Protein 6LPI (pdb70)

Solvent-accessible surface area: 82517 Å² total; per-residue (Å²): 127,46,23,0,0,27,0,19,0,87,82,59,64,7,5,14,11,12,1,9,3,8,7,20,59,68,78,26,70,41,69,4,14,0,12,10,54,51,143,157,54,90,59,4,38,0,12,2,17,1,40,87,83,117,47,30,139,38,8,41,21,7,0,85,73,25,48,6,10,77,51,23,98,76,18,115,23,60,40,96,11,2,52,20,1,38,54,1,38,105,162,29,41,0,4,70,2,0,8,48,4,0,35,79,4,43,16,101,5,0,0,0,9,6,7,26,14,0,1,6,0,0,29,6,3,35,96,21,141,77,11,112,26,5,21,0,9,5,10,3,0,0,0,0,0,0,0,0,23,0,22,19,72,22,68,7,3,2,0,0,0,22,31,8,18,1,2,3,7,0,1,2,0,0,0,0,0,70,39,19,30,10,10,0,0,0,0,0,0,18,71,51,64,129,110,8,23,2,25,13,4,1,10,19,4,7,48,6,2,31,49,1,97,107,3,116,84,0,40,114,13,1,40,39,0,1,82,3,0,7,9,44,60,42,0,0,0,2,0,1,0,4,51,58,3,0,76,28,75,18,126,88,118,27,79,98,16,73,120,49,102,45,42,100,41,61,110,125,20,4,134,59,6,5,60,48,0,28,86,13,148,62,0,0,0,1,0,1,32,48,0,38,94,6,50,77,91,0,104,89,0,0,64,69,0,60,0,3,0,0,5,17,32,55,0,13,4,5,1,34,84,95,19,129,11,23,5,23,18,5,0,40,5,3,52,47,3,2,1,55,0,1,53,66,1,25,4,0,3,0,2,15,4,56,4,18,48,88,11,0,10,92,32,123,90,3,2,78,124,9,100,5,2,0,4,13,41,13,142,2,11,25,18,41,55,28,136,29,98,18,45,6,41,0,47,10,47,64,4,0,36,89,6,8,100,55,2,100,72,46,104,19,63,140,9,45,103,59,11,34,84,35,72,181,94,30,77,120,128,126,71,55,18,43,5,0,0,66,17,0,17,80,10,32,96,81,76,2,3,0,0,0,1,32,7,4,11,9,24,4,0,6,44,14,6,48,5,38,55,36,56,2,23,2,2,1,18,1,0,10,0,43,1,0,0,2,0,0,0,0,0,0,2,6,32,38,96,131,75,39,0,0,0,0,0,5,5,6,3,2,4,5,3,1,0,0,1,0,1,0,5,39,50,122,17,34,0,0,0,0,0,5,7,14,70,0,26,0,42,13,23,0,19,6,53,55,72,44,106,76,20,54,52,18,0,75,29,99,37,67,22,61,10,44,62,2,0,35,1,0,38,7,80,46,17,53,6,119,92,65,80,53,49,3,55,118,15,0,90,134,101,10,6,2,0,0,19,0,96,18,61,30,74,70,37,0,94,7,1,7,28,73,66,21,12,6,42,101,26,75,90,9,0,0,26,0,16,0,94,66,56,69,4,5,15,10,14,4,11,6,10,10,24,73,96,77,28,78,52,47,5,11,0,14,8,36,60,132,151,51,96,81,6,39,1,11,2,18,0,53,78,73,164,46,12,140,58,9,39,44,14,0,83,88,24,63,4,10,77,115,25,80,137,20,113,25,63,42,73,8,1,90,47,0,9,57,12,0,138,161,103,78,40,59,21,35,0,5,86,1,0,8,43,2,2,40,77,16,49,14,154,24,0,0,0,6,7,8,25,12,0,1,9,1,0,30,14,4,34,99,23,147,81,12,131,26,4,25,1,10,4,10,3,0,0,0,0,0,0,0,0,11,1,18,19,90,26,92,11,7,0,0,2,0,12,0,0,10,1,1,3,7,0,0,3,0,0,1,0,0,72,31,16,26,17,13,0,0,0,0,0,0,8,8,28,35,103,57,20,4,50,38,8,15,28,26,8,24,3,18,12,3,1,14,22,2,9,49,8,2,28,42,1,72,112,12,117,74,0,42,119,12,0,28,33,0,1,85,11,0,10,12,41,66,44,0,0,0,3,0,2,0,0,43,53,6,1,80,32,101,18,122,27,111,112,73,16,78,96,30,50,129,58,102,42,44,98,57,77,85,74,19,6,51,46,2,6,59,50,9,56,90,19,76,10,4,0,0,2,0,0,29,46,0,41,102,3,42,76,80,0,81,92,1,0,63,74,6,81,5,5,0,0,4,15,30,52,0,16,1,0,2,25,56,96,37,133,11,26,8,23,8,5,0,37,8,0,46,40,21,1,5,95,0,7,53,100,2,50,4,0,3,0,2,14,5,56,7,36,95,136,11,6,15,32,58,91,39,2,4,96,87,10,28,7,3,1,5,14,44,16,49,9,11,47,17,83,65,32,150,32,123,20,49,11,65,1,49,7,34,69,1,0,45,44,8,5,96,83,3,59,67,46,99,33,78,86,9,52,60,69,14,56,104,41,90,92,106,95,46,80,41,19,75,12,0,0,83,9,0,14,84,12,31,93,74,74,3,2,0,0,0,1,29,8,6,12,8,22,2,0,7,46,28,12,50,6,40,48,32,58,1,22,4,2,1,19,18,12,17,0,38,2,0,0,3,0,0,0,0,0,0,7,9,29,30,116,146,85,50,0,0,0,0,0,4,7,4,4,2,0,3,2,0,0,0,1,0,1,0,10,26,52,132,17,26,0,0,0,0,0,6,6,10,48,1,16,10,46,18,17,0,26,2,49,56,80,44,160,76,15,57,52,19,0,74,27,104,32,176,29,55,7,35,60,0,0,35,2,0,42,7,77,47,20,80,53,92,68,64,52,0,51,118,14,1,100,137,108,16,9,2,0,0,20,4,135,5,105,15,120,76,28,0,102,23,4,5,36,69,81,19,11,8,47,101,41,71,99,25,0,0,29,0,23,0,119,73,56,67,5,6,12,10,14,1,8,4,2,9,17,60,104,68,30,89,41,55,3,16,1,12,6,26,49,140,134,38,103,82,4,43,0,7,1,11,0,50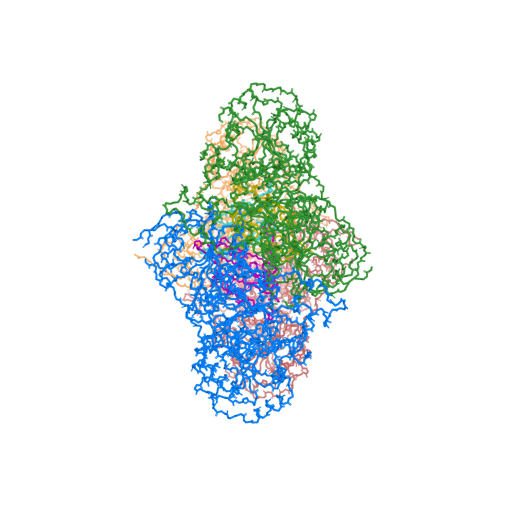,90,74,106,48,16,120,50,5,43,32,13,0,89,65,26,54,12,11,67,128,28,101,76,17,109,26,63,46,72,6,0,79,54,0,30,64,0,38,73,66,24,35,0,5,84,1,0,9,43,2,2,37,79,19,43,20,140,26,0,0,0,6,8,8,23,12,0,3,8,1,0,25,12,3,33,100,23,142,68,11,123,26,4,24,1,9,4,8,3,0,0,0,0,0,0,0,0,24,2,17,17,77,23,146,14,9,2,0,1,0,12,5,1,10,0,3,4,6,0,0,3,0,0,0,0,0,51,44,17,25,18,11,0,0,0,0,0,1,18,16,36,59,107,85,56,11,12,29,45,6,22,4,22,11,3,1,12,21,3,7,42,5,2,35,45,0,86,105,14,124,65,0,39,115,12,0,40,29,0,6,87,4,0,44,8,39,52,43,0,0,0,3,0,2,0,6,41,56,6,0,73,32,99,22,138,17,117,108,89,20,82,120,21,72,68,40,100,46,43,101,41,65,102,120,22,5,123,62,2,3,56,48,11,62,91,19,72,14,7,0,0,0,2,0,28,49,0,35,110,4,45,77,88,3,113,83,1,1,70,79,8,85,4,4,1,0,4,19,29,53,0,18,2,8,7,31,89,95,23,131,10,28,8,22,14,4,1,19,6,2,51,125,18,2,2,75,0,0,58,91,5,54,3,0,2,0,1,16,4,72,7,49,92,140,9,2,16,34,65,91,42,2,3,87,98,6,29,8,1,2,3,16,41,13,47,2,12,37,25,86,71,26,138,22,121,23,52,4,64,1,43,8,42,62,0,0,44,86,4,8,89,64,5,52,78,48,102,30,72,86,8,53,59,59,11,59,103,47,90,93,90,93,23,88,45,18,80,14,0,0,84,8,0,14,78,11,34,91,81,77,2,0,0,0,0,1,30,8,5,10,8,22,5,0,3,37,20,7,48,6,40,47,41,54,2,21,1,1,1,24,25,14,12,0,41,2,0,0,5,0,0,0,0,0,0,4,16,24,26,111,142,80,40,0,0,0,0,0,6,7,5,5,3,5,2,3,0,1,0,0,0,0,0,11,46,41,144,14,31,1,0,1,0,0,5,13,14,94,1,14,9,38,15,9,0,24,3,41,65,78,38,164,76,20,56,56,15,0,72,25,97,42,59,28,65,7,37,70,0,0,36,1,0,45,6,53,49,13,96,53,86,73,65,51,0,69,115,14,0,92,147,118,15,12,3,0,0,21,2,84,14,92,23,104,77,44,0,95,28,4,3,31,65,72,15,6,5,50,96,36,87,91,14,0,0,17,0,9,1,100,75,52,69,6,6,24,14,15,1,8,5,6,9,19,55,24,35,12,78,43,67,3,13,0,14,9,31,51,122,155,50,97,86,6,26,0,2,2,12,0,50,82,65,169,80,3,92,19,8,15,8,9,0,81,69,24,52,6,13,76,67,23,81,116,14,112,26,53,40,78,2,0,80,37,0,32,56,4,40,94,78,32,38,0,4,82,2,1,10,53,2,1,42,73,18,36,19,136,32,0,0,0,6,7,8,23,14,0,1,9,0,0,23,15,4,36,109,22,147,82,10,168,21,5,18,1,8,6,9,4,0,0,0,0,0,0,0,0,18,2,16,16,69,23,122,17,6,2,0,2,0,22,25,8,20,1,2,2,7,0,0,2,0,0,1,0,0,67,27,13,29,18,13,0,0,0,0,0,0,19,41,59,71,128,94,88,7,28,2,28,12,3,1,12,22,4,9,41,12,2,32,55,0,94,104,11,123,66,0,44,113,16,0,37,36,0,4,90,5,0,40,11,43,50,41,0,0,0,3,0,1,0,4,44,60,6,0,72,32,103,30,80,70,130,27,80,112,25,117,56,50,103,47,43,99,58,65,159,125,21,6,44,64,3,6,55,59,1,45,90,10,64,92,0,0,0,1,1,0,29,49,0,50,108,3,55,78,87,0,104,84,0,0,63,74,0,74,0,6,0,0,6,16,31,53,2,16,3,8,1,26,89,98,29,131,11,25,8,22,15,5,0,44,12,0,57,76,18,0,1,84,0,1,44,68,0,40,4,0,4,0,4,14,3,50,2,21,45,92,13,0,4,28,61,92,38,1,1,90,110,7,28,5,1,0,4,16,45,12,88,2,4,28,15,27,47,30,143,23,114,18,49,4,57,0,43,8,34,66,3,1,35,99,7,5,91,86,2,47,76,54,121,18,74,88,8,56,64,55,15,57,92,37,95,90,112,118,44,58,30,80,9,5,0,83,20,0,14,86,16,38,88,81,74,0,1,0,0,0,1,28,8,8,12,9,23,4,0,7,33,20,8,49,6,43,56,35,51,2,20,2,2,2,18,1,0,6,0,41,2,0,0,3,0,0,0,0,0,0,3,23,25,40,105,139,71,33,0,0,0,0,0,5,6,4,3,3,3,4,4,0,0,0,1,0,0,0,12,51,49,128,19,26,0,0,0,0,0,6,7,21,80,2,14,7,56,21,24,6,37,2,55,65,80,34,102,85,18,56,55,21,0,72,28,80,37,112,30,63,10,45,61,1,0,36,1,0,40,8,57,50,22,43,58,112,85,87,71,73,65,36,12,71,62,19,1,90,137,84,10,6,0,1,5,18,8,55,18,110,20,67,31,40,0,96,21,8,6,33,71,56,20,12,4,46,106,20,71

CATH classification: 3.40.50.970 (+2 more: 3.40.50.1220, 3.40.50.970)

Nearest PDB structures (foldseek):
  6lpi-assembly2_F  TM=1.005E+00  e=6.248E-15  Escherichia coli K-12
  5ypw-assembly3_E  TM=9.194E-01  e=2.219E-13  Escherichia coli O157:H7
  2lvw-assembly1_B  TM=7.658E-01  e=1.358E-11  Escherichia coli K-12
  6u9d-assembly1_P  TM=9.022E-01  e=3.296E-05  Saccharomyces cerevisiae
  6vz8-assembly1_S  TM=8.951E-01  e=4.739E-05  Arabidopsis thaliana

B-factor: mean 63.99, std 20.15, range [17.96, 170.2]

Organism: Escherichia coli (strain K12) (NCBI:txid83333)

Foldseek 3Di:
DKFKKKWKFFDDPPPVCVLVVLCVVVVFDWDAWDWDADPPDRIIIIITIGDPDVCVVVVVVSVVPDPGTPDMDTDPDDSCPRVVVVVVD/DKDFLLLVVLQLCVQQVAQEEEEADDDLCVLNVVNVVPDPRYDYFYAPFLCLRLLLQVLQQLQPLAEGEYEAEADRSLVRVLVSQLLQQQQQTQYEYEYGAAQLVHDPSQVSCVVRWLEEDECNALVCSQVVVLVQRQQQNEQRHGYYYYYYYSVSNRDMDDDDHHNRDYDDFDDWDPVLLLVVLVCLQPWLAEAEEEELQCLPPLPLVVLQCQQQVHQYEYALNCAQSAWCVPLSYLYHAFFLGWQLVLVLQLVGQEYEYEHDQCDCRRQPQLCSGNVNHAYEHEGLDPCSAPVRDHHPRYHNTRPNVSSVSRSVSHHRDPSVVNSVVSVVSVVVTDDDVQALLVVLVLLLVQFDLQAAEFEAAAQSSSSNSHRHRNNHRSRYHYRDRVRDQQSFPSSQSSNCVSPVPHAYEYEYEPVSCVVSVSCLLSQQVVQTRYEYEYAYQQWRQNQQVCQQVPNDVHDDPTGHPPPDDVCVSSVVSPAAEEEQCVSSVRVSVSNPDTGYYYYYGYDHSPDDSPFGDRHNHGSNRTD/DFKKKWKFFDDPPVVCVVVVVCVVVVFDWPDWDKDADVVDRIIIIITHHDPDVCVVVVVVVVVVDPRTDDIDIDPDDSCVGVVCVVVVD/DDDFKDFLLLLVLLLCVQQVAQEEEEADDDLCVLNVVNVVDDPRHDYFYFPFLCLSLLLQQLQQLLPVAEGEYEEEAARNLVRNLVSQLLQAQVLTQYEYEYGAAALVCQPVPDVRHDPSQVSCVVRWLEEEEDNALQCSQVVVLVSRAQCNEQRHHYYYYYYYSVRSGDMDGDDDRRHNRYYDAKDDWDLVLLLVVLVCLQPWLAEEEEEELLCQPPLPLVCLQCQQQVHQYEYALNCFQSAWPPPPSYLAHAFFLTDQLVLVSQQPGQEYNYEADQPPCRHFNQLCVPHPNHAYEYEGQDPCRAPVRPHHPGYHHTRVNVSSVSRRVSHHRDNSVVNVVVSVVSVVVDCLALLNVLVLLLVLFDQQAAEFEAAALSSSSNSHRHGNNHRSRYHYRDRVRDQQSFPSSQSSNQVNPVVHAYEGEYEPVSCVPSVSCLLSQQVVQGRYEYEYAYQQWRQRQQQLQVPPNDVGDDPTGHPDDDDVCVVSVVSPAAEAEDPSVVSSVRSPDGGYHYYDHHYHSPDDSPFGARHNGGSNHTD/DFKKKWKFFDDPPPVCVVVVLCVVVPFDWPAWDKAADPVDRIIIIITQGDPDPCVVVVLVSVVVDPGTPDIDGDPDDSCVRVVVVVVD/DKDQLLLLVLLQCVQQVEQEEEEADDDLCVLNVVNNVPDPRYHYFYFPFLCLRLLLQQLLQLQVVAEGEYEYEAARNLVRVLVSQLLQAQQQTQYEYEYGAAALVQVPPSHDPSVVSCVVRWLEEDEDNALVCSQVVVLVQRQQQREQRHHYYYYYYYSVSNGDMDDDPDRHHHRDHPDWDDWDLVLLLVVLVVLQPWLAEAEEEELLCLVPLPLVVLLCVQQVHQYEYALNCPQSAWCPDPSYPAHAFFLTDQLVQVSQLVGQEYEYEHDQCDCRHFFQLCQRNVNHAYEYEGQDPCSAPVRDHHPRYHRTRPNVSSVSNSVSHHHDPSVVNVVVSVVSVVVDCQELLVVLVLLLVLDDQQEAEFEAAAQSSSSNSHRHGRNHRSRYHARDRVRHQQSFPSSQSSNCVSPVPHAYEGEYEDVSCVVSVVCLLSQQVVQGRYEYEYAYAQFRQRQQVCQQPPNDVHDDPTGHPPPDDVCVVSVVSPAAEAEDPSVVSSVSNVDTGYYYYYHYYHSPDDRPFGDPRNHGSNDTD/DFKKKWKFFDDPPPVCVVVVVCVVVVFDWPDWDKDCPPVDRIIIIITQGDPDDCVVVVVVVVVPPPRTPDMDTDPDDSCVRVVVVVVD/DKDFLLLVVLVVCVQQVEAEEEEADDDQCVLNVVNVVPDPRHDYQYFPFLCLSLLLQQLQQLLVVAEGEYEAEPDRRLVRNLVSQLLQALVLTQYEYEYGAAQPVHDDPSQVSCVVRWLEEEEDNALVCSLVVVLVSRQQQNEQRHGYYYYYYYSVSNGDMDDDPRHHRHYDDKDDWDLVLLVVVLVCLQPWLQEAEEEELLCLPPLPLVVVQCQQQVHQYEYDLNCPQSAWDVPLSYLYAAAFQGDQLVLVSQLVGQEYNYEADQPDCRHQPQLCQGNPNHAYEYEGQDVCSAPVRPHHPRYHRTRPNVSSVSRRVSHHRDDSPVNSVVSVVSVVVQQALLVVLVLLLVLDDQLEAEEEAAAQSSSSNSHRHGRHHRSRYHYRDRVRDLQSFPSSQSSNQVNPVVHAYEYEYEPVSCVPSVSCLLSQQVVQTRYEYEYEYQQWRQRQQVCQQPPNDNGDDPTGHPPPDDVCVVSVVSPAAEEESPDVPSVVSSVSNPDGGYYYYYGYYHSPDDRPFGDPHNHGSNDTD

Secondary structure (DSSP, 8-state):
-EEEHHHHHHHHHHHTT--EEEE---GGGHHHHHHHHT-SS-EEEE-SSHHHHHHHHHHHHHHHSS-EEEEE-TTHHHHHHHHHHHHHHHHT--EEEEEEE-------HHHHHGGGSSEEEE--SGGGHHHHHHHHHHHHHSSS---EEEEEEHHHHS-EEE-------PPPPPP--HHHHHHHHHHHHH-SSEEEEE-GGGTT-HHHHHHHHHHTT--EEE-GGGTTSS-TT-TTEEEE-STTS-HHHHHHHTT-SEEEEES----HHHH-SGGGSSTT-EEEEEES-GGGTTTSS--SEEEES-HHHHHHHHGGGS-----HHHHHHHHHHHTS------SHHHHHHHHHTTS-TT-EEEE-SSHHHHHHHHHS---STT-EE---SS--TT-HHHHHHHHHHH-SSS-EEEEEEHHHHTTTTTHHHHHHHTT--EEEEEEE-SB--HHHHHHHHH-TT---S-B--S---HHHHHHHTT-EEEE----HHHHHHHHHSSS-EEEEEE--TT---SS-PPTT--TT---/----EEEHHHHHHHHHHHTT--EEEE---GGGHHHHHHHTT-SS-EEEE-SSHHHHHHHHHHHHHHHSS-EEEEE-TTHHHHHHHHHHHHHHHHT--EEEEEEE--GGGTTTT-TT---HHHHHGGGSSEEEE--SGGGHHHHHHHHHHHHHSSS---EEEEEEHHHHH-EEE-SS------PPPPPP--HHHHHHHHHHHHT-SSEEEEE-GGGTT-HHHHHHHHHHTT--EEE-TTTTTSS-TTSTTEEEE-STTS-HHHHHHHHH-SEEEEES----HHHHBSGGGSSTT-EEEEE-S-GGGTTSSS--SEEE-S-HHHHHHHHGGGS-----HHHHHHHHHHHT--TTSHHHHHHHHHTTS-TTSEEEE-SSHHHHHHHHHS---STT-EE---SS--TT-HHHHHHHHHHH-SSS-EEEEEEHHHHHHTTTHHHHHHHTT--EEEEEEE-SB-HHHHHHHHHH-TT---S-B--S---HHHHHHHTT-EEE---HHHHHHHHHS-S-EEEEEE--TT---SS---TTSBTT---/-EEEHHHHHHHHHHHTT--EEEEE--GGGHHHHHHHHH-SS-EEEE-SSHHHHHHHHHHHHHHH-S-EEEEE-TTHHHHHHHHHHHHHHHHT--EEEEEEE--S----TT---HHHHHGGGSSEEEE--SGGGHHHHHHHHHHHHHSSS---EEEEEEHHHHS-EEE-SS------PPPPPP--HHHHHHHHHHHHT-SSEEEEE-GGGTT-HHHHHHHHHHHT--EEE-GGGTTSS-TT-TTEEEE-STTS-HHHHHHHHH-SEEEEES----HHHHBSGGGSSTTSEEEEE-S-TTTTTSSS--SEEE-S-HHHHHHHHGGG------HHHHHHHHHHHT--TTSHHHHHHHHHTTS-TT-EEEE-SSHHHHHHHHHS---STT-EE---SS--TT-HHHHHHHHHHH-SSS-EEEEEEHHHHHHTTTHHHHHHHHT--EEEEEEE-SB-HHHHHHHHHH-TT---S-B------HHHHHHHTT-EEEE--HHHHHHHHHSSS-EEEEEE--TT---SS---TTSBTT---/-EEEHHHHHHHHHHHTT--EEEE---GGGHHHHHHHTT-SS-EEEE-SSHHHHHHHHHHHHHHH-S-EEEEE-STHHHHHHHHHHHHHHHHT--EEEEEEE------S-HHHHHGGGSSEEEE--SGGGHHHHHHHHHHHHHSSS---EEEEEEHHHHT-EEE-------PPPPPP--HHHHHHHHHHHHT-SSEEEEE-GGGTT-HHHHHHHHHHTT--EEE-GGGTTSS-TT-TTEEEE-STTS-HHHHHHHHH-SEEEEES----HHHH-SGGGSSTT-EEEEE-S-GGGTTSSS--SEEE-S-HHHHHHHHGGGS-----HHHHHHHHHHHT---SHHHHHHHHHTTS-TT-EEEE-SSHHHHHHHHHS---STT-EE---SS--TT-HHHHHHHHHHH-TTS-EEEEEEHHHHTTTTTHHHHHHHTT--EEEEEEE-SB-HHHHHHHHHHSTT---S-B--S---HHHHHHHTT-B---S---HHHHHHHHHHS-S-EEEEEE--TT---SS-PPTTS-TT---/-EEEEEEEEE-STTHHHHHHHHHHHTT-----EEEEEPSSSSEEEEEEEEE--TTHHHHHHHHHTSTTEEEEEEE-S-TTHHHHHGGG-/-EEEEEEEE-STTHHHHHHHHHHHTT---SEEEEEE-TTSSEEEEEEEE---SSHHHHHHHHHTSTTEEEEEEE-S-TTHHHHHHGGG-/-EEEEEEEE-STTHHHHHHHHHHHTT---SEEEEEE-TTSSEEEEEEEE--STTHHHHHHHHHHSTTEEEEEEE-S-TTHHHHHHTT-/-EEEEEEEE-STTHHHHHHHHHHHTT---SEEEEEE-SSSSEEEEEEEE--STTHHHHHHHHTTSTTEEEEEEE-S-TTHHHHHGGG-

Structure (mmCIF, N/CA/C/O backbone):
data_6LPI
#
_entry.id   6LPI
#
_cell.length_a   111.173
_cell.length_b   104.577
_cell.length_c   118.535
_cell.angle_alpha   90.000
_cell.angle_beta   105.680
_cell.angle_gamma   90.000
#
_symmetry.space_group_name_H-M   'P 1 21 1'
#
loop_
_entity.id
_entity.type
_entity.pdbx_description
1 polymer 'Acetolactate synthase isozyme 1 small subunit'
2 polymer 'Acetolactate synthase isozyme 1 large subunit'
3 non-polymer 'FLAVIN-ADENINE DINUCLEOTIDE'
4 non-polymer 'THIAMINE DIPHOSPHATE'
5 non-polymer 'MAGNESIUM ION'
6 water water
#
loop_
_atom_site.group_PDB
_atom_site.id
_atom_site.type_symbol
_atom_site.label_atom_id
_atom_site.label_alt_id
_atom_site.label_comp_id
_atom_site.label_asym_id
_atom_site.label_entity_id
_atom_site.label_seq_id
_atom_site.pdbx_PDB_ins_code
_atom_site.Cartn_x
_atom_site.Cartn_y
_atom_site.Cartn_z
_atom_site.occupancy
_atom_site.B_iso_or_equiv
_atom_site.auth_seq_id
_atom_site.auth_comp_id
_atom_site.auth_asym_id
_atom_site.auth_atom_id
_atom_site.pdbx_PDB_model_num
ATOM 1 N N . ASP A 1 8 ? 31.353 -19.805 9.850 1.00 75.32 7 ASP E N 1
ATOM 2 C CA . ASP A 1 8 ? 30.492 -19.946 11.024 1.00 65.62 7 ASP E CA 1
ATOM 3 C C . ASP A 1 8 ? 29.112 -19.299 10.835 1.00 67.82 7 ASP E C 1
ATOM 4 O O . ASP A 1 8 ? 28.180 -19.607 11.587 1.00 74.09 7 ASP E O 1
ATOM 6 N N . ASN A 1 9 ? 28.975 -18.417 9.839 1.00 61.22 8 ASN E N 1
ATOM 7 C CA . ASN A 1 9 ? 27.742 -17.674 9.602 1.00 57.46 8 ASN E CA 1
ATOM 8 C C . ASN A 1 9 ? 27.227 -17.895 8.182 1.00 55.92 8 ASN E C 1
ATOM 9 O O . ASN A 1 9 ? 28.003 -18.129 7.252 1.00 56.68 8 ASN E O 1
ATOM 14 N N . VAL A 1 10 ? 25.898 -17.809 8.027 1.00 50.11 9 VAL E N 1
ATOM 15 C CA . VAL A 1 10 ? 25.212 -17.941 6.747 1.00 44.34 9 VAL E CA 1
ATOM 16 C C . VAL A 1 10 ? 24.213 -16.808 6.578 1.00 45.65 9 VAL E C 1
ATOM 17 O O . VAL A 1 10 ? 23.766 -16.184 7.537 1.00 44.52 9 VAL E O 1
ATOM 21 N N . ILE A 1 11 ? 23.857 -16.563 5.334 1.00 41.78 10 ILE E N 1
ATOM 22 C CA . ILE A 1 11 ? 22.750 -15.697 4.987 1.00 39.03 10 ILE E CA 1
ATOM 23 C C . ILE A 1 11 ? 21.565 -16.578 4.623 1.00 43.90 10 ILE E C 1
ATOM 24 O O . ILE A 1 11 ? 21.705 -17.547 3.859 1.00 39.75 10 ILE E O 1
ATOM 29 N N . LEU A 1 12 ? 20.400 -16.275 5.189 1.00 37.27 11 LEU E N 1
ATOM 30 C CA . LEU A 1 12 ? 19.157 -16.793 4.644 1.00 30.11 11 LEU E CA 1
ATOM 31 C C . LEU A 1 12 ? 18.508 -15.730 3.777 1.00 41.44 11 LEU E C 1
ATOM 32 O O . LEU A 1 12 ? 18.488 -14.546 4.131 1.00 39.38 11 LEU E O 1
ATOM 37 N N . GLU A 1 13 ? 18.016 -16.164 2.624 1.00 53.81 12 GLU E N 1
ATOM 38 C CA . GLU A 1 13 ? 17.155 -15.370 1.764 1.00 55.97 12 GLU E CA 1
ATOM 39 C C . GLU A 1 13 ? 15.730 -15.872 1.979 1.00 49.18 12 GLU E C 1
ATOM 40 O O . GLU A 1 13 ? 15.444 -17.065 1.815 1.00 51.30 12 GLU E O 1
ATOM 46 N N . LEU A 1 14 ? 14.857 -14.975 2.397 1.00 43.89 13 LEU E N 1
ATOM 47 C CA . LEU A 1 14 ? 13.437 -15.239 2.558 1.00 46.58 13 LEU E CA 1
ATOM 48 C C . LEU A 1 14 ? 12.698 -14.497 1.457 1.00 45.97 13 LEU E C 1
ATOM 49 O O . LEU A 1 14 ? 12.901 -13.288 1.278 1.00 44.59 13 LEU E O 1
ATOM 54 N N . THR A 1 15 ? 11.843 -15.198 0.730 1.00 38.58 14 THR E N 1
ATOM 55 C CA . THR A 1 15 ? 10.894 -14.521 -0.139 1.00 44.44 14 THR E CA 1
ATOM 56 C C . THR A 1 15 ? 9.538 -14.487 0.548 1.00 47.54 14 THR E C 1
ATOM 57 O O . THR A 1 15 ? 8.964 -15.552 0.849 1.00 50.48 14 THR E O 1
ATOM 61 N N . VAL A 1 16 ? 9.035 -13.265 0.780 1.00 43.92 15 VAL E N 1
ATOM 62 C CA . VAL A 1 16 ? 7.834 -13.025 1.575 1.00 39.00 15 VAL E CA 1
ATOM 63 C C . VAL A 1 16 ? 6.874 -12.140 0.797 1.00 44.67 15 VAL E C 1
ATOM 64 O O . VAL A 1 16 ? 7.263 -11.409 -0.112 1.00 52.21 15 VAL E O 1
ATOM 68 N N . ARG A 1 17 ? 5.601 -12.218 1.167 1.00 52.64 16 ARG E N 1
ATOM 69 C CA . ARG A 1 17 ? 4.590 -11.346 0.586 1.00 50.39 16 ARG E CA 1
ATOM 70 C C . ARG A 1 17 ? 4.752 -9.952 1.172 1.00 52.10 16 ARG E C 1
ATOM 71 O O . ARG A 1 17 ? 5.020 -9.797 2.367 1.00 55.43 16 ARG E O 1
ATOM 79 N N . ASN A 1 18 ? 4.639 -8.930 0.323 1.00 49.00 17 ASN E N 1
ATOM 80 C CA . ASN A 1 18 ? 4.951 -7.573 0.766 1.00 46.16 17 ASN E CA 1
ATOM 81 C C . ASN A 1 18 ? 3.666 -6.924 1.249 1.00 56.56 17 ASN E C 1
ATOM 82 O O . ASN A 1 18 ? 2.836 -6.488 0.450 1.00 71.23 17 ASN E O 1
ATOM 87 N N . HIS A 1 19 ? 3.502 -6.865 2.563 1.00 45.84 18 HIS E N 1
ATOM 88 C CA . HIS A 1 19 ? 2.429 -6.108 3.185 1.00 40.75 18 HIS E CA 1
ATOM 89 C C . HIS A 1 19 ? 2.938 -5.616 4.533 1.00 51.28 18 HIS E C 1
ATOM 90 O O . HIS A 1 19 ? 3.906 -6.168 5.069 1.00 61.99 18 HIS E O 1
ATOM 97 N N . PRO A 1 20 ? 2.313 -4.582 5.108 1.00 46.67 19 PRO E N 1
ATOM 98 C CA . PRO A 1 20 ? 2.762 -4.101 6.423 1.00 51.48 19 PRO E CA 1
ATOM 99 C C . PRO A 1 20 ? 2.009 -4.756 7.577 1.00 77.69 19 PRO E C 1
ATOM 100 O O . PRO A 1 20 ? 0.802 -4.516 7.757 1.00 104.20 19 PRO E O 1
ATOM 104 N N . GLY A 1 21 ? 2.689 -5.570 8.381 1.00 60.02 20 GLY E N 1
ATOM 105 C CA . GLY A 1 21 ? 4.090 -5.822 8.248 1.00 45.79 20 GLY E CA 1
ATOM 106 C C . GLY A 1 21 ? 4.384 -7.296 8.433 1.00 44.18 20 GLY E C 1
ATOM 107 O O . GLY A 1 21 ? 4.233 -7.875 9.530 1.00 36.63 20 GLY E O 1
ATOM 108 N N . VAL A 1 22 ? 4.786 -7.912 7.320 1.00 43.21 21 VAL E N 1
ATOM 109 C CA . VAL A 1 22 ? 5.447 -9.204 7.382 1.00 40.39 21 VAL E CA 1
ATOM 110 C C . VAL A 1 22 ? 6.740 -9.085 8.189 1.00 39.61 21 VAL E C 1
ATOM 111 O O . VAL A 1 22 ? 7.171 -10.050 8.842 1.00 37.45 21 VAL E O 1
ATOM 115 N N . MET A 1 23 ? 7.384 -7.910 8.161 1.00 38.70 22 MET E N 1
ATOM 116 C CA . MET A 1 23 ? 8.639 -7.773 8.889 1.00 36.51 22 MET E CA 1
ATOM 117 C C . MET A 1 23 ? 8.406 -7.868 10.383 1.00 49.99 22 MET E C 1
ATOM 118 O O . MET A 1 23 ? 9.280 -8.349 11.114 1.00 57.53 22 MET E O 1
ATOM 123 N N . THR A 1 24 ? 7.239 -7.437 10.865 1.00 50.36 23 THR E N 1
ATOM 124 C CA . THR A 1 24 ? 6.994 -7.613 12.290 1.00 45.75 23 THR E CA 1
ATOM 125 C C . THR A 1 24 ? 6.821 -9.084 12.610 1.00 41.58 23 THR E C 1
ATOM 126 O O . THR A 1 24 ? 7.298 -9.563 13.643 1.00 34.80 23 THR E O 1
ATOM 130 N N . HIS A 1 25 ? 6.171 -9.821 11.711 1.00 42.64 24 HIS E N 1
ATOM 131 C CA . HIS A 1 25 ? 6.078 -11.268 11.850 1.00 31.11 24 HIS E CA 1
ATOM 132 C C . HIS A 1 25 ? 7.453 -11.901 11.977 1.00 32.34 24 HIS E C 1
ATOM 133 O O . HIS A 1 25 ? 7.714 -12.666 12.907 1.00 45.06 24 HIS E O 1
ATOM 140 N N . VAL A 1 26 ? 8.345 -11.603 11.036 1.00 35.69 25 VAL E N 1
ATOM 141 C CA . VAL A 1 26 ? 9.619 -12.314 10.963 1.00 41.44 25 VAL E CA 1
ATOM 142 C C . VAL A 1 26 ? 10.539 -11.889 12.100 1.00 44.98 25 VAL E C 1
ATOM 143 O O . VAL A 1 26 ? 11.094 -12.731 12.829 1.00 46.29 25 VAL E O 1
ATOM 147 N N . CYS A 1 27 ? 10.695 -10.575 12.276 1.00 35.71 26 CYS E N 1
ATOM 148 C CA . CYS A 1 27 ? 11.474 -10.049 13.394 1.00 31.41 26 CYS E CA 1
ATOM 149 C C . CYS A 1 27 ? 10.975 -10.585 14.726 1.00 34.85 26 CYS E C 1
ATOM 150 O O . CYS A 1 27 ? 11.781 -10.991 15.584 1.00 31.97 26 CYS E O 1
ATOM 153 N N . GLY A 1 28 ? 9.648 -10.596 14.912 1.00 37.72 27 GLY E N 1
ATOM 154 C CA . GLY A 1 28 ? 9.087 -11.069 16.160 1.00 40.86 27 GLY E CA 1
ATOM 155 C C . GLY A 1 28 ? 9.342 -12.547 16.373 1.00 40.51 27 GLY E C 1
ATOM 156 O O . GLY A 1 28 ? 9.611 -12.985 17.493 1.00 29.75 27 GLY E O 1
ATOM 157 N N . LEU A 1 29 ? 9.273 -13.334 15.296 1.00 37.67 28 LEU E N 1
ATOM 158 C CA . LEU A 1 29 ? 9.647 -14.741 15.392 1.00 34.28 28 LEU E CA 1
ATOM 159 C C . LEU A 1 29 ? 11.075 -14.898 15.875 1.00 35.42 28 LEU E C 1
ATOM 160 O O . LEU A 1 29 ? 11.350 -15.733 16.745 1.00 37.05 28 LEU E O 1
ATOM 165 N N . PHE A 1 30 ? 12.004 -14.103 15.330 1.00 44.43 29 PHE E N 1
ATOM 166 C CA . PHE A 1 30 ? 13.399 -14.278 15.723 1.00 39.44 29 PHE E CA 1
ATOM 167 C C . PHE A 1 30 ? 13.618 -13.895 17.178 1.00 42.36 29 PHE E C 1
ATOM 168 O O . PHE A 1 30 ? 14.307 -14.619 17.911 1.00 40.04 29 PHE E O 1
ATOM 176 N N . ALA A 1 31 ? 12.996 -12.798 17.634 1.00 44.37 30 ALA E N 1
ATOM 177 C CA . ALA A 1 31 ? 13.090 -12.440 19.051 1.00 30.88 30 ALA E CA 1
ATOM 178 C C . ALA A 1 31 ? 12.438 -13.495 19.939 1.00 42.59 30 ALA E C 1
ATOM 179 O O . ALA A 1 31 ? 13.038 -13.981 20.902 1.00 46.03 30 ALA E O 1
ATOM 181 N N . ARG A 1 32 ? 11.199 -13.855 19.624 1.00 39.75 31 ARG E N 1
ATOM 182 C CA . ARG A 1 32 ? 10.399 -14.727 20.476 1.00 37.44 31 ARG E CA 1
ATOM 183 C C . ARG A 1 32 ? 11.103 -16.042 20.749 1.00 38.38 31 ARG E C 1
ATOM 184 O O . ARG A 1 32 ? 11.041 -16.552 21.868 1.00 36.60 31 ARG E O 1
ATOM 192 N N . ARG A 1 33 ? 11.826 -16.576 19.769 1.00 46.12 32 ARG E N 1
ATOM 193 C CA . ARG A 1 33 ? 12.453 -17.886 19.888 1.00 43.55 32 ARG E CA 1
ATOM 194 C C . ARG A 1 33 ? 13.951 -17.810 20.171 1.00 41.94 32 ARG E C 1
ATOM 195 O O . ARG A 1 33 ? 14.619 -18.844 20.178 1.00 52.41 32 ARG E O 1
ATOM 203 N N . ALA A 1 34 ? 14.488 -16.617 20.411 1.00 52.78 33 ALA E N 1
ATOM 204 C CA . ALA A 1 34 ? 15.884 -16.439 20.819 1.00 55.31 33 ALA E CA 1
ATOM 205 C C . ALA A 1 34 ? 16.856 -16.939 19.754 1.00 58.83 33 ALA E C 1
ATOM 206 O O . ALA A 1 34 ? 17.877 -17.544 20.071 1.00 66.36 33 ALA E O 1
ATOM 208 N N . PHE A 1 35 ? 16.524 -16.696 18.484 1.00 43.44 34 PHE E N 1
ATOM 209 C CA . PHE A 1 35 ? 17.455 -16.908 17.383 1.00 48.56 34 PHE E CA 1
ATOM 210 C C . PHE A 1 35 ? 18.394 -15.714 17.271 1.00 52.18 34 PHE E C 1
ATOM 211 O O . PHE A 1 35 ? 17.953 -14.558 17.274 1.00 53.95 34 PHE E O 1
ATOM 219 N N . ASN A 1 36 ? 19.682 -15.985 17.128 1.00 53.30 35 ASN E N 1
ATOM 220 C CA . ASN A 1 36 ? 20.641 -14.910 16.941 1.00 44.28 35 ASN E CA 1
ATOM 221 C C . ASN A 1 36 ? 20.526 -14.364 15.522 1.00 42.24 35 ASN E C 1
ATOM 222 O O . ASN A 1 36 ? 20.481 -15.130 14.560 1.00 45.10 35 ASN E O 1
ATOM 227 N N . VAL A 1 37 ? 20.449 -13.045 15.388 1.00 46.74 36 VAL E N 1
ATOM 228 C CA . VAL A 1 37 ? 20.484 -12.383 14.087 1.00 39.72 36 VAL E CA 1
ATOM 229 C C . VAL A 1 37 ? 21.510 -11.265 14.174 1.00 43.56 36 VAL E C 1
ATOM 230 O O . VAL A 1 37 ? 21.489 -10.473 15.119 1.00 40.97 36 VAL E O 1
ATOM 234 N N . GLU A 1 38 ? 22.395 -11.171 13.188 1.00 51.90 37 GLU E N 1
ATOM 235 C CA . GLU A 1 38 ? 23.449 -10.173 13.297 1.00 52.59 37 GLU E CA 1
ATOM 236 C C . GLU A 1 38 ? 23.460 -9.219 12.110 1.00 47.82 37 GLU E C 1
ATOM 237 O O . GLU A 1 38 ? 24.464 -8.548 11.865 1.00 49.13 37 GLU E O 1
ATOM 243 N N . GLY A 1 39 ? 22.329 -9.093 11.415 1.00 51.31 38 GLY E N 1
ATOM 244 C CA . GLY A 1 39 ? 22.184 -8.171 10.297 1.00 47.37 38 GLY E CA 1
ATOM 245 C C . GLY A 1 39 ? 20.938 -8.466 9.480 1.00 41.17 38 GLY E C 1
ATOM 246 O O . GLY A 1 39 ? 20.725 -9.617 9.083 1.00 41.76 38 GLY E O 1
ATOM 247 N N . ILE A 1 40 ? 20.102 -7.463 9.212 1.00 34.65 39 ILE E N 1
ATOM 248 C CA . ILE A 1 40 ? 18.861 -7.685 8.476 1.00 33.76 39 ILE E CA 1
ATOM 249 C C . ILE A 1 40 ? 18.796 -6.718 7.307 1.00 35.52 39 ILE E C 1
ATOM 250 O O . ILE A 1 40 ? 19.174 -5.548 7.438 1.00 42.08 39 ILE E O 1
ATOM 255 N N . LEU A 1 41 ? 18.339 -7.210 6.155 1.00 38.64 40 LEU E N 1
ATOM 256 C CA . LEU A 1 41 ? 18.063 -6.335 5.015 1.00 38.13 40 LEU E CA 1
ATOM 257 C C . LEU A 1 41 ? 16.777 -6.761 4.323 1.00 42.06 40 LEU E C 1
ATOM 258 O O . LEU A 1 41 ? 16.650 -7.914 3.907 1.00 43.43 40 LEU E O 1
ATOM 263 N N . CYS A 1 42 ? 15.830 -5.838 4.187 1.00 37.90 41 CYS E N 1
ATOM 264 C CA . CYS A 1 42 ? 14.575 -6.115 3.501 1.00 31.92 41 CYS E CA 1
ATOM 265 C C . CYS A 1 42 ? 14.429 -5.180 2.316 1.00 37.64 41 CYS E C 1
ATOM 266 O O . CYS A 1 42 ? 14.528 -3.961 2.475 1.00 52.18 41 CYS E O 1
ATOM 269 N N . LEU A 1 43 ? 14.183 -5.746 1.134 1.00 39.77 42 LEU E N 1
ATOM 270 C CA . LEU A 1 43 ? 13.905 -4.911 -0.048 1.00 47.75 42 LEU E CA 1
ATOM 271 C C . LEU A 1 43 ? 12.737 -5.451 -0.854 1.00 46.65 42 LEU E C 1
ATOM 272 O O . LEU A 1 43 ? 12.644 -6.664 -1.084 1.00 45.89 42 LEU E O 1
ATOM 277 N N . PRO A 1 44 ? 11.838 -4.591 -1.296 1.00 51.93 43 PRO E N 1
ATOM 278 C CA . PRO A 1 44 ? 10.800 -5.059 -2.214 1.00 54.45 43 PRO E CA 1
ATOM 279 C C . PRO A 1 44 ? 11.451 -5.581 -3.480 1.00 50.36 43 PRO E C 1
ATOM 280 O O . PRO A 1 44 ? 12.480 -5.069 -3.921 1.00 55.89 43 PRO E O 1
ATOM 284 N N . ILE A 1 45 ? 10.878 -6.637 -4.029 1.00 49.16 44 ILE E N 1
ATOM 285 C CA . ILE A 1 45 ? 11.244 -7.122 -5.356 1.00 52.25 44 ILE E CA 1
ATOM 286 C C . ILE A 1 45 ? 10.449 -6.326 -6.379 1.00 59.04 44 ILE E C 1
ATOM 287 O O . ILE A 1 45 ? 9.221 -6.230 -6.275 1.00 56.57 44 ILE E O 1
ATOM 292 N N . GLN A 1 46 ? 11.139 -5.747 -7.363 1.00 67.77 45 GLN E N 1
ATOM 293 C CA . GLN A 1 46 ? 10.474 -4.846 -8.297 1.00 80.28 45 GLN E CA 1
ATOM 294 C C . GLN A 1 46 ? 9.541 -5.612 -9.241 1.00 74.66 45 GLN E C 1
ATOM 295 O O . GLN A 1 46 ? 9.721 -6.809 -9.510 1.00 64.25 45 GLN E O 1
ATOM 301 N N . ASP A 1 47 ? 8.544 -4.884 -9.754 1.00 73.90 46 ASP E N 1
ATOM 302 C CA . ASP A 1 47 ? 7.427 -5.444 -10.516 1.00 82.32 46 ASP E CA 1
ATOM 303 C C . ASP A 1 47 ? 6.993 -6.770 -9.910 1.00 76.98 46 ASP E C 1
ATOM 304 O O . ASP A 1 47 ? 7.069 -7.830 -10.530 1.00 79.02 46 ASP E O 1
ATOM 309 N N . SER A 1 48 ? 6.546 -6.692 -8.665 1.00 74.33 47 SER E N 1
ATOM 310 C CA . SER A 1 48 ? 6.277 -7.903 -7.911 1.00 73.59 47 SER E CA 1
ATOM 311 C C . SER A 1 48 ? 5.589 -7.533 -6.610 1.00 70.86 47 SER E C 1
ATOM 312 O O . SER A 1 48 ? 5.792 -6.441 -6.068 1.00 69.02 47 SER E O 1
ATOM 315 N N . ASP A 1 49 ? 4.773 -8.458 -6.119 1.00 72.23 48 ASP E N 1
ATOM 316 C CA . ASP A 1 49 ? 4.108 -8.305 -4.835 1.00 70.92 48 ASP E CA 1
ATOM 317 C C . ASP A 1 49 ? 4.900 -8.920 -3.693 1.00 65.12 48 ASP E C 1
ATOM 318 O O . ASP A 1 49 ? 4.311 -9.270 -2.666 1.00 73.46 48 ASP E O 1
ATOM 323 N N . LYS A 1 50 ? 6.211 -9.080 -3.845 1.00 67.72 49 LYS E N 1
ATOM 324 C CA . LYS A 1 50 ? 7.002 -9.767 -2.839 1.00 68.17 49 LYS E CA 1
ATOM 325 C C . LYS A 1 50 ? 8.220 -8.941 -2.468 1.00 67.55 49 LYS E C 1
ATOM 326 O O . LYS A 1 50 ? 8.626 -8.023 -3.184 1.00 75.65 49 LYS E O 1
ATOM 332 N N . SER A 1 51 ? 8.793 -9.289 -1.326 1.00 54.06 50 SER E N 1
ATOM 333 C CA . SER A 1 51 ? 10.030 -8.696 -0.860 1.00 56.10 50 SER E CA 1
ATOM 334 C C . SER A 1 51 ? 10.985 -9.796 -0.437 1.00 45.24 50 SER E C 1
ATOM 335 O O . SER A 1 51 ? 10.578 -10.913 -0.103 1.00 43.64 50 SER E O 1
ATOM 338 N N . HIS A 1 52 ? 12.262 -9.452 -0.448 1.00 44.36 51 HIS E N 1
ATOM 339 C CA . HIS A 1 52 ? 13.300 -10.299 0.107 1.00 41.35 51 HIS E CA 1
ATOM 340 C C . HIS A 1 52 ? 13.625 -9.826 1.507 1.00 40.52 51 HIS E C 1
ATOM 341 O O . HIS A 1 52 ? 13.669 -8.620 1.763 1.00 46.36 51 HIS E O 1
ATOM 348 N N . ILE A 1 53 ? 13.798 -10.775 2.418 1.00 35.77 52 ILE E N 1
ATOM 349 C CA . ILE A 1 53 ? 14.435 -10.511 3.694 1.00 33.24 52 ILE E CA 1
ATOM 350 C C . ILE A 1 53 ? 15.694 -11.359 3.723 1.00 36.75 52 ILE E C 1
ATOM 351 O O . ILE A 1 53 ? 15.621 -12.584 3.571 1.00 37.87 52 ILE E O 1
ATOM 356 N N . TRP A 1 54 ? 16.841 -10.719 3.893 1.00 43.71 53 TRP E N 1
ATOM 357 C CA . TRP A 1 54 ? 18.107 -11.407 4.109 1.00 40.72 53 TRP E CA 1
ATOM 358 C C . TRP A 1 54 ? 18.490 -11.316 5.580 1.00 37.13 53 TRP E C 1
ATOM 359 O O . TRP A 1 54 ? 18.481 -10.220 6.157 1.00 46.06 53 TRP E O 1
ATOM 370 N N . LEU A 1 55 ? 18.797 -12.462 6.189 1.00 36.76 54 LEU E N 1
ATOM 371 C CA . LEU A 1 55 ? 19.248 -12.524 7.576 1.00 40.23 54 LEU E CA 1
ATOM 372 C C . LEU A 1 55 ? 20.647 -13.108 7.640 1.00 39.92 54 LEU E C 1
ATOM 373 O O . LEU A 1 55 ? 20.974 -14.040 6.897 1.00 45.08 54 LEU E O 1
ATOM 378 N N . LEU A 1 56 ? 21.444 -12.599 8.574 1.00 35.88 55 LEU E N 1
ATOM 379 C CA . LEU A 1 56 ? 22.754 -13.160 8.888 1.00 40.86 55 LEU E CA 1
ATOM 380 C C . LEU A 1 56 ? 22.643 -14.007 10.162 1.00 39.35 55 LEU E C 1
ATOM 381 O O . LEU A 1 56 ? 22.519 -13.478 11.275 1.00 39.58 55 LEU E O 1
ATOM 386 N N . VAL A 1 57 ? 22.716 -15.323 9.997 1.00 41.03 56 VAL E N 1
ATOM 387 C CA . VAL A 1 57 ? 22.517 -16.280 11.073 1.00 42.49 56 VAL E CA 1
ATOM 388 C C . VAL A 1 57 ? 23.805 -17.071 11.299 1.00 45.35 56 VAL E C 1
ATOM 389 O O . VAL A 1 57 ? 24.737 -17.027 10.501 1.00 47.76 56 VAL E O 1
ATOM 393 N N . ASN A 1 58 ? 23.841 -17.806 12.402 1.00 47.22 57 ASN E N 1
ATOM 394 C CA . ASN A 1 58 ? 24.910 -18.764 12.636 1.00 52.32 57 ASN E CA 1
ATOM 395 C C . ASN A 1 58 ? 24.575 -20.093 11.967 1.00 52.27 57 ASN E C 1
ATOM 396 O O . ASN A 1 58 ? 23.418 -20.509 11.928 1.00 48.84 57 ASN E O 1
ATOM 401 N N . ASP A 1 59 ? 25.604 -20.763 11.436 1.00 58.98 58 ASP E N 1
ATOM 402 C CA . ASP A 1 59 ? 25.439 -22.107 10.873 1.00 67.29 58 ASP E CA 1
ATOM 403 C C . ASP A 1 59 ? 25.495 -23.142 12.003 1.00 71.37 58 ASP E C 1
ATOM 404 O O . ASP A 1 59 ? 26.404 -23.970 12.117 1.00 69.16 58 ASP E O 1
ATOM 409 N N . ASP A 1 60 ? 24.467 -23.097 12.836 1.00 69.25 59 ASP E N 1
ATOM 410 C CA . ASP A 1 60 ? 24.437 -23.870 14.057 1.00 70.04 59 ASP E CA 1
ATOM 411 C C . ASP A 1 60 ? 23.908 -25.271 13.786 1.00 74.34 59 ASP E C 1
ATOM 412 O O . ASP A 1 60 ? 23.507 -25.618 12.669 1.00 68.06 59 ASP E O 1
ATOM 417 N N . GLN A 1 61 ? 23.919 -26.082 14.849 1.00 81.46 60 GLN E N 1
ATOM 418 C CA . GLN A 1 61 ? 23.046 -27.242 14.928 1.00 73.88 60 GLN E CA 1
ATOM 419 C C . GLN A 1 61 ? 21.583 -26.821 14.965 1.00 66.50 60 GLN E C 1
ATOM 420 O O . GLN A 1 61 ? 20.702 -27.645 14.713 1.00 68.00 60 GLN E O 1
ATOM 422 N N . ARG A 1 62 ? 21.312 -25.552 15.255 1.00 59.00 61 ARG E N 1
ATOM 423 C CA . ARG A 1 62 ? 19.961 -25.039 15.405 1.00 55.59 61 ARG E CA 1
ATOM 424 C C . ARG A 1 62 ? 19.364 -24.550 14.096 1.00 50.22 61 ARG E C 1
ATOM 425 O O . ARG A 1 62 ? 18.243 -24.031 14.097 1.00 46.12 61 ARG E O 1
ATOM 427 N N . LEU A 1 63 ? 20.060 -24.699 12.977 1.00 49.18 62 LEU E N 1
ATOM 428 C CA . LEU A 1 63 ? 19.659 -23.886 11.839 1.00 44.34 62 LEU E CA 1
ATOM 429 C C . LEU A 1 63 ? 18.448 -24.466 11.132 1.00 44.33 62 LEU E C 1
ATOM 430 O O . LEU A 1 63 ? 17.545 -23.725 10.735 1.00 46.83 62 LEU E O 1
ATOM 435 N N . GLU A 1 64 ? 18.381 -25.783 10.977 1.00 53.76 63 GLU E N 1
ATOM 436 C CA . GLU A 1 64 ? 17.239 -26.317 10.247 1.00 61.85 63 GLU E CA 1
ATOM 437 C C . GLU A 1 64 ? 15.959 -26.205 11.067 1.00 61.85 63 GLU E C 1
ATOM 438 O O . GLU A 1 64 ? 14.875 -26.026 10.490 1.00 67.44 63 GLU E O 1
ATOM 444 N N . GLN A 1 65 ? 16.066 -26.251 12.404 1.00 50.33 64 GLN E N 1
ATOM 445 C CA . GLN A 1 65 ? 14.935 -25.877 13.246 1.00 41.38 64 GLN E CA 1
ATOM 446 C C . GLN A 1 65 ? 14.521 -24.427 13.003 1.00 47.73 64 GLN E C 1
ATOM 447 O O . GLN A 1 65 ? 13.323 -24.119 12.900 1.00 53.30 64 GLN E O 1
ATOM 453 N N . MET A 1 66 ? 15.496 -23.521 12.911 1.00 42.82 65 MET E N 1
ATOM 454 C CA . MET A 1 66 ? 15.190 -22.146 12.539 1.00 39.51 65 MET E CA 1
ATOM 455 C C . MET A 1 66 ? 14.382 -22.101 11.238 1.00 44.07 65 MET E C 1
ATOM 456 O O . MET A 1 66 ? 13.359 -21.402 11.152 1.00 38.08 65 MET E O 1
ATOM 461 N N . ILE A 1 67 ? 14.801 -22.871 10.220 1.00 48.11 66 ILE E N 1
ATOM 462 C CA . ILE A 1 67 ? 14.104 -22.817 8.930 1.00 44.74 66 ILE E CA 1
ATOM 463 C C . ILE A 1 67 ? 12.687 -23.361 9.059 1.00 48.24 66 ILE E C 1
ATOM 464 O O . ILE A 1 67 ? 11.745 -22.789 8.499 1.00 45.80 66 ILE E O 1
ATOM 469 N N . SER A 1 68 ? 12.521 -24.506 9.740 1.00 32.73 67 SER E N 1
ATOM 470 C CA . SER A 1 68 ? 11.182 -25.040 9.967 1.00 32.97 67 SER E CA 1
ATOM 471 C C . SER A 1 68 ? 10.261 -23.984 10.607 1.00 46.59 67 SER E C 1
ATOM 472 O O . SER A 1 68 ? 9.127 -23.739 10.138 1.00 41.61 67 SER E O 1
ATOM 475 N N . GLN A 1 69 ? 10.744 -23.334 11.675 1.00 37.58 68 GLN E N 1
ATOM 476 C CA . GLN A 1 69 ? 9.967 -22.270 12.299 1.00 34.83 68 GLN E CA 1
ATOM 477 C C . GLN A 1 69 ? 9.580 -21.213 11.278 1.00 41.54 68 GLN E C 1
ATOM 478 O O . GLN A 1 69 ? 8.396 -20.885 11.139 1.00 44.27 68 GLN E O 1
ATOM 484 N N . ILE A 1 70 ? 10.564 -20.691 10.529 1.00 46.51 69 ILE E N 1
ATOM 485 C CA . ILE A 1 70 ? 10.280 -19.609 9.583 1.00 44.18 69 ILE E CA 1
ATOM 486 C C . ILE A 1 70 ? 9.269 -20.053 8.536 1.00 46.28 69 ILE E C 1
ATOM 487 O O . ILE A 1 70 ? 8.382 -19.281 8.141 1.00 49.24 69 ILE E O 1
ATOM 492 N N . ASP A 1 71 ? 9.372 -21.306 8.081 1.00 41.22 70 ASP E N 1
ATOM 493 C CA . ASP A 1 71 ? 8.436 -21.780 7.070 1.00 43.76 70 ASP E CA 1
ATOM 494 C C . ASP A 1 71 ? 7.019 -21.960 7.611 1.00 44.13 70 ASP E C 1
ATOM 495 O O . ASP A 1 71 ? 6.072 -22.047 6.814 1.00 49.93 70 ASP E O 1
ATOM 500 N N . LYS A 1 72 ? 6.846 -21.989 8.935 1.00 40.01 71 LYS E N 1
ATOM 501 C CA . LYS A 1 72 ? 5.497 -21.924 9.495 1.00 37.04 71 LYS E CA 1
ATOM 502 C C . LYS A 1 72 ? 4.769 -20.598 9.203 1.00 43.55 71 LYS E C 1
ATOM 503 O O . LYS A 1 72 ? 3.532 -20.565 9.247 1.00 50.65 71 LYS E O 1
ATOM 509 N N . LEU A 1 73 ? 5.478 -19.506 8.912 1.00 34.25 72 LEU E N 1
ATOM 510 C CA . LEU A 1 73 ? 4.791 -18.235 8.676 1.00 37.20 72 LEU E CA 1
ATOM 511 C C . LEU A 1 73 ? 4.063 -18.245 7.330 1.00 41.09 72 LEU E C 1
ATOM 512 O O . LEU A 1 73 ? 4.642 -18.607 6.304 1.00 38.19 72 LEU E O 1
ATOM 517 N N . GLU A 1 74 ? 2.786 -17.842 7.323 1.00 48.78 73 GLU E N 1
ATOM 518 C CA . GLU A 1 74 ? 2.026 -17.907 6.075 1.00 52.13 73 GLU E CA 1
ATOM 519 C C . GLU A 1 74 ? 2.659 -17.036 5.003 1.00 55.70 73 GLU E C 1
ATOM 520 O O . GLU A 1 74 ? 2.796 -17.463 3.850 1.00 65.11 73 GLU E O 1
ATOM 526 N N . ASP A 1 75 ? 3.086 -15.825 5.372 1.00 46.65 74 ASP E N 1
ATOM 527 C CA . ASP A 1 75 ? 3.568 -14.873 4.384 1.00 48.36 74 ASP E CA 1
ATOM 528 C C . ASP A 1 75 ? 4.905 -15.251 3.778 1.00 44.95 74 ASP E C 1
ATOM 529 O O . ASP A 1 75 ? 5.284 -14.656 2.769 1.00 46.67 74 ASP E O 1
ATOM 534 N N . VAL A 1 76 ? 5.622 -16.212 4.351 1.00 40.90 75 VAL E N 1
ATOM 535 C CA . VAL A 1 76 ? 6.908 -16.643 3.808 1.00 38.37 75 VAL E CA 1
ATOM 536 C C . VAL A 1 76 ? 6.622 -17.590 2.648 1.00 43.15 75 VAL E C 1
ATOM 537 O O . VAL A 1 76 ? 6.038 -18.661 2.829 1.00 47.43 75 VAL E O 1
ATOM 541 N N . VAL A 1 77 ? 6.997 -17.173 1.445 1.00 45.48 76 VAL E N 1
ATOM 542 C CA . VAL A 1 77 ? 6.777 -17.990 0.266 1.00 48.17 76 VAL E CA 1
ATOM 543 C C . VAL A 1 77 ? 7.937 -18.951 0.047 1.00 51.77 76 VAL E C 1
ATOM 544 O O . VAL A 1 77 ? 7.744 -20.024 -0.542 1.00 45.99 76 VAL E O 1
ATOM 548 N N . LYS A 1 78 ? 9.137 -18.590 0.522 1.00 51.88 77 LYS E N 1
ATOM 549 C CA . LYS A 1 78 ? 10.295 -19.467 0.372 1.00 44.04 77 LYS E CA 1
ATOM 550 C C . LYS A 1 78 ? 11.373 -19.021 1.346 1.00 49.84 77 LYS E C 1
ATOM 551 O O . LYS A 1 78 ? 11.407 -17.862 1.764 1.00 60.19 77 LYS E O 1
ATOM 557 N N . VAL A 1 79 ? 12.258 -19.956 1.707 1.00 49.58 78 VAL E N 1
ATOM 558 C CA . VAL A 1 79 ? 13.444 -19.647 2.508 1.00 52.65 78 VAL E CA 1
ATOM 559 C C . VAL A 1 79 ? 14.599 -20.513 2.016 1.00 54.63 78 VAL E C 1
ATOM 560 O O . VAL A 1 79 ? 14.484 -21.739 1.982 1.00 60.59 78 VAL E O 1
ATOM 564 N N . GLN A 1 80 ? 15.703 -19.876 1.629 1.00 54.70 79 GLN E N 1
ATOM 565 C CA . GLN A 1 80 ? 16.873 -20.532 1.069 1.00 61.04 79 GLN E CA 1
ATOM 566 C C . GLN A 1 80 ? 18.132 -20.142 1.840 1.00 60.31 79 GLN E C 1
ATOM 567 O O . GLN A 1 80 ? 18.232 -19.044 2.402 1.00 52.06 79 GLN E O 1
ATOM 573 N N . ARG A 1 81 ? 19.110 -21.043 1.837 1.00 61.27 80 ARG E N 1
ATOM 574 C CA . ARG A 1 81 ? 20.474 -20.664 2.175 1.00 56.37 80 ARG E CA 1
ATOM 575 C C . ARG A 1 81 ? 21.067 -19.953 0.959 1.00 59.01 80 ARG E C 1
ATOM 576 O O . ARG A 1 81 ? 21.048 -20.497 -0.149 1.00 59.05 80 ARG E O 1
ATOM 578 N N . ASN A 1 82 ? 21.553 -18.727 1.160 1.00 52.13 81 ASN E N 1
ATOM 579 C CA . ASN A 1 82 ? 21.963 -17.843 0.078 1.00 48.13 81 ASN E CA 1
ATOM 580 C C . ASN A 1 82 ? 23.479 -17.922 -0.070 1.00 60.27 81 ASN E C 1
ATOM 581 O O . ASN A 1 82 ? 24.212 -17.735 0.908 1.00 62.53 81 ASN E O 1
ATOM 586 N N . GLN A 1 83 ? 23.954 -18.169 -1.294 1.00 69.01 82 GLN E N 1
ATOM 587 C CA . GLN A 1 83 ? 25.360 -18.543 -1.472 1.00 68.48 82 GLN E CA 1
ATOM 588 C C . GLN A 1 83 ? 26.344 -17.385 -1.283 1.00 61.43 82 GLN E C 1
ATOM 589 O O . GLN A 1 83 ? 27.556 -17.638 -1.365 1.00 58.18 82 GLN E O 1
ATOM 591 N N . SER A 1 84 ? 25.889 -16.157 -1.009 1.00 56.43 83 SER E N 1
ATOM 592 C CA . SER A 1 84 ? 26.815 -15.028 -0.902 1.00 54.11 83 SER E CA 1
ATOM 593 C C . SER A 1 84 ? 27.638 -15.082 0.377 1.00 52.15 83 SER E C 1
ATOM 594 O O . SER A 1 84 ? 27.212 -15.613 1.405 1.00 61.19 83 SER E O 1
ATOM 597 N N . ASP A 1 85 ? 28.815 -14.488 0.316 1.00 53.91 84 ASP E N 1
ATOM 598 C CA . ASP A 1 85 ? 29.688 -14.490 1.474 1.00 57.98 84 ASP E CA 1
ATOM 599 C C . ASP A 1 85 ? 28.998 -13.781 2.638 1.00 60.48 84 ASP E C 1
ATOM 600 O O . ASP A 1 85 ? 28.353 -12.745 2.445 1.00 59.68 84 ASP E O 1
ATOM 605 N N . PRO A 1 86 ? 29.094 -14.323 3.853 1.00 58.56 85 PRO E N 1
ATOM 606 C CA . PRO A 1 86 ? 28.445 -13.678 5.007 1.00 51.73 85 PRO E CA 1
ATOM 607 C C . PRO A 1 86 ? 29.071 -12.360 5.417 1.00 49.54 85 PRO E C 1
ATOM 608 O O . PRO A 1 86 ? 28.420 -11.578 6.119 1.00 50.85 85 PRO E O 1
ATOM 612 N N . THR A 1 87 ? 30.304 -12.080 5.017 1.00 42.47 86 THR E N 1
ATOM 613 C CA . THR A 1 87 ? 30.886 -10.784 5.331 1.00 43.19 86 THR E CA 1
ATOM 614 C C . THR A 1 87 ? 30.414 -9.692 4.383 1.00 55.80 86 THR E C 1
ATOM 615 O O . THR A 1 87 ? 30.969 -8.591 4.403 1.00 66.44 86 THR E O 1
ATOM 619 N N . MET A 1 88 ? 29.418 -9.984 3.544 1.00 57.92 87 MET E N 1
ATOM 620 C CA . MET A 1 88 ? 28.791 -8.949 2.735 1.00 57.25 87 MET E CA 1
ATOM 621 C C . MET A 1 88 ? 28.132 -7.900 3.618 1.00 56.72 87 MET E C 1
ATOM 622 O O . MET A 1 88 ? 28.397 -6.697 3.481 1.00 65.39 87 MET E O 1
ATOM 627 N N . PHE A 1 89 ? 27.279 -8.352 4.543 1.00 45.64 88 PHE E N 1
ATOM 628 C CA . PHE A 1 89 ? 26.470 -7.459 5.365 1.00 44.88 88 PHE E CA 1
ATOM 629 C C . PHE A 1 89 ? 27.312 -6.360 5.972 1.00 53.58 88 PHE E C 1
ATOM 630 O O . PHE A 1 89 ? 27.087 -5.172 5.721 1.00 68.82 88 PHE E O 1
ATOM 638 N N . ASN A 1 90 ? 28.306 -6.746 6.767 1.00 50.54 89 ASN E N 1
ATOM 639 C CA . ASN A 1 90 ? 29.130 -5.751 7.428 1.00 46.22 89 ASN E CA 1
ATOM 640 C C . ASN A 1 90 ? 29.687 -4.767 6.407 1.00 53.03 89 ASN E C 1
ATOM 641 O O . ASN A 1 90 ? 29.537 -3.550 6.563 1.00 65.29 89 ASN E O 1
ATOM 643 N N . LYS A 1 91 ? 30.259 -5.277 5.309 1.00 51.57 90 LYS E N 1
ATOM 644 C CA . LYS A 1 91 ? 30.888 -4.395 4.322 1.00 50.12 90 LYS E CA 1
ATOM 645 C C . LYS A 1 91 ? 29.894 -3.360 3.787 1.00 53.09 90 LYS E C 1
ATOM 646 O O . LYS A 1 91 ? 30.254 -2.199 3.545 1.00 52.08 90 LYS E O 1
ATOM 648 N N . ILE A 1 92 ? 28.621 -3.750 3.672 1.00 50.14 91 ILE E N 1
ATOM 649 C CA . ILE A 1 92 ? 27.563 -2.878 3.157 1.00 49.65 91 ILE E CA 1
ATOM 650 C C . ILE A 1 92 ? 27.444 -1.586 3.954 1.00 48.95 91 ILE E C 1
ATOM 651 O O . ILE A 1 92 ? 27.132 -0.526 3.388 1.00 42.84 91 ILE E O 1
ATOM 656 N N . ALA A 1 93 ? 27.701 -1.640 5.271 1.00 53.99 92 ALA E N 1
ATOM 657 C CA . ALA A 1 93 ? 27.560 -0.446 6.105 1.00 49.01 92 ALA E CA 1
ATOM 658 C C . ALA A 1 93 ? 28.357 0.704 5.541 1.00 59.95 92 ALA E C 1
ATOM 659 O O . ALA A 1 93 ? 28.013 1.869 5.760 1.00 68.07 92 ALA E O 1
ATOM 661 N N . VAL A 1 94 ? 29.411 0.398 4.786 1.00 65.91 93 VAL E N 1
ATOM 662 C CA . VAL A 1 94 ? 30.303 1.447 4.331 1.00 64.20 93 VAL E CA 1
ATOM 663 C C . VAL A 1 94 ? 29.578 2.450 3.442 1.00 54.96 93 VAL E C 1
ATOM 664 O O . VAL A 1 94 ? 30.022 3.597 3.320 1.00 49.72 93 VAL E O 1
ATOM 668 N N . PHE A 1 95 ? 28.449 2.072 2.847 1.00 54.26 94 PHE E N 1
ATOM 669 C CA . PHE A 1 95 ? 27.784 2.967 1.907 1.00 65.91 94 PHE E CA 1
ATOM 670 C C . PHE A 1 95 ? 26.832 3.947 2.576 1.00 70.16 94 PHE E C 1
ATOM 671 O O . PHE A 1 95 ? 26.071 4.622 1.875 1.00 63.85 94 PHE E O 1
ATOM 679 N N . PHE A 1 96 ? 26.868 4.056 3.903 1.00 73.19 95 PHE E N 1
ATOM 680 C CA . PHE A 1 96 ? 25.945 4.929 4.621 1.00 69.70 95 PHE E CA 1
ATOM 681 C C . PHE A 1 96 ? 26.679 5.891 5.552 1.00 69.52 95 PHE E C 1
ATOM 682 O O . PHE A 1 96 ? 26.125 6.326 6.562 1.00 68.51 95 PHE E O 1
ATOM 690 N N . LYS B 2 11 ? -24.780 -11.538 -7.387 1.00 79.26 11 LYS A N 1
ATOM 691 C CA . LYS B 2 11 ? -24.817 -11.444 -5.922 1.00 81.81 11 LYS A CA 1
ATOM 692 C C . LYS B 2 11 ? -23.858 -10.367 -5.375 1.00 84.75 11 LYS A C 1
ATOM 693 O O . LYS B 2 11 ? -22.632 -10.526 -5.371 1.00 86.70 11 LYS A O 1
ATOM 695 N N . ARG B 2 12 ? -24.457 -9.234 -5.019 1.00 76.41 12 ARG A N 1
ATOM 696 C CA . ARG B 2 12 ? -23.797 -8.046 -4.485 1.00 68.93 12 ARG A CA 1
ATOM 697 C C . ARG B 2 12 ? -23.987 -7.971 -2.968 1.00 70.20 12 ARG A C 1
ATOM 698 O O . ARG B 2 12 ? -25.089 -8.212 -2.467 1.00 66.28 12 ARG A O 1
ATOM 706 N N . PHE B 2 13 ? -22.922 -7.649 -2.227 1.00 71.75 13 PHE A N 1
ATOM 707 C CA . PHE B 2 13 ? -23.023 -7.632 -0.762 1.00 69.88 13 PHE A CA 1
ATOM 708 C C . PHE B 2 13 ? -22.369 -6.385 -0.166 1.00 68.76 13 PHE A C 1
ATOM 709 O O . PHE B 2 13 ? -21.489 -5.766 -0.773 1.00 77.63 13 PHE A O 1
ATOM 717 N N . THR B 2 14 ? -22.817 -6.001 1.030 1.00 58.27 14 THR A N 1
ATOM 718 C CA . THR B 2 14 ? -21.935 -5.229 1.893 1.00 64.04 14 THR A CA 1
ATOM 719 C C . THR B 2 14 ? -20.946 -6.177 2.578 1.00 69.89 14 THR A C 1
ATOM 720 O O . THR B 2 14 ? -21.231 -7.357 2.789 1.00 67.45 14 THR A O 1
ATOM 724 N N . GLY B 2 15 ? -19.780 -5.645 2.944 1.00 68.86 15 GLY A N 1
ATOM 725 C CA . GLY B 2 15 ? -18.783 -6.467 3.622 1.00 55.58 15 GLY A CA 1
ATOM 726 C C . GLY B 2 15 ? -19.342 -7.283 4.771 1.00 50.38 15 GLY A C 1
ATOM 727 O O . GLY B 2 15 ? -19.061 -8.484 4.887 1.00 49.87 15 GLY A O 1
ATOM 728 N N . ALA B 2 16 ? -20.173 -6.662 5.613 1.00 50.29 16 ALA A N 1
ATOM 729 C CA . ALA B 2 16 ? -20.780 -7.390 6.728 1.00 50.37 16 ALA A CA 1
ATOM 730 C C . ALA B 2 16 ? -21.670 -8.529 6.224 1.00 56.29 16 ALA A C 1
ATOM 731 O O . ALA B 2 16 ? -21.565 -9.677 6.690 1.00 61.83 16 ALA A O 1
ATOM 733 N N . GLU B 2 17 ? -22.553 -8.229 5.266 1.00 52.24 17 GLU A N 1
ATOM 734 C CA . GLU B 2 17 ? -23.395 -9.273 4.692 1.00 55.86 17 GLU A CA 1
ATOM 735 C C . GLU B 2 17 ? -22.565 -10.368 4.040 1.00 58.33 17 GLU A C 1
ATOM 736 O O . GLU B 2 17 ? -22.947 -11.544 4.093 1.00 69.47 17 GLU A O 1
ATOM 742 N N . PHE B 2 18 ? -21.428 -10.026 3.433 1.00 52.92 18 PHE A N 1
ATOM 743 C CA . PHE B 2 18 ? -20.600 -11.085 2.868 1.00 52.63 18 PHE A CA 1
ATOM 744 C C . PHE B 2 18 ? -19.999 -11.954 3.954 1.00 60.11 18 PHE A C 1
ATOM 745 O O . PHE B 2 18 ? -19.865 -13.169 3.775 1.00 68.43 18 PHE A O 1
ATOM 753 N N . ILE B 2 19 ? -19.571 -11.348 5.058 1.00 54.17 19 ILE A N 1
ATOM 754 C CA . ILE B 2 19 ? -19.007 -12.146 6.139 1.00 56.95 19 ILE A CA 1
ATOM 755 C C . ILE B 2 19 ? -20.029 -13.165 6.611 1.00 56.68 19 ILE A C 1
ATOM 756 O O . ILE B 2 19 ? -19.738 -14.363 6.726 1.00 57.08 19 ILE A O 1
ATOM 761 N N . VAL B 2 20 ? -21.256 -12.703 6.860 1.00 58.30 20 VAL A N 1
ATOM 762 C CA . VAL B 2 20 ? -22.304 -13.608 7.325 1.00 58.70 20 VAL A CA 1
ATOM 763 C C . VAL B 2 20 ? -22.597 -14.684 6.290 1.00 55.97 20 VAL A C 1
ATOM 764 O O . VAL B 2 20 ? -22.744 -15.864 6.629 1.00 51.78 20 VAL A O 1
ATOM 768 N N . HIS B 2 21 ? -22.666 -14.301 5.015 1.00 53.67 21 HIS A N 1
ATOM 769 C CA . HIS B 2 21 ? -22.974 -15.270 3.971 1.00 55.04 21 HIS A CA 1
ATOM 770 C C . HIS B 2 21 ? -21.901 -16.345 3.889 1.00 66.83 21 HIS A C 1
ATOM 771 O O . HIS B 2 21 ? -22.204 -17.544 3.812 1.00 67.45 21 HIS A O 1
ATOM 778 N N . PHE B 2 22 ? -20.637 -15.928 3.951 1.00 64.60 22 PHE A N 1
ATOM 779 C CA . PHE B 2 22 ? -19.523 -16.863 3.932 1.00 52.50 22 PHE A CA 1
ATOM 780 C C . PHE B 2 22 ? -19.603 -17.809 5.120 1.00 54.32 22 PHE A C 1
ATOM 781 O O . PHE B 2 22 ? -19.436 -19.030 4.973 1.00 60.78 22 PHE A O 1
ATOM 789 N N . LEU B 2 23 ? -19.876 -17.262 6.312 1.00 52.24 23 LEU A N 1
ATOM 790 C CA . LEU B 2 23 ? -20.003 -18.109 7.497 1.00 49.95 23 LEU A CA 1
ATOM 791 C C . LEU B 2 23 ? -21.126 -19.123 7.317 1.00 53.76 23 LEU A C 1
ATOM 792 O O . LEU B 2 23 ? -20.990 -20.287 7.715 1.00 52.56 23 LEU A O 1
ATOM 797 N N . GLU B 2 24 ? -22.251 -18.702 6.725 1.00 52.16 24 GLU A N 1
ATOM 798 C CA . GLU B 2 24 ? -23.309 -19.663 6.441 1.00 60.02 24 GLU A CA 1
ATOM 799 C C . GLU B 2 24 ? -22.793 -20.770 5.542 1.00 63.43 24 GLU A C 1
ATOM 800 O O . GLU B 2 24 ? -22.915 -21.959 5.868 1.00 61.15 24 GLU A O 1
ATOM 806 N N . GLN B 2 25 ? -22.104 -20.394 4.462 1.00 61.19 25 GLN A N 1
ATOM 807 C CA . GLN B 2 25 ? -21.642 -21.398 3.516 1.00 62.43 25 GLN A CA 1
ATOM 808 C C . GLN B 2 25 ? -20.532 -22.283 4.070 1.00 59.80 25 GLN A C 1
ATOM 809 O O . GLN B 2 25 ? -20.240 -23.321 3.469 1.00 60.50 25 GLN A O 1
ATOM 815 N N . GLN B 2 26 ? -19.932 -21.940 5.205 1.00 57.34 26 GLN A N 1
ATOM 816 C CA . GLN B 2 26 ? -19.053 -22.892 5.870 1.00 53.88 26 GLN A CA 1
ATOM 817 C C . GLN B 2 26 ? -19.803 -23.769 6.865 1.00 66.07 26 GLN A C 1
ATOM 818 O O . GLN B 2 26 ? -19.169 -24.530 7.602 1.00 75.41 26 GLN A O 1
ATOM 824 N N . GLY B 2 27 ? -21.136 -23.700 6.891 1.00 64.39 27 GLY A N 1
ATOM 825 C CA . GLY B 2 27 ? -21.911 -24.548 7.773 1.00 57.05 27 GLY A CA 1
ATOM 826 C C . GLY B 2 27 ? -22.002 -24.095 9.216 1.00 56.16 27 GLY A C 1
ATOM 827 O O . GLY B 2 27 ? -22.538 -24.838 10.039 1.00 65.39 27 GLY A O 1
ATOM 828 N N . ILE B 2 28 ? -21.493 -22.912 9.565 1.00 50.70 28 ILE A N 1
ATOM 829 C CA . ILE B 2 28 ? -21.599 -22.446 10.942 1.00 54.33 28 ILE A CA 1
ATOM 830 C C . ILE B 2 28 ? -23.066 -22.299 11.332 1.00 64.24 28 ILE A C 1
ATOM 831 O O . ILE B 2 28 ? -23.861 -21.666 10.625 1.00 73.64 28 ILE A O 1
ATOM 836 N N . LYS B 2 29 ? -23.443 -22.924 12.449 1.00 64.58 29 LYS A N 1
ATOM 837 C CA . LYS B 2 29 ? -24.791 -22.807 13.001 1.00 63.73 29 LYS A CA 1
ATOM 838 C C . LYS B 2 29 ? -24.832 -21.944 14.251 1.00 61.00 29 LYS A C 1
ATOM 839 O O . LYS B 2 29 ? -25.893 -21.418 14.585 1.00 65.86 29 LYS A O 1
ATOM 845 N N . ILE B 2 30 ? -23.695 -21.756 14.917 1.00 61.83 30 ILE A N 1
ATOM 846 C CA . ILE B 2 30 ? -23.588 -20.990 16.153 1.00 55.86 30 ILE A CA 1
ATOM 847 C C . ILE B 2 30 ? -22.377 -20.082 16.074 1.00 49.41 30 ILE A C 1
ATOM 848 O O . ILE B 2 30 ? -21.325 -20.467 15.560 1.00 57.63 30 ILE A O 1
ATOM 853 N N . VAL B 2 31 ? -22.523 -18.877 16.603 1.00 50.04 31 VAL A N 1
ATOM 854 C CA . VAL B 2 31 ? -21.439 -17.907 16.676 1.00 58.46 31 VAL A CA 1
ATOM 855 C C . VAL B 2 31 ? -21.547 -17.194 18.014 1.00 61.85 31 VAL A C 1
ATOM 856 O O . VAL B 2 31 ? -22.642 -16.808 18.427 1.00 58.75 31 VAL A O 1
ATOM 860 N N . THR B 2 32 ? -20.424 -16.957 18.675 1.00 40.31 32 THR A N 1
ATOM 861 C CA . THR B 2 32 ? -20.543 -16.379 20.002 1.00 53.13 32 THR A CA 1
ATOM 862 C C . THR B 2 32 ? -19.645 -15.163 20.114 1.00 51.71 32 THR A C 1
ATOM 863 O O . THR B 2 32 ? -18.488 -15.197 19.695 1.00 47.45 32 THR A O 1
ATOM 867 N N . GLY B 2 33 ? -20.184 -14.094 20.679 1.00 53.92 33 GLY A N 1
ATOM 868 C CA . GLY B 2 33 ? -19.404 -12.886 20.826 1.00 48.95 33 GLY A CA 1
ATOM 869 C C . GLY B 2 33 ? -20.114 -11.852 21.666 1.00 46.41 33 GLY A C 1
ATOM 870 O O . GLY B 2 33 ? -21.033 -12.164 22.424 1.00 55.10 33 GLY A O 1
ATOM 871 N N . ILE B 2 34 ? -19.643 -10.619 21.548 1.00 38.20 34 ILE A N 1
ATOM 872 C CA . ILE B 2 34 ? -20.247 -9.466 22.204 1.00 38.90 34 ILE A CA 1
ATOM 873 C C . ILE B 2 34 ? -20.183 -8.245 21.294 1.00 50.04 34 ILE A C 1
ATOM 874 O O . ILE B 2 34 ? -19.100 -7.877 20.805 1.00 42.11 34 ILE A O 1
ATOM 879 N N . PRO B 2 35 ? -21.294 -7.554 21.076 1.00 44.55 35 PRO A N 1
ATOM 880 C CA . PRO B 2 35 ? -21.277 -6.436 20.141 1.00 45.68 35 PRO A CA 1
ATOM 881 C C . PRO B 2 35 ? -20.638 -5.194 20.740 1.00 50.77 35 PRO A C 1
ATOM 882 O O . PRO B 2 35 ? -20.616 -4.987 21.954 1.00 52.47 35 PRO A O 1
ATOM 886 N N . GLY B 2 36 ? -20.099 -4.371 19.846 1.00 59.08 36 GLY A N 1
ATOM 887 C CA . GLY B 2 36 ? -19.567 -3.056 20.156 1.00 61.30 36 GLY A CA 1
ATOM 888 C C . GLY B 2 36 ? -19.551 -2.242 18.882 1.00 55.31 36 GLY A C 1
ATOM 889 O O . GLY B 2 36 ? -19.745 -2.773 17.785 1.00 50.81 36 GLY A O 1
ATOM 890 N N . GLY B 2 37 ? -19.277 -0.945 19.038 1.00 54.01 37 GLY A N 1
ATOM 891 C CA . GLY B 2 37 ? -19.413 -0.009 17.938 1.00 58.02 37 GLY A CA 1
ATOM 892 C C . GLY B 2 37 ? -18.817 -0.498 16.636 1.00 64.34 37 GLY A C 1
ATOM 893 O O . GLY B 2 37 ? -19.540 -0.682 15.647 1.00 68.17 37 GLY A O 1
ATOM 894 N N . SER B 2 38 ? -17.519 -0.816 16.662 1.00 69.63 38 SER A N 1
ATOM 895 C CA . SER B 2 38 ? -16.759 -1.114 15.450 1.00 61.81 38 SER A CA 1
ATOM 896 C C . SER B 2 38 ? -17.155 -2.430 14.798 1.00 59.14 38 SER A C 1
ATOM 897 O O . SER B 2 38 ? -16.723 -2.679 13.667 1.00 61.79 38 SER A O 1
ATOM 900 N N . ILE B 2 39 ? -17.941 -3.277 15.467 1.00 40.98 39 ILE A N 1
ATOM 901 C CA . ILE B 2 39 ? -18.425 -4.513 14.862 1.00 41.05 39 ILE A CA 1
ATOM 902 C C . ILE B 2 39 ? -19.935 -4.498 14.654 1.00 57.95 39 ILE A C 1
ATOM 903 O O . ILE B 2 39 ? -20.506 -5.524 14.238 1.00 58.18 39 ILE A O 1
ATOM 908 N N . LEU B 2 40 ? -20.610 -3.382 14.952 1.00 59.09 40 LEU A N 1
ATOM 909 C CA . LEU B 2 40 ? -22.068 -3.364 14.829 1.00 55.54 40 LEU A CA 1
ATOM 910 C C . LEU B 2 40 ? -22.596 -3.631 13.421 1.00 59.06 40 LEU A C 1
ATOM 911 O O . LEU B 2 40 ? -23.705 -4.188 13.319 1.00 55.36 40 LEU A O 1
ATOM 916 N N . PRO B 2 41 ? -21.920 -3.242 12.329 1.00 55.31 41 PRO A N 1
ATOM 917 C CA . PRO B 2 41 ? -22.425 -3.639 10.998 1.00 54.72 41 PRO A CA 1
ATOM 918 C C . PRO B 2 41 ? -22.575 -5.147 10.815 1.00 57.32 41 PRO A C 1
ATOM 919 O O . PRO B 2 41 ? -23.629 -5.602 10.349 1.00 53.22 41 PRO A O 1
ATOM 923 N N . VAL B 2 42 ? -21.558 -5.941 11.170 1.00 55.00 42 VAL A N 1
ATOM 924 C CA . VAL B 2 42 ? -21.688 -7.389 11.020 1.00 55.44 42 VAL A CA 1
ATOM 925 C C . VAL B 2 42 ? -22.879 -7.882 11.828 1.00 63.87 42 VAL A C 1
ATOM 926 O O . VAL B 2 42 ? -23.706 -8.669 11.340 1.00 63.41 42 VAL A O 1
ATOM 930 N N . TYR B 2 43 ? -23.016 -7.382 13.057 1.00 62.17 43 TYR A N 1
ATOM 931 C CA . TYR B 2 43 ? -24.160 -7.753 13.869 1.00 54.37 43 TYR A CA 1
ATOM 932 C C . TYR B 2 43 ? -25.468 -7.422 13.154 1.00 59.13 43 TYR A C 1
ATOM 933 O O . TYR B 2 43 ? -26.408 -8.231 13.157 1.00 61.48 43 TYR A O 1
ATOM 942 N N . ASP B 2 44 ? -25.527 -6.273 12.476 1.00 59.12 44 ASP A N 1
ATOM 943 C CA . ASP B 2 44 ? -26.707 -5.947 11.681 1.00 57.23 44 ASP A CA 1
ATOM 944 C C . ASP B 2 44 ? -26.993 -7.057 10.685 1.00 65.61 44 ASP A C 1
ATOM 945 O O . ASP B 2 44 ? -28.067 -7.674 10.709 1.00 71.48 44 ASP A O 1
ATOM 950 N N . ALA B 2 45 ? -25.989 -7.393 9.866 1.00 62.03 45 ALA A N 1
ATOM 951 C CA . ALA B 2 45 ? -26.144 -8.487 8.917 1.00 59.97 45 ALA A CA 1
ATOM 952 C C . ALA B 2 45 ? -26.481 -9.776 9.645 1.00 58.99 45 ALA A C 1
ATOM 953 O O . ALA B 2 45 ? -27.341 -10.551 9.202 1.00 61.65 45 ALA A O 1
ATOM 955 N N . LEU B 2 46 ? -25.860 -9.992 10.803 1.00 56.97 46 LEU A N 1
ATOM 956 C CA . LEU B 2 46 ? -26.072 -11.254 11.480 1.00 58.34 46 LEU A CA 1
ATOM 957 C C . LEU B 2 46 ? -27.489 -11.360 12.020 1.00 58.45 46 LEU A C 1
ATOM 958 O O . LEU B 2 46 ? -28.030 -12.473 12.105 1.00 56.67 46 LEU A O 1
ATOM 963 N N . SER B 2 47 ? -28.141 -10.225 12.294 1.00 54.21 47 SER A N 1
ATOM 964 C CA . SER B 2 47 ? -29.517 -10.321 12.752 1.00 58.95 47 SER A CA 1
ATOM 965 C C . SER B 2 47 ? -30.400 -10.998 11.720 1.00 63.74 47 SER A C 1
ATOM 966 O O . SER B 2 47 ? -31.387 -11.639 12.094 1.00 58.77 47 SER A O 1
ATOM 969 N N . GLN B 2 48 ? -30.021 -10.923 10.440 1.00 71.17 48 GLN A N 1
ATOM 970 C CA . GLN B 2 48 ? -30.833 -11.375 9.316 1.00 65.98 48 GLN A CA 1
ATOM 971 C C . GLN B 2 48 ? -30.627 -12.839 8.953 1.00 66.79 48 GLN A C 1
ATOM 972 O O . GLN B 2 48 ? -31.364 -13.351 8.108 1.00 62.91 48 GLN A O 1
ATOM 978 N N . SER B 2 49 ? -29.618 -13.504 9.513 1.00 63.66 49 SER A N 1
ATOM 979 C CA . SER B 2 49 ? -29.338 -14.888 9.157 1.00 61.55 49 SER A CA 1
ATOM 980 C C . SER B 2 49 ? -30.438 -15.780 9.705 1.00 60.59 49 SER A C 1
ATOM 981 O O . SER B 2 49 ? -30.840 -15.651 10.863 1.00 67.13 49 SER A O 1
ATOM 984 N N . THR B 2 50 ? -30.974 -16.638 8.856 1.00 69.97 50 THR A N 1
ATOM 985 C CA . THR B 2 50 ? -31.883 -17.681 9.310 1.00 71.72 50 THR A CA 1
ATOM 986 C C . THR B 2 50 ? -31.166 -18.957 9.733 1.00 70.68 50 THR A C 1
ATOM 987 O O . THR B 2 50 ? -31.830 -19.924 10.126 1.00 78.60 50 THR A O 1
ATOM 991 N N . GLN B 2 51 ? -29.842 -18.997 9.617 1.00 61.34 51 GLN A N 1
ATOM 992 C CA . GLN B 2 51 ? -29.055 -20.198 9.858 1.00 66.65 51 GLN A CA 1
ATOM 993 C C . GLN B 2 51 ? -28.135 -20.089 11.070 1.00 63.78 51 GLN A C 1
ATOM 994 O O . GLN B 2 51 ? -27.876 -21.098 11.730 1.00 65.53 51 GLN A O 1
ATOM 1000 N N . ILE B 2 52 ? -27.631 -18.895 11.382 1.00 59.57 52 ILE A N 1
ATOM 1001 C CA . ILE B 2 52 ? -26.625 -18.712 12.421 1.00 59.61 52 ILE A CA 1
ATOM 1002 C C . ILE B 2 52 ? -27.282 -18.041 13.621 1.00 59.69 52 ILE A C 1
ATOM 1003 O O . ILE B 2 52 ? -27.768 -16.905 13.524 1.00 65.06 52 ILE A O 1
ATOM 1008 N N . ARG B 2 53 ? -27.312 -18.753 14.746 1.00 52.67 53 ARG A N 1
ATOM 1009 C CA . ARG B 2 53 ? -27.655 -18.174 16.041 1.00 62.18 53 ARG A CA 1
ATOM 1010 C C . ARG B 2 53 ? -26.399 -17.591 16.699 1.00 64.65 53 ARG A C 1
ATOM 1011 O O . ARG B 2 53 ? -25.274 -18.072 16.502 1.00 60.68 53 ARG A O 1
ATOM 1019 N N . HIS B 2 54 ? -26.602 -16.520 17.459 1.00 62.07 54 HIS A N 1
ATOM 1020 C CA . HIS B 2 54 ? -25.528 -15.801 18.133 1.00 53.08 54 HIS A CA 1
ATOM 1021 C C . HIS B 2 54 ? -25.718 -15.939 19.636 1.00 58.65 54 HIS A C 1
ATOM 1022 O O . HIS B 2 54 ? -26.759 -15.551 20.162 1.00 70.38 54 HIS A O 1
ATOM 1029 N N . ILE B 2 55 ? -24.714 -16.459 20.333 1.00 60.95 55 ILE A N 1
ATOM 1030 C CA . ILE B 2 55 ? -24.704 -16.519 21.794 1.00 58.46 55 ILE A CA 1
ATOM 1031 C C . ILE B 2 55 ? -23.886 -15.367 22.380 1.00 59.90 55 ILE A C 1
ATOM 1032 O O . ILE B 2 55 ? -22.705 -15.169 22.039 1.00 49.33 55 ILE A O 1
ATOM 1037 N N . LEU B 2 56 ? -24.541 -14.601 23.255 1.00 63.14 56 LEU A N 1
ATOM 1038 C CA . LEU B 2 56 ? -23.974 -13.427 23.909 1.00 53.70 56 LEU A CA 1
ATOM 1039 C C . LEU B 2 56 ? -23.236 -13.863 25.171 1.00 57.98 56 LEU A C 1
ATOM 1040 O O . LEU B 2 56 ? -23.855 -14.256 26.169 1.00 52.72 56 LEU A O 1
ATOM 1045 N N . ALA B 2 57 ? -21.913 -13.861 25.099 1.00 66.14 57 ALA A N 1
ATOM 1046 C CA . ALA B 2 57 ? -21.103 -14.095 26.273 1.00 54.66 57 ALA A CA 1
ATOM 1047 C C . ALA B 2 57 ? -21.200 -12.897 27.214 1.00 53.38 57 ALA A C 1
ATOM 1048 O O . ALA B 2 57 ? -21.791 -11.852 26.908 1.00 40.35 57 ALA A O 1
ATOM 1050 N N . ARG B 2 58 ? -20.620 -13.060 28.389 1.00 44.59 58 ARG A N 1
ATOM 1051 C CA . ARG B 2 58 ? -20.528 -11.963 29.331 1.00 46.90 58 ARG A CA 1
ATOM 1052 C C . ARG B 2 58 ? -19.127 -11.391 29.417 1.00 45.81 58 ARG A C 1
ATOM 1053 O O . ARG B 2 58 ? -18.920 -10.386 30.095 1.00 52.84 58 ARG A O 1
ATOM 1061 N N . HIS B 2 59 ? -18.169 -11.983 28.725 1.00 47.26 59 HIS A N 1
ATOM 1062 C CA . HIS B 2 59 ? -16.811 -11.472 28.740 1.00 51.07 59 HIS A CA 1
ATOM 1063 C C . HIS B 2 59 ? -16.160 -12.094 27.522 1.00 55.11 59 HIS A C 1
ATOM 1064 O O . HIS B 2 59 ? -16.399 -13.273 27.232 1.00 58.35 59 HIS A O 1
ATOM 1071 N N . GLU B 2 60 ? -15.376 -11.300 26.784 1.00 45.07 60 GLU A N 1
ATOM 1072 C CA . GLU B 2 60 ? -14.934 -11.804 25.493 1.00 46.61 60 GLU A CA 1
ATOM 1073 C C . GLU B 2 60 ? -14.015 -13.005 25.674 1.00 45.16 60 GLU A C 1
ATOM 1074 O O . GLU B 2 60 ? -14.011 -13.907 24.828 1.00 43.67 60 GLU A O 1
ATOM 1080 N N . GLN B 2 61 ? -13.311 -13.091 26.812 1.00 37.72 61 GLN A N 1
ATOM 1081 C CA . GLN B 2 61 ? -12.581 -14.319 27.107 1.00 39.81 61 GLN A CA 1
ATOM 1082 C C . GLN B 2 61 ? -13.538 -15.506 27.137 1.00 49.36 61 GLN A C 1
ATOM 1083 O O . GLN B 2 61 ? -13.250 -16.576 26.575 1.00 48.34 61 GLN A O 1
ATOM 1089 N N . GLY B 2 62 ? -14.713 -15.304 27.747 1.00 50.73 62 GLY A N 1
ATOM 1090 C CA . GLY B 2 62 ? -15.745 -16.323 27.726 1.00 48.20 62 GLY A CA 1
ATOM 1091 C C . GLY B 2 62 ? -16.215 -16.671 26.326 1.00 53.18 62 GLY A C 1
ATOM 1092 O O . GLY B 2 62 ? -16.362 -17.850 25.999 1.00 55.75 62 GLY A O 1
ATOM 1093 N N . ALA B 2 63 ? -16.464 -15.657 25.483 1.00 48.67 63 ALA A N 1
ATOM 1094 C CA . ALA B 2 63 ? -16.847 -15.922 24.091 1.00 44.99 63 ALA A CA 1
ATOM 1095 C C . ALA B 2 63 ? -15.827 -16.814 23.407 1.00 44.45 63 ALA A C 1
ATOM 1096 O O . ALA B 2 63 ? -16.183 -17.791 22.731 1.00 43.18 63 ALA A O 1
ATOM 1098 N N . GLY B 2 64 ? -14.543 -16.497 23.595 1.00 37.08 64 GLY A N 1
ATOM 1099 C CA . GLY B 2 64 ? -13.501 -17.283 22.969 1.00 32.67 64 GLY A CA 1
ATOM 1100 C C . GLY B 2 64 ? -13.436 -18.702 23.498 1.00 42.80 64 GLY A C 1
ATOM 1101 O O . GLY B 2 64 ? -13.297 -19.651 22.725 1.00 43.10 64 GLY A O 1
ATOM 1102 N N . PHE B 2 65 ? -13.565 -18.877 24.815 1.00 42.74 65 PHE A N 1
ATOM 1103 C CA . PHE B 2 65 ? -13.484 -20.239 25.334 1.00 45.90 65 PHE A CA 1
ATOM 1104 C C . PHE B 2 65 ? -14.731 -21.055 24.979 1.00 44.81 65 PHE A C 1
ATOM 1105 O O . PHE B 2 65 ? -14.638 -22.279 24.835 1.00 37.17 65 PHE A O 1
ATOM 1113 N N . ILE B 2 66 ? -15.892 -20.410 24.823 1.00 39.56 66 ILE A N 1
ATOM 1114 C CA . ILE B 2 66 ? -17.079 -21.117 24.336 1.00 45.69 66 ILE A CA 1
ATOM 1115 C C . ILE B 2 66 ? -16.870 -21.569 22.897 1.00 46.26 66 ILE A C 1
ATOM 1116 O O . ILE B 2 66 ? -17.190 -22.712 22.519 1.00 49.86 66 ILE A O 1
ATOM 1121 N N . ALA B 2 67 ? -16.368 -20.661 22.058 1.00 48.48 67 ALA A N 1
ATOM 1122 C CA . ALA B 2 67 ? -15.933 -21.076 20.731 1.00 53.96 67 ALA A CA 1
ATOM 1123 C C . ALA B 2 67 ? -14.959 -22.248 20.842 1.00 48.47 67 ALA A C 1
ATOM 1124 O O . ALA B 2 67 ? -15.007 -23.194 20.050 1.00 43.26 67 ALA A O 1
ATOM 1126 N N . GLN B 2 68 ? -14.079 -22.207 21.837 1.00 46.47 68 GLN A N 1
ATOM 1127 C CA . GLN B 2 68 ? -13.132 -23.294 22.023 1.00 47.02 68 GLN A CA 1
ATOM 1128 C C . GLN B 2 68 ? -13.826 -24.607 22.362 1.00 46.29 68 GLN A C 1
ATOM 1129 O O . GLN B 2 68 ? -13.414 -25.658 21.876 1.00 36.16 68 GLN A O 1
ATOM 1135 N N . GLY B 2 69 ? -14.843 -24.584 23.230 1.00 43.87 69 GLY A N 1
ATOM 1136 C CA . GLY B 2 69 ? -15.555 -25.815 23.541 1.00 38.17 69 GLY A CA 1
ATOM 1137 C C . GLY B 2 69 ? -16.242 -26.411 22.326 1.00 44.89 69 GLY A C 1
ATOM 1138 O O . GLY B 2 69 ? -16.190 -27.630 22.092 1.00 40.55 69 GLY A O 1
ATOM 1139 N N . MET B 2 70 ? -16.877 -25.559 21.518 1.00 49.09 70 MET A N 1
ATOM 1140 C CA . MET B 2 70 ? -17.427 -26.056 20.263 1.00 52.87 70 MET A CA 1
ATOM 1141 C C . MET B 2 70 ? -16.327 -26.721 19.451 1.00 54.05 70 MET A C 1
ATOM 1142 O O . MET B 2 70 ? -16.414 -27.916 19.135 1.00 41.78 70 MET A O 1
ATOM 1147 N N . ALA B 2 71 ? -15.237 -25.970 19.190 1.00 55.90 71 ALA A N 1
ATOM 1148 C CA . ALA B 2 71 ? -14.150 -26.443 18.336 1.00 38.45 71 ALA A CA 1
ATOM 1149 C C . ALA B 2 71 ? -13.486 -27.703 18.882 1.00 47.11 71 ALA A C 1
ATOM 1150 O O . ALA B 2 71 ? -13.155 -28.618 18.117 1.00 51.33 71 ALA A O 1
ATOM 1152 N N . ARG B 2 72 ? -13.278 -27.781 20.193 1.00 37.97 72 ARG A N 1
ATOM 1153 C CA . ARG B 2 72 ? -12.666 -28.976 20.741 1.00 39.38 72 ARG A CA 1
ATOM 1154 C C . ARG B 2 72 ? -13.587 -30.178 20.678 1.00 40.23 72 ARG A C 1
ATOM 1155 O O . ARG B 2 72 ? -13.099 -31.307 20.716 1.00 47.70 72 ARG A O 1
ATOM 1163 N N . THR B 2 73 ? -14.897 -29.989 20.542 1.00 51.61 73 THR A N 1
ATOM 1164 C CA . THR B 2 73 ? -15.709 -31.188 20.308 1.00 51.38 73 THR A CA 1
ATOM 1165 C C . THR B 2 73 ? -16.048 -31.523 18.837 1.00 47.74 73 THR A C 1
ATOM 1166 O O . THR B 2 73 ? -16.218 -32.711 18.552 1.00 46.62 73 THR A O 1
ATOM 1170 N N . ASP B 2 74 ? -16.103 -30.555 17.874 1.00 51.05 74 ASP A N 1
ATOM 1171 C CA . ASP B 2 74 ? -16.600 -30.822 16.502 1.00 61.50 74 ASP A CA 1
ATOM 1172 C C . ASP B 2 74 ? -15.493 -31.424 15.638 1.00 60.89 74 ASP A C 1
ATOM 1173 O O . ASP B 2 74 ? -15.740 -32.327 14.827 1.00 74.46 74 ASP A O 1
ATOM 1178 N N . GLY B 2 75 ? -14.250 -30.949 15.841 1.00 49.02 75 GLY A N 1
ATOM 1179 C CA . GLY B 2 75 ? -13.139 -31.088 14.911 1.00 49.22 75 GLY A CA 1
ATOM 1180 C C . GLY B 2 75 ? -13.055 -30.048 13.820 1.00 59.08 75 GLY A C 1
ATOM 1181 O O . GLY B 2 75 ? -12.203 -30.187 12.939 1.00 78.01 75 GLY A O 1
ATOM 1182 N N . LYS B 2 76 ? -13.916 -29.024 13.835 1.00 58.25 76 LYS A N 1
ATOM 1183 C CA . LYS B 2 76 ? -14.012 -27.919 12.856 1.00 64.92 76 LYS A CA 1
ATOM 1184 C C . LYS B 2 76 ? -13.817 -26.533 13.513 1.00 54.73 76 LYS A C 1
ATOM 1185 O O . LYS B 2 76 ? -14.003 -26.396 14.724 1.00 57.86 76 LYS A O 1
ATOM 1191 N N . PRO B 2 77 ? -13.353 -25.512 12.785 1.00 52.13 77 PRO A N 1
ATOM 1192 C CA . PRO B 2 77 ? -13.248 -24.176 13.412 1.00 53.70 77 PRO A CA 1
ATOM 1193 C C . PRO B 2 77 ? -14.570 -23.603 13.928 1.00 57.44 77 PRO A C 1
ATOM 1194 O O . PRO B 2 77 ? -15.626 -23.726 13.300 1.00 56.83 77 PRO A O 1
ATOM 1198 N N . ALA B 2 78 ? -14.495 -22.982 15.106 1.00 52.72 78 ALA A N 1
ATOM 1199 C CA . ALA B 2 78 ? -15.579 -22.229 15.725 1.00 38.45 78 ALA A CA 1
ATOM 1200 C C . ALA B 2 78 ? -15.198 -20.753 15.735 1.00 45.06 78 ALA A C 1
ATOM 1201 O O . ALA B 2 78 ? -14.020 -20.418 15.686 1.00 50.95 78 ALA A O 1
ATOM 1203 N N . VAL B 2 79 ? -16.192 -19.870 15.764 1.00 47.05 79 VAL A N 1
ATOM 1204 C CA . VAL B 2 79 ? -16.010 -18.442 15.521 1.00 37.39 79 VAL A CA 1
ATOM 1205 C C . VAL B 2 79 ? -16.436 -17.630 16.736 1.00 38.04 79 VAL A C 1
ATOM 1206 O O . VAL B 2 79 ? -17.532 -17.832 17.269 1.00 47.70 79 VAL A O 1
ATOM 1210 N N . CYS B 2 80 ? -15.597 -16.666 17.133 1.00 36.64 80 CYS A N 1
ATOM 1211 C CA . CYS B 2 80 ? -15.963 -15.699 18.167 1.00 39.87 80 CYS A CA 1
ATOM 1212 C C . CYS B 2 80 ? -15.769 -14.278 17.661 1.00 42.81 80 CYS A C 1
ATOM 1213 O O . CYS B 2 80 ? -14.988 -14.035 16.744 1.00 55.33 80 CYS A O 1
ATOM 1216 N N . MET B 2 81 ? -16.489 -13.327 18.259 1.00 43.27 81 MET A N 1
ATOM 1217 C CA . MET B 2 81 ? -16.537 -11.974 17.708 1.00 50.90 81 MET A CA 1
ATOM 1218 C C . MET B 2 81 ? -16.442 -10.928 18.806 1.00 49.91 81 MET A C 1
ATOM 1219 O O . MET B 2 81 ? -17.027 -11.095 19.877 1.00 54.51 81 MET A O 1
ATOM 1224 N N . ALA B 2 82 ? -15.761 -9.822 18.514 1.00 45.39 82 ALA A N 1
ATOM 1225 C CA . ALA B 2 82 ? -15.669 -8.736 19.482 1.00 41.60 82 ALA A CA 1
ATOM 1226 C C . ALA B 2 82 ? -15.411 -7.418 18.752 1.00 46.94 82 ALA A C 1
ATOM 1227 O O . ALA B 2 82 ? -15.075 -7.395 17.563 1.00 56.23 82 ALA A O 1
ATOM 1229 N N . CYS B 2 83 ? -15.595 -6.313 19.480 1.00 40.24 83 CYS A N 1
ATOM 1230 C CA . CYS B 2 83 ? -15.295 -4.983 18.959 1.00 48.98 83 CYS A CA 1
ATOM 1231 C C . CYS B 2 83 ? -13.810 -4.640 19.126 1.00 47.45 83 CYS A C 1
ATOM 1232 O O . CYS B 2 83 ? -13.006 -5.444 19.603 1.00 54.90 83 CYS A O 1
ATOM 1235 N N . SER B 2 84 ? -13.431 -3.431 18.713 1.00 43.21 84 SER A N 1
ATOM 1236 C CA . SER B 2 84 ? -12.059 -2.978 18.896 1.00 36.69 84 SER A CA 1
ATOM 1237 C C . SER B 2 84 ? -11.753 -2.785 20.373 1.00 46.78 84 SER A C 1
ATOM 1238 O O . SER B 2 84 ? -12.593 -2.971 21.255 1.00 67.04 84 SER A O 1
ATOM 1241 N N . GLY B 2 85 ? -10.524 -2.400 20.634 1.00 36.52 85 GLY A N 1
ATOM 1242 C CA . GLY B 2 85 ? -10.106 -1.981 21.947 1.00 39.84 85 GLY A CA 1
ATOM 1243 C C . GLY B 2 85 ? -10.217 -3.095 22.949 1.00 46.92 85 GLY A C 1
ATOM 1244 O O . GLY B 2 85 ? -9.669 -4.182 22.750 1.00 40.07 85 GLY A O 1
ATOM 1245 N N . PRO B 2 86 ? -10.989 -2.859 24.019 1.00 52.86 86 PRO A N 1
ATOM 1246 C CA . PRO B 2 86 ? -11.071 -3.845 25.110 1.00 46.13 86 PRO A CA 1
ATOM 1247 C C . PRO B 2 86 ? -11.718 -5.167 24.709 1.00 50.18 86 PRO A C 1
ATOM 1248 O O . PRO B 2 86 ? -11.401 -6.197 25.328 1.00 33.66 86 PRO A O 1
ATOM 1252 N N . GLY B 2 87 ? -12.643 -5.174 23.735 1.00 34.67 87 GLY A N 1
ATOM 1253 C CA . GLY B 2 87 ? -13.099 -6.450 23.184 1.00 39.40 87 GLY A CA 1
ATOM 1254 C C . GLY B 2 87 ? -11.951 -7.276 22.620 1.00 43.61 87 GLY A C 1
ATOM 1255 O O . GLY B 2 87 ? -11.726 -8.437 23.012 1.00 46.79 87 GLY A O 1
ATOM 1256 N N . ALA B 2 88 ? -11.161 -6.663 21.738 1.00 42.49 88 ALA A N 1
ATOM 1257 C CA . ALA B 2 88 ? -10.034 -7.380 21.166 1.00 39.89 88 ALA A CA 1
ATOM 1258 C C . ALA B 2 88 ? -9.070 -7.823 22.260 1.00 36.61 88 ALA A C 1
ATOM 1259 O O . ALA B 2 88 ? -8.699 -8.999 22.326 1.00 40.93 88 ALA A O 1
ATOM 1261 N N . THR B 2 89 ? -8.666 -6.903 23.143 1.00 35.85 89 THR A N 1
ATOM 1262 C CA . THR B 2 89 ? -7.706 -7.274 24.180 1.00 37.01 89 THR A CA 1
ATOM 1263 C C . THR B 2 89 ? -8.253 -8.374 25.076 1.00 40.30 89 THR A C 1
ATOM 1264 O O . THR B 2 89 ? -7.504 -9.244 25.528 1.00 46.43 89 THR A O 1
ATOM 1268 N N . ASN B 2 90 ? -9.558 -8.355 25.350 1.00 39.02 90 ASN A N 1
ATOM 1269 C CA . ASN B 2 90 ? -10.150 -9.402 26.176 1.00 34.79 90 ASN A CA 1
ATOM 1270 C C . ASN B 2 90 ? -10.126 -10.767 25.507 1.00 33.86 90 ASN A C 1
ATOM 1271 O O . ASN B 2 90 ? -10.169 -11.784 26.205 1.00 42.34 90 ASN A O 1
ATOM 1276 N N . LEU B 2 91 ? -10.032 -10.819 24.178 1.00 33.66 91 LEU A N 1
ATOM 1277 C CA . LEU B 2 91 ? -9.936 -12.114 23.505 1.00 33.39 91 LEU A CA 1
ATOM 1278 C C . LEU B 2 91 ? -8.587 -12.804 23.699 1.00 40.76 91 LEU A C 1
ATOM 1279 O O . LEU B 2 91 ? -8.495 -14.029 23.509 1.00 44.43 91 LEU A O 1
ATOM 1284 N N . VAL B 2 92 ? -7.553 -12.049 24.081 1.00 44.24 92 VAL A N 1
ATOM 1285 C CA . VAL B 2 92 ? -6.164 -12.522 24.012 1.00 43.38 92 VAL A CA 1
ATOM 1286 C C . VAL B 2 92 ? -5.969 -13.882 24.689 1.00 48.88 92 VAL A C 1
ATOM 1287 O O . VAL B 2 92 ? -5.416 -14.810 24.093 1.00 48.45 92 VAL A O 1
ATOM 1291 N N . THR B 2 93 ? -6.362 -14.010 25.961 1.00 49.48 93 THR A N 1
ATOM 1292 C CA . THR B 2 93 ? -6.089 -15.261 26.668 1.00 43.47 93 THR A CA 1
ATOM 1293 C C . THR B 2 93 ? -6.735 -16.447 25.955 1.00 43.88 93 THR A C 1
ATOM 1294 O O . THR B 2 93 ? -6.100 -17.490 25.772 1.00 37.35 93 THR A O 1
ATOM 1298 N N . ALA B 2 94 ? -7.988 -16.289 25.515 1.00 43.50 94 ALA A N 1
ATOM 1299 C CA . ALA B 2 94 ? -8.688 -17.369 24.822 1.00 35.72 94 ALA A CA 1
ATOM 1300 C C . ALA B 2 94 ? -7.974 -17.761 23.542 1.00 42.82 94 ALA A C 1
ATOM 1301 O O . ALA B 2 94 ? -7.857 -18.956 23.226 1.00 37.97 94 ALA A O 1
ATOM 1303 N N . ILE B 2 95 ? -7.508 -16.759 22.778 1.00 42.27 95 ILE A N 1
ATOM 1304 C CA . ILE B 2 95 ? -6.783 -17.038 21.538 1.00 39.37 95 ILE A CA 1
ATOM 1305 C C . ILE B 2 95 ? -5.425 -17.703 21.818 1.00 41.36 95 ILE A C 1
ATOM 1306 O O . ILE B 2 95 ? -5.122 -18.733 21.228 1.00 37.86 95 ILE A O 1
ATOM 1311 N N . ALA B 2 96 ? -4.633 -17.191 22.757 1.00 43.06 96 ALA A N 1
ATOM 1312 C CA . ALA B 2 96 ? -3.345 -17.809 23.079 1.00 36.20 96 ALA A CA 1
ATOM 1313 C C . ALA B 2 96 ? -3.516 -19.246 23.581 1.00 40.03 96 ALA A C 1
ATOM 1314 O O . ALA B 2 96 ? -2.754 -20.155 23.203 1.00 33.03 96 ALA A O 1
ATOM 1316 N N . ASP B 2 97 ? -4.513 -19.468 24.433 1.00 39.02 97 ASP A N 1
ATOM 1317 C CA . ASP B 2 97 ? -4.833 -20.825 24.829 1.00 32.39 97 ASP A CA 1
ATOM 1318 C C . ASP B 2 97 ? -5.146 -21.664 23.604 1.00 36.28 97 ASP A C 1
ATOM 1319 O O . ASP B 2 97 ? -4.715 -22.816 23.511 1.00 33.95 97 ASP A O 1
ATOM 1324 N N . ALA B 2 98 ? -5.904 -21.114 22.650 1.00 41.95 98 ALA A N 1
ATOM 1325 C CA . ALA B 2 98 ? -6.173 -21.873 21.428 1.00 37.52 98 ALA A CA 1
ATOM 1326 C C . ALA B 2 98 ? -4.883 -22.216 20.695 1.00 40.32 98 ALA A C 1
ATOM 1327 O O . ALA B 2 98 ? -4.740 -23.324 20.163 1.00 46.15 98 ALA A O 1
ATOM 1329 N N . ARG B 2 99 ? -3.930 -21.279 20.668 1.00 35.79 99 ARG A N 1
ATOM 1330 C CA . ARG B 2 99 ? -2.667 -21.497 19.966 1.00 38.48 99 ARG A CA 1
ATOM 1331 C C . ARG B 2 99 ? -1.851 -22.635 20.582 1.00 35.57 99 ARG A C 1
ATOM 1332 O O . ARG B 2 99 ? -1.454 -23.573 19.878 1.00 30.43 99 ARG A O 1
ATOM 1340 N N . LEU B 2 100 ? -1.616 -22.602 21.897 1.00 27.71 100 LEU A N 1
ATOM 1341 C CA . LEU B 2 100 ? -0.687 -23.607 22.394 1.00 37.81 100 LEU A CA 1
ATOM 1342 C C . LEU B 2 100 ? -1.281 -25.016 22.444 1.00 40.97 100 LEU A C 1
ATOM 1343 O O . LEU B 2 100 ? -0.511 -25.991 22.426 1.00 50.32 100 LEU A O 1
ATOM 1348 N N . ASP B 2 101 ? -2.607 -25.162 22.433 1.00 32.92 101 ASP A N 1
ATOM 1349 C CA . ASP B 2 101 ? -3.222 -26.490 22.430 1.00 32.05 101 ASP A CA 1
ATOM 1350 C C . ASP B 2 101 ? -3.653 -26.932 21.035 1.00 38.48 101 ASP A C 1
ATOM 1351 O O . ASP B 2 101 ? -4.107 -28.074 20.875 1.00 33.14 101 ASP A O 1
ATOM 1356 N N . SER B 2 102 ? -3.434 -26.082 20.020 1.00 37.68 102 SER A N 1
ATOM 1357 C CA . SER B 2 102 ? -3.653 -26.378 18.606 1.00 39.66 102 SER A CA 1
ATOM 1358 C C . SER B 2 102 ? -5.109 -26.632 18.244 1.00 47.03 102 SER A C 1
ATOM 1359 O O . SER B 2 102 ? -5.453 -27.712 17.758 1.00 57.22 102 SER A O 1
ATOM 1362 N N . ILE B 2 103 ? -5.957 -25.631 18.461 1.00 50.30 103 ILE A N 1
ATOM 1363 C CA . ILE B 2 103 ? -7.402 -25.694 18.232 1.00 53.31 103 ILE A CA 1
ATOM 1364 C C . ILE B 2 103 ? -7.824 -24.758 17.106 1.00 53.46 103 ILE A C 1
ATOM 1365 O O . ILE B 2 103 ? -7.327 -23.622 17.027 1.00 52.34 103 ILE A O 1
ATOM 1370 N N . PRO B 2 104 ? -8.716 -25.202 16.196 1.00 54.12 104 PRO A N 1
ATOM 1371 C CA . PRO B 2 104 ? -9.151 -24.331 15.091 1.00 53.99 104 PRO A CA 1
ATOM 1372 C C . PRO B 2 104 ? -10.187 -23.311 15.539 1.00 52.16 104 PRO A C 1
ATOM 1373 O O . PRO B 2 104 ? -11.362 -23.621 15.735 1.00 67.51 104 PRO A O 1
ATOM 1377 N N . LEU B 2 105 ? -9.755 -22.081 15.704 1.00 47.79 105 LEU A N 1
ATOM 1378 C CA . LEU B 2 105 ? -10.635 -20.979 16.020 1.00 47.44 105 LEU A CA 1
ATOM 1379 C C . LEU B 2 105 ? -10.500 -19.915 14.937 1.00 52.36 105 LEU A C 1
ATOM 1380 O O . LEU B 2 105 ? -9.397 -19.639 14.460 1.00 62.35 105 LEU A O 1
ATOM 1385 N N . ILE B 2 106 ? -11.616 -19.327 14.533 1.00 52.57 106 ILE A N 1
ATOM 1386 C CA . ILE B 2 106 ? -11.617 -18.074 13.788 1.00 49.90 106 ILE A CA 1
ATOM 1387 C C . ILE B 2 106 ? -12.168 -17.014 14.717 1.00 40.75 106 ILE A C 1
ATOM 1388 O O . ILE B 2 106 ? -13.266 -17.160 15.270 1.00 38.71 106 ILE A O 1
ATOM 1393 N N . CYS B 2 107 ? -11.401 -15.952 14.881 1.00 42.03 107 CYS A N 1
ATOM 1394 C CA . CYS B 2 107 ? -11.717 -14.860 15.784 1.00 47.50 107 CYS A CA 1
ATOM 1395 C C . CYS B 2 107 ? -11.863 -13.594 14.950 1.00 50.24 107 CYS A C 1
ATOM 1396 O O . CYS B 2 107 ? -10.909 -13.169 14.292 1.00 58.70 107 CYS A O 1
ATOM 1399 N N . ILE B 2 108 ? -13.041 -12.984 14.983 1.00 41.41 108 ILE A N 1
ATOM 1400 C CA . ILE B 2 108 ? -13.348 -11.828 14.151 1.00 40.05 108 ILE A CA 1
ATOM 1401 C C . ILE B 2 108 ? -13.565 -10.617 15.042 1.00 40.96 108 ILE A C 1
ATOM 1402 O O . ILE B 2 108 ? -14.373 -10.646 15.980 1.00 48.02 108 ILE A O 1
ATOM 1407 N N . THR B 2 109 ? -12.847 -9.551 14.740 1.00 48.73 109 THR A N 1
ATOM 1408 C CA . THR B 2 109 ? -12.875 -8.343 15.539 1.00 51.15 109 THR A CA 1
ATOM 1409 C C . THR B 2 109 ? -13.132 -7.151 14.626 1.00 50.29 109 THR A C 1
ATOM 1410 O O . THR B 2 109 ? -12.595 -7.077 13.514 1.00 48.22 109 THR A O 1
ATOM 1414 N N . GLY B 2 110 ? -13.998 -6.240 15.073 1.00 43.09 110 GLY A N 1
ATOM 1415 C CA . GLY B 2 110 ? -14.155 -4.991 14.365 1.00 43.15 110 GLY A CA 1
ATOM 1416 C C . GLY B 2 110 ? -12.990 -4.076 14.645 1.00 52.84 110 GLY A C 1
ATOM 1417 O O . GLY B 2 110 ? -12.315 -4.193 15.669 1.00 59.89 110 GLY A O 1
ATOM 1418 N N . GLN B 2 111 ? -12.728 -3.152 13.727 1.00 55.52 111 GLN A N 1
ATOM 1419 C CA . GLN B 2 111 ? -11.668 -2.188 13.985 1.00 51.17 111 GLN A CA 1
ATOM 1420 C C . GLN B 2 111 ? -12.105 -0.840 13.440 1.00 51.13 111 GLN A C 1
ATOM 1421 O O . GLN B 2 111 ? -13.033 -0.743 12.629 1.00 41.66 111 GLN A O 1
ATOM 1427 N N . VAL B 2 112 ? -11.468 0.207 13.962 1.00 58.07 112 VAL A N 1
ATOM 1428 C CA . VAL B 2 112 ? -11.736 1.602 13.616 1.00 55.16 112 VAL A CA 1
ATOM 1429 C C . VAL B 2 112 ? -11.644 1.752 12.101 1.00 55.76 112 VAL A C 1
ATOM 1430 O O . VAL B 2 112 ? -10.897 1.002 11.458 1.00 63.90 112 VAL A O 1
ATOM 1434 N N . PRO B 2 113 ? -12.362 2.690 11.490 1.00 54.57 113 PRO A N 1
ATOM 1435 C CA . PRO B 2 113 ? -12.259 2.864 10.035 1.00 64.40 113 PRO A CA 1
ATOM 1436 C C . PRO B 2 113 ? -10.830 3.090 9.561 1.00 68.91 113 PRO A C 1
ATOM 1437 O O . PRO B 2 113 ? -10.034 3.766 10.220 1.00 73.06 113 PRO A O 1
ATOM 1441 N N . ALA B 2 114 ? -10.528 2.514 8.388 1.00 69.34 114 ALA A N 1
ATOM 1442 C CA . ALA B 2 114 ? -9.186 2.574 7.810 1.00 73.23 114 ALA A CA 1
ATOM 1443 C C . ALA B 2 114 ? -8.653 4.002 7.758 1.00 79.68 114 ALA A C 1
ATOM 1444 O O . ALA B 2 114 ? -7.445 4.224 7.905 1.00 82.95 114 ALA A O 1
ATOM 1446 N N . SER B 2 115 ? -9.549 4.961 7.550 1.00 77.86 115 SER A N 1
ATOM 1447 C CA . SER B 2 115 ? -9.165 6.366 7.479 1.00 78.81 115 SER A CA 1
ATOM 1448 C C . SER B 2 115 ? -8.416 6.797 8.736 1.00 73.52 115 SER A C 1
ATOM 1449 O O . SER B 2 115 ? -8.517 6.155 9.781 1.00 67.34 115 SER A O 1
ATOM 1451 N N . GLU B 2 124 ? -6.604 4.230 18.884 1.00 74.01 124 GLU A N 1
ATOM 1452 C CA . GLU B 2 124 ? -6.823 2.829 18.534 1.00 77.67 124 GLU A CA 1
ATOM 1453 C C . GLU B 2 124 ? -5.858 1.888 19.288 1.00 77.79 124 GLU A C 1
ATOM 1454 O O . GLU B 2 124 ? -4.900 2.333 19.922 1.00 85.64 124 GLU A O 1
ATOM 1456 N N . VAL B 2 125 ? -6.137 0.588 19.224 1.00 58.90 125 VAL A N 1
ATOM 1457 C CA . VAL B 2 125 ? -5.267 -0.448 19.764 1.00 45.50 125 VAL A CA 1
ATOM 1458 C C . VAL B 2 125 ? -4.811 -1.345 18.613 1.00 46.04 125 VAL A C 1
ATOM 1459 O O . VAL B 2 125 ? -5.636 -1.820 17.822 1.00 46.40 125 VAL A O 1
ATOM 1463 N N . ASP B 2 126 ? -3.506 -1.626 18.562 1.00 41.01 126 ASP A N 1
ATOM 1464 C CA . ASP B 2 126 ? -2.909 -2.405 17.481 1.00 36.11 126 ASP A CA 1
ATOM 1465 C C . ASP B 2 126 ? -3.268 -3.877 17.662 1.00 45.55 126 ASP A C 1
ATOM 1466 O O . ASP B 2 126 ? -2.462 -4.700 18.105 1.00 43.08 126 ASP A O 1
ATOM 1471 N N . THR B 2 127 ? -4.510 -4.212 17.286 1.00 42.81 127 THR A N 1
ATOM 1472 C CA . THR B 2 127 ? -4.953 -5.596 17.375 1.00 36.53 127 THR A CA 1
ATOM 1473 C C . THR B 2 127 ? -4.047 -6.526 16.571 1.00 41.36 127 THR A C 1
ATOM 1474 O O . THR B 2 127 ? -3.659 -7.596 17.055 1.00 44.41 127 THR A O 1
ATOM 1478 N N . TYR B 2 128 ? -3.700 -6.135 15.341 1.00 41.74 128 TYR A N 1
ATOM 1479 C CA . TYR B 2 128 ? -2.809 -6.948 14.520 1.00 43.00 128 TYR A CA 1
ATOM 1480 C C . TYR B 2 128 ? -1.521 -7.254 15.268 1.00 43.00 128 TYR A C 1
ATOM 1481 O O . TYR B 2 128 ? -1.079 -8.413 15.357 1.00 44.44 128 TYR A O 1
ATOM 1490 N N . GLY B 2 129 ? -0.875 -6.196 15.766 1.00 33.18 129 GLY A N 1
ATOM 1491 C CA . GLY B 2 129 ? 0.371 -6.370 16.482 1.00 33.67 129 GLY A CA 1
ATOM 1492 C C . GLY B 2 129 ? 0.251 -7.336 17.633 1.00 40.50 129 GLY A C 1
ATOM 1493 O O . GLY B 2 129 ? 1.064 -8.247 17.778 1.00 48.26 129 GLY A O 1
ATOM 1494 N N . ILE B 2 130 ? -0.764 -7.142 18.474 1.00 40.52 130 ILE A N 1
ATOM 1495 C CA . ILE B 2 130 ? -0.972 -8.013 19.625 1.00 37.99 130 ILE A CA 1
ATOM 1496 C C . ILE B 2 130 ? -1.196 -9.452 19.206 1.00 30.37 130 ILE A C 1
ATOM 1497 O O . ILE B 2 130 ? -0.768 -10.377 19.903 1.00 31.63 130 ILE A O 1
ATOM 1502 N N . SER B 2 131 ? -1.852 -9.675 18.075 1.00 34.90 131 SER A N 1
ATOM 1503 C CA . SER B 2 131 ? -2.147 -11.051 17.687 1.00 36.83 131 SER A CA 1
ATOM 1504 C C . SER B 2 131 ? -0.967 -11.751 17.012 1.00 38.94 131 SER A C 1
ATOM 1505 O O . SER B 2 131 ? -0.942 -12.987 17.004 1.00 36.64 131 SER A O 1
ATOM 1508 N N . ILE B 2 132 ? -0.011 -11.008 16.442 1.00 35.88 132 ILE A N 1
ATOM 1509 C CA . ILE B 2 132 ? 1.161 -11.624 15.797 1.00 42.56 132 ILE A CA 1
ATOM 1510 C C . ILE B 2 132 ? 1.686 -12.831 16.587 1.00 45.34 132 ILE A C 1
ATOM 1511 O O . ILE B 2 132 ? 1.749 -13.935 16.030 1.00 47.82 132 ILE A O 1
ATOM 1516 N N . PRO B 2 133 ? 2.063 -12.714 17.864 1.00 40.50 133 PRO A N 1
ATOM 1517 C CA . PRO B 2 133 ? 2.701 -13.853 18.539 1.00 36.51 133 PRO A CA 1
ATOM 1518 C C . PRO B 2 133 ? 1.762 -14.902 19.119 1.00 41.22 133 PRO A C 1
ATOM 1519 O O . PRO B 2 133 ? 2.259 -15.879 19.689 1.00 34.39 133 PRO A O 1
ATOM 1523 N N . ILE B 2 134 ? 0.445 -14.806 18.951 1.00 38.67 134 ILE A N 1
ATOM 1524 C CA . ILE B 2 134 ? -0.456 -15.773 19.585 1.00 38.35 134 ILE A CA 1
ATOM 1525 C C . ILE B 2 134 ? -1.406 -16.395 18.575 1.00 36.78 134 ILE A C 1
ATOM 1526 O O . ILE B 2 134 ? -2.426 -16.983 18.953 1.00 39.92 134 ILE A O 1
ATOM 1531 N N . THR B 2 135 ? -1.126 -16.243 17.292 1.00 38.19 135 THR A N 1
ATOM 1532 C CA . THR B 2 135 ? -2.033 -16.787 16.301 1.00 37.96 135 THR A CA 1
ATOM 1533 C C . THR B 2 135 ? -1.268 -17.698 15.358 1.00 34.50 135 THR A C 1
ATOM 1534 O O . THR B 2 135 ? -0.065 -17.557 15.190 1.00 35.01 135 THR A O 1
ATOM 1538 N N . LYS B 2 136 ? -1.972 -18.647 14.741 1.00 38.84 136 LYS A N 1
ATOM 1539 C CA . LYS B 2 136 ? -1.367 -19.346 13.614 1.00 40.43 136 LYS A CA 1
ATOM 1540 C C . LYS B 2 136 ? -1.244 -18.434 12.395 1.00 43.42 136 LYS A C 1
ATOM 1541 O O . LYS B 2 136 ? -0.333 -18.617 11.583 1.00 57.90 136 LYS A O 1
ATOM 1547 N N . HIS B 2 137 ? -2.155 -17.478 12.230 1.00 37.36 137 HIS A N 1
ATOM 1548 C CA . HIS B 2 137 ? -1.970 -16.366 11.294 1.00 36.27 137 HIS A CA 1
ATOM 1549 C C . HIS B 2 137 ? -3.029 -15.305 11.599 1.00 33.59 137 HIS A C 1
ATOM 1550 O O . HIS B 2 137 ? -4.007 -15.584 12.297 1.00 35.70 137 HIS A O 1
ATOM 1557 N N . ASN B 2 138 ? -2.841 -14.090 11.082 1.00 31.00 138 ASN A N 1
ATOM 1558 C CA . ASN B 2 138 ? -3.803 -13.036 11.391 1.00 30.68 138 ASN A CA 1
ATOM 1559 C C . ASN B 2 138 ? -3.916 -12.077 10.215 1.00 31.74 138 ASN A C 1
ATOM 1560 O O . ASN B 2 138 ? -3.118 -12.125 9.281 1.00 50.07 138 ASN A O 1
ATOM 1565 N N . TYR B 2 139 ? -4.943 -11.219 10.240 1.00 35.36 139 TYR A N 1
ATOM 1566 C CA . TYR B 2 139 ? -5.195 -10.331 9.104 1.00 41.18 139 TYR A CA 1
ATOM 1567 C C . TYR B 2 139 ? -5.686 -8.971 9.570 1.00 47.69 139 TYR A C 1
ATOM 1568 O O . TYR B 2 139 ? -6.406 -8.860 10.566 1.00 50.94 139 TYR A O 1
ATOM 1577 N N . LEU B 2 140 ? -5.312 -7.937 8.809 1.00 41.83 140 LEU A N 1
ATOM 1578 C CA . LEU B 2 140 ? -5.968 -6.639 8.869 1.00 41.50 140 LEU A CA 1
ATOM 1579 C C . LEU B 2 140 ? -6.480 -6.326 7.470 1.00 42.95 140 LEU A C 1
ATOM 1580 O O . LEU B 2 140 ? -5.696 -5.938 6.595 1.00 42.50 140 LEU A O 1
ATOM 1585 N N . VAL B 2 141 ? -7.800 -6.425 7.290 1.00 44.09 141 VAL A N 1
ATOM 1586 C CA . VAL B 2 141 ? -8.446 -6.225 5.994 1.00 48.58 141 VAL A CA 1
ATOM 1587 C C . VAL B 2 141 ? -8.476 -4.729 5.721 1.00 57.53 141 VAL A C 1
ATOM 1588 O O . VAL B 2 141 ? -9.223 -3.989 6.364 1.00 53.87 141 VAL A O 1
ATOM 1592 N N . ARG B 2 142 ? -7.720 -4.281 4.722 1.00 69.83 142 ARG A N 1
ATOM 1593 C CA . ARG B 2 142 ? -7.607 -2.839 4.555 1.00 74.60 142 ARG A CA 1
ATOM 1594 C C . ARG B 2 142 ? -8.599 -2.331 3.497 1.00 71.43 142 ARG A C 1
ATOM 1595 O O . ARG B 2 142 ? -8.986 -1.161 3.560 1.00 69.01 142 ARG A O 1
ATOM 1603 N N . HIS B 2 143 ? -8.972 -3.156 2.500 1.00 67.82 143 HIS A N 1
ATOM 1604 C CA . HIS B 2 143 ? -10.071 -2.865 1.576 1.00 75.20 143 HIS A CA 1
ATOM 1605 C C . HIS B 2 143 ? -10.919 -4.120 1.380 1.00 70.37 143 HIS A C 1
ATOM 1606 O O . HIS B 2 143 ? -10.454 -5.253 1.545 1.00 60.21 143 HIS A O 1
ATOM 1613 N N . ILE B 2 144 ? -12.183 -3.886 1.012 1.00 67.93 144 ILE A N 1
ATOM 1614 C CA . ILE B 2 144 ? -13.188 -4.943 1.003 1.00 64.25 144 ILE A CA 1
ATOM 1615 C C . ILE B 2 144 ? -12.887 -5.985 -0.071 1.00 64.95 144 ILE A C 1
ATOM 1616 O O . ILE B 2 144 ? -13.259 -7.151 0.074 1.00 66.51 144 ILE A O 1
ATOM 1621 N N . GLU B 2 145 ? -12.211 -5.599 -1.157 1.00 67.22 145 GLU A N 1
ATOM 1622 C CA . GLU B 2 145 ? -11.884 -6.550 -2.218 1.00 70.48 145 GLU A CA 1
ATOM 1623 C C . GLU B 2 145 ? -11.050 -7.727 -1.711 1.00 68.63 145 GLU A C 1
ATOM 1624 O O . GLU B 2 145 ? -11.025 -8.781 -2.362 1.00 65.80 145 GLU A O 1
ATOM 1630 N N . GLU B 2 146 ? -10.354 -7.576 -0.577 1.00 68.63 146 GLU A N 1
ATOM 1631 C CA . GLU B 2 146 ? -9.602 -8.698 -0.016 1.00 63.91 146 GLU A CA 1
ATOM 1632 C C . GLU B 2 146 ? -10.452 -9.643 0.821 1.00 57.22 146 GLU A C 1
ATOM 1633 O O . GLU B 2 146 ? -9.971 -10.719 1.174 1.00 58.40 146 GLU A O 1
ATOM 1639 N N . LEU B 2 147 ? -11.691 -9.285 1.130 1.00 51.68 147 LEU A N 1
ATOM 1640 C CA . LEU B 2 147 ? -12.450 -10.044 2.116 1.00 50.59 147 LEU A CA 1
ATOM 1641 C C . LEU B 2 147 ? -12.734 -11.494 1.705 1.00 58.68 147 LEU A C 1
ATOM 1642 O O . LEU B 2 147 ? -12.734 -12.366 2.590 1.00 57.16 147 LEU A O 1
ATOM 1647 N N . PRO B 2 148 ? -13.048 -11.823 0.432 1.00 62.34 148 PRO A N 1
ATOM 1648 C CA . PRO B 2 148 ? -13.193 -13.242 0.064 1.00 59.55 148 PRO A CA 1
ATOM 1649 C C . PRO B 2 148 ? -11.930 -14.042 0.351 1.00 56.74 148 PRO A C 1
ATOM 1650 O O . PRO B 2 148 ? -11.970 -14.950 1.189 1.00 63.33 148 PRO A O 1
ATOM 1654 N N . GLN B 2 149 ? -10.802 -13.688 -0.276 1.00 55.46 149 GLN A N 1
ATOM 1655 C CA . GLN B 2 149 ? -9.594 -14.489 -0.083 1.00 58.35 149 GLN A CA 1
ATOM 1656 C C . GLN B 2 149 ? -9.268 -14.620 1.391 1.00 50.50 149 GLN A C 1
ATOM 1657 O O . GLN B 2 149 ? -9.086 -15.732 1.898 1.00 51.97 149 GLN A O 1
ATOM 1663 N N . VAL B 2 150 ? -9.261 -13.493 2.106 1.00 47.38 150 VAL A N 1
ATOM 1664 C CA . VAL B 2 150 ? -8.981 -13.498 3.539 1.00 50.34 150 VAL A CA 1
ATOM 1665 C C . VAL B 2 150 ? -9.782 -14.582 4.231 1.00 48.51 150 VAL A C 1
ATOM 1666 O O . VAL B 2 150 ? -9.222 -15.520 4.811 1.00 56.79 150 VAL A O 1
ATOM 1670 N N . MET B 2 151 ? -11.096 -14.544 4.082 1.00 47.33 151 MET A N 1
ATOM 1671 C CA . MET B 2 151 ? -11.849 -15.487 4.887 1.00 48.18 151 MET A CA 1
ATOM 1672 C C . MET B 2 151 ? -11.610 -16.897 4.415 1.00 47.81 151 MET A C 1
ATOM 1673 O O . MET B 2 151 ? -11.332 -17.781 5.237 1.00 55.77 151 MET A O 1
ATOM 1678 N N . SER B 2 152 ? -11.565 -17.102 3.098 1.00 54.47 152 SER A N 1
ATOM 1679 C CA . SER B 2 152 ? -11.313 -18.453 2.614 1.00 53.16 152 SER A CA 1
ATOM 1680 C C . SER B 2 152 ? -9.956 -18.953 3.095 1.00 47.84 152 SER A C 1
ATOM 1681 O O . SER B 2 152 ? -9.794 -20.140 3.401 1.00 47.34 152 SER A O 1
ATOM 1684 N N . ASP B 2 153 ? -8.950 -18.079 3.127 1.00 52.37 153 ASP A N 1
ATOM 1685 C CA . ASP B 2 153 ? -7.672 -18.581 3.598 1.00 47.23 153 ASP A CA 1
ATOM 1686 C C . ASP B 2 153 ? -7.660 -18.746 5.106 1.00 49.81 153 ASP A C 1
ATOM 1687 O O . ASP B 2 153 ? -7.110 -19.741 5.597 1.00 55.30 153 ASP A O 1
ATOM 1692 N N . ALA B 2 154 ? -8.340 -17.860 5.847 1.00 48.69 154 ALA A N 1
ATOM 1693 C CA . ALA B 2 154 ? -8.373 -18.020 7.298 1.00 50.47 154 ALA A CA 1
ATOM 1694 C C . ALA B 2 154 ? -8.913 -19.400 7.670 1.00 57.65 154 ALA A C 1
ATOM 1695 O O . ALA B 2 154 ? -8.249 -20.177 8.376 1.00 58.27 154 ALA A O 1
ATOM 1697 N N . PHE B 2 155 ? -10.070 -19.762 7.107 1.00 51.72 155 PHE A N 1
ATOM 1698 C CA . PHE B 2 155 ? -10.667 -21.053 7.417 1.00 49.75 155 PHE A CA 1
ATOM 1699 C C . PHE B 2 155 ? -9.810 -22.207 6.921 1.00 52.57 155 PHE A C 1
ATOM 1700 O O . PHE B 2 155 ? -9.824 -23.285 7.525 1.00 60.42 155 PHE A O 1
ATOM 1708 N N . ARG B 2 156 ? -9.062 -22.022 5.834 1.00 50.14 156 ARG A N 1
ATOM 1709 C CA . ARG B 2 156 ? -8.126 -23.073 5.455 1.00 52.37 156 ARG A CA 1
ATOM 1710 C C . ARG B 2 156 ? -7.024 -23.166 6.506 1.00 54.61 156 ARG A C 1
ATOM 1711 O O . ARG B 2 156 ? -6.787 -24.234 7.091 1.00 58.68 156 ARG A O 1
ATOM 1719 N N . ILE B 2 157 ? -6.428 -22.021 6.847 1.00 49.80 157 ILE A N 1
ATOM 1720 C CA . ILE B 2 157 ? -5.273 -22.014 7.737 1.00 45.16 157 ILE A CA 1
ATOM 1721 C C . ILE B 2 157 ? -5.643 -22.556 9.109 1.00 45.48 157 ILE A C 1
ATOM 1722 O O . ILE B 2 157 ? -4.905 -23.345 9.701 1.00 44.70 157 ILE A O 1
ATOM 1727 N N . ALA B 2 158 ? -6.811 -22.182 9.617 1.00 41.66 158 ALA A N 1
ATOM 1728 C CA . ALA B 2 158 ? -7.189 -22.622 10.946 1.00 41.55 158 ALA A CA 1
ATOM 1729 C C . ALA B 2 158 ? -7.304 -24.139 11.043 1.00 49.43 158 ALA A C 1
ATOM 1730 O O . ALA B 2 158 ? -7.112 -24.708 12.131 1.00 51.65 158 ALA A O 1
ATOM 1732 N N . GLN B 2 159 ? -7.636 -24.813 9.939 1.00 47.16 159 GLN A N 1
ATOM 1733 C CA . GLN B 2 159 ? -7.982 -26.222 10.025 1.00 47.90 159 GLN A CA 1
ATOM 1734 C C . GLN B 2 159 ? -6.972 -27.152 9.380 1.00 48.98 159 GLN A C 1
ATOM 1735 O O . GLN B 2 159 ? -7.142 -28.372 9.480 1.00 44.59 159 GLN A O 1
ATOM 1741 N N . SER B 2 160 ? -5.964 -26.627 8.681 1.00 52.00 160 SER A N 1
ATOM 1742 C CA . SER B 2 160 ? -5.049 -27.517 7.983 1.00 43.55 160 SER A CA 1
ATOM 1743 C C . SER B 2 160 ? -3.853 -27.808 8.864 1.00 42.60 160 SER A C 1
ATOM 1744 O O . SER B 2 160 ? -3.621 -27.145 9.871 1.00 47.57 160 SER A O 1
ATOM 1747 N N . GLY B 2 161 ? -3.098 -28.824 8.465 1.00 44.25 161 GLY A N 1
ATOM 1748 C CA . GLY B 2 161 ? -1.882 -29.230 9.130 1.00 43.87 161 GLY A CA 1
ATOM 1749 C C . GLY B 2 161 ? -2.063 -29.314 10.618 1.00 43.09 161 GLY A C 1
ATOM 1750 O O . GLY B 2 161 ? -2.941 -30.028 11.101 1.00 54.96 161 GLY A O 1
ATOM 1751 N N . ARG B 2 162 ? -1.248 -28.574 11.360 1.00 40.87 162 ARG A N 1
ATOM 1752 C CA . ARG B 2 162 ? -1.476 -28.430 12.782 1.00 39.79 162 ARG A CA 1
ATOM 1753 C C . ARG B 2 162 ? -2.430 -27.261 12.967 1.00 39.04 162 ARG A C 1
ATOM 1754 O O . ARG B 2 162 ? -2.052 -26.121 12.676 1.00 40.58 162 ARG A O 1
ATOM 1762 N N . PRO B 2 163 ? -3.660 -27.487 13.415 1.00 41.72 163 PRO A N 1
ATOM 1763 C CA . PRO B 2 163 ? -4.661 -26.410 13.454 1.00 46.03 163 PRO A CA 1
ATOM 1764 C C . PRO B 2 163 ? -4.314 -25.325 14.471 1.00 42.50 163 PRO A C 1
ATOM 1765 O O . PRO B 2 163 ? -3.463 -25.485 15.349 1.00 39.34 163 PRO A O 1
ATOM 1769 N N . GLY B 2 164 ? -4.998 -24.191 14.339 1.00 40.06 164 GLY A N 1
ATOM 1770 C CA . GLY B 2 164 ? -4.810 -23.105 15.263 1.00 37.33 164 GLY A CA 1
ATOM 1771 C C . GLY B 2 164 ? -5.738 -21.934 15.012 1.00 43.59 164 GLY A C 1
ATOM 1772 O O . GLY B 2 164 ? -6.521 -21.911 14.052 1.00 37.81 164 GLY A O 1
ATOM 1773 N N . PRO B 2 165 ? -5.659 -20.925 15.875 1.00 31.59 165 PRO A N 1
ATOM 1774 C CA . PRO B 2 165 ? -6.520 -19.753 15.714 1.00 40.90 165 PRO A CA 1
ATOM 1775 C C . PRO B 2 165 ? -5.993 -18.800 14.659 1.00 40.07 165 PRO A C 1
ATOM 1776 O O . PRO B 2 165 ? -4.786 -18.595 14.510 1.00 38.04 165 PRO A O 1
ATOM 1780 N N . VAL B 2 166 ? -6.921 -18.230 13.910 1.00 42.43 166 VAL A N 1
ATOM 1781 C CA . VAL B 2 166 ? -6.633 -17.145 12.995 1.00 30.54 166 VAL A CA 1
ATOM 1782 C C . VAL B 2 166 ? -7.502 -15.969 13.401 1.00 38.43 166 VAL A C 1
ATOM 1783 O O . VAL B 2 166 ? -8.700 -16.124 13.684 1.00 40.30 166 VAL A O 1
ATOM 1787 N N . TRP B 2 167 ? -6.895 -14.792 13.409 1.00 33.38 167 TRP A N 1
ATOM 1788 C CA . TRP B 2 167 ? -7.543 -13.578 13.862 1.00 39.18 167 TRP A CA 1
ATOM 1789 C C . TRP B 2 167 ? -7.753 -12.686 12.646 1.00 46.24 167 TRP A C 1
ATOM 1790 O O . TRP B 2 167 ? -6.792 -12.361 11.934 1.00 43.41 167 TRP A O 1
ATOM 1801 N N . ILE B 2 168 ? -9.001 -12.301 12.398 1.00 42.09 168 ILE A N 1
ATOM 1802 C CA . ILE B 2 168 ? -9.326 -11.417 11.293 1.00 43.62 168 ILE A CA 1
ATOM 1803 C C . ILE B 2 168 ? -9.863 -10.125 11.895 1.00 41.71 168 ILE A C 1
ATOM 1804 O O . ILE B 2 168 ? -10.948 -10.113 12.499 1.00 31.39 168 ILE A O 1
ATOM 1809 N N . ASP B 2 169 ? -9.121 -9.029 11.689 1.00 31.53 169 ASP A N 1
ATOM 1810 C CA . ASP B 2 169 ? -9.517 -7.690 12.109 1.00 44.71 169 ASP A CA 1
ATOM 1811 C C . ASP B 2 169 ? -10.095 -6.939 10.901 1.00 49.14 169 ASP A C 1
ATOM 1812 O O . ASP B 2 169 ? -9.416 -6.764 9.885 1.00 55.61 169 ASP A O 1
ATOM 1817 N N . ILE B 2 170 ? -11.339 -6.481 11.011 1.00 46.08 170 ILE A N 1
ATOM 1818 C CA . ILE B 2 170 ? -12.027 -5.906 9.856 1.00 47.82 170 ILE A CA 1
ATOM 1819 C C . ILE B 2 170 ? -12.502 -4.495 10.183 1.00 51.67 170 ILE A C 1
ATOM 1820 O O . ILE B 2 170 ? -13.397 -4.308 11.030 1.00 48.23 170 ILE A O 1
ATOM 1825 N N . PRO B 2 171 ? -11.906 -3.479 9.561 1.00 45.57 171 PRO A N 1
ATOM 1826 C CA . PRO B 2 171 ? -12.340 -2.107 9.808 1.00 45.87 171 PRO A CA 1
ATOM 1827 C C . PRO B 2 171 ? -13.806 -1.899 9.458 1.00 58.14 171 PRO A C 1
ATOM 1828 O O . PRO B 2 171 ? -14.329 -2.443 8.480 1.00 62.69 171 PRO A O 1
ATOM 1832 N N . LYS B 2 172 ? -14.469 -1.117 10.308 1.00 57.98 172 LYS A N 1
ATOM 1833 C CA . LYS B 2 172 ? -15.889 -0.831 10.155 1.00 49.81 172 LYS A CA 1
ATOM 1834 C C . LYS B 2 172 ? -16.213 -0.297 8.761 1.00 53.01 172 LYS A C 1
ATOM 1835 O O . LYS B 2 172 ? -17.285 -0.582 8.218 1.00 57.04 172 LYS A O 1
ATOM 1841 N N . ASP B 2 173 ? -15.318 0.507 8.170 1.00 50.32 173 ASP A N 1
ATOM 1842 C CA . ASP B 2 173 ? -15.629 1.050 6.848 1.00 54.42 173 ASP A CA 1
ATOM 1843 C C . ASP B 2 173 ? -15.496 0.001 5.755 1.00 61.48 173 ASP A C 1
ATOM 1844 O O . ASP B 2 173 ? -16.041 0.190 4.664 1.00 71.10 173 ASP A O 1
ATOM 1849 N N . VAL B 2 174 ? -14.800 -1.103 6.021 1.00 60.14 174 VAL A N 1
ATOM 1850 C CA . VAL B 2 174 ? -14.842 -2.228 5.099 1.00 58.87 174 VAL A CA 1
ATOM 1851 C C . VAL B 2 174 ? -16.141 -3.008 5.240 1.00 54.57 174 VAL A C 1
ATOM 1852 O O . VAL B 2 174 ? -16.713 -3.458 4.243 1.00 53.97 174 VAL A O 1
ATOM 1856 N N . GLN B 2 175 ? -16.633 -3.161 6.469 1.00 54.61 175 GLN A N 1
ATOM 1857 C CA . GLN B 2 175 ? -17.897 -3.858 6.692 1.00 54.13 175 GLN A CA 1
ATOM 1858 C C . GLN B 2 175 ? -19.087 -3.158 6.040 1.00 53.08 175 GLN A C 1
ATOM 1859 O O . GLN B 2 175 ? -20.030 -3.833 5.610 1.00 52.45 175 GLN A O 1
ATOM 1865 N N . THR B 2 176 ? -19.075 -1.820 5.949 1.00 45.51 176 THR A N 1
ATOM 1866 C CA . THR B 2 176 ? -20.243 -1.108 5.437 1.00 57.01 176 THR A CA 1
ATOM 1867 C C . THR B 2 176 ? -20.094 -0.695 3.985 1.00 62.21 176 THR A C 1
ATOM 1868 O O . THR B 2 176 ? -21.049 -0.167 3.405 1.00 62.95 176 THR A O 1
ATOM 1872 N N . ALA B 2 177 ? -18.939 -0.958 3.384 1.00 67.25 177 ALA A N 1
ATOM 1873 C CA . ALA B 2 177 ? -18.754 -0.874 1.948 1.00 68.33 177 ALA A CA 1
ATOM 1874 C C . ALA B 2 177 ? -19.639 -1.899 1.232 1.00 71.33 177 ALA A C 1
ATOM 1875 O O . ALA B 2 177 ? -20.209 -2.805 1.840 1.00 74.03 177 ALA A O 1
ATOM 1877 N N . VAL B 2 178 ? -19.766 -1.731 -0.079 1.00 68.15 178 VAL A N 1
ATOM 1878 C CA . VAL B 2 178 ? -20.477 -2.679 -0.925 1.00 67.22 178 VAL A CA 1
ATOM 1879 C C . VAL B 2 178 ? -19.548 -3.102 -2.070 1.00 71.58 178 VAL A C 1
ATOM 1880 O O . VAL B 2 178 ? -18.677 -2.341 -2.507 1.00 58.73 178 VAL A O 1
ATOM 1884 N N . PHE B 2 179 ? -19.680 -4.348 -2.516 1.00 72.43 179 PHE A N 1
ATOM 1885 C CA . PHE B 2 179 ? -18.863 -4.826 -3.625 1.00 70.90 179 PHE A CA 1
ATOM 1886 C C . PHE B 2 179 ? -19.599 -5.982 -4.271 1.00 74.95 179 PHE A C 1
ATOM 1887 O O . PHE B 2 179 ? -20.660 -6.392 -3.810 1.00 71.91 179 PHE A O 1
ATOM 1895 N N . GLU B 2 180 ? -19.075 -6.439 -5.406 1.00 83.26 180 GLU A N 1
ATOM 1896 C CA . GLU B 2 180 ? -19.734 -7.497 -6.183 1.00 87.85 180 GLU A CA 1
ATOM 1897 C C . GLU B 2 180 ? -18.835 -8.740 -6.309 1.00 82.90 180 GLU A C 1
ATOM 1898 O O . GLU B 2 180 ? -17.613 -8.625 -6.360 1.00 70.02 180 GLU A O 1
ATOM 1904 N N . ILE B 2 181 ? -19.430 -9.937 -6.377 1.00 76.97 181 ILE A N 1
ATOM 1905 C CA . ILE B 2 181 ? -18.590 -11.158 -6.464 1.00 74.53 181 ILE A CA 1
ATOM 1906 C C . ILE B 2 181 ? -18.512 -11.776 -7.847 1.00 75.37 181 ILE A C 1
ATOM 1907 O O . ILE B 2 181 ? -19.120 -12.820 -8.085 1.00 65.36 181 ILE A O 1
ATOM 1912 N N . GLN B 2 184 ? -19.292 -16.688 -5.852 1.00 79.91 184 GLN A N 1
ATOM 1913 C CA . GLN B 2 184 ? -20.012 -17.613 -4.974 1.00 80.41 184 GLN A CA 1
ATOM 1914 C C . GLN B 2 184 ? -19.064 -18.367 -4.011 1.00 83.73 184 GLN A C 1
ATOM 1915 O O . GLN B 2 184 ? -18.328 -19.265 -4.438 1.00 81.66 184 GLN A O 1
ATOM 1917 N N . PRO B 2 185 ? -19.096 -18.010 -2.720 1.00 79.28 185 PRO A N 1
ATOM 1918 C CA . PRO B 2 185 ? -18.165 -18.618 -1.751 1.00 72.97 185 PRO A CA 1
ATOM 1919 C C . PRO B 2 185 ? -18.516 -20.066 -1.427 1.00 76.74 185 PRO A C 1
ATOM 1920 O O . PRO B 2 185 ? -19.640 -20.378 -1.025 1.00 74.34 185 PRO A O 1
ATOM 1924 N N . ALA B 2 186 ? -17.529 -20.948 -1.585 1.00 86.66 186 ALA A N 1
ATOM 1925 C CA . ALA B 2 186 ? -17.662 -22.366 -1.287 1.00 93.06 186 ALA A CA 1
ATOM 1926 C C . ALA B 2 186 ? -17.265 -22.647 0.158 1.00 88.85 186 ALA A C 1
ATOM 1927 O O . ALA B 2 186 ? -16.970 -21.743 0.939 1.00 89.74 186 ALA A O 1
ATOM 1929 N N . MET B 2 187 ? -17.259 -23.924 0.521 1.00 90.01 187 MET A N 1
ATOM 1930 C CA . MET B 2 187 ? -16.783 -24.357 1.829 1.00 88.22 187 MET A CA 1
ATOM 1931 C C . MET B 2 187 ? -15.285 -24.576 1.708 1.00 82.74 187 MET A C 1
ATOM 1932 O O . MET B 2 187 ? -14.848 -25.521 1.046 1.00 85.49 187 MET A O 1
ATOM 1937 N N . ALA B 2 188 ? -14.498 -23.685 2.309 1.00 73.42 188 ALA A N 1
ATOM 1938 C CA . ALA B 2 188 ? -13.069 -23.932 2.399 1.00 63.78 188 ALA A CA 1
ATOM 1939 C C . ALA B 2 188 ? -12.835 -25.232 3.148 1.00 67.60 188 ALA A C 1
ATOM 1940 O O . ALA B 2 188 ? -13.440 -25.472 4.197 1.00 75.79 188 ALA A O 1
ATOM 1942 N N . GLU B 2 189 ? -11.977 -26.084 2.597 1.00 68.44 189 GLU A N 1
ATOM 1943 C CA . GLU B 2 189 ? -11.614 -27.322 3.265 1.00 67.51 189 GLU A CA 1
ATOM 1944 C C . GLU B 2 189 ? -10.100 -27.398 3.461 1.00 63.97 189 GLU A C 1
ATOM 1945 O O . GLU B 2 189 ? -9.339 -26.560 2.974 1.00 58.99 189 GLU A O 1
ATOM 1947 N N . LYS B 2 190 ? -9.686 -28.433 4.192 1.00 70.42 190 LYS A N 1
ATOM 1948 C CA . LYS B 2 190 ? -8.321 -28.564 4.700 1.00 70.38 190 LYS A CA 1
ATOM 1949 C C . LYS B 2 190 ? -7.314 -28.758 3.574 1.00 71.33 190 LYS A C 1
ATOM 1950 O O . LYS B 2 190 ? -7.588 -29.423 2.573 1.00 72.54 190 LYS A O 1
ATOM 1956 N N . ALA B 2 191 ? -6.119 -28.210 3.764 1.00 73.38 191 ALA A N 1
ATOM 1957 C CA . ALA B 2 191 ? -5.062 -28.497 2.809 1.00 69.92 191 ALA A CA 1
ATOM 1958 C C . ALA B 2 191 ? -4.664 -29.969 2.900 1.00 72.76 191 ALA A C 1
ATOM 1959 O O . ALA B 2 191 ? -4.843 -30.626 3.932 1.00 75.07 191 ALA A O 1
ATOM 1961 N N . ALA B 2 192 ? -4.119 -30.481 1.794 1.00 69.24 192 ALA A N 1
ATOM 1962 C CA . ALA B 2 192 ? -3.712 -31.878 1.728 1.00 63.23 192 ALA A CA 1
ATOM 1963 C C . ALA B 2 192 ? -2.550 -32.132 2.673 1.00 62.93 192 ALA A C 1
ATOM 1964 O O . ALA B 2 192 ? -1.671 -31.285 2.843 1.00 59.42 192 ALA A O 1
ATOM 1966 N N . ALA B 2 193 ? -2.562 -33.298 3.304 1.00 66.98 193 ALA A N 1
ATOM 1967 C CA . ALA B 2 193 ? -1.502 -33.668 4.226 1.00 67.50 193 ALA A CA 1
ATOM 1968 C C . ALA B 2 193 ? -0.190 -33.931 3.481 1.00 67.86 193 ALA A C 1
ATOM 1969 O O . ALA B 2 193 ? -0.193 -34.267 2.292 1.00 73.48 193 ALA A O 1
ATOM 1971 N N . PRO B 2 194 ? 0.942 -33.772 4.166 1.00 60.63 194 PRO A N 1
ATOM 1972 C CA . PRO B 2 194 ? 2.252 -34.005 3.539 1.00 64.35 194 PRO A CA 1
ATOM 1973 C C . PRO B 2 194 ? 2.443 -35.428 3.023 1.00 66.71 194 PRO A C 1
ATOM 1974 O O . PRO B 2 194 ? 1.860 -36.395 3.523 1.00 62.75 194 PRO A O 1
ATOM 1978 N N . ALA B 2 195 ? 3.333 -35.553 2.036 1.00 73.64 195 ALA A N 1
ATOM 1979 C CA . ALA B 2 195 ? 3.767 -36.856 1.556 1.00 73.20 195 ALA A CA 1
ATOM 1980 C C . ALA B 2 195 ? 4.914 -37.375 2.412 1.00 77.39 195 ALA A C 1
ATOM 1981 O O . ALA B 2 195 ? 5.608 -36.617 3.096 1.00 84.47 195 ALA A O 1
ATOM 1983 N N . PHE B 2 196 ? 5.131 -38.685 2.344 1.00 71.91 196 PHE A N 1
ATOM 1984 C CA . PHE B 2 196 ? 6.156 -39.306 3.164 1.00 63.79 196 PHE A CA 1
ATOM 1985 C C . PHE B 2 196 ? 6.639 -40.585 2.507 1.00 66.39 196 PHE A C 1
ATOM 1986 O O . PHE B 2 196 ? 5.841 -41.353 1.968 1.00 70.47 196 PHE A O 1
ATOM 1994 N N . SER B 2 197 ? 7.938 -40.837 2.617 1.00 69.97 197 SER A N 1
ATOM 1995 C CA . SER B 2 197 ? 8.551 -41.948 1.909 1.00 73.18 197 SER A CA 1
ATOM 1996 C C . SER B 2 197 ? 8.119 -43.295 2.477 1.00 76.58 197 SER A C 1
ATOM 1997 O O . SER B 2 197 ? 7.978 -43.469 3.694 1.00 72.27 197 SER A O 1
ATOM 2000 N N . GLU B 2 198 ? 7.945 -44.260 1.570 1.00 80.40 198 GLU A N 1
ATOM 2001 C CA . GLU B 2 198 ? 7.653 -45.633 1.959 1.00 83.09 198 GLU A CA 1
ATOM 2002 C C . GLU B 2 198 ? 8.846 -46.275 2.670 1.00 77.38 198 GLU A C 1
ATOM 2003 O O . GLU B 2 198 ? 8.659 -47.174 3.498 1.00 79.10 198 GLU A O 1
ATOM 2009 N N . GLU B 2 199 ? 10.072 -45.807 2.398 1.00 71.38 199 GLU A N 1
ATOM 2010 C CA . GLU B 2 199 ? 11.230 -46.334 3.117 1.00 70.71 199 GLU A CA 1
ATOM 2011 C C . GLU B 2 199 ? 11.135 -46.015 4.605 1.00 72.36 199 GLU A C 1
ATOM 2012 O O . GLU B 2 199 ? 11.519 -46.826 5.454 1.00 72.31 199 GLU A O 1
ATOM 2018 N N . SER B 2 200 ? 10.652 -44.819 4.933 1.00 73.01 200 SER A N 1
ATOM 2019 C CA . SER B 2 200 ? 10.425 -44.425 6.321 1.00 65.83 200 SER A CA 1
ATOM 2020 C C . SER B 2 200 ? 9.469 -45.374 7.040 1.00 68.62 200 SER A C 1
ATOM 2021 O O . SER B 2 200 ? 9.755 -45.832 8.153 1.00 69.41 200 SER A O 1
ATOM 2024 N N . ILE B 2 201 ? 8.290 -45.615 6.451 1.00 67.79 201 ILE A N 1
ATOM 2025 C CA . ILE B 2 201 ? 7.329 -46.554 7.032 1.00 63.03 201 ILE A CA 1
ATOM 2026 C C . ILE B 2 201 ? 7.926 -47.952 7.158 1.00 59.52 201 ILE A C 1
ATOM 2027 O O . ILE B 2 201 ? 7.711 -48.639 8.163 1.00 57.98 201 ILE A O 1
ATOM 2032 N N . ARG B 2 202 ? 8.688 -48.396 6.155 1.00 61.45 202 ARG A N 1
ATOM 2033 C CA . ARG B 2 202 ? 9.363 -49.689 6.271 1.00 67.75 202 ARG A CA 1
ATOM 2034 C C . ARG B 2 202 ? 10.325 -49.701 7.461 1.00 69.43 202 ARG A C 1
ATOM 2035 O O . ARG B 2 202 ? 10.343 -50.656 8.252 1.00 68.43 202 ARG A O 1
ATOM 2043 N N . ASP B 2 203 ? 11.126 -48.639 7.610 1.00 62.93 203 ASP A N 1
ATOM 2044 C CA . ASP B 2 203 ? 12.145 -48.621 8.645 1.00 59.03 203 ASP A CA 1
ATOM 2045 C C . ASP B 2 203 ? 11.523 -48.584 10.028 1.00 62.91 203 ASP A C 1
ATOM 2046 O O . ASP B 2 203 ? 12.018 -49.246 10.954 1.00 70.22 203 ASP A O 1
ATOM 2051 N N . ALA B 2 204 ? 10.421 -47.852 10.179 1.00 59.28 204 ALA A N 1
ATOM 2052 C CA . ALA B 2 204 ? 9.696 -47.875 11.444 1.00 57.95 204 ALA A CA 1
ATOM 2053 C C . ALA B 2 204 ? 9.096 -49.252 11.712 1.00 61.31 204 ALA A C 1
ATOM 2054 O O . ALA B 2 204 ? 9.192 -49.767 12.830 1.00 57.31 204 ALA A O 1
ATOM 2056 N N . ALA B 2 205 ? 8.446 -49.855 10.708 1.00 63.34 205 ALA A N 1
ATOM 2057 C CA . ALA B 2 205 ? 7.910 -51.203 10.893 1.00 56.94 205 ALA A CA 1
ATOM 2058 C C . ALA B 2 205 ? 8.998 -52.174 11.333 1.00 53.84 205 ALA A C 1
ATOM 2059 O O . ALA B 2 205 ? 8.771 -53.017 12.213 1.00 53.39 205 ALA A O 1
ATOM 2061 N N . ALA B 2 206 ? 10.191 -52.061 10.749 1.00 51.40 206 ALA A N 1
ATOM 2062 C CA . ALA B 2 206 ? 11.293 -52.926 11.160 1.00 58.77 206 ALA A CA 1
ATOM 2063 C C . ALA B 2 206 ? 11.692 -52.656 12.614 1.00 56.78 206 ALA A C 1
ATOM 2064 O O . ALA B 2 206 ? 11.891 -53.589 13.409 1.00 57.64 206 ALA A O 1
ATOM 2066 N N . MET B 2 207 ? 11.799 -51.387 12.987 1.00 44.23 207 MET A N 1
ATOM 2067 C CA . MET B 2 207 ? 12.218 -51.084 14.344 1.00 52.79 207 MET A CA 1
ATOM 2068 C C . MET B 2 207 ? 11.184 -51.566 15.366 1.00 62.54 207 MET A C 1
ATOM 2069 O O . MET B 2 207 ? 11.546 -52.107 16.419 1.00 65.14 207 MET A O 1
ATOM 2074 N N . ILE B 2 208 ? 9.890 -51.437 15.047 1.00 65.70 208 ILE A N 1
ATOM 2075 C CA . ILE B 2 208 ? 8.841 -51.886 15.958 1.00 57.73 208 ILE A CA 1
ATOM 2076 C C . ILE B 2 208 ? 8.835 -53.404 16.040 1.00 57.94 208 ILE A C 1
ATOM 2077 O O . ILE B 2 208 ? 8.683 -53.992 17.119 1.00 62.47 208 ILE A O 1
ATOM 2082 N N . ASN B 2 209 ? 9.038 -54.062 14.910 1.00 51.65 209 ASN A N 1
ATOM 2083 C CA . ASN B 2 209 ? 8.995 -55.509 14.931 1.00 57.58 209 ASN A CA 1
ATOM 2084 C C . ASN B 2 209 ? 10.195 -56.092 15.665 1.00 64.96 209 ASN A C 1
ATOM 2085 O O . ASN B 2 209 ? 10.076 -57.140 16.307 1.00 75.95 209 ASN A O 1
ATOM 2090 N N . ALA B 2 210 ? 11.318 -55.385 15.677 1.00 67.81 210 ALA A N 1
ATOM 2091 C CA . ALA B 2 210 ? 12.535 -55.898 16.285 1.00 60.93 210 ALA A CA 1
ATOM 2092 C C . ALA B 2 210 ? 12.768 -55.401 17.701 1.00 58.04 210 ALA A C 1
ATOM 2093 O O . ALA B 2 210 ? 13.777 -55.767 18.305 1.00 65.82 210 ALA A O 1
ATOM 2095 N N . ALA B 2 211 ? 11.856 -54.615 18.260 1.00 54.00 211 ALA A N 1
ATOM 2096 C CA . ALA B 2 211 ? 12.090 -53.983 19.550 1.00 52.14 211 ALA A CA 1
ATOM 2097 C C . ALA B 2 211 ? 11.724 -54.926 20.693 1.00 56.49 211 ALA A C 1
ATOM 2098 O O . ALA B 2 211 ? 10.707 -55.624 20.630 1.00 53.38 211 ALA A O 1
ATOM 2100 N N . LYS B 2 212 ? 12.587 -54.985 21.724 1.00 61.50 212 LYS A N 1
ATOM 2101 C CA . LYS B 2 212 ? 12.277 -55.838 22.874 1.00 59.20 212 LYS A CA 1
ATOM 2102 C C . LYS B 2 212 ? 11.203 -55.213 23.763 1.00 58.80 212 LYS A C 1
ATOM 2103 O O . LYS B 2 212 ? 10.313 -55.922 24.248 1.00 71.47 212 LYS A O 1
ATOM 2109 N N . ARG B 2 213 ? 11.221 -53.892 23.948 1.00 52.30 213 ARG A N 1
ATOM 2110 C CA . ARG B 2 213 ? 10.374 -53.223 24.947 1.00 57.06 213 ARG A CA 1
ATOM 2111 C C . ARG B 2 213 ? 9.836 -51.899 24.410 1.00 57.48 213 ARG A C 1
ATOM 2112 O O . ARG B 2 213 ? 10.199 -50.816 24.889 1.00 59.97 213 ARG A O 1
ATOM 2120 N N . PRO B 2 214 ? 8.939 -51.945 23.437 1.00 51.48 214 PRO A N 1
ATOM 2121 C CA . PRO B 2 214 ? 8.405 -50.696 22.896 1.00 56.16 214 PRO A CA 1
ATOM 2122 C C . PRO B 2 214 ? 7.250 -50.159 23.725 1.00 57.11 214 PRO A C 1
ATOM 2123 O O . PRO B 2 214 ? 6.511 -50.893 24.386 1.00 59.43 214 PRO A O 1
ATOM 2127 N N . VAL B 2 215 ? 7.110 -48.837 23.680 1.00 42.67 215 VAL A N 1
ATOM 2128 C CA . VAL B 2 215 ? 5.951 -48.164 24.238 1.00 44.95 215 VAL A CA 1
ATOM 2129 C C . VAL B 2 215 ? 5.440 -47.205 23.186 1.00 49.74 215 VAL A C 1
ATOM 2130 O O . VAL B 2 215 ? 6.212 -46.666 22.380 1.00 42.11 215 VAL A O 1
ATOM 2134 N N . LEU B 2 216 ? 4.123 -47.064 23.147 1.00 55.48 216 LEU A N 1
ATOM 2135 C CA . LEU B 2 216 ? 3.448 -46.165 22.228 1.00 51.05 216 LEU A CA 1
ATOM 2136 C C . LEU B 2 216 ? 3.053 -44.926 23.023 1.00 43.88 216 LEU A C 1
ATOM 2137 O O . LEU B 2 216 ? 2.421 -45.031 24.074 1.00 46.25 216 LEU A O 1
ATOM 2142 N N . TYR B 2 217 ? 3.529 -43.789 22.592 1.00 33.11 217 TYR A N 1
ATOM 2143 C CA . TYR B 2 217 ? 3.406 -42.530 23.310 1.00 32.26 217 TYR A CA 1
ATOM 2144 C C . TYR B 2 217 ? 2.476 -41.627 22.493 1.00 39.98 217 TYR A C 1
ATOM 2145 O O . TYR B 2 217 ? 2.860 -41.095 21.451 1.00 41.58 217 TYR A O 1
ATOM 2154 N N . LEU B 2 218 ? 1.245 -41.473 22.965 1.00 46.68 218 LEU A N 1
ATOM 2155 C CA . LEU B 2 218 ? 0.205 -40.726 22.267 1.00 46.59 218 LEU A CA 1
ATOM 2156 C C . LEU B 2 218 ? 0.048 -39.312 22.793 1.00 42.94 218 LEU A C 1
ATOM 2157 O O . LEU B 2 218 ? 0.119 -39.074 24.003 1.00 46.82 218 LEU A O 1
ATOM 2162 N N . GLY B 2 219 ? -0.176 -38.384 21.855 1.00 39.97 219 GLY A N 1
ATOM 2163 C CA . GLY B 2 219 ? -0.433 -36.995 22.167 1.00 38.03 219 GLY A CA 1
ATOM 2164 C C . GLY B 2 219 ? -1.730 -36.513 21.540 1.00 37.45 219 GLY A C 1
ATOM 2165 O O . GLY B 2 219 ? -2.463 -37.274 20.904 1.00 38.45 219 GLY A O 1
ATOM 2166 N N . GLY B 2 220 ? -2.000 -35.225 21.745 1.00 35.99 220 GLY A N 1
ATOM 2167 C CA . GLY B 2 220 ? -3.242 -34.637 21.279 1.00 36.99 220 GLY A CA 1
ATOM 2168 C C . GLY B 2 220 ? -3.428 -34.640 19.775 1.00 35.98 220 GLY A C 1
ATOM 2169 O O . GLY B 2 220 ? -4.501 -34.258 19.300 1.00 46.54 220 GLY A O 1
ATOM 2170 N N . GLY B 2 221 ? -2.415 -35.010 19.018 1.00 36.28 221 GLY A N 1
ATOM 2171 C CA . GLY B 2 221 ? -2.529 -35.014 17.574 1.00 42.03 221 GLY A CA 1
ATOM 2172 C C . GLY B 2 221 ? -3.119 -36.243 16.945 1.00 50.04 221 GLY A C 1
ATOM 2173 O O . GLY B 2 221 ? -3.397 -36.229 15.742 1.00 54.90 221 GLY A O 1
ATOM 2174 N N . VAL B 2 222 ? -3.287 -37.319 17.711 1.00 49.87 222 VAL A N 1
ATOM 2175 C CA . VAL B 2 222 ? -3.857 -38.564 17.205 1.00 50.04 222 VAL A CA 1
ATOM 2176 C C . VAL B 2 222 ? -5.378 -38.559 17.333 1.00 47.73 222 VAL A C 1
ATOM 2177 O O . VAL B 2 222 ? -6.025 -39.589 17.113 1.00 42.47 222 VAL A O 1
ATOM 2181 N N . ILE B 2 223 ? -5.948 -37.411 17.721 1.00 40.82 223 ILE A N 1
ATOM 2182 C CA . ILE B 2 223 ? -7.316 -37.351 18.229 1.00 42.76 223 ILE A CA 1
ATOM 2183 C C . ILE B 2 223 ? -8.353 -37.798 17.204 1.00 45.35 223 ILE A C 1
ATOM 2184 O O . ILE B 2 223 ? -9.401 -38.321 17.583 1.00 50.39 223 ILE A O 1
ATOM 2189 N N . ASN B 2 224 ? -8.073 -37.660 15.907 1.00 54.76 224 ASN A N 1
ATOM 2190 C CA . ASN B 2 224 ? -8.986 -38.093 14.855 1.00 53.37 224 ASN A CA 1
ATOM 2191 C C . ASN B 2 224 ? -8.573 -39.412 14.216 1.00 54.36 224 ASN A C 1
ATOM 2192 O O . ASN B 2 224 ? -8.932 -39.669 13.064 1.00 60.75 224 ASN A O 1
ATOM 2197 N N . ALA B 2 225 ? -7.867 -40.259 14.943 1.00 53.14 225 ALA A N 1
ATOM 2198 C CA . ALA B 2 225 ? -7.498 -41.558 14.416 1.00 54.15 225 ALA A CA 1
ATOM 2199 C C . ALA B 2 225 ? -7.620 -42.613 15.508 1.00 62.10 225 ALA A C 1
ATOM 2200 O O . ALA B 2 225 ? -6.674 -43.380 15.725 1.00 71.23 225 ALA A O 1
ATOM 2202 N N . PRO B 2 226 ? -8.765 -42.716 16.192 1.00 58.25 226 PRO A N 1
ATOM 2203 C CA . PRO B 2 226 ? -8.855 -43.682 17.298 1.00 54.28 226 PRO A CA 1
ATOM 2204 C C . PRO B 2 226 ? -8.848 -45.111 16.811 1.00 54.96 226 PRO A C 1
ATOM 2205 O O . PRO B 2 226 ? -8.277 -45.994 17.470 1.00 51.97 226 PRO A O 1
ATOM 2209 N N . ALA B 2 227 ? -9.521 -45.357 15.682 1.00 55.24 227 ALA A N 1
ATOM 2210 C CA . ALA B 2 227 ? -9.583 -46.691 15.098 1.00 60.13 227 ALA A CA 1
ATOM 2211 C C . ALA B 2 227 ? -8.187 -47.235 14.826 1.00 62.16 227 ALA A C 1
ATOM 2212 O O . ALA B 2 227 ? -7.818 -48.308 15.311 1.00 66.09 227 ALA A O 1
ATOM 2214 N N . ARG B 2 228 ? -7.384 -46.507 14.056 1.00 60.73 228 ARG A N 1
ATOM 2215 C CA . ARG B 2 228 ? -6.114 -47.101 13.659 1.00 58.71 228 ARG A CA 1
ATOM 2216 C C . ARG B 2 228 ? -5.104 -47.076 14.797 1.00 58.02 228 ARG A C 1
ATOM 2217 O O . ARG B 2 228 ? -4.244 -47.958 14.869 1.00 59.17 228 ARG A O 1
ATOM 2225 N N . VAL B 2 229 ? -5.215 -46.119 15.718 1.00 56.51 229 VAL A N 1
ATOM 2226 C CA . VAL B 2 229 ? -4.315 -46.123 16.865 1.00 55.36 229 VAL A CA 1
ATOM 2227 C C . VAL B 2 229 ? -4.614 -47.316 17.758 1.00 57.50 229 VAL A C 1
ATOM 2228 O O . VAL B 2 229 ? -3.700 -48.023 18.192 1.00 57.90 229 VAL A O 1
ATOM 2232 N N . ARG B 2 230 ? -5.901 -47.589 17.998 1.00 63.91 230 ARG A N 1
ATOM 2233 C CA . ARG B 2 230 ? -6.290 -48.788 18.733 1.00 67.38 230 ARG A CA 1
ATOM 2234 C C . ARG B 2 230 ? -5.832 -50.048 18.009 1.00 63.20 230 ARG A C 1
ATOM 2235 O O . ARG B 2 230 ? -5.232 -50.943 18.617 1.00 57.50 230 ARG A O 1
ATOM 2243 N N . GLU B 2 231 ? -6.058 -50.105 16.696 1.00 64.64 231 GLU A N 1
ATOM 2244 C CA . GLU B 2 231 ? -5.670 -51.274 15.918 1.00 62.17 231 GLU A CA 1
ATOM 2245 C C . GLU B 2 231 ? -4.186 -51.539 16.063 1.00 60.48 231 GLU A C 1
ATOM 2246 O O . GLU B 2 231 ? -3.773 -52.669 16.329 1.00 60.01 231 GLU A O 1
ATOM 2252 N N . LEU B 2 232 ? -3.371 -50.487 15.963 1.00 66.90 232 LEU A N 1
ATOM 2253 C CA . LEU B 2 232 ? -1.928 -50.649 16.111 1.00 62.70 232 LEU A CA 1
ATOM 2254 C C . LEU B 2 232 ? -1.562 -51.093 17.512 1.00 65.28 232 LEU A C 1
ATOM 2255 O O . LEU B 2 232 ? -0.813 -52.065 17.690 1.00 72.61 232 LEU A O 1
ATOM 2260 N N . ALA B 2 233 ? -2.101 -50.409 18.520 1.00 59.16 233 ALA A N 1
ATOM 2261 C CA . ALA B 2 233 ? -1.746 -50.733 19.895 1.00 63.36 233 ALA A CA 1
ATOM 2262 C C . ALA B 2 233 ? -2.037 -52.192 20.202 1.00 64.89 233 ALA A C 1
ATOM 2263 O O . ALA B 2 233 ? -1.225 -52.877 20.837 1.00 69.77 233 ALA A O 1
ATOM 2265 N N . GLU B 2 234 ? -3.173 -52.697 19.722 1.00 59.62 234 GLU A N 1
ATOM 2266 C CA . GLU B 2 234 ? -3.555 -54.056 20.056 1.00 56.10 234 GLU A CA 1
ATOM 2267 C C . GLU B 2 234 ? -2.845 -55.088 19.205 1.00 66.84 234 GLU A C 1
ATOM 2268 O O . GLU B 2 234 ? -2.464 -56.147 19.720 1.00 74.14 234 GLU A O 1
ATOM 2274 N N . LYS B 2 235 ? -2.613 -54.786 17.927 1.00 68.57 235 LYS A N 1
ATOM 2275 C CA . LYS B 2 235 ? -1.927 -55.733 17.050 1.00 67.02 235 LYS A CA 1
ATOM 2276 C C . LYS B 2 235 ? -0.529 -56.028 17.565 1.00 70.82 235 LYS A C 1
ATOM 2277 O O . LYS B 2 235 ? -0.202 -57.175 17.883 1.00 76.01 235 LYS A O 1
ATOM 2283 N N . ALA B 2 236 ? 0.310 -54.995 17.660 1.00 67.74 236 ALA A N 1
ATOM 2284 C CA . ALA B 2 236 ? 1.673 -55.148 18.145 1.00 62.77 236 ALA A CA 1
ATOM 2285 C C . ALA B 2 236 ? 1.735 -55.318 19.653 1.00 62.98 236 ALA A C 1
ATOM 2286 O O . ALA B 2 236 ? 2.825 -55.559 20.190 1.00 60.49 236 ALA A O 1
ATOM 2288 N N . GLN B 2 237 ? 0.595 -55.211 20.330 1.00 63.53 237 GLN A N 1
ATOM 2289 C CA . GLN B 2 237 ? 0.493 -55.328 21.782 1.00 66.32 237 GLN A CA 1
ATOM 2290 C C . GLN B 2 237 ? 1.468 -54.387 22.498 1.00 64.90 237 GLN A C 1
ATOM 2291 O O . GLN B 2 237 ? 2.281 -54.783 23.340 1.00 69.33 237 GLN A O 1
ATOM 2297 N N . LEU B 2 238 ? 1.314 -53.138 22.203 1.00 58.23 238 LEU A N 1
ATOM 2298 C CA . LEU B 2 238 ? 2.188 -52.092 22.710 1.00 51.11 238 LEU A CA 1
ATOM 2299 C C . LEU B 2 238 ? 1.628 -51.542 24.009 1.00 56.10 238 LEU A C 1
ATOM 2300 O O . LEU B 2 238 ? 0.445 -51.188 24.064 1.00 64.82 238 LEU A O 1
ATOM 2305 N N . PRO B 2 239 ? 2.409 -51.497 25.080 1.00 52.27 239 PRO A N 1
ATOM 2306 C CA . PRO B 2 239 ? 2.040 -50.625 26.198 1.00 52.94 239 PRO A CA 1
ATOM 2307 C C . PRO B 2 239 ? 1.892 -49.201 25.682 1.00 47.87 239 PRO A C 1
ATOM 2308 O O . PRO B 2 239 ? 2.764 -48.692 24.980 1.00 51.58 239 PRO A O 1
ATOM 2312 N N . THR B 2 240 ? 0.755 -48.574 25.970 1.00 43.57 240 THR A N 1
ATOM 2313 C CA . THR B 2 240 ? 0.476 -47.240 25.443 1.00 45.70 240 THR A CA 1
ATOM 2314 C C . THR B 2 240 ? 0.273 -46.232 26.564 1.00 39.13 240 THR A C 1
ATOM 2315 O O . THR B 2 240 ? -0.523 -46.454 27.477 1.00 48.41 240 THR A O 1
ATOM 2319 N N . THR B 2 241 ? 1.032 -45.150 26.510 1.00 41.01 241 THR A N 1
ATOM 2320 C CA . THR B 2 241 ? 0.899 -44.041 27.435 1.00 43.67 241 THR A CA 1
ATOM 2321 C C . THR B 2 241 ? 0.315 -42.847 26.691 1.00 50.09 241 THR A C 1
ATOM 2322 O O . THR B 2 241 ? 0.547 -42.670 25.491 1.00 49.16 241 THR A O 1
ATOM 2326 N N . MET B 2 242 ? -0.403 -41.993 27.412 1.00 48.96 242 MET A N 1
ATOM 2327 C CA . MET B 2 242 ? -0.990 -40.822 26.783 1.00 46.29 242 MET A CA 1
ATOM 2328 C C . MET B 2 242 ? -0.590 -39.564 27.537 1.00 43.55 242 MET A C 1
ATOM 2329 O O . MET B 2 242 ? -0.332 -39.597 28.741 1.00 43.91 242 MET A O 1
ATOM 2334 N N . THR B 2 243 ? -0.499 -38.460 26.810 1.00 42.57 243 THR A N 1
ATOM 2335 C CA . THR B 2 243 ? -0.348 -37.166 27.456 1.00 46.05 243 THR A CA 1
ATOM 2336 C C . THR B 2 243 ? -1.682 -36.723 28.033 1.00 47.81 243 THR A C 1
ATOM 2337 O O . THR B 2 243 ? -2.715 -37.347 27.798 1.00 49.61 243 THR A O 1
ATOM 2341 N N . LEU B 2 244 ? -1.668 -35.604 28.763 1.00 46.77 244 LEU A N 1
ATOM 2342 C CA . LEU B 2 244 ? -2.925 -35.021 29.232 1.00 47.90 244 LEU A CA 1
ATOM 2343 C C . LEU B 2 244 ? -3.909 -34.758 28.094 1.00 51.28 244 LEU A C 1
ATOM 2344 O O . LEU B 2 244 ? -5.124 -34.810 28.302 1.00 52.95 244 LEU A O 1
ATOM 2349 N N . MET B 2 245 ? -3.408 -34.446 26.899 1.00 44.12 245 MET A N 1
ATOM 2350 C CA . MET B 2 245 ? -4.238 -34.122 25.745 1.00 36.19 245 MET A CA 1
ATOM 2351 C C . MET B 2 245 ? -4.751 -35.344 25.016 1.00 48.44 245 MET A C 1
ATOM 2352 O O . MET B 2 245 ? -5.501 -35.183 24.054 1.00 55.92 245 MET A O 1
ATOM 2357 N N . ALA B 2 246 ? -4.330 -36.546 25.400 1.00 36.86 246 ALA A N 1
ATOM 2358 C CA . ALA B 2 246 ? -4.697 -37.767 24.690 1.00 47.33 246 ALA A CA 1
ATOM 2359 C C . ALA B 2 246 ? -5.555 -38.727 25.515 1.00 60.36 246 ALA A C 1
ATOM 2360 O O . ALA B 2 246 ? -5.863 -39.836 25.042 1.00 63.30 246 ALA A O 1
ATOM 2362 N N . LEU B 2 247 ? -5.937 -38.344 26.734 1.00 55.23 247 LEU A N 1
ATOM 2363 C CA . LEU B 2 247 ? -6.800 -39.190 27.538 1.00 51.24 247 LEU A CA 1
ATOM 2364 C C . LEU B 2 247 ? -8.056 -39.564 26.758 1.00 52.64 247 LEU A C 1
ATOM 2365 O O . LEU B 2 247 ? -8.655 -38.727 26.070 1.00 50.17 247 LEU A O 1
ATOM 2370 N N . GLY B 2 248 ? -8.457 -40.834 26.877 1.00 52.54 248 GLY A N 1
ATOM 2371 C CA . GLY B 2 248 ? -9.566 -41.361 26.117 1.00 53.65 248 GLY A CA 1
ATOM 2372 C C . GLY B 2 248 ? -9.198 -42.003 24.796 1.00 57.08 248 GLY A C 1
ATOM 2373 O O . GLY B 2 248 ? -10.022 -42.747 24.242 1.00 64.88 248 GLY A O 1
ATOM 2374 N N . MET B 2 249 ? -7.978 -41.774 24.288 1.00 52.94 249 MET A N 1
ATOM 2375 C CA . MET B 2 249 ? -7.558 -42.427 23.052 1.00 45.06 249 MET A CA 1
ATOM 2376 C C . MET B 2 249 ? -7.507 -43.948 23.210 1.00 58.84 249 MET A C 1
ATOM 2377 O O . MET B 2 249 ? -7.595 -44.675 22.214 1.00 58.22 249 MET A O 1
ATOM 2382 N N . LEU B 2 250 ? -7.400 -44.439 24.444 1.00 62.13 250 LEU A N 1
ATOM 2383 C CA . LEU B 2 250 ? -7.729 -45.809 24.796 1.00 62.16 250 LEU A CA 1
ATOM 2384 C C . LEU B 2 250 ? -8.562 -45.777 26.067 1.00 70.75 250 LEU A C 1
ATOM 2385 O O . LEU B 2 250 ? -8.313 -44.939 26.945 1.00 77.76 250 LEU A O 1
ATOM 2390 N N . PRO B 2 251 ? -9.561 -46.652 26.191 1.00 65.68 251 PRO A N 1
ATOM 2391 C CA . PRO B 2 251 ? -10.442 -46.581 27.360 1.00 63.41 251 PRO A CA 1
ATOM 2392 C C . PRO B 2 251 ? -9.610 -46.832 28.603 1.00 63.77 251 PRO A C 1
ATOM 2393 O O . PRO B 2 251 ? -8.646 -47.600 28.571 1.00 53.11 251 PRO A O 1
ATOM 2397 N N . LYS B 2 252 ? -9.985 -46.168 29.699 1.00 60.22 252 LYS A N 1
ATOM 2398 C CA . LYS B 2 252 ? -9.106 -46.125 30.862 1.00 55.46 252 LYS A CA 1
ATOM 2399 C C . LYS B 2 252 ? -8.632 -47.508 31.289 1.00 59.51 252 LYS A C 1
ATOM 2400 O O . LYS B 2 252 ? -7.453 -47.691 31.603 1.00 67.20 252 LYS A O 1
ATOM 2406 N N . ALA B 2 253 ? -9.529 -48.491 31.299 1.00 61.12 253 ALA A N 1
ATOM 2407 C CA . ALA B 2 253 ? -9.221 -49.842 31.762 1.00 67.94 253 ALA A CA 1
ATOM 2408 C C . ALA B 2 253 ? -8.530 -50.701 30.712 1.00 72.47 253 ALA A C 1
ATOM 2409 O O . ALA B 2 253 ? -8.280 -51.882 30.977 1.00 77.30 253 ALA A O 1
ATOM 2411 N N . HIS B 2 254 ? -8.245 -50.167 29.530 1.00 67.22 254 HIS A N 1
ATOM 2412 C CA . HIS B 2 254 ? -7.696 -51.003 28.474 1.00 65.99 254 HIS A CA 1
ATOM 2413 C C . HIS B 2 254 ? -6.408 -51.661 28.964 1.00 72.22 254 HIS A C 1
ATOM 2414 O O . HIS B 2 254 ? -5.562 -50.990 29.576 1.00 68.08 254 HIS A O 1
ATOM 2421 N N . PRO B 2 255 ? -6.240 -52.971 28.752 1.00 72.52 255 PRO A N 1
ATOM 2422 C CA . PRO B 2 255 ? -5.107 -53.681 29.354 1.00 63.39 255 PRO A CA 1
ATOM 2423 C C . PRO B 2 255 ? -3.757 -53.230 28.850 1.00 60.65 255 PRO A C 1
ATOM 2424 O O . PRO B 2 255 ? -2.738 -53.658 29.407 1.00 67.52 255 PRO A O 1
ATOM 2428 N N . LEU B 2 256 ? -3.705 -52.419 27.807 1.00 52.51 256 LEU A N 1
ATOM 2429 C CA . LEU B 2 256 ? -2.455 -51.850 27.346 1.00 49.84 256 LEU A CA 1
ATOM 2430 C C . LEU B 2 256 ? -2.258 -50.423 27.835 1.00 47.64 256 LEU A C 1
ATOM 2431 O O . LEU B 2 256 ? -1.299 -49.767 27.432 1.00 53.34 256 LEU A O 1
ATOM 2436 N N . SER B 2 257 ? -3.182 -49.903 28.630 1.00 60.38 257 SER A N 1
ATOM 2437 C CA . SER B 2 257 ? -3.151 -48.499 29.024 1.00 61.50 257 SER A CA 1
ATOM 2438 C C . SER B 2 257 ? -2.183 -48.311 30.173 1.00 58.87 257 SER A C 1
ATOM 2439 O O . SER B 2 257 ? -2.467 -48.704 31.307 1.00 62.64 257 SER A O 1
ATOM 2442 N N . LEU B 2 258 ? -1.073 -47.654 29.896 1.00 61.70 258 LEU A N 1
ATOM 2443 C CA . LEU B 2 258 ? -0.225 -47.146 30.956 1.00 58.56 258 LEU A CA 1
ATOM 2444 C C . LEU B 2 258 ? -0.814 -45.898 31.568 1.00 58.17 258 LEU A C 1
ATOM 2445 O O . LEU B 2 258 ? -0.215 -45.325 32.477 1.00 54.88 258 LEU A O 1
ATOM 2450 N N . GLY B 2 259 ? -1.968 -45.460 31.075 1.00 62.42 259 GLY A N 1
ATOM 2451 C CA . GLY B 2 259 ? -2.489 -44.198 31.520 1.00 59.08 259 GLY A CA 1
ATOM 2452 C C . GLY B 2 259 ? -1.536 -43.086 31.138 1.00 57.76 259 GLY A C 1
ATOM 2453 O O . GLY B 2 259 ? -0.688 -43.223 30.251 1.00 67.77 259 GLY A O 1
ATOM 2454 N N . MET B 2 260 ? -1.611 -42.001 31.888 1.00 48.77 260 MET A N 1
ATOM 2455 C CA . MET B 2 260 ? -0.891 -40.790 31.550 1.00 43.88 260 MET A CA 1
ATOM 2456 C C . MET B 2 260 ? 0.482 -40.779 32.201 1.00 46.05 260 MET A C 1
ATOM 2457 O O . MET B 2 260 ? 0.643 -41.198 33.344 1.00 54.87 260 MET A O 1
ATOM 2462 N N . LEU B 2 261 ? 1.470 -40.323 31.444 1.00 54.46 261 LEU A N 1
ATOM 2463 C CA . LEU B 2 261 ? 2.846 -40.169 31.888 1.00 56.85 261 LEU A CA 1
ATOM 2464 C C . LEU B 2 261 ? 3.134 -38.739 32.351 1.00 51.20 261 LEU A C 1
ATOM 2465 O O . LEU B 2 261 ? 2.367 -37.807 32.106 1.00 49.06 261 LEU A O 1
ATOM 2470 N N . GLY B 2 262 ? 4.250 -38.573 33.054 1.00 51.37 262 GLY A N 1
ATOM 2471 C CA . GLY B 2 262 ? 4.736 -37.226 33.277 1.00 49.40 262 GLY A CA 1
ATOM 2472 C C . GLY B 2 262 ? 4.633 -36.653 34.675 1.00 36.23 262 GLY A C 1
ATOM 2473 O O . GLY B 2 262 ? 4.667 -37.377 35.660 1.00 37.63 262 GLY A O 1
ATOM 2474 N N . MET B 2 263 ? 4.458 -35.331 34.743 1.00 42.96 263 MET A N 1
ATOM 2475 C CA . MET B 2 263 ? 4.675 -34.582 35.979 1.00 43.98 263 MET A CA 1
ATOM 2476 C C . MET B 2 263 ? 3.822 -35.122 37.100 1.00 44.74 263 MET A C 1
ATOM 2477 O O . MET B 2 263 ? 4.282 -35.259 38.237 1.00 54.81 263 MET A O 1
ATOM 2482 N N . HIS B 2 264 ? 2.554 -35.373 36.808 1.00 50.46 264 HIS A N 1
ATOM 2483 C CA . HIS B 2 264 ? 1.615 -35.980 37.735 1.00 48.73 264 HIS A CA 1
ATOM 2484 C C . HIS B 2 264 ? 1.085 -37.303 37.196 1.00 48.58 264 HIS A C 1
ATOM 2485 O O . HIS B 2 264 ? -0.007 -37.739 37.579 1.00 54.53 264 HIS A O 1
ATOM 2492 N N . GLY B 2 265 ? 1.825 -37.953 36.306 1.00 44.43 265 GLY A N 1
ATOM 2493 C CA . GLY B 2 265 ? 1.352 -39.207 35.778 1.00 42.77 265 GLY A CA 1
ATOM 2494 C C . GLY B 2 265 ? 1.446 -40.305 36.831 1.00 49.98 265 GLY A C 1
ATOM 2495 O O . GLY B 2 265 ? 1.716 -40.078 38.012 1.00 54.24 265 GLY A O 1
ATOM 2496 N N . VAL B 2 266 ? 1.231 -41.521 36.382 1.00 51.11 266 VAL A N 1
ATOM 2497 C CA . VAL B 2 266 ? 1.227 -42.655 37.291 1.00 54.02 266 VAL A CA 1
ATOM 2498 C C . VAL B 2 266 ? 2.645 -43.201 37.418 1.00 46.85 266 VAL A C 1
ATOM 2499 O O . VAL B 2 266 ? 3.318 -43.490 36.422 1.00 45.52 266 VAL A O 1
ATOM 2503 N N . ARG B 2 267 ? 3.068 -43.390 38.663 1.00 45.71 267 ARG A N 1
ATOM 2504 C CA . ARG B 2 267 ? 4.459 -43.684 38.976 1.00 51.73 267 ARG A CA 1
ATOM 2505 C C . ARG B 2 267 ? 4.951 -44.907 38.215 1.00 58.65 267 ARG A C 1
ATOM 2506 O O . ARG B 2 267 ? 6.002 -44.856 37.558 1.00 58.88 267 ARG A O 1
ATOM 2514 N N . SER B 2 268 ? 4.178 -46.001 38.252 1.00 66.05 268 SER A N 1
ATOM 2515 C CA . SER B 2 268 ? 4.605 -47.228 37.590 1.00 59.94 268 SER A CA 1
ATOM 2516 C C . SER B 2 268 ? 4.993 -46.967 36.147 1.00 61.92 268 SER A C 1
ATOM 2517 O O . SER B 2 268 ? 6.053 -47.402 35.705 1.00 66.31 268 SER A O 1
ATOM 2520 N N . THR B 2 269 ? 4.214 -46.174 35.435 1.00 58.86 269 THR A N 1
ATOM 2521 C CA . THR B 2 269 ? 4.498 -46.001 34.020 1.00 55.60 269 THR A CA 1
ATOM 2522 C C . THR B 2 269 ? 5.612 -44.994 33.789 1.00 54.61 269 THR A C 1
ATOM 2523 O O . THR B 2 269 ? 6.329 -45.071 32.776 1.00 59.88 269 THR A O 1
ATOM 2527 N N . ASN B 2 270 ? 5.772 -44.037 34.692 1.00 51.02 270 ASN A N 1
ATOM 2528 C CA . ASN B 2 270 ? 6.962 -43.209 34.613 1.00 47.07 270 ASN A CA 1
ATOM 2529 C C . ASN B 2 270 ? 8.222 -44.059 34.746 1.00 44.64 270 ASN A C 1
ATOM 2530 O O . ASN B 2 270 ? 9.186 -43.847 34.011 1.00 58.74 270 ASN A O 1
ATOM 2535 N N . TYR B 2 271 ? 8.217 -45.069 35.624 1.00 41.66 271 TYR A N 1
ATOM 2536 C CA . TYR B 2 271 ? 9.370 -45.968 35.687 1.00 50.55 271 TYR A CA 1
ATOM 2537 C C . TYR B 2 271 ? 9.422 -46.885 34.471 1.00 59.06 271 TYR A C 1
ATOM 2538 O O . TYR B 2 271 ? 10.508 -47.208 33.973 1.00 63.64 271 TYR A O 1
ATOM 2547 N N . ILE B 2 272 ? 8.258 -47.321 33.985 1.00 56.01 272 ILE A N 1
ATOM 2548 C CA . ILE B 2 272 ? 8.219 -48.264 32.875 1.00 51.97 272 ILE A CA 1
ATOM 2549 C C . ILE B 2 272 ? 8.838 -47.657 31.629 1.00 54.32 272 ILE A C 1
ATOM 2550 O O . ILE B 2 272 ? 9.535 -48.346 30.879 1.00 53.77 272 ILE A O 1
ATOM 2555 N N . LEU B 2 273 ? 8.598 -46.360 31.385 1.00 55.71 273 LEU A N 1
ATOM 2556 C CA . LEU B 2 273 ? 9.131 -45.736 30.175 1.00 50.02 273 LEU A CA 1
ATOM 2557 C C . LEU B 2 273 ? 10.654 -45.771 30.140 1.00 56.20 273 LEU A C 1
ATOM 2558 O O . LEU B 2 273 ? 11.251 -45.928 29.066 1.00 52.82 273 LEU A O 1
ATOM 2563 N N . GLN B 2 274 ? 11.293 -45.680 31.307 1.00 58.82 274 GLN A N 1
ATOM 2564 C CA . GLN B 2 274 ? 12.746 -45.725 31.404 1.00 47.73 274 GLN A CA 1
ATOM 2565 C C . GLN B 2 274 ? 13.315 -47.089 31.042 1.00 47.33 274 GLN A C 1
ATOM 2566 O O . GLN B 2 274 ? 14.523 -47.200 30.810 1.00 50.07 274 GLN A O 1
ATOM 2572 N N . GLU B 2 275 ? 12.479 -48.120 31.019 1.00 53.38 275 GLU A N 1
ATOM 2573 C CA . GLU B 2 275 ? 12.842 -49.449 30.550 1.00 52.88 275 GLU A CA 1
ATOM 2574 C C . GLU B 2 275 ? 12.668 -49.612 29.042 1.00 45.73 275 GLU A C 1
ATOM 2575 O O . GLU B 2 275 ? 13.136 -50.609 28.484 1.00 50.16 275 GLU A O 1
ATOM 2581 N N . ALA B 2 276 ? 12.006 -48.677 28.370 1.00 37.79 276 ALA A N 1
ATOM 2582 C CA . ALA B 2 276 ? 11.764 -48.835 26.941 1.00 52.85 276 ALA A CA 1
ATOM 2583 C C . ALA B 2 276 ? 13.053 -48.772 26.118 1.00 61.13 276 ALA A C 1
ATOM 2584 O O . ALA B 2 276 ? 13.956 -47.978 26.406 1.00 60.44 276 ALA A O 1
ATOM 2586 N N . ASP B 2 277 ? 13.143 -49.637 25.095 1.00 60.29 277 ASP A N 1
ATOM 2587 C CA . ASP B 2 277 ? 14.211 -49.560 24.101 1.00 51.86 277 ASP A CA 1
ATOM 2588 C C . ASP B 2 277 ? 13.777 -48.913 22.790 1.00 47.93 277 ASP A C 1
ATOM 2589 O O . ASP B 2 277 ? 14.632 -48.635 21.948 1.00 56.96 277 ASP A O 1
ATOM 2594 N N . LEU B 2 278 ? 12.486 -48.659 22.601 1.00 46.60 278 LEU A N 1
ATOM 2595 C CA . LEU B 2 278 ? 11.998 -47.893 21.461 1.00 49.99 278 LEU A CA 1
ATOM 2596 C C . LEU B 2 278 ? 10.663 -47.266 21.821 1.00 47.96 278 LEU A C 1
ATOM 2597 O O . LEU B 2 278 ? 9.788 -47.955 22.351 1.00 52.69 278 LEU A O 1
ATOM 2602 N N . LEU B 2 279 ? 10.503 -45.974 21.580 1.00 44.25 279 LEU A N 1
ATOM 2603 C CA . LEU B 2 279 ? 9.204 -45.352 21.787 1.00 48.60 279 LEU A CA 1
ATOM 2604 C C . LEU B 2 279 ? 8.694 -44.799 20.466 1.00 47.38 279 LEU A C 1
ATOM 2605 O O . LEU B 2 279 ? 9.456 -44.212 19.686 1.00 50.71 279 LEU A O 1
ATOM 2610 N N . ILE B 2 280 ? 7.426 -45.090 20.196 1.00 44.68 280 ILE A N 1
ATOM 2611 C CA . ILE B 2 280 ? 6.696 -44.662 19.010 1.00 44.34 280 ILE A CA 1
ATOM 2612 C C . ILE B 2 280 ? 5.856 -43.456 19.388 1.00 40.13 280 ILE A C 1
ATOM 2613 O O . ILE B 2 280 ? 4.880 -43.574 20.131 1.00 41.66 280 ILE A O 1
ATOM 2618 N N . VAL B 2 281 ? 6.257 -42.283 18.940 1.00 42.75 281 VAL A N 1
ATOM 2619 C CA . VAL B 2 281 ? 5.636 -41.043 19.374 1.00 47.24 281 VAL A CA 1
ATOM 2620 C C . VAL B 2 281 ? 4.725 -40.562 18.250 1.00 52.55 281 VAL A C 1
ATOM 2621 O O . VAL B 2 281 ? 5.196 -40.170 17.174 1.00 55.16 281 VAL A O 1
ATOM 2625 N N . LEU B 2 282 ? 3.419 -40.586 18.496 1.00 43.09 282 LEU A N 1
ATOM 2626 C CA . LEU B 2 282 ? 2.442 -40.104 17.537 1.00 36.10 282 LEU A CA 1
ATOM 2627 C C . LEU B 2 282 ? 1.706 -38.937 18.156 1.00 41.66 282 LEU A C 1
ATOM 2628 O O . LEU B 2 282 ? 1.112 -39.082 19.226 1.00 51.67 282 LEU A O 1
ATOM 2633 N N . GLY B 2 283 ? 1.755 -37.787 17.494 1.00 44.59 283 GLY A N 1
ATOM 2634 C CA . GLY B 2 283 ? 0.978 -36.643 17.924 1.00 46.38 283 GLY A CA 1
ATOM 2635 C C . GLY B 2 283 ? 1.404 -36.010 19.229 1.00 48.00 283 GLY A C 1
ATOM 2636 O O . GLY B 2 283 ? 0.649 -35.203 19.767 1.00 45.77 283 GLY A O 1
ATOM 2637 N N . ALA B 2 284 ? 2.585 -36.331 19.754 1.00 43.31 284 ALA A N 1
ATOM 2638 C CA . ALA B 2 284 ? 3.103 -35.666 20.941 1.00 39.67 284 ALA A CA 1
ATOM 2639 C C . ALA B 2 284 ? 4.281 -34.777 20.577 1.00 38.95 284 ALA A C 1
ATOM 2640 O O . ALA B 2 284 ? 4.941 -34.976 19.552 1.00 45.46 284 ALA A O 1
ATOM 2642 N N . ARG B 2 285 ? 4.596 -33.845 21.485 1.00 30.41 285 ARG A N 1
ATOM 2643 C CA . ARG B 2 285 ? 5.569 -32.789 21.219 1.00 29.27 285 ARG A CA 1
ATOM 2644 C C . ARG B 2 285 ? 6.622 -32.690 22.329 1.00 32.01 285 ARG A C 1
ATOM 2645 O O . ARG B 2 285 ? 7.202 -31.613 22.538 1.00 36.41 285 ARG A O 1
ATOM 2653 N N . PHE B 2 286 ? 6.821 -33.774 23.086 1.00 30.98 286 PHE A N 1
ATOM 2654 C CA . PHE B 2 286 ? 7.834 -33.859 24.149 1.00 33.26 286 PHE A CA 1
ATOM 2655 C C . PHE B 2 286 ? 7.803 -32.654 25.089 1.00 31.78 286 PHE A C 1
ATOM 2656 O O . PHE B 2 286 ? 8.841 -32.098 25.446 1.00 37.78 286 PHE A O 1
ATOM 2664 N N . ASP B 2 287 ? 6.610 -32.210 25.468 1.00 36.46 287 ASP A N 1
ATOM 2665 C CA . ASP B 2 287 ? 6.535 -31.130 26.440 1.00 37.09 287 ASP A CA 1
ATOM 2666 C C . ASP B 2 287 ? 7.187 -31.604 27.735 1.00 39.12 287 ASP A C 1
ATOM 2667 O O . ASP B 2 287 ? 7.110 -32.782 28.095 1.00 45.70 287 ASP A O 1
ATOM 2672 N N . ASP B 2 288 ? 7.861 -30.681 28.426 1.00 41.67 288 ASP A N 1
ATOM 2673 C CA . ASP B 2 288 ? 8.603 -31.055 29.625 1.00 47.36 288 ASP A CA 1
ATOM 2674 C C . ASP B 2 288 ? 7.687 -31.686 30.654 1.00 51.45 288 ASP A C 1
ATOM 2675 O O . ASP B 2 288 ? 8.109 -32.583 31.389 1.00 57.90 288 ASP A O 1
ATOM 2680 N N . ARG B 2 289 ? 6.432 -31.230 30.723 1.00 50.90 289 ARG A N 1
ATOM 2681 C CA . ARG B 2 289 ? 5.502 -31.751 31.708 1.00 37.02 289 ARG A CA 1
ATOM 2682 C C . ARG B 2 289 ? 5.113 -33.198 31.446 1.00 34.28 289 ARG A C 1
ATOM 2683 O O . ARG B 2 289 ? 4.676 -33.888 32.373 1.00 40.89 289 ARG A O 1
ATOM 2691 N N . ALA B 2 290 ? 5.369 -33.715 30.257 1.00 33.02 290 ALA A N 1
ATOM 2692 C CA . ALA B 2 290 ? 5.202 -35.140 30.015 1.00 34.07 290 ALA A CA 1
ATOM 2693 C C . ALA B 2 290 ? 6.519 -35.883 30.056 1.00 33.85 290 ALA A C 1
ATOM 2694 O O . ALA B 2 290 ? 6.533 -37.067 30.402 1.00 38.96 290 ALA A O 1
ATOM 2696 N N . ILE B 2 291 ? 7.613 -35.205 29.714 1.00 32.74 291 ILE A N 1
ATOM 2697 C CA . ILE B 2 291 ? 8.920 -35.814 29.501 1.00 36.77 291 ILE A CA 1
ATOM 2698 C C . ILE B 2 291 ? 9.871 -35.600 30.669 1.00 34.47 291 ILE A C 1
ATOM 2699 O O . ILE B 2 291 ? 10.660 -36.495 31.010 1.00 36.99 291 ILE A O 1
ATOM 2704 N N . GLY B 2 292 ? 9.734 -34.467 31.356 1.00 36.80 292 GLY A N 1
ATOM 2705 C CA . GLY B 2 292 ? 10.684 -34.116 32.394 1.00 32.96 292 GLY A CA 1
ATOM 2706 C C . GLY B 2 292 ? 11.974 -33.642 31.745 1.00 40.55 292 GLY A C 1
ATOM 2707 O O . GLY B 2 292 ? 11.983 -33.190 30.602 1.00 46.37 292 GLY A O 1
ATOM 2708 N N . LYS B 2 293 ? 13.089 -33.776 32.474 1.00 48.79 293 LYS A N 1
ATOM 2709 C CA . LYS B 2 293 ? 14.418 -33.452 31.947 1.00 49.84 293 LYS A CA 1
ATOM 2710 C C . LYS B 2 293 ? 14.696 -34.253 30.684 1.00 57.01 293 LYS A C 1
ATOM 2711 O O . LYS B 2 293 ? 14.776 -35.488 30.720 1.00 60.46 293 LYS A O 1
ATOM 2717 N N . THR B 2 294 ? 14.805 -33.541 29.561 1.00 54.34 294 THR A N 1
ATOM 2718 C CA . THR B 2 294 ? 14.870 -34.171 28.248 1.00 51.10 294 THR A CA 1
ATOM 2719 C C . THR B 2 294 ? 15.926 -35.267 28.174 1.00 57.24 294 THR A C 1
ATOM 2720 O O . THR B 2 294 ? 15.641 -36.404 27.782 1.00 58.68 294 THR A O 1
ATOM 2724 N N . GLU B 2 295 ? 17.150 -34.951 28.575 1.00 58.70 295 GLU A N 1
ATOM 2725 C CA . GLU B 2 295 ? 18.247 -35.886 28.393 1.00 59.54 295 GLU A CA 1
ATOM 2726 C C . GLU B 2 295 ? 18.109 -37.132 29.261 1.00 50.51 295 GLU A C 1
ATOM 2727 O O . GLU B 2 295 ? 18.725 -38.158 28.953 1.00 45.13 295 GLU A O 1
ATOM 2733 N N . GLN B 2 296 ? 17.297 -37.093 30.314 1.00 48.59 296 GLN A N 1
ATOM 2734 C CA . GLN B 2 296 ? 17.135 -38.257 31.176 1.00 44.05 296 GLN A CA 1
ATOM 2735 C C . GLN B 2 296 ? 15.849 -39.008 30.873 1.00 43.59 296 GLN A C 1
ATOM 2736 O O . GLN B 2 296 ? 15.459 -39.886 31.642 1.00 51.43 296 GLN A O 1
ATOM 2742 N N . PHE B 2 297 ? 15.218 -38.739 29.744 1.00 40.88 297 PHE A N 1
ATOM 2743 C CA . PHE B 2 297 ? 13.920 -39.322 29.447 1.00 44.02 297 PHE A CA 1
ATOM 2744 C C . PHE B 2 297 ? 14.129 -40.412 28.413 1.00 48.52 297 PHE A C 1
ATOM 2745 O O . PHE B 2 297 ? 14.389 -40.126 27.241 1.00 50.86 297 PHE A O 1
ATOM 2753 N N . CYS B 2 298 ? 13.978 -41.646 28.843 1.00 50.24 298 CYS A N 1
ATOM 2754 C CA . CYS B 2 298 ? 14.189 -42.801 27.987 1.00 52.06 298 CYS A CA 1
ATOM 2755 C C . CYS B 2 298 ? 15.520 -42.717 27.261 1.00 47.89 298 CYS A C 1
ATOM 2756 O O . CYS B 2 298 ? 15.537 -42.697 26.025 1.00 44.80 298 CYS A O 1
ATOM 2759 N N . PRO B 2 299 ? 16.650 -42.797 27.971 1.00 41.44 299 PRO A N 1
ATOM 2760 C CA . PRO B 2 299 ? 17.932 -42.655 27.265 1.00 35.19 299 PRO A CA 1
ATOM 2761 C C . PRO B 2 299 ? 18.198 -43.822 26.338 1.00 46.47 299 PRO A C 1
ATOM 2762 O O . PRO B 2 299 ? 18.640 -43.615 25.202 1.00 58.57 299 PRO A O 1
ATOM 2766 N N . ASN B 2 300 ? 17.893 -45.044 26.766 1.00 49.70 300 ASN A N 1
ATOM 2767 C CA . ASN B 2 300 ? 18.208 -46.223 25.975 1.00 51.64 300 ASN A CA 1
ATOM 2768 C C . ASN B 2 300 ? 17.162 -46.531 24.921 1.00 51.11 300 ASN A C 1
ATOM 2769 O O . ASN B 2 300 ? 17.117 -47.657 24.413 1.00 58.79 300 ASN A O 1
ATOM 2774 N N . ALA B 2 301 ? 16.380 -45.549 24.503 1.00 35.89 301 ALA A N 1
ATOM 2775 C CA . ALA B 2 301 ? 15.283 -45.792 23.585 1.00 38.55 301 ALA A CA 1
ATOM 2776 C C . ALA B 2 301 ? 15.574 -45.101 22.268 1.00 42.38 301 ALA A C 1
ATOM 2777 O O . ALA B 2 301 ? 15.936 -43.914 22.240 1.00 50.53 301 ALA A O 1
ATOM 2779 N N . LYS B 2 302 ? 15.489 -45.870 21.195 1.00 37.60 302 LYS A N 1
ATOM 2780 C CA . LYS B 2 302 ? 15.422 -45.280 19.878 1.00 48.55 302 LYS A CA 1
ATOM 2781 C C . LYS B 2 302 ? 14.025 -44.708 19.714 1.00 51.06 302 LYS A C 1
ATOM 2782 O O . LYS B 2 302 ? 13.076 -45.154 20.363 1.00 57.54 302 LYS A O 1
ATOM 2788 N N . ILE B 2 303 ? 13.899 -43.684 18.886 1.00 46.60 303 ILE A N 1
ATOM 2789 C CA . ILE B 2 303 ? 12.649 -42.952 18.810 1.00 52.42 303 ILE A CA 1
ATOM 2790 C C . ILE B 2 303 ? 12.154 -42.912 17.377 1.00 46.32 303 ILE A C 1
ATOM 2791 O O . ILE B 2 303 ? 12.914 -42.608 16.444 1.00 30.49 303 ILE A O 1
ATOM 2796 N N . ILE B 2 304 ? 10.866 -43.193 17.218 1.00 47.01 304 ILE A N 1
ATOM 2797 C CA . ILE B 2 304 ? 10.138 -42.867 16.006 1.00 49.78 304 ILE A CA 1
ATOM 2798 C C . ILE B 2 304 ? 9.160 -41.756 16.366 1.00 51.78 304 ILE A C 1
ATOM 2799 O O . ILE B 2 304 ? 8.503 -41.796 17.416 1.00 53.90 304 ILE A O 1
ATOM 2804 N N . HIS B 2 305 ? 9.073 -40.759 15.499 1.00 46.35 305 HIS A N 1
ATOM 2805 C CA . HIS B 2 305 ? 8.296 -39.572 15.791 1.00 48.67 305 HIS A CA 1
ATOM 2806 C C . HIS B 2 305 ? 7.539 -39.201 14.522 1.00 46.02 305 HIS A C 1
ATOM 2807 O O . HIS B 2 305 ? 8.165 -38.869 13.507 1.00 55.77 305 HIS A O 1
ATOM 2814 N N . VAL B 2 306 ? 6.207 -39.204 14.593 1.00 38.20 306 VAL A N 1
ATOM 2815 C CA . VAL B 2 306 ? 5.331 -38.837 13.475 1.00 43.18 306 VAL A CA 1
ATOM 2816 C C . VAL B 2 306 ? 4.529 -37.620 13.888 1.00 42.49 306 VAL A C 1
ATOM 2817 O O . VAL B 2 306 ? 3.709 -37.697 14.812 1.00 51.07 306 VAL A O 1
ATOM 2821 N N . ASP B 2 307 ? 4.702 -36.525 13.151 1.00 34.74 307 ASP A N 1
ATOM 2822 C CA . ASP B 2 307 ? 4.074 -35.273 13.522 1.00 45.74 307 ASP A CA 1
ATOM 2823 C C . ASP B 2 307 ? 3.794 -34.471 12.252 1.00 47.01 307 ASP A C 1
ATOM 2824 O O . ASP B 2 307 ? 4.599 -34.477 11.312 1.00 41.50 307 ASP A O 1
ATOM 2829 N N . ILE B 2 308 ? 2.656 -33.772 12.232 1.00 49.39 308 ILE A N 1
ATOM 2830 C CA . ILE B 2 308 ? 2.248 -33.073 11.017 1.00 50.80 308 ILE A CA 1
ATOM 2831 C C . ILE B 2 308 ? 3.041 -31.791 10.838 1.00 47.17 308 ILE A C 1
ATOM 2832 O O . ILE B 2 308 ? 3.073 -31.244 9.723 1.00 45.77 308 ILE A O 1
ATOM 2837 N N . ASP B 2 309 ? 3.694 -31.321 11.906 1.00 34.55 309 ASP A N 1
ATOM 2838 C CA . ASP B 2 309 ? 4.489 -30.099 11.902 1.00 38.49 309 ASP A CA 1
ATOM 2839 C C . ASP B 2 309 ? 5.987 -30.440 11.825 1.00 44.57 309 ASP A C 1
ATOM 2840 O O . ASP B 2 309 ? 6.549 -31.044 12.751 1.00 37.12 309 ASP A O 1
ATOM 2845 N N . ARG B 2 310 ? 6.630 -30.035 10.718 1.00 45.45 310 ARG A N 1
ATOM 2846 C CA . ARG B 2 310 ? 8.064 -30.267 10.540 1.00 40.39 310 ARG A CA 1
ATOM 2847 C C . ARG B 2 310 ? 8.852 -29.714 11.719 1.00 40.90 310 ARG A C 1
ATOM 2848 O O . ARG B 2 310 ? 9.810 -30.341 12.201 1.00 38.96 310 ARG A O 1
ATOM 2856 N N . ALA B 2 311 ? 8.432 -28.553 12.219 1.00 35.19 311 ALA A N 1
ATOM 2857 C CA . ALA B 2 311 ? 9.156 -27.853 13.270 1.00 36.03 311 ALA A CA 1
ATOM 2858 C C . ALA B 2 311 ? 9.162 -28.608 14.589 1.00 40.26 311 ALA A C 1
ATOM 2859 O O . ALA B 2 311 ? 10.005 -28.308 15.449 1.00 46.32 311 ALA A O 1
ATOM 2861 N N . GLU B 2 312 ? 8.284 -29.605 14.757 1.00 36.65 312 GLU A N 1
ATOM 2862 C CA . GLU B 2 312 ? 8.345 -30.396 15.981 1.00 35.72 312 GLU A CA 1
ATOM 2863 C C . GLU B 2 312 ? 9.364 -31.517 15.890 1.00 38.59 312 GLU A C 1
ATOM 2864 O O . GLU B 2 312 ? 9.845 -31.968 16.927 1.00 51.03 312 GLU A O 1
ATOM 2870 N N . LEU B 2 313 ? 9.738 -31.943 14.681 1.00 30.54 313 LEU A N 1
ATOM 2871 C CA . LEU B 2 313 ? 10.658 -33.055 14.524 1.00 29.83 313 LEU A CA 1
ATOM 2872 C C . LEU B 2 313 ? 12.081 -32.606 14.838 1.00 38.93 313 LEU A C 1
ATOM 2873 O O . LEU B 2 313 ? 12.677 -31.812 14.100 1.00 34.09 313 LEU A O 1
ATOM 2878 N N . GLY B 2 314 ? 12.648 -33.183 15.895 1.00 43.42 314 GLY A N 1
ATOM 2879 C CA . GLY B 2 314 ? 13.949 -32.789 16.389 1.00 31.45 314 GLY A CA 1
ATOM 2880 C C . GLY B 2 314 ? 13.961 -31.512 17.190 1.00 25.95 314 GLY A C 1
ATOM 2881 O O . GLY B 2 314 ? 15.031 -31.042 17.574 1.00 38.42 314 GLY A O 1
ATOM 2882 N N . LYS B 2 315 ? 12.806 -30.958 17.521 1.00 32.52 315 LYS A N 1
ATOM 2883 C CA . LYS B 2 315 ? 12.828 -29.756 18.340 1.00 31.39 315 LYS A CA 1
ATOM 2884 C C . LYS B 2 315 ? 13.386 -30.041 19.729 1.00 34.93 315 LYS A C 1
ATOM 2885 O O . LYS B 2 315 ? 14.153 -29.232 20.257 1.00 27.50 315 LYS A O 1
ATOM 2891 N N . ILE B 2 316 ? 13.054 -31.199 20.333 1.00 41.95 316 ILE A N 1
ATOM 2892 C CA . ILE B 2 316 ? 13.430 -31.479 21.713 1.00 38.77 316 ILE A CA 1
ATOM 2893 C C . ILE B 2 316 ? 14.229 -32.776 21.857 1.00 44.39 316 ILE A C 1
ATOM 2894 O O . ILE B 2 316 ? 15.245 -32.810 22.561 1.00 48.61 316 ILE A O 1
ATOM 2899 N N . LYS B 2 317 ? 13.747 -33.862 21.258 1.00 42.18 317 LYS A N 1
ATOM 2900 C CA . LYS B 2 317 ? 14.476 -35.126 21.162 1.00 36.76 317 LYS A CA 1
ATOM 2901 C C . LYS B 2 317 ? 14.720 -35.462 19.695 1.00 40.45 317 LYS A C 1
ATOM 2902 O O . LYS B 2 317 ? 13.849 -35.257 18.848 1.00 48.96 317 LYS A O 1
ATOM 2908 N N . GLN B 2 318 ? 15.895 -35.976 19.376 1.00 44.08 318 GLN A N 1
ATOM 2909 C CA . GLN B 2 318 ? 16.178 -36.267 17.982 1.00 47.39 318 GLN A CA 1
ATOM 2910 C C . GLN B 2 318 ? 15.673 -37.667 17.664 1.00 41.71 318 GLN A C 1
ATOM 2911 O O . GLN B 2 318 ? 15.997 -38.608 18.396 1.00 47.44 318 GLN A O 1
ATOM 2917 N N . PRO B 2 319 ? 14.822 -37.841 16.667 1.00 36.68 319 PRO A N 1
ATOM 2918 C CA . PRO B 2 319 ? 14.278 -39.167 16.394 1.00 41.06 319 PRO A CA 1
ATOM 2919 C C . PRO B 2 319 ? 15.201 -39.938 15.461 1.00 48.66 319 PRO A C 1
ATOM 2920 O O . PRO B 2 319 ? 16.034 -39.375 14.743 1.00 46.87 319 PRO A O 1
ATOM 2924 N N . HIS B 2 320 ? 15.049 -41.256 15.496 1.00 42.98 320 HIS A N 1
ATOM 2925 C CA . HIS B 2 320 ? 15.782 -42.084 14.563 1.00 33.98 320 HIS A CA 1
ATOM 2926 C C . HIS B 2 320 ? 15.013 -42.282 13.272 1.00 36.10 320 HIS A C 1
ATOM 2927 O O . HIS B 2 320 ? 15.615 -42.472 12.212 1.00 48.03 320 HIS A O 1
ATOM 2934 N N . VAL B 2 321 ? 13.693 -42.206 13.335 1.00 36.59 321 VAL A N 1
ATOM 2935 C CA . VAL B 2 321 ? 12.852 -42.137 12.153 1.00 42.37 321 VAL A CA 1
ATOM 2936 C C . VAL B 2 321 ? 11.860 -41.014 12.405 1.00 45.54 321 VAL A C 1
ATOM 2937 O O . VAL B 2 321 ? 11.152 -41.023 13.417 1.00 43.06 321 VAL A O 1
ATOM 2941 N N . ALA B 2 322 ? 11.829 -40.042 11.499 1.00 48.06 322 ALA A N 1
ATOM 2942 C CA . ALA B 2 322 ? 10.971 -38.873 11.602 1.00 46.57 322 ALA A CA 1
ATOM 2943 C C . ALA B 2 322 ? 10.108 -38.813 10.353 1.00 55.13 322 ALA A C 1
ATOM 2944 O O . ALA B 2 322 ? 10.628 -38.788 9.232 1.00 59.37 322 ALA A O 1
ATOM 2946 N N . ILE B 2 323 ? 8.799 -38.787 10.548 1.00 56.55 323 ILE A N 1
ATOM 2947 C CA . ILE B 2 323 ? 7.835 -38.654 9.469 1.00 52.05 323 ILE A CA 1
ATOM 2948 C C . ILE B 2 323 ? 7.061 -37.381 9.722 1.00 55.62 323 ILE A C 1
ATOM 2949 O O . ILE B 2 323 ? 6.516 -37.197 10.817 1.00 58.98 323 ILE A O 1
ATOM 2954 N N . GLN B 2 324 ? 6.977 -36.526 8.715 1.00 50.93 324 GLN A N 1
ATOM 2955 C CA . GLN B 2 324 ? 6.118 -35.353 8.807 1.00 46.69 324 GLN A CA 1
ATOM 2956 C C . GLN B 2 324 ? 4.874 -35.740 8.038 1.00 43.76 324 GLN A C 1
ATOM 2957 O O . GLN B 2 324 ? 4.857 -35.707 6.805 1.00 56.04 324 GLN A O 1
ATOM 2963 N N . ALA B 2 325 ? 3.823 -36.088 8.760 1.00 43.49 325 ALA A N 1
ATOM 2964 C CA . ALA B 2 325 ? 2.621 -36.553 8.095 1.00 46.53 325 ALA A CA 1
ATOM 2965 C C . ALA B 2 325 ? 1.465 -36.538 9.076 1.00 48.03 325 ALA A C 1
ATOM 2966 O O . ALA B 2 325 ? 1.634 -36.278 10.271 1.00 47.31 325 ALA A O 1
ATOM 2968 N N . ASP B 2 326 ? 0.277 -36.781 8.536 1.00 50.93 326 ASP A N 1
ATOM 2969 C CA . ASP B 2 326 ? -0.886 -37.067 9.356 1.00 48.66 326 ASP A CA 1
ATOM 2970 C C . ASP B 2 326 ? -0.818 -38.494 9.902 1.00 48.49 326 ASP A C 1
ATOM 2971 O O . ASP B 2 326 ? -0.495 -39.430 9.169 1.00 55.55 326 ASP A O 1
ATOM 2976 N N . VAL B 2 327 ? -1.140 -38.668 11.191 1.00 46.78 327 VAL A N 1
ATOM 2977 C CA . VAL B 2 327 ? -0.995 -39.990 11.814 1.00 48.02 327 VAL A CA 1
ATOM 2978 C C . VAL B 2 327 ? -1.857 -41.038 11.115 1.00 50.78 327 VAL A C 1
ATOM 2979 O O . VAL B 2 327 ? -1.439 -42.190 10.949 1.00 49.39 327 VAL A O 1
ATOM 2983 N N . ASP B 2 328 ? -3.078 -40.675 10.723 1.00 51.44 328 ASP A N 1
ATOM 2984 C CA . ASP B 2 328 ? -3.954 -41.645 10.076 1.00 54.47 328 ASP A CA 1
ATOM 2985 C C . ASP B 2 328 ? -3.280 -42.228 8.849 1.00 60.62 328 ASP A C 1
ATOM 2986 O O . ASP B 2 328 ? -3.141 -43.446 8.725 1.00 69.28 328 ASP A O 1
ATOM 2991 N N . ASP B 2 329 ? -2.830 -41.365 7.938 1.00 58.69 329 ASP A N 1
ATOM 2992 C CA . ASP B 2 329 ? -2.252 -41.848 6.686 1.00 62.85 329 ASP A CA 1
ATOM 2993 C C . ASP B 2 329 ? -1.032 -42.735 6.930 1.00 60.78 329 ASP A C 1
ATOM 2994 O O . ASP B 2 329 ? -0.852 -43.774 6.267 1.00 59.82 329 ASP A O 1
ATOM 2999 N N . VAL B 2 330 ? -0.235 -42.395 7.939 1.00 57.01 330 VAL A N 1
ATOM 3000 C CA . VAL B 2 330 ? 0.934 -43.203 8.249 1.00 55.97 330 VAL A CA 1
ATOM 3001 C C . VAL B 2 330 ? 0.495 -44.565 8.773 1.00 59.18 330 VAL A C 1
ATOM 3002 O O . VAL B 2 330 ? 0.848 -45.605 8.211 1.00 60.53 330 VAL A O 1
ATOM 3006 N N . LEU B 2 331 ? -0.353 -44.571 9.805 1.00 53.31 331 LEU A N 1
ATOM 3007 C CA . LEU B 2 331 ? -0.817 -45.815 10.415 1.00 55.89 331 LEU A CA 1
ATOM 3008 C C . LEU B 2 331 ? -1.536 -46.705 9.406 1.00 58.24 331 LEU A C 1
ATOM 3009 O O . LEU B 2 331 ? -1.476 -47.937 9.499 1.00 52.95 331 LEU A O 1
ATOM 3014 N N . ALA B 2 332 ? -2.243 -46.100 8.456 1.00 51.99 332 ALA A N 1
ATOM 3015 C CA . ALA B 2 332 ? -2.780 -46.863 7.341 1.00 60.25 332 ALA A CA 1
ATOM 3016 C C . ALA B 2 332 ? -1.658 -47.536 6.569 1.00 60.77 332 ALA A C 1
ATOM 3017 O O . ALA B 2 332 ? -1.720 -48.731 6.273 1.00 62.78 332 ALA A O 1
ATOM 3019 N N . GLN B 2 333 ? -0.583 -46.813 6.294 1.00 72.48 333 GLN A N 1
ATOM 3020 C CA . GLN B 2 333 ? 0.443 -47.487 5.515 1.00 82.86 333 GLN A CA 1
ATOM 3021 C C . GLN B 2 333 ? 1.359 -48.358 6.377 1.00 84.86 333 GLN A C 1
ATOM 3022 O O . GLN B 2 333 ? 2.189 -49.090 5.829 1.00 88.24 333 GLN A O 1
ATOM 3028 N N . LEU B 2 334 ? 1.209 -48.335 7.701 1.00 79.92 334 LEU A N 1
ATOM 3029 C CA . LEU B 2 334 ? 2.133 -49.015 8.602 1.00 72.64 334 LEU A CA 1
ATOM 3030 C C . LEU B 2 334 ? 1.572 -50.254 9.271 1.00 77.11 334 LEU A C 1
ATOM 3031 O O . LEU B 2 334 ? 2.296 -51.243 9.412 1.00 78.39 334 LEU A O 1
ATOM 3036 N N . ILE B 2 335 ? 0.300 -50.244 9.676 1.00 76.21 335 ILE A N 1
ATOM 3037 C CA . ILE B 2 335 ? -0.242 -51.385 10.417 1.00 70.33 335 ILE A CA 1
ATOM 3038 C C . ILE B 2 335 ? -0.089 -52.698 9.665 1.00 68.34 335 ILE A C 1
ATOM 3039 O O . ILE B 2 335 ? 0.327 -53.687 10.284 1.00 68.37 335 ILE A O 1
ATOM 3044 N N . PRO B 2 336 ? -0.357 -52.793 8.354 1.00 71.26 336 PRO A N 1
ATOM 3045 C CA . PRO B 2 336 ? -0.181 -54.089 7.670 1.00 71.47 336 PRO A CA 1
ATOM 3046 C C . PRO B 2 336 ? 1.262 -54.573 7.613 1.00 70.02 336 PRO A C 1
ATOM 3047 O O . PRO B 2 336 ? 1.494 -55.725 7.238 1.00 74.11 336 PRO A O 1
ATOM 3051 N N . LEU B 2 337 ? 2.235 -53.727 7.912 1.00 69.44 337 LEU A N 1
ATOM 3052 C CA . LEU B 2 337 ? 3.631 -54.127 7.925 1.00 69.53 337 LEU A CA 1
ATOM 3053 C C . LEU B 2 337 ? 4.148 -54.434 9.322 1.00 73.72 337 LEU A C 1
ATOM 3054 O O . LEU B 2 337 ? 5.298 -54.868 9.458 1.00 84.23 337 LEU A O 1
ATOM 3059 N N . VAL B 2 338 ? 3.339 -54.207 10.353 1.00 67.74 338 VAL A N 1
ATOM 3060 C CA . VAL B 2 338 ? 3.737 -54.441 11.738 1.00 57.50 338 VAL A CA 1
ATOM 3061 C C . VAL B 2 338 ? 3.315 -55.853 12.117 1.00 60.07 338 VAL A C 1
ATOM 3062 O O . VAL B 2 338 ? 2.136 -56.193 12.020 1.00 65.85 338 VAL A O 1
ATOM 3066 N N . GLU B 2 339 ? 4.264 -56.683 12.539 1.00 67.39 339 GLU A N 1
ATOM 3067 C CA . GLU B 2 339 ? 3.891 -58.025 12.970 1.00 67.40 339 GLU A CA 1
ATOM 3068 C C . GLU B 2 339 ? 3.101 -57.984 14.279 1.00 69.80 339 GLU A C 1
ATOM 3069 O O . GLU B 2 339 ? 3.143 -57.014 15.040 1.00 71.84 339 GLU A O 1
ATOM 3075 N N . ALA B 2 340 ? 2.332 -59.050 14.505 1.00 79.00 340 ALA A N 1
ATOM 3076 C CA . ALA B 2 340 ? 1.492 -59.222 15.693 1.00 78.03 340 ALA A CA 1
ATOM 3077 C C . ALA B 2 340 ? 2.170 -60.170 16.683 1.00 75.90 340 ALA A C 1
ATOM 3078 O O . ALA B 2 340 ? 2.069 -61.391 16.546 1.00 77.98 340 ALA A O 1
ATOM 3080 N N . GLN B 2 341 ? 2.893 -59.609 17.669 1.00 73.41 341 GLN A N 1
ATOM 3081 C CA . GLN B 2 341 ? 3.706 -60.236 18.714 1.00 74.55 341 GLN A CA 1
ATOM 3082 C C . GLN B 2 341 ? 3.015 -60.203 20.076 1.00 73.25 341 GLN A C 1
ATOM 3083 O O . GLN B 2 341 ? 2.466 -59.167 20.475 1.00 74.41 341 GLN A O 1
ATOM 3089 N N . PRO B 2 342 ? 3.053 -61.296 20.817 1.00 73.54 342 PRO A N 1
ATOM 3090 C CA . PRO B 2 342 ? 2.439 -61.306 22.148 1.00 73.35 342 PRO A CA 1
ATOM 3091 C C . PRO B 2 342 ? 3.171 -60.403 23.154 1.00 71.74 342 PRO A C 1
ATOM 3092 O O . PRO B 2 342 ? 2.583 -59.983 24.151 1.00 72.18 342 PRO A O 1
ATOM 3096 N N . ARG B 2 343 ? 4.450 -60.141 22.895 1.00 72.96 343 ARG A N 1
ATOM 3097 C CA . ARG B 2 343 ? 5.335 -59.398 23.798 1.00 68.33 343 ARG A CA 1
ATOM 3098 C C . ARG B 2 343 ? 5.147 -59.843 25.246 1.00 69.71 343 ARG A C 1
ATOM 3099 O O . ARG B 2 343 ? 4.984 -59.011 26.148 1.00 63.50 343 ARG A O 1
ATOM 3107 N N . ALA B 2 344 ? 5.154 -61.160 25.469 1.00 73.45 344 ALA A N 1
ATOM 3108 C CA . ALA B 2 344 ? 4.751 -61.691 26.768 1.00 78.03 344 ALA A CA 1
ATOM 3109 C C . ALA B 2 344 ? 5.671 -61.227 27.894 1.00 74.02 344 ALA A C 1
ATOM 3110 O O . ALA B 2 344 ? 5.202 -60.687 28.905 1.00 68.43 344 ALA A O 1
ATOM 3112 N N . GLU B 2 345 ? 6.991 -61.379 27.710 1.00 69.37 345 GLU A N 1
ATOM 3113 C CA . GLU B 2 345 ? 7.935 -61.044 28.776 1.00 69.93 345 GLU A CA 1
ATOM 3114 C C . GLU B 2 345 ? 7.920 -59.554 29.089 1.00 67.93 345 GLU A C 1
ATOM 3115 O O . GLU B 2 345 ? 8.046 -59.149 30.256 1.00 72.78 345 GLU A O 1
ATOM 3121 N N . TRP B 2 346 ? 7.786 -58.719 28.060 1.00 59.35 346 TRP A N 1
ATOM 3122 C CA . TRP B 2 346 ? 7.733 -57.288 28.308 1.00 56.99 346 TRP A CA 1
ATOM 3123 C C . TRP B 2 346 ? 6.489 -56.954 29.114 1.00 68.36 346 TRP A C 1
ATOM 3124 O O . TRP B 2 346 ? 6.559 -56.188 30.078 1.00 67.65 346 TRP A O 1
ATOM 3135 N N . HIS B 2 347 ? 5.378 -57.644 28.841 1.00 68.51 347 HIS A N 1
ATOM 3136 C CA . HIS B 2 347 ? 4.189 -57.405 29.645 1.00 59.43 347 HIS A CA 1
ATOM 3137 C C . HIS B 2 347 ? 4.385 -57.869 31.075 1.00 60.97 347 HIS A C 1
ATOM 3138 O O . HIS B 2 347 ? 3.941 -57.183 32.000 1.00 68.16 347 HIS A O 1
ATOM 3145 N N . GLN B 2 348 ? 5.045 -59.018 31.296 1.00 62.80 348 GLN A N 1
ATOM 3146 C CA . GLN B 2 348 ? 5.315 -59.400 32.685 1.00 67.94 348 GLN A CA 1
ATOM 3147 C C . GLN B 2 348 ? 6.125 -58.328 33.385 1.00 71.45 348 GLN A C 1
ATOM 3148 O O . GLN B 2 348 ? 5.955 -58.105 34.591 1.00 73.86 348 GLN A O 1
ATOM 3154 N N . LEU B 2 349 ? 7.017 -57.665 32.648 1.00 70.81 349 LEU A N 1
ATOM 3155 C CA . LEU B 2 349 ? 7.804 -56.606 33.261 1.00 67.90 349 LEU A CA 1
ATOM 3156 C C . LEU B 2 349 ? 6.945 -55.396 33.568 1.00 73.20 349 LEU A C 1
ATOM 3157 O O . LEU B 2 349 ? 7.073 -54.789 34.643 1.00 81.06 349 LEU A O 1
ATOM 3162 N N . VAL B 2 350 ? 6.030 -55.062 32.659 1.00 70.85 350 VAL A N 1
ATOM 3163 C CA . VAL B 2 350 ? 5.126 -53.945 32.917 1.00 70.64 350 VAL A CA 1
ATOM 3164 C C . VAL B 2 350 ? 4.326 -54.216 34.183 1.00 72.84 350 VAL A C 1
ATOM 3165 O O . VAL B 2 350 ? 4.319 -53.414 35.126 1.00 76.42 350 VAL A O 1
ATOM 3169 N N . ALA B 2 351 ? 3.750 -55.415 34.271 1.00 70.70 351 ALA A N 1
ATOM 3170 C CA . ALA B 2 351 ? 2.955 -55.776 35.435 1.00 70.73 351 ALA A CA 1
ATOM 3171 C C . ALA B 2 351 ? 3.789 -55.799 36.709 1.00 67.12 351 ALA A C 1
ATOM 3172 O O . ALA B 2 351 ? 3.352 -55.291 37.746 1.00 65.44 351 ALA A O 1
ATOM 3174 N N . ASP B 2 352 ? 4.988 -56.389 36.662 1.00 70.46 352 ASP A N 1
ATOM 3175 C CA . ASP B 2 352 ? 5.827 -56.434 37.860 1.00 74.18 352 ASP A CA 1
ATOM 3176 C C . ASP B 2 352 ? 6.134 -55.037 38.383 1.00 73.89 352 ASP A C 1
ATOM 3177 O O . ASP B 2 352 ? 6.105 -54.801 39.599 1.00 74.03 352 ASP A O 1
ATOM 3182 N N . LEU B 2 353 ? 6.434 -54.095 37.486 1.00 76.85 353 LEU A N 1
ATOM 3183 C CA . LEU B 2 353 ? 6.637 -52.725 37.949 1.00 72.16 353 LEU A CA 1
ATOM 3184 C C . LEU B 2 353 ? 5.345 -52.123 38.492 1.00 71.69 353 LEU A C 1
ATOM 3185 O O . LEU B 2 353 ? 5.382 -51.361 39.464 1.00 75.78 353 LEU A O 1
ATOM 3190 N N . GLN B 2 354 ? 4.197 -52.469 37.902 1.00 68.34 354 GLN A N 1
ATOM 3191 C CA . GLN B 2 354 ? 2.923 -51.943 38.386 1.00 71.82 354 GLN A CA 1
ATOM 3192 C C . GLN B 2 354 ? 2.549 -52.494 39.760 1.00 78.42 354 GLN A C 1
ATOM 3193 O O . GLN B 2 354 ? 1.858 -51.815 40.527 1.00 85.71 354 GLN A O 1
ATOM 3199 N N . ARG B 2 355 ? 3.029 -53.681 40.116 1.00 79.07 355 ARG A N 1
ATOM 3200 C CA . ARG B 2 355 ? 2.802 -54.220 41.451 1.00 75.84 355 ARG A CA 1
ATOM 3201 C C . ARG B 2 355 ? 3.685 -53.535 42.494 1.00 84.94 355 ARG A C 1
ATOM 3202 O O . ARG B 2 355 ? 3.983 -54.099 43.549 1.00 95.72 355 ARG A O 1
ATOM 3210 N N . GLU B 2 356 ? 4.156 -52.333 42.172 1.00 85.20 356 GLU A N 1
ATOM 3211 C CA . GLU B 2 356 ? 4.853 -51.435 43.099 1.00 86.71 356 GLU A CA 1
ATOM 3212 C C . GLU B 2 356 ? 4.424 -50.017 42.663 1.00 89.64 356 GLU A C 1
ATOM 3213 O O . GLU B 2 356 ? 5.177 -49.222 42.089 1.00 79.53 356 GLU A O 1
ATOM 3219 N N . PHE B 2 357 ? 3.142 -49.686 42.914 1.00 94.26 357 PHE A N 1
ATOM 3220 C CA . PHE B 2 357 ? 2.679 -48.377 42.471 1.00 101.01 357 PHE A CA 1
ATOM 3221 C C . PHE B 2 357 ? 1.402 -47.915 43.164 1.00 113.01 357 PHE A C 1
ATOM 3222 O O . PHE B 2 357 ? 0.474 -48.719 43.333 1.00 106.92 357 PHE A O 1
ATOM 3224 N N . PRO B 2 358 ? 1.304 -46.629 43.522 1.00 137.00 358 PRO A N 1
ATOM 3225 C CA . PRO B 2 358 ? 0.157 -46.139 44.299 1.00 137.07 358 PRO A CA 1
ATOM 3226 C C . PRO B 2 358 ? -1.141 -46.282 43.523 1.00 127.76 358 PRO A C 1
ATOM 3227 O O . PRO B 2 358 ? -1.168 -46.579 42.327 1.00 125.43 358 PRO A O 1
ATOM 3231 N N . CYS B 2 359 ? -2.234 -46.070 44.244 1.00 124.61 359 CYS A N 1
ATOM 3232 C CA . CYS B 2 359 ? -3.569 -46.416 43.777 1.00 124.44 359 CYS A CA 1
ATOM 3233 C C . CYS B 2 359 ? -4.576 -45.604 44.592 1.00 117.68 359 CYS A C 1
ATOM 3234 O O . CYS B 2 359 ? -4.198 -44.939 45.570 1.00 115.31 359 CYS A O 1
ATOM 3237 N N . PRO B 2 360 ? -5.879 -45.615 44.206 1.00 108.75 360 PRO A N 1
ATOM 3238 C CA . PRO B 2 360 ? -6.784 -44.586 44.727 1.00 102.05 360 PRO A CA 1
ATOM 3239 C C . PRO B 2 360 ? -7.778 -45.041 45.805 1.00 89.13 360 PRO A C 1
ATOM 3240 O O . PRO B 2 360 ? -8.937 -44.589 45.800 1.00 69.19 360 PRO A O 1
ATOM 3244 N N . PRO B 2 367 ? -17.188 -41.446 47.528 1.00 91.95 367 PRO A N 1
ATOM 3245 C CA . PRO B 2 367 ? -17.567 -40.684 48.727 1.00 94.53 367 PRO A CA 1
ATOM 3246 C C . PRO B 2 367 ? -17.636 -39.169 48.474 1.00 102.67 367 PRO A C 1
ATOM 3247 O O . PRO B 2 367 ? -18.311 -38.699 47.545 1.00 98.97 367 PRO A O 1
ATOM 3251 N N . LEU B 2 368 ? -16.948 -38.412 49.339 1.00 107.08 368 LEU A N 1
ATOM 3252 C CA . LEU B 2 368 ? -16.660 -36.995 49.124 1.00 94.81 368 LEU A CA 1
ATOM 3253 C C . LEU B 2 368 ? -15.178 -36.699 49.361 1.00 82.25 368 LEU A C 1
ATOM 3254 O O . LEU B 2 368 ? -14.819 -35.581 49.734 1.00 80.55 368 LEU A O 1
ATOM 3259 N N . SER B 2 369 ? -14.329 -37.717 49.217 1.00 74.62 369 SER A N 1
ATOM 3260 C CA . SER B 2 369 ? -12.910 -37.577 48.925 1.00 72.73 369 SER A CA 1
ATOM 3261 C C . SER B 2 369 ? -12.738 -36.865 47.587 1.00 84.48 369 SER A C 1
ATOM 3262 O O . SER B 2 369 ? -13.726 -36.651 46.876 1.00 74.19 369 SER A O 1
ATOM 3265 N N . HIS B 2 370 ? -11.523 -36.423 47.241 1.00 84.61 370 HIS A N 1
ATOM 3266 C CA . HIS B 2 370 ? -11.375 -35.856 45.905 1.00 78.93 370 HIS A CA 1
ATOM 3267 C C . HIS B 2 370 ? -11.469 -36.968 44.859 1.00 84.66 370 HIS A C 1
ATOM 3268 O O . HIS B 2 370 ? -12.279 -36.893 43.917 1.00 92.57 370 HIS A O 1
ATOM 3275 N N . TYR B 2 371 ? -10.691 -38.036 45.040 1.00 84.99 371 TYR A N 1
ATOM 3276 C CA . TYR B 2 371 ? -10.819 -39.189 44.156 1.00 80.81 371 TYR A CA 1
ATOM 3277 C C . TYR B 2 371 ? -12.216 -39.801 44.282 1.00 74.88 371 TYR A C 1
ATOM 3278 O O . TYR B 2 371 ? -12.854 -40.146 43.280 1.00 71.00 371 TYR A O 1
ATOM 3287 N N . GLY B 2 372 ? -12.714 -39.932 45.509 1.00 74.49 372 GLY A N 1
ATOM 3288 C CA . GLY B 2 372 ? -14.049 -40.478 45.698 1.00 84.70 372 GLY A CA 1
ATOM 3289 C C . GLY B 2 372 ? -15.129 -39.657 45.018 1.00 85.75 372 GLY A C 1
ATOM 3290 O O . GLY B 2 372 ? -16.113 -40.208 44.518 1.00 88.74 372 GLY A O 1
ATOM 3291 N N . LEU B 2 373 ? -14.966 -38.330 44.998 1.00 77.27 373 LEU A N 1
ATOM 3292 C CA . LEU B 2 373 ? -15.929 -37.479 44.309 1.00 73.79 373 LEU A CA 1
ATOM 3293 C C . LEU B 2 373 ? -15.893 -37.736 42.812 1.00 70.09 373 LEU A C 1
ATOM 3294 O O . LEU B 2 373 ? -16.936 -37.834 42.154 1.00 64.48 373 LEU A O 1
ATOM 3299 N N . ILE B 2 374 ? -14.689 -37.786 42.242 1.00 66.07 374 ILE A N 1
ATOM 3300 C CA . ILE B 2 374 ? -14.579 -38.085 40.816 1.00 67.49 374 ILE A CA 1
ATOM 3301 C C . ILE B 2 374 ? -15.262 -39.417 40.499 1.00 74.96 374 ILE A C 1
ATOM 3302 O O . ILE B 2 374 ? -16.056 -39.522 39.549 1.00 66.42 374 ILE A O 1
ATOM 3307 N N . ASN B 2 375 ? -15.000 -40.443 41.328 1.00 80.00 375 ASN A N 1
ATOM 3308 C CA . ASN B 2 375 ? -15.579 -41.767 41.106 1.00 71.68 375 ASN A CA 1
ATOM 3309 C C . ASN B 2 375 ? -17.089 -41.730 41.201 1.00 71.43 375 ASN A C 1
ATOM 3310 O O . ASN B 2 375 ? -17.793 -42.315 40.366 1.00 76.99 375 ASN A O 1
ATOM 3315 N N . ALA B 2 376 ? -17.601 -40.992 42.184 1.00 73.92 376 ALA A N 1
ATOM 3316 C CA . ALA B 2 376 ? -19.041 -40.911 42.402 1.00 69.85 376 ALA A CA 1
ATOM 3317 C C . ALA B 2 376 ? -19.722 -40.227 41.227 1.00 81.09 376 ALA A C 1
ATOM 3318 O O . ALA B 2 376 ? -20.768 -40.682 40.753 1.00 83.34 376 ALA A O 1
ATOM 3320 N N . VAL B 2 377 ? -19.132 -39.137 40.736 1.00 77.62 377 VAL A N 1
ATOM 3321 C CA . VAL B 2 377 ? -19.706 -38.440 39.592 1.00 71.95 377 VAL A CA 1
ATOM 3322 C C . VAL B 2 377 ? -19.684 -39.322 38.356 1.00 71.72 377 VAL A C 1
ATOM 3323 O O . VAL B 2 377 ? -20.633 -39.316 37.564 1.00 69.89 377 VAL A O 1
ATOM 3327 N N . ALA B 2 378 ? -18.608 -40.089 38.161 1.00 74.60 378 ALA A N 1
ATOM 3328 C CA . ALA B 2 378 ? -18.573 -40.992 37.013 1.00 73.13 378 ALA A CA 1
ATOM 3329 C C . ALA B 2 378 ? -19.673 -42.050 37.093 1.00 76.62 378 ALA A C 1
ATOM 3330 O O . ALA B 2 378 ? -20.309 -42.374 36.081 1.00 76.44 378 ALA A O 1
ATOM 3332 N N . ALA B 2 379 ? -19.940 -42.577 38.289 1.00 75.89 379 ALA A N 1
ATOM 3333 C CA . ALA B 2 379 ? -21.031 -43.538 38.438 1.00 77.26 379 ALA A CA 1
ATOM 3334 C C . ALA B 2 379 ? -22.406 -42.941 38.121 1.00 81.57 379 ALA A C 1
ATOM 3335 O O . ALA B 2 379 ? -23.407 -43.669 38.175 1.00 84.53 379 ALA A O 1
ATOM 3337 N N . CYS B 2 380 ? -22.496 -41.633 37.862 1.00 78.97 380 CYS A N 1
ATOM 3338 C CA . CYS B 2 380 ? -23.762 -40.989 37.521 1.00 78.08 380 CYS A CA 1
ATOM 3339 C C . CYS B 2 380 ? -24.060 -40.864 36.025 1.00 75.04 380 CYS A C 1
ATOM 3340 O O . CYS B 2 380 ? -25.186 -40.494 35.681 1.00 77.26 380 CYS A O 1
ATOM 3343 N N . VAL B 2 381 ? -23.122 -41.153 35.118 1.00 70.28 381 VAL A N 1
ATOM 3344 C CA . VAL B 2 381 ? -23.273 -40.786 33.706 1.00 68.58 381 VAL A CA 1
ATOM 3345 C C . VAL B 2 381 ? -22.768 -41.901 32.800 1.00 67.33 381 VAL A C 1
ATOM 3346 O O . VAL B 2 381 ? -22.230 -42.911 33.251 1.00 67.71 381 VAL A O 1
ATOM 3350 N N . ASP B 2 382 ? -22.979 -41.709 31.497 1.00 73.78 382 ASP A N 1
ATOM 3351 C CA . ASP B 2 382 ? -22.612 -42.694 30.497 1.00 81.37 382 ASP A CA 1
ATOM 3352 C C . ASP B 2 382 ? -21.221 -42.396 29.957 1.00 73.12 382 ASP A C 1
ATOM 3353 O O . ASP B 2 382 ? -20.561 -41.420 30.325 1.00 66.60 382 ASP A O 1
ATOM 3358 N N . ASP B 2 383 ? -20.794 -43.240 29.026 1.00 66.21 383 ASP A N 1
ATOM 3359 C CA . ASP B 2 383 ? -19.675 -42.873 28.191 1.00 62.51 383 ASP A CA 1
ATOM 3360 C C . ASP B 2 383 ? -20.042 -41.699 27.294 1.00 64.11 383 ASP A C 1
ATOM 3361 O O . ASP B 2 383 ? -19.153 -41.119 26.660 1.00 67.40 383 ASP A O 1
ATOM 3366 N N . ASN B 2 384 ? -21.328 -41.332 27.232 1.00 57.53 384 ASN A N 1
ATOM 3367 C CA . ASN B 2 384 ? -21.786 -40.249 26.368 1.00 60.08 384 ASN A CA 1
ATOM 3368 C C . ASN B 2 384 ? -21.517 -38.878 26.950 1.00 53.36 384 ASN A C 1
ATOM 3369 O O . ASN B 2 384 ? -21.800 -37.879 26.285 1.00 61.44 384 ASN A O 1
ATOM 3374 N N . ALA B 2 385 ? -20.980 -38.804 28.159 1.00 52.96 385 ALA A N 1
ATOM 3375 C CA . ALA B 2 385 ? -20.723 -37.518 28.780 1.00 53.34 385 ALA A CA 1
ATOM 3376 C C . ALA B 2 385 ? -19.509 -36.828 28.166 1.00 58.85 385 ALA A C 1
ATOM 3377 O O . ALA B 2 385 ? -18.592 -37.467 27.634 1.00 61.71 385 ALA A O 1
ATOM 3379 N N . ILE B 2 386 ? -19.515 -35.502 28.245 1.00 47.62 386 ILE A N 1
ATOM 3380 C CA . ILE B 2 386 ? -18.366 -34.684 27.901 1.00 45.41 386 ILE A CA 1
ATOM 3381 C C . ILE B 2 386 ? -17.837 -34.130 29.213 1.00 52.59 386 ILE A C 1
ATOM 3382 O O . ILE B 2 386 ? -18.625 -33.691 30.059 1.00 58.71 386 ILE A O 1
ATOM 3387 N N . ILE B 2 387 ? -16.515 -34.203 29.410 1.00 53.54 387 ILE A N 1
ATOM 3388 C CA . ILE B 2 387 ? -15.853 -33.792 30.649 1.00 43.00 387 ILE A CA 1
ATOM 3389 C C . ILE B 2 387 ? -14.898 -32.650 30.352 1.00 53.91 387 ILE A C 1
ATOM 3390 O O . ILE B 2 387 ? -14.041 -32.741 29.467 1.00 52.47 387 ILE A O 1
ATOM 3395 N N . THR B 2 388 ? -15.051 -31.590 31.117 1.00 58.23 388 THR A N 1
ATOM 3396 C CA . THR B 2 388 ? -14.306 -30.352 31.047 1.00 52.94 388 THR A CA 1
ATOM 3397 C C . THR B 2 388 ? -13.664 -30.101 32.407 1.00 52.28 388 THR A C 1
ATOM 3398 O O . THR B 2 388 ? -14.150 -30.595 33.428 1.00 57.87 388 THR A O 1
ATOM 3402 N N . THR B 2 389 ? -12.537 -29.383 32.439 1.00 46.81 389 THR A N 1
ATOM 3403 C CA . THR B 2 389 ? -11.911 -29.044 33.724 1.00 38.20 389 THR A CA 1
ATOM 3404 C C . THR B 2 389 ? -11.348 -27.638 33.662 1.00 45.61 389 THR A C 1
ATOM 3405 O O . THR B 2 389 ? -11.064 -27.105 32.588 1.00 61.72 389 THR A O 1
ATOM 3409 N N . ASP B 2 390 ? -11.200 -27.039 34.827 1.00 39.93 390 ASP A N 1
ATOM 3410 C CA . ASP B 2 390 ? -10.342 -25.872 34.966 1.00 44.06 390 ASP A CA 1
ATOM 3411 C C . ASP B 2 390 ? -8.907 -26.355 35.254 1.00 44.04 390 ASP A C 1
ATOM 3412 O O . ASP B 2 390 ? -8.528 -27.477 34.895 1.00 38.33 390 ASP A O 1
ATOM 3417 N N . VAL B 2 391 ? -8.074 -25.508 35.858 1.00 37.43 391 VAL A N 1
ATOM 3418 C CA . VAL B 2 391 ? -6.650 -25.779 36.023 1.00 35.33 391 VAL A CA 1
ATOM 3419 C C . VAL B 2 391 ? -6.267 -25.762 37.504 1.00 40.82 391 VAL A C 1
ATOM 3420 O O . VAL B 2 391 ? -6.614 -24.826 38.226 1.00 49.60 391 VAL A O 1
ATOM 3424 N N . GLY B 2 392 ? -5.535 -26.770 37.946 1.00 40.94 392 GLY A N 1
ATOM 3425 C CA . GLY B 2 392 ? -5.068 -26.856 39.336 1.00 40.26 392 GLY A CA 1
ATOM 3426 C C . GLY B 2 392 ? -5.052 -28.305 39.824 1.00 46.20 392 GLY A C 1
ATOM 3427 O O . GLY B 2 392 ? -4.949 -29.243 39.028 1.00 44.17 392 GLY A O 1
ATOM 3428 N N . GLN B 2 393 ? -5.176 -28.474 41.144 1.00 47.09 393 GLN A N 1
ATOM 3429 C CA . GLN B 2 393 ? -5.140 -29.826 41.690 1.00 42.33 393 GLN A CA 1
ATOM 3430 C C . GLN B 2 393 ? -6.352 -30.642 41.261 1.00 56.83 393 GLN A C 1
ATOM 3431 O O . GLN B 2 393 ? -6.219 -31.822 40.915 1.00 57.18 393 GLN A O 1
ATOM 3437 N N . HIS B 2 394 ? -7.542 -30.018 41.249 1.00 53.65 394 HIS A N 1
ATOM 3438 C CA . HIS B 2 394 ? -8.762 -30.725 40.860 1.00 48.70 394 HIS A CA 1
ATOM 3439 C C . HIS B 2 394 ? -8.652 -31.294 39.449 1.00 56.65 394 HIS A C 1
ATOM 3440 O O . HIS B 2 394 ? -9.160 -32.389 39.174 1.00 60.03 394 HIS A O 1
ATOM 3447 N N . GLN B 2 395 ? -7.989 -30.559 38.545 1.00 51.20 395 GLN A N 1
ATOM 3448 C CA . GLN B 2 395 ? -7.772 -31.015 37.173 1.00 49.05 395 GLN A CA 1
ATOM 3449 C C . GLN B 2 395 ? -6.864 -32.248 37.140 1.00 50.91 395 GLN A C 1
ATOM 3450 O O . GLN B 2 395 ? -7.155 -33.221 36.438 1.00 55.74 395 GLN A O 1
ATOM 3456 N N . MET B 2 396 ? -5.709 -32.207 37.837 1.00 48.92 396 MET A N 1
ATOM 3457 C CA . MET B 2 396 ? -4.841 -33.382 37.811 1.00 51.31 396 MET A CA 1
ATOM 3458 C C . MET B 2 396 ? -5.525 -34.578 38.462 1.00 61.16 396 MET A C 1
ATOM 3459 O O . MET B 2 396 ? -5.394 -35.710 37.983 1.00 64.60 396 MET A O 1
ATOM 3464 N N . TRP B 2 397 ? -6.257 -34.348 39.558 1.00 66.96 397 TRP A N 1
ATOM 3465 C CA . TRP B 2 397 ? -7.015 -35.425 40.197 1.00 67.54 397 TRP A CA 1
ATOM 3466 C C . TRP B 2 397 ? -8.008 -36.043 39.215 1.00 63.30 397 TRP A C 1
ATOM 3467 O O . TRP B 2 397 ? -8.127 -37.276 39.123 1.00 64.21 397 TRP A O 1
ATOM 3478 N N . THR B 2 398 ? -8.737 -35.194 38.474 1.00 51.25 398 THR A N 1
ATOM 3479 C CA . THR B 2 398 ? -9.705 -35.698 37.501 1.00 50.31 398 THR A CA 1
ATOM 3480 C C . THR B 2 398 ? -9.028 -36.476 36.383 1.00 49.76 398 THR A C 1
ATOM 3481 O O . THR B 2 398 ? -9.479 -37.563 36.007 1.00 62.99 398 THR A O 1
ATOM 3485 N N . ALA B 2 399 ? -7.938 -35.933 35.843 1.00 43.92 399 ALA A N 1
ATOM 3486 C CA . ALA B 2 399 ? -7.177 -36.640 34.820 1.00 43.24 399 ALA A CA 1
ATOM 3487 C C . ALA B 2 399 ? -6.727 -38.004 35.325 1.00 50.06 399 ALA A C 1
ATOM 3488 O O . ALA B 2 399 ? -6.752 -38.995 34.584 1.00 53.22 399 ALA A O 1
ATOM 3490 N N . GLN B 2 400 ? -6.350 -38.076 36.604 1.00 53.60 400 GLN A N 1
ATOM 3491 C CA . GLN B 2 400 ? -5.856 -39.320 37.168 1.00 52.85 400 GLN A CA 1
ATOM 3492 C C . GLN B 2 400 ? -6.964 -40.358 37.318 1.00 57.24 400 GLN A C 1
ATOM 3493 O O . GLN B 2 400 ? -6.748 -41.535 37.023 1.00 58.27 400 GLN A O 1
ATOM 3499 N N . ALA B 2 401 ? -8.157 -39.959 37.797 1.00 66.57 401 ALA A N 1
ATOM 3500 C CA . ALA B 2 401 ? -9.137 -40.961 38.231 1.00 63.59 401 ALA A CA 1
ATOM 3501 C C . ALA B 2 401 ? -10.360 -41.101 37.337 1.00 62.04 401 ALA A C 1
ATOM 3502 O O . ALA B 2 401 ? -10.972 -42.170 37.359 1.00 62.87 401 ALA A O 1
ATOM 3504 N N . TYR B 2 402 ? -10.748 -40.071 36.567 1.00 53.98 402 TYR A N 1
ATOM 3505 C CA . TYR B 2 402 ? -11.974 -40.187 35.774 1.00 55.43 402 TYR A CA 1
ATOM 3506 C C . TYR B 2 402 ? -11.768 -41.203 34.653 1.00 64.70 402 TYR A C 1
ATOM 3507 O O . TYR B 2 402 ? -10.751 -41.148 33.949 1.00 70.86 402 TYR A O 1
ATOM 3516 N N . PRO B 2 403 ? -12.731 -42.099 34.408 1.00 68.41 403 PRO A N 1
ATOM 3517 C CA . PRO B 2 403 ? -12.563 -43.088 33.322 1.00 66.56 403 PRO A CA 1
ATOM 3518 C C . PRO B 2 403 ? -12.881 -42.501 31.954 1.00 67.56 403 PRO A C 1
ATOM 3519 O O . PRO B 2 403 ? -13.905 -42.785 31.331 1.00 71.59 403 PRO A O 1
ATOM 3523 N N . LEU B 2 404 ? -11.962 -41.687 31.450 1.00 57.77 404 LEU A N 1
ATOM 3524 C CA . LEU B 2 404 ? -12.150 -41.108 30.130 1.00 52.15 404 LEU A CA 1
ATOM 3525 C C . LEU B 2 404 ? -11.903 -42.185 29.093 1.00 53.74 404 LEU A C 1
ATOM 3526 O O . LEU B 2 404 ? -10.797 -42.729 29.012 1.00 64.63 404 LEU A O 1
ATOM 3531 N N . ASN B 2 405 ? -12.930 -42.499 28.300 1.00 52.80 405 ASN A N 1
ATOM 3532 C CA . ASN B 2 405 ? -12.855 -43.617 27.374 1.00 56.42 405 ASN A CA 1
ATOM 3533 C C . ASN B 2 405 ? -13.202 -43.298 25.932 1.00 57.12 405 ASN A C 1
ATOM 3534 O O . ASN B 2 405 ? -13.237 -44.222 25.118 1.00 64.53 405 ASN A O 1
ATOM 3539 N N . ARG B 2 406 ? -13.402 -42.035 25.580 1.00 56.13 406 ARG A N 1
ATOM 3540 C CA . ARG B 2 406 ? -13.757 -41.678 24.224 1.00 63.32 406 ARG A CA 1
ATOM 3541 C C . ARG B 2 406 ? -12.842 -40.564 23.737 1.00 67.65 406 ARG A C 1
ATOM 3542 O O . ARG B 2 406 ? -12.405 -39.717 24.530 1.00 69.81 406 ARG A O 1
ATOM 3550 N N . PRO B 2 407 ? -12.518 -40.545 22.447 1.00 64.66 407 PRO A N 1
ATOM 3551 C CA . PRO B 2 407 ? -11.910 -39.341 21.877 1.00 60.42 407 PRO A CA 1
ATOM 3552 C C . PRO B 2 407 ? -12.892 -38.179 21.930 1.00 63.84 407 PRO A C 1
ATOM 3553 O O . PRO B 2 407 ? -14.111 -38.362 21.927 1.00 66.80 407 PRO A O 1
ATOM 3557 N N . ARG B 2 408 ? -12.335 -36.975 21.999 1.00 64.69 408 ARG A N 1
ATOM 3558 C CA . ARG B 2 408 ? -13.099 -35.732 22.080 1.00 41.46 408 ARG A CA 1
ATOM 3559 C C . ARG B 2 408 ? -14.182 -35.798 23.153 1.00 51.04 408 ARG A C 1
ATOM 3560 O O . ARG B 2 408 ? -15.251 -35.208 23.030 1.00 60.67 408 ARG A O 1
ATOM 3568 N N . GLN B 2 409 ? -13.869 -36.471 24.254 1.00 54.99 409 GLN A N 1
ATOM 3569 C CA . GLN B 2 409 ? -14.706 -36.454 25.447 1.00 54.56 409 GLN A CA 1
ATOM 3570 C C . GLN B 2 409 ? -14.110 -35.598 26.544 1.00 46.18 409 GLN A C 1
ATOM 3571 O O . GLN B 2 409 ? -14.849 -35.026 27.346 1.00 42.01 409 GLN A O 1
ATOM 3577 N N . TRP B 2 410 ? -12.794 -35.454 26.514 1.00 44.25 410 TRP A N 1
ATOM 3578 C CA . TRP B 2 410 ? -11.978 -34.812 27.533 1.00 44.94 410 TRP A CA 1
ATOM 3579 C C . TRP B 2 410 ? -11.510 -33.462 26.998 1.00 48.81 410 TRP A C 1
ATOM 3580 O O . TRP B 2 410 ? -10.816 -33.402 25.976 1.00 57.47 410 TRP A O 1
ATOM 3591 N N . LEU B 2 411 ? -11.961 -32.386 27.644 1.00 50.61 411 LEU A N 1
ATOM 3592 C CA . LEU B 2 411 ? -11.656 -31.005 27.282 1.00 36.39 411 LEU A CA 1
ATOM 3593 C C . LEU B 2 411 ? -10.900 -30.363 28.436 1.00 35.66 411 LEU A C 1
ATOM 3594 O O . LEU B 2 411 ? -11.498 -30.016 29.461 1.00 52.58 411 LEU A O 1
ATOM 3599 N N . THR B 2 412 ? -9.614 -30.129 28.255 1.00 46.76 412 THR A N 1
ATOM 3600 C CA . THR B 2 412 ? -8.827 -29.435 29.261 1.00 50.41 412 THR A CA 1
ATOM 3601 C C . THR B 2 412 ? -7.853 -28.489 28.574 1.00 51.34 412 THR A C 1
ATOM 3602 O O . THR B 2 412 ? -7.514 -28.659 27.404 1.00 58.84 412 THR A O 1
ATOM 3606 N N . SER B 2 413 ? -7.458 -27.449 29.295 1.00 50.53 413 SER A N 1
ATOM 3607 C CA . SER B 2 413 ? -6.471 -26.493 28.813 1.00 43.56 413 SER A CA 1
ATOM 3608 C C . SER B 2 413 ? -5.095 -26.956 29.297 1.00 47.80 413 SER A C 1
ATOM 3609 O O . SER B 2 413 ? -4.804 -26.890 30.492 1.00 44.75 413 SER A O 1
ATOM 3612 N N . GLY B 2 414 ? -4.266 -27.463 28.374 1.00 55.04 414 GLY A N 1
ATOM 3613 C CA . GLY B 2 414 ? -2.963 -28.039 28.703 1.00 57.85 414 GLY A CA 1
ATOM 3614 C C . GLY B 2 414 ? -1.705 -27.225 28.424 1.00 48.33 414 GLY A C 1
ATOM 3615 O O . GLY B 2 414 ? -0.774 -27.186 29.241 1.00 33.80 414 GLY A O 1
ATOM 3616 N N . GLY B 2 415 ? -1.624 -26.678 27.215 1.00 44.88 415 GLY A N 1
ATOM 3617 C CA . GLY B 2 415 ? -0.502 -25.884 26.785 1.00 30.50 415 GLY A CA 1
ATOM 3618 C C . GLY B 2 415 ? -0.376 -24.614 27.583 1.00 30.15 415 GLY A C 1
ATOM 3619 O O . GLY B 2 415 ? 0.626 -24.369 28.249 1.00 57.27 415 GLY A O 1
ATOM 3620 N N . LEU B 2 416 ? -1.401 -23.785 27.522 1.00 45.03 416 LEU A N 1
ATOM 3621 C CA . LEU B 2 416 ? -1.364 -22.545 28.275 1.00 39.62 416 LEU A CA 1
ATOM 3622 C C . LEU B 2 416 ? -1.752 -22.763 29.720 1.00 44.13 416 LEU A C 1
ATOM 3623 O O . LEU B 2 416 ? -1.269 -22.045 30.599 1.00 51.71 416 LEU A O 1
ATOM 3628 N N . GLY B 2 417 ? -2.609 -23.752 29.978 1.00 47.60 417 GLY A N 1
ATOM 3629 C CA . GLY B 2 417 ? -3.029 -24.078 31.323 1.00 41.35 417 GLY A CA 1
ATOM 3630 C C . GLY B 2 417 ? -3.770 -22.907 31.917 1.00 40.04 417 GLY A C 1
ATOM 3631 O O . GLY B 2 417 ? -3.369 -22.391 32.958 1.00 49.47 417 GLY A O 1
ATOM 3632 N N . THR B 2 418 ? -4.855 -22.488 31.282 1.00 42.74 418 THR A N 1
ATOM 3633 C CA . THR B 2 418 ? -5.565 -21.266 31.648 1.00 45.80 418 THR A CA 1
ATOM 3634 C C . THR B 2 418 ? -6.575 -21.571 32.750 1.00 55.57 418 THR A C 1
ATOM 3635 O O . THR B 2 418 ? -7.490 -22.379 32.547 1.00 55.02 418 THR A O 1
ATOM 3639 N N . MET B 2 419 ? -6.437 -20.920 33.902 1.00 52.69 419 MET A N 1
ATOM 3640 C CA . MET B 2 419 ? -7.562 -20.923 34.823 1.00 35.99 419 MET A CA 1
ATOM 3641 C C . MET B 2 419 ? -8.727 -20.217 34.167 1.00 36.28 419 MET A C 1
ATOM 3642 O O . MET B 2 419 ? -8.546 -19.243 33.421 1.00 40.69 419 MET A O 1
ATOM 3647 N N . GLY B 2 420 ? -9.922 -20.767 34.381 1.00 34.34 420 GLY A N 1
ATOM 3648 C CA . GLY B 2 420 ? -11.121 -20.200 33.808 1.00 34.81 420 GLY A CA 1
ATOM 3649 C C . GLY B 2 420 ? -11.562 -20.845 32.518 1.00 34.49 420 GLY A C 1
ATOM 3650 O O . GLY B 2 420 ? -12.612 -20.473 31.987 1.00 47.23 420 GLY A O 1
ATOM 3651 N N . PHE B 2 421 ? -10.793 -21.802 32.002 1.00 34.66 421 PHE A N 1
ATOM 3652 C CA . PHE B 2 421 ? -11.147 -22.474 30.754 1.00 42.83 421 PHE A CA 1
ATOM 3653 C C . PHE B 2 421 ? -12.431 -23.308 30.894 1.00 53.75 421 PHE A C 1
ATOM 3654 O O . PHE B 2 421 ? -13.305 -23.293 30.006 1.00 47.45 421 PHE A O 1
ATOM 3662 N N . GLY B 2 422 ? -12.571 -24.013 32.014 1.00 60.59 422 GLY A N 1
ATOM 3663 C CA . GLY B 2 422 ? -13.598 -25.016 32.221 1.00 53.39 422 GLY A CA 1
ATOM 3664 C C . GLY B 2 422 ? -15.041 -24.614 31.987 1.00 54.86 422 GLY A C 1
ATOM 3665 O O . GLY B 2 422 ? -15.736 -25.242 31.188 1.00 51.98 422 GLY A O 1
ATOM 3666 N N . LEU B 2 423 ? -15.540 -23.589 32.664 1.00 52.72 423 LEU A N 1
ATOM 3667 C CA . LEU B 2 423 ? -16.974 -23.343 32.535 1.00 48.69 423 LEU A CA 1
ATOM 3668 C C . LEU B 2 423 ? -17.341 -22.882 31.124 1.00 53.07 423 LEU A C 1
ATOM 3669 O O . LEU B 2 423 ? -18.280 -23.456 30.534 1.00 51.75 423 LEU A O 1
ATOM 3674 N N . PRO B 2 424 ? -16.659 -21.899 30.511 1.00 45.54 424 PRO A N 1
ATOM 3675 C CA . PRO B 2 424 ? -17.041 -21.537 29.134 1.00 48.24 424 PRO A CA 1
ATOM 3676 C C . PRO B 2 424 ? -16.789 -22.643 28.128 1.00 55.86 424 PRO A C 1
ATOM 3677 O O . PRO B 2 424 ? -17.580 -22.797 27.183 1.00 59.64 424 PRO A O 1
ATOM 3681 N N . ALA B 2 425 ? -15.717 -23.425 28.300 1.00 47.74 425 ALA A N 1
ATOM 3682 C CA . ALA B 2 425 ? -15.526 -24.586 27.433 1.00 38.73 425 ALA A CA 1
ATOM 3683 C C . ALA B 2 425 ? -16.701 -25.552 27.539 1.00 48.47 425 ALA A C 1
ATOM 3684 O O . ALA B 2 425 ? -17.198 -26.055 26.524 1.00 57.77 425 ALA A O 1
ATOM 3686 N N . ALA B 2 426 ? -17.174 -25.810 28.757 1.00 48.65 426 ALA A N 1
ATOM 3687 C CA . ALA B 2 426 ? -18.326 -26.685 28.919 1.00 48.34 426 ALA A CA 1
ATOM 3688 C C . ALA B 2 426 ? -19.561 -26.089 28.260 1.00 48.52 426 ALA A C 1
ATOM 3689 O O . ALA B 2 426 ? -20.363 -26.808 27.650 1.00 47.82 426 ALA A O 1
ATOM 3691 N N . ILE B 2 427 ? -19.720 -24.770 28.350 1.00 50.01 427 ILE A N 1
ATOM 3692 C CA . ILE B 2 427 ? -20.854 -24.124 27.699 1.00 52.79 427 ILE A CA 1
ATOM 3693 C C . ILE B 2 427 ? -20.807 -24.382 26.193 1.00 56.14 427 ILE A C 1
ATOM 3694 O O . ILE B 2 427 ? -21.814 -24.762 25.570 1.00 57.31 427 ILE A O 1
ATOM 3699 N N . GLY B 2 428 ? -19.619 -24.216 25.594 1.00 47.08 428 GLY A N 1
ATOM 3700 C CA . GLY B 2 428 ? -19.474 -24.494 24.173 1.00 42.36 428 GLY A CA 1
ATOM 3701 C C . GLY B 2 428 ? -19.793 -25.939 23.833 1.00 47.10 428 GLY A C 1
ATOM 3702 O O . GLY B 2 428 ? -20.550 -26.220 22.894 1.00 43.68 428 GLY A O 1
ATOM 3703 N N . ALA B 2 429 ? -19.226 -26.876 24.599 1.00 41.37 429 ALA A N 1
ATOM 3704 C CA . ALA B 2 429 ? -19.505 -28.293 24.374 1.00 44.94 429 ALA A CA 1
ATOM 3705 C C . ALA B 2 429 ? -20.999 -28.595 24.439 1.00 46.16 429 ALA A C 1
ATOM 3706 O O . ALA B 2 429 ? -21.505 -29.438 23.683 1.00 48.26 429 ALA A O 1
ATOM 3708 N N . ALA B 2 430 ? -21.705 -27.979 25.391 1.00 44.75 430 ALA A N 1
ATOM 3709 C CA . ALA B 2 430 ? -23.147 -28.171 25.481 1.00 46.78 430 ALA A CA 1
ATOM 3710 C C . ALA B 2 430 ? -23.818 -27.708 24.204 1.00 62.64 430 ALA A C 1
ATOM 3711 O O . ALA B 2 430 ? -24.601 -28.447 23.596 1.00 68.60 430 ALA A O 1
ATOM 3713 N N . LEU B 2 431 ? -23.517 -26.473 23.782 1.00 59.97 431 LEU A N 1
ATOM 3714 C CA . LEU B 2 431 ? -24.099 -25.934 22.553 1.00 50.98 431 LEU A CA 1
ATOM 3715 C C . LEU B 2 431 ? -23.803 -26.808 21.339 1.00 55.24 431 LEU A C 1
ATOM 3716 O O . LEU B 2 431 ? -24.617 -26.863 20.405 1.00 64.74 431 LEU A O 1
ATOM 3721 N N . ALA B 2 432 ? -22.634 -27.448 21.296 1.00 46.59 432 ALA A N 1
ATOM 3722 C CA . ALA B 2 432 ? -22.297 -28.252 20.130 1.00 46.93 432 ALA A CA 1
ATOM 3723 C C . ALA B 2 432 ? -22.863 -29.653 20.196 1.00 58.91 432 ALA A C 1
ATOM 3724 O O . ALA B 2 432 ? -22.963 -30.309 19.157 1.00 68.03 432 ALA A O 1
ATOM 3726 N N . ASN B 2 433 ? -23.236 -30.114 21.383 1.00 61.44 433 ASN A N 1
ATOM 3727 C CA . ASN B 2 433 ? -23.895 -31.410 21.568 1.00 66.87 433 ASN A CA 1
ATOM 3728 C C . ASN B 2 433 ? -25.015 -31.255 22.579 1.00 63.40 433 ASN A C 1
ATOM 3729 O O . ASN B 2 433 ? -24.848 -31.554 23.767 1.00 60.03 433 ASN A O 1
ATOM 3734 N N . PRO B 2 434 ? -26.191 -30.799 22.136 1.00 64.01 434 PRO A N 1
ATOM 3735 C CA . PRO B 2 434 ? -27.290 -30.568 23.089 1.00 66.94 434 PRO A CA 1
ATOM 3736 C C . PRO B 2 434 ? -27.784 -31.843 23.729 1.00 75.03 434 PRO A C 1
ATOM 3737 O O . PRO B 2 434 ? -28.384 -31.785 24.805 1.00 77.02 434 PRO A O 1
ATOM 3741 N N . ASP B 2 435 ? -27.530 -32.993 23.112 1.00 87.24 435 ASP A N 1
ATOM 3742 C CA . ASP B 2 435 ? -27.992 -34.254 23.675 1.00 97.38 435 ASP A CA 1
ATOM 3743 C C . ASP B 2 435 ? -27.258 -34.602 24.965 1.00 91.98 435 ASP A C 1
ATOM 3744 O O . ASP B 2 435 ? -27.887 -34.991 25.955 1.00 99.67 435 ASP A O 1
ATOM 3749 N N . ARG B 2 436 ? -25.939 -34.425 24.977 1.00 85.80 436 ARG A N 1
ATOM 3750 C CA . ARG B 2 436 ? -25.024 -34.994 25.961 1.00 77.04 436 ARG A CA 1
ATOM 3751 C C . ARG B 2 436 ? -24.917 -34.164 27.226 1.00 73.16 436 ARG A C 1
ATOM 3752 O O . ARG B 2 436 ? -25.325 -33.008 27.307 1.00 79.43 436 ARG A O 1
ATOM 3760 N N . LYS B 2 437 ? -24.332 -34.776 28.223 1.00 61.18 437 LYS A N 1
ATOM 3761 C CA . LYS B 2 437 ? -24.092 -34.089 29.466 1.00 63.99 437 LYS A CA 1
ATOM 3762 C C . LYS B 2 437 ? -22.634 -33.644 29.534 1.00 67.69 437 LYS A C 1
ATOM 3763 O O . LYS B 2 437 ? -21.711 -34.425 29.237 1.00 63.75 437 LYS A O 1
ATOM 3769 N N . VAL B 2 438 ? -22.436 -32.412 29.984 1.00 65.08 438 VAL A N 1
ATOM 3770 C CA . VAL B 2 438 ? -21.131 -31.813 30.131 1.00 60.86 438 VAL A CA 1
ATOM 3771 C C . VAL B 2 438 ? -20.970 -31.600 31.632 1.00 56.79 438 VAL A C 1
ATOM 3772 O O . VAL B 2 438 ? -21.788 -30.915 32.264 1.00 50.17 438 VAL A O 1
ATOM 3776 N N . LEU B 2 439 ? -20.016 -32.314 32.210 1.00 59.11 439 LEU A N 1
ATOM 3777 C CA . LEU B 2 439 ? -19.602 -32.153 33.592 1.00 61.24 439 LEU A CA 1
ATOM 3778 C C . LEU B 2 439 ? -18.327 -31.330 33.585 1.00 63.95 439 LEU A C 1
ATOM 3779 O O . LEU B 2 439 ? -17.440 -31.572 32.763 1.00 71.64 439 LEU A O 1
ATOM 3784 N N . CYS B 2 440 ? -18.243 -30.349 34.467 1.00 57.06 440 CYS A N 1
ATOM 3785 C CA . CYS B 2 440 ? -17.102 -29.444 34.493 1.00 57.37 440 CYS A CA 1
ATOM 3786 C C . CYS B 2 440 ? -16.458 -29.489 35.873 1.00 56.79 440 CYS A C 1
ATOM 3787 O O . CYS B 2 440 ? -16.954 -28.860 36.808 1.00 64.13 440 CYS A O 1
ATOM 3790 N N . PHE B 2 441 ? -15.361 -30.234 36.011 1.00 52.93 441 PHE A N 1
ATOM 3791 C CA . PHE B 2 441 ? -14.628 -30.285 37.275 1.00 52.25 441 PHE A CA 1
ATOM 3792 C C . PHE B 2 441 ? -13.832 -29.003 37.450 1.00 51.65 441 PHE A C 1
ATOM 3793 O O . PHE B 2 441 ? -12.925 -28.724 36.662 1.00 50.16 441 PHE A O 1
ATOM 3801 N N . SER B 2 442 ? -14.131 -28.254 38.509 1.00 58.94 442 SER A N 1
ATOM 3802 C CA . SER B 2 442 ? -13.549 -26.940 38.711 1.00 42.49 442 SER A CA 1
ATOM 3803 C C . SER B 2 442 ? -13.056 -26.790 40.143 1.00 47.68 442 SER A C 1
ATOM 3804 O O . SER B 2 442 ? -13.323 -27.618 41.020 1.00 60.46 442 SER A O 1
ATOM 3807 N N . GLY B 2 443 ? -12.326 -25.697 40.362 1.00 42.73 443 GLY A N 1
ATOM 3808 C CA . GLY B 2 443 ? -11.866 -25.333 41.682 1.00 46.12 443 GLY A CA 1
ATOM 3809 C C . GLY B 2 443 ? -12.290 -23.913 42.018 1.00 49.04 443 GLY A C 1
ATOM 3810 O O . GLY B 2 443 ? -12.632 -23.120 41.141 1.00 47.63 443 GLY A O 1
ATOM 3811 N N . ASP B 2 444 ? -12.207 -23.597 43.314 1.00 58.98 444 ASP A N 1
ATOM 3812 C CA . ASP B 2 444 ? -12.691 -22.312 43.813 1.00 58.92 444 ASP A CA 1
ATOM 3813 C C . ASP B 2 444 ? -11.999 -21.140 43.129 1.00 66.24 444 ASP A C 1
ATOM 3814 O O . ASP B 2 444 ? -12.626 -20.100 42.885 1.00 80.58 444 ASP A O 1
ATOM 3819 N N . GLY B 2 445 ? -10.698 -21.262 42.857 1.00 47.63 445 GLY A N 1
ATOM 3820 C CA . GLY B 2 445 ? -9.996 -20.155 42.241 1.00 42.53 445 GLY A CA 1
ATOM 3821 C C . GLY B 2 445 ? -10.307 -20.012 40.761 1.00 48.70 445 GLY A C 1
ATOM 3822 O O . GLY B 2 445 ? -10.672 -18.927 40.295 1.00 53.40 445 GLY A O 1
ATOM 3823 N N . SER B 2 446 ? -10.210 -21.108 40.004 1.00 39.33 446 SER A N 1
ATOM 3824 C CA . SER B 2 446 ? -10.459 -21.003 38.565 1.00 48.26 446 SER A CA 1
ATOM 3825 C C . SER B 2 446 ? -11.891 -20.587 38.243 1.00 49.66 446 SER A C 1
ATOM 3826 O O . SER B 2 446 ? -12.105 -19.791 37.325 1.00 51.22 446 SER A O 1
ATOM 3829 N N . LEU B 2 447 ? -12.885 -21.124 38.958 1.00 49.51 447 LEU A N 1
ATOM 3830 C CA . LEU B 2 447 ? -14.268 -20.825 38.602 1.00 51.29 447 LEU A CA 1
ATOM 3831 C C . LEU B 2 447 ? -14.581 -19.328 38.653 1.00 60.50 447 LEU A C 1
ATOM 3832 O O . LEU B 2 447 ? -15.416 -18.839 37.875 1.00 64.87 447 LEU A O 1
ATOM 3837 N N . MET B 2 448 ? -13.913 -18.579 39.528 1.00 57.54 448 MET A N 1
ATOM 3838 C CA . MET B 2 448 ? -14.190 -17.151 39.577 1.00 61.82 448 MET A CA 1
ATOM 3839 C C . MET B 2 448 ? -13.663 -16.379 38.382 1.00 63.43 448 MET A C 1
ATOM 3840 O O . MET B 2 448 ? -14.082 -15.236 38.175 1.00 78.25 448 MET A O 1
ATOM 3845 N N . MET B 2 449 ? -12.751 -16.953 37.608 1.00 55.99 449 MET A N 1
ATOM 3846 C CA . MET B 2 449 ? -12.157 -16.194 36.517 1.00 53.85 449 MET A CA 1
ATOM 3847 C C . MET B 2 449 ? -13.168 -15.931 35.415 1.00 52.75 449 MET A C 1
ATOM 3848 O O . MET B 2 449 ? -13.206 -14.833 34.850 1.00 62.37 449 MET A O 1
ATOM 3853 N N . ASN B 2 450 ? -14.014 -16.907 35.117 1.00 54.61 450 ASN A N 1
ATOM 3854 C CA . ASN B 2 450 ? -15.100 -16.733 34.164 1.00 57.97 450 ASN A CA 1
ATOM 3855 C C . ASN B 2 450 ? -16.449 -17.053 34.803 1.00 55.49 450 ASN A C 1
ATOM 3856 O O . ASN B 2 450 ? -17.302 -17.704 34.202 1.00 48.05 450 ASN A O 1
ATOM 3861 N N . ILE B 2 451 ? -16.620 -16.617 36.059 1.00 57.33 451 ILE A N 1
ATOM 3862 C CA . ILE B 2 451 ? -17.847 -16.846 36.823 1.00 51.06 451 ILE A CA 1
ATOM 3863 C C . ILE B 2 451 ? -19.045 -16.235 36.109 1.00 48.15 451 ILE A C 1
ATOM 3864 O O . ILE B 2 451 ? -20.171 -16.745 36.204 1.00 50.70 451 ILE A O 1
ATOM 3869 N N . GLN B 2 452 ? -18.826 -15.142 35.379 1.00 43.91 452 GLN A N 1
ATOM 3870 C CA . GLN B 2 452 ? -19.934 -14.452 34.737 1.00 51.04 452 GLN A CA 1
ATOM 3871 C C . GLN B 2 452 ? -20.600 -15.340 33.698 1.00 53.85 452 GLN A C 1
ATOM 3872 O O . GLN B 2 452 ? -21.793 -15.182 33.409 1.00 63.07 452 GLN A O 1
ATOM 3878 N N . GLU B 2 453 ? -19.864 -16.300 33.147 1.00 48.30 453 GLU A N 1
ATOM 3879 C CA . GLU B 2 453 ? -20.488 -17.136 32.140 1.00 43.59 453 GLU A CA 1
ATOM 3880 C C . GLU B 2 453 ? -21.525 -18.061 32.740 1.00 69.26 453 GLU A C 1
ATOM 3881 O O . GLU B 2 453 ? -22.279 -18.685 31.981 1.00 70.80 453 GLU A O 1
ATOM 3887 N N . MET B 2 454 ? -21.607 -18.136 34.076 1.00 63.41 454 MET A N 1
ATOM 3888 C CA . MET B 2 454 ? -22.746 -18.805 34.694 1.00 62.10 454 MET A CA 1
ATOM 3889 C C . MET B 2 454 ? -24.051 -18.292 34.119 1.00 65.16 454 MET A C 1
ATOM 3890 O O . MET B 2 454 ? -24.938 -19.085 33.779 1.00 68.24 454 MET A O 1
ATOM 3895 N N . ALA B 2 455 ? -24.162 -16.970 33.949 1.00 63.78 455 ALA A N 1
ATOM 3896 C CA . ALA B 2 455 ? -25.359 -16.403 33.331 1.00 61.08 455 ALA A CA 1
ATOM 3897 C C . ALA B 2 455 ? -25.590 -17.014 31.958 1.00 66.18 455 ALA A C 1
ATOM 3898 O O . ALA B 2 455 ? -26.694 -17.496 31.649 1.00 69.20 455 ALA A O 1
ATOM 3900 N N . THR B 2 456 ? -24.527 -17.049 31.143 1.00 60.77 456 THR A N 1
ATOM 3901 C CA . THR B 2 456 ? -24.591 -17.661 29.822 1.00 56.73 456 THR A CA 1
ATOM 3902 C C . THR B 2 456 ? -25.117 -19.085 29.890 1.00 55.27 456 THR A C 1
ATOM 3903 O O . THR B 2 456 ? -25.914 -19.502 29.040 1.00 54.15 456 THR A O 1
ATOM 3907 N N . ALA B 2 457 ? -24.732 -19.830 30.928 1.00 56.26 457 ALA A N 1
ATOM 3908 C CA . ALA B 2 457 ? -25.194 -21.212 31.030 1.00 57.70 457 ALA A CA 1
ATOM 3909 C C . ALA B 2 457 ? -26.689 -21.277 31.296 1.00 59.74 457 ALA A C 1
ATOM 3910 O O . ALA B 2 457 ? -27.406 -22.076 30.679 1.00 61.67 457 ALA A O 1
ATOM 3912 N N . SER B 2 458 ? -27.186 -20.438 32.197 1.00 62.39 458 SER A N 1
ATOM 3913 C CA . SER B 2 458 ? -28.576 -20.617 32.583 1.00 70.14 458 SER A CA 1
ATOM 3914 C C . SER B 2 458 ? -29.517 -20.093 31.513 1.00 71.68 458 SER A C 1
ATOM 3915 O O . SER B 2 458 ? -30.549 -20.718 31.231 1.00 72.18 458 SER A O 1
ATOM 3918 N N . GLU B 2 459 ? -29.154 -18.971 30.885 1.00 67.96 459 GLU A N 1
ATOM 3919 C CA . GLU B 2 459 ? -30.026 -18.342 29.898 1.00 58.78 459 GLU A CA 1
ATOM 3920 C C . GLU B 2 459 ? -30.213 -19.207 28.658 1.00 64.44 459 GLU A C 1
ATOM 3921 O O . GLU B 2 459 ? -31.279 -19.164 28.038 1.00 73.54 459 GLU A O 1
ATOM 3927 N N . ASN B 2 460 ? -29.211 -19.998 28.283 1.00 60.57 460 ASN A N 1
ATOM 3928 C CA . ASN B 2 460 ? -29.376 -20.965 27.208 1.00 60.96 460 ASN A CA 1
ATOM 3929 C C . ASN B 2 460 ? -29.810 -22.321 27.707 1.00 63.62 460 ASN A C 1
ATOM 3930 O O . ASN B 2 460 ? -29.915 -23.252 26.901 1.00 56.43 460 ASN A O 1
ATOM 3935 N N . GLN B 2 461 ? -30.070 -22.439 29.008 1.00 67.51 461 GLN A N 1
ATOM 3936 C CA . GLN B 2 461 ? -30.554 -23.663 29.632 1.00 69.04 461 GLN A CA 1
ATOM 3937 C C . GLN B 2 461 ? -29.745 -24.863 29.152 1.00 64.32 461 GLN A C 1
ATOM 3938 O O . GLN B 2 461 ? -30.274 -25.849 28.636 1.00 61.02 461 GLN A O 1
ATOM 3944 N N . LEU B 2 462 ? -28.434 -24.763 29.355 1.00 61.62 462 LEU A N 1
ATOM 3945 C CA . LEU B 2 462 ? -27.522 -25.799 28.898 1.00 64.25 462 LEU A CA 1
ATOM 3946 C C . LEU B 2 462 ? -27.291 -26.829 29.988 1.00 58.92 462 LEU A C 1
ATOM 3947 O O . LEU B 2 462 ? -27.406 -26.547 31.183 1.00 57.35 462 LEU A O 1
ATOM 3952 N N . ASP B 2 463 ? -26.950 -28.030 29.550 1.00 55.39 463 ASP A N 1
ATOM 3953 C CA . ASP B 2 463 ? -26.919 -29.208 30.406 1.00 63.00 463 ASP A CA 1
ATOM 3954 C C . ASP B 2 463 ? -25.537 -29.382 31.023 1.00 57.71 463 ASP A C 1
ATOM 3955 O O . ASP B 2 463 ? -24.932 -30.454 30.922 1.00 56.80 463 ASP A O 1
ATOM 3960 N N . VAL B 2 464 ? -25.032 -28.353 31.709 1.00 56.53 464 VAL A N 1
ATOM 3961 C CA . VAL B 2 464 ? -23.663 -28.378 32.233 1.00 61.23 464 VAL A CA 1
ATOM 3962 C C . VAL B 2 464 ? -23.710 -28.393 33.757 1.00 55.59 464 VAL A C 1
ATOM 3963 O O . VAL B 2 464 ? -24.325 -27.526 34.387 1.00 51.94 464 VAL A O 1
ATOM 3967 N N . LYS B 2 465 ? -23.000 -29.342 34.342 1.00 50.94 465 LYS A N 1
ATOM 3968 C CA . LYS B 2 465 ? -22.979 -29.555 35.780 1.00 57.54 465 LYS A CA 1
ATOM 3969 C C . LYS B 2 465 ? -21.584 -29.234 36.291 1.00 56.33 465 LYS A C 1
ATOM 3970 O O . LYS B 2 465 ? -20.631 -29.966 36.001 1.00 55.60 465 LYS A O 1
ATOM 3976 N N . ILE B 2 466 ? -21.456 -28.132 37.031 1.00 56.46 466 ILE A N 1
ATOM 3977 C CA . ILE B 2 466 ? -20.163 -27.770 37.606 1.00 58.98 466 ILE A CA 1
ATOM 3978 C C . ILE B 2 466 ? -19.940 -28.584 38.875 1.00 64.29 466 ILE A C 1
ATOM 3979 O O . ILE B 2 466 ? -20.748 -28.535 39.808 1.00 75.24 466 ILE A O 1
ATOM 3984 N N . ILE B 2 467 ? -18.859 -29.354 38.899 1.00 54.98 467 ILE A N 1
ATOM 3985 C CA . ILE B 2 467 ? -18.437 -30.089 40.084 1.00 55.84 467 ILE A CA 1
ATOM 3986 C C . ILE B 2 467 ? -17.291 -29.309 40.717 1.00 58.59 467 ILE A C 1
ATOM 3987 O O . ILE B 2 467 ? -16.136 -29.408 40.294 1.00 65.45 467 ILE A O 1
ATOM 3992 N N . LEU B 2 468 ? -17.622 -28.525 41.735 1.00 51.60 468 LEU A N 1
ATOM 3993 C CA . LEU B 2 468 ? -16.682 -27.602 42.347 1.00 50.79 468 LEU A CA 1
ATOM 3994 C C . LEU B 2 468 ? -16.020 -28.278 43.546 1.00 64.01 468 LEU A C 1
ATOM 3995 O O . LEU B 2 468 ? -16.685 -28.596 44.536 1.00 68.69 468 LEU A O 1
ATOM 4000 N N . MET B 2 469 ? -14.715 -28.531 43.446 1.00 64.23 469 MET A N 1
ATOM 4001 C CA . MET B 2 469 ? -13.915 -28.945 44.599 1.00 59.64 469 MET A CA 1
ATOM 4002 C C . MET B 2 469 ? -13.336 -27.668 45.185 1.00 58.10 469 MET A C 1
ATOM 4003 O O . MET B 2 469 ? -12.438 -27.059 44.599 1.00 67.56 469 MET A O 1
ATOM 4008 N N . ASN B 2 470 ? -13.842 -27.263 46.330 1.00 54.05 470 ASN A N 1
ATOM 4009 C CA . ASN B 2 470 ? -13.510 -25.972 46.913 1.00 57.28 470 ASN A CA 1
ATOM 4010 C C . ASN B 2 470 ? -12.584 -26.283 48.081 1.00 59.58 470 ASN A C 1
ATOM 4011 O O . ASN B 2 470 ? -13.031 -26.735 49.135 1.00 58.31 470 ASN A O 1
ATOM 4016 N N . ASN B 2 471 ? -11.284 -26.080 47.865 1.00 60.28 471 ASN A N 1
ATOM 4017 C CA . ASN B 2 471 ? -10.237 -26.246 48.871 1.00 65.37 471 ASN A CA 1
ATOM 4018 C C . ASN B 2 471 ? -9.949 -24.977 49.662 1.00 64.12 471 ASN A C 1
ATOM 4019 O O . ASN B 2 471 ? -9.045 -24.992 50.508 1.00 71.02 471 ASN A O 1
ATOM 4024 N N . GLU B 2 472 ? -10.704 -23.904 49.422 1.00 55.22 472 GLU A N 1
ATOM 4025 C CA . GLU B 2 472 ? -10.413 -22.556 49.920 1.00 65.29 472 GLU A CA 1
ATOM 4026 C C . GLU B 2 472 ? -8.915 -22.262 49.849 1.00 70.09 472 GLU A C 1
ATOM 4027 O O . GLU B 2 472 ? -8.253 -21.957 50.839 1.00 78.85 472 GLU A O 1
ATOM 4033 N N . ALA B 2 473 ? -8.403 -22.370 48.622 1.00 61.91 473 ALA A N 1
ATOM 4034 C CA . ALA B 2 473 ? -6.988 -22.260 48.287 1.00 66.61 473 ALA A CA 1
ATOM 4035 C C . ALA B 2 473 ? -6.829 -22.221 46.766 1.00 67.05 473 ALA A C 1
ATOM 4036 O O . ALA B 2 473 ? -7.656 -22.762 46.018 1.00 46.35 473 ALA A O 1
ATOM 4038 N N . LEU B 2 474 ? -5.725 -21.609 46.318 1.00 62.59 474 LEU A N 1
ATOM 4039 C CA . LEU B 2 474 ? -5.314 -21.810 44.936 1.00 58.74 474 LEU A CA 1
ATOM 4040 C C . LEU B 2 474 ? -4.961 -23.280 44.801 1.00 62.72 474 LEU A C 1
ATOM 4041 O O . LEU B 2 474 ? -5.709 -24.025 44.170 1.00 70.08 474 LEU A O 1
ATOM 4046 N N . GLY B 2 475 ? -3.903 -23.751 45.427 1.00 48.78 475 GLY A N 1
ATOM 4047 C CA . GLY B 2 475 ? -3.899 -25.188 45.626 1.00 51.10 475 GLY A CA 1
ATOM 4048 C C . GLY B 2 475 ? -2.788 -25.900 44.905 1.00 52.90 475 GLY A C 1
ATOM 4049 O O . GLY B 2 475 ? -2.057 -26.688 45.508 1.00 49.82 475 GLY A O 1
ATOM 4050 N N . LEU B 2 476 ? -2.697 -25.698 43.594 1.00 55.35 476 LEU A N 1
ATOM 4051 C CA . LEU B 2 476 ? -1.522 -26.185 42.892 1.00 53.90 476 LEU A CA 1
ATOM 4052 C C . LEU B 2 476 ? -0.322 -25.343 43.311 1.00 55.80 476 LEU A C 1
ATOM 4053 O O . LEU B 2 476 ? 0.773 -25.869 43.554 1.00 61.38 476 LEU A O 1
ATOM 4058 N N . VAL B 2 477 ? -0.545 -24.031 43.464 1.00 55.34 477 VAL A N 1
ATOM 4059 C CA . VAL B 2 477 ? 0.444 -23.151 44.081 1.00 57.77 477 VAL A CA 1
ATOM 4060 C C . VAL B 2 477 ? 0.698 -23.585 45.519 1.00 57.97 477 VAL A C 1
ATOM 4061 O O . VAL B 2 477 ? 1.844 -23.726 45.942 1.00 62.71 477 VAL A O 1
ATOM 4065 N N . HIS B 2 478 ? -0.373 -23.836 46.282 1.00 57.78 478 HIS A N 1
ATOM 4066 C CA . HIS B 2 478 ? -0.241 -24.269 47.680 1.00 58.35 478 HIS A CA 1
ATOM 4067 C C . HIS B 2 478 ? 0.700 -25.461 47.799 1.00 61.72 478 HIS A C 1
ATOM 4068 O O . HIS B 2 478 ? 1.532 -25.537 48.716 1.00 64.03 478 HIS A O 1
ATOM 4075 N N . GLN B 2 479 ? 0.612 -26.383 46.844 1.00 61.48 479 GLN A N 1
ATOM 4076 C CA . GLN B 2 479 ? 1.442 -27.567 46.894 1.00 56.38 479 GLN A CA 1
ATOM 4077 C C . GLN B 2 479 ? 2.865 -27.244 46.464 1.00 56.83 479 GLN A C 1
ATOM 4078 O O . GLN B 2 479 ? 3.819 -27.722 47.086 1.00 63.85 479 GLN A O 1
ATOM 4084 N N . GLN B 2 480 ? 3.034 -26.375 45.461 1.00 48.00 480 GLN A N 1
ATOM 4085 C CA . GLN B 2 480 ? 4.390 -26.017 45.041 1.00 48.89 480 GLN A CA 1
ATOM 4086 C C . GLN B 2 480 ? 5.137 -25.212 46.110 1.00 50.73 480 GLN A C 1
ATOM 4087 O O . GLN B 2 480 ? 6.323 -25.450 46.359 1.00 46.48 480 GLN A O 1
ATOM 4093 N N . GLN B 2 481 ? 4.471 -24.276 46.771 1.00 52.79 481 GLN A N 1
ATOM 4094 C CA . GLN B 2 481 ? 5.163 -23.512 47.796 1.00 58.16 481 GLN A CA 1
ATOM 4095 C C . GLN B 2 481 ? 5.445 -24.392 49.010 1.00 63.24 481 GLN A C 1
ATOM 4096 O O . GLN B 2 481 ? 6.563 -24.401 49.542 1.00 69.78 481 GLN A O 1
ATOM 4102 N N . SER B 2 482 ? 4.451 -25.169 49.453 1.00 57.93 482 SER A N 1
ATOM 4103 C CA . SER B 2 482 ? 4.678 -25.976 50.649 1.00 55.55 482 SER A CA 1
ATOM 4104 C C . SER B 2 482 ? 5.768 -27.031 50.411 1.00 56.94 482 SER A C 1
ATOM 4105 O O . SER B 2 482 ? 6.604 -27.282 51.285 1.00 59.11 482 SER A O 1
ATOM 4108 N N . LEU B 2 483 ? 5.851 -27.584 49.202 1.00 56.70 483 LEU A N 1
ATOM 4109 C CA . LEU B 2 483 ? 6.852 -28.623 48.978 1.00 62.46 483 LEU A CA 1
ATOM 4110 C C . LEU B 2 483 ? 8.220 -28.073 48.579 1.00 66.86 483 LEU A C 1
ATOM 4111 O O . LEU B 2 483 ? 9.242 -28.695 48.900 1.00 70.64 483 LEU A O 1
ATOM 4116 N N . PHE B 2 484 ? 8.283 -26.914 47.914 1.00 61.28 484 PHE A N 1
ATOM 4117 C CA . PHE B 2 484 ? 9.527 -26.502 47.269 1.00 54.90 484 PHE A CA 1
ATOM 4118 C C . PHE B 2 484 ? 10.093 -25.143 47.661 1.00 49.13 484 PHE A C 1
ATOM 4119 O O . PHE B 2 484 ? 11.242 -24.870 47.313 1.00 55.51 484 PHE A O 1
ATOM 4127 N N . TYR B 2 485 ? 9.335 -24.265 48.307 1.00 57.34 485 TYR A N 1
ATOM 4128 C CA . TYR B 2 485 ? 9.835 -22.937 48.639 1.00 53.44 485 TYR A CA 1
ATOM 4129 C C . TYR B 2 485 ? 9.950 -22.780 50.147 1.00 59.39 485 TYR A C 1
ATOM 4130 O O . TYR B 2 485 ? 9.124 -23.310 50.896 1.00 70.31 485 TYR A O 1
ATOM 4139 N N . GLU B 2 486 ? 11.016 -22.108 50.600 1.00 60.66 486 GLU A N 1
ATOM 4140 C CA . GLU B 2 486 ? 11.387 -22.259 52.009 1.00 65.49 486 GLU A CA 1
ATOM 4141 C C . GLU B 2 486 ? 10.379 -21.590 52.938 1.00 57.79 486 GLU A C 1
ATOM 4142 O O . GLU B 2 486 ? 10.149 -22.076 54.045 1.00 60.22 486 GLU A O 1
ATOM 4144 N N . GLN B 2 487 ? 9.724 -20.524 52.496 1.00 65.80 487 GLN A N 1
ATOM 4145 C CA . GLN B 2 487 ? 8.789 -19.803 53.350 1.00 59.98 487 GLN A CA 1
ATOM 4146 C C . GLN B 2 487 ? 7.362 -20.242 53.143 1.00 56.72 487 GLN A C 1
ATOM 4147 O O . GLN B 2 487 ? 6.453 -19.580 53.627 1.00 57.39 487 GLN A O 1
ATOM 4153 N N . GLY B 2 488 ? 7.152 -21.311 52.388 1.00 55.35 488 GLY A N 1
ATOM 4154 C CA . GLY B 2 488 ? 5.903 -22.035 52.348 1.00 58.96 488 GLY A CA 1
ATOM 4155 C C . GLY B 2 488 ? 4.770 -21.266 51.698 1.00 62.36 488 GLY A C 1
ATOM 4156 O O . GLY B 2 488 ? 4.963 -20.448 50.794 1.00 69.68 488 GLY A O 1
ATOM 4157 N N . VAL B 2 489 ? 3.559 -21.531 52.189 1.00 62.31 489 VAL A N 1
ATOM 4158 C CA . VAL B 2 489 ? 2.359 -21.008 51.551 1.00 64.17 489 VAL A CA 1
ATOM 4159 C C . VAL B 2 489 ? 2.263 -19.510 51.783 1.00 55.53 489 VAL A C 1
ATOM 4160 O O . VAL B 2 489 ? 2.438 -19.034 52.907 1.00 57.20 489 VAL A O 1
ATOM 4164 N N . PHE B 2 490 ? 2.050 -18.763 50.702 1.00 50.85 490 PHE A N 1
ATOM 4165 C CA . PHE B 2 490 ? 1.852 -17.324 50.745 1.00 50.87 490 PHE A CA 1
ATOM 4166 C C . PHE B 2 490 ? 0.957 -16.909 49.576 1.00 56.91 490 PHE A C 1
ATOM 4167 O O . PHE B 2 490 ? 1.083 -17.436 48.462 1.00 48.06 490 PHE A O 1
ATOM 4175 N N . ALA B 2 491 ? 0.017 -15.999 49.854 1.00 53.90 491 ALA A N 1
ATOM 4176 C CA . ALA B 2 491 ? -0.866 -15.431 48.834 1.00 56.18 491 ALA A CA 1
ATOM 4177 C C . ALA B 2 491 ? -1.640 -16.499 48.054 1.00 59.41 491 ALA A C 1
ATOM 4178 O O . ALA B 2 491 ? -2.034 -16.278 46.900 1.00 56.70 491 ALA A O 1
ATOM 4180 N N . ALA B 2 492 ? -1.893 -17.654 48.681 1.00 60.22 492 ALA A N 1
ATOM 4181 C CA . ALA B 2 492 ? -2.545 -18.773 48.010 1.00 57.00 492 ALA A CA 1
ATOM 4182 C C . ALA B 2 492 ? -3.740 -19.335 48.776 1.00 64.45 492 ALA A C 1
ATOM 4183 O O . ALA B 2 492 ? -4.235 -20.412 48.421 1.00 64.54 492 ALA A O 1
ATOM 4185 N N . THR B 2 493 ? -4.223 -18.643 49.802 1.00 66.15 493 THR A N 1
ATOM 4186 C CA . THR B 2 493 ? -5.346 -19.112 50.598 1.00 64.79 493 THR A CA 1
ATOM 4187 C C . THR B 2 493 ? -6.438 -18.049 50.608 1.00 58.13 493 THR A C 1
ATOM 4188 O O . THR B 2 493 ? -6.175 -16.873 50.337 1.00 54.19 493 THR A O 1
ATOM 4192 N N . TYR B 2 494 ? -7.680 -18.495 50.829 1.00 55.88 494 TYR A N 1
ATOM 4193 C CA . TYR B 2 494 ? -8.879 -17.676 50.952 1.00 55.34 494 TYR A CA 1
ATOM 4194 C C . TYR B 2 494 ? -9.518 -17.890 52.324 1.00 58.73 494 TYR A C 1
ATOM 4195 O O . TYR B 2 494 ? -9.422 -18.985 52.890 1.00 60.05 494 TYR A O 1
ATOM 4204 N N . PRO B 2 495 ? -10.207 -16.881 52.868 1.00 61.57 495 PRO A N 1
ATOM 4205 C CA . PRO B 2 495 ? -10.803 -17.034 54.213 1.00 69.98 495 PRO A CA 1
ATOM 4206 C C . PRO B 2 495 ? -12.018 -17.948 54.285 1.00 76.34 495 PRO A C 1
ATOM 4207 O O . PRO B 2 495 ? -12.284 -18.521 55.351 1.00 79.87 495 PRO A O 1
ATOM 4211 N N . GLY B 2 496 ? -12.764 -18.104 53.196 1.00 80.04 496 GLY A N 1
ATOM 4212 C CA . GLY B 2 496 ? -13.969 -18.905 53.226 1.00 84.06 496 GLY A CA 1
ATOM 4213 C C . GLY B 2 496 ? -15.193 -18.107 53.618 1.00 87.60 496 GLY A C 1
ATOM 4214 O O . GLY B 2 496 ? -16.107 -18.645 54.257 1.00 84.37 496 GLY A O 1
ATOM 4215 N N . LYS B 2 497 ? -15.251 -16.835 53.234 1.00 88.30 497 LYS A N 1
ATOM 4216 C CA . LYS B 2 497 ? -16.448 -16.032 53.400 1.00 87.55 497 LYS A CA 1
ATOM 4217 C C . LYS B 2 497 ? -17.082 -15.748 52.046 1.00 89.80 497 LYS A C 1
ATOM 4218 O O . LYS B 2 497 ? -17.692 -14.697 51.837 1.00 98.74 497 LYS A O 1
ATOM 4220 N N . ILE B 2 498 ? -16.984 -16.718 51.140 1.00 76.37 498 ILE A N 1
ATOM 4221 C CA . ILE B 2 498 ? -17.674 -16.708 49.859 1.00 61.84 498 ILE A CA 1
ATOM 4222 C C . ILE B 2 498 ? -18.635 -17.887 49.853 1.00 69.73 498 ILE A C 1
ATOM 4223 O O . ILE B 2 498 ? -18.222 -19.021 50.114 1.00 72.21 498 ILE A O 1
ATOM 4228 N N . ASN B 2 499 ? -19.907 -17.631 49.579 1.00 68.23 499 ASN A N 1
ATOM 4229 C CA . ASN B 2 499 ? -20.894 -18.695 49.480 1.00 69.90 499 ASN A CA 1
ATOM 4230 C C . ASN B 2 499 ? -21.150 -18.974 48.002 1.00 72.13 499 ASN A C 1
ATOM 4231 O O . ASN B 2 499 ? -21.795 -18.178 47.314 1.00 78.43 499 ASN A O 1
ATOM 4236 N N . PHE B 2 500 ? -20.664 -20.121 47.522 1.00 63.70 500 PHE A N 1
ATOM 4237 C CA . PHE B 2 500 ? -20.809 -20.454 46.107 1.00 63.50 500 PHE A CA 1
ATOM 4238 C C . PHE B 2 500 ? -22.223 -20.907 45.740 1.00 61.23 500 PHE A C 1
ATOM 4239 O O . PHE B 2 500 ? -22.659 -20.681 44.604 1.00 56.29 500 PHE A O 1
ATOM 4247 N N . MET B 2 501 ? -22.947 -21.549 46.662 1.00 57.96 501 MET A N 1
ATOM 4248 C CA . MET B 2 501 ? -24.329 -21.930 46.380 1.00 63.84 501 MET A CA 1
ATOM 4249 C C . MET B 2 501 ? -25.198 -20.695 46.170 1.00 66.57 501 MET A C 1
ATOM 4250 O O . MET B 2 501 ? -25.993 -20.629 45.223 1.00 66.89 501 MET A O 1
ATOM 4255 N N . GLN B 2 502 ? -25.062 -19.704 47.055 1.00 63.37 502 GLN A N 1
ATOM 4256 C CA . GLN B 2 502 ? -25.787 -18.456 46.883 1.00 59.97 502 GLN A CA 1
ATOM 4257 C C . GLN B 2 502 ? -25.524 -17.863 45.511 1.00 62.77 502 GLN A C 1
ATOM 4258 O O . GLN B 2 502 ? -26.455 -17.431 44.821 1.00 62.39 502 GLN A O 1
ATOM 4264 N N . ILE B 2 503 ? -24.262 -17.864 45.088 1.00 64.84 503 ILE A N 1
ATOM 4265 C CA . ILE B 2 503 ? -23.898 -17.219 43.834 1.00 63.52 503 ILE A CA 1
ATOM 4266 C C . ILE B 2 503 ? -24.485 -17.979 42.648 1.00 62.28 503 ILE A C 1
ATOM 4267 O O . ILE B 2 503 ? -25.206 -17.405 41.823 1.00 63.90 503 ILE A O 1
ATOM 4272 N N . ALA B 2 504 ? -24.211 -19.284 42.562 1.00 56.04 504 ALA A N 1
ATOM 4273 C CA . ALA B 2 504 ? -24.759 -20.092 41.473 1.00 55.79 504 ALA A CA 1
ATOM 4274 C C . ALA B 2 504 ? -26.278 -20.017 41.423 1.00 64.24 504 ALA A C 1
ATOM 4275 O O . ALA B 2 504 ? -26.867 -20.075 40.337 1.00 63.09 504 ALA A O 1
ATOM 4277 N N . ALA B 2 505 ? -26.934 -19.953 42.591 1.00 64.91 505 ALA A N 1
ATOM 4278 C CA . ALA B 2 505 ? -28.387 -19.771 42.631 1.00 64.03 505 ALA A CA 1
ATOM 4279 C C . ALA B 2 505 ? -28.804 -18.412 42.081 1.00 62.98 505 ALA A C 1
ATOM 4280 O O . ALA B 2 505 ? -29.790 -18.316 41.346 1.00 72.31 505 ALA A O 1
ATOM 4282 N N . GLY B 2 506 ? -28.084 -17.346 42.442 1.00 58.91 506 GLY A N 1
ATOM 4283 C CA . GLY B 2 506 ? -28.359 -16.030 41.892 1.00 58.96 506 GLY A CA 1
ATOM 4284 C C . GLY B 2 506 ? -28.058 -15.902 40.413 1.00 62.33 506 GLY A C 1
ATOM 4285 O O . GLY B 2 506 ? -28.592 -15.000 39.757 1.00 58.34 506 GLY A O 1
ATOM 4286 N N . PHE B 2 507 ? -27.209 -16.771 39.871 1.00 57.04 507 PHE A N 1
ATOM 4287 C CA . PHE B 2 507 ? -27.064 -16.825 38.426 1.00 56.37 507 PHE A CA 1
ATOM 4288 C C . PHE B 2 507 ? -28.151 -17.676 37.776 1.00 56.86 507 PHE A C 1
ATOM 4289 O O . PHE B 2 507 ? -28.209 -17.761 36.550 1.00 56.51 507 PHE A O 1
ATOM 4297 N N . GLY B 2 508 ? -29.012 -18.315 38.556 1.00 57.82 508 GLY A N 1
ATOM 4298 C CA . GLY B 2 508 ? -30.076 -19.107 37.988 1.00 60.93 508 GLY A CA 1
ATOM 4299 C C . GLY B 2 508 ? -29.814 -20.590 37.859 1.00 63.47 508 GLY A C 1
ATOM 4300 O O . GLY B 2 508 ? -30.578 -21.270 37.160 1.00 63.85 508 GLY A O 1
ATOM 4301 N N . LEU B 2 509 ? -28.763 -21.113 38.491 1.00 63.24 509 LEU A N 1
ATOM 4302 C CA . LEU B 2 509 ? -28.454 -22.537 38.469 1.00 59.67 509 LEU A CA 1
ATOM 4303 C C . LEU B 2 509 ? -28.976 -23.199 39.733 1.00 62.27 509 LEU A C 1
ATOM 4304 O O . LEU B 2 509 ? -28.997 -22.587 40.805 1.00 69.32 509 LEU A O 1
ATOM 4309 N N . GLU B 2 510 ? -29.377 -24.463 39.613 1.00 60.10 510 GLU A N 1
ATOM 4310 C CA . GLU B 2 510 ? -29.586 -25.248 40.821 1.00 71.94 510 GLU A CA 1
ATOM 4311 C C . GLU B 2 510 ? -28.248 -25.542 41.484 1.00 67.86 510 GLU A C 1
ATOM 4312 O O . GLU B 2 510 ? -27.196 -25.565 40.840 1.00 63.22 510 GLU A O 1
ATOM 4318 N N . THR B 2 511 ? -28.288 -25.688 42.800 1.00 67.74 511 THR A N 1
ATOM 4319 C CA . THR B 2 511 ? -27.091 -25.830 43.606 1.00 62.11 511 THR A CA 1
ATOM 4320 C C . THR B 2 511 ? -27.211 -27.083 44.458 1.00 68.51 511 THR A C 1
ATOM 4321 O O . THR B 2 511 ? -28.299 -27.613 44.675 1.00 75.56 511 THR A O 1
ATOM 4325 N N . CYS B 2 512 ? -26.073 -27.546 44.955 1.00 71.36 512 CYS A N 1
ATOM 4326 C CA . CYS B 2 512 ? -26.020 -28.693 45.844 1.00 67.66 512 CYS A CA 1
ATOM 4327 C C . CYS B 2 512 ? -24.781 -28.559 46.716 1.00 77.13 512 CYS A C 1
ATOM 4328 O O . CYS B 2 512 ? -23.731 -28.097 46.260 1.00 88.78 512 CYS A O 1
ATOM 4331 N N . ASP B 2 513 ? -24.899 -29.011 47.957 1.00 73.52 513 ASP A N 1
ATOM 4332 C CA . ASP B 2 513 ? -23.810 -28.951 48.928 1.00 68.61 513 ASP A CA 1
ATOM 4333 C C . ASP B 2 513 ? -23.868 -30.277 49.650 1.00 72.01 513 ASP A C 1
ATOM 4334 O O . ASP B 2 513 ? -24.762 -30.502 50.466 1.00 85.24 513 ASP A O 1
ATOM 4339 N N . LEU B 2 514 ? -22.944 -31.163 49.334 1.00 68.48 514 LEU A N 1
ATOM 4340 C CA . LEU B 2 514 ? -22.963 -32.455 49.989 1.00 73.36 514 LEU A CA 1
ATOM 4341 C C . LEU B 2 514 ? -22.747 -32.261 51.491 1.00 76.40 514 LEU A C 1
ATOM 4342 O O . LEU B 2 514 ? -21.633 -32.037 51.960 1.00 67.63 514 LEU A O 1
ATOM 4347 N N . ASN B 2 515 ? -23.857 -32.282 52.228 1.00 88.23 515 ASN A N 1
ATOM 4348 C CA . ASN B 2 515 ? -23.972 -31.855 53.619 1.00 87.00 515 ASN A CA 1
ATOM 4349 C C . ASN B 2 515 ? -25.458 -31.866 53.975 1.00 82.60 515 ASN A C 1
ATOM 4350 O O . ASN B 2 515 ? -26.308 -31.863 53.085 1.00 71.12 515 ASN A O 1
ATOM 4352 N N . ASP B 2 519 ? -27.596 -38.015 48.980 1.00 86.27 519 ASP A N 1
ATOM 4353 C CA . ASP B 2 519 ? -27.825 -38.457 50.349 1.00 88.01 519 ASP A CA 1
ATOM 4354 C C . ASP B 2 519 ? -26.631 -38.291 51.277 1.00 85.58 519 ASP A C 1
ATOM 4355 O O . ASP B 2 519 ? -26.806 -38.493 52.490 1.00 83.49 519 ASP A O 1
ATOM 4357 N N . PRO B 2 520 ? -25.435 -37.880 50.764 1.00 75.28 520 PRO A N 1
ATOM 4358 C CA . PRO B 2 520 ? -24.814 -37.175 49.617 1.00 83.19 520 PRO A CA 1
ATOM 4359 C C . PRO B 2 520 ? -24.878 -37.743 48.176 1.00 91.56 520 PRO A C 1
ATOM 4360 O O . PRO B 2 520 ? -25.010 -36.918 47.243 1.00 97.49 520 PRO A O 1
ATOM 4364 N N . GLN B 2 521 ? -24.810 -39.062 47.946 1.00 85.06 521 GLN A N 1
ATOM 4365 C CA . GLN B 2 521 ? -24.895 -39.509 46.556 1.00 85.32 521 GLN A CA 1
ATOM 4366 C C . GLN B 2 521 ? -26.255 -39.193 45.961 1.00 85.17 521 GLN A C 1
ATOM 4367 O O . GLN B 2 521 ? -26.331 -38.555 44.911 1.00 85.17 521 GLN A O 1
ATOM 4373 N N . ALA B 2 522 ? -27.340 -39.527 46.671 1.00 80.82 522 ALA A N 1
ATOM 4374 C CA . ALA B 2 522 ? -28.683 -39.313 46.133 1.00 78.97 522 ALA A CA 1
ATOM 4375 C C . ALA B 2 522 ? -28.829 -37.897 45.605 1.00 78.60 522 ALA A C 1
ATOM 4376 O O . ALA B 2 522 ? -29.338 -37.682 44.495 1.00 79.15 522 ALA A O 1
ATOM 4378 N N . SER B 2 523 ? -28.365 -36.918 46.387 1.00 76.52 523 SER A N 1
ATOM 4379 C CA . SER B 2 523 ? -28.395 -35.543 45.918 1.00 83.46 523 SER A CA 1
ATOM 4380 C C . SER B 2 523 ? -27.541 -35.386 44.668 1.00 81.05 523 SER A C 1
ATOM 4381 O O . SER B 2 523 ? -27.950 -34.717 43.712 1.00 78.60 523 SER A O 1
ATOM 4384 N N . LEU B 2 524 ? -26.375 -36.044 44.637 1.00 77.17 524 LEU A N 1
ATOM 4385 C CA . LEU B 2 524 ? -25.514 -35.983 43.453 1.00 75.38 524 LEU A CA 1
ATOM 4386 C C . LEU B 2 524 ? -26.193 -36.539 42.200 1.00 74.82 524 LEU A C 1
ATOM 4387 O O . LEU B 2 524 ? -26.215 -35.888 41.146 1.00 66.57 524 LEU A O 1
ATOM 4392 N N . GLN B 2 525 ? -26.685 -37.780 42.274 1.00 79.47 525 GLN A N 1
ATOM 4393 C CA . GLN B 2 525 ? -27.268 -38.405 41.098 1.00 79.54 525 GLN A CA 1
ATOM 4394 C C . GLN B 2 525 ? -28.494 -37.630 40.660 1.00 75.88 525 GLN A C 1
ATOM 4395 O O . GLN B 2 525 ? -28.735 -37.478 39.455 1.00 70.87 525 GLN A O 1
ATOM 4401 N N . GLU B 2 526 ? -29.225 -37.035 41.608 1.00 76.12 526 GLU A N 1
ATOM 4402 C CA . GLU B 2 526 ? -30.422 -36.333 41.173 1.00 75.35 526 GLU A CA 1
ATOM 4403 C C . GLU B 2 526 ? -30.073 -34.990 40.564 1.00 71.33 526 GLU A C 1
ATOM 4404 O O . GLU B 2 526 ? -30.645 -34.614 39.537 1.00 71.38 526 GLU A O 1
ATOM 4410 N N . ILE B 2 527 ? -29.013 -34.354 41.058 1.00 74.06 527 ILE A N 1
ATOM 4411 C CA . ILE B 2 527 ? -28.666 -33.038 40.542 1.00 70.54 527 ILE A CA 1
ATOM 4412 C C . ILE B 2 527 ? -28.057 -33.187 39.166 1.00 67.36 527 ILE A C 1
ATOM 4413 O O . ILE B 2 527 ? -28.208 -32.304 38.315 1.00 63.12 527 ILE A O 1
ATOM 4418 N N . ILE B 2 528 ? -27.386 -34.315 38.923 1.00 65.98 528 ILE A N 1
ATOM 4419 C CA . ILE B 2 528 ? -26.889 -34.622 37.588 1.00 60.24 528 ILE A CA 1
ATOM 4420 C C . ILE B 2 528 ? -28.015 -35.064 36.648 1.00 71.87 528 ILE A C 1
ATOM 4421 O O . ILE B 2 528 ? -28.006 -34.718 35.472 1.00 80.01 528 ILE A O 1
ATOM 4426 N N . ASN B 2 529 ? -28.937 -35.867 37.119 1.00 76.60 529 ASN A N 1
ATOM 4427 C CA . ASN B 2 529 ? -29.984 -36.364 36.246 1.00 72.41 529 ASN A CA 1
ATOM 4428 C C . ASN B 2 529 ? -30.953 -35.384 35.665 1.00 72.48 529 ASN A C 1
ATOM 4429 O O . ASN B 2 529 ? -31.452 -35.549 34.573 1.00 64.91 529 ASN A O 1
ATOM 4434 N N . ARG B 2 530 ? -31.247 -34.362 36.421 1.00 75.38 530 ARG A N 1
ATOM 4435 C CA . ARG B 2 530 ? -32.228 -33.430 35.947 1.00 77.20 530 ARG A CA 1
ATOM 4436 C C . ARG B 2 530 ? -31.609 -32.283 35.164 1.00 77.11 530 ARG A C 1
ATOM 4437 O O . ARG B 2 530 ? -30.520 -31.813 35.496 1.00 84.96 530 ARG A O 1
ATOM 4445 N N . PRO B 2 531 ? -32.288 -31.826 34.089 1.00 70.00 531 PRO A N 1
ATOM 4446 C CA . PRO B 2 531 ? -31.626 -30.928 33.117 1.00 72.54 531 PRO A CA 1
ATOM 4447 C C . PRO B 2 531 ? -31.298 -29.520 33.580 1.00 77.14 531 PRO A C 1
ATOM 4448 O O . PRO B 2 531 ? -31.658 -29.136 34.694 1.00 81.69 531 PRO A O 1
ATOM 4452 N N . GLY B 2 532 ? -30.681 -28.717 32.709 1.00 68.85 532 GLY A N 1
ATOM 4453 C CA . GLY B 2 532 ? -30.318 -27.369 33.067 1.00 64.99 532 GLY A CA 1
ATOM 4454 C C . GLY B 2 532 ? -28.965 -27.342 33.751 1.00 65.76 532 GLY A C 1
ATOM 4455 O O . GLY B 2 532 ? -28.390 -28.380 34.103 1.00 57.25 532 GLY A O 1
ATOM 4456 N N . PRO B 2 533 ? -28.405 -26.147 33.886 1.00 59.52 533 PRO A N 1
ATOM 4457 C CA . PRO B 2 533 ? -27.075 -26.013 34.487 1.00 65.98 533 PRO A CA 1
ATOM 4458 C C . PRO B 2 533 ? -27.152 -26.092 36.005 1.00 56.00 533 PRO A C 1
ATOM 4459 O O . PRO B 2 533 ? -28.092 -25.595 36.622 1.00 56.98 533 PRO A O 1
ATOM 4463 N N . ALA B 2 534 ? -26.151 -26.728 36.605 1.00 55.49 534 ALA A N 1
ATOM 4464 C CA . ALA B 2 534 ? -26.110 -26.949 38.041 1.00 62.52 534 ALA A CA 1
ATOM 4465 C C . ALA B 2 534 ? -24.710 -26.701 38.587 1.00 61.34 534 ALA A C 1
ATOM 4466 O O . ALA B 2 534 ? -23.705 -26.919 37.901 1.00 60.99 534 ALA A O 1
ATOM 4468 N N . LEU B 2 535 ? -24.658 -26.264 39.844 1.00 55.58 535 LEU A N 1
ATOM 4469 C CA . LEU B 2 535 ? -23.417 -26.183 40.597 1.00 55.41 535 LEU A CA 1
ATOM 4470 C C . LEU B 2 535 ? -23.460 -27.152 41.766 1.00 59.38 535 LEU A C 1
ATOM 4471 O O . LEU B 2 535 ? -24.369 -27.082 42.595 1.00 57.18 535 LEU A O 1
ATOM 4476 N N . ILE B 2 536 ? -22.446 -28.005 41.872 1.00 63.37 536 ILE A N 1
ATOM 4477 C CA . ILE B 2 536 ? -22.330 -28.960 42.967 1.00 62.50 536 ILE A CA 1
ATOM 4478 C C . ILE B 2 536 ? -21.044 -28.644 43.718 1.00 71.77 536 ILE A C 1
ATOM 4479 O O . ILE B 2 536 ? -19.955 -28.678 43.133 1.00 77.87 536 ILE A O 1
ATOM 4484 N N . HIS B 2 537 ? -21.165 -28.359 45.010 1.00 68.36 537 HIS A N 1
ATOM 4485 C CA . HIS B 2 537 ? -20.068 -27.831 45.808 1.00 65.47 537 HIS A CA 1
ATOM 4486 C C . HIS B 2 537 ? -19.616 -28.853 46.842 1.00 65.88 537 HIS A C 1
ATOM 4487 O O . HIS B 2 537 ? -20.452 -29.480 47.501 1.00 75.10 537 HIS A O 1
ATOM 4494 N N . VAL B 2 538 ? -18.289 -29.006 46.990 1.00 56.99 538 VAL A N 1
ATOM 4495 C CA . VAL B 2 538 ? -17.690 -29.960 47.927 1.00 67.76 538 VAL A CA 1
ATOM 4496 C C . VAL B 2 538 ? -16.496 -29.334 48.632 1.00 67.69 538 VAL A C 1
ATOM 4497 O O . VAL B 2 538 ? -15.537 -28.927 47.973 1.00 75.03 538 VAL A O 1
ATOM 4501 N N . ARG B 2 539 ? -16.509 -29.330 49.963 1.00 61.98 539 ARG A N 1
ATOM 4502 C CA . ARG B 2 539 ? -15.336 -28.886 50.703 1.00 64.04 539 ARG A CA 1
ATOM 4503 C C . ARG B 2 539 ? -14.255 -29.961 50.670 1.00 67.32 539 ARG A C 1
ATOM 4504 O O . ARG B 2 539 ? -14.544 -31.157 50.738 1.00 72.92 539 ARG A O 1
ATOM 4512 N N . ILE B 2 540 ? -13.005 -29.529 50.529 1.00 65.49 540 ILE A N 1
ATOM 4513 C CA . ILE B 2 540 ? -11.844 -30.420 50.493 1.00 67.91 540 ILE A CA 1
ATOM 4514 C C . ILE B 2 540 ? -10.731 -29.760 51.294 1.00 72.68 540 ILE A C 1
ATOM 4515 O O . ILE B 2 540 ? -10.534 -28.544 51.202 1.00 75.43 540 ILE A O 1
ATOM 4520 N N . ASP B 2 541 ? -10.002 -30.558 52.085 1.00 80.95 541 ASP A N 1
ATOM 4521 C CA . ASP B 2 541 ? -8.941 -30.004 52.925 1.00 85.66 541 ASP A CA 1
ATOM 4522 C C . ASP B 2 541 ? -7.861 -29.388 52.045 1.00 86.62 541 ASP A C 1
ATOM 4523 O O . ASP B 2 541 ? -7.463 -29.973 51.035 1.00 95.86 541 ASP A O 1
ATOM 4525 N N . ALA B 2 542 ? -7.411 -28.182 52.400 1.00 76.74 542 ALA A N 1
ATOM 4526 C CA . ALA B 2 542 ? -6.443 -27.513 51.531 1.00 76.14 542 ALA A CA 1
ATOM 4527 C C . ALA B 2 542 ? -5.075 -28.196 51.546 1.00 81.17 542 ALA A C 1
ATOM 4528 O O . ALA B 2 542 ? -4.283 -27.988 50.621 1.00 83.92 542 ALA A O 1
ATOM 4530 N N . GLU B 2 543 ? -4.797 -29.030 52.554 1.00 79.50 543 GLU A N 1
ATOM 4531 C CA . GLU B 2 543 ? -3.530 -29.738 52.683 1.00 69.45 543 GLU A CA 1
ATOM 4532 C C . GLU B 2 543 ? -3.427 -30.948 51.766 1.00 72.75 543 GLU A C 1
ATOM 4533 O O . GLU B 2 543 ? -2.341 -31.540 51.671 1.00 72.16 543 GLU A O 1
ATOM 4535 N N . GLU B 2 544 ? -4.507 -31.312 51.073 1.00 69.49 544 GLU A N 1
ATOM 4536 C CA . GLU B 2 544 ? -4.476 -32.493 50.226 1.00 68.86 544 GLU A CA 1
ATOM 4537 C C . GLU B 2 544 ? -3.619 -32.236 48.995 1.00 68.83 544 GLU A C 1
ATOM 4538 O O . GLU B 2 544 ? -3.418 -31.095 48.574 1.00 64.72 544 GLU A O 1
ATOM 4544 N N . LYS B 2 545 ? -3.076 -33.314 48.438 1.00 70.79 545 LYS A N 1
ATOM 4545 C CA . LYS B 2 545 ? -2.014 -33.207 47.450 1.00 60.16 545 LYS A CA 1
ATOM 4546 C C . LYS B 2 545 ? -2.369 -33.989 46.197 1.00 60.00 545 LYS A C 1
ATOM 4547 O O . LYS B 2 545 ? -3.230 -34.865 46.209 1.00 56.67 545 LYS A O 1
ATOM 4553 N N . VAL B 2 546 ? -1.702 -33.635 45.104 1.00 68.32 546 VAL A N 1
ATOM 4554 C CA . VAL B 2 546 ? -1.720 -34.413 43.868 1.00 62.45 546 VAL A CA 1
ATOM 4555 C C . VAL B 2 546 ? -0.411 -35.177 43.820 1.00 65.61 546 VAL A C 1
ATOM 4556 O O . VAL B 2 546 ? 0.659 -34.581 43.682 1.00 65.04 546 VAL A O 1
ATOM 4560 N N . TYR B 2 547 ? -0.493 -36.489 43.991 1.00 72.22 547 TYR A N 1
ATOM 4561 C CA . TYR B 2 547 ? 0.678 -37.345 43.954 1.00 66.90 547 TYR A CA 1
ATOM 4562 C C . TYR B 2 547 ? 0.502 -38.433 42.897 1.00 68.41 547 TYR A C 1
ATOM 4563 O O . TYR B 2 547 ? -0.617 -38.882 42.634 1.00 73.56 547 TYR A O 1
ATOM 4572 N N . PRO B 2 548 ? 1.590 -38.864 42.260 1.00 62.64 548 PRO A N 1
ATOM 4573 C CA . PRO B 2 548 ? 2.921 -38.291 42.490 1.00 62.91 548 PRO A CA 1
ATOM 4574 C C . PRO B 2 548 ? 3.146 -36.978 41.741 1.00 64.75 548 PRO A C 1
ATOM 4575 O O . PRO B 2 548 ? 2.396 -36.637 40.827 1.00 56.81 548 PRO A O 1
ATOM 4579 N N . MET B 2 549 ? 4.151 -36.226 42.188 1.00 74.74 549 MET A N 1
ATOM 4580 C CA . MET B 2 549 ? 4.580 -34.994 41.543 1.00 71.16 549 MET A CA 1
ATOM 4581 C C . MET B 2 549 ? 6.050 -35.092 41.134 1.00 69.70 549 MET A C 1
ATOM 4582 O O . MET B 2 549 ? 6.883 -35.616 41.883 1.00 66.70 549 MET A O 1
ATOM 4587 N N . VAL B 2 550 ? 6.368 -34.605 39.940 1.00 70.24 550 VAL A N 1
ATOM 4588 C CA . VAL B 2 550 ? 7.756 -34.437 39.502 1.00 67.41 550 VAL A CA 1
ATOM 4589 C C . VAL B 2 550 ? 8.151 -32.995 39.744 1.00 68.21 550 VAL A C 1
ATOM 4590 O O . VAL B 2 550 ? 7.556 -32.080 39.139 1.00 63.67 550 VAL A O 1
ATOM 4594 N N . PRO B 2 551 ? 9.121 -32.720 40.615 1.00 68.06 551 PRO A N 1
ATOM 4595 C CA . PRO B 2 551 ? 9.520 -31.346 40.903 1.00 70.55 551 PRO A CA 1
ATOM 4596 C C . PRO B 2 551 ? 9.996 -30.665 39.636 1.00 77.77 551 PRO A C 1
ATOM 4597 O O . PRO B 2 551 ? 10.642 -31.303 38.790 1.00 75.95 551 PRO A O 1
ATOM 4601 N N . PRO B 2 552 ? 9.678 -29.385 39.459 1.00 81.17 552 PRO A N 1
ATOM 4602 C CA . PRO B 2 552 ? 10.050 -28.702 38.213 1.00 71.93 552 PRO A CA 1
ATOM 4603 C C . PRO B 2 552 ? 11.557 -28.782 37.998 1.00 73.17 552 PRO A C 1
ATOM 4604 O O . PRO B 2 552 ? 12.346 -28.602 38.932 1.00 64.60 552 PRO A O 1
ATOM 4608 N N . GLY B 2 553 ? 11.947 -29.167 36.781 1.00 67.53 553 GLY A N 1
ATOM 4609 C CA . GLY B 2 553 ? 13.342 -29.306 36.447 1.00 69.04 553 GLY A CA 1
ATOM 4610 C C . GLY B 2 553 ? 13.947 -30.655 36.749 1.00 76.21 553 GLY A C 1
ATOM 4611 O O . GLY B 2 553 ? 15.159 -30.831 36.560 1.00 90.77 553 GLY A O 1
ATOM 4612 N N . ALA B 2 554 ? 13.156 -31.610 37.207 1.00 71.55 554 ALA A N 1
ATOM 4613 C CA . ALA B 2 554 ? 13.658 -32.923 37.578 1.00 71.31 554 ALA A CA 1
ATOM 4614 C C . ALA B 2 554 ? 13.381 -33.949 36.487 1.00 74.46 554 ALA A C 1
ATOM 4615 O O . ALA B 2 554 ? 12.607 -33.716 35.556 1.00 72.64 554 ALA A O 1
ATOM 4617 N N . ALA B 2 555 ? 14.068 -35.082 36.605 1.00 78.40 555 ALA A N 1
ATOM 4618 C CA . ALA B 2 555 ? 13.796 -36.262 35.802 1.00 72.63 555 ALA A CA 1
ATOM 4619 C C . ALA B 2 555 ? 12.437 -36.852 36.173 1.00 69.45 555 ALA A C 1
ATOM 4620 O O . ALA B 2 555 ? 11.904 -36.608 37.257 1.00 69.55 555 ALA A O 1
ATOM 4622 N N . ASN B 2 556 ? 11.853 -37.620 35.246 1.00 65.42 556 ASN A N 1
ATOM 4623 C CA . ASN B 2 556 ? 10.579 -38.253 35.568 1.00 59.65 556 ASN A CA 1
ATOM 4624 C C . ASN B 2 556 ? 10.723 -39.361 36.607 1.00 63.38 556 ASN A C 1
ATOM 4625 O O . ASN B 2 556 ? 9.706 -39.820 37.139 1.00 61.70 556 ASN A O 1
ATOM 4630 N N . THR B 2 557 ? 11.954 -39.807 36.901 1.00 68.53 557 THR A N 1
ATOM 4631 C CA . THR B 2 557 ? 12.233 -40.814 37.919 1.00 67.11 557 THR A CA 1
ATOM 4632 C C . THR B 2 557 ? 12.409 -40.226 39.305 1.00 75.34 557 THR A C 1
ATOM 4633 O O . THR B 2 557 ? 12.747 -40.960 40.238 1.00 83.87 557 THR A O 1
ATOM 4637 N N . GLU B 2 558 ? 12.176 -38.934 39.473 1.00 80.51 558 GLU A N 1
ATOM 4638 C CA . GLU B 2 558 ? 12.396 -38.248 40.737 1.00 80.35 558 GLU A CA 1
ATOM 4639 C C . GLU B 2 558 ? 11.047 -37.690 41.172 1.00 79.17 558 GLU A C 1
ATOM 4640 O O . GLU B 2 558 ? 10.812 -36.489 41.081 1.00 85.49 558 GLU A O 1
ATOM 4646 N N . MET B 2 559 ? 10.186 -38.555 41.695 1.00 75.35 559 MET A N 1
ATOM 4647 C CA . MET B 2 559 ? 8.813 -38.188 41.997 1.00 69.34 559 MET A CA 1
ATOM 4648 C C . MET B 2 559 ? 8.539 -38.158 43.494 1.00 72.85 559 MET A C 1
ATOM 4649 O O . MET B 2 559 ? 9.149 -38.894 44.273 1.00 73.10 559 MET A O 1
ATOM 4654 N N . VAL B 2 560 ? 7.605 -37.300 43.880 1.00 72.07 560 VAL A N 1
ATOM 4655 C CA . VAL B 2 560 ? 7.194 -37.170 45.263 1.00 72.50 560 VAL A CA 1
ATOM 4656 C C . VAL B 2 560 ? 5.818 -37.814 45.441 1.00 75.76 560 VAL A C 1
ATOM 4657 O O . VAL B 2 560 ? 5.502 -38.370 46.491 1.00 80.38 560 VAL A O 1
ATOM 4661 N N . ASN C 1 9 ? 38.777 16.550 -6.015 1.00 81.43 8 ASN F N 1
ATOM 4662 C CA . ASN C 1 9 ? 38.784 15.199 -6.579 1.00 79.85 8 ASN F CA 1
ATOM 4663 C C . ASN C 1 9 ? 37.528 14.904 -7.424 1.00 79.71 8 ASN F C 1
ATOM 4664 O O . ASN C 1 9 ? 36.423 15.338 -7.086 1.00 76.79 8 ASN F O 1
ATOM 4669 N N . VAL C 1 10 ? 37.729 14.184 -8.538 1.00 76.41 9 VAL F N 1
ATOM 4670 C CA . VAL C 1 10 ? 36.704 13.889 -9.537 1.00 61.24 9 VAL F CA 1
ATOM 4671 C C . VAL C 1 10 ? 36.948 12.503 -10.105 1.00 60.52 9 VAL F C 1
ATOM 4672 O O . VAL C 1 10 ? 38.093 12.047 -10.220 1.00 66.69 9 VAL F O 1
ATOM 4676 N N . ILE C 1 11 ? 35.850 11.848 -10.478 1.00 62.25 10 ILE F N 1
ATOM 4677 C CA . ILE C 1 11 ? 35.866 10.654 -11.315 1.00 52.54 10 ILE F CA 1
ATOM 4678 C C . ILE C 1 11 ? 35.805 11.129 -12.749 1.00 46.90 10 ILE F C 1
ATOM 4679 O O . ILE C 1 11 ? 34.899 11.886 -13.103 1.00 50.80 10 ILE F O 1
ATOM 4684 N N . LEU C 1 12 ? 36.776 10.723 -13.563 1.00 45.76 11 LEU F N 1
ATOM 4685 C CA . LEU C 1 12 ? 36.661 10.799 -15.014 1.00 47.57 11 LEU F CA 1
ATOM 4686 C C . LEU C 1 12 ? 36.191 9.443 -15.517 1.00 46.90 11 LEU F C 1
ATOM 4687 O O . LEU C 1 12 ? 36.749 8.402 -15.134 1.00 45.87 11 LEU F O 1
ATOM 4692 N N . GLU C 1 13 ? 35.166 9.451 -16.355 1.00 49.41 12 GLU F N 1
ATOM 4693 C CA . GLU C 1 13 ? 34.713 8.241 -17.029 1.00 51.89 12 GLU F CA 1
ATOM 4694 C C . GLU C 1 13 ? 35.175 8.319 -18.478 1.00 58.87 12 GLU F C 1
ATOM 4695 O O . GLU C 1 13 ? 34.727 9.186 -19.247 1.00 67.08 12 GLU F O 1
ATOM 4701 N N . LEU C 1 14 ? 36.110 7.443 -18.817 1.00 53.54 13 LEU F N 1
ATOM 4702 C CA . LEU C 1 14 ? 36.499 7.195 -20.188 1.00 54.84 13 LEU F CA 1
ATOM 4703 C C . LEU C 1 14 ? 35.689 6.015 -20.700 1.00 56.59 13 LEU F C 1
ATOM 4704 O O . LEU C 1 14 ? 35.512 5.010 -19.992 1.00 54.78 13 LEU F O 1
ATOM 4709 N N . THR C 1 15 ? 35.166 6.169 -21.911 1.00 51.94 14 THR F N 1
ATOM 4710 C CA . THR C 1 15 ? 34.689 5.076 -22.744 1.00 47.53 14 THR F CA 1
ATOM 4711 C C . THR C 1 15 ? 35.748 4.800 -23.801 1.00 38.62 14 THR F C 1
ATOM 4712 O O . THR C 1 15 ? 36.155 5.726 -24.515 1.00 55.26 14 THR F O 1
ATOM 4716 N N . VAL C 1 16 ? 36.178 3.533 -23.911 1.00 37.54 15 VAL F N 1
ATOM 4717 C CA . VAL C 1 16 ? 37.336 3.137 -24.713 1.00 44.70 15 VAL F CA 1
ATOM 4718 C C . VAL C 1 16 ? 37.011 1.856 -25.482 1.00 52.90 15 VAL F C 1
ATOM 4719 O O . VAL C 1 16 ? 36.171 1.057 -25.070 1.00 54.92 15 VAL F O 1
ATOM 4723 N N . ARG C 1 17 ? 37.700 1.653 -26.610 1.00 55.53 16 ARG F N 1
ATOM 4724 C CA . ARG C 1 17 ? 37.616 0.373 -27.307 1.00 50.39 16 ARG F CA 1
ATOM 4725 C C . ARG C 1 17 ? 38.216 -0.726 -26.437 1.00 55.73 16 ARG F C 1
ATOM 4726 O O . ARG C 1 17 ? 39.223 -0.518 -25.760 1.00 62.12 16 ARG F O 1
ATOM 4734 N N . ASN C 1 18 ? 37.590 -1.901 -26.444 1.00 60.59 17 ASN F N 1
ATOM 4735 C CA . ASN C 1 18 ? 37.918 -2.981 -25.507 1.00 57.79 17 ASN F CA 1
ATOM 4736 C C . ASN C 1 18 ? 38.863 -3.985 -26.175 1.00 52.48 17 ASN F C 1
ATOM 4737 O O . ASN C 1 18 ? 38.443 -5.000 -26.723 1.00 64.05 17 ASN F O 1
ATOM 4742 N N . HIS C 1 19 ? 40.145 -3.713 -26.108 1.00 41.13 18 HIS F N 1
ATOM 4743 C CA . HIS C 1 19 ? 41.148 -4.712 -26.460 1.00 47.63 18 HIS F CA 1
ATOM 4744 C C . HIS C 1 19 ? 42.245 -4.650 -25.401 1.00 50.88 18 HIS F C 1
ATOM 4745 O O . HIS C 1 19 ? 42.256 -3.723 -24.587 1.00 55.49 18 HIS F O 1
ATOM 4752 N N . PRO C 1 20 ? 43.174 -5.595 -25.355 1.00 47.85 19 PRO F N 1
ATOM 4753 C CA . PRO C 1 20 ? 44.402 -5.337 -24.589 1.00 41.49 19 PRO F CA 1
ATOM 4754 C C . PRO C 1 20 ? 45.445 -4.757 -25.525 1.00 72.12 19 PRO F C 1
ATOM 4755 O O . PRO C 1 20 ? 45.592 -5.230 -26.659 1.00 98.43 19 PRO F O 1
ATOM 4759 N N . GLY C 1 21 ? 46.142 -3.713 -25.116 1.00 62.77 20 GLY F N 1
ATOM 4760 C CA . GLY C 1 21 ? 45.872 -3.031 -23.893 1.00 56.58 20 GLY F CA 1
ATOM 4761 C C . GLY C 1 21 ? 45.704 -1.579 -24.263 1.00 48.77 20 GLY F C 1
ATOM 4762 O O . GLY C 1 21 ? 46.675 -0.836 -24.453 1.00 45.38 20 GLY F O 1
ATOM 4763 N N . VAL C 1 22 ? 44.451 -1.165 -24.415 1.00 44.77 21 VAL F N 1
ATOM 4764 C CA . VAL C 1 22 ? 44.173 0.242 -24.205 1.00 47.95 21 VAL F CA 1
ATOM 4765 C C . VAL C 1 22 ? 44.646 0.612 -22.810 1.00 47.14 21 VAL F C 1
ATOM 4766 O O . VAL C 1 22 ? 45.166 1.714 -22.587 1.00 49.35 21 VAL F O 1
ATOM 4770 N N . MET C 1 23 ? 44.524 -0.327 -21.863 1.00 42.13 22 MET F N 1
ATOM 4771 C CA . MET C 1 23 ? 44.999 -0.082 -20.507 1.00 48.32 22 MET F CA 1
ATOM 4772 C C . MET C 1 23 ? 46.478 0.285 -20.489 1.00 47.62 22 MET F C 1
ATOM 4773 O O . MET C 1 23 ? 46.905 1.152 -19.712 1.00 43.22 22 MET F O 1
ATOM 4778 N N . THR C 1 24 ? 47.275 -0.348 -21.349 1.00 52.16 23 THR F N 1
ATOM 4779 C CA . THR C 1 24 ? 48.684 0.012 -21.414 1.00 50.61 23 THR F CA 1
ATOM 4780 C C . THR C 1 24 ? 48.849 1.432 -21.935 1.00 49.93 23 THR F C 1
ATOM 4781 O O . THR C 1 24 ? 49.671 2.199 -21.424 1.00 53.11 23 THR F O 1
ATOM 4785 N N . HIS C 1 25 ? 48.090 1.797 -22.973 1.00 43.75 24 HIS F N 1
ATOM 4786 C CA . HIS C 1 25 ? 48.143 3.173 -23.454 1.00 43.63 24 HIS F CA 1
ATOM 4787 C C . HIS C 1 25 ? 47.873 4.148 -22.330 1.00 51.11 24 HIS F C 1
ATOM 4788 O O . HIS C 1 25 ? 48.590 5.144 -22.170 1.00 53.10 24 HIS F O 1
ATOM 4795 N N . VAL C 1 26 ? 46.857 3.862 -21.520 1.00 55.42 25 VAL F N 1
ATOM 4796 C CA . VAL C 1 26 ? 46.377 4.861 -20.575 1.00 50.29 25 VAL F CA 1
ATOM 4797 C C . VAL C 1 26 ? 47.330 4.985 -19.394 1.00 44.48 25 VAL F C 1
ATOM 4798 O O . VAL C 1 26 ? 47.728 6.095 -19.012 1.00 47.18 25 VAL F O 1
ATOM 4802 N N . CYS C 1 27 ? 47.750 3.857 -18.822 1.00 39.80 26 CYS F N 1
ATOM 4803 C CA . CYS C 1 27 ? 48.733 3.955 -17.748 1.00 47.64 26 CYS F CA 1
ATOM 4804 C C . CYS C 1 27 ? 50.059 4.512 -18.265 1.00 48.00 26 CYS F C 1
ATOM 4805 O O . CYS C 1 27 ? 50.683 5.360 -17.617 1.00 54.91 26 CYS F O 1
ATOM 4808 N N . GLY C 1 28 ? 50.486 4.081 -19.447 1.00 42.46 27 GLY F N 1
ATOM 4809 C CA . GLY C 1 28 ? 51.665 4.680 -20.042 1.00 46.74 27 GLY F CA 1
ATOM 4810 C C . GLY C 1 28 ? 51.576 6.193 -20.131 1.00 46.65 27 GLY F C 1
ATOM 4811 O O . GLY C 1 28 ? 52.527 6.906 -19.794 1.00 50.67 27 GLY F O 1
ATOM 4812 N N . LEU C 1 29 ? 50.424 6.710 -20.575 1.00 37.25 28 LEU F N 1
ATOM 4813 C CA . LEU C 1 29 ? 50.303 8.155 -20.738 1.00 37.67 28 LEU F CA 1
ATOM 4814 C C . LEU C 1 29 ? 50.340 8.864 -19.393 1.00 41.41 28 LEU F C 1
ATOM 4815 O O . LEU C 1 29 ? 50.973 9.921 -19.262 1.00 49.09 28 LEU F O 1
ATOM 4820 N N . PHE C 1 30 ? 49.677 8.301 -18.372 1.00 47.92 29 PHE F N 1
ATOM 4821 C CA . PHE C 1 30 ? 49.681 8.976 -17.074 1.00 48.41 29 PHE F CA 1
ATOM 4822 C C . PHE C 1 30 ? 51.062 8.931 -16.425 1.00 57.61 29 PHE F C 1
ATOM 4823 O O . PHE C 1 30 ? 51.488 9.904 -15.794 1.00 65.87 29 PHE F O 1
ATOM 4831 N N . ALA C 1 31 ? 51.794 7.830 -16.591 1.00 49.64 30 ALA F N 1
ATOM 4832 C CA . ALA C 1 31 ? 53.143 7.786 -16.040 1.00 44.00 30 ALA F CA 1
ATOM 4833 C C . ALA C 1 31 ? 54.056 8.751 -16.785 1.00 52.56 30 ALA F C 1
ATOM 4834 O O . ALA C 1 31 ? 54.883 9.441 -16.178 1.00 51.25 30 ALA F O 1
ATOM 4836 N N . ARG C 1 32 ? 53.880 8.831 -18.101 1.00 56.21 31 ARG F N 1
ATOM 4837 C CA . ARG C 1 32 ? 54.724 9.658 -18.955 1.00 52.02 31 ARG F CA 1
ATOM 4838 C C . ARG C 1 32 ? 54.569 11.137 -18.618 1.00 54.37 31 ARG F C 1
ATOM 4839 O O . ARG C 1 32 ? 55.539 11.810 -18.255 1.00 64.60 31 ARG F O 1
ATOM 4847 N N . ARG C 1 33 ? 53.353 11.668 -18.753 1.00 74.10 32 ARG F N 1
ATOM 4848 C CA . ARG C 1 33 ? 53.120 13.092 -18.537 1.00 72.77 32 ARG F CA 1
ATOM 4849 C C . ARG C 1 33 ? 52.974 13.432 -17.053 1.00 77.87 32 ARG F C 1
ATOM 4850 O O . ARG C 1 33 ? 52.653 14.577 -16.706 1.00 83.31 32 ARG F O 1
ATOM 4858 N N . ALA C 1 34 ? 53.202 12.453 -16.177 1.00 77.42 33 ALA F N 1
ATOM 4859 C CA . ALA C 1 34 ? 53.256 12.681 -14.733 1.00 75.13 33 ALA F CA 1
ATOM 4860 C C . ALA C 1 34 ? 51.911 13.135 -14.165 1.00 73.37 33 ALA F C 1
ATOM 4861 O O . ALA C 1 34 ? 51.846 14.039 -13.335 1.00 76.26 33 ALA F O 1
ATOM 4863 N N . PHE C 1 35 ? 50.822 12.524 -14.615 1.00 69.89 34 PHE F N 1
ATOM 4864 C CA . PHE C 1 35 ? 49.515 12.890 -14.093 1.00 70.85 34 PHE F CA 1
ATOM 4865 C C . PHE C 1 35 ? 49.294 12.160 -12.783 1.00 73.66 34 PHE F C 1
ATOM 4866 O O . PHE C 1 35 ? 49.668 10.993 -12.637 1.00 75.76 34 PHE F O 1
ATOM 4874 N N . ASN C 1 36 ? 48.683 12.853 -11.830 1.00 71.21 35 ASN F N 1
ATOM 4875 C CA . ASN C 1 36 ? 48.308 12.228 -10.575 1.00 62.83 35 ASN F CA 1
ATOM 4876 C C . ASN C 1 36 ? 46.963 11.534 -10.746 1.00 63.10 35 ASN F C 1
ATOM 4877 O O . ASN C 1 36 ? 45.981 12.142 -11.191 1.00 59.00 35 ASN F O 1
ATOM 4882 N N . VAL C 1 37 ? 46.934 10.249 -10.416 1.00 59.42 36 VAL F N 1
ATOM 4883 C CA . VAL C 1 37 ? 45.723 9.444 -10.455 1.00 54.32 36 VAL F CA 1
ATOM 4884 C C . VAL C 1 37 ? 45.679 8.612 -9.179 1.00 51.48 36 VAL F C 1
ATOM 4885 O O . VAL C 1 37 ? 46.605 7.843 -8.901 1.00 55.56 36 VAL F O 1
ATOM 4889 N N . GLU C 1 38 ? 44.621 8.777 -8.394 1.00 48.49 37 GLU F N 1
ATOM 4890 C CA . GLU C 1 38 ? 44.542 8.176 -7.074 1.00 48.19 37 GLU F CA 1
ATOM 4891 C C . GLU C 1 38 ? 43.659 6.927 -7.073 1.00 45.64 37 GLU F C 1
ATOM 4892 O O . GLU C 1 38 ? 43.267 6.445 -6.004 1.00 49.76 37 GLU F O 1
ATOM 4898 N N . GLY C 1 39 ? 43.368 6.378 -8.250 1.00 40.69 38 GLY F N 1
ATOM 4899 C CA . GLY C 1 39 ? 42.615 5.142 -8.352 1.00 41.23 38 GLY F CA 1
ATOM 4900 C C . GLY C 1 39 ? 42.122 4.863 -9.762 1.00 47.27 38 GLY F C 1
ATOM 4901 O O . GLY C 1 39 ? 41.704 5.781 -10.474 1.00 45.00 38 GLY F O 1
ATOM 4902 N N . ILE C 1 40 ? 42.163 3.606 -10.201 1.00 52.30 39 ILE F N 1
ATOM 4903 C CA . ILE C 1 40 ? 41.592 3.263 -11.495 1.00 57.73 39 ILE F CA 1
ATOM 4904 C C . ILE C 1 40 ? 40.740 2.016 -11.362 1.00 53.09 39 ILE F C 1
ATOM 4905 O O . ILE C 1 40 ? 41.032 1.109 -10.575 1.00 49.46 39 ILE F O 1
ATOM 4910 N N . LEU C 1 41 ? 39.666 1.994 -12.144 1.00 47.95 40 LEU F N 1
ATOM 4911 C CA . LEU C 1 41 ? 38.794 0.841 -12.255 1.00 41.12 40 LEU F CA 1
ATOM 4912 C C . LEU C 1 41 ? 38.415 0.698 -13.711 1.00 43.17 40 LEU F C 1
ATOM 4913 O O . LEU C 1 41 ? 37.907 1.651 -14.302 1.00 38.49 40 LEU F O 1
ATOM 4918 N N . CYS C 1 42 ? 38.644 -0.487 -14.277 1.00 49.08 41 CYS F N 1
ATOM 4919 C CA . CYS C 1 42 ? 38.352 -0.767 -15.680 1.00 45.77 41 CYS F CA 1
ATOM 4920 C C . CYS C 1 42 ? 37.493 -2.018 -15.772 1.00 46.03 41 CYS F C 1
ATOM 4921 O O . CYS C 1 42 ? 37.928 -3.090 -15.340 1.00 41.42 41 CYS F O 1
ATOM 4924 N N . LEU C 1 43 ? 36.284 -1.881 -16.332 1.00 48.85 42 LEU F N 1
ATOM 4925 C CA . LEU C 1 43 ? 35.407 -3.012 -16.634 1.00 47.03 42 LEU F CA 1
ATOM 4926 C C . LEU C 1 43 ? 34.906 -2.939 -18.071 1.00 49.73 42 LEU F C 1
ATOM 4927 O O . LEU C 1 43 ? 34.776 -1.851 -18.626 1.00 46.31 42 LEU F O 1
ATOM 4932 N N . PRO C 1 44 ? 34.564 -4.074 -18.679 1.00 54.01 43 PRO F N 1
ATOM 4933 C CA . PRO C 1 44 ? 33.999 -4.032 -20.030 1.00 49.05 43 PRO F CA 1
ATOM 4934 C C . PRO C 1 44 ? 32.487 -3.885 -20.003 1.00 53.39 43 PRO F C 1
ATOM 4935 O O . PRO C 1 44 ? 31.809 -4.457 -19.153 1.00 65.15 43 PRO F O 1
ATOM 4939 N N . ILE C 1 45 ? 31.955 -3.097 -20.942 1.00 56.40 44 ILE F N 1
ATOM 4940 C CA . ILE C 1 45 ? 30.510 -3.057 -21.174 1.00 59.80 44 ILE F CA 1
ATOM 4941 C C . ILE C 1 45 ? 30.076 -4.409 -21.728 1.00 77.00 44 ILE F C 1
ATOM 4942 O O . ILE C 1 45 ? 30.510 -4.812 -22.815 1.00 77.89 44 ILE F O 1
ATOM 4947 N N . GLN C 1 46 ? 29.168 -5.086 -21.013 1.00 93.79 45 GLN F N 1
ATOM 4948 C CA . GLN C 1 46 ? 28.966 -6.523 -21.216 1.00 108.01 45 GLN F CA 1
ATOM 4949 C C . GLN C 1 46 ? 28.461 -6.856 -22.620 1.00 106.37 45 GLN F C 1
ATOM 4950 O O . GLN C 1 46 ? 28.909 -7.839 -23.224 1.00 116.20 45 GLN F O 1
ATOM 4956 N N . ASP C 1 47 ? 27.530 -6.078 -23.156 1.00 86.21 46 ASP F N 1
ATOM 4957 C CA . ASP C 1 47 ? 27.026 -6.381 -24.499 1.00 86.28 46 ASP F CA 1
ATOM 4958 C C . ASP C 1 47 ? 27.682 -5.499 -25.553 1.00 82.96 46 ASP F C 1
ATOM 4959 O O . ASP C 1 47 ? 27.010 -4.914 -26.398 1.00 78.53 46 ASP F O 1
ATOM 4964 N N . SER C 1 48 ? 29.009 -5.403 -25.536 1.00 85.40 47 SER F N 1
ATOM 4965 C CA . SER C 1 48 ? 29.662 -4.388 -26.350 1.00 80.58 47 SER F CA 1
ATOM 4966 C C . SER C 1 48 ? 31.138 -4.703 -26.522 1.00 78.07 47 SER F C 1
ATOM 4967 O O . SER C 1 48 ? 31.723 -5.502 -25.784 1.00 80.04 47 SER F O 1
ATOM 4970 N N . ASP C 1 49 ? 31.730 -4.029 -27.507 1.00 75.00 48 ASP F N 1
ATOM 4971 C CA . ASP C 1 49 ? 33.160 -4.051 -27.761 1.00 74.25 48 ASP F CA 1
ATOM 4972 C C . ASP C 1 49 ? 33.887 -2.883 -27.095 1.00 70.81 48 ASP F C 1
ATOM 4973 O O . ASP C 1 49 ? 35.013 -2.556 -27.499 1.00 68.72 48 ASP F O 1
ATOM 4978 N N . LYS C 1 50 ? 33.266 -2.241 -26.104 1.00 75.93 49 LYS F N 1
ATOM 4979 C CA . LYS C 1 50 ? 33.866 -1.128 -25.383 1.00 65.07 49 LYS F CA 1
ATOM 4980 C C . LYS C 1 50 ? 34.053 -1.490 -23.913 1.00 60.81 49 LYS F C 1
ATOM 4981 O O . LYS C 1 50 ? 33.516 -2.487 -23.409 1.00 51.32 49 LYS F O 1
ATOM 4987 N N . SER C 1 51 ? 34.825 -0.635 -23.237 1.00 52.99 50 SER F N 1
ATOM 4988 C CA . SER C 1 51 ? 35.140 -0.749 -21.826 1.00 46.80 50 SER F CA 1
ATOM 4989 C C . SER C 1 51 ? 35.101 0.632 -21.199 1.00 49.42 50 SER F C 1
ATOM 4990 O O . SER C 1 51 ? 35.344 1.638 -21.867 1.00 51.65 50 SER F O 1
ATOM 4993 N N . HIS C 1 52 ? 34.778 0.667 -19.910 1.00 50.14 51 HIS F N 1
ATOM 4994 C CA . HIS C 1 52 ? 34.885 1.866 -19.097 1.00 40.92 51 HIS F CA 1
ATOM 4995 C C . HIS C 1 52 ? 36.191 1.834 -18.324 1.00 41.80 51 HIS F C 1
ATOM 4996 O O . HIS C 1 52 ? 36.512 0.829 -17.659 1.00 41.63 51 HIS F O 1
ATOM 5003 N N . ILE C 1 53 ? 36.941 2.929 -18.409 1.00 36.17 52 ILE F N 1
ATOM 5004 C CA . ILE C 1 53 ? 38.014 3.176 -17.461 1.00 44.01 52 ILE F CA 1
ATOM 5005 C C . ILE C 1 53 ? 37.627 4.403 -16.655 1.00 45.23 52 ILE F C 1
ATOM 5006 O O . ILE C 1 53 ? 37.485 5.497 -17.212 1.00 52.57 52 ILE F O 1
ATOM 5011 N N . TRP C 1 54 ? 37.443 4.211 -15.353 1.00 41.73 53 TRP F N 1
ATOM 5012 C CA . TRP C 1 54 ? 37.165 5.277 -14.403 1.00 50.40 53 TRP F CA 1
ATOM 5013 C C . TRP C 1 54 ? 38.443 5.641 -13.659 1.00 49.33 53 TRP F C 1
ATOM 5014 O O . TRP C 1 54 ? 39.085 4.767 -13.058 1.00 42.59 53 TRP F O 1
ATOM 5025 N N . LEU C 1 55 ? 38.798 6.925 -13.683 1.00 53.26 54 LEU F N 1
ATOM 5026 C CA . LEU C 1 55 ? 39.992 7.412 -13.009 1.00 51.65 54 LEU F CA 1
ATOM 5027 C C . LEU C 1 55 ? 39.623 8.400 -11.913 1.00 59.20 54 LEU F C 1
ATOM 5028 O O . LEU C 1 55 ? 38.765 9.264 -12.114 1.00 69.10 54 LEU F O 1
ATOM 5033 N N . LEU C 1 56 ? 40.288 8.281 -10.761 1.00 54.05 55 LEU F N 1
ATOM 5034 C CA . LEU C 1 56 ? 40.194 9.260 -9.684 1.00 53.47 55 LEU F CA 1
ATOM 5035 C C . LEU C 1 56 ? 41.340 10.264 -9.812 1.00 53.88 55 LEU F C 1
ATOM 5036 O O . LEU C 1 56 ? 42.511 9.886 -9.720 1.00 55.62 55 LEU F O 1
ATOM 5041 N N . VAL C 1 57 ? 41.007 11.541 -10.015 1.00 47.23 56 VAL F N 1
ATOM 5042 C CA . VAL C 1 57 ? 42.009 12.563 -10.288 1.00 52.37 56 VAL F CA 1
ATOM 5043 C C . VAL C 1 57 ? 41.633 13.858 -9.573 1.00 59.09 56 VAL F C 1
ATOM 5044 O O . VAL C 1 57 ? 40.499 14.049 -9.131 1.00 53.73 56 VAL F O 1
ATOM 5048 N N . ASN C 1 58 ? 42.608 14.759 -9.472 1.00 64.37 57 ASN F N 1
ATOM 5049 C CA . ASN C 1 58 ? 42.375 16.049 -8.846 1.00 63.12 57 ASN F CA 1
ATOM 5050 C C . ASN C 1 58 ? 41.712 17.009 -9.831 1.00 65.54 57 ASN F C 1
ATOM 5051 O O . ASN C 1 58 ? 41.965 16.971 -11.037 1.00 70.18 57 ASN F O 1
ATOM 5056 N N . ASP C 1 59 ? 40.822 17.852 -9.310 1.00 64.81 58 ASP F N 1
ATOM 5057 C CA . ASP C 1 59 ? 40.117 18.835 -10.138 1.00 77.29 58 ASP F CA 1
ATOM 5058 C C . ASP C 1 59 ? 40.975 20.087 -10.323 1.00 83.84 58 ASP F C 1
ATOM 5059 O O . ASP C 1 59 ? 40.565 21.213 -10.052 1.00 80.78 58 ASP F O 1
ATOM 5064 N N . ASP C 1 60 ? 42.186 19.859 -10.816 1.00 84.25 59 ASP F N 1
ATOM 5065 C CA . ASP C 1 60 ? 43.215 20.875 -10.859 1.00 89.75 59 ASP F CA 1
ATOM 5066 C C . ASP C 1 60 ? 42.950 21.866 -11.981 1.00 101.29 59 ASP F C 1
ATOM 5067 O O . ASP C 1 60 ? 41.965 21.775 -12.717 1.00 101.33 59 ASP F O 1
ATOM 5072 N N . GLN C 1 61 ? 43.850 22.842 -12.096 1.00 118.77 60 GLN F N 1
ATOM 5073 C CA . GLN C 1 61 ? 44.014 23.556 -13.351 1.00 131.22 60 GLN F CA 1
ATOM 5074 C C . GLN C 1 61 ? 44.618 22.655 -14.417 1.00 123.74 60 GLN F C 1
ATOM 5075 O O . GLN C 1 61 ? 44.471 22.936 -15.610 1.00 128.34 60 GLN F O 1
ATOM 5081 N N . ARG C 1 62 ? 45.283 21.573 -14.006 1.00 107.46 61 ARG F N 1
ATOM 5082 C CA . ARG C 1 62 ? 45.885 20.604 -14.912 1.00 94.82 61 ARG F CA 1
ATOM 5083 C C . ARG C 1 62 ? 44.876 19.635 -15.524 1.00 87.05 61 ARG F C 1
ATOM 5084 O O . ARG C 1 62 ? 45.231 18.924 -16.474 1.00 79.88 61 ARG F O 1
ATOM 5086 N N . LEU C 1 63 ? 43.633 19.593 -15.021 1.00 70.18 62 LEU F N 1
ATOM 5087 C CA . LEU C 1 63 ? 42.694 18.569 -15.472 1.00 69.15 62 LEU F CA 1
ATOM 5088 C C . LEU C 1 63 ? 42.357 18.726 -16.947 1.00 76.96 62 LEU F C 1
ATOM 5089 O O . LEU C 1 63 ? 42.261 17.731 -17.669 1.00 80.06 62 LEU F O 1
ATOM 5094 N N . GLU C 1 64 ? 42.177 19.959 -17.424 1.00 89.58 63 GLU F N 1
ATOM 5095 C CA . GLU C 1 64 ? 41.756 20.122 -18.813 1.00 99.00 63 GLU F CA 1
ATOM 5096 C C . GLU C 1 64 ? 42.872 19.731 -19.781 1.00 104.40 63 GLU F C 1
ATOM 5097 O O . GLU C 1 64 ? 42.610 19.100 -20.816 1.00 111.09 63 GLU F O 1
ATOM 5103 N N . GLN C 1 65 ? 44.125 20.047 -19.451 1.00 97.07 64 GLN F N 1
ATOM 5104 C CA . GLN C 1 65 ? 45.223 19.553 -20.274 1.00 96.83 64 GLN F CA 1
ATOM 5105 C C . GLN C 1 65 ? 45.295 18.033 -20.217 1.00 92.34 64 GLN F C 1
ATOM 5106 O O . GLN C 1 65 ? 45.576 17.366 -21.227 1.00 98.85 64 GLN F O 1
ATOM 5112 N N . MET C 1 66 ? 45.029 17.468 -19.039 1.00 85.20 65 MET F N 1
ATOM 5113 C CA . MET C 1 66 ? 44.991 16.018 -18.897 1.00 76.21 65 MET F CA 1
ATOM 5114 C C . MET C 1 66 ? 43.962 15.404 -19.843 1.00 73.82 65 MET F C 1
ATOM 5115 O O . MET C 1 66 ? 44.242 14.419 -20.539 1.00 77.66 65 MET F O 1
ATOM 5120 N N . ILE C 1 67 ? 42.767 15.990 -19.901 1.00 70.27 66 ILE F N 1
ATOM 5121 C CA . ILE C 1 67 ? 41.734 15.459 -20.780 1.00 70.03 66 ILE F CA 1
ATOM 5122 C C . ILE C 1 67 ? 42.134 15.642 -22.237 1.00 76.19 66 ILE F C 1
ATOM 5123 O O . ILE C 1 67 ? 41.794 14.812 -23.089 1.00 78.69 66 ILE F O 1
ATOM 5128 N N . SER C 1 68 ? 42.861 16.717 -22.552 1.00 80.58 67 SER F N 1
ATOM 5129 C CA . SER C 1 68 ? 43.421 16.857 -23.895 1.00 83.06 67 SER F CA 1
ATOM 5130 C C . SER C 1 68 ? 44.232 15.624 -24.273 1.00 84.97 67 SER F C 1
ATOM 5131 O O . SER C 1 68 ? 43.870 14.876 -25.195 1.00 93.58 67 SER F O 1
ATOM 5134 N N . GLN C 1 69 ? 45.334 15.395 -23.549 1.00 76.70 68 GLN F N 1
ATOM 5135 C CA . GLN C 1 69 ? 46.151 14.214 -23.811 1.00 70.66 68 GLN F CA 1
ATOM 5136 C C . GLN C 1 69 ? 45.299 12.957 -23.914 1.00 69.64 68 GLN F C 1
ATOM 5137 O O . GLN C 1 69 ? 45.506 12.141 -24.816 1.00 71.92 68 GLN F O 1
ATOM 5143 N N . ILE C 1 70 ? 44.317 12.794 -23.018 1.00 65.99 69 ILE F N 1
ATOM 5144 C CA . ILE C 1 70 ? 43.481 11.587 -23.046 1.00 66.09 69 ILE F CA 1
ATOM 5145 C C . ILE C 1 70 ? 42.777 11.449 -24.393 1.00 67.71 69 ILE F C 1
ATOM 5146 O O . ILE C 1 70 ? 42.864 10.408 -25.053 1.00 67.37 69 ILE F O 1
ATOM 5151 N N . ASP C 1 71 ? 42.059 12.494 -24.819 1.00 73.81 70 ASP F N 1
ATOM 5152 C CA . ASP C 1 71 ? 41.307 12.416 -26.071 1.00 78.96 70 ASP F CA 1
ATOM 5153 C C . ASP C 1 71 ? 42.225 12.227 -27.270 1.00 75.79 70 ASP F C 1
ATOM 5154 O O . ASP C 1 71 ? 41.780 11.754 -28.326 1.00 76.34 70 ASP F O 1
ATOM 5159 N N . LYS C 1 72 ? 43.498 12.581 -27.115 1.00 70.00 71 LYS F N 1
ATOM 5160 C CA . LYS C 1 72 ? 44.529 12.289 -28.098 1.00 68.89 71 LYS F CA 1
ATOM 5161 C C . LYS C 1 72 ? 44.764 10.791 -28.294 1.00 60.07 71 LYS F C 1
ATOM 5162 O O . LYS C 1 72 ? 45.386 10.407 -29.285 1.00 66.91 71 LYS F O 1
ATOM 5168 N N . LEU C 1 73 ? 44.300 9.936 -27.392 1.00 55.94 72 LEU F N 1
ATOM 5169 C CA . LEU C 1 73 ? 44.424 8.498 -27.593 1.00 53.98 72 LEU F CA 1
ATOM 5170 C C . LEU C 1 73 ? 43.363 8.005 -28.571 1.00 60.74 72 LEU F C 1
ATOM 5171 O O . LEU C 1 73 ? 42.177 8.328 -28.435 1.00 62.79 72 LEU F O 1
ATOM 5176 N N . GLU C 1 74 ? 43.790 7.200 -29.546 1.00 60.44 73 GLU F N 1
ATOM 5177 C CA . GLU C 1 74 ? 42.885 6.811 -30.621 1.00 57.63 73 GLU F CA 1
ATOM 5178 C C . GLU C 1 74 ? 41.844 5.800 -30.163 1.00 52.95 73 GLU F C 1
ATOM 5179 O O . GLU C 1 74 ? 40.759 5.734 -30.750 1.00 60.40 73 GLU F O 1
ATOM 5185 N N . ASP C 1 75 ? 42.149 5.003 -29.142 1.00 48.18 74 ASP F N 1
ATOM 5186 C CA . ASP C 1 75 ? 41.197 4.036 -28.610 1.00 56.94 74 ASP F CA 1
ATOM 5187 C C . ASP C 1 75 ? 40.202 4.662 -27.646 1.00 59.76 74 ASP F C 1
ATOM 5188 O O . ASP C 1 75 ? 39.336 3.952 -27.129 1.00 63.84 74 ASP F O 1
ATOM 5193 N N . VAL C 1 76 ? 40.310 5.957 -27.371 1.00 56.36 75 VAL F N 1
ATOM 5194 C CA . VAL C 1 76 ? 39.440 6.620 -26.409 1.00 52.40 75 VAL F CA 1
ATOM 5195 C C . VAL C 1 76 ? 38.328 7.312 -27.173 1.00 55.22 75 VAL F C 1
ATOM 5196 O O . VAL C 1 76 ? 38.580 8.208 -27.989 1.00 68.09 75 VAL F O 1
ATOM 5200 N N . VAL C 1 77 ? 37.101 6.893 -26.893 1.00 55.33 76 VAL F N 1
ATOM 5201 C CA . VAL C 1 77 ? 35.915 7.382 -27.571 1.00 51.00 76 VAL F CA 1
ATOM 5202 C C . VAL C 1 77 ? 35.285 8.549 -26.818 1.00 65.21 76 VAL F C 1
ATOM 5203 O O . VAL C 1 77 ? 34.929 9.572 -27.412 1.00 76.49 76 VAL F O 1
ATOM 5207 N N . LYS C 1 78 ? 35.111 8.409 -25.504 1.00 58.01 77 LYS F N 1
ATOM 5208 C CA . LYS C 1 78 ? 34.458 9.429 -24.694 1.00 48.65 77 LYS F CA 1
ATOM 5209 C C . LYS C 1 78 ? 35.318 9.690 -23.472 1.00 51.56 77 LYS F C 1
ATOM 5210 O O . LYS C 1 78 ? 35.843 8.752 -22.871 1.00 61.85 77 LYS F O 1
ATOM 5216 N N . VAL C 1 79 ? 35.473 10.954 -23.098 1.00 44.96 78 VAL F N 1
ATOM 5217 C CA . VAL C 1 79 ? 36.065 11.268 -21.805 1.00 54.96 78 VAL F CA 1
ATOM 5218 C C . VAL C 1 79 ? 35.210 12.354 -21.179 1.00 60.44 78 VAL F C 1
ATOM 5219 O O . VAL C 1 79 ? 35.189 13.488 -21.668 1.00 62.33 78 VAL F O 1
ATOM 5223 N N . GLN C 1 80 ? 34.483 12.010 -20.118 1.00 65.41 79 GLN F N 1
ATOM 5224 C CA . GLN C 1 80 ? 33.625 12.987 -19.469 1.00 72.99 79 GLN F CA 1
ATOM 5225 C C . GLN C 1 80 ? 33.816 12.923 -17.961 1.00 70.71 79 GLN F C 1
ATOM 5226 O O . GLN C 1 80 ? 34.341 11.952 -17.408 1.00 59.88 79 GLN F O 1
ATOM 5232 N N . ARG C 1 81 ? 33.407 14.001 -17.307 1.00 73.50 80 ARG F N 1
ATOM 5233 C CA . ARG C 1 81 ? 33.386 14.028 -15.858 1.00 71.92 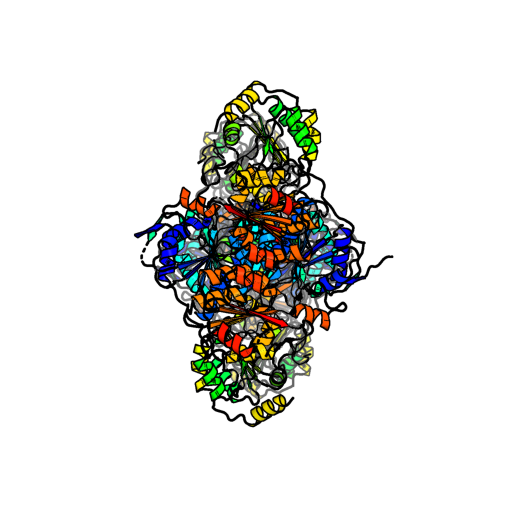80 ARG F CA 1
ATOM 5234 C C . ARG C 1 81 ? 32.172 13.247 -15.364 1.00 67.48 80 ARG F C 1
ATOM 5235 O O . ARG C 1 81 ? 31.062 13.388 -15.888 1.00 66.58 80 ARG F O 1
ATOM 5243 N N . ASN C 1 82 ? 32.403 12.397 -14.383 1.00 64.44 81 ASN F N 1
ATOM 5244 C CA . ASN C 1 82 ? 31.399 11.496 -13.854 1.00 65.11 81 ASN F CA 1
ATOM 5245 C C . ASN C 1 82 ? 30.862 12.093 -12.561 1.00 75.34 81 ASN F C 1
ATOM 5246 O O . ASN C 1 82 ? 31.636 12.509 -11.690 1.00 81.43 81 ASN F O 1
ATOM 5251 N N . GLN C 1 83 ? 29.538 12.118 -12.436 1.00 74.36 82 GLN F N 1
ATOM 5252 C CA . GLN C 1 83 ? 28.889 12.803 -11.330 1.00 66.19 82 GLN F CA 1
ATOM 5253 C C . GLN C 1 83 ? 28.964 12.034 -10.006 1.00 65.80 82 GLN F C 1
ATOM 5254 O O . GLN C 1 83 ? 28.627 12.613 -8.965 1.00 69.26 82 GLN F O 1
ATOM 5256 N N . SER C 1 84 ? 29.423 10.779 -10.009 1.00 62.52 83 SER F N 1
ATOM 5257 C CA . SER C 1 84 ? 29.457 9.969 -8.790 1.00 64.26 83 SER F CA 1
ATOM 5258 C C . SER C 1 84 ? 30.407 10.544 -7.734 1.00 65.12 83 SER F C 1
ATOM 5259 O O . SER C 1 84 ? 31.486 11.059 -8.043 1.00 73.99 83 SER F O 1
ATOM 5262 N N . ASP C 1 85 ? 29.991 10.429 -6.479 1.00 65.64 84 ASP F N 1
ATOM 5263 C CA . ASP C 1 85 ? 30.750 10.814 -5.300 1.00 66.26 84 ASP F CA 1
ATOM 5264 C C . ASP C 1 85 ? 32.152 10.213 -5.348 1.00 56.93 84 ASP F C 1
ATOM 5265 O O . ASP C 1 85 ? 32.284 8.981 -5.385 1.00 62.27 84 ASP F O 1
ATOM 5270 N N . PRO C 1 86 ? 33.213 11.032 -5.335 1.00 67.34 85 PRO F N 1
ATOM 5271 C CA . PRO C 1 86 ? 34.571 10.491 -5.536 1.00 67.95 85 PRO F CA 1
ATOM 5272 C C . PRO C 1 86 ? 35.059 9.571 -4.426 1.00 68.35 85 PRO F C 1
ATOM 5273 O O . PRO C 1 86 ? 36.093 8.924 -4.603 1.00 75.85 85 PRO F O 1
ATOM 5277 N N . THR C 1 87 ? 34.364 9.466 -3.301 1.00 64.77 86 THR F N 1
ATOM 5278 C CA . THR C 1 87 ? 34.783 8.489 -2.308 1.00 61.73 86 THR F CA 1
ATOM 5279 C C . THR C 1 87 ? 34.280 7.083 -2.622 1.00 72.45 86 THR F C 1
ATOM 5280 O O . THR C 1 87 ? 34.563 6.150 -1.859 1.00 77.84 86 THR F O 1
ATOM 5284 N N . MET C 1 88 ? 33.544 6.904 -3.721 1.00 69.51 87 MET F N 1
ATOM 5285 C CA . MET C 1 88 ? 33.082 5.570 -4.092 1.00 70.79 87 MET F CA 1
ATOM 5286 C C . MET C 1 88 ? 34.234 4.577 -4.213 1.00 75.88 87 MET F C 1
ATOM 5287 O O . MET C 1 88 ? 34.041 3.384 -3.963 1.00 76.92 87 MET F O 1
ATOM 5292 N N . PHE C 1 89 ? 35.433 5.041 -4.582 1.00 74.88 88 PHE F N 1
ATOM 5293 C CA . PHE C 1 89 ? 36.578 4.154 -4.784 1.00 72.80 88 PHE F CA 1
ATOM 5294 C C . PHE C 1 89 ? 36.978 3.451 -3.487 1.00 78.23 88 PHE F C 1
ATOM 5295 O O . PHE C 1 89 ? 36.859 2.217 -3.347 1.00 80.68 88 PHE F O 1
ATOM 5303 N N . ASN C 1 90 ? 37.470 4.252 -2.537 1.00 74.94 89 ASN F N 1
ATOM 5304 C CA . ASN C 1 90 ? 37.763 3.741 -1.209 1.00 65.48 89 ASN F CA 1
ATOM 5305 C C . ASN C 1 90 ? 36.631 2.866 -0.715 1.00 62.68 89 ASN F C 1
ATOM 5306 O O . ASN C 1 90 ? 36.863 1.753 -0.233 1.00 66.85 89 ASN F O 1
ATOM 5311 N N . LYS C 1 91 ? 35.389 3.336 -0.883 1.00 62.67 90 LYS F N 1
ATOM 5312 C CA . LYS C 1 91 ? 34.239 2.593 -0.369 1.00 68.09 90 LYS F CA 1
ATOM 5313 C C . LYS C 1 91 ? 34.147 1.195 -0.976 1.00 69.82 90 LYS F C 1
ATOM 5314 O O . LYS C 1 91 ? 33.888 0.225 -0.258 1.00 73.50 90 LYS F O 1
ATOM 5320 N N . ILE C 1 92 ? 34.357 1.061 -2.289 1.00 67.81 91 ILE F N 1
ATOM 5321 C CA . ILE C 1 92 ? 34.194 -0.259 -2.895 1.00 60.28 91 ILE F CA 1
ATOM 5322 C C . ILE C 1 92 ? 35.375 -1.168 -2.618 1.00 59.75 91 ILE F C 1
ATOM 5323 O O . ILE C 1 92 ? 35.257 -2.387 -2.810 1.00 58.52 91 ILE F O 1
ATOM 5328 N N . ALA C 1 93 ? 36.509 -0.614 -2.175 1.00 59.65 92 ALA F N 1
ATOM 5329 C CA . ALA C 1 93 ? 37.664 -1.453 -1.852 1.00 52.17 92 ALA F CA 1
ATOM 5330 C C . ALA C 1 93 ? 37.364 -2.493 -0.760 1.00 51.82 92 ALA F C 1
ATOM 5331 O O . ALA C 1 93 ? 37.912 -3.605 -0.801 1.00 43.71 92 ALA F O 1
ATOM 5333 N N . VAL C 1 94 ? 36.528 -2.156 0.239 1.00 47.77 93 VAL F N 1
ATOM 5334 C CA . VAL C 1 94 ? 36.293 -3.092 1.355 1.00 52.47 93 VAL F CA 1
ATOM 5335 C C . VAL C 1 94 ? 35.838 -4.449 0.841 1.00 52.33 93 VAL F C 1
ATOM 5336 O O . VAL C 1 94 ? 36.097 -5.480 1.475 1.00 45.63 93 VAL F O 1
ATOM 5340 N N . PHE C 1 95 ? 35.183 -4.482 -0.325 1.00 50.70 94 PHE F N 1
ATOM 5341 C CA . PHE C 1 95 ? 34.676 -5.738 -0.876 1.00 58.55 94 PHE F CA 1
ATOM 5342 C C . PHE C 1 95 ? 35.765 -6.697 -1.335 1.00 61.27 94 PHE F C 1
ATOM 5343 O O . PHE C 1 95 ? 35.447 -7.847 -1.663 1.00 59.07 94 PHE F O 1
ATOM 5351 N N . PHE C 1 96 ? 37.024 -6.258 -1.378 1.00 62.63 95 PHE F N 1
ATOM 5352 C CA . PHE C 1 96 ? 38.128 -7.074 -1.866 1.00 53.70 95 PHE F CA 1
ATOM 5353 C C . PHE C 1 96 ? 39.150 -7.357 -0.764 1.00 54.21 95 PHE F C 1
ATOM 5354 O O . PHE C 1 96 ? 40.303 -7.653 -1.056 1.00 58.73 95 PHE F O 1
ATOM 5362 N N . GLN C 1 97 ? 38.752 -7.275 0.497 1.00 67.20 96 GLN F N 1
ATOM 5363 C CA . GLN C 1 97 ? 39.686 -7.381 1.608 1.00 73.22 96 GLN F CA 1
ATOM 5364 C C . GLN C 1 97 ? 38.933 -7.524 2.929 1.00 80.54 96 GLN F C 1
ATOM 5365 O O . GLN C 1 97 ? 38.677 -8.637 3.396 1.00 82.84 96 GLN F O 1
ATOM 5371 N N . SER D 2 8 ? 30.417 -8.352 -59.381 1.00 90.32 8 SER B N 1
ATOM 5372 C CA . SER D 2 8 ? 31.342 -8.862 -58.375 1.00 87.41 8 SER B CA 1
ATOM 5373 C C . SER D 2 8 ? 32.799 -8.927 -58.888 1.00 88.07 8 SER B C 1
ATOM 5374 O O . SER D 2 8 ? 33.067 -9.390 -59.999 1.00 95.40 8 SER B O 1
ATOM 5376 N N . THR D 2 9 ? 33.719 -8.439 -58.062 1.00 79.79 9 THR B N 1
ATOM 5377 C CA . THR D 2 9 ? 35.160 -8.453 -58.282 1.00 77.03 9 THR B CA 1
ATOM 5378 C C . THR D 2 9 ? 35.830 -9.386 -57.270 1.00 83.16 9 THR B C 1
ATOM 5379 O O . THR D 2 9 ? 35.170 -9.993 -56.423 1.00 88.03 9 THR B O 1
ATOM 5383 N N . ARG D 2 10 ? 37.163 -9.484 -57.349 1.00 72.80 10 ARG B N 1
ATOM 5384 C CA . ARG D 2 10 ? 37.913 -10.426 -56.520 1.00 70.66 10 ARG B CA 1
ATOM 5385 C C . ARG D 2 10 ? 37.728 -10.133 -55.040 1.00 68.41 10 ARG B C 1
ATOM 5386 O O . ARG D 2 10 ? 38.189 -9.101 -54.546 1.00 66.75 10 ARG B O 1
ATOM 5388 N N . LYS D 2 11 ? 37.073 -11.039 -54.316 1.00 68.45 11 LYS B N 1
ATOM 5389 C CA . LYS D 2 11 ? 36.700 -10.769 -52.938 1.00 66.83 11 LYS B CA 1
ATOM 5390 C C . LYS D 2 11 ? 37.430 -11.625 -51.916 1.00 73.22 11 LYS B C 1
ATOM 5391 O O . LYS D 2 11 ? 37.481 -11.232 -50.748 1.00 73.23 11 LYS B O 1
ATOM 5393 N N . ARG D 2 12 ? 38.010 -12.760 -52.308 1.00 67.51 12 ARG B N 1
ATOM 5394 C CA . ARG D 2 12 ? 38.699 -13.623 -51.357 1.00 63.39 12 ARG B CA 1
ATOM 5395 C C . ARG D 2 12 ? 40.200 -13.359 -51.433 1.00 68.54 12 ARG B C 1
ATOM 5396 O O . ARG D 2 12 ? 40.799 -13.450 -52.505 1.00 78.88 12 ARG B O 1
ATOM 5398 N N . PHE D 2 13 ? 40.808 -13.078 -50.287 1.00 59.28 13 PHE B N 1
ATOM 5399 C CA . PHE D 2 13 ? 42.224 -12.752 -50.173 1.00 57.43 13 PHE B CA 1
ATOM 5400 C C . PHE D 2 13 ? 42.832 -13.473 -48.979 1.00 56.74 13 PHE B C 1
ATOM 5401 O O . PHE D 2 13 ? 42.148 -13.750 -47.994 1.00 62.52 13 PHE B O 1
ATOM 5409 N N . THR D 2 14 ? 44.131 -13.731 -49.044 1.00 54.78 14 THR B N 1
ATOM 5410 C CA . THR D 2 14 ? 44.864 -13.902 -47.799 1.00 59.15 14 THR B CA 1
ATOM 5411 C C . THR D 2 14 ? 45.207 -12.541 -47.201 1.00 61.41 14 THR B C 1
ATOM 5412 O O . THR D 2 14 ? 45.284 -11.530 -47.905 1.00 68.36 14 THR B O 1
ATOM 5416 N N . GLY D 2 15 ? 45.403 -12.524 -45.878 1.00 63.25 15 GLY B N 1
ATOM 5417 C CA . GLY D 2 15 ? 45.834 -11.298 -45.212 1.00 58.93 15 GLY B CA 1
ATOM 5418 C C . GLY D 2 15 ? 47.010 -10.636 -45.893 1.00 56.63 15 GLY B C 1
ATOM 5419 O O . GLY D 2 15 ? 47.009 -9.422 -46.113 1.00 60.88 15 GLY B O 1
ATOM 5420 N N . ALA D 2 16 ? 47.999 -11.432 -46.297 1.00 47.11 16 ALA B N 1
ATOM 5421 C CA . ALA D 2 16 ? 49.128 -10.879 -47.034 1.00 54.04 16 ALA B CA 1
ATOM 5422 C C . ALA D 2 16 ? 48.672 -10.214 -48.332 1.00 64.51 16 ALA B C 1
ATOM 5423 O O . ALA D 2 16 ? 49.018 -9.054 -48.610 1.00 73.50 16 ALA B O 1
ATOM 5425 N N . GLU D 2 17 ? 47.885 -10.924 -49.141 1.00 58.55 17 GLU B N 1
ATOM 5426 C CA . GLU D 2 17 ? 47.419 -10.309 -50.376 1.00 55.65 17 GLU B CA 1
ATOM 5427 C C . GLU D 2 17 ? 46.558 -9.080 -50.110 1.00 53.69 17 GLU B C 1
ATOM 5428 O O . GLU D 2 17 ? 46.688 -8.068 -50.809 1.00 51.89 17 GLU B O 1
ATOM 5434 N N . PHE D 2 18 ? 45.731 -9.104 -49.066 1.00 55.60 18 PHE B N 1
ATOM 5435 C CA . PHE D 2 18 ? 44.930 -7.910 -48.828 1.00 61.62 18 PHE B CA 1
ATOM 5436 C C . PHE D 2 18 ? 45.807 -6.723 -48.455 1.00 52.89 18 PHE B C 1
ATOM 5437 O O . PHE D 2 18 ? 45.552 -5.598 -48.899 1.00 51.07 18 PHE B O 1
ATOM 5445 N N . ILE D 2 19 ? 46.841 -6.956 -47.647 1.00 47.59 19 ILE B N 1
ATOM 5446 C CA . ILE D 2 19 ? 47.750 -5.879 -47.260 1.00 47.15 19 ILE B CA 1
ATOM 5447 C C . ILE D 2 19 ? 48.382 -5.246 -48.495 1.00 46.63 19 ILE B C 1
ATOM 5448 O O . ILE D 2 19 ? 48.360 -4.020 -48.672 1.00 47.10 19 ILE B O 1
ATOM 5453 N N . VAL D 2 20 ? 48.926 -6.079 -49.390 1.00 47.97 20 VAL B N 1
ATOM 5454 C CA . VAL D 2 20 ? 49.557 -5.536 -50.590 1.00 48.52 20 VAL B CA 1
ATOM 5455 C C . VAL D 2 20 ? 48.536 -4.789 -51.452 1.00 58.06 20 VAL B C 1
ATOM 5456 O O . VAL D 2 20 ? 48.818 -3.699 -51.980 1.00 56.63 20 VAL B O 1
ATOM 5460 N N . HIS D 2 21 ? 47.324 -5.341 -51.583 1.00 58.62 21 HIS B N 1
ATOM 5461 C CA . HIS D 2 21 ? 46.289 -4.685 -52.379 1.00 53.61 21 HIS B CA 1
ATOM 5462 C C . HIS D 2 21 ? 45.919 -3.322 -51.805 1.00 64.20 21 HIS B C 1
ATOM 5463 O O . HIS D 2 21 ? 45.722 -2.349 -52.547 1.00 54.20 21 HIS B O 1
ATOM 5470 N N . PHE D 2 22 ? 45.804 -3.239 -50.477 1.00 61.68 22 PHE B N 1
ATOM 5471 C CA . PHE D 2 22 ? 45.490 -1.974 -49.827 1.00 58.87 22 PHE B CA 1
ATOM 5472 C C . PHE D 2 22 ? 46.586 -0.951 -50.062 1.00 49.72 22 PHE B C 1
ATOM 5473 O O . PHE D 2 22 ? 46.303 0.227 -50.330 1.00 55.95 22 PHE B O 1
ATOM 5481 N N . LEU D 2 23 ? 47.848 -1.378 -49.928 1.00 59.77 23 LEU B N 1
ATOM 5482 C CA . LEU D 2 23 ? 48.972 -0.474 -50.164 1.00 58.39 23 LEU B CA 1
ATOM 5483 C C . LEU D 2 23 ? 48.926 0.079 -51.575 1.00 62.64 23 LEU B C 1
ATOM 5484 O O . LEU D 2 23 ? 49.167 1.278 -51.801 1.00 50.09 23 LEU B O 1
ATOM 5489 N N . GLU D 2 24 ? 48.614 -0.797 -52.539 1.00 63.95 24 GLU B N 1
ATOM 5490 C CA . GLU D 2 24 ? 48.448 -0.359 -53.921 1.00 63.67 24 GLU B CA 1
ATOM 5491 C C . GLU D 2 24 ? 47.341 0.683 -54.020 1.00 55.18 24 GLU B C 1
ATOM 5492 O O . GLU D 2 24 ? 47.520 1.719 -54.667 1.00 60.14 24 GLU B O 1
ATOM 5498 N N . GLN D 2 25 ? 46.225 0.472 -53.314 1.00 55.05 25 GLN B N 1
ATOM 5499 C CA . GLN D 2 25 ? 45.153 1.460 -53.346 1.00 59.00 25 GLN B CA 1
ATOM 5500 C C . GLN D 2 25 ? 45.503 2.773 -52.640 1.00 60.57 25 GLN B C 1
ATOM 5501 O O . GLN D 2 25 ? 44.777 3.753 -52.829 1.00 65.22 25 GLN B O 1
ATOM 5507 N N . GLN D 2 26 ? 46.576 2.845 -51.839 1.00 55.03 26 GLN B N 1
ATOM 5508 C CA . GLN D 2 26 ? 46.965 4.146 -51.290 1.00 51.88 26 GLN B CA 1
ATOM 5509 C C . GLN D 2 26 ? 47.987 4.875 -52.144 1.00 58.47 26 GLN B C 1
ATOM 5510 O O . GLN D 2 26 ? 48.491 5.918 -51.719 1.00 61.31 26 GLN B O 1
ATOM 5516 N N . GLY D 2 27 ? 48.264 4.384 -53.353 1.00 64.65 27 GLY B N 1
ATOM 5517 C CA . GLY D 2 27 ? 49.200 5.040 -54.239 1.00 57.74 27 GLY B CA 1
ATOM 5518 C C . GLY D 2 27 ? 50.647 4.708 -53.972 1.00 64.07 27 GLY B C 1
ATOM 5519 O O . GLY D 2 27 ? 51.533 5.338 -54.565 1.00 68.06 27 GLY B O 1
ATOM 5520 N N . ILE D 2 28 ? 50.914 3.747 -53.085 1.00 67.93 28 ILE B N 1
ATOM 5521 C CA . ILE D 2 28 ? 52.262 3.310 -52.740 1.00 61.82 28 ILE B CA 1
ATOM 5522 C C . ILE D 2 28 ? 52.962 2.740 -53.971 1.00 62.93 28 ILE B C 1
ATOM 5523 O O . ILE D 2 28 ? 52.563 1.702 -54.510 1.00 60.54 28 ILE B O 1
ATOM 5528 N N . LYS D 2 29 ? 54.024 3.397 -54.413 1.00 62.33 29 LYS B N 1
ATOM 5529 C CA . LYS D 2 29 ? 54.883 2.834 -55.441 1.00 62.39 29 LYS B CA 1
ATOM 5530 C C . LYS D 2 29 ? 56.154 2.189 -54.879 1.00 63.36 29 LYS B C 1
ATOM 5531 O O . LYS D 2 29 ? 56.806 1.418 -55.593 1.00 52.06 29 LYS B O 1
ATOM 5537 N N . ILE D 2 30 ? 56.527 2.470 -53.629 1.00 70.49 30 ILE B N 1
ATOM 5538 C CA . ILE D 2 30 ? 57.753 1.909 -53.055 1.00 67.27 30 ILE B CA 1
ATOM 5539 C C . ILE D 2 30 ? 57.562 1.571 -51.584 1.00 57.64 30 ILE B C 1
ATOM 5540 O O . ILE D 2 30 ? 56.894 2.296 -50.846 1.00 67.03 30 ILE B O 1
ATOM 5545 N N . VAL D 2 31 ? 58.182 0.463 -51.162 1.00 51.32 31 VAL B N 1
ATOM 5546 C CA . VAL D 2 31 ? 58.278 0.054 -49.761 1.00 48.38 31 VAL B CA 1
ATOM 5547 C C . VAL D 2 31 ? 59.684 -0.483 -49.538 1.00 48.45 31 VAL B C 1
ATOM 5548 O O . VAL D 2 31 ? 60.318 -1.008 -50.459 1.00 50.95 31 VAL B O 1
ATOM 5552 N N . THR D 2 32 ? 60.216 -0.265 -48.340 1.00 45.28 32 THR B N 1
ATOM 5553 C CA . THR D 2 32 ? 61.590 -0.659 -48.042 1.00 45.97 32 THR B CA 1
ATOM 5554 C C . THR D 2 32 ? 61.669 -1.377 -46.695 1.00 47.19 32 THR B C 1
ATOM 5555 O O . THR D 2 32 ? 61.128 -0.895 -45.696 1.00 44.23 32 THR B O 1
ATOM 5559 N N . GLY D 2 33 ? 62.378 -2.492 -46.655 1.00 49.31 33 GLY B N 1
ATOM 5560 C CA . GLY D 2 33 ? 62.504 -3.233 -45.420 1.00 46.27 33 GLY B CA 1
ATOM 5561 C C . GLY D 2 33 ? 63.499 -4.363 -45.562 1.00 48.98 33 GLY B C 1
ATOM 5562 O O . GLY D 2 33 ? 64.308 -4.379 -46.488 1.00 49.86 33 GLY B O 1
ATOM 5563 N N . ILE D 2 34 ? 63.409 -5.332 -44.653 1.00 44.58 34 ILE B N 1
ATOM 5564 C CA . ILE D 2 34 ? 64.267 -6.523 -44.672 1.00 42.34 34 ILE B CA 1
ATOM 5565 C C . ILE D 2 34 ? 63.427 -7.755 -44.329 1.00 42.19 34 ILE B C 1
ATOM 5566 O O . ILE D 2 34 ? 62.683 -7.733 -43.340 1.00 52.87 34 ILE B O 1
ATOM 5571 N N . PRO D 2 35 ? 63.478 -8.825 -45.123 1.00 40.93 35 PRO B N 1
ATOM 5572 C CA . PRO D 2 35 ? 62.611 -9.968 -44.859 1.00 45.04 35 PRO B CA 1
ATOM 5573 C C . PRO D 2 35 ? 63.179 -10.841 -43.756 1.00 57.00 35 PRO B C 1
ATOM 5574 O O . PRO D 2 35 ? 64.381 -10.845 -43.487 1.00 67.05 35 PRO B O 1
ATOM 5578 N N . GLY D 2 36 ? 62.269 -11.551 -43.089 1.00 56.69 36 GLY B N 1
ATOM 5579 C CA . GLY D 2 36 ? 62.535 -12.546 -42.063 1.00 53.49 36 GLY B CA 1
ATOM 5580 C C . GLY D 2 36 ? 61.320 -13.445 -41.957 1.00 49.15 36 GLY B C 1
ATOM 5581 O O . GLY D 2 36 ? 60.288 -13.193 -42.581 1.00 48.11 36 GLY B O 1
ATOM 5582 N N . GLY D 2 37 ? 61.452 -14.515 -41.175 1.00 45.19 37 GLY B N 1
ATOM 5583 C CA . GLY D 2 37 ? 60.395 -15.511 -41.126 1.00 47.94 37 GLY B CA 1
ATOM 5584 C C . GLY D 2 37 ? 58.983 -14.968 -40.963 1.00 54.00 37 GLY B C 1
ATOM 5585 O O . GLY D 2 37 ? 58.122 -15.177 -41.825 1.00 65.19 37 GLY B O 1
ATOM 5586 N N . SER D 2 38 ? 58.751 -14.193 -39.906 1.00 49.96 38 SER B N 1
ATOM 5587 C CA . SER D 2 38 ? 57.395 -13.811 -39.542 1.00 48.03 38 SER B CA 1
ATOM 5588 C C . SER D 2 38 ? 56.741 -12.881 -40.556 1.00 59.14 38 SER B C 1
ATOM 5589 O O . SER D 2 38 ? 55.522 -12.690 -40.497 1.00 61.44 38 SER B O 1
ATOM 5592 N N . ILE D 2 39 ? 57.503 -12.310 -41.484 1.00 38.70 39 ILE B N 1
ATOM 5593 C CA . ILE D 2 39 ? 56.957 -11.428 -42.499 1.00 38.92 39 ILE B CA 1
ATOM 5594 C C . ILE D 2 39 ? 57.039 -12.028 -43.883 1.00 51.72 39 ILE B C 1
ATOM 5595 O O . ILE D 2 39 ? 56.660 -11.370 -44.867 1.00 50.48 39 ILE B O 1
ATOM 5600 N N . LEU D 2 40 ? 57.516 -13.262 -44.001 1.00 49.26 40 LEU B N 1
ATOM 5601 C CA . LEU D 2 40 ? 57.670 -13.834 -45.330 1.00 48.65 40 LEU B CA 1
ATOM 5602 C C . LEU D 2 40 ? 56.365 -13.943 -46.112 1.00 55.93 40 LEU B C 1
ATOM 5603 O O . LEU D 2 40 ? 56.401 -13.714 -47.336 1.00 62.87 40 LEU B O 1
ATOM 5608 N N . PRO D 2 41 ? 55.201 -14.222 -45.503 1.00 53.15 41 PRO B N 1
ATOM 5609 C CA . PRO D 2 41 ? 53.961 -14.232 -46.304 1.00 53.08 41 PRO B CA 1
ATOM 5610 C C . PRO D 2 41 ? 53.730 -12.961 -47.104 1.00 48.29 41 PRO B C 1
ATOM 5611 O O . PRO D 2 41 ? 53.507 -13.019 -48.319 1.00 46.97 41 PRO B O 1
ATOM 5615 N N . VAL D 2 42 ? 53.845 -11.806 -46.455 1.00 51.67 42 VAL B N 1
ATOM 5616 C CA . VAL D 2 42 ? 53.648 -10.535 -47.143 1.00 51.65 42 VAL B CA 1
ATOM 5617 C C . VAL D 2 42 ? 54.648 -10.392 -48.284 1.00 47.18 42 VAL B C 1
ATOM 5618 O O . VAL D 2 42 ? 54.283 -10.014 -49.406 1.00 46.90 42 VAL B O 1
ATOM 5622 N N . TYR D 2 43 ? 55.915 -10.727 -48.032 1.00 44.13 43 TYR B N 1
ATOM 5623 C CA . TYR D 2 43 ? 56.914 -10.653 -49.093 1.00 53.32 43 TYR B CA 1
ATOM 5624 C C . TYR D 2 43 ? 56.525 -11.524 -50.281 1.00 52.92 43 TYR B C 1
ATOM 5625 O O . TYR D 2 43 ? 56.616 -11.080 -51.434 1.00 54.38 43 TYR B O 1
ATOM 5634 N N . ASP D 2 44 ? 56.004 -12.728 -50.014 1.00 53.12 44 ASP B N 1
ATOM 5635 C CA . ASP D 2 44 ? 55.513 -13.572 -51.097 1.00 52.65 44 ASP B CA 1
ATOM 5636 C C . ASP D 2 44 ? 54.514 -12.780 -51.930 1.00 65.32 44 ASP B C 1
ATOM 5637 O O . ASP D 2 44 ? 54.713 -12.567 -53.131 1.00 85.47 44 ASP B O 1
ATOM 5642 N N . ALA D 2 45 ? 53.479 -12.248 -51.272 1.00 61.65 45 ALA B N 1
ATOM 5643 C CA . ALA D 2 45 ? 52.487 -11.433 -51.968 1.00 59.93 45 ALA B CA 1
ATOM 5644 C C . ALA D 2 45 ? 53.110 -10.194 -52.580 1.00 55.03 45 ALA B C 1
ATOM 5645 O O . ALA D 2 45 ? 52.799 -9.834 -53.724 1.00 62.87 45 ALA B O 1
ATOM 5647 N N . LEU D 2 46 ? 54.019 -9.544 -51.849 1.00 57.73 46 LEU B N 1
ATOM 5648 C CA . LEU D 2 46 ? 54.609 -8.318 -52.376 1.00 60.45 46 LEU B CA 1
ATOM 5649 C C . LEU D 2 46 ? 55.452 -8.617 -53.599 1.00 59.98 46 LEU B C 1
ATOM 5650 O O . LEU D 2 46 ? 55.631 -7.744 -54.446 1.00 68.13 46 LEU B O 1
ATOM 5655 N N . SER D 2 47 ? 55.877 -9.878 -53.721 1.00 54.25 47 SER B N 1
ATOM 5656 C CA . SER D 2 47 ? 56.496 -10.459 -54.901 1.00 53.92 47 SER B CA 1
ATOM 5657 C C . SER D 2 47 ? 55.754 -10.131 -56.187 1.00 61.36 47 SER B C 1
ATOM 5658 O O . SER D 2 47 ? 56.389 -10.098 -57.250 1.00 62.45 47 SER B O 1
ATOM 5661 N N . GLN D 2 48 ? 54.426 -9.981 -56.168 1.00 61.85 48 GLN B N 1
ATOM 5662 C CA . GLN D 2 48 ? 53.691 -9.949 -57.427 1.00 62.82 48 GLN B CA 1
ATOM 5663 C C . GLN D 2 48 ? 52.920 -8.668 -57.653 1.00 65.19 48 GLN B C 1
ATOM 5664 O O . GLN D 2 48 ? 51.988 -8.650 -58.462 1.00 62.96 48 GLN B O 1
ATOM 5670 N N . SER D 2 49 ? 53.282 -7.602 -56.959 1.00 69.35 49 SER B N 1
ATOM 5671 C CA . SER D 2 49 ? 52.696 -6.312 -57.253 1.00 70.92 49 SER B CA 1
ATOM 5672 C C . SER D 2 49 ? 53.146 -5.885 -58.635 1.00 75.71 49 SER B C 1
ATOM 5673 O O . SER D 2 49 ? 54.341 -5.907 -58.937 1.00 79.31 49 SER B O 1
ATOM 5676 N N . THR D 2 50 ? 52.198 -5.506 -59.485 1.00 79.79 50 THR B N 1
ATOM 5677 C CA . THR D 2 50 ? 52.602 -4.838 -60.716 1.00 72.91 50 THR B CA 1
ATOM 5678 C C . THR D 2 50 ? 52.856 -3.375 -60.458 1.00 67.88 50 THR B C 1
ATOM 5679 O O . THR D 2 50 ? 53.057 -2.615 -61.407 1.00 76.73 50 THR B O 1
ATOM 5683 N N . GLN D 2 51 ? 52.733 -2.965 -59.205 1.00 60.45 51 GLN B N 1
ATOM 5684 C CA . GLN D 2 51 ? 52.752 -1.581 -58.777 1.00 59.57 51 GLN B CA 1
ATOM 5685 C C . GLN D 2 51 ? 53.879 -1.198 -57.822 1.00 64.07 51 GLN B C 1
ATOM 5686 O O . GLN D 2 51 ? 54.442 -0.112 -57.974 1.00 64.20 51 GLN B O 1
ATOM 5692 N N . ILE D 2 52 ? 54.269 -2.065 -56.878 1.00 59.87 52 ILE B N 1
ATOM 5693 C CA . ILE D 2 52 ? 55.157 -1.700 -55.772 1.00 55.88 52 ILE B CA 1
ATOM 5694 C C . ILE D 2 52 ? 56.536 -2.330 -55.955 1.00 53.69 52 ILE B C 1
ATOM 5695 O O . ILE D 2 52 ? 56.675 -3.563 -55.948 1.00 52.54 52 ILE B O 1
ATOM 5700 N N . ARG D 2 53 ? 57.559 -1.478 -56.054 1.00 52.16 53 ARG B N 1
ATOM 5701 C CA . ARG D 2 53 ? 58.938 -1.915 -55.895 1.00 59.88 53 ARG B CA 1
ATOM 5702 C C . ARG D 2 53 ? 59.308 -1.942 -54.417 1.00 66.01 53 ARG B C 1
ATOM 5703 O O . ARG D 2 53 ? 58.822 -1.142 -53.611 1.00 70.69 53 ARG B O 1
ATOM 5711 N N . HIS D 2 54 ? 60.181 -2.877 -54.063 1.00 61.39 54 HIS B N 1
ATOM 5712 C CA . HIS D 2 54 ? 60.684 -3.012 -52.706 1.00 50.24 54 HIS B CA 1
ATOM 5713 C C . HIS D 2 54 ? 62.199 -2.877 -52.716 1.00 55.09 54 HIS B C 1
ATOM 5714 O O . HIS D 2 54 ? 62.882 -3.678 -53.357 1.00 64.81 54 HIS B O 1
ATOM 5721 N N . ILE D 2 55 ? 62.731 -1.922 -51.951 1.00 58.12 55 ILE B N 1
ATOM 5722 C CA . ILE D 2 55 ? 64.176 -1.790 -51.764 1.00 58.55 55 ILE B CA 1
ATOM 5723 C C . ILE D 2 55 ? 64.585 -2.533 -50.502 1.00 52.44 55 ILE B C 1
ATOM 5724 O O . ILE D 2 55 ? 63.990 -2.343 -49.433 1.00 54.92 55 ILE B O 1
ATOM 5729 N N . LEU D 2 56 ? 65.567 -3.418 -50.650 1.00 52.16 56 LEU B N 1
ATOM 5730 C CA . LEU D 2 56 ? 66.134 -4.226 -49.571 1.00 43.58 56 LEU B CA 1
ATOM 5731 C C . LEU D 2 56 ? 67.237 -3.425 -48.872 1.00 49.55 56 LEU B C 1
ATOM 5732 O O . LEU D 2 56 ? 68.340 -3.274 -49.399 1.00 62.18 56 LEU B O 1
ATOM 5737 N N . ALA D 2 57 ? 66.933 -2.873 -47.695 1.00 45.19 57 ALA B N 1
ATOM 5738 C CA . ALA D 2 57 ? 67.926 -2.172 -46.888 1.00 37.84 57 ALA B CA 1
ATOM 5739 C C . ALA D 2 57 ? 68.923 -3.156 -46.255 1.00 39.93 57 ALA B C 1
ATOM 5740 O O . ALA D 2 57 ? 68.758 -4.378 -46.314 1.00 46.33 57 ALA B O 1
ATOM 5742 N N . ARG D 2 58 ? 69.969 -2.608 -45.622 1.00 43.73 58 ARG B N 1
ATOM 5743 C CA . ARG D 2 58 ? 70.989 -3.423 -44.959 1.00 45.05 58 ARG B CA 1
ATOM 5744 C C . ARG D 2 58 ? 70.865 -3.442 -43.436 1.00 42.35 58 ARG B C 1
ATOM 5745 O O . ARG D 2 58 ? 71.598 -4.188 -42.779 1.00 45.29 58 ARG B O 1
ATOM 5753 N N . HIS D 2 59 ? 69.939 -2.675 -42.872 1.00 36.55 59 HIS B N 1
ATOM 5754 C CA . HIS D 2 59 ? 69.665 -2.641 -41.445 1.00 37.50 59 HIS B CA 1
ATOM 5755 C C . HIS D 2 59 ? 68.302 -1.966 -41.301 1.00 39.92 59 HIS B C 1
ATOM 5756 O O . HIS D 2 59 ? 68.045 -0.945 -41.945 1.00 44.24 59 HIS B O 1
ATOM 5763 N N . GLU D 2 60 ? 67.436 -2.499 -40.444 1.00 47.68 60 GLU B N 1
ATOM 5764 C CA . GLU D 2 60 ? 66.049 -2.039 -40.500 1.00 44.01 60 GLU B CA 1
ATOM 5765 C C . GLU D 2 60 ? 65.917 -0.571 -40.117 1.00 36.39 60 GLU B C 1
ATOM 5766 O O . GLU D 2 60 ? 65.030 0.116 -40.630 1.00 36.70 60 GLU B O 1
ATOM 5772 N N . GLN D 2 61 ? 66.810 -0.048 -39.276 1.00 39.03 61 GLN B N 1
ATOM 5773 C CA . GLN D 2 61 ? 66.807 1.394 -39.039 1.00 39.52 61 GLN B CA 1
ATOM 5774 C C . GLN D 2 61 ? 66.988 2.168 -40.328 1.00 45.33 61 GLN B C 1
ATOM 5775 O O . GLN D 2 61 ? 66.376 3.232 -40.519 1.00 47.77 61 GLN B O 1
ATOM 5781 N N . GLY D 2 62 ? 67.862 1.673 -41.197 1.00 39.84 62 GLY B N 1
ATOM 5782 C CA . GLY D 2 62 ? 68.002 2.274 -42.504 1.00 37.25 62 GLY B CA 1
ATOM 5783 C C . GLY D 2 62 ? 66.730 2.189 -43.326 1.00 37.35 62 GLY B C 1
ATOM 5784 O O . GLY D 2 62 ? 66.343 3.153 -43.981 1.00 36.67 62 GLY B O 1
ATOM 5785 N N . ALA D 2 63 ? 66.081 1.023 -43.340 1.00 32.52 63 ALA B N 1
ATOM 5786 C CA . ALA D 2 63 ? 64.801 0.935 -44.037 1.00 35.36 63 ALA B CA 1
ATOM 5787 C C . ALA D 2 63 ? 63.840 2.006 -43.535 1.00 36.62 63 ALA B C 1
ATOM 5788 O O . ALA D 2 63 ? 63.174 2.693 -44.330 1.00 33.48 63 ALA B O 1
ATOM 5790 N N . GLY D 2 64 ? 63.786 2.195 -42.218 1.00 31.28 64 GLY B N 1
ATOM 5791 C CA . GLY D 2 64 ? 62.906 3.209 -41.682 1.00 30.78 64 GLY B CA 1
ATOM 5792 C C . GLY D 2 64 ? 63.294 4.607 -42.118 1.00 41.72 64 GLY B C 1
ATOM 5793 O O . GLY D 2 64 ? 62.434 5.414 -42.471 1.00 52.82 64 GLY B O 1
ATOM 5794 N N . PHE D 2 65 ? 64.592 4.917 -42.113 1.00 35.19 65 PHE B N 1
ATOM 5795 C CA . PHE D 2 65 ? 64.988 6.266 -42.512 1.00 40.84 65 PHE B CA 1
ATOM 5796 C C . PHE D 2 65 ? 64.875 6.475 -44.019 1.00 43.84 65 PHE B C 1
ATOM 5797 O O . PHE D 2 65 ? 64.693 7.608 -44.481 1.00 40.38 65 PHE B O 1
ATOM 5805 N N . ILE D 2 66 ? 65.011 5.412 -44.802 1.00 49.52 66 ILE B N 1
ATOM 5806 C CA . ILE D 2 66 ? 64.771 5.510 -46.237 1.00 47.92 66 ILE B CA 1
ATOM 5807 C C . ILE D 2 66 ? 63.312 5.866 -46.495 1.00 51.32 66 ILE B C 1
ATOM 5808 O O . ILE D 2 66 ? 62.997 6.809 -47.244 1.00 51.30 66 ILE B O 1
ATOM 5813 N N . ALA D 2 67 ? 62.396 5.144 -45.839 1.00 46.62 67 ALA B N 1
ATOM 5814 C CA . ALA D 2 67 ? 60.998 5.548 -45.900 1.00 51.20 67 ALA B CA 1
ATOM 5815 C C . ALA D 2 67 ? 60.841 6.997 -45.455 1.00 52.05 67 ALA B C 1
ATOM 5816 O O . ALA D 2 67 ? 60.172 7.792 -46.126 1.00 41.31 67 ALA B O 1
ATOM 5818 N N . GLN D 2 68 ? 61.523 7.380 -44.376 1.00 34.14 68 GLN B N 1
ATOM 5819 C CA . GLN D 2 68 ? 61.422 8.754 -43.904 1.00 46.24 68 GLN B CA 1
ATOM 5820 C C . GLN D 2 68 ? 61.866 9.742 -44.991 1.00 50.31 68 GLN B C 1
ATOM 5821 O O . GLN D 2 68 ? 61.219 10.769 -45.196 1.00 51.32 68 GLN B O 1
ATOM 5827 N N . GLY D 2 69 ? 62.952 9.451 -45.716 1.00 43.14 69 GLY B N 1
ATOM 5828 C CA . GLY D 2 69 ? 63.354 10.346 -46.784 1.00 37.53 69 GLY B CA 1
ATOM 5829 C C . GLY D 2 69 ? 62.279 10.477 -47.847 1.00 53.43 69 GLY B C 1
ATOM 5830 O O . GLY D 2 69 ? 61.977 11.585 -48.315 1.00 54.93 69 GLY B O 1
ATOM 5831 N N . MET D 2 70 ? 61.659 9.351 -48.223 1.00 58.08 70 MET B N 1
ATOM 5832 C CA . MET D 2 70 ? 60.511 9.416 -49.131 1.00 53.55 70 MET B CA 1
ATOM 5833 C C . MET D 2 70 ? 59.403 10.304 -48.561 1.00 53.35 70 MET B C 1
ATOM 5834 O O . MET D 2 70 ? 58.992 11.276 -49.192 1.00 42.80 70 MET B O 1
ATOM 5839 N N . ALA D 2 71 ? 58.931 9.996 -47.344 1.00 49.68 71 ALA B N 1
ATOM 5840 C CA . ALA D 2 71 ? 57.794 10.707 -46.760 1.00 48.75 71 ALA B CA 1
ATOM 5841 C C . ALA D 2 71 ? 58.072 12.197 -46.595 1.00 49.39 71 ALA B C 1
ATOM 5842 O O . ALA D 2 71 ? 57.186 13.036 -46.820 1.00 53.28 71 ALA B O 1
ATOM 5844 N N . ARG D 2 72 ? 59.291 12.541 -46.182 1.00 45.80 72 ARG B N 1
ATOM 5845 C CA . ARG D 2 72 ? 59.702 13.931 -46.017 1.00 50.05 72 ARG B CA 1
ATOM 5846 C C . ARG D 2 72 ? 59.861 14.675 -47.339 1.00 57.78 72 ARG B C 1
ATOM 5847 O O . ARG D 2 72 ? 59.812 15.908 -47.322 1.00 66.09 72 ARG B O 1
ATOM 5855 N N . THR D 2 73 ? 60.078 13.990 -48.480 1.00 56.64 73 THR B N 1
ATOM 5856 C CA . THR D 2 73 ? 60.043 14.772 -49.718 1.00 60.12 73 THR B CA 1
ATOM 5857 C C . THR D 2 73 ? 58.682 14.723 -50.410 1.00 69.33 73 THR B C 1
ATOM 5858 O O . THR D 2 73 ? 58.313 15.690 -51.092 1.00 70.40 73 THR B O 1
ATOM 5862 N N . ASP D 2 74 ? 57.910 13.643 -50.211 1.00 72.94 74 ASP B N 1
ATOM 5863 C CA . ASP D 2 74 ? 56.588 13.478 -50.822 1.00 76.45 74 ASP B CA 1
ATOM 5864 C C . ASP D 2 74 ? 55.494 14.229 -50.080 1.00 73.95 74 ASP B C 1
ATOM 5865 O O . ASP D 2 74 ? 54.574 14.764 -50.712 1.00 76.72 74 ASP B O 1
ATOM 5870 N N . GLY D 2 75 ? 55.559 14.262 -48.750 1.00 64.13 75 GLY B N 1
ATOM 5871 C CA . GLY D 2 75 ? 54.404 14.674 -47.990 1.00 61.60 75 GLY B CA 1
ATOM 5872 C C . GLY D 2 75 ? 53.374 13.576 -47.829 1.00 70.25 75 GLY B C 1
ATOM 5873 O O . GLY D 2 75 ? 52.304 13.823 -47.261 1.00 78.80 75 GLY B O 1
ATOM 5874 N N . LYS D 2 76 ? 53.690 12.341 -48.272 1.00 64.69 76 LYS B N 1
ATOM 5875 C CA . LYS D 2 76 ? 52.826 11.170 -48.251 1.00 62.85 76 LYS B CA 1
ATOM 5876 C C . LYS D 2 76 ? 53.335 10.126 -47.262 1.00 57.60 76 LYS B C 1
ATOM 5877 O O . LYS D 2 76 ? 54.534 10.062 -46.986 1.00 59.38 76 LYS B O 1
ATOM 5883 N N . PRO D 2 77 ? 52.456 9.300 -46.692 1.00 57.66 77 PRO B N 1
ATOM 5884 C CA . PRO D 2 77 ? 52.943 8.230 -45.814 1.00 52.06 77 PRO B CA 1
ATOM 5885 C C . PRO D 2 77 ? 53.853 7.275 -46.574 1.00 55.68 77 PRO B C 1
ATOM 5886 O O . PRO D 2 77 ? 53.524 6.815 -47.669 1.00 62.68 77 PRO B O 1
ATOM 5890 N N . ALA D 2 78 ? 54.981 6.946 -45.959 1.00 44.89 78 ALA B N 1
ATOM 5891 C CA . ALA D 2 78 ? 55.922 5.976 -46.486 1.00 44.59 78 ALA B CA 1
ATOM 5892 C C . ALA D 2 78 ? 55.841 4.706 -45.649 1.00 42.22 78 ALA B C 1
ATOM 5893 O O . ALA D 2 78 ? 55.531 4.762 -44.466 1.00 36.33 78 ALA B O 1
ATOM 5895 N N . VAL D 2 79 ? 56.127 3.557 -46.260 1.00 46.07 79 VAL B N 1
ATOM 5896 C CA . VAL D 2 79 ? 55.912 2.255 -45.634 1.00 45.05 79 VAL B CA 1
ATOM 5897 C C . VAL D 2 79 ? 57.255 1.557 -45.486 1.00 45.58 79 VAL B C 1
ATOM 5898 O O . VAL D 2 79 ? 57.975 1.388 -46.474 1.00 54.64 79 VAL B O 1
ATOM 5902 N N . CYS D 2 80 ? 57.551 1.062 -44.291 1.00 41.05 80 CYS B N 1
ATOM 5903 C CA . CYS D 2 80 ? 58.708 0.191 -44.118 1.00 43.07 80 CYS B CA 1
ATOM 5904 C C . CYS D 2 80 ? 58.259 -1.083 -43.428 1.00 49.47 80 CYS B C 1
ATOM 5905 O O . CYS D 2 80 ? 57.271 -1.092 -42.698 1.00 59.31 80 CYS B O 1
ATOM 5908 N N . MET D 2 81 ? 59.023 -2.154 -43.622 1.00 43.23 81 MET B N 1
ATOM 5909 C CA . MET D 2 81 ? 58.616 -3.466 -43.140 1.00 41.26 81 MET B CA 1
ATOM 5910 C C . MET D 2 81 ? 59.781 -4.198 -42.499 1.00 44.75 81 MET B C 1
ATOM 5911 O O . MET D 2 81 ? 60.918 -4.118 -42.972 1.00 49.93 81 MET B O 1
ATOM 5916 N N . ALA D 2 82 ? 59.471 -4.983 -41.470 1.00 34.38 82 ALA B N 1
ATOM 5917 C CA . ALA D 2 82 ? 60.494 -5.813 -40.857 1.00 36.50 82 ALA B CA 1
ATOM 5918 C C . ALA D 2 82 ? 59.832 -7.057 -40.275 1.00 41.23 82 ALA B C 1
ATOM 5919 O O . ALA D 2 82 ? 58.604 -7.131 -40.140 1.00 45.29 82 ALA B O 1
ATOM 5921 N N . CYS D 2 83 ? 60.652 -8.048 -39.934 1.00 38.29 83 CYS B N 1
ATOM 5922 C CA . CYS D 2 83 ? 60.108 -9.225 -39.273 1.00 45.19 83 CYS B CA 1
ATOM 5923 C C . CYS D 2 83 ? 59.948 -8.982 -37.768 1.00 35.66 83 CYS B C 1
ATOM 5924 O O . CYS D 2 83 ? 60.141 -7.884 -37.262 1.00 34.66 83 CYS B O 1
ATOM 5927 N N . SER D 2 84 ? 59.539 -10.018 -37.044 1.00 51.67 84 SER B N 1
ATOM 5928 C CA . SER D 2 84 ? 59.451 -9.954 -35.594 1.00 54.54 84 SER B CA 1
ATOM 5929 C C . SER D 2 84 ? 60.849 -9.804 -34.992 1.00 55.90 84 SER B C 1
ATOM 5930 O O . SER D 2 84 ? 61.866 -9.835 -35.691 1.00 60.93 84 SER B O 1
ATOM 5933 N N . GLY D 2 85 ? 60.897 -9.648 -33.667 1.00 52.40 85 GLY B N 1
ATOM 5934 C CA . GLY D 2 85 ? 62.141 -9.684 -32.930 1.00 50.35 85 GLY B CA 1
ATOM 5935 C C . GLY D 2 85 ? 63.106 -8.570 -33.299 1.00 52.19 85 GLY B C 1
ATOM 5936 O O . GLY D 2 85 ? 62.805 -7.376 -33.156 1.00 45.85 85 GLY B O 1
ATOM 5937 N N . PRO D 2 86 ? 64.297 -8.946 -33.786 1.00 48.56 86 PRO B N 1
ATOM 5938 C CA . PRO D 2 86 ? 65.317 -7.934 -34.081 1.00 39.84 86 PRO B CA 1
ATOM 5939 C C . PRO D 2 86 ? 64.926 -6.962 -35.188 1.00 45.22 86 PRO B C 1
ATOM 5940 O O . PRO D 2 86 ? 65.401 -5.817 -35.168 1.00 42.93 86 PRO B O 1
ATOM 5944 N N . GLY D 2 87 ? 64.097 -7.367 -36.160 1.00 32.61 87 GLY B N 1
ATOM 5945 C CA . GLY D 2 87 ? 63.573 -6.385 -37.112 1.00 33.32 87 GLY B CA 1
ATOM 5946 C C . GLY D 2 87 ? 62.838 -5.219 -36.454 1.00 44.78 87 GLY B C 1
ATOM 5947 O O . GLY D 2 87 ? 63.145 -4.046 -36.707 1.00 48.74 87 GLY B O 1
ATOM 5948 N N . ALA D 2 88 ? 61.866 -5.523 -35.580 1.00 48.95 88 ALA B N 1
ATOM 5949 C CA . ALA D 2 88 ? 61.097 -4.469 -34.910 1.00 39.12 88 ALA B CA 1
ATOM 5950 C C . ALA D 2 88 ? 61.987 -3.586 -34.042 1.00 35.20 88 ALA B C 1
ATOM 5951 O O . ALA D 2 88 ? 61.968 -2.337 -34.147 1.00 41.17 88 ALA B O 1
ATOM 5953 N N . THR D 2 89 ? 62.776 -4.220 -33.167 1.00 36.27 89 THR B N 1
ATOM 5954 C CA . THR D 2 89 ? 63.644 -3.446 -32.289 1.00 38.49 89 THR B CA 1
ATOM 5955 C C . THR D 2 89 ? 64.607 -2.598 -33.121 1.00 43.16 89 THR B C 1
ATOM 5956 O O . THR D 2 89 ? 64.863 -1.432 -32.793 1.00 26.36 89 THR B O 1
ATOM 5960 N N . ASN D 2 90 ? 65.081 -3.135 -34.250 1.00 27.68 90 ASN B N 1
ATOM 5961 C CA . ASN D 2 90 ? 65.928 -2.324 -35.091 1.00 27.63 90 ASN B CA 1
ATOM 5962 C C . ASN D 2 90 ? 65.174 -1.149 -35.703 1.00 35.65 90 ASN B C 1
ATOM 5963 O O . ASN D 2 90 ? 65.816 -0.155 -36.073 1.00 43.24 90 ASN B O 1
ATOM 5968 N N . LEU D 2 91 ? 63.838 -1.229 -35.826 1.00 30.02 91 LEU B N 1
ATOM 5969 C CA . LEU D 2 91 ? 63.081 -0.073 -36.330 1.00 38.37 91 LEU B CA 1
ATOM 5970 C C . LEU D 2 91 ? 62.909 1.042 -35.307 1.00 37.90 91 LEU B C 1
ATOM 5971 O O . LEU D 2 91 ? 62.602 2.190 -35.701 1.00 31.69 91 LEU B O 1
ATOM 5976 N N . VAL D 2 92 ? 63.074 0.719 -34.015 1.00 33.69 92 VAL B N 1
ATOM 5977 C CA . VAL D 2 92 ? 62.685 1.648 -32.943 1.00 26.75 92 VAL B CA 1
ATOM 5978 C C . VAL D 2 92 ? 63.190 3.076 -33.180 1.00 37.09 92 VAL B C 1
ATOM 5979 O O . VAL D 2 92 ? 62.408 4.034 -33.171 1.00 44.12 92 VAL B O 1
ATOM 5983 N N . THR D 2 93 ? 64.502 3.252 -33.375 1.00 39.18 93 THR B N 1
ATOM 5984 C CA . THR D 2 93 ? 65.056 4.611 -33.448 1.00 37.78 93 THR B CA 1
ATOM 5985 C C . THR D 2 93 ? 64.451 5.417 -34.592 1.00 38.29 93 THR B C 1
ATOM 5986 O O . THR D 2 93 ? 64.094 6.593 -34.415 1.00 30.32 93 THR B O 1
ATOM 5990 N N . ALA D 2 94 ? 64.330 4.801 -35.772 1.00 32.10 94 ALA B N 1
ATOM 5991 C CA . ALA D 2 94 ? 63.757 5.486 -36.922 1.00 26.75 94 ALA B CA 1
ATOM 5992 C C . ALA D 2 94 ? 62.324 5.911 -36.642 1.00 36.57 94 ALA B C 1
ATOM 5993 O O . ALA D 2 94 ? 61.888 7.006 -37.048 1.00 31.33 94 ALA B O 1
ATOM 5995 N N . ILE D 2 95 ? 61.562 5.041 -35.968 1.00 36.49 95 ILE B N 1
ATOM 5996 C CA . ILE D 2 95 ? 60.177 5.385 -35.690 1.00 34.97 95 ILE B CA 1
ATOM 5997 C C . ILE D 2 95 ? 60.093 6.543 -34.702 1.00 38.11 95 ILE B C 1
ATOM 5998 O O . ILE D 2 95 ? 59.354 7.511 -34.920 1.00 36.96 95 ILE B O 1
ATOM 6003 N N . ALA D 2 96 ? 60.856 6.477 -33.608 1.00 46.53 96 ALA B N 1
ATOM 6004 C CA . ALA D 2 96 ? 60.840 7.568 -32.632 1.00 40.43 96 ALA B CA 1
ATOM 6005 C C . ALA D 2 96 ? 61.261 8.889 -33.278 1.00 42.52 96 ALA B C 1
ATOM 6006 O O . ALA D 2 96 ? 60.713 9.954 -32.962 1.00 38.80 96 ALA B O 1
ATOM 6008 N N . ASP D 2 97 ? 62.246 8.842 -34.175 1.00 46.65 97 ASP B N 1
ATOM 6009 C CA . ASP D 2 97 ? 62.601 10.037 -34.932 1.00 48.14 97 ASP B CA 1
ATOM 6010 C C . ASP D 2 97 ? 61.408 10.571 -35.709 1.00 44.34 97 ASP B C 1
ATOM 6011 O O . ASP D 2 97 ? 61.111 11.776 -35.673 1.00 41.45 97 ASP B O 1
ATOM 6016 N N . ALA D 2 98 ? 60.685 9.679 -36.393 1.00 47.48 98 ALA B N 1
ATOM 6017 C CA . ALA D 2 98 ? 59.498 10.122 -37.119 1.00 42.02 98 ALA B CA 1
ATOM 6018 C C . ALA D 2 98 ? 58.493 10.773 -36.180 1.00 40.77 98 ALA B C 1
ATOM 6019 O O . ALA D 2 98 ? 57.937 11.836 -36.491 1.00 45.65 98 ALA B O 1
ATOM 6021 N N . ARG D 2 99 ? 58.294 10.190 -34.996 1.00 32.59 99 ARG B N 1
ATOM 6022 C CA . ARG D 2 99 ? 57.332 10.768 -34.066 1.00 38.83 99 ARG B CA 1
ATOM 6023 C C . ARG D 2 99 ? 57.740 12.175 -33.671 1.00 37.80 99 ARG B C 1
ATOM 6024 O O . ARG D 2 99 ? 56.958 13.118 -33.817 1.00 43.08 99 ARG B O 1
ATOM 6032 N N . LEU D 2 100 ? 58.984 12.360 -33.231 1.00 38.40 100 LEU B N 1
ATOM 6033 C CA . LEU D 2 100 ? 59.333 13.695 -32.751 1.00 42.02 100 LEU B CA 1
ATOM 6034 C C . LEU D 2 100 ? 59.497 14.722 -33.873 1.00 44.78 100 LEU B C 1
ATOM 6035 O O . LEU D 2 100 ? 59.518 15.924 -33.582 1.00 51.54 100 LEU B O 1
ATOM 6040 N N . ASP D 2 101 ? 59.655 14.315 -35.132 1.00 46.99 101 ASP B N 1
ATOM 6041 C CA . ASP D 2 101 ? 59.604 15.337 -36.175 1.00 46.69 101 ASP B CA 1
ATOM 6042 C C . ASP D 2 101 ? 58.267 15.399 -36.906 1.00 50.80 101 ASP B C 1
ATOM 6043 O O . ASP D 2 101 ? 58.149 16.162 -37.869 1.00 45.97 101 ASP B O 1
ATOM 6048 N N . SER D 2 102 ? 57.275 14.607 -36.487 1.00 47.40 102 SER B N 1
ATOM 6049 C CA . SER D 2 102 ? 55.915 14.630 -37.042 1.00 45.70 102 SER B CA 1
ATOM 6050 C C . SER D 2 102 ? 55.906 14.213 -38.516 1.00 41.20 102 SER B C 1
ATOM 6051 O O . SER D 2 102 ? 55.359 14.897 -39.375 1.00 53.45 102 SER B O 1
ATOM 6054 N N . ILE D 2 103 ? 56.439 13.033 -38.785 1.00 42.57 103 ILE B N 1
ATOM 6055 C CA . ILE D 2 103 ? 56.615 12.532 -40.149 1.00 43.41 103 ILE B CA 1
ATOM 6056 C C . ILE D 2 103 ? 55.645 11.379 -40.345 1.00 42.32 103 ILE B C 1
ATOM 6057 O O . ILE D 2 103 ? 55.602 10.473 -39.502 1.00 38.10 103 ILE B O 1
ATOM 6062 N N . PRO D 2 104 ? 54.866 11.364 -41.432 1.00 40.22 104 PRO B N 1
ATOM 6063 C CA . PRO D 2 104 ? 53.872 10.300 -41.629 1.00 42.19 104 PRO B CA 1
ATOM 6064 C C . PRO D 2 104 ? 54.477 9.006 -42.124 1.00 43.75 104 PRO B C 1
ATOM 6065 O O . PRO D 2 104 ? 54.735 8.837 -43.310 1.00 60.69 104 PRO B O 1
ATOM 6069 N N . LEU D 2 105 ? 54.633 8.060 -41.225 1.00 48.01 105 LEU B N 1
ATOM 6070 C CA . LEU D 2 105 ? 55.176 6.753 -41.541 1.00 54.08 105 LEU B CA 1
ATOM 6071 C C . LEU D 2 105 ? 54.165 5.664 -41.224 1.00 57.34 105 LEU B C 1
ATOM 6072 O O . LEU D 2 105 ? 53.487 5.702 -40.197 1.00 63.30 105 LEU B O 1
ATOM 6077 N N . ILE D 2 106 ? 54.094 4.680 -42.097 1.00 46.49 106 ILE B N 1
ATOM 6078 C CA . ILE D 2 106 ? 53.415 3.430 -41.837 1.00 42.22 106 ILE B CA 1
ATOM 6079 C C . ILE D 2 106 ? 54.496 2.380 -41.690 1.00 46.10 106 ILE B C 1
ATOM 6080 O O . ILE D 2 106 ? 55.384 2.251 -42.551 1.00 48.76 106 ILE B O 1
ATOM 6085 N N . CYS D 2 107 ? 54.463 1.672 -40.580 1.00 41.14 107 CYS B N 1
ATOM 6086 C CA . CYS D 2 107 ? 55.483 0.682 -40.308 1.00 51.70 107 CYS B CA 1
ATOM 6087 C C . CYS D 2 107 ? 54.789 -0.657 -40.096 1.00 46.39 107 CYS B C 1
ATOM 6088 O O . CYS D 2 107 ? 53.916 -0.773 -39.229 1.00 53.44 107 CYS B O 1
ATOM 6091 N N . ILE D 2 108 ? 55.143 -1.646 -40.913 1.00 33.52 108 ILE B N 1
ATOM 6092 C CA . ILE D 2 108 ? 54.541 -2.973 -40.890 1.00 34.19 108 ILE B CA 1
ATOM 6093 C C . ILE D 2 108 ? 55.590 -4.011 -40.509 1.00 44.20 108 ILE B C 1
ATOM 6094 O O . ILE D 2 108 ? 56.659 -4.091 -41.129 1.00 55.61 108 ILE B O 1
ATOM 6099 N N . THR D 2 109 ? 55.272 -4.813 -39.494 1.00 48.17 109 THR B N 1
ATOM 6100 C CA . THR D 2 109 ? 56.156 -5.855 -38.986 1.00 52.14 109 THR B CA 1
ATOM 6101 C C . THR D 2 109 ? 55.409 -7.178 -38.854 1.00 52.24 109 THR B C 1
ATOM 6102 O O . THR D 2 109 ? 54.222 -7.205 -38.498 1.00 40.04 109 THR B O 1
ATOM 6106 N N . GLY D 2 110 ? 56.104 -8.274 -39.178 1.00 55.10 110 GLY B N 1
ATOM 6107 C CA . GLY D 2 110 ? 55.587 -9.595 -38.872 1.00 54.00 110 GLY B CA 1
ATOM 6108 C C . GLY D 2 110 ? 55.704 -9.924 -37.391 1.00 57.70 110 GLY B C 1
ATOM 6109 O O . GLY D 2 110 ? 56.524 -9.385 -36.656 1.00 71.77 110 GLY B O 1
ATOM 6110 N N . GLN D 2 111 ? 54.876 -10.851 -36.934 1.00 50.65 111 GLN B N 1
ATOM 6111 C CA . GLN D 2 111 ? 54.916 -11.276 -35.545 1.00 45.27 111 GLN B CA 1
ATOM 6112 C C . GLN D 2 111 ? 54.679 -12.780 -35.496 1.00 51.14 111 GLN B C 1
ATOM 6113 O O . GLN D 2 111 ? 54.213 -13.364 -36.471 1.00 60.45 111 GLN B O 1
ATOM 6119 N N . VAL D 2 112 ? 55.096 -13.428 -34.402 1.00 37.19 112 VAL B N 1
ATOM 6120 C CA . VAL D 2 112 ? 54.893 -14.875 -34.244 1.00 55.67 112 VAL B CA 1
ATOM 6121 C C . VAL D 2 112 ? 53.408 -15.204 -34.399 1.00 47.45 112 VAL B C 1
ATOM 6122 O O . VAL D 2 112 ? 52.552 -14.342 -34.148 1.00 39.17 112 VAL B O 1
ATOM 6126 N N . PRO D 2 113 ? 53.051 -16.424 -34.797 1.00 46.03 113 PRO B N 1
ATOM 6127 C CA . PRO D 2 113 ? 51.630 -16.763 -34.943 1.00 48.64 113 PRO B CA 1
ATOM 6128 C C . PRO D 2 113 ? 50.845 -16.470 -33.675 1.00 51.59 113 PRO B C 1
ATOM 6129 O O . PRO D 2 113 ? 51.357 -16.616 -32.564 1.00 50.33 113 PRO B O 1
ATOM 6133 N N . ALA D 2 114 ? 49.597 -16.021 -33.861 1.00 51.97 114 ALA B N 1
ATOM 6134 C CA . ALA D 2 114 ? 48.756 -15.663 -32.725 1.00 53.62 114 ALA B CA 1
ATOM 6135 C C . ALA D 2 114 ? 48.702 -16.794 -31.706 1.00 70.60 114 ALA B C 1
ATOM 6136 O O . ALA D 2 114 ? 48.764 -16.555 -30.495 1.00 76.03 114 ALA B O 1
ATOM 6138 N N . SER D 2 115 ? 48.654 -18.040 -32.191 1.00 79.75 115 SER B N 1
ATOM 6139 C CA . SER D 2 115 ? 48.701 -19.241 -31.359 1.00 80.86 115 SER B CA 1
ATOM 6140 C C . SER D 2 115 ? 49.919 -19.308 -30.439 1.00 81.03 115 SER B C 1
ATOM 6141 O O . SER D 2 115 ? 49.902 -20.071 -29.473 1.00 85.02 115 SER B O 1
ATOM 6144 N N . MET D 2 116 ? 50.987 -18.563 -30.725 1.00 83.16 116 MET B N 1
ATOM 6145 C CA . MET D 2 116 ? 52.228 -18.642 -29.959 1.00 83.04 116 MET B CA 1
ATOM 6146 C C . MET D 2 116 ? 52.550 -17.359 -29.204 1.00 85.50 116 MET B C 1
ATOM 6147 O O . MET D 2 116 ? 53.581 -17.302 -28.524 1.00 84.43 116 MET B O 1
ATOM 6152 N N . ILE D 2 117 ? 51.714 -16.326 -29.321 1.00 85.95 117 ILE B N 1
ATOM 6153 C CA . ILE D 2 117 ? 51.958 -15.049 -28.657 1.00 81.25 117 ILE B CA 1
ATOM 6154 C C . ILE D 2 117 ? 51.953 -15.233 -27.144 1.00 90.30 117 ILE B C 1
ATOM 6155 O O . ILE D 2 117 ? 50.905 -15.514 -26.547 1.00 90.73 117 ILE B O 1
ATOM 6160 N N . GLY D 2 118 ? 53.123 -15.079 -26.520 1.00 94.12 118 GLY B N 1
ATOM 6161 C CA . GLY D 2 118 ? 53.247 -15.143 -25.079 1.00 94.30 118 GLY B CA 1
ATOM 6162 C C . GLY D 2 118 ? 53.850 -16.407 -24.506 1.00 97.03 118 GLY B C 1
ATOM 6163 O O . GLY D 2 118 ? 53.803 -16.588 -23.282 1.00 101.63 118 GLY B O 1
ATOM 6164 N N . THR D 2 119 ? 54.401 -17.293 -25.337 1.00 93.84 119 THR B N 1
ATOM 6165 C CA . THR D 2 119 ? 55.116 -18.463 -24.845 1.00 90.65 119 THR B CA 1
ATOM 6166 C C . THR D 2 119 ? 56.628 -18.287 -24.934 1.00 89.66 119 THR B C 1
ATOM 6167 O O . THR D 2 119 ? 57.363 -19.285 -24.936 1.00 92.91 119 THR B O 1
ATOM 6171 N N . ASP D 2 120 ? 57.100 -17.035 -24.986 1.00 83.26 120 ASP B N 1
ATOM 6172 C CA . ASP D 2 120 ? 58.521 -16.719 -25.163 1.00 82.90 120 ASP B CA 1
ATOM 6173 C C . ASP D 2 120 ? 59.063 -17.306 -26.463 1.00 85.30 120 ASP B C 1
ATOM 6174 O O . ASP D 2 120 ? 60.186 -17.813 -26.510 1.00 84.45 120 ASP B O 1
ATOM 6179 N N . ALA D 2 121 ? 58.255 -17.253 -27.522 1.00 84.04 121 ALA B N 1
ATOM 6180 C CA . ALA D 2 121 ? 58.645 -17.876 -28.779 1.00 84.09 121 ALA B CA 1
ATOM 6181 C C . ALA D 2 121 ? 59.978 -17.319 -29.268 1.00 86.18 121 ALA B C 1
ATOM 6182 O O . ALA D 2 121 ? 60.382 -16.203 -28.922 1.00 89.26 121 ALA B O 1
ATOM 6184 N N . PHE D 2 122 ? 60.687 -18.129 -30.043 1.00 82.47 122 PHE B N 1
ATOM 6185 C CA . PHE D 2 122 ? 61.880 -17.629 -30.700 1.00 83.30 122 PHE B CA 1
ATOM 6186 C C . PHE D 2 122 ? 61.525 -16.388 -31.511 1.00 82.98 122 PHE B C 1
ATOM 6187 O O . PHE D 2 122 ? 60.554 -16.386 -32.273 1.00 85.08 122 PHE B O 1
ATOM 6189 N N . GLN D 2 123 ? 62.283 -15.315 -31.294 1.00 77.15 123 GLN B N 1
ATOM 6190 C CA . GLN D 2 123 ? 62.070 -14.036 -31.964 1.00 73.14 123 GLN B CA 1
ATOM 6191 C C . GLN D 2 123 ? 60.732 -13.402 -31.569 1.00 76.14 123 GLN B C 1
ATOM 6192 O O . GLN D 2 123 ? 60.028 -12.829 -32.405 1.00 75.32 123 GLN B O 1
ATOM 6198 N N . GLU D 2 124 ? 60.386 -13.489 -30.268 1.00 80.53 124 GLU B N 1
ATOM 6199 C CA . GLU D 2 124 ? 59.146 -12.910 -29.736 1.00 77.41 124 GLU B CA 1
ATOM 6200 C C . GLU D 2 124 ? 59.462 -11.719 -28.836 1.00 71.96 124 GLU B C 1
ATOM 6201 O O . GLU D 2 124 ? 59.965 -11.878 -27.717 1.00 65.33 124 GLU B O 1
ATOM 6207 N N . VAL D 2 125 ? 59.156 -10.534 -29.343 1.00 65.47 125 VAL B N 1
ATOM 6208 C CA . VAL D 2 125 ? 59.301 -9.264 -28.650 1.00 46.26 125 VAL B CA 1
ATOM 6209 C C . VAL D 2 125 ? 57.938 -8.571 -28.564 1.00 44.92 125 VAL B C 1
ATOM 6210 O O . VAL D 2 125 ? 57.107 -8.687 -29.476 1.00 43.88 125 VAL B O 1
ATOM 6214 N N . ASP D 2 126 ? 57.681 -7.909 -27.436 1.00 41.10 126 ASP B N 1
ATOM 6215 C CA . ASP D 2 126 ? 56.439 -7.167 -27.237 1.00 37.77 126 ASP B CA 1
ATOM 6216 C C . ASP D 2 126 ? 56.513 -5.892 -28.078 1.00 43.35 126 ASP B C 1
ATOM 6217 O O . ASP D 2 126 ? 56.715 -4.782 -27.578 1.00 47.92 126 ASP B O 1
ATOM 6222 N N . THR D 2 127 ? 56.317 -6.060 -29.386 1.00 46.70 127 THR B N 1
ATOM 6223 C CA . THR D 2 127 ? 56.365 -4.937 -30.323 1.00 44.41 127 THR B CA 1
ATOM 6224 C C . THR D 2 127 ? 55.343 -3.854 -29.993 1.00 51.94 127 THR B C 1
ATOM 6225 O O . THR D 2 127 ? 55.649 -2.655 -30.036 1.00 55.10 127 THR B O 1
ATOM 6229 N N . TYR D 2 128 ? 54.110 -4.258 -29.692 1.00 54.57 128 TYR B N 1
ATOM 6230 C CA . TYR D 2 128 ? 53.080 -3.297 -29.309 1.00 48.41 128 TYR B CA 1
ATOM 6231 C C . TYR D 2 128 ? 53.566 -2.415 -28.149 1.00 37.98 128 TYR B C 1
ATOM 6232 O O . TYR D 2 128 ? 53.572 -1.175 -28.240 1.00 31.52 128 TYR B O 1
ATOM 6241 N N . GLY D 2 129 ? 54.007 -3.053 -27.059 1.00 30.01 129 GLY B N 1
ATOM 6242 C CA . GLY D 2 129 ? 54.486 -2.306 -25.906 1.00 29.56 129 GLY B CA 1
ATOM 6243 C C . GLY D 2 129 ? 55.619 -1.360 -26.247 1.00 35.99 129 GLY B C 1
ATOM 6244 O O . GLY D 2 129 ? 55.576 -0.172 -25.924 1.00 39.21 129 GLY B O 1
ATOM 6245 N N . ILE D 2 130 ? 56.640 -1.866 -26.937 1.00 34.02 130 ILE B N 1
ATOM 6246 C CA . ILE D 2 130 ? 57.746 -0.997 -27.328 1.00 40.51 130 ILE B CA 1
ATOM 6247 C C . ILE D 2 130 ? 57.250 0.189 -28.139 1.00 39.85 130 ILE B C 1
ATOM 6248 O O . ILE D 2 130 ? 57.745 1.311 -27.979 1.00 45.14 130 ILE B O 1
ATOM 6253 N N . SER D 2 131 ? 56.223 -0.006 -28.954 1.00 33.97 131 SER B N 1
ATOM 6254 C CA . SER D 2 131 ? 55.818 1.057 -29.862 1.00 43.81 131 SER B CA 1
ATOM 6255 C C . SER D 2 131 ? 54.924 2.124 -29.220 1.00 46.73 131 SER B C 1
ATOM 6256 O O . SER D 2 131 ? 54.869 3.252 -29.739 1.00 41.77 131 SER B O 1
ATOM 6259 N N . ILE D 2 132 ? 54.217 1.799 -28.135 1.00 42.23 132 ILE B N 1
ATOM 6260 C CA . ILE D 2 132 ? 53.308 2.742 -27.462 1.00 40.33 132 ILE B CA 1
ATOM 6261 C C . ILE D 2 132 ? 53.857 4.162 -27.287 1.00 44.83 132 ILE B C 1
ATOM 6262 O O . ILE D 2 132 ? 53.174 5.137 -27.658 1.00 52.13 132 ILE B O 1
ATOM 6267 N N . PRO D 2 133 ? 55.034 4.361 -26.668 1.00 42.89 133 PRO B N 1
ATOM 6268 C CA . PRO D 2 133 ? 55.539 5.723 -26.444 1.00 37.17 133 PRO B CA 1
ATOM 6269 C C . PRO D 2 133 ? 56.316 6.340 -27.605 1.00 46.35 133 PRO B C 1
ATOM 6270 O O . PRO D 2 133 ? 56.969 7.370 -27.405 1.00 49.00 133 PRO B O 1
ATOM 6274 N N . ILE D 2 134 ? 56.327 5.706 -28.782 1.00 41.28 134 ILE B N 1
ATOM 6275 C CA . ILE D 2 134 ? 57.036 6.253 -29.941 1.00 37.80 134 ILE B CA 1
ATOM 6276 C C . ILE D 2 134 ? 56.176 6.275 -31.203 1.00 46.51 134 ILE B C 1
ATOM 6277 O O . ILE D 2 134 ? 56.686 6.506 -32.312 1.00 41.37 134 ILE B O 1
ATOM 6282 N N . THR D 2 135 ? 54.868 6.043 -31.062 1.00 48.14 135 THR B N 1
ATOM 6283 C CA . THR D 2 135 ? 54.003 6.074 -32.231 1.00 36.21 135 THR B CA 1
ATOM 6284 C C . THR D 2 135 ? 52.849 7.032 -32.004 1.00 34.16 135 THR B C 1
ATOM 6285 O O . THR D 2 135 ? 52.420 7.259 -30.869 1.00 40.70 135 THR B O 1
ATOM 6289 N N . LYS D 2 136 ? 52.317 7.548 -33.116 1.00 34.88 136 LYS B N 1
ATOM 6290 C CA . LYS D 2 136 ? 51.041 8.247 -33.039 1.00 37.20 136 LYS B CA 1
ATOM 6291 C C . LYS D 2 136 ? 49.892 7.311 -32.698 1.00 34.97 136 LYS B C 1
ATOM 6292 O O . LYS D 2 136 ? 48.966 7.728 -32.007 1.00 42.31 136 LYS B O 1
ATOM 6298 N N . HIS D 2 137 ? 49.946 6.056 -33.143 1.00 32.08 137 HIS B N 1
ATOM 6299 C CA . HIS D 2 137 ? 49.081 4.971 -32.669 1.00 32.62 137 HIS B CA 1
ATOM 6300 C C . HIS D 2 137 ? 49.708 3.663 -33.150 1.00 39.00 137 HIS B C 1
ATOM 6301 O O . HIS D 2 137 ? 50.601 3.668 -34.008 1.00 40.18 137 HIS B O 1
ATOM 6308 N N . ASN D 2 138 ? 49.274 2.537 -32.571 1.00 34.62 138 ASN B N 1
ATOM 6309 C CA . ASN D 2 138 ? 49.849 1.253 -32.978 1.00 40.52 138 ASN B CA 1
ATOM 6310 C C . ASN D 2 138 ? 48.767 0.170 -32.914 1.00 38.01 138 ASN B C 1
ATOM 6311 O O . ASN D 2 138 ? 47.721 0.342 -32.283 1.00 48.66 138 ASN B O 1
ATOM 6316 N N . TYR D 2 139 ? 49.042 -0.965 -33.558 1.00 37.76 139 TYR B N 1
ATOM 6317 C CA . TYR D 2 139 ? 48.055 -2.019 -33.735 1.00 34.67 139 TYR B CA 1
ATOM 6318 C C . TYR D 2 139 ? 48.674 -3.388 -33.586 1.00 40.17 139 TYR B C 1
ATOM 6319 O O . TYR D 2 139 ? 49.781 -3.632 -34.074 1.00 41.49 139 TYR B O 1
ATOM 6328 N N . LEU D 2 140 ? 47.922 -4.303 -32.982 1.00 37.23 140 LEU B N 1
ATOM 6329 C CA . LEU D 2 140 ? 48.177 -5.724 -33.175 1.00 38.65 140 LEU B CA 1
ATOM 6330 C C . LEU D 2 140 ? 46.882 -6.395 -33.617 1.00 42.38 140 LEU B C 1
ATOM 6331 O O . LEU D 2 140 ? 45.975 -6.611 -32.809 1.00 63.27 140 LEU B O 1
ATOM 6336 N N . VAL D 2 141 ? 46.820 -6.725 -34.906 1.00 42.37 141 VAL B N 1
ATOM 6337 C CA . VAL D 2 141 ? 45.641 -7.303 -35.563 1.00 51.85 141 VAL B CA 1
ATOM 6338 C C . VAL D 2 141 ? 45.563 -8.766 -35.145 1.00 55.02 141 VAL B C 1
ATOM 6339 O O . VAL D 2 141 ? 46.488 -9.526 -35.415 1.00 63.05 141 VAL B O 1
ATOM 6343 N N . ARG D 2 142 ? 44.521 -9.173 -34.427 1.00 52.88 142 ARG B N 1
ATOM 6344 C CA . ARG D 2 142 ? 44.589 -10.564 -33.985 1.00 53.28 142 ARG B CA 1
ATOM 6345 C C . ARG D 2 142 ? 43.652 -11.426 -34.801 1.00 48.74 142 ARG B C 1
ATOM 6346 O O . ARG D 2 142 ? 43.538 -12.628 -34.543 1.00 57.91 142 ARG B O 1
ATOM 6354 N N . HIS D 2 143 ? 42.876 -10.788 -35.655 1.00 44.53 143 HIS B N 1
ATOM 6355 C CA . HIS D 2 143 ? 41.854 -11.418 -36.451 1.00 52.30 143 HIS B CA 1
ATOM 6356 C C . HIS D 2 143 ? 41.976 -10.882 -37.877 1.00 53.81 143 HIS B C 1
ATOM 6357 O O . HIS D 2 143 ? 42.106 -9.673 -38.092 1.00 45.54 143 HIS B O 1
ATOM 6364 N N . ILE D 2 144 ? 41.996 -11.789 -38.856 1.00 61.32 144 ILE B N 1
ATOM 6365 C CA . ILE D 2 144 ? 42.075 -11.324 -40.243 1.00 60.82 144 ILE B CA 1
ATOM 6366 C C . ILE D 2 144 ? 40.962 -10.334 -40.586 1.00 59.76 144 ILE B C 1
ATOM 6367 O O . ILE D 2 144 ? 41.196 -9.361 -41.317 1.00 54.72 144 ILE B O 1
ATOM 6372 N N . GLU D 2 145 ? 39.771 -10.517 -40.017 1.00 65.61 145 GLU B N 1
ATOM 6373 C CA . GLU D 2 145 ? 38.626 -9.674 -40.339 1.00 67.59 145 GLU B CA 1
ATOM 6374 C C . GLU D 2 145 ? 38.821 -8.187 -40.005 1.00 61.83 145 GLU B C 1
ATOM 6375 O O . GLU D 2 145 ? 38.159 -7.346 -40.616 1.00 61.51 145 GLU B O 1
ATOM 6381 N N . GLU D 2 146 ? 39.745 -7.832 -39.117 1.00 59.15 146 GLU B N 1
ATOM 6382 C CA . GLU D 2 146 ? 40.040 -6.425 -38.848 1.00 63.48 146 GLU B CA 1
ATOM 6383 C C . GLU D 2 146 ? 41.012 -5.768 -39.832 1.00 57.86 146 GLU B C 1
ATOM 6384 O O . GLU D 2 146 ? 41.236 -4.550 -39.736 1.00 51.20 146 GLU B O 1
ATOM 6390 N N . LEU D 2 147 ? 41.619 -6.518 -40.745 1.00 51.58 147 LEU B N 1
ATOM 6391 C CA . LEU D 2 147 ? 42.696 -5.934 -41.539 1.00 53.91 147 LEU B CA 1
ATOM 6392 C C . LEU D 2 147 ? 42.269 -4.712 -42.345 1.00 55.75 147 LEU B C 1
ATOM 6393 O O . LEU D 2 147 ? 43.007 -3.715 -42.319 1.00 56.10 147 LEU B O 1
ATOM 6398 N N . PRO D 2 148 ? 41.097 -4.680 -43.026 1.00 59.43 148 PRO B N 1
ATOM 6399 C CA . PRO D 2 148 ? 40.706 -3.445 -43.721 1.00 56.26 148 PRO B CA 1
ATOM 6400 C C . PRO D 2 148 ? 40.648 -2.235 -42.802 1.00 60.04 148 PRO B C 1
ATOM 6401 O O . PRO D 2 148 ? 41.421 -1.291 -43.022 1.00 69.48 148 PRO B O 1
ATOM 6405 N N . GLN D 2 149 ? 39.807 -2.263 -41.755 1.00 50.61 149 GLN B N 1
ATOM 6406 C CA . GLN D 2 149 ? 39.628 -1.071 -40.924 1.00 50.50 149 GLN B CA 1
ATOM 6407 C C . GLN D 2 149 ? 40.956 -0.586 -40.362 1.00 60.09 149 GLN B C 1
ATOM 6408 O O . GLN D 2 149 ? 41.319 0.589 -40.528 1.00 58.67 149 GLN B O 1
ATOM 6414 N N . VAL D 2 150 ? 41.724 -1.496 -39.749 1.00 54.46 150 VAL B N 1
ATOM 6415 C CA . VAL D 2 150 ? 43.041 -1.139 -39.226 1.00 50.47 150 VAL B CA 1
ATOM 6416 C C . VAL D 2 150 ? 43.800 -0.332 -40.276 1.00 54.48 150 VAL B C 1
ATOM 6417 O O . VAL D 2 150 ? 44.162 0.840 -40.068 1.00 57.39 150 VAL B O 1
ATOM 6421 N N . MET D 2 151 ? 43.950 -0.903 -41.467 1.00 48.80 151 MET B N 1
ATOM 6422 C CA . MET D 2 151 ? 44.800 -0.217 -42.423 1.00 48.84 151 MET B CA 1
ATOM 6423 C C . MET D 2 151 ? 44.180 1.092 -42.850 1.00 49.31 151 MET B C 1
ATOM 6424 O O . MET D 2 151 ? 44.849 2.135 -42.814 1.00 45.64 151 MET B O 1
ATOM 6429 N N . SER D 2 152 ? 42.885 1.086 -43.122 1.00 52.68 152 SER B N 1
ATOM 6430 C CA . SER D 2 152 ? 42.270 2.342 -43.504 1.00 55.08 152 SER B CA 1
ATOM 6431 C C . SER D 2 152 ? 42.502 3.399 -42.436 1.00 53.82 152 SER B C 1
ATOM 6432 O O . SER D 2 152 ? 42.827 4.550 -42.756 1.00 57.79 152 SER B O 1
ATOM 6435 N N . ASP D 2 153 ? 42.383 3.018 -41.162 1.00 53.01 153 ASP B N 1
ATOM 6436 C CA . ASP D 2 153 ? 42.546 4.014 -40.118 1.00 51.08 153 ASP B CA 1
ATOM 6437 C C . ASP D 2 153 ? 44.004 4.365 -39.915 1.00 48.15 153 ASP B C 1
ATOM 6438 O O . ASP D 2 153 ? 44.325 5.549 -39.743 1.00 43.00 153 ASP B O 1
ATOM 6443 N N . ALA D 2 154 ? 44.894 3.382 -40.057 1.00 49.06 154 ALA B N 1
ATOM 6444 C CA . ALA D 2 154 ? 46.315 3.676 -39.948 1.00 48.23 154 ALA B CA 1
ATOM 6445 C C . ALA D 2 154 ? 46.704 4.768 -40.932 1.00 46.90 154 ALA B C 1
ATOM 6446 O O . ALA D 2 154 ? 47.181 5.842 -40.534 1.00 48.14 154 ALA B O 1
ATOM 6448 N N . PHE D 2 155 ? 46.373 4.570 -42.207 1.00 41.93 155 PHE B N 1
ATOM 6449 C CA . PHE D 2 155 ? 46.712 5.582 -43.195 1.00 45.48 155 PHE B CA 1
ATOM 6450 C C . PHE D 2 155 ? 45.954 6.879 -42.950 1.00 43.84 155 PHE B C 1
ATOM 6451 O O . PHE D 2 155 ? 46.457 7.957 -43.271 1.00 46.99 155 PHE B O 1
ATOM 6459 N N . ARG D 2 156 ? 44.760 6.820 -42.372 1.00 42.05 156 ARG B N 1
ATOM 6460 C CA . ARG D 2 156 ? 44.136 8.082 -42.006 1.00 49.18 156 ARG B CA 1
ATOM 6461 C C . ARG D 2 156 ? 44.932 8.775 -40.901 1.00 47.76 156 ARG B C 1
ATOM 6462 O O . ARG D 2 156 ? 45.403 9.910 -41.088 1.00 43.31 156 ARG B O 1
ATOM 6470 N N . ILE D 2 157 ? 45.214 8.056 -39.801 1.00 48.47 157 ILE B N 1
ATOM 6471 C CA . ILE D 2 157 ? 45.771 8.708 -38.613 1.00 44.21 157 ILE B CA 1
ATOM 6472 C C . ILE D 2 157 ? 47.166 9.250 -38.887 1.00 41.52 157 ILE B C 1
ATOM 6473 O O . ILE D 2 157 ? 47.542 10.339 -38.426 1.00 40.07 157 ILE B O 1
ATOM 6478 N N . ALA D 2 158 ? 47.965 8.491 -39.640 1.00 38.19 158 ALA B N 1
ATOM 6479 C CA . ALA D 2 158 ? 49.333 8.905 -39.935 1.00 36.22 158 ALA B CA 1
ATOM 6480 C C . ALA D 2 158 ? 49.361 10.211 -40.706 1.00 50.04 158 ALA B C 1
ATOM 6481 O O . ALA D 2 158 ? 50.365 10.930 -40.687 1.00 56.25 158 ALA B O 1
ATOM 6483 N N . GLN D 2 159 ? 48.279 10.509 -41.423 1.00 53.90 159 GLN B N 1
ATOM 6484 C CA . GLN D 2 159 ? 48.261 11.591 -42.381 1.00 55.72 159 GLN B CA 1
ATOM 6485 C C . GLN D 2 159 ? 47.430 12.769 -41.915 1.00 56.98 159 GLN B C 1
ATOM 6486 O O . GLN D 2 159 ? 47.620 13.873 -42.424 1.00 62.58 159 GLN B O 1
ATOM 6492 N N . SER D 2 160 ? 46.580 12.584 -40.912 1.00 59.23 160 SER B N 1
ATOM 6493 C CA . SER D 2 160 ? 45.648 13.625 -40.499 1.00 65.04 160 SER B CA 1
ATOM 6494 C C . SER D 2 160 ? 46.220 14.444 -39.345 1.00 58.08 160 SER B C 1
ATOM 6495 O O . SER D 2 160 ? 47.202 14.060 -38.705 1.00 53.76 160 SER B O 1
ATOM 6498 N N . GLY D 2 161 ? 45.580 15.589 -39.099 1.00 51.52 161 GLY B N 1
ATOM 6499 C CA . GLY D 2 161 ? 45.964 16.489 -38.037 1.00 45.52 161 GLY B CA 1
ATOM 6500 C C . GLY D 2 161 ? 47.446 16.756 -38.025 1.00 57.71 161 GLY B C 1
ATOM 6501 O O . GLY D 2 161 ? 48.012 17.205 -39.026 1.00 74.60 161 GLY B O 1
ATOM 6502 N N . ARG D 2 162 ? 48.088 16.469 -36.892 1.00 50.13 162 ARG B N 1
ATOM 6503 C CA . ARG D 2 162 ? 49.539 16.498 -36.819 1.00 48.18 162 ARG B CA 1
ATOM 6504 C C . ARG D 2 162 ? 50.059 15.130 -37.249 1.00 42.04 162 ARG B C 1
ATOM 6505 O O . ARG D 2 162 ? 49.827 14.140 -36.535 1.00 39.49 162 ARG B O 1
ATOM 6513 N N . PRO D 2 163 ? 50.747 15.021 -38.384 1.00 42.14 163 PRO B N 1
ATOM 6514 C CA . PRO D 2 163 ? 51.122 13.700 -38.904 1.00 39.40 163 PRO B CA 1
ATOM 6515 C C . PRO D 2 163 ? 52.111 12.992 -37.982 1.00 41.35 163 PRO B C 1
ATOM 6516 O O . PRO D 2 163 ? 52.818 13.616 -37.184 1.00 35.96 163 PRO B O 1
ATOM 6520 N N . GLY D 2 164 ? 52.209 11.670 -38.159 1.00 44.75 164 GLY B N 1
ATOM 6521 C CA . GLY D 2 164 ? 53.098 10.861 -37.354 1.00 53.74 164 GLY B CA 1
ATOM 6522 C C . GLY D 2 164 ? 53.172 9.410 -37.802 1.00 54.63 164 GLY B C 1
ATOM 6523 O O . GLY D 2 164 ? 52.499 9.001 -38.755 1.00 48.28 164 GLY B O 1
ATOM 6524 N N . PRO D 2 165 ? 54.031 8.615 -37.151 1.00 47.35 165 PRO B N 1
ATOM 6525 C CA . PRO D 2 165 ? 54.180 7.203 -37.532 1.00 39.69 165 PRO B CA 1
ATOM 6526 C C . PRO D 2 165 ? 53.121 6.325 -36.871 1.00 33.11 165 PRO B C 1
ATOM 6527 O O . PRO D 2 165 ? 52.701 6.580 -35.741 1.00 43.14 165 PRO B O 1
ATOM 6531 N N . VAL D 2 166 ? 52.654 5.312 -37.606 1.00 31.83 166 VAL B N 1
ATOM 6532 C CA . VAL D 2 166 ? 51.744 4.287 -37.099 1.00 32.58 166 VAL B CA 1
ATOM 6533 C C . VAL D 2 166 ? 52.396 2.926 -37.291 1.00 36.59 166 VAL B C 1
ATOM 6534 O O . VAL D 2 166 ? 52.980 2.648 -38.343 1.00 47.52 166 VAL B O 1
ATOM 6538 N N . TRP D 2 167 ? 52.308 2.075 -36.280 1.00 39.72 167 TRP B N 1
ATOM 6539 C CA . TRP D 2 167 ? 52.960 0.772 -36.321 1.00 40.05 167 TRP B CA 1
ATOM 6540 C C . TRP D 2 167 ? 51.884 -0.309 -36.329 1.00 47.11 167 TRP B C 1
ATOM 6541 O O . TRP D 2 167 ? 51.047 -0.357 -35.420 1.00 46.69 167 TRP B O 1
ATOM 6552 N N . ILE D 2 168 ? 51.907 -1.171 -37.344 1.00 39.02 168 ILE B N 1
ATOM 6553 C CA . ILE D 2 168 ? 50.964 -2.275 -37.464 1.00 37.36 168 ILE B CA 1
ATOM 6554 C C . ILE D 2 168 ? 51.746 -3.573 -37.341 1.00 35.18 168 ILE B C 1
ATOM 6555 O O . ILE D 2 168 ? 52.559 -3.897 -38.218 1.00 42.69 168 ILE B O 1
ATOM 6560 N N . ASP D 2 169 ? 51.447 -4.341 -36.290 1.00 42.41 169 ASP B N 1
ATOM 6561 C CA . ASP D 2 169 ? 52.048 -5.647 -36.012 1.00 54.14 169 ASP B CA 1
ATOM 6562 C C . ASP D 2 169 ? 51.068 -6.734 -36.442 1.00 36.91 169 ASP B C 1
ATOM 6563 O O . ASP D 2 169 ? 49.929 -6.761 -35.965 1.00 50.15 169 ASP B O 1
ATOM 6568 N N . ILE D 2 170 ? 51.504 -7.639 -37.310 1.00 38.73 170 ILE B N 1
ATOM 6569 C CA . ILE D 2 170 ? 50.581 -8.630 -37.872 1.00 42.31 170 ILE B CA 1
ATOM 6570 C C . ILE D 2 170 ? 51.075 -10.055 -37.654 1.00 44.40 170 ILE B C 1
ATOM 6571 O O . ILE D 2 170 ? 52.102 -10.449 -38.218 1.00 50.73 170 ILE B O 1
ATOM 6576 N N . PRO D 2 171 ? 50.396 -10.849 -36.838 1.00 44.87 171 PRO B N 1
ATOM 6577 C CA . PRO D 2 171 ? 50.815 -12.239 -36.645 1.00 42.35 171 PRO B CA 1
ATOM 6578 C C . PRO D 2 171 ? 50.826 -13.004 -37.956 1.00 44.54 171 PRO B C 1
ATOM 6579 O O . PRO D 2 171 ? 49.949 -12.829 -38.808 1.00 51.25 171 PRO B O 1
ATOM 6583 N N . LYS D 2 172 ? 51.849 -13.852 -38.113 1.00 46.26 172 LYS B N 1
ATOM 6584 C CA . LYS D 2 172 ? 52.019 -14.614 -39.351 1.00 49.75 172 LYS B CA 1
ATOM 6585 C C . LYS D 2 172 ? 50.762 -15.385 -39.731 1.00 52.75 172 LYS B C 1
ATOM 6586 O O . LYS D 2 172 ? 50.423 -15.465 -40.917 1.00 56.95 172 LYS B O 1
ATOM 6592 N N . ASP D 2 173 ? 50.048 -15.957 -38.745 1.00 56.06 173 ASP B N 1
ATOM 6593 C CA . ASP D 2 173 ? 48.851 -16.740 -39.072 1.00 66.05 173 ASP B CA 1
ATOM 6594 C C . ASP D 2 173 ? 47.670 -15.865 -39.494 1.00 65.18 173 ASP B C 1
ATOM 6595 O O . ASP D 2 173 ? 46.720 -16.379 -40.098 1.00 58.75 173 ASP B O 1
ATOM 6600 N N . VAL D 2 174 ? 47.712 -14.562 -39.202 1.00 59.79 174 VAL B N 1
ATOM 6601 C CA . VAL D 2 174 ? 46.725 -13.648 -39.764 1.00 54.29 174 VAL B CA 1
ATOM 6602 C C . VAL D 2 174 ? 47.020 -13.381 -41.226 1.00 54.63 174 VAL B C 1
ATOM 6603 O O . VAL D 2 174 ? 46.110 -13.380 -42.057 1.00 58.23 174 VAL B O 1
ATOM 6607 N N . GLN D 2 175 ? 48.300 -13.215 -41.574 1.00 54.73 175 GLN B N 1
ATOM 6608 C CA . GLN D 2 175 ? 48.688 -12.997 -42.968 1.00 56.91 175 GLN B CA 1
ATOM 6609 C C . GLN D 2 175 ? 48.308 -14.184 -43.820 1.00 61.39 175 GLN B C 1
ATOM 6610 O O . GLN D 2 175 ? 48.048 -14.038 -45.016 1.00 69.50 175 GLN B O 1
ATOM 6616 N N . THR D 2 176 ? 48.267 -15.357 -43.210 1.00 58.55 176 THR B N 1
ATOM 6617 C CA . THR D 2 176 ? 48.052 -16.620 -43.885 1.00 55.52 176 THR B CA 1
ATOM 6618 C C . THR D 2 176 ? 46.605 -17.086 -43.812 1.00 58.49 176 THR B C 1
ATOM 6619 O O . THR D 2 176 ? 46.190 -17.888 -44.651 1.00 62.30 176 THR B O 1
ATOM 6623 N N . ALA D 2 177 ? 45.789 -16.484 -42.951 1.00 61.83 177 ALA B N 1
ATOM 6624 C CA . ALA D 2 177 ? 44.359 -16.718 -43.007 1.00 65.10 177 ALA B CA 1
ATOM 6625 C C . ALA D 2 177 ? 43.818 -16.275 -44.361 1.00 68.41 177 ALA B C 1
ATOM 6626 O O . ALA D 2 177 ? 44.446 -15.492 -45.074 1.00 71.21 177 ALA B O 1
ATOM 6628 N N . VAL D 2 178 ? 42.620 -16.761 -44.692 1.00 64.36 178 VAL B N 1
ATOM 6629 C CA . VAL D 2 178 ? 41.913 -16.403 -45.915 1.00 66.85 178 VAL B CA 1
ATOM 6630 C C . VAL D 2 178 ? 40.560 -15.841 -45.521 1.00 61.04 178 VAL B C 1
ATOM 6631 O O . VAL D 2 178 ? 39.914 -16.362 -44.609 1.00 71.24 178 VAL B O 1
ATOM 6635 N N . PHE D 2 179 ? 40.111 -14.814 -46.238 1.00 60.98 179 PHE B N 1
ATOM 6636 C CA . PHE D 2 179 ? 38.820 -14.213 -45.947 1.00 64.09 179 PHE B CA 1
ATOM 6637 C C . PHE D 2 179 ? 38.301 -13.505 -47.184 1.00 65.41 179 PHE B C 1
ATOM 6638 O O . PHE D 2 179 ? 39.029 -13.292 -48.151 1.00 63.79 179 PHE B O 1
ATOM 6646 N N . GLU D 2 180 ? 37.011 -13.183 -47.147 1.00 67.89 180 GLU B N 1
ATOM 6647 C CA . GLU D 2 180 ? 36.313 -12.432 -48.177 1.00 67.30 180 GLU B CA 1
ATOM 6648 C C . GLU D 2 180 ? 35.974 -11.073 -47.588 1.00 71.35 180 GLU B C 1
ATOM 6649 O O . GLU D 2 180 ? 35.701 -10.956 -46.389 1.00 73.99 180 GLU B O 1
ATOM 6655 N N . ILE D 2 181 ? 36.038 -10.034 -48.410 1.00 68.43 181 ILE B N 1
ATOM 6656 C CA . ILE D 2 181 ? 35.791 -8.685 -47.934 1.00 67.81 181 ILE B CA 1
ATOM 6657 C C . ILE D 2 181 ? 34.439 -8.203 -48.439 1.00 75.25 181 ILE B C 1
ATOM 6658 O O . ILE D 2 181 ? 33.855 -8.761 -49.368 1.00 72.17 181 ILE B O 1
ATOM 6663 N N . GLU D 2 182 ? 33.939 -7.148 -47.794 1.00 84.95 182 GLU B N 1
ATOM 6664 C CA . GLU D 2 182 ? 32.652 -6.538 -48.107 1.00 91.62 182 GLU B CA 1
ATOM 6665 C C . GLU D 2 182 ? 32.755 -5.501 -49.228 1.00 84.29 182 GLU B C 1
ATOM 6666 O O . GLU D 2 182 ? 31.939 -5.507 -50.159 1.00 75.42 182 GLU B O 1
ATOM 6668 N N . THR D 2 183 ? 33.754 -4.613 -49.152 1.00 82.10 183 THR B N 1
ATOM 6669 C CA . THR D 2 183 ? 33.901 -3.482 -50.062 1.00 78.58 183 THR B CA 1
ATOM 6670 C C . THR D 2 183 ? 35.376 -3.258 -50.380 1.00 77.85 183 THR B C 1
ATOM 6671 O O . THR D 2 183 ? 36.230 -3.375 -49.498 1.00 83.61 183 THR B O 1
ATOM 6675 N N . GLN D 2 184 ? 35.673 -2.949 -51.641 1.00 73.36 184 GLN B N 1
ATOM 6676 C CA . GLN D 2 184 ? 37.059 -2.732 -52.041 1.00 72.60 184 GLN B CA 1
ATOM 6677 C C . GLN D 2 184 ? 37.675 -1.559 -51.279 1.00 70.38 184 GLN B C 1
ATOM 6678 O O . GLN D 2 184 ? 37.022 -0.523 -51.092 1.00 64.39 184 GLN B O 1
ATOM 6684 N N . PRO D 2 185 ? 38.940 -1.670 -50.866 1.00 72.49 185 PRO B N 1
ATOM 6685 C CA . PRO D 2 185 ? 39.556 -0.598 -50.076 1.00 75.16 185 PRO B CA 1
ATOM 6686 C C . PRO D 2 185 ? 39.799 0.647 -50.916 1.00 79.16 185 PRO B C 1
ATOM 6687 O O . PRO D 2 185 ? 40.449 0.590 -51.964 1.00 83.91 185 PRO B O 1
ATOM 6691 N N . ALA D 2 186 ? 39.280 1.781 -50.437 1.00 74.89 186 ALA B N 1
ATOM 6692 C CA . ALA D 2 186 ? 39.469 3.056 -51.105 1.00 70.73 186 ALA B CA 1
ATOM 6693 C C . ALA D 2 186 ? 40.740 3.705 -50.575 1.00 73.32 186 ALA B C 1
ATOM 6694 O O . ALA D 2 186 ? 41.430 3.149 -49.715 1.00 78.48 186 ALA B O 1
ATOM 6696 N N . MET D 2 187 ? 41.069 4.893 -51.080 1.00 71.87 187 MET B N 1
ATOM 6697 C CA . MET D 2 187 ? 42.227 5.605 -50.550 1.00 79.64 187 MET B CA 1
ATOM 6698 C C . MET D 2 187 ? 41.714 6.536 -49.463 1.00 91.49 187 MET B C 1
ATOM 6699 O O . MET D 2 187 ? 41.432 7.708 -49.713 1.00 102.75 187 MET B O 1
ATOM 6704 N N . ALA D 2 188 ? 41.589 6.024 -48.239 1.00 93.42 188 ALA B N 1
ATOM 6705 C CA . ALA D 2 188 ? 41.233 6.892 -47.121 1.00 97.84 188 ALA B CA 1
ATOM 6706 C C . ALA D 2 188 ? 42.350 7.896 -46.894 1.00 91.14 188 ALA B C 1
ATOM 6707 O O . ALA D 2 188 ? 43.508 7.511 -46.726 1.00 91.60 188 ALA B O 1
ATOM 6709 N N . GLU D 2 189 ? 42.012 9.180 -46.880 1.00 89.24 189 GLU B N 1
ATOM 6710 C CA . GLU D 2 189 ? 43.002 10.224 -46.632 1.00 92.63 189 GLU B CA 1
ATOM 6711 C C . GLU D 2 189 ? 42.494 11.182 -45.553 1.00 80.24 189 GLU B C 1
ATOM 6712 O O . GLU D 2 189 ? 41.502 10.915 -44.865 1.00 77.05 189 GLU B O 1
ATOM 6718 N N . LYS D 2 190 ? 43.152 12.341 -45.452 1.00 75.27 190 LYS B N 1
ATOM 6719 C CA . LYS D 2 190 ? 43.096 13.193 -44.266 1.00 71.05 190 LYS B CA 1
ATOM 6720 C C . LYS D 2 190 ? 41.686 13.600 -43.852 1.00 68.75 190 LYS B C 1
ATOM 6721 O O . LYS D 2 190 ? 40.795 13.796 -44.681 1.00 70.13 190 LYS B O 1
ATOM 6727 N N . ALA D 2 191 ? 41.499 13.688 -42.535 1.00 64.91 191 ALA B N 1
ATOM 6728 C CA . ALA D 2 191 ? 40.310 14.253 -41.929 1.00 64.41 191 ALA B CA 1
ATOM 6729 C C . ALA D 2 191 ? 40.267 15.757 -42.159 1.00 68.01 191 ALA B C 1
ATOM 6730 O O . ALA D 2 191 ? 41.289 16.400 -42.401 1.00 73.42 191 ALA B O 1
ATOM 6732 N N . ALA D 2 192 ? 39.069 16.325 -42.071 1.00 71.45 192 ALA B N 1
ATOM 6733 C CA . ALA D 2 192 ? 38.942 17.757 -42.287 1.00 73.90 192 ALA B CA 1
ATOM 6734 C C . ALA D 2 192 ? 39.693 18.499 -41.190 1.00 79.15 192 ALA B C 1
ATOM 6735 O O . ALA D 2 192 ? 39.754 18.050 -40.041 1.00 77.21 192 ALA B O 1
ATOM 6737 N N . ALA D 2 193 ? 40.316 19.610 -41.572 1.00 82.54 193 ALA B N 1
ATOM 6738 C CA . ALA D 2 193 ? 41.063 20.429 -40.642 1.00 79.40 193 ALA B CA 1
ATOM 6739 C C . ALA D 2 193 ? 40.114 21.080 -39.641 1.00 82.47 193 ALA B C 1
ATOM 6740 O O . ALA D 2 193 ? 38.928 21.261 -39.928 1.00 89.99 193 ALA B O 1
ATOM 6742 N N . PRO D 2 194 ? 40.611 21.431 -38.455 1.00 75.96 194 PRO B N 1
ATOM 6743 C CA . PRO D 2 194 ? 39.750 22.067 -37.454 1.00 77.61 194 PRO B CA 1
ATOM 6744 C C . PRO D 2 194 ? 39.136 23.357 -37.980 1.00 86.59 194 PRO B C 1
ATOM 6745 O O . PRO D 2 194 ? 39.635 23.985 -38.914 1.00 93.33 194 PRO B O 1
ATOM 6749 N N . ALA D 2 195 ? 38.016 23.737 -37.379 1.00 87.26 195 ALA B N 1
ATOM 6750 C CA . ALA D 2 195 ? 37.386 25.014 -37.654 1.00 89.72 195 ALA B CA 1
ATOM 6751 C C . ALA D 2 195 ? 37.981 26.101 -36.772 1.00 85.09 195 ALA B C 1
ATOM 6752 O O . ALA D 2 195 ? 38.691 25.838 -35.797 1.00 83.73 195 ALA B O 1
ATOM 6754 N N . PHE D 2 196 ? 37.694 27.347 -37.124 1.00 82.68 196 PHE B N 1
ATOM 6755 C CA . PHE D 2 196 ? 38.196 28.414 -36.282 1.00 81.03 196 PHE B CA 1
ATOM 6756 C C . PHE D 2 196 ? 37.252 29.601 -36.346 1.00 88.10 196 PHE B C 1
ATOM 6757 O O . PHE D 2 196 ? 36.698 29.920 -37.401 1.00 90.35 196 PHE B O 1
ATOM 6765 N N . SER D 2 197 ? 37.063 30.229 -35.190 1.00 94.28 197 SER B N 1
ATOM 6766 C CA . SER D 2 197 ? 36.124 31.329 -35.074 1.00 103.69 197 SER B CA 1
ATOM 6767 C C . SER D 2 197 ? 36.673 32.536 -35.817 1.00 103.77 197 SER B C 1
ATOM 6768 O O . SER D 2 197 ? 37.883 32.785 -35.834 1.00 91.04 197 SER B O 1
ATOM 6771 N N . GLU D 2 198 ? 35.771 33.292 -36.436 1.00 116.25 198 GLU B N 1
ATOM 6772 C CA . GLU D 2 198 ? 36.200 34.465 -37.181 1.00 116.44 198 GLU B CA 1
ATOM 6773 C C . GLU D 2 198 ? 36.796 35.544 -36.282 1.00 114.71 198 GLU B C 1
ATOM 6774 O O . GLU D 2 198 ? 37.645 36.315 -36.742 1.00 110.06 198 GLU B O 1
ATOM 6776 N N . GLU D 2 199 ? 36.414 35.556 -35.020 1.00 115.08 199 GLU B N 1
ATOM 6777 C CA . GLU D 2 199 ? 36.912 36.572 -34.115 1.00 109.60 199 GLU B CA 1
ATOM 6778 C C . GLU D 2 199 ? 38.418 36.553 -33.987 1.00 104.31 199 GLU B C 1
ATOM 6779 O O . GLU D 2 199 ? 39.054 37.590 -33.983 1.00 94.47 199 GLU B O 1
ATOM 6781 N N . SER D 2 200 ? 38.993 35.368 -33.895 1.00 103.77 200 SER B N 1
ATOM 6782 C CA . SER D 2 200 ? 40.421 35.247 -33.733 1.00 102.39 200 SER B CA 1
ATOM 6783 C C . SER D 2 200 ? 41.163 35.829 -34.893 1.00 111.32 200 SER B C 1
ATOM 6784 O O . SER D 2 200 ? 42.123 36.550 -34.700 1.00 117.98 200 SER B O 1
ATOM 6787 N N . ILE D 2 201 ? 40.710 35.547 -36.103 1.00 110.03 201 ILE B N 1
ATOM 6788 C CA . ILE D 2 201 ? 41.419 36.063 -37.253 1.00 108.95 201 ILE B CA 1
ATOM 6789 C C . ILE D 2 201 ? 41.415 37.573 -37.207 1.00 117.77 201 ILE B C 1
ATOM 6790 O O . ILE D 2 201 ? 42.444 38.208 -37.411 1.00 120.09 201 ILE B O 1
ATOM 6795 N N . ARG D 2 202 ? 40.271 38.160 -36.906 1.00 119.19 202 ARG B N 1
ATOM 6796 C CA . ARG D 2 202 ? 40.199 39.608 -36.863 1.00 118.50 202 ARG B CA 1
ATOM 6797 C C . ARG D 2 202 ? 41.069 40.195 -35.778 1.00 112.22 202 ARG B C 1
ATOM 6798 O O . ARG D 2 202 ? 41.765 41.181 -35.982 1.00 112.08 202 ARG B O 1
ATOM 6800 N N . ASP D 2 203 ? 41.040 39.572 -34.621 1.00 109.20 203 ASP B N 1
ATOM 6801 C CA . ASP D 2 203 ? 41.810 40.071 -33.516 1.00 117.51 203 ASP B CA 1
ATOM 6802 C C . ASP D 2 203 ? 43.273 40.020 -33.870 1.00 113.47 203 ASP B C 1
ATOM 6803 O O . ASP D 2 203 ? 44.035 40.916 -33.550 1.00 119.82 203 ASP B O 1
ATOM 6805 N N . ALA D 2 204 ? 43.672 38.948 -34.524 1.00 103.44 204 ALA B N 1
ATOM 6806 C CA . ALA D 2 204 ? 45.045 38.801 -34.897 1.00 94.04 204 ALA B CA 1
ATOM 6807 C C . ALA D 2 204 ? 45.457 39.848 -35.888 1.00 90.22 204 ALA B C 1
ATOM 6808 O O . ALA D 2 204 ? 46.491 40.459 -35.752 1.00 86.64 204 ALA B O 1
ATOM 6810 N N . ALA D 2 205 ? 44.616 40.086 -36.872 1.00 90.23 205 ALA B N 1
ATOM 6811 C CA . ALA D 2 205 ? 44.935 41.056 -37.895 1.00 99.69 205 ALA B CA 1
ATOM 6812 C C . ALA D 2 205 ? 45.114 42.397 -37.234 1.00 111.00 205 ALA B C 1
ATOM 6813 O O . ALA D 2 205 ? 45.915 43.226 -37.657 1.00 114.32 205 ALA B O 1
ATOM 6815 N N . ALA D 2 206 ? 44.323 42.627 -36.209 1.00 119.40 206 ALA B N 1
ATOM 6816 C CA . ALA D 2 206 ? 44.441 43.863 -35.485 1.00 125.29 206 ALA B CA 1
ATOM 6817 C C . ALA D 2 206 ? 45.793 43.986 -34.795 1.00 125.44 206 ALA B C 1
ATOM 6818 O O . ALA D 2 206 ? 46.418 45.038 -34.836 1.00 125.15 206 ALA B O 1
ATOM 6820 N N . MET D 2 207 ? 46.255 42.911 -34.167 1.00 119.51 207 MET B N 1
ATOM 6821 C CA . MET D 2 207 ? 47.512 42.991 -33.435 1.00 109.09 207 MET B CA 1
ATOM 6822 C C . MET D 2 207 ? 48.695 43.098 -34.374 1.00 107.91 207 MET B C 1
ATOM 6823 O O . MET D 2 207 ? 49.682 43.772 -34.054 1.00 107.46 207 MET B O 1
ATOM 6828 N N . ILE D 2 208 ? 48.614 42.449 -35.536 1.00 102.89 208 ILE B N 1
ATOM 6829 C CA . ILE D 2 208 ? 49.689 42.543 -36.514 1.00 98.20 208 ILE B CA 1
ATOM 6830 C C . ILE D 2 208 ? 49.727 43.944 -37.116 1.00 101.79 208 ILE B C 1
ATOM 6831 O O . ILE D 2 208 ? 50.799 44.531 -37.312 1.00 104.69 208 ILE B O 1
ATOM 6836 N N . ASN D 2 209 ? 48.558 44.514 -37.388 1.00 106.97 209 ASN B N 1
ATOM 6837 C CA . ASN D 2 209 ? 48.500 45.827 -38.013 1.00 115.27 209 ASN B CA 1
ATOM 6838 C C . ASN D 2 209 ? 48.821 46.956 -37.043 1.00 114.98 209 ASN B C 1
ATOM 6839 O O . ASN D 2 209 ? 49.194 48.049 -37.485 1.00 115.82 209 ASN B O 1
ATOM 6844 N N . ALA D 2 210 ? 48.657 46.722 -35.743 1.00 111.47 210 ALA B N 1
ATOM 6845 C CA . ALA D 2 210 ? 48.978 47.703 -34.719 1.00 115.47 210 ALA B CA 1
ATOM 6846 C C . ALA D 2 210 ? 50.346 47.467 -34.084 1.00 118.26 210 ALA B C 1
ATOM 6847 O O . ALA D 2 210 ? 50.727 48.211 -33.176 1.00 123.21 210 ALA B O 1
ATOM 6849 N N . ALA D 2 211 ? 51.094 46.457 -34.531 1.00 115.57 211 ALA B N 1
ATOM 6850 C CA . ALA D 2 211 ? 52.359 46.096 -33.900 1.00 116.50 211 ALA B CA 1
ATOM 6851 C C . ALA D 2 211 ? 53.489 46.910 -34.512 1.00 119.33 211 ALA B C 1
ATOM 6852 O O . ALA D 2 211 ? 53.635 46.958 -35.738 1.00 119.71 211 ALA B O 1
ATOM 6854 N N . LYS D 2 212 ? 54.308 47.517 -33.648 1.00 119.08 212 LYS B N 1
ATOM 6855 C CA . LYS D 2 212 ? 55.444 48.303 -34.110 1.00 116.27 212 LYS B CA 1
ATOM 6856 C C . LYS D 2 212 ? 56.615 47.429 -34.532 1.00 116.79 212 LYS B C 1
ATOM 6857 O O . LYS D 2 212 ? 57.357 47.798 -35.450 1.00 121.69 212 LYS B O 1
ATOM 6859 N N . ARG D 2 213 ? 56.800 46.277 -33.893 1.00 110.82 213 ARG B N 1
ATOM 6860 C CA . ARG D 2 213 ? 58.002 45.465 -34.082 1.00 109.74 213 ARG B CA 1
ATOM 6861 C C . ARG D 2 213 ? 57.630 43.990 -34.142 1.00 106.84 213 ARG B C 1
ATOM 6862 O O . ARG D 2 213 ? 57.990 43.204 -33.261 1.00 103.20 213 ARG B O 1
ATOM 6864 N N . PRO D 2 214 ? 56.921 43.570 -35.187 1.00 99.18 214 PRO B N 1
ATOM 6865 C CA . PRO D 2 214 ? 56.565 42.156 -35.303 1.00 91.87 214 PRO B CA 1
ATOM 6866 C C . PRO D 2 214 ? 57.656 41.344 -35.982 1.00 90.18 214 PRO B C 1
ATOM 6867 O O . PRO D 2 214 ? 58.446 41.843 -36.783 1.00 94.14 214 PRO B O 1
ATOM 6871 N N . VAL D 2 215 ? 57.693 40.065 -35.635 1.00 85.61 215 VAL B N 1
ATOM 6872 C CA . VAL D 2 215 ? 58.502 39.089 -36.347 1.00 79.07 215 VAL B CA 1
ATOM 6873 C C . VAL D 2 215 ? 57.640 37.846 -36.579 1.00 80.62 215 VAL B C 1
ATOM 6874 O O . VAL D 2 215 ? 56.862 37.431 -35.709 1.00 76.58 215 VAL B O 1
ATOM 6878 N N . LEU D 2 216 ? 57.767 37.249 -37.759 1.00 79.52 216 LEU B N 1
ATOM 6879 C CA . LEU D 2 216 ? 56.982 36.071 -38.095 1.00 73.65 216 LEU B CA 1
ATOM 6880 C C . LEU D 2 216 ? 57.874 34.858 -37.898 1.00 69.53 216 LEU B C 1
ATOM 6881 O O . LEU D 2 216 ? 58.908 34.722 -38.552 1.00 72.08 216 LEU B O 1
ATOM 6886 N N . TYR D 2 217 ? 57.468 33.982 -37.012 1.00 66.86 217 TYR B N 1
ATOM 6887 C CA . TYR D 2 217 ? 58.281 32.873 -36.544 1.00 65.88 217 TYR B CA 1
ATOM 6888 C C . TYR D 2 217 ? 57.665 31.624 -37.173 1.00 65.40 217 TYR B C 1
ATOM 6889 O O . TYR D 2 217 ? 56.552 31.211 -36.827 1.00 64.28 217 TYR B O 1
ATOM 6898 N N . LEU D 2 218 ? 58.352 31.089 -38.175 1.00 63.52 218 LEU B N 1
ATOM 6899 C CA . LEU D 2 218 ? 57.877 29.936 -38.923 1.00 61.31 218 LEU B CA 1
ATOM 6900 C C . LEU D 2 218 ? 58.529 28.667 -38.413 1.00 61.04 218 LEU B C 1
ATOM 6901 O O . LEU D 2 218 ? 59.708 28.662 -38.046 1.00 52.91 218 LEU B O 1
ATOM 6906 N N . GLY D 2 219 ? 57.727 27.603 -38.360 1.00 67.17 219 GLY B N 1
ATOM 6907 C CA . GLY D 2 219 ? 58.194 26.283 -37.996 1.00 59.26 219 GLY B CA 1
ATOM 6908 C C . GLY D 2 219 ? 57.840 25.265 -39.070 1.00 51.41 219 GLY B C 1
ATOM 6909 O O . GLY D 2 219 ? 57.286 25.598 -40.115 1.00 47.95 219 GLY B O 1
ATOM 6910 N N . GLY D 2 220 ? 58.205 24.020 -38.792 1.00 46.71 220 GLY B N 1
ATOM 6911 C CA . GLY D 2 220 ? 58.009 22.946 -39.743 1.00 47.74 220 GLY B CA 1
ATOM 6912 C C . GLY D 2 220 ? 56.561 22.650 -40.062 1.00 55.83 220 GLY B C 1
ATOM 6913 O O . GLY D 2 220 ? 56.297 21.852 -40.970 1.00 56.73 220 GLY B O 1
ATOM 6914 N N . GLY D 2 221 ? 55.623 23.256 -39.332 1.00 59.12 221 GLY B N 1
ATOM 6915 C CA . GLY D 2 221 ? 54.211 23.078 -39.592 1.00 55.19 221 GLY B CA 1
ATOM 6916 C C . GLY D 2 221 ? 53.663 23.938 -40.706 1.00 57.07 221 GLY B C 1
ATOM 6917 O O . GLY D 2 221 ? 52.523 23.727 -41.132 1.00 62.71 221 GLY B O 1
ATOM 6918 N N . VAL D 2 222 ? 54.437 24.907 -41.191 1.00 52.07 222 VAL B N 1
ATOM 6919 C CA . VAL D 2 222 ? 53.991 25.744 -42.300 1.00 61.76 222 VAL B CA 1
ATOM 6920 C C . VAL D 2 222 ? 54.365 25.071 -43.618 1.00 63.61 222 VAL B C 1
ATOM 6921 O O . VAL D 2 222 ? 54.219 25.665 -44.690 1.00 67.35 222 VAL B O 1
ATOM 6925 N N . ILE D 2 223 ? 54.825 23.817 -43.545 1.00 63.00 223 ILE B N 1
ATOM 6926 C CA . ILE D 2 223 ? 55.566 23.186 -44.640 1.00 61.78 223 ILE B CA 1
ATOM 6927 C C . ILE D 2 223 ? 54.741 23.063 -45.935 1.00 64.40 223 ILE B C 1
ATOM 6928 O O . ILE D 2 223 ? 55.321 23.057 -47.030 1.00 67.65 223 ILE B O 1
ATOM 6933 N N . ASN D 2 224 ? 53.397 22.964 -45.857 1.00 58.77 224 ASN B N 1
ATOM 6934 C CA . ASN D 2 224 ? 52.585 22.827 -47.072 1.00 56.46 224 ASN B CA 1
ATOM 6935 C C . ASN D 2 224 ? 51.830 24.095 -47.437 1.00 61.21 224 ASN B C 1
ATOM 6936 O O . ASN D 2 224 ? 50.816 24.029 -48.138 1.00 73.34 224 ASN B O 1
ATOM 6941 N N . ALA D 2 225 ? 52.308 25.250 -47.005 1.00 61.01 225 ALA B N 1
ATOM 6942 C CA . ALA D 2 225 ? 51.683 26.528 -47.345 1.00 63.97 225 ALA B CA 1
ATOM 6943 C C . ALA D 2 225 ? 52.775 27.545 -47.659 1.00 69.06 225 ALA B C 1
ATOM 6944 O O . ALA D 2 225 ? 52.853 28.615 -47.044 1.00 63.49 225 ALA B O 1
ATOM 6946 N N . PRO D 2 226 ? 53.665 27.223 -48.608 1.00 71.92 226 PRO B N 1
ATOM 6947 C CA . PRO D 2 226 ? 54.748 28.168 -48.913 1.00 73.57 226 PRO B CA 1
ATOM 6948 C C . PRO D 2 226 ? 54.230 29.444 -49.536 1.00 79.10 226 PRO B C 1
ATOM 6949 O O . PRO D 2 226 ? 54.733 30.531 -49.229 1.00 84.62 226 PRO B O 1
ATOM 6953 N N . ALA D 2 227 ? 53.226 29.337 -50.404 1.00 81.21 227 ALA B N 1
ATOM 6954 C CA . ALA D 2 227 ? 52.671 30.513 -51.056 1.00 82.18 227 ALA B CA 1
ATOM 6955 C C . ALA D 2 227 ? 52.196 31.542 -50.038 1.00 89.44 227 ALA B C 1
ATOM 6956 O O . ALA D 2 227 ? 52.605 32.708 -50.083 1.00 99.03 227 ALA B O 1
ATOM 6958 N N . ARG D 2 228 ? 51.333 31.130 -49.102 1.00 84.60 228 ARG B N 1
ATOM 6959 C CA . ARG D 2 228 ? 50.684 32.116 -48.242 1.00 86.43 228 ARG B CA 1
ATOM 6960 C C . ARG D 2 228 ? 51.594 32.677 -47.157 1.00 84.41 228 ARG B C 1
ATOM 6961 O O . ARG D 2 228 ? 51.359 33.804 -46.705 1.00 88.08 228 ARG B O 1
ATOM 6969 N N . VAL D 2 229 ? 52.620 31.950 -46.709 1.00 78.43 229 VAL B N 1
ATOM 6970 C CA . VAL D 2 229 ? 53.528 32.584 -45.754 1.00 82.46 229 VAL B CA 1
ATOM 6971 C C . VAL D 2 229 ? 54.331 33.681 -46.443 1.00 81.36 229 VAL B C 1
ATOM 6972 O O . VAL D 2 229 ? 54.578 34.745 -45.866 1.00 80.21 229 VAL B O 1
ATOM 6976 N N . ARG D 2 230 ? 54.748 33.446 -47.684 1.00 85.64 230 ARG B N 1
ATOM 6977 C CA . ARG D 2 230 ? 55.393 34.503 -48.455 1.00 97.66 230 ARG B CA 1
ATOM 6978 C C . ARG D 2 230 ? 54.437 35.664 -48.711 1.00 99.70 230 ARG B C 1
ATOM 6979 O O . ARG D 2 230 ? 54.816 36.832 -48.585 1.00 98.90 230 ARG B O 1
ATOM 6987 N N . GLU D 2 231 ? 53.192 35.355 -49.091 1.00 99.20 231 GLU B N 1
ATOM 6988 C CA . GLU D 2 231 ? 52.198 36.395 -49.352 1.00 99.02 231 GLU B CA 1
ATOM 6989 C C . GLU D 2 231 ? 51.977 37.269 -48.121 1.00 91.68 231 GLU B C 1
ATOM 6990 O O . GLU D 2 231 ? 51.950 38.505 -48.218 1.00 91.80 231 GLU B O 1
ATOM 6996 N N . LEU D 2 232 ? 51.850 36.643 -46.949 1.00 86.68 232 LEU B N 1
ATOM 6997 C CA . LEU D 2 232 ? 51.645 37.393 -45.715 1.00 91.74 232 LEU B CA 1
ATOM 6998 C C . LEU D 2 232 ? 52.891 38.193 -45.349 1.00 89.12 232 LEU B C 1
ATOM 6999 O O . LEU D 2 232 ? 52.809 39.397 -45.073 1.00 87.69 232 LEU B O 1
ATOM 7004 N N . ALA D 2 233 ? 54.056 37.529 -45.338 1.00 85.25 233 ALA B N 1
ATOM 7005 C CA . ALA D 2 233 ? 55.303 38.178 -44.934 1.00 77.69 233 ALA B CA 1
ATOM 7006 C C . ALA D 2 233 ? 55.653 39.364 -45.828 1.00 87.26 233 ALA B C 1
ATOM 7007 O O . ALA D 2 233 ? 56.140 40.393 -45.345 1.00 86.87 233 ALA B O 1
ATOM 7009 N N . GLU D 2 234 ? 55.476 39.217 -47.139 1.00 89.61 234 GLU B N 1
ATOM 7010 C CA . GLU D 2 234 ? 55.847 40.289 -48.053 1.00 98.22 234 GLU B CA 1
ATOM 7011 C C . GLU D 2 234 ? 54.789 41.385 -48.110 1.00 99.83 234 GLU B C 1
ATOM 7012 O O . GLU D 2 234 ? 55.131 42.561 -48.301 1.00 96.64 234 GLU B O 1
ATOM 7018 N N . LYS D 2 235 ? 53.513 41.020 -47.964 1.00 97.08 235 LYS B N 1
ATOM 7019 C CA . LYS D 2 235 ? 52.467 42.032 -47.879 1.00 98.15 235 LYS B CA 1
ATOM 7020 C C . LYS D 2 235 ? 52.707 42.942 -46.680 1.00 102.44 235 LYS B C 1
ATOM 7021 O O . LYS D 2 235 ? 52.838 44.164 -46.824 1.00 109.51 235 LYS B O 1
ATOM 7027 N N . ALA D 2 236 ? 52.780 42.356 -45.485 1.00 100.76 236 ALA B N 1
ATOM 7028 C CA . ALA D 2 236 ? 53.053 43.140 -44.288 1.00 105.34 236 ALA B CA 1
ATOM 7029 C C . ALA D 2 236 ? 54.511 43.566 -44.175 1.00 108.28 236 ALA B C 1
ATOM 7030 O O . ALA D 2 236 ? 54.842 44.335 -43.262 1.00 109.80 236 ALA B O 1
ATOM 7032 N N . GLN D 2 237 ? 55.371 43.105 -45.082 1.00 106.72 237 GLN B N 1
ATOM 7033 C CA . GLN D 2 237 ? 56.807 43.345 -45.010 1.00 105.63 237 GLN B CA 1
ATOM 7034 C C . GLN D 2 237 ? 57.310 43.009 -43.607 1.00 105.75 237 GLN B C 1
ATOM 7035 O O . GLN D 2 237 ? 57.847 43.854 -42.887 1.00 108.96 237 GLN B O 1
ATOM 7041 N N . LEU D 2 238 ? 57.069 41.721 -43.205 1.00 103.88 238 LEU B N 1
ATOM 7042 C CA . LEU D 2 238 ? 57.435 41.184 -41.894 1.00 96.94 238 LEU B CA 1
ATOM 7043 C C . LEU D 2 238 ? 58.792 40.512 -41.947 1.00 96.08 238 LEU B C 1
ATOM 7044 O O . LEU D 2 238 ? 58.982 39.570 -42.728 1.00 92.06 238 LEU B O 1
ATOM 7049 N N . PRO D 2 239 ? 59.722 40.923 -41.095 1.00 93.72 239 PRO B N 1
ATOM 7050 C CA . PRO D 2 239 ? 60.910 40.100 -40.856 1.00 89.41 239 PRO B CA 1
ATOM 7051 C C . PRO D 2 239 ? 60.481 38.732 -40.349 1.00 93.71 239 PRO B C 1
ATOM 7052 O O . PRO D 2 239 ? 59.711 38.615 -39.392 1.00 94.80 239 PRO B O 1
ATOM 7056 N N . THR D 2 240 ? 60.955 37.690 -41.021 1.00 98.00 240 THR B N 1
ATOM 7057 C CA . THR D 2 240 ? 60.561 36.321 -40.711 1.00 95.09 240 THR B CA 1
ATOM 7058 C C . THR D 2 240 ? 61.763 35.474 -40.310 1.00 84.90 240 THR B C 1
ATOM 7059 O O . THR D 2 240 ? 62.797 35.494 -40.987 1.00 86.29 240 THR B O 1
ATOM 7063 N N . THR D 2 241 ? 61.636 34.762 -39.191 1.00 72.29 241 THR B N 1
ATOM 7064 C CA . THR D 2 241 ? 62.656 33.814 -38.781 1.00 66.20 241 THR B CA 1
ATOM 7065 C C . THR D 2 241 ? 62.170 32.388 -39.014 1.00 68.24 241 THR B C 1
ATOM 7066 O O . THR D 2 241 ? 60.967 32.126 -39.095 1.00 77.01 241 THR B O 1
ATOM 7070 N N . MET D 2 242 ? 63.123 31.462 -39.135 1.00 61.25 242 MET B N 1
ATOM 7071 C CA . MET D 2 242 ? 62.826 30.044 -39.318 1.00 56.99 242 MET B CA 1
ATOM 7072 C C . MET D 2 242 ? 63.557 29.210 -38.276 1.00 58.20 242 MET B C 1
ATOM 7073 O O . MET D 2 242 ? 64.662 29.551 -37.854 1.00 63.25 242 MET B O 1
ATOM 7078 N N . THR D 2 243 ? 62.918 28.117 -37.859 1.00 55.14 243 THR B N 1
ATOM 7079 C CA . THR D 2 243 ? 63.558 27.076 -37.069 1.00 54.12 243 THR B CA 1
ATOM 7080 C C . THR D 2 243 ? 64.413 26.193 -37.972 1.00 63.00 243 THR B C 1
ATOM 7081 O O . THR D 2 243 ? 64.414 26.317 -39.204 1.00 62.95 243 THR B O 1
ATOM 7085 N N . LEU D 2 244 ? 65.136 25.265 -37.341 1.00 59.77 244 LEU B N 1
ATOM 7086 C CA . LEU D 2 244 ? 65.859 24.265 -38.113 1.00 50.40 244 LEU B CA 1
ATOM 7087 C C . LEU D 2 244 ? 64.946 23.495 -39.061 1.00 52.78 244 LEU B C 1
ATOM 7088 O O . LEU D 2 244 ? 65.392 23.089 -40.137 1.00 58.56 244 LEU B O 1
ATOM 7093 N N . MET D 2 245 ? 63.676 23.283 -38.695 1.00 53.28 245 MET B N 1
ATOM 7094 C CA . MET D 2 245 ? 62.750 22.496 -39.513 1.00 46.98 245 MET B CA 1
ATOM 7095 C C . MET D 2 245 ? 62.101 23.273 -40.638 1.00 47.56 245 MET B C 1
ATOM 7096 O O . MET D 2 245 ? 61.447 22.664 -41.492 1.00 54.61 245 MET B O 1
ATOM 7101 N N . ALA D 2 246 ? 62.276 24.585 -40.675 1.00 47.32 246 ALA B N 1
ATOM 7102 C CA . ALA D 2 246 ? 61.586 25.403 -41.657 1.00 52.80 246 ALA B CA 1
ATOM 7103 C C . ALA D 2 246 ? 62.517 26.064 -42.673 1.00 59.41 246 ALA B C 1
ATOM 7104 O O . ALA D 2 246 ? 62.032 26.814 -43.525 1.00 60.76 246 ALA B O 1
ATOM 7106 N N . LEU D 2 247 ? 63.831 25.800 -42.619 1.00 60.74 247 LEU B N 1
ATOM 7107 C CA . LEU D 2 247 ? 64.760 26.369 -43.590 1.00 46.42 247 LEU B CA 1
ATOM 7108 C C . LEU D 2 247 ? 64.290 26.068 -44.998 1.00 64.55 247 LEU B C 1
ATOM 7109 O O . LEU D 2 247 ? 63.706 25.018 -45.269 1.00 68.29 247 LEU B O 1
ATOM 7114 N N . GLY D 2 248 ? 64.452 27.035 -45.881 1.00 68.66 248 GLY B N 1
ATOM 7115 C CA . GLY D 2 248 ? 63.923 26.854 -47.201 1.00 66.01 248 GLY B CA 1
ATOM 7116 C C . GLY D 2 248 ? 62.505 27.336 -47.348 1.00 65.80 248 GLY B C 1
ATOM 7117 O O . GLY D 2 248 ? 62.038 27.471 -48.485 1.00 69.14 248 GLY B O 1
ATOM 7118 N N . MET D 2 249 ? 61.804 27.611 -46.235 1.00 65.11 249 MET B N 1
ATOM 7119 C CA . MET D 2 249 ? 60.452 28.154 -46.341 1.00 69.55 249 MET B CA 1
ATOM 7120 C C . MET D 2 249 ? 60.449 29.499 -47.013 1.00 75.34 249 MET B C 1
ATOM 7121 O O . MET D 2 249 ? 59.561 29.771 -47.830 1.00 83.35 249 MET B O 1
ATOM 7126 N N . LEU D 2 250 ? 61.492 30.290 -46.813 1.00 77.89 250 LEU B N 1
ATOM 7127 C CA . LEU D 2 250 ? 61.536 31.461 -47.640 1.00 80.79 250 LEU B CA 1
ATOM 7128 C C . LEU D 2 250 ? 63.035 31.570 -47.929 1.00 69.01 250 LEU B C 1
ATOM 7129 O O . LEU D 2 250 ? 63.846 31.265 -47.040 1.00 63.41 250 LEU B O 1
ATOM 7134 N N . PRO D 2 251 ? 63.446 31.978 -49.132 1.00 72.50 251 PRO B N 1
ATOM 7135 C CA . PRO D 2 251 ? 64.857 31.801 -49.533 1.00 72.54 251 PRO B CA 1
ATOM 7136 C C . PRO D 2 251 ? 65.880 32.564 -48.698 1.00 71.62 251 PRO B C 1
ATOM 7137 O O . PRO D 2 251 ? 65.619 33.656 -48.185 1.00 75.97 251 PRO B O 1
ATOM 7141 N N . LYS D 2 252 ? 67.064 31.944 -48.545 1.00 70.53 252 LYS B N 1
ATOM 7142 C CA . LYS D 2 252 ? 68.132 32.538 -47.733 1.00 74.57 252 LYS B CA 1
ATOM 7143 C C . LYS D 2 252 ? 68.437 33.949 -48.197 1.00 81.82 252 LYS B C 1
ATOM 7144 O O . LYS D 2 252 ? 68.656 34.845 -47.376 1.00 83.62 252 LYS B O 1
ATOM 7146 N N . ALA D 2 253 ? 68.478 34.162 -49.516 1.00 84.68 253 ALA B N 1
ATOM 7147 C CA . ALA D 2 253 ? 68.842 35.473 -50.031 1.00 90.94 253 ALA B CA 1
ATOM 7148 C C . ALA D 2 253 ? 67.687 36.454 -50.018 1.00 93.88 253 ALA B C 1
ATOM 7149 O O . ALA D 2 253 ? 67.901 37.630 -50.317 1.00 106.05 253 ALA B O 1
ATOM 7151 N N . HIS D 2 254 ? 66.488 36.010 -49.699 1.00 90.97 254 HIS B N 1
ATOM 7152 C CA . HIS D 2 254 ? 65.334 36.898 -49.755 1.00 96.95 254 HIS B CA 1
ATOM 7153 C C . HIS D 2 254 ? 65.461 37.985 -48.693 1.00 89.21 254 HIS B C 1
ATOM 7154 O O . HIS D 2 254 ? 65.734 37.673 -47.525 1.00 82.30 254 HIS B O 1
ATOM 7161 N N . PRO D 2 255 ? 65.214 39.253 -49.040 1.00 90.84 255 PRO B N 1
ATOM 7162 C CA . PRO D 2 255 ? 65.511 40.357 -48.106 1.00 93.23 255 PRO B CA 1
ATOM 7163 C C . PRO D 2 255 ? 64.710 40.328 -46.806 1.00 93.63 255 PRO B C 1
ATOM 7164 O O . PRO D 2 255 ? 64.976 41.165 -45.930 1.00 89.39 255 PRO B O 1
ATOM 7168 N N . LEU D 2 256 ? 63.734 39.430 -46.654 1.00 90.85 256 LEU B N 1
ATOM 7169 C CA . LEU D 2 256 ? 63.026 39.304 -45.389 1.00 84.51 256 LEU B CA 1
ATOM 7170 C C . LEU D 2 256 ? 63.564 38.179 -44.514 1.00 78.75 256 LEU B C 1
ATOM 7171 O O . LEU D 2 256 ? 63.101 38.028 -43.376 1.00 77.87 256 LEU B O 1
ATOM 7176 N N . SER D 2 257 ? 64.564 37.426 -44.983 1.00 74.34 257 SER B N 1
ATOM 7177 C CA . SER D 2 257 ? 65.029 36.226 -44.283 1.00 72.74 257 SER B CA 1
ATOM 7178 C C . SER D 2 257 ? 65.964 36.614 -43.140 1.00 76.99 257 SER B C 1
ATOM 7179 O O . SER D 2 257 ? 67.030 37.199 -43.366 1.00 80.58 257 SER B O 1
ATOM 7182 N N . LEU D 2 258 ? 65.530 36.354 -41.906 1.00 76.38 258 LEU B N 1
ATOM 7183 C CA . LEU D 2 258 ? 66.386 36.381 -40.721 1.00 73.30 258 LEU B CA 1
ATOM 7184 C C . LEU D 2 258 ? 67.200 35.103 -40.538 1.00 71.63 258 LEU B C 1
ATOM 7185 O O . LEU D 2 258 ? 67.969 35.004 -39.574 1.00 74.07 258 LEU B O 1
ATOM 7190 N N . GLY D 2 259 ? 67.071 34.136 -41.440 1.00 58.96 259 GLY B N 1
ATOM 7191 C CA . GLY D 2 259 ? 67.736 32.884 -41.179 1.00 64.14 259 GLY B CA 1
ATOM 7192 C C . GLY D 2 259 ? 67.184 32.166 -39.957 1.00 61.59 259 GLY B C 1
ATOM 7193 O O . GLY D 2 259 ? 66.032 32.332 -39.539 1.00 59.13 259 GLY B O 1
ATOM 7194 N N . MET D 2 260 ? 68.030 31.354 -39.357 1.00 66.10 260 MET B N 1
ATOM 7195 C CA . MET D 2 260 ? 67.569 30.488 -38.295 1.00 64.67 260 MET B CA 1
ATOM 7196 C C . MET D 2 260 ? 67.734 31.181 -36.950 1.00 67.11 260 MET B C 1
ATOM 7197 O O . MET D 2 260 ? 68.726 31.881 -36.709 1.00 62.61 260 MET B O 1
ATOM 7202 N N . LEU D 2 261 ? 66.731 31.019 -36.095 1.00 69.71 261 LEU B N 1
ATOM 7203 C CA . LEU D 2 261 ? 66.785 31.504 -34.726 1.00 69.35 261 LEU B CA 1
ATOM 7204 C C . LEU D 2 261 ? 67.254 30.382 -33.798 1.00 69.36 261 LEU B C 1
ATOM 7205 O O . LEU D 2 261 ? 67.202 29.200 -34.143 1.00 61.45 261 LEU B O 1
ATOM 7210 N N . GLY D 2 262 ? 67.701 30.767 -32.604 1.00 74.53 262 GLY B N 1
ATOM 7211 C CA . GLY D 2 262 ? 67.920 29.809 -31.536 1.00 68.38 262 GLY B CA 1
ATOM 7212 C C . GLY D 2 262 ? 69.345 29.497 -31.132 1.00 63.04 262 GLY B C 1
ATOM 7213 O O . GLY D 2 262 ? 70.235 30.342 -31.246 1.00 68.99 262 GLY B O 1
ATOM 7214 N N . MET D 2 263 ? 69.557 28.271 -30.648 1.00 61.98 263 MET B N 1
ATOM 7215 C CA . MET D 2 263 ? 70.797 27.926 -29.952 1.00 70.82 263 MET B CA 1
ATOM 7216 C C . MET D 2 263 ? 72.020 28.108 -30.853 1.00 68.72 263 MET B C 1
ATOM 7217 O O . MET D 2 263 ? 73.030 28.692 -30.442 1.00 65.79 263 MET B O 1
ATOM 7222 N N . HIS D 2 264 ? 71.938 27.620 -32.089 1.00 62.18 264 HIS B N 1
ATOM 7223 C CA . HIS D 2 264 ? 72.995 27.782 -33.077 1.00 59.62 264 HIS B CA 1
ATOM 7224 C C . HIS D 2 264 ? 72.523 28.626 -34.247 1.00 67.06 264 HIS B C 1
ATOM 7225 O O . HIS D 2 264 ? 73.049 28.499 -35.355 1.00 72.34 264 HIS B O 1
ATOM 7232 N N . GLY D 2 265 ? 71.511 29.453 -34.028 1.00 71.99 265 GLY B N 1
ATOM 7233 C CA . GLY D 2 265 ? 70.985 30.315 -35.055 1.00 73.54 265 GLY B CA 1
ATOM 7234 C C . GLY D 2 265 ? 71.932 31.465 -35.309 1.00 73.50 265 GLY B C 1
ATOM 7235 O O . GLY D 2 265 ? 73.100 31.454 -34.923 1.00 78.46 265 GLY B O 1
ATOM 7236 N N . VAL D 2 266 ? 71.420 32.467 -36.002 1.00 75.25 266 VAL B N 1
ATOM 7237 C CA . VAL D 2 266 ? 72.205 33.646 -36.337 1.00 82.54 266 VAL B CA 1
ATOM 7238 C C . VAL D 2 266 ? 72.070 34.682 -35.214 1.00 90.54 266 VAL B C 1
ATOM 7239 O O . VAL D 2 266 ? 70.970 34.929 -34.700 1.00 94.11 266 VAL B O 1
ATOM 7243 N N . ARG D 2 267 ? 73.216 35.229 -34.778 1.00 89.56 267 ARG B N 1
ATOM 7244 C CA . ARG D 2 267 ? 73.255 36.099 -33.601 1.00 85.48 267 ARG B CA 1
ATOM 7245 C C . ARG D 2 267 ? 72.364 37.327 -33.767 1.00 89.81 267 ARG B C 1
ATOM 7246 O O . ARG D 2 267 ? 71.595 37.682 -32.854 1.00 88.34 267 ARG B O 1
ATOM 7248 N N . SER D 2 268 ? 72.473 38.002 -34.920 1.00 88.51 268 SER B N 1
ATOM 7249 C CA . SER D 2 268 ? 71.752 39.255 -35.127 1.00 83.50 268 SER B CA 1
ATOM 7250 C C . SER D 2 268 ? 70.270 39.095 -34.827 1.00 86.93 268 SER B C 1
ATOM 7251 O O . SER D 2 268 ? 69.671 39.944 -34.159 1.00 88.17 268 SER B O 1
ATOM 7254 N N . THR D 2 269 ? 69.663 37.995 -35.282 1.00 90.16 269 THR B N 1
ATOM 7255 C CA . THR D 2 269 ? 68.226 37.825 -35.083 1.00 88.78 269 THR B CA 1
ATOM 7256 C C . THR D 2 269 ? 67.906 37.294 -33.689 1.00 80.86 269 THR B C 1
ATOM 7257 O O . THR D 2 269 ? 66.812 37.556 -33.170 1.00 76.28 269 THR B O 1
ATOM 7261 N N . ASN D 2 270 ? 68.837 36.562 -33.064 1.00 77.41 270 ASN B N 1
ATOM 7262 C CA . ASN D 2 270 ? 68.659 36.244 -31.652 1.00 79.93 270 ASN B CA 1
ATOM 7263 C C . ASN D 2 270 ? 68.481 37.514 -30.833 1.00 89.52 270 ASN B C 1
ATOM 7264 O O . ASN D 2 270 ? 67.677 37.542 -29.892 1.00 95.96 270 ASN B O 1
ATOM 7269 N N . TYR D 2 271 ? 69.225 38.575 -31.162 1.00 90.19 271 TYR B N 1
ATOM 7270 C CA . TYR D 2 271 ? 68.946 39.851 -30.503 1.00 89.53 271 TYR B CA 1
ATOM 7271 C C . TYR D 2 271 ? 67.707 40.546 -31.057 1.00 93.65 271 TYR B C 1
ATOM 7272 O O . TYR D 2 271 ? 66.981 41.193 -30.292 1.00 93.49 271 TYR B O 1
ATOM 7281 N N . ILE D 2 272 ? 67.440 40.418 -32.364 1.00 95.42 272 ILE B N 1
ATOM 7282 C CA . ILE D 2 272 ? 66.317 41.135 -32.973 1.00 90.82 272 ILE B CA 1
ATOM 7283 C C . ILE D 2 272 ? 64.999 40.725 -32.337 1.00 81.44 272 ILE B C 1
ATOM 7284 O O . ILE D 2 272 ? 64.146 41.576 -32.057 1.00 83.22 272 ILE B O 1
ATOM 7289 N N . LEU D 2 273 ? 64.826 39.431 -32.051 1.00 77.41 273 LEU B N 1
ATOM 7290 C CA . LEU D 2 273 ? 63.557 38.976 -31.490 1.00 80.69 273 LEU B CA 1
ATOM 7291 C C . LEU D 2 273 ? 63.248 39.633 -30.152 1.00 87.21 273 LEU B C 1
ATOM 7292 O O . LEU D 2 273 ? 62.081 39.901 -29.849 1.00 90.16 273 LEU B O 1
ATOM 7297 N N . GLN D 2 274 ? 64.267 39.944 -29.354 1.00 93.06 274 GLN B N 1
ATOM 7298 C CA . GLN D 2 274 ? 63.983 40.519 -28.046 1.00 103.11 274 GLN B CA 1
ATOM 7299 C C . GLN D 2 274 ? 63.424 41.931 -28.129 1.00 107.57 274 GLN B C 1
ATOM 7300 O O . GLN D 2 274 ? 62.825 42.398 -27.158 1.00 108.94 274 GLN B O 1
ATOM 7306 N N . GLU D 2 275 ? 63.600 42.620 -29.250 1.00 107.00 275 GLU B N 1
ATOM 7307 C CA . GLU D 2 275 ? 62.952 43.907 -29.463 1.00 104.35 275 GLU B CA 1
ATOM 7308 C C . GLU D 2 275 ? 61.569 43.775 -30.079 1.00 108.34 275 GLU B C 1
ATOM 7309 O O . GLU D 2 275 ? 60.837 44.769 -30.137 1.00 111.04 275 GLU B O 1
ATOM 7315 N N . ALA D 2 276 ? 61.200 42.588 -30.555 1.00 108.19 276 ALA B N 1
ATOM 7316 C CA . ALA D 2 276 ? 59.875 42.418 -31.125 1.00 108.03 276 ALA B CA 1
ATOM 7317 C C . ALA D 2 276 ? 58.837 42.600 -30.029 1.00 106.14 276 ALA B C 1
ATOM 7318 O O . ALA D 2 276 ? 59.004 42.112 -28.908 1.00 106.20 276 ALA B O 1
ATOM 7320 N N . ASP D 2 277 ? 57.760 43.310 -30.359 1.00 105.90 277 ASP B N 1
ATOM 7321 C CA . ASP D 2 277 ? 56.635 43.474 -29.451 1.00 106.34 277 ASP B CA 1
ATOM 7322 C C . ASP D 2 277 ? 55.487 42.517 -29.744 1.00 108.44 277 ASP B C 1
ATOM 7323 O O . ASP D 2 277 ? 54.527 42.470 -28.969 1.00 114.87 277 ASP B O 1
ATOM 7328 N N . LEU D 2 278 ? 55.563 41.754 -30.830 1.00 102.75 278 LEU B N 1
ATOM 7329 C CA . LEU D 2 278 ? 54.583 40.716 -31.111 1.00 100.37 278 LEU B CA 1
ATOM 7330 C C . LEU D 2 278 ? 55.239 39.597 -31.908 1.00 100.79 278 LEU B C 1
ATOM 7331 O O . LEU D 2 278 ? 56.005 39.854 -32.842 1.00 102.66 278 LEU B O 1
ATOM 7336 N N . LEU D 2 279 ? 54.936 38.357 -31.521 1.00 98.53 279 LEU B N 1
ATOM 7337 C CA . LEU D 2 279 ? 55.441 37.155 -32.177 1.00 88.90 279 LEU B CA 1
ATOM 7338 C C . LEU D 2 279 ? 54.308 36.505 -32.956 1.00 78.79 279 LEU B C 1
ATOM 7339 O O . LEU D 2 279 ? 53.314 36.069 -32.361 1.00 78.55 279 LEU B O 1
ATOM 7344 N N . ILE D 2 280 ? 54.499 36.359 -34.263 1.00 72.66 280 ILE B N 1
ATOM 7345 C CA . ILE D 2 280 ? 53.528 35.708 -35.130 1.00 72.74 280 ILE B CA 1
ATOM 7346 C C . ILE D 2 280 ? 54.081 34.315 -35.374 1.00 72.83 280 ILE B C 1
ATOM 7347 O O . ILE D 2 280 ? 54.990 34.126 -36.187 1.00 74.58 280 ILE B O 1
ATOM 7352 N N . VAL D 2 281 ? 53.547 33.342 -34.645 1.00 68.93 281 VAL B N 1
ATOM 7353 C CA . VAL D 2 281 ? 54.114 32.001 -34.591 1.00 65.26 281 VAL B CA 1
ATOM 7354 C C . VAL D 2 281 ? 53.213 31.064 -35.381 1.00 65.83 281 VAL B C 1
ATOM 7355 O O . VAL D 2 281 ? 52.094 30.758 -34.952 1.00 73.15 281 VAL B O 1
ATOM 7359 N N . LEU D 2 282 ? 53.710 30.575 -36.515 1.00 59.11 282 LEU B N 1
ATOM 7360 C CA . LEU D 2 282 ? 52.968 29.642 -37.354 1.00 59.73 282 LEU B CA 1
ATOM 7361 C C . LEU D 2 282 ? 53.718 28.324 -37.440 1.00 59.34 282 LEU B C 1
ATOM 7362 O O . LEU D 2 282 ? 54.867 28.289 -37.902 1.00 59.47 282 LEU B O 1
ATOM 7367 N N . GLY D 2 283 ? 53.062 27.250 -37.000 1.00 58.72 283 GLY B N 1
ATOM 7368 C CA . GLY D 2 283 ? 53.572 25.902 -37.162 1.00 60.93 283 GLY B CA 1
ATOM 7369 C C . GLY D 2 283 ? 54.820 25.554 -36.386 1.00 64.19 283 GLY B C 1
ATOM 7370 O O . GLY D 2 283 ? 55.485 24.568 -36.717 1.00 62.24 283 GLY B O 1
ATOM 7371 N N . ALA D 2 284 ? 55.193 26.351 -35.397 1.00 65.36 284 ALA B N 1
ATOM 7372 C CA . ALA D 2 284 ? 56.318 26.025 -34.537 1.00 62.28 284 ALA B CA 1
ATOM 7373 C C . ALA D 2 284 ? 55.807 25.681 -33.146 1.00 60.60 284 ALA B C 1
ATOM 7374 O O . ALA D 2 284 ? 54.673 26.011 -32.783 1.00 65.77 284 ALA B O 1
ATOM 7376 N N . ARG D 2 285 ? 56.679 25.050 -32.350 1.00 57.07 285 ARG B N 1
ATOM 7377 C CA . ARG D 2 285 ? 56.285 24.529 -31.048 1.00 57.89 285 ARG B CA 1
ATOM 7378 C C . ARG D 2 285 ? 57.224 24.959 -29.921 1.00 68.07 285 ARG B C 1
ATOM 7379 O O . ARG D 2 285 ? 57.268 24.293 -28.882 1.00 78.10 285 ARG B O 1
ATOM 7387 N N . PHE D 2 286 ? 57.967 26.054 -30.091 1.00 66.13 286 PHE B N 1
ATOM 7388 C CA . PHE D 2 286 ? 58.798 26.614 -29.018 1.00 67.18 286 PHE B CA 1
ATOM 7389 C C . PHE D 2 286 ? 59.736 25.585 -28.377 1.00 61.36 286 PHE B C 1
ATOM 7390 O O . PHE D 2 286 ? 59.917 25.564 -27.156 1.00 62.14 286 PHE B O 1
ATOM 7398 N N . ASP D 2 287 ? 60.364 24.740 -29.191 1.00 56.67 287 ASP B N 1
ATOM 7399 C CA . ASP D 2 287 ? 61.330 23.801 -28.634 1.00 63.85 287 ASP B CA 1
ATOM 7400 C C . ASP D 2 287 ? 62.443 24.554 -27.914 1.00 78.29 287 ASP B C 1
ATOM 7401 O O . ASP D 2 287 ? 62.744 25.712 -28.227 1.00 82.29 287 ASP B O 1
ATOM 7406 N N . ASP D 2 288 ? 63.022 23.899 -26.900 1.00 81.38 288 ASP B N 1
ATOM 7407 C CA . ASP D 2 288 ? 64.053 24.546 -26.091 1.00 78.40 288 ASP B CA 1
ATOM 7408 C C . ASP D 2 288 ? 65.213 25.046 -26.949 1.00 72.61 288 ASP B C 1
ATOM 7409 O O . ASP D 2 288 ? 65.747 26.133 -26.707 1.00 70.60 288 ASP B O 1
ATOM 7414 N N . ARG D 2 289 ? 65.599 24.281 -27.972 1.00 71.57 289 ARG B N 1
ATOM 7415 C CA . ARG D 2 289 ? 66.701 24.661 -28.851 1.00 67.96 289 ARG B CA 1
ATOM 7416 C C . ARG D 2 289 ? 66.367 25.811 -29.795 1.00 70.66 289 ARG B C 1
ATOM 7417 O O . ARG D 2 289 ? 67.254 26.231 -30.545 1.00 69.38 289 ARG B O 1
ATOM 7425 N N . ALA D 2 290 ? 65.112 26.267 -29.859 1.00 68.78 290 ALA B N 1
ATOM 7426 C CA . ALA D 2 290 ? 64.798 27.453 -30.648 1.00 57.09 290 ALA B CA 1
ATOM 7427 C C . ALA D 2 290 ? 64.577 28.700 -29.805 1.00 74.41 290 ALA B C 1
ATOM 7428 O O . ALA D 2 290 ? 65.087 29.765 -30.152 1.00 84.13 290 ALA B O 1
ATOM 7430 N N . ILE D 2 291 ? 63.868 28.604 -28.681 1.00 81.62 291 ILE B N 1
ATOM 7431 C CA . ILE D 2 291 ? 63.585 29.778 -27.862 1.00 76.82 291 ILE B CA 1
ATOM 7432 C C . ILE D 2 291 ? 64.450 29.821 -26.605 1.00 75.63 291 ILE B C 1
ATOM 7433 O O . ILE D 2 291 ? 64.579 30.900 -26.005 1.00 80.92 291 ILE B O 1
ATOM 7438 N N . GLY D 2 292 ? 65.038 28.696 -26.181 1.00 67.76 292 GLY B N 1
ATOM 7439 C CA . GLY D 2 292 ? 65.888 28.720 -25.007 1.00 61.23 292 GLY B CA 1
ATOM 7440 C C . GLY D 2 292 ? 65.106 28.823 -23.710 1.00 61.43 292 GLY B C 1
ATOM 7441 O O . GLY D 2 292 ? 63.981 28.328 -23.591 1.00 72.61 292 GLY B O 1
ATOM 7442 N N . LYS D 2 293 ? 65.724 29.478 -22.721 1.00 63.38 293 LYS B N 1
ATOM 7443 C CA . LYS D 2 293 ? 65.054 29.682 -21.440 1.00 76.87 293 LYS B CA 1
ATOM 7444 C C . LYS D 2 293 ? 63.706 30.320 -21.729 1.00 90.33 293 LYS B C 1
ATOM 7445 O O . LYS D 2 293 ? 63.632 31.497 -22.103 1.00 95.40 293 LYS B O 1
ATOM 7447 N N . THR D 2 294 ? 62.646 29.518 -21.591 1.00 87.70 294 THR B N 1
ATOM 7448 C CA . THR D 2 294 ? 61.315 29.945 -21.996 1.00 86.14 294 THR B CA 1
ATOM 7449 C C . THR D 2 294 ? 60.952 31.281 -21.351 1.00 88.98 294 THR B C 1
ATOM 7450 O O . THR D 2 294 ? 60.470 32.202 -22.023 1.00 86.47 294 THR B O 1
ATOM 7454 N N . GLU D 2 295 ? 61.201 31.407 -20.044 1.00 92.74 295 GLU B N 1
ATOM 7455 C CA . GLU D 2 295 ? 60.788 32.589 -19.291 1.00 91.72 295 GLU B CA 1
ATOM 7456 C C . GLU D 2 295 ? 61.552 33.857 -19.674 1.00 92.70 295 GLU B C 1
ATOM 7457 O O . GLU D 2 295 ? 61.061 34.962 -19.406 1.00 91.01 295 GLU B O 1
ATOM 7459 N N . GLN D 2 296 ? 62.723 33.737 -20.307 1.00 94.93 296 GLN B N 1
ATOM 7460 C CA . GLN D 2 296 ? 63.570 34.889 -20.601 1.00 95.94 296 GLN B CA 1
ATOM 7461 C C . GLN D 2 296 ? 63.532 35.325 -22.066 1.00 96.33 296 GLN B C 1
ATOM 7462 O O . GLN D 2 296 ? 64.430 36.052 -22.504 1.00 104.58 296 GLN B O 1
ATOM 7464 N N . PHE D 2 297 ? 62.525 34.899 -22.828 1.00 92.16 297 PHE B N 1
ATOM 7465 C CA . PHE D 2 297 ? 62.458 35.205 -24.252 1.00 95.14 297 PHE B CA 1
ATOM 7466 C C . PHE D 2 297 ? 61.149 34.697 -24.835 1.00 97.86 297 PHE B C 1
ATOM 7467 O O . PHE D 2 297 ? 60.980 33.481 -24.969 1.00 95.97 297 PHE B O 1
ATOM 7469 N N . CYS D 2 298 ? 60.227 35.588 -25.208 1.00 97.47 298 CYS B N 1
ATOM 7470 C CA . CYS D 2 298 ? 60.415 37.037 -25.233 1.00 100.80 298 CYS B CA 1
ATOM 7471 C C . CYS D 2 298 ? 59.461 37.687 -24.232 1.00 107.31 298 CYS B C 1
ATOM 7472 O O . CYS D 2 298 ? 58.242 37.623 -24.403 1.00 109.59 298 CYS B O 1
ATOM 7475 N N . PRO D 2 299 ? 60.006 38.367 -23.222 1.00 109.18 299 PRO B N 1
ATOM 7476 C CA . PRO D 2 299 ? 59.128 38.883 -22.157 1.00 109.95 299 PRO B CA 1
ATOM 7477 C C . PRO D 2 299 ? 58.242 40.042 -22.577 1.00 104.72 299 PRO B C 1
ATOM 7478 O O . PRO D 2 299 ? 57.059 40.054 -22.219 1.00 102.20 299 PRO B O 1
ATOM 7482 N N . ASN D 2 300 ? 58.775 41.020 -23.312 1.00 103.13 300 ASN B N 1
ATOM 7483 C CA . ASN D 2 300 ? 58.043 42.230 -23.671 1.00 102.65 300 ASN B CA 1
ATOM 7484 C C . ASN D 2 300 ? 57.250 42.115 -24.991 1.00 108.06 300 ASN B C 1
ATOM 7485 O O . ASN D 2 300 ? 56.899 43.147 -25.579 1.00 116.47 300 ASN B O 1
ATOM 7487 N N . ALA D 2 301 ? 56.944 40.902 -25.456 1.00 97.76 301 ALA B N 1
ATOM 7488 C CA . ALA D 2 301 ? 56.304 40.695 -26.752 1.00 89.82 301 ALA B CA 1
ATOM 7489 C C . ALA D 2 301 ? 54.989 39.938 -26.617 1.00 85.80 301 ALA B C 1
ATOM 7490 O O . ALA D 2 301 ? 54.942 38.878 -25.983 1.00 83.19 301 ALA B O 1
ATOM 7492 N N . LYS D 2 302 ? 53.936 40.459 -27.246 1.00 85.25 302 LYS B N 1
ATOM 7493 C CA . LYS D 2 302 ? 52.697 39.706 -27.394 1.00 85.72 302 LYS B CA 1
ATOM 7494 C C . LYS D 2 302 ? 52.880 38.563 -28.398 1.00 86.66 302 LYS B C 1
ATOM 7495 O O . LYS D 2 302 ? 53.735 38.619 -29.281 1.00 83.89 302 LYS B O 1
ATOM 7497 N N . ILE D 2 303 ? 52.091 37.496 -28.233 1.00 89.37 303 ILE B N 1
ATOM 7498 C CA . ILE D 2 303 ? 52.239 36.268 -29.020 1.00 84.93 303 ILE B CA 1
ATOM 7499 C C . ILE D 2 303 ? 50.918 35.882 -29.680 1.00 85.04 303 ILE B C 1
ATOM 7500 O O . ILE D 2 303 ? 49.866 35.874 -29.030 1.00 86.94 303 ILE B O 1
ATOM 7505 N N . ILE D 2 304 ? 50.985 35.544 -30.967 1.00 78.45 304 ILE B N 1
ATOM 7506 C CA . ILE D 2 304 ? 49.940 34.817 -31.675 1.00 78.17 304 ILE B CA 1
ATOM 7507 C C . ILE D 2 304 ? 50.495 33.460 -32.079 1.00 83.09 304 ILE B C 1
ATOM 7508 O O . ILE D 2 304 ? 51.618 33.371 -32.595 1.00 84.48 304 IL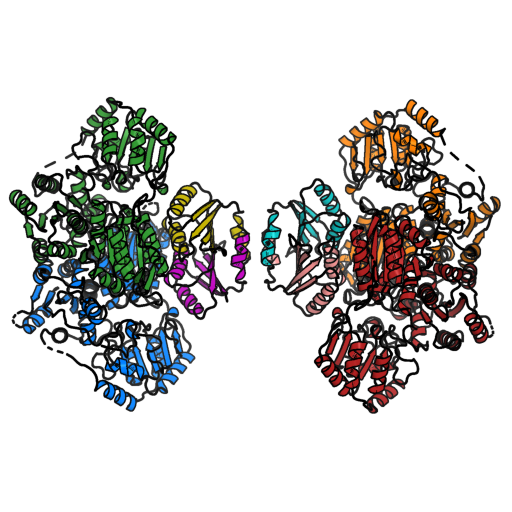E B O 1
ATOM 7513 N N . HIS D 2 305 ? 49.689 32.408 -31.905 1.00 80.85 305 HIS B N 1
ATOM 7514 C CA . HIS D 2 305 ? 50.153 31.045 -32.152 1.00 77.00 305 HIS B CA 1
ATOM 7515 C C . HIS D 2 305 ? 49.078 30.299 -32.938 1.00 75.35 305 HIS B C 1
ATOM 7516 O O . HIS D 2 305 ? 47.931 30.181 -32.491 1.00 75.07 305 HIS B O 1
ATOM 7523 N N . VAL D 2 306 ? 49.454 29.782 -34.109 1.00 75.28 306 VAL B N 1
ATOM 7524 C CA . VAL D 2 306 ? 48.573 28.989 -34.965 1.00 73.16 306 VAL B CA 1
ATOM 7525 C C . VAL D 2 306 ? 49.199 27.608 -35.095 1.00 65.69 306 VAL B C 1
ATOM 7526 O O . VAL D 2 306 ? 50.305 27.471 -35.637 1.00 60.27 306 VAL B O 1
ATOM 7530 N N . ASP D 2 307 ? 48.487 26.584 -34.623 1.00 70.71 307 ASP B N 1
ATOM 7531 C CA . ASP D 2 307 ? 49.043 25.238 -34.613 1.00 67.80 307 ASP B CA 1
ATOM 7532 C C . ASP D 2 307 ? 47.919 24.211 -34.690 1.00 69.02 307 ASP B C 1
ATOM 7533 O O . ASP D 2 307 ? 46.842 24.425 -34.133 1.00 73.86 307 ASP B O 1
ATOM 7538 N N . ILE D 2 308 ? 48.160 23.100 -35.392 1.00 67.79 308 ILE B N 1
ATOM 7539 C CA . ILE D 2 308 ? 47.080 22.134 -35.609 1.00 65.38 308 ILE B CA 1
ATOM 7540 C C . ILE D 2 308 ? 46.867 21.174 -34.432 1.00 67.80 308 ILE B C 1
ATOM 7541 O O . ILE D 2 308 ? 45.827 20.511 -34.371 1.00 76.15 308 ILE B O 1
ATOM 7546 N N . ASP D 2 309 ? 47.800 21.069 -33.491 1.00 64.41 309 ASP B N 1
ATOM 7547 C CA . ASP D 2 309 ? 47.649 20.166 -32.355 1.00 64.79 309 ASP B CA 1
ATOM 7548 C C . ASP D 2 309 ? 47.190 20.996 -31.162 1.00 72.98 309 ASP B C 1
ATOM 7549 O O . ASP D 2 309 ? 47.899 21.916 -30.732 1.00 77.71 309 ASP B O 1
ATOM 7554 N N . ARG D 2 310 ? 45.992 20.685 -30.651 1.00 72.95 310 ARG B N 1
ATOM 7555 C CA . ARG D 2 310 ? 45.451 21.429 -29.516 1.00 75.40 310 ARG B CA 1
ATOM 7556 C C . ARG D 2 310 ? 46.396 21.374 -28.319 1.00 74.77 310 ARG B C 1
ATOM 7557 O O . ARG D 2 310 ? 46.613 22.389 -27.645 1.00 74.03 310 ARG B O 1
ATOM 7559 N N . ALA D 2 311 ? 47.000 20.210 -28.064 1.00 72.78 311 ALA B N 1
ATOM 7560 C CA . ALA D 2 311 ? 47.907 20.061 -26.930 1.00 75.14 311 ALA B CA 1
ATOM 7561 C C . ALA D 2 311 ? 49.127 20.975 -27.000 1.00 78.87 311 ALA B C 1
ATOM 7562 O O . ALA D 2 311 ? 49.815 21.134 -25.984 1.00 83.99 311 ALA B O 1
ATOM 7564 N N . GLU D 2 312 ? 49.421 21.569 -28.156 1.00 75.43 312 GLU B N 1
ATOM 7565 C CA . GLU D 2 312 ? 50.573 22.455 -28.276 1.00 71.95 312 GLU B CA 1
ATOM 7566 C C . GLU D 2 312 ? 50.277 23.915 -27.958 1.00 74.83 312 GLU B C 1
ATOM 7567 O O . GLU D 2 312 ? 51.217 24.684 -27.706 1.00 71.15 312 GLU B O 1
ATOM 7573 N N . LEU D 2 313 ? 49.016 24.327 -27.969 1.00 77.93 313 LEU B N 1
ATOM 7574 C CA . LEU D 2 313 ? 48.687 25.727 -27.725 1.00 78.82 313 LEU B CA 1
ATOM 7575 C C . LEU D 2 313 ? 48.831 26.062 -26.240 1.00 87.87 313 LEU B C 1
ATOM 7576 O O . LEU D 2 313 ? 48.099 25.527 -25.394 1.00 80.17 313 LEU B O 1
ATOM 7581 N N . GLY D 2 314 ? 49.761 26.971 -25.931 1.00 94.93 314 GLY B N 1
ATOM 7582 C CA . GLY D 2 314 ? 50.059 27.307 -24.554 1.00 96.61 314 GLY B CA 1
ATOM 7583 C C . GLY D 2 314 ? 50.885 26.273 -23.824 1.00 94.17 314 GLY B C 1
ATOM 7584 O O . GLY D 2 314 ? 51.035 26.373 -22.599 1.00 93.56 314 GLY B O 1
ATOM 7585 N N . LYS D 2 315 ? 51.454 25.302 -24.544 1.00 87.83 315 LYS B N 1
ATOM 7586 C CA . LYS D 2 315 ? 52.221 24.241 -23.905 1.00 77.08 315 LYS B CA 1
ATOM 7587 C C . LYS D 2 315 ? 53.460 24.795 -23.207 1.00 73.09 315 LYS B C 1
ATOM 7588 O O . LYS D 2 315 ? 53.869 24.274 -22.162 1.00 64.49 315 LYS B O 1
ATOM 7594 N N . ILE D 2 316 ? 54.087 25.836 -23.779 1.00 72.46 316 ILE B N 1
ATOM 7595 C CA . ILE D 2 316 ? 55.316 26.417 -23.252 1.00 70.47 316 ILE B CA 1
ATOM 7596 C C . ILE D 2 316 ? 55.177 27.919 -22.999 1.00 84.73 316 ILE B C 1
ATOM 7597 O O . ILE D 2 316 ? 55.549 28.416 -21.927 1.00 88.46 316 ILE B O 1
ATOM 7602 N N . LYS D 2 317 ? 54.699 28.661 -23.999 1.00 85.33 317 LYS B N 1
ATOM 7603 C CA . LYS D 2 317 ? 54.371 30.072 -23.843 1.00 84.49 317 LYS B CA 1
ATOM 7604 C C . LYS D 2 317 ? 52.881 30.221 -24.096 1.00 87.01 317 LYS B C 1
ATOM 7605 O O . LYS D 2 317 ? 52.366 29.665 -25.067 1.00 89.64 317 LYS B O 1
ATOM 7611 N N . GLN D 2 318 ? 52.187 30.949 -23.214 1.00 92.62 318 GLN B N 1
ATOM 7612 C CA . GLN D 2 318 ? 50.740 31.114 -23.325 1.00 95.65 318 GLN B CA 1
ATOM 7613 C C . GLN D 2 318 ? 50.411 32.352 -24.151 1.00 90.09 318 GLN B C 1
ATOM 7614 O O . GLN D 2 318 ? 50.814 33.460 -23.777 1.00 94.91 318 GLN B O 1
ATOM 7620 N N . PRO D 2 319 ? 49.662 32.217 -25.239 1.00 80.76 319 PRO B N 1
ATOM 7621 C CA . PRO D 2 319 ? 49.532 33.296 -26.218 1.00 82.99 319 PRO B CA 1
ATOM 7622 C C . PRO D 2 319 ? 48.361 34.231 -25.963 1.00 86.25 319 PRO B C 1
ATOM 7623 O O . PRO D 2 319 ? 47.390 33.902 -25.278 1.00 85.28 319 PRO B O 1
ATOM 7627 N N . HIS D 2 320 ? 48.440 35.390 -26.615 1.00 91.43 320 HIS B N 1
ATOM 7628 C CA . HIS D 2 320 ? 47.336 36.337 -26.573 1.00 94.86 320 HIS B CA 1
ATOM 7629 C C . HIS D 2 320 ? 46.269 35.975 -27.595 1.00 94.64 320 HIS B C 1
ATOM 7630 O O . HIS D 2 320 ? 45.094 36.292 -27.399 1.00 101.30 320 HIS B O 1
ATOM 7637 N N . VAL D 2 321 ? 46.650 35.320 -28.684 1.00 90.54 321 VAL B N 1
ATOM 7638 C CA . VAL D 2 321 ? 45.697 34.710 -29.602 1.00 89.42 321 VAL B CA 1
ATOM 7639 C C . VAL D 2 321 ? 46.250 33.347 -29.994 1.00 94.98 321 VAL B C 1
ATOM 7640 O O . VAL D 2 321 ? 47.418 33.243 -30.385 1.00 89.00 321 VAL B O 1
ATOM 7644 N N . ALA D 2 322 ? 45.439 32.300 -29.815 1.00 99.12 322 ALA B N 1
ATOM 7645 C CA . ALA D 2 322 ? 45.804 30.924 -30.149 1.00 94.48 322 ALA B CA 1
ATOM 7646 C C . ALA D 2 322 ? 44.716 30.325 -31.022 1.00 98.89 322 ALA B C 1
ATOM 7647 O O . ALA D 2 322 ? 43.545 30.311 -30.628 1.00 108.31 322 ALA B O 1
ATOM 7649 N N . ILE D 2 323 ? 45.090 29.840 -32.202 1.00 92.26 323 ILE B N 1
ATOM 7650 C CA . ILE D 2 323 ? 44.167 29.164 -33.110 1.00 77.06 323 ILE B CA 1
ATOM 7651 C C . ILE D 2 323 ? 44.681 27.768 -33.427 1.00 75.52 323 ILE B C 1
ATOM 7652 O O . ILE D 2 323 ? 45.862 27.589 -33.748 1.00 72.87 323 ILE B O 1
ATOM 7657 N N . GLN D 2 324 ? 43.790 26.781 -33.323 1.00 80.09 324 GLN B N 1
ATOM 7658 C CA . GLN D 2 324 ? 44.074 25.394 -33.689 1.00 82.82 324 GLN B CA 1
ATOM 7659 C C . GLN D 2 324 ? 43.470 25.120 -35.064 1.00 84.82 324 GLN B C 1
ATOM 7660 O O . GLN D 2 324 ? 42.251 24.957 -35.203 1.00 82.85 324 GLN B O 1
ATOM 7666 N N . ALA D 2 325 ? 44.333 25.064 -36.081 1.00 87.34 325 ALA B N 1
ATOM 7667 C CA . ALA D 2 325 ? 43.904 24.798 -37.452 1.00 85.30 325 ALA B CA 1
ATOM 7668 C C . ALA D 2 325 ? 45.123 24.504 -38.321 1.00 72.77 325 ALA B C 1
ATOM 7669 O O . ALA D 2 325 ? 46.272 24.621 -37.886 1.00 60.35 325 ALA B O 1
ATOM 7671 N N . ASP D 2 326 ? 44.847 24.104 -39.558 1.00 70.09 326 ASP B N 1
ATOM 7672 C CA . ASP D 2 326 ? 45.879 24.051 -40.576 1.00 69.09 326 ASP B CA 1
ATOM 7673 C C . ASP D 2 326 ? 46.220 25.492 -40.950 1.00 77.61 326 ASP B C 1
ATOM 7674 O O . ASP D 2 326 ? 45.317 26.304 -41.171 1.00 82.75 326 ASP B O 1
ATOM 7679 N N . VAL D 2 327 ? 47.522 25.819 -41.010 1.00 79.87 327 VAL B N 1
ATOM 7680 C CA . VAL D 2 327 ? 47.937 27.210 -41.229 1.00 76.31 327 VAL B CA 1
ATOM 7681 C C . VAL D 2 327 ? 47.418 27.726 -42.559 1.00 80.45 327 VAL B C 1
ATOM 7682 O O . VAL D 2 327 ? 47.043 28.897 -42.685 1.00 78.73 327 VAL B O 1
ATOM 7686 N N . ASP D 2 328 ? 47.420 26.871 -43.580 1.00 80.13 328 ASP B N 1
ATOM 7687 C CA . ASP D 2 328 ? 47.003 27.301 -44.906 1.00 76.77 328 ASP B CA 1
ATOM 7688 C C . ASP D 2 328 ? 45.600 27.895 -44.869 1.00 73.36 328 ASP B C 1
ATOM 7689 O O . ASP D 2 328 ? 45.394 29.042 -45.289 1.00 69.37 328 ASP B O 1
ATOM 7694 N N . ASP D 2 329 ? 44.624 27.142 -44.335 1.00 71.23 329 ASP B N 1
ATOM 7695 C CA . ASP D 2 329 ? 43.250 27.641 -44.286 1.00 75.32 329 ASP B CA 1
ATOM 7696 C C . ASP D 2 329 ? 43.159 28.938 -43.482 1.00 74.83 329 ASP B C 1
ATOM 7697 O O . ASP D 2 329 ? 42.469 29.887 -43.887 1.00 82.35 329 ASP B O 1
ATOM 7702 N N . VAL D 2 330 ? 43.944 29.043 -42.411 1.00 68.73 330 VAL B N 1
ATOM 7703 C CA . VAL D 2 330 ? 43.938 30.250 -41.588 1.00 74.04 330 VAL B CA 1
ATOM 7704 C C . VAL D 2 330 ? 44.458 31.440 -42.379 1.00 78.61 330 VAL B C 1
ATOM 7705 O O . VAL D 2 330 ? 43.830 32.500 -42.402 1.00 88.05 330 VAL B O 1
ATOM 7709 N N . LEU D 2 331 ? 45.627 31.297 -43.005 1.00 78.91 331 LEU B N 1
ATOM 7710 C CA . LEU D 2 331 ? 46.202 32.391 -43.782 1.00 80.03 331 LEU B CA 1
ATOM 7711 C C . LEU D 2 331 ? 45.330 32.777 -44.976 1.00 86.14 331 LEU B C 1
ATOM 7712 O O . LEU D 2 331 ? 45.276 33.959 -45.347 1.00 89.51 331 LEU B O 1
ATOM 7717 N N . ALA D 2 332 ? 44.654 31.803 -45.595 1.00 86.09 332 ALA B N 1
ATOM 7718 C CA . ALA D 2 332 ? 43.653 32.142 -46.597 1.00 79.72 332 ALA B CA 1
ATOM 7719 C C . ALA D 2 332 ? 42.624 33.085 -46.002 1.00 90.39 332 ALA B C 1
ATOM 7720 O O . ALA D 2 332 ? 42.273 34.103 -46.613 1.00 92.17 332 ALA B O 1
ATOM 7722 N N . GLN D 2 333 ? 42.179 32.798 -44.779 1.00 89.61 333 GLN B N 1
ATOM 7723 C CA . GLN D 2 333 ? 41.159 33.639 -44.173 1.00 98.27 333 GLN B CA 1
ATOM 7724 C C . GLN D 2 333 ? 41.722 34.896 -43.517 1.00 103.73 333 GLN B C 1
ATOM 7725 O O . GLN D 2 333 ? 40.935 35.751 -43.098 1.00 113.57 333 GLN B O 1
ATOM 7727 N N . LEU D 2 334 ? 43.045 35.047 -43.428 1.00 99.95 334 LEU B N 1
ATOM 7728 C CA . LEU D 2 334 ? 43.660 36.165 -42.700 1.00 98.85 334 LEU B CA 1
ATOM 7729 C C . LEU D 2 334 ? 44.401 37.194 -43.553 1.00 101.00 334 LEU B C 1
ATOM 7730 O O . LEU D 2 334 ? 44.336 38.386 -43.248 1.00 106.81 334 LEU B O 1
ATOM 7735 N N . ILE D 2 335 ? 45.119 36.794 -44.601 1.00 93.82 335 ILE B N 1
ATOM 7736 C CA . ILE D 2 335 ? 45.934 37.736 -45.373 1.00 94.10 335 ILE B CA 1
ATOM 7737 C C . ILE D 2 335 ? 45.123 38.938 -45.891 1.00 102.59 335 ILE B C 1
ATOM 7738 O O . ILE D 2 335 ? 45.636 40.059 -45.842 1.00 107.97 335 ILE B O 1
ATOM 7743 N N . PRO D 2 336 ? 43.913 38.771 -46.435 1.00 101.77 336 PRO B N 1
ATOM 7744 C CA . PRO D 2 336 ? 43.180 39.958 -46.920 1.00 104.80 336 PRO B CA 1
ATOM 7745 C C . PRO D 2 336 ? 42.802 40.945 -45.822 1.00 108.96 336 PRO B C 1
ATOM 7746 O O . PRO D 2 336 ? 42.426 42.081 -46.141 1.00 115.50 336 PRO B O 1
ATOM 7750 N N . LEU D 2 337 ? 42.890 40.557 -44.551 1.00 106.40 337 LEU B N 1
ATOM 7751 C CA . LEU D 2 337 ? 42.550 41.440 -43.445 1.00 105.18 337 LEU B CA 1
ATOM 7752 C C . LEU D 2 337 ? 43.760 42.146 -42.850 1.00 106.30 337 LEU B C 1
ATOM 7753 O O . LEU D 2 337 ? 43.580 43.007 -41.984 1.00 107.43 337 LEU B O 1
ATOM 7758 N N . VAL D 2 338 ? 44.976 41.780 -43.257 1.00 106.89 338 VAL B N 1
ATOM 7759 C CA . VAL D 2 338 ? 46.204 42.388 -42.754 1.00 104.01 338 VAL B CA 1
ATOM 7760 C C . VAL D 2 338 ? 46.616 43.510 -43.699 1.00 107.05 338 VAL B C 1
ATOM 7761 O O . VAL D 2 338 ? 46.763 43.298 -44.909 1.00 100.98 338 VAL B O 1
ATOM 7765 N N . GLU D 2 339 ? 46.748 44.717 -43.156 1.00 113.77 339 GLU B N 1
ATOM 7766 C CA . GLU D 2 339 ? 47.223 45.845 -43.940 1.00 124.72 339 GLU B CA 1
ATOM 7767 C C . GLU D 2 339 ? 48.694 45.650 -44.310 1.00 127.60 339 GLU B C 1
ATOM 7768 O O . GLU D 2 339 ? 49.430 44.882 -43.679 1.00 126.86 339 GLU B O 1
ATOM 7770 N N . ALA D 2 340 ? 49.109 46.337 -45.376 1.00 127.21 340 ALA B N 1
ATOM 7771 C CA . ALA D 2 340 ? 50.482 46.277 -45.879 1.00 120.60 340 ALA B CA 1
ATOM 7772 C C . ALA D 2 340 ? 51.226 47.509 -45.382 1.00 119.13 340 ALA B C 1
ATOM 7773 O O . ALA D 2 340 ? 51.267 48.545 -46.047 1.00 122.16 340 ALA B O 1
ATOM 7775 N N . GLN D 2 341 ? 51.844 47.386 -44.217 1.00 116.03 341 GLN B N 1
ATOM 7776 C CA . GLN D 2 341 ? 52.517 48.530 -43.620 1.00 117.09 341 GLN B CA 1
ATOM 7777 C C . GLN D 2 341 ? 54.021 48.385 -43.786 1.00 122.17 341 GLN B C 1
ATOM 7778 O O . GLN D 2 341 ? 54.566 47.299 -43.522 1.00 122.79 341 GLN B O 1
ATOM 7780 N N . PRO D 2 342 ? 54.729 49.439 -44.210 1.00 128.64 342 PRO B N 1
ATOM 7781 C CA . PRO D 2 342 ? 56.185 49.305 -44.384 1.00 128.96 342 PRO B CA 1
ATOM 7782 C C . PRO D 2 342 ? 56.944 49.153 -43.073 1.00 129.47 342 PRO B C 1
ATOM 7783 O O . PRO D 2 342 ? 57.998 48.504 -43.068 1.00 129.10 342 PRO B O 1
ATOM 7787 N N . ARG D 2 343 ? 56.449 49.712 -41.966 1.00 128.05 343 ARG B N 1
ATOM 7788 C CA . ARG D 2 343 ? 57.124 49.623 -40.665 1.00 123.27 343 ARG B CA 1
ATOM 7789 C C . ARG D 2 343 ? 58.583 50.083 -40.760 1.00 124.13 343 ARG B C 1
ATOM 7790 O O . ARG D 2 343 ? 59.519 49.334 -40.473 1.00 120.42 343 ARG B O 1
ATOM 7792 N N . ALA D 2 344 ? 58.760 51.331 -41.207 1.00 126.04 344 ALA B N 1
ATOM 7793 C CA . ALA D 2 344 ? 60.088 51.832 -41.572 1.00 120.68 344 ALA B CA 1
ATOM 7794 C C . ALA D 2 344 ? 61.058 51.845 -40.392 1.00 117.29 344 ALA B C 1
ATOM 7795 O O . ALA D 2 344 ? 62.219 51.423 -40.522 1.00 109.50 344 ALA B O 1
ATOM 7797 N N . GLU D 2 345 ? 60.605 52.327 -39.231 1.00 117.25 345 GLU B N 1
ATOM 7798 C CA . GLU D 2 345 ? 61.501 52.434 -38.083 1.00 118.66 345 GLU B CA 1
ATOM 7799 C C . GLU D 2 345 ? 62.013 51.067 -37.656 1.00 121.02 345 GLU B C 1
ATOM 7800 O O . GLU D 2 345 ? 63.214 50.892 -37.390 1.00 118.09 345 GLU B O 1
ATOM 7802 N N . TRP D 2 346 ? 61.123 50.072 -37.660 1.00 124.70 346 TRP B N 1
ATOM 7803 C CA . TRP D 2 346 ? 61.476 48.721 -37.235 1.00 119.60 346 TRP B CA 1
ATOM 7804 C C . TRP D 2 346 ? 62.487 48.081 -38.183 1.00 110.50 346 TRP B C 1
ATOM 7805 O O . TRP D 2 346 ? 63.377 47.344 -37.744 1.00 98.99 346 TRP B O 1
ATOM 7816 N N . HIS D 2 347 ? 62.360 48.347 -39.487 1.00 111.55 347 HIS B N 1
ATOM 7817 C CA . HIS D 2 347 ? 63.330 47.835 -40.451 1.00 110.10 347 HIS B CA 1
ATOM 7818 C C . HIS D 2 347 ? 64.678 48.519 -40.294 1.00 116.23 347 HIS B C 1
ATOM 7819 O O . HIS D 2 347 ? 65.727 47.869 -40.414 1.00 114.72 347 HIS B O 1
ATOM 7826 N N . GLN D 2 348 ? 64.678 49.833 -40.046 1.00 128.30 348 GLN B N 1
ATOM 7827 C CA . GLN D 2 348 ? 65.944 50.504 -39.764 1.00 135.79 348 GLN B CA 1
ATOM 7828 C C . GLN D 2 348 ? 66.635 49.877 -38.553 1.00 135.31 348 GLN B C 1
ATOM 7829 O O . GLN D 2 348 ? 67.862 49.706 -38.547 1.00 135.26 348 GLN B O 1
ATOM 7831 N N . LEU D 2 349 ? 65.858 49.488 -37.533 1.00 127.32 349 LEU B N 1
ATOM 7832 C CA . LEU D 2 349 ? 66.455 48.850 -36.361 1.00 115.94 349 LEU B CA 1
ATOM 7833 C C . LEU D 2 349 ? 66.926 47.428 -36.678 1.00 110.55 349 LEU B C 1
ATOM 7834 O O . LEU D 2 349 ? 67.968 46.986 -36.174 1.00 112.57 349 LEU B O 1
ATOM 7839 N N . VAL D 2 350 ? 66.172 46.684 -37.490 1.00 102.50 350 VAL B N 1
ATOM 7840 C CA . VAL D 2 350 ? 66.620 45.352 -37.885 1.00 97.52 350 VAL B CA 1
ATOM 7841 C C . VAL D 2 350 ? 67.969 45.441 -38.591 1.00 103.90 350 VAL B C 1
ATOM 7842 O O . VAL D 2 350 ? 68.887 44.656 -38.315 1.00 99.19 350 VAL B O 1
ATOM 7846 N N . ALA D 2 351 ? 68.104 46.393 -39.522 1.00 113.00 351 ALA B N 1
ATOM 7847 C CA . ALA D 2 351 ? 69.373 46.556 -40.233 1.00 116.59 351 ALA B CA 1
ATOM 7848 C C . ALA D 2 351 ? 70.506 46.991 -39.301 1.00 111.50 351 ALA B C 1
ATOM 7849 O O . ALA D 2 351 ? 71.618 46.444 -39.368 1.00 104.56 351 ALA B O 1
ATOM 7851 N N . ASP D 2 352 ? 70.249 47.978 -38.431 1.00 114.60 352 ASP B N 1
ATOM 7852 C CA . ASP D 2 352 ? 71.292 48.421 -37.508 1.00 115.81 352 ASP B CA 1
ATOM 7853 C C . ASP D 2 352 ? 71.769 47.274 -36.622 1.00 115.00 352 ASP B C 1
ATOM 7854 O O . ASP D 2 352 ? 72.979 47.080 -36.447 1.00 120.99 352 ASP B O 1
ATOM 7859 N N . LEU D 2 353 ? 70.842 46.465 -36.096 1.00 109.16 353 LEU B N 1
ATOM 7860 C CA . LEU D 2 353 ? 71.273 45.301 -35.323 1.00 102.11 353 LEU B CA 1
ATOM 7861 C C . LEU D 2 353 ? 72.032 44.298 -36.184 1.00 91.78 353 LEU B C 1
ATOM 7862 O O . LEU D 2 353 ? 72.960 43.650 -35.690 1.00 86.41 353 LEU B O 1
ATOM 7867 N N . GLN D 2 354 ? 71.669 44.164 -37.465 1.00 92.74 354 GLN B N 1
ATOM 7868 C CA . GLN D 2 354 ? 72.410 43.259 -38.339 1.00 93.51 354 GLN B CA 1
ATOM 7869 C C . GLN D 2 354 ? 73.823 43.760 -38.602 1.00 99.08 354 GLN B C 1
ATOM 7870 O O . GLN D 2 354 ? 74.704 42.956 -38.933 1.00 99.40 354 GLN B O 1
ATOM 7876 N N . ARG D 2 355 ? 74.073 45.067 -38.458 1.00 102.51 355 ARG B N 1
ATOM 7877 C CA . ARG D 2 355 ? 75.457 45.530 -38.481 1.00 104.18 355 ARG B CA 1
ATOM 7878 C C . ARG D 2 355 ? 76.205 45.214 -37.175 1.00 108.15 355 ARG B C 1
ATOM 7879 O O . ARG D 2 355 ? 77.326 45.694 -36.990 1.00 108.57 355 ARG B O 1
ATOM 7881 N N . GLU D 2 356 ? 75.642 44.381 -36.294 1.00 110.48 356 GLU B N 1
ATOM 7882 C CA . GLU D 2 356 ? 76.333 43.904 -35.091 1.00 103.42 356 GLU B CA 1
ATOM 7883 C C . GLU D 2 356 ? 75.833 42.510 -34.644 1.00 95.39 356 GLU B C 1
ATOM 7884 O O . GLU D 2 356 ? 75.822 41.546 -35.414 1.00 75.06 356 GLU B O 1
ATOM 7886 N N . ASP D 2 366 ? 89.276 28.324 -48.299 1.00 73.60 366 ASP B N 1
ATOM 7887 C CA . ASP D 2 366 ? 87.822 28.325 -48.139 1.00 75.94 366 ASP B CA 1
ATOM 7888 C C . ASP D 2 366 ? 87.172 27.001 -48.569 1.00 84.68 366 ASP B C 1
ATOM 7889 O O . ASP D 2 366 ? 86.486 26.392 -47.751 1.00 92.85 366 ASP B O 1
ATOM 7891 N N . PRO D 2 367 ? 87.380 26.527 -49.809 1.00 79.41 367 PRO B N 1
ATOM 7892 C CA . PRO D 2 367 ? 86.703 25.279 -50.212 1.00 74.92 367 PRO B CA 1
ATOM 7893 C C . PRO D 2 367 ? 87.068 24.081 -49.342 1.00 69.40 367 PRO B C 1
ATOM 7894 O O . PRO D 2 367 ? 86.302 23.113 -49.299 1.00 63.40 367 PRO B O 1
ATOM 7898 N N . LEU D 2 368 ? 88.204 24.123 -48.640 1.00 74.74 368 LEU B N 1
ATOM 7899 C CA . LEU D 2 368 ? 88.551 23.125 -47.633 1.00 72.42 368 LEU B CA 1
ATOM 7900 C C . LEU D 2 368 ? 88.435 23.664 -46.205 1.00 69.65 368 LEU B C 1
ATOM 7901 O O . LEU D 2 368 ? 88.982 23.059 -45.267 1.00 64.77 368 LEU B O 1
ATOM 7906 N N . SER D 2 369 ? 87.759 24.808 -46.038 1.00 64.21 369 SER B N 1
ATOM 7907 C CA . SER D 2 369 ? 87.119 25.245 -44.808 1.00 62.10 369 SER B CA 1
ATOM 7908 C C . SER D 2 369 ? 85.703 24.659 -44.773 1.00 66.98 369 SER B C 1
ATOM 7909 O O . SER D 2 369 ? 85.163 24.245 -45.802 1.00 76.18 369 SER B O 1
ATOM 7912 N N . HIS D 2 370 ? 85.084 24.639 -43.590 1.00 59.99 370 HIS B N 1
ATOM 7913 C CA . HIS D 2 370 ? 83.740 24.058 -43.491 1.00 58.35 370 HIS B CA 1
ATOM 7914 C C . HIS D 2 370 ? 82.695 24.940 -44.177 1.00 67.71 370 HIS B C 1
ATOM 7915 O O . HIS D 2 370 ? 81.907 24.461 -45.008 1.00 74.63 370 HIS B O 1
ATOM 7922 N N . TYR D 2 371 ? 82.674 26.235 -43.846 1.00 66.05 371 TYR B N 1
ATOM 7923 C CA . TYR D 2 371 ? 81.757 27.152 -44.519 1.00 61.01 371 TYR B CA 1
ATOM 7924 C C . TYR D 2 371 ? 82.072 27.261 -46.008 1.00 59.20 371 TYR B C 1
ATOM 7925 O O . TYR D 2 371 ? 81.170 27.231 -46.855 1.00 60.98 371 TYR B O 1
ATOM 7934 N N . GLY D 2 372 ? 83.351 27.414 -46.344 1.00 60.43 372 GLY B N 1
ATOM 7935 C CA . GLY D 2 372 ? 83.742 27.475 -47.738 1.00 64.37 372 GLY B CA 1
ATOM 7936 C C . GLY D 2 372 ? 83.404 26.211 -48.498 1.00 68.18 372 GLY B C 1
ATOM 7937 O O . GLY D 2 372 ? 83.112 26.264 -49.698 1.00 68.66 372 GLY B O 1
ATOM 7938 N N . LEU D 2 373 ? 83.465 25.057 -47.823 1.00 70.72 373 LEU B N 1
ATOM 7939 C CA . LEU D 2 373 ? 83.065 23.807 -48.459 1.00 69.61 373 LEU B CA 1
ATOM 7940 C C . LEU D 2 373 ? 81.579 23.826 -48.790 1.00 74.60 373 LEU B C 1
ATOM 7941 O O . LEU D 2 373 ? 81.176 23.514 -49.919 1.00 78.85 373 LEU B O 1
ATOM 7946 N N . ILE D 2 374 ? 80.744 24.177 -47.802 1.00 67.92 374 ILE B N 1
ATOM 7947 C CA . ILE D 2 374 ? 79.305 24.228 -48.044 1.00 65.93 374 ILE B CA 1
ATOM 7948 C C . ILE D 2 374 ? 79.008 25.158 -49.216 1.00 76.82 374 ILE B C 1
ATOM 7949 O O . ILE D 2 374 ? 78.283 24.798 -50.154 1.00 78.15 374 ILE B O 1
ATOM 7954 N N . ASN D 2 375 ? 79.614 26.351 -49.202 1.00 72.99 375 ASN B N 1
ATOM 7955 C CA . ASN D 2 375 ? 79.407 27.291 -50.295 1.00 76.43 375 ASN B CA 1
ATOM 7956 C C . ASN D 2 375 ? 79.879 26.701 -51.619 1.00 77.29 375 ASN B C 1
ATOM 7957 O O . ASN D 2 375 ? 79.290 26.972 -52.674 1.00 81.57 375 ASN B O 1
ATOM 7962 N N . ALA D 2 376 ? 80.955 25.911 -51.584 1.00 75.03 376 ALA B N 1
ATOM 7963 C CA . ALA D 2 376 ? 81.513 25.337 -52.808 1.00 77.73 376 ALA B CA 1
ATOM 7964 C C . ALA D 2 376 ? 80.558 24.321 -53.431 1.00 75.02 376 ALA B C 1
ATOM 7965 O O . ALA D 2 376 ? 80.230 24.396 -54.634 1.00 75.17 376 ALA B O 1
ATOM 7967 N N . VAL D 2 377 ? 80.039 23.417 -52.592 1.00 73.92 377 VAL B N 1
ATOM 7968 C CA . VAL D 2 377 ? 79.108 22.390 -53.041 1.00 72.71 377 VAL B CA 1
ATOM 7969 C C . VAL D 2 377 ? 77.833 23.036 -53.557 1.00 70.50 377 VAL B C 1
ATOM 7970 O O . VAL D 2 377 ? 77.308 22.662 -54.618 1.00 65.10 377 VAL B O 1
ATOM 7974 N N . ALA D 2 378 ? 77.348 24.062 -52.841 1.00 75.52 378 ALA B N 1
ATOM 7975 C CA . ALA D 2 378 ? 76.157 24.777 -53.288 1.00 72.84 378 ALA B CA 1
ATOM 7976 C C . ALA D 2 378 ? 76.398 25.410 -54.641 1.00 72.34 378 ALA B C 1
ATOM 7977 O O . ALA D 2 378 ? 75.518 25.401 -55.507 1.00 72.44 378 ALA B O 1
ATOM 7979 N N . ALA D 2 379 ? 77.594 25.956 -54.845 1.00 81.51 379 ALA B N 1
ATOM 7980 C CA . ALA D 2 379 ? 77.951 26.468 -56.157 1.00 81.22 379 ALA B CA 1
ATOM 7981 C C . ALA D 2 379 ? 78.030 25.361 -57.197 1.00 82.15 379 ALA B C 1
ATOM 7982 O O . ALA D 2 379 ? 78.064 25.666 -58.392 1.00 85.40 379 ALA B O 1
ATOM 7984 N N . CYS D 2 380 ? 78.011 24.089 -56.780 1.00 83.32 380 CYS B N 1
ATOM 7985 C CA . CYS D 2 380 ? 78.041 22.982 -57.739 1.00 82.97 380 CYS B CA 1
ATOM 7986 C C . CYS D 2 380 ? 76.668 22.494 -58.212 1.00 82.45 380 CYS B C 1
ATOM 7987 O O . CYS D 2 380 ? 76.617 21.646 -59.109 1.00 71.79 380 CYS B O 1
ATOM 7990 N N . VAL D 2 381 ? 75.562 22.942 -57.605 1.00 82.77 381 VAL B N 1
ATOM 7991 C CA . VAL D 2 381 ? 74.229 22.411 -57.888 1.00 78.44 381 VAL B CA 1
ATOM 7992 C C . VAL D 2 381 ? 73.225 23.559 -57.867 1.00 82.54 381 VAL B C 1
ATOM 7993 O O . VAL D 2 381 ? 73.478 24.619 -57.295 1.00 85.18 381 VAL B O 1
ATOM 7997 N N . ASP D 2 382 ? 72.046 23.326 -58.439 1.00 83.96 382 ASP B N 1
ATOM 7998 C CA . ASP D 2 382 ? 71.060 24.397 -58.496 1.00 85.10 382 ASP B CA 1
ATOM 7999 C C . ASP D 2 382 ? 70.045 24.224 -57.357 1.00 79.81 382 ASP B C 1
ATOM 8000 O O . ASP D 2 382 ? 70.212 23.382 -56.468 1.00 74.29 382 ASP B O 1
ATOM 8005 N N . ASP D 2 383 ? 68.982 25.038 -57.388 1.00 84.11 383 ASP B N 1
ATOM 8006 C CA . ASP D 2 383 ? 67.909 24.991 -56.395 1.00 78.92 383 ASP B CA 1
ATOM 8007 C C . ASP D 2 383 ? 67.149 23.675 -56.369 1.00 78.99 383 ASP B C 1
ATOM 8008 O O . ASP D 2 383 ? 66.498 23.371 -55.361 1.00 84.16 383 ASP B O 1
ATOM 8013 N N . ASN D 2 384 ? 67.228 22.873 -57.420 1.00 75.03 384 ASN B N 1
ATOM 8014 C CA . ASN D 2 384 ? 66.407 21.673 -57.467 1.00 76.53 384 ASN B CA 1
ATOM 8015 C C . ASN D 2 384 ? 67.012 20.477 -56.743 1.00 72.73 384 ASN B C 1
ATOM 8016 O O . ASN D 2 384 ? 66.368 19.428 -56.680 1.00 66.48 384 ASN B O 1
ATOM 8021 N N . ALA D 2 385 ? 68.220 20.610 -56.203 1.00 74.37 385 ALA B N 1
ATOM 8022 C CA . ALA D 2 385 ? 68.864 19.560 -55.437 1.00 56.09 385 ALA B CA 1
ATOM 8023 C C . ALA D 2 385 ? 68.232 19.483 -54.059 1.00 63.18 385 ALA B C 1
ATOM 8024 O O . ALA D 2 385 ? 67.651 20.450 -53.565 1.00 69.67 385 ALA B O 1
ATOM 8026 N N . ILE D 2 386 ? 68.350 18.315 -53.442 1.00 60.97 386 ILE B N 1
ATOM 8027 C CA . ILE D 2 386 ? 67.857 18.070 -52.092 1.00 62.28 386 ILE B CA 1
ATOM 8028 C C . ILE D 2 386 ? 69.037 17.976 -51.138 1.00 61.87 386 ILE B C 1
ATOM 8029 O O . ILE D 2 386 ? 70.070 17.382 -51.467 1.00 65.64 386 ILE B O 1
ATOM 8034 N N . ILE D 2 387 ? 68.881 18.566 -49.953 1.00 57.09 387 ILE B N 1
ATOM 8035 C CA . ILE D 2 387 ? 69.955 18.664 -48.975 1.00 55.69 387 ILE B CA 1
ATOM 8036 C C . ILE D 2 387 ? 69.561 17.849 -47.754 1.00 52.89 387 ILE B C 1
ATOM 8037 O O . ILE D 2 387 ? 68.547 18.135 -47.102 1.00 54.34 387 ILE B O 1
ATOM 8042 N N . THR D 2 388 ? 70.411 16.885 -47.406 1.00 52.26 388 THR B N 1
ATOM 8043 C CA . THR D 2 388 ? 70.220 15.974 -46.287 1.00 46.27 388 THR B CA 1
ATOM 8044 C C . THR D 2 388 ? 71.405 16.065 -45.329 1.00 39.20 388 THR B C 1
ATOM 8045 O O . THR D 2 388 ? 72.539 16.272 -45.762 1.00 40.81 388 THR B O 1
ATOM 8049 N N . THR D 2 389 ? 71.167 15.850 -44.029 1.00 44.07 389 THR B N 1
ATOM 8050 C CA . THR D 2 389 ? 72.248 16.012 -43.059 1.00 48.19 389 THR B CA 1
ATOM 8051 C C . THR D 2 389 ? 72.156 15.011 -41.917 1.00 57.16 389 THR B C 1
ATOM 8052 O O . THR D 2 389 ? 71.067 14.611 -41.496 1.00 73.72 389 THR B O 1
ATOM 8056 N N . ASP D 2 390 ? 73.320 14.682 -41.366 1.00 55.26 390 ASP B N 1
ATOM 8057 C CA . ASP D 2 390 ? 73.440 13.983 -40.095 1.00 53.55 390 ASP B CA 1
ATOM 8058 C C . ASP D 2 390 ? 73.452 15.021 -38.973 1.00 46.84 390 ASP B C 1
ATOM 8059 O O . ASP D 2 390 ? 73.094 16.177 -39.191 1.00 46.76 390 ASP B O 1
ATOM 8064 N N . VAL D 2 391 ? 73.912 14.658 -37.783 1.00 47.12 391 VAL B N 1
ATOM 8065 C CA . VAL D 2 391 ? 73.735 15.489 -36.596 1.00 40.98 391 VAL B CA 1
ATOM 8066 C C . VAL D 2 391 ? 75.097 15.851 -36.015 1.00 43.28 391 VAL B C 1
ATOM 8067 O O . VAL D 2 391 ? 75.945 14.973 -35.822 1.00 48.50 391 VAL B O 1
ATOM 8071 N N . GLY D 2 392 ? 75.295 17.139 -35.720 1.00 44.16 392 GLY B N 1
ATOM 8072 C CA . GLY D 2 392 ? 76.547 17.613 -35.156 1.00 47.82 392 GLY B CA 1
ATOM 8073 C C . GLY D 2 392 ? 76.989 18.989 -35.623 1.00 51.97 392 GLY B C 1
ATOM 8074 O O . GLY D 2 392 ? 76.156 19.833 -35.976 1.00 55.12 392 GLY B O 1
ATOM 8075 N N . GLN D 2 393 ? 78.303 19.233 -35.618 1.00 52.08 393 GLN B N 1
ATOM 8076 C CA . GLN D 2 393 ? 78.806 20.531 -36.058 1.00 55.60 393 GLN B CA 1
ATOM 8077 C C . GLN D 2 393 ? 78.576 20.734 -37.551 1.00 56.53 393 GLN B C 1
ATOM 8078 O O . GLN D 2 393 ? 78.241 21.838 -37.996 1.00 62.25 393 GLN B O 1
ATOM 8084 N N . HIS D 2 394 ? 78.757 19.683 -38.346 1.00 46.98 394 HIS B N 1
ATOM 8085 C CA . HIS D 2 394 ? 78.468 19.801 -39.769 1.00 51.50 394 HIS B CA 1
ATOM 8086 C C . HIS D 2 394 ? 76.990 20.118 -39.998 1.00 57.48 394 HIS B C 1
ATOM 8087 O O . HIS D 2 394 ? 76.639 20.860 -40.925 1.00 56.11 394 HIS B O 1
ATOM 8094 N N . GLN D 2 395 ? 76.106 19.568 -39.160 1.00 53.30 395 GLN B N 1
ATOM 8095 C CA . GLN D 2 395 ? 74.686 19.858 -39.317 1.00 50.10 395 GLN B CA 1
ATOM 8096 C C . GLN D 2 395 ? 74.386 21.330 -39.103 1.00 46.79 395 GLN B C 1
ATOM 8097 O O . GLN D 2 395 ? 73.715 21.965 -39.922 1.00 43.35 395 GLN B O 1
ATOM 8103 N N . MET D 2 396 ? 74.851 21.886 -37.992 1.00 51.66 396 MET B N 1
ATOM 8104 C CA . MET D 2 396 ? 74.571 23.291 -37.734 1.00 51.68 396 MET B CA 1
ATOM 8105 C C . MET D 2 396 ? 75.288 24.198 -38.734 1.00 53.26 396 MET B C 1
ATOM 8106 O O . MET D 2 396 ? 74.726 25.205 -39.168 1.00 57.97 396 MET B O 1
ATOM 8111 N N . TRP D 2 397 ? 76.527 23.871 -39.106 1.00 51.59 397 TRP B N 1
ATOM 8112 C CA . TRP D 2 397 ? 77.226 24.646 -40.132 1.00 57.73 397 TRP B CA 1
ATOM 8113 C C . TRP D 2 397 ? 76.444 24.665 -41.448 1.00 69.10 397 TRP B C 1
ATOM 8114 O O . TRP D 2 397 ? 76.320 25.712 -42.097 1.00 76.19 397 TRP B O 1
ATOM 8125 N N . THR D 2 398 ? 75.953 23.497 -41.883 1.00 66.22 398 THR B N 1
ATOM 8126 C CA . THR D 2 398 ? 75.168 23.421 -43.113 1.00 60.11 398 THR B CA 1
ATOM 8127 C C . THR D 2 398 ? 73.872 24.202 -42.988 1.00 54.88 398 THR B C 1
ATOM 8128 O O . THR D 2 398 ? 73.451 24.877 -43.935 1.00 53.75 398 THR B O 1
ATOM 8132 N N . ALA D 2 399 ? 73.202 24.081 -41.840 1.00 53.10 399 ALA B N 1
ATOM 8133 C CA . ALA D 2 399 ? 71.992 24.856 -41.590 1.00 48.97 399 ALA B CA 1
ATOM 8134 C C . ALA D 2 399 ? 72.264 26.356 -41.637 1.00 55.31 399 ALA B C 1
ATOM 8135 O O . ALA D 2 399 ? 71.422 27.140 -42.097 1.00 64.51 399 ALA B O 1
ATOM 8137 N N . GLN D 2 400 ? 73.417 26.778 -41.122 1.00 53.03 400 GLN B N 1
ATOM 8138 C CA . GLN D 2 400 ? 73.755 28.196 -41.090 1.00 57.30 400 GLN B CA 1
ATOM 8139 C C . GLN D 2 400 ? 74.118 28.723 -42.479 1.00 65.16 400 GLN B C 1
ATOM 8140 O O . GLN D 2 400 ? 73.805 29.873 -42.810 1.00 68.93 400 GLN B O 1
ATOM 8146 N N . ALA D 2 401 ? 74.816 27.926 -43.293 1.00 60.95 401 ALA B N 1
ATOM 8147 C CA . ALA D 2 401 ? 75.419 28.467 -44.502 1.00 55.03 401 ALA B CA 1
ATOM 8148 C C . ALA D 2 401 ? 74.797 28.006 -45.813 1.00 58.39 401 ALA B C 1
ATOM 8149 O O . ALA D 2 401 ? 74.891 28.744 -46.795 1.00 73.58 401 ALA B O 1
ATOM 8151 N N . TYR D 2 402 ? 74.170 26.832 -45.893 1.00 58.82 402 TYR B N 1
ATOM 8152 C CA . TYR D 2 402 ? 73.681 26.385 -47.202 1.00 59.31 402 TYR B CA 1
ATOM 8153 C C . TYR D 2 402 ? 72.512 27.258 -47.661 1.00 65.19 402 TYR B C 1
ATOM 8154 O O . TYR D 2 402 ? 71.649 27.614 -46.845 1.00 57.94 402 TYR B O 1
ATOM 8163 N N . PRO D 2 403 ? 72.464 27.646 -48.982 1.00 66.83 403 PRO B N 1
ATOM 8164 C CA . PRO D 2 403 ? 71.347 28.476 -49.509 1.00 70.96 403 PRO B CA 1
ATOM 8165 C C . PRO D 2 403 ? 70.088 27.683 -49.854 1.00 82.09 403 PRO B C 1
ATOM 8166 O O . PRO D 2 403 ? 69.763 27.395 -51.013 1.00 83.80 403 PRO B O 1
ATOM 8170 N N . LEU D 2 404 ? 69.361 27.305 -48.803 1.00 81.79 404 LEU B N 1
ATOM 8171 C CA . LEU D 2 404 ? 68.096 26.608 -48.960 1.00 74.31 404 LEU B CA 1
ATOM 8172 C C . LEU D 2 404 ? 67.022 27.623 -49.304 1.00 73.39 404 LEU B C 1
ATOM 8173 O O . LEU D 2 404 ? 66.678 28.471 -48.476 1.00 76.22 404 LEU B O 1
ATOM 8178 N N . ASN D 2 405 ? 66.441 27.486 -50.488 1.00 78.33 405 ASN B N 1
ATOM 8179 C CA . ASN D 2 405 ? 65.482 28.447 -51.010 1.00 86.19 405 ASN B CA 1
ATOM 8180 C C . ASN D 2 405 ? 64.175 27.786 -51.413 1.00 92.50 405 ASN B C 1
ATOM 8181 O O . ASN D 2 405 ? 63.289 28.465 -51.947 1.00 95.20 405 ASN B O 1
ATOM 8186 N N . ARG D 2 406 ? 64.014 26.495 -51.136 1.00 90.78 406 ARG B N 1
ATOM 8187 C CA . ARG D 2 406 ? 62.854 25.737 -51.554 1.00 84.48 406 ARG B CA 1
ATOM 8188 C C . ARG D 2 406 ? 62.283 24.967 -50.374 1.00 77.49 406 ARG B C 1
ATOM 8189 O O . ARG D 2 406 ? 63.032 24.525 -49.496 1.00 78.76 406 ARG B O 1
ATOM 8197 N N . PRO D 2 407 ? 60.963 24.856 -50.291 1.00 70.32 407 PRO B N 1
ATOM 8198 C CA . PRO D 2 407 ? 60.346 23.902 -49.355 1.00 61.01 407 PRO B CA 1
ATOM 8199 C C . PRO D 2 407 ? 60.618 22.451 -49.741 1.00 52.38 407 PRO B C 1
ATOM 8200 O O . PRO D 2 407 ? 60.831 22.125 -50.909 1.00 65.21 407 PRO B O 1
ATOM 8204 N N . ARG D 2 408 ? 60.599 21.574 -48.738 1.00 48.18 408 ARG B N 1
ATOM 8205 C CA . ARG D 2 408 ? 60.900 20.143 -48.910 1.00 55.02 408 ARG B CA 1
ATOM 8206 C C . ARG D 2 408 ? 62.181 19.935 -49.709 1.00 53.07 408 ARG B C 1
ATOM 8207 O O . ARG D 2 408 ? 62.284 19.046 -50.557 1.00 58.63 408 ARG B O 1
ATOM 8215 N N . GLN D 2 409 ? 63.161 20.783 -49.441 1.00 49.67 409 GLN B N 1
ATOM 8216 C CA . GLN D 2 409 ? 64.506 20.616 -49.956 1.00 57.25 409 GLN B CA 1
ATOM 8217 C C . GLN D 2 409 ? 65.486 20.219 -48.867 1.00 62.37 409 GLN B C 1
ATOM 8218 O O . GLN D 2 409 ? 66.505 19.574 -49.156 1.00 71.75 409 GLN B O 1
ATOM 8224 N N . TRP D 2 410 ? 65.178 20.566 -47.617 1.00 54.44 410 TRP B N 1
ATOM 8225 C CA . TRP D 2 410 ? 66.087 20.434 -46.485 1.00 48.02 410 TRP B CA 1
ATOM 8226 C C . TRP D 2 410 ? 65.578 19.310 -45.604 1.00 46.53 410 TRP B C 1
ATOM 8227 O O . TRP D 2 410 ? 64.496 19.429 -45.029 1.00 39.36 410 TRP B O 1
ATOM 8238 N N . LEU D 2 411 ? 66.354 18.225 -45.511 1.00 49.77 411 LEU B N 1
ATOM 8239 C CA . LEU D 2 411 ? 65.987 17.041 -44.743 1.00 35.64 411 LEU B CA 1
ATOM 8240 C C . LEU D 2 411 ? 66.995 16.860 -43.621 1.00 46.94 411 LEU B C 1
ATOM 8241 O O . LEU D 2 411 ? 68.132 16.441 -43.874 1.00 48.56 411 LEU B O 1
ATOM 8246 N N . THR D 2 412 ? 66.597 17.170 -42.391 1.00 43.73 412 THR B N 1
ATOM 8247 C CA . THR D 2 412 ? 67.460 16.927 -41.247 1.00 32.40 412 THR B CA 1
ATOM 8248 C C . THR D 2 412 ? 66.592 16.538 -40.065 1.00 44.35 412 THR B C 1
ATOM 8249 O O . THR D 2 412 ? 65.420 16.908 -39.978 1.00 53.20 412 THR B O 1
ATOM 8253 N N . SER D 2 413 ? 67.194 15.798 -39.150 1.00 38.50 413 SER B N 1
ATOM 8254 C CA . SER D 2 413 ? 66.520 15.280 -37.972 1.00 29.78 413 SER B CA 1
ATOM 8255 C C . SER D 2 413 ? 66.660 16.267 -36.819 1.00 39.11 413 SER B C 1
ATOM 8256 O O . SER D 2 413 ? 67.742 16.413 -36.248 1.00 48.61 413 SER B O 1
ATOM 8259 N N . GLY D 2 414 ? 65.570 16.939 -36.465 1.00 32.41 414 GLY B N 1
ATOM 8260 C CA . GLY D 2 414 ? 65.657 17.913 -35.396 1.00 36.89 414 GLY B CA 1
ATOM 8261 C C . GLY D 2 414 ? 65.135 17.421 -34.058 1.00 40.98 414 GLY B C 1
ATOM 8262 O O . GLY D 2 414 ? 65.818 17.511 -33.038 1.00 41.14 414 GLY B O 1
ATOM 8263 N N . GLY D 2 415 ? 63.939 16.862 -34.054 1.00 38.86 415 GLY B N 1
ATOM 8264 C CA . GLY D 2 415 ? 63.326 16.445 -32.815 1.00 35.12 415 GLY B CA 1
ATOM 8265 C C . GLY D 2 415 ? 64.117 15.407 -32.062 1.00 33.27 415 GLY B C 1
ATOM 8266 O O . GLY D 2 415 ? 64.485 15.641 -30.916 1.00 34.49 415 GLY B O 1
ATOM 8267 N N . LEU D 2 416 ? 64.370 14.244 -32.653 1.00 44.76 416 LEU B N 1
ATOM 8268 C CA . LEU D 2 416 ? 65.162 13.275 -31.905 1.00 45.56 416 LEU B CA 1
ATOM 8269 C C . LEU D 2 416 ? 66.657 13.537 -32.029 1.00 52.82 416 LEU B C 1
ATOM 8270 O O . LEU D 2 416 ? 67.405 13.251 -31.086 1.00 51.31 416 LEU B O 1
ATOM 8275 N N . GLY D 2 417 ? 67.098 14.123 -33.151 1.00 54.71 417 GLY B N 1
ATOM 8276 C CA . GLY D 2 417 ? 68.500 14.442 -33.395 1.00 50.53 417 GLY B CA 1
ATOM 8277 C C . GLY D 2 417 ? 69.364 13.201 -33.528 1.00 47.39 417 GLY B C 1
ATOM 8278 O O . GLY D 2 417 ? 70.328 13.008 -32.776 1.00 54.52 417 GLY B O 1
ATOM 8279 N N . THR D 2 418 ? 69.023 12.352 -34.493 1.00 40.66 418 THR B N 1
ATOM 8280 C CA . THR D 2 418 ? 69.626 11.035 -34.628 1.00 46.19 418 THR B CA 1
ATOM 8281 C C . THR D 2 418 ? 70.840 11.102 -35.538 1.00 47.24 418 THR B C 1
ATOM 8282 O O . THR D 2 418 ? 70.721 11.474 -36.704 1.00 53.53 418 THR B O 1
ATOM 8286 N N . MET D 2 419 ? 71.995 10.714 -35.013 1.00 45.25 419 MET B N 1
ATOM 8287 C CA . MET D 2 419 ? 73.105 10.383 -35.887 1.00 37.72 419 MET B CA 1
ATOM 8288 C C . MET D 2 419 ? 72.712 9.197 -36.753 1.00 44.21 419 MET B C 1
ATOM 8289 O O . MET D 2 419 ? 72.083 8.245 -36.281 1.00 52.10 419 MET B O 1
ATOM 8294 N N . GLY D 2 420 ? 73.100 9.246 -38.024 1.00 41.47 420 GLY B N 1
ATOM 8295 C CA . GLY D 2 420 ? 72.803 8.188 -38.968 1.00 36.81 420 GLY B CA 1
ATOM 8296 C C . GLY D 2 420 ? 71.623 8.461 -39.865 1.00 38.75 420 GLY B C 1
ATOM 8297 O O . GLY D 2 420 ? 71.366 7.681 -40.784 1.00 50.78 420 GLY B O 1
ATOM 8298 N N . PHE D 2 421 ? 70.928 9.566 -39.646 1.00 40.38 421 PHE B N 1
ATOM 8299 C CA . PHE D 2 421 ? 69.760 9.899 -40.449 1.00 37.70 421 PHE B CA 1
ATOM 8300 C C . PHE D 2 421 ? 70.154 10.226 -41.888 1.00 43.25 421 PHE B C 1
ATOM 8301 O O . PHE D 2 421 ? 69.440 9.871 -42.839 1.00 47.59 421 PHE B O 1
ATOM 8309 N N . GLY D 2 422 ? 71.273 10.926 -42.063 1.00 39.83 422 GLY B N 1
ATOM 8310 C CA . GLY D 2 422 ? 71.651 11.493 -43.345 1.00 34.67 422 GLY B CA 1
ATOM 8311 C C . GLY D 2 422 ? 71.702 10.562 -44.540 1.00 37.21 422 GLY B C 1
ATOM 8312 O O . GLY D 2 422 ? 70.979 10.775 -45.510 1.00 32.41 422 GLY B O 1
ATOM 8313 N N . LEU D 2 423 ? 72.521 9.515 -44.505 1.00 45.39 423 LEU B N 1
ATOM 8314 C CA . LEU D 2 423 ? 72.680 8.714 -45.719 1.00 47.65 423 LEU B CA 1
ATOM 8315 C C . LEU D 2 423 ? 71.417 7.922 -46.061 1.00 50.94 423 LEU B C 1
ATOM 8316 O O . LEU D 2 423 ? 70.962 7.996 -47.223 1.00 47.86 423 LEU B O 1
ATOM 8321 N N . PRO D 2 424 ? 70.785 7.183 -45.134 1.00 46.51 424 PRO B N 1
ATOM 8322 C CA . PRO D 2 424 ? 69.539 6.495 -45.521 1.00 45.23 424 PRO B CA 1
ATOM 8323 C C . PRO D 2 424 ? 68.430 7.459 -45.904 1.00 43.85 424 PRO B C 1
ATOM 8324 O O . PRO D 2 424 ? 67.657 7.166 -46.832 1.00 53.94 424 PRO B O 1
ATOM 8328 N N . ALA D 2 425 ? 68.339 8.614 -45.230 1.00 32.15 425 ALA B N 1
ATOM 8329 C CA . ALA D 2 425 ? 67.366 9.626 -45.641 1.00 39.01 425 ALA B CA 1
ATOM 8330 C C . ALA D 2 425 ? 67.631 10.125 -47.067 1.00 48.74 425 ALA B C 1
ATOM 8331 O O . ALA D 2 425 ? 66.698 10.251 -47.869 1.00 53.28 425 ALA B O 1
ATOM 8333 N N . ALA D 2 426 ? 68.894 10.404 -47.408 1.00 53.08 426 ALA B N 1
ATOM 8334 C CA . ALA D 2 426 ? 69.220 10.818 -48.774 1.00 51.96 426 ALA B CA 1
ATOM 8335 C C . ALA D 2 426 ? 68.885 9.714 -49.770 1.00 54.10 426 ALA B C 1
ATOM 8336 O O . ALA D 2 426 ? 68.448 9.984 -50.894 1.00 51.38 426 ALA B O 1
ATOM 8338 N N . ILE D 2 427 ? 69.082 8.461 -49.372 1.00 51.59 427 ILE B N 1
ATOM 8339 C CA . ILE D 2 427 ? 68.695 7.353 -50.231 1.00 43.91 427 ILE B CA 1
ATOM 8340 C C . ILE D 2 427 ? 67.200 7.419 -50.512 1.00 46.22 427 ILE B C 1
ATOM 8341 O O . ILE D 2 427 ? 66.759 7.298 -51.665 1.00 39.37 427 ILE B O 1
ATOM 8346 N N . GLY D 2 428 ? 66.402 7.649 -49.459 1.00 44.16 428 GLY B N 1
ATOM 8347 C CA . GLY D 2 428 ? 64.958 7.762 -49.642 1.00 49.04 428 GLY B CA 1
ATOM 8348 C C . GLY D 2 428 ? 64.559 8.904 -50.565 1.00 52.00 428 GLY B C 1
ATOM 8349 O O . GLY D 2 428 ? 63.770 8.720 -51.505 1.00 39.87 428 GLY B O 1
ATOM 8350 N N . ALA D 2 429 ? 65.110 10.099 -50.317 1.00 53.01 429 ALA B N 1
ATOM 8351 C CA . ALA D 2 429 ? 64.840 11.236 -51.190 1.00 51.96 429 ALA B CA 1
ATOM 8352 C C . ALA D 2 429 ? 65.207 10.909 -52.631 1.00 61.32 429 ALA B C 1
ATOM 8353 O O . ALA D 2 429 ? 64.448 11.209 -53.565 1.00 66.48 429 ALA B O 1
ATOM 8355 N N . ALA D 2 430 ? 66.352 10.255 -52.825 1.00 52.53 430 ALA B N 1
ATOM 8356 C CA . ALA D 2 430 ? 66.759 9.852 -54.163 1.00 44.47 430 ALA B CA 1
ATOM 8357 C C . ALA D 2 430 ? 65.720 8.949 -54.803 1.00 50.63 430 ALA B C 1
ATOM 8358 O O . ALA D 2 430 ? 65.274 9.198 -55.928 1.00 52.71 430 ALA B O 1
ATOM 8360 N N . LEU D 2 431 ? 65.326 7.886 -54.096 1.00 54.73 431 LEU B N 1
ATOM 8361 C CA . LEU D 2 431 ? 64.355 6.938 -54.638 1.00 52.97 431 LEU B CA 1
ATOM 8362 C C . LEU D 2 431 ? 63.044 7.623 -55.015 1.00 60.24 431 LEU B C 1
ATOM 8363 O O . LEU D 2 431 ? 62.399 7.253 -56.006 1.00 67.47 431 LEU B O 1
ATOM 8368 N N . ALA D 2 432 ? 62.635 8.627 -54.239 1.00 54.01 432 ALA B N 1
ATOM 8369 C CA . ALA D 2 432 ? 61.405 9.347 -54.526 1.00 51.30 432 ALA B CA 1
ATOM 8370 C C . ALA D 2 432 ? 61.581 10.463 -55.551 1.00 63.62 432 ALA B C 1
ATOM 8371 O O . ALA D 2 432 ? 60.576 10.995 -56.035 1.00 71.07 432 ALA B O 1
ATOM 8373 N N . ASN D 2 433 ? 62.816 10.855 -55.869 1.00 67.77 433 ASN B N 1
ATOM 8374 C CA . ASN D 2 433 ? 63.088 11.916 -56.842 1.00 65.35 433 ASN B CA 1
ATOM 8375 C C . ASN D 2 433 ? 64.256 11.496 -57.732 1.00 66.00 433 ASN B C 1
ATOM 8376 O O . ASN D 2 433 ? 65.427 11.807 -57.459 1.00 64.40 433 ASN B O 1
ATOM 8381 N N . PRO D 2 434 ? 63.976 10.740 -58.794 1.00 64.02 434 PRO B N 1
ATOM 8382 C CA . PRO D 2 434 ? 65.070 10.250 -59.646 1.00 66.41 434 PRO B CA 1
ATOM 8383 C C . PRO D 2 434 ? 65.784 11.313 -60.479 1.00 73.82 434 PRO B C 1
ATOM 8384 O O . PRO D 2 434 ? 66.982 11.138 -60.736 1.00 68.53 434 PRO B O 1
ATOM 8388 N N . ASP D 2 435 ? 65.137 12.405 -60.898 1.00 92.40 435 ASP B N 1
ATOM 8389 C CA . ASP D 2 435 ? 65.894 13.402 -61.662 1.00 109.63 435 ASP B CA 1
ATOM 8390 C C . ASP D 2 435 ? 66.891 14.149 -60.802 1.00 104.91 435 ASP B C 1
ATOM 8391 O O . ASP D 2 435 ? 68.023 14.391 -61.234 1.00 110.54 435 ASP B O 1
ATOM 8396 N N . ARG D 2 436 ? 66.497 14.488 -59.587 1.00 89.51 436 ARG B N 1
ATOM 8397 C CA . ARG D 2 436 ? 67.212 15.456 -58.794 1.00 73.72 436 ARG B CA 1
ATOM 8398 C C . ARG D 2 436 ? 68.442 14.810 -58.182 1.00 67.87 436 ARG B C 1
ATOM 8399 O O . ARG D 2 436 ? 68.562 13.589 -58.120 1.00 68.77 436 ARG B O 1
ATOM 8407 N N . LYS D 2 437 ? 69.379 15.653 -57.763 1.00 70.31 437 LYS B N 1
ATOM 8408 C CA . LYS D 2 437 ? 70.609 15.214 -57.126 1.00 65.65 437 LYS B CA 1
ATOM 8409 C C . LYS D 2 437 ? 70.491 15.444 -55.619 1.00 58.01 437 LYS B C 1
ATOM 8410 O O . LYS D 2 437 ? 69.934 16.456 -55.175 1.00 51.96 437 LYS B O 1
ATOM 8416 N N . VAL D 2 438 ? 70.973 14.489 -54.828 1.00 59.37 438 VAL B N 1
ATOM 8417 C CA . VAL D 2 438 ? 70.838 14.537 -53.373 1.00 60.22 438 VAL B CA 1
ATOM 8418 C C . VAL D 2 438 ? 72.217 14.684 -52.750 1.00 60.08 438 VAL B C 1
ATOM 8419 O O . VAL D 2 438 ? 73.052 13.778 -52.858 1.00 66.10 438 VAL B O 1
ATOM 8423 N N . LEU D 2 439 ? 72.444 15.805 -52.065 1.00 61.18 439 LEU B N 1
ATOM 8424 C CA . LEU D 2 439 ? 73.680 16.030 -51.327 1.00 59.69 439 LEU B CA 1
ATOM 8425 C C . LEU D 2 439 ? 73.436 15.701 -49.863 1.00 46.74 439 LEU B C 1
ATOM 8426 O O . LEU D 2 439 ? 72.430 16.120 -49.293 1.00 49.21 439 LEU B O 1
ATOM 8431 N N . CYS D 2 440 ? 74.345 14.943 -49.261 1.00 46.32 440 CYS B N 1
ATOM 8432 C CA . CYS D 2 440 ? 74.207 14.507 -47.868 1.00 49.93 440 CYS B CA 1
ATOM 8433 C C . CYS D 2 440 ? 75.446 14.956 -47.096 1.00 50.36 440 CYS B C 1
ATOM 8434 O O . CYS D 2 440 ? 76.454 14.250 -47.037 1.00 50.46 440 CYS B O 1
ATOM 8437 N N . PHE D 2 441 ? 75.351 16.111 -46.453 1.00 54.23 441 PHE B N 1
ATOM 8438 C CA . PHE D 2 441 ? 76.443 16.584 -45.617 1.00 55.44 441 PHE B CA 1
ATOM 8439 C C . PHE D 2 441 ? 76.450 15.760 -44.330 1.00 53.79 441 PHE B C 1
ATOM 8440 O O . PHE D 2 441 ? 75.469 15.769 -43.578 1.00 48.72 441 PHE B O 1
ATOM 8448 N N . SER D 2 442 ? 77.546 15.049 -44.066 1.00 53.32 442 SER B N 1
ATOM 8449 C CA . SER D 2 442 ? 77.596 14.117 -42.948 1.00 47.74 442 SER B CA 1
ATOM 8450 C C . SER D 2 442 ? 78.902 14.303 -42.188 1.00 52.49 442 SER B C 1
ATOM 8451 O O . SER D 2 442 ? 79.790 15.058 -42.603 1.00 56.72 442 SER B O 1
ATOM 8454 N N . GLY D 2 443 ? 79.032 13.596 -41.060 1.00 49.52 443 GLY B N 1
ATOM 8455 C CA . GLY D 2 443 ? 80.223 13.670 -40.242 1.00 46.73 443 GLY B CA 1
ATOM 8456 C C . GLY D 2 443 ? 80.909 12.329 -40.017 1.00 38.60 443 GLY B C 1
ATOM 8457 O O . GLY D 2 443 ? 80.375 11.261 -40.316 1.00 36.40 443 GLY B O 1
ATOM 8458 N N . ASP D 2 444 ? 82.128 12.410 -39.491 1.00 48.45 444 ASP B N 1
ATOM 8459 C CA . ASP D 2 444 ? 82.934 11.211 -39.300 1.00 53.76 444 ASP B CA 1
ATOM 8460 C C . ASP D 2 444 ? 82.233 10.197 -38.393 1.00 51.11 444 ASP B C 1
ATOM 8461 O O . ASP D 2 444 ? 82.269 8.996 -38.661 1.00 56.57 444 ASP B O 1
ATOM 8466 N N . GLY D 2 445 ? 81.602 10.662 -37.309 1.00 48.42 445 GLY B N 1
ATOM 8467 C CA . GLY D 2 445 ? 80.921 9.788 -36.374 1.00 45.23 445 GLY B CA 1
ATOM 8468 C C . GLY D 2 445 ? 79.552 9.340 -36.851 1.00 56.15 445 GLY B C 1
ATOM 8469 O O . GLY D 2 445 ? 79.177 8.164 -36.749 1.00 59.85 445 GLY B O 1
ATOM 8470 N N . SER D 2 446 ? 78.780 10.312 -37.344 1.00 55.99 446 SER B N 1
ATOM 8471 C CA . SER D 2 446 ? 77.428 10.037 -37.800 1.00 51.50 446 SER B CA 1
ATOM 8472 C C . SER D 2 446 ? 77.412 9.109 -38.999 1.00 51.65 446 SER B C 1
ATOM 8473 O O . SER D 2 446 ? 76.609 8.171 -39.042 1.00 48.92 446 SER B O 1
ATOM 8476 N N . LEU D 2 447 ? 78.291 9.345 -39.983 1.00 50.14 447 LEU B N 1
ATOM 8477 C CA . LEU D 2 447 ? 78.283 8.495 -41.171 1.00 38.17 447 LEU B CA 1
ATOM 8478 C C . LEU D 2 447 ? 78.542 7.055 -40.806 1.00 40.57 447 LEU B C 1
ATOM 8479 O O . LEU D 2 447 ? 77.947 6.146 -41.395 1.00 46.82 447 LEU B O 1
ATOM 8484 N N . MET D 2 448 ? 79.318 6.829 -39.753 1.00 40.52 448 MET B N 1
ATOM 8485 C CA . MET D 2 448 ? 79.582 5.456 -39.376 1.00 45.59 448 MET B CA 1
ATOM 8486 C C . MET D 2 448 ? 78.325 4.722 -38.894 1.00 52.77 448 MET B C 1
ATOM 8487 O O . MET D 2 448 ? 78.267 3.492 -38.987 1.00 59.74 448 MET B O 1
ATOM 8492 N N . MET 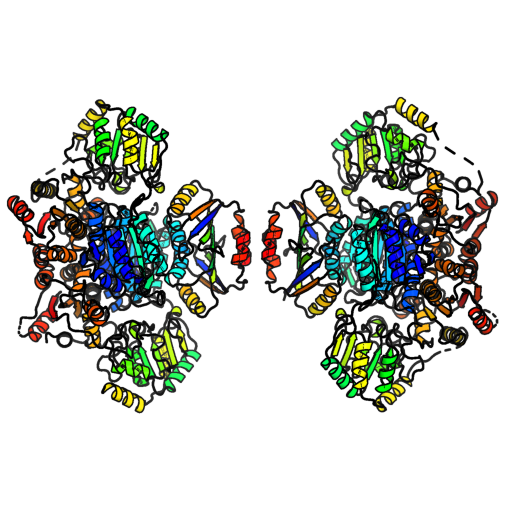D 2 449 ? 77.294 5.441 -38.447 1.00 45.38 449 MET B N 1
ATOM 8493 C CA . MET D 2 449 ? 76.166 4.780 -37.788 1.00 43.29 449 MET B CA 1
ATOM 8494 C C . MET D 2 449 ? 75.313 3.956 -38.751 1.00 41.46 449 MET B C 1
ATOM 8495 O O . MET D 2 449 ? 74.838 2.879 -38.388 1.00 47.49 449 MET B O 1
ATOM 8500 N N . ASN D 2 450 ? 75.086 4.433 -39.967 1.00 47.61 450 ASN B N 1
ATOM 8501 C CA . ASN D 2 450 ? 74.390 3.644 -40.973 1.00 44.96 450 ASN B CA 1
ATOM 8502 C C . ASN D 2 450 ? 75.260 3.471 -42.209 1.00 41.98 450 ASN B C 1
ATOM 8503 O O . ASN D 2 450 ? 74.781 3.499 -43.340 1.00 39.57 450 ASN B O 1
ATOM 8508 N N . ILE D 2 451 ? 76.558 3.246 -41.990 1.00 45.12 451 ILE B N 1
ATOM 8509 C CA . ILE D 2 451 ? 77.502 3.147 -43.102 1.00 44.42 451 ILE B CA 1
ATOM 8510 C C . ILE D 2 451 ? 77.069 2.050 -44.074 1.00 47.50 451 ILE B C 1
ATOM 8511 O O . ILE D 2 451 ? 77.255 2.177 -45.292 1.00 52.98 451 ILE B O 1
ATOM 8516 N N . GLN D 2 452 ? 76.406 1.004 -43.564 1.00 46.32 452 GLN B N 1
ATOM 8517 C CA . GLN D 2 452 ? 76.030 -0.145 -44.387 1.00 49.02 452 GLN B CA 1
ATOM 8518 C C . GLN D 2 452 ? 75.091 0.240 -45.538 1.00 48.63 452 GLN B C 1
ATOM 8519 O O . GLN D 2 452 ? 75.058 -0.444 -46.576 1.00 49.17 452 GLN B O 1
ATOM 8525 N N . GLU D 2 453 ? 74.333 1.332 -45.387 1.00 42.74 453 GLU B N 1
ATOM 8526 C CA . GLU D 2 453 ? 73.423 1.751 -46.447 1.00 43.52 453 GLU B CA 1
ATOM 8527 C C . GLU D 2 453 ? 74.151 2.284 -47.677 1.00 50.10 453 GLU B C 1
ATOM 8528 O O . GLU D 2 453 ? 73.522 2.457 -48.730 1.00 56.20 453 GLU B O 1
ATOM 8534 N N . MET D 2 454 ? 75.460 2.511 -47.576 1.00 43.28 454 MET B N 1
ATOM 8535 C CA . MET D 2 454 ? 76.260 2.745 -48.767 1.00 47.98 454 MET B CA 1
ATOM 8536 C C . MET D 2 454 ? 75.967 1.669 -49.808 1.00 57.41 454 MET B C 1
ATOM 8537 O O . MET D 2 454 ? 75.771 1.972 -50.995 1.00 66.01 454 MET B O 1
ATOM 8542 N N . ALA D 2 455 ? 75.854 0.411 -49.361 1.00 54.05 455 ALA B N 1
ATOM 8543 C CA . ALA D 2 455 ? 75.505 -0.668 -50.281 1.00 49.55 455 ALA B CA 1
ATOM 8544 C C . ALA D 2 455 ? 74.196 -0.372 -50.993 1.00 58.17 455 ALA B C 1
ATOM 8545 O O . ALA D 2 455 ? 74.130 -0.385 -52.230 1.00 65.71 455 ALA B O 1
ATOM 8547 N N . THR D 2 456 ? 73.157 -0.038 -50.222 1.00 61.25 456 THR B N 1
ATOM 8548 C CA . THR D 2 456 ? 71.861 0.291 -50.810 1.00 58.80 456 THR B CA 1
ATOM 8549 C C . THR D 2 456 ? 71.988 1.391 -51.841 1.00 59.57 456 THR B C 1
ATOM 8550 O O . THR D 2 456 ? 71.321 1.347 -52.883 1.00 50.29 456 THR B O 1
ATOM 8554 N N . ALA D 2 457 ? 72.864 2.371 -51.580 1.00 61.53 457 ALA B N 1
ATOM 8555 C CA . ALA D 2 457 ? 73.034 3.472 -52.520 1.00 53.81 457 ALA B CA 1
ATOM 8556 C C . ALA D 2 457 ? 73.672 2.984 -53.812 1.00 52.72 457 ALA B C 1
ATOM 8557 O O . ALA D 2 457 ? 73.203 3.306 -54.913 1.00 52.01 457 ALA B O 1
ATOM 8559 N N . SER D 2 458 ? 74.720 2.165 -53.700 1.00 52.18 458 SER B N 1
ATOM 8560 C CA . SER D 2 458 ? 75.441 1.785 -54.910 1.00 53.69 458 SER B CA 1
ATOM 8561 C C . SER D 2 458 ? 74.673 0.749 -55.708 1.00 58.04 458 SER B C 1
ATOM 8562 O O . SER D 2 458 ? 74.673 0.794 -56.941 1.00 58.63 458 SER B O 1
ATOM 8565 N N . GLU D 2 459 ? 74.034 -0.203 -55.024 1.00 62.73 459 GLU B N 1
ATOM 8566 C CA . GLU D 2 459 ? 73.324 -1.254 -55.740 1.00 68.55 459 GLU B CA 1
ATOM 8567 C C . GLU D 2 459 ? 72.097 -0.716 -56.468 1.00 67.69 459 GLU B C 1
ATOM 8568 O O . GLU D 2 459 ? 71.735 -1.240 -57.528 1.00 71.62 459 GLU B O 1
ATOM 8574 N N . ASN D 2 460 ? 71.452 0.319 -55.930 1.00 68.32 460 ASN B N 1
ATOM 8575 C CA . ASN D 2 460 ? 70.380 1.016 -56.635 1.00 67.88 460 ASN B CA 1
ATOM 8576 C C . ASN D 2 460 ? 70.880 2.228 -57.410 1.00 75.78 460 ASN B C 1
ATOM 8577 O O . ASN D 2 460 ? 70.059 3.021 -57.911 1.00 76.01 460 ASN B O 1
ATOM 8582 N N . GLN D 2 461 ? 72.203 2.369 -57.495 1.00 80.46 461 GLN B N 1
ATOM 8583 C CA . GLN D 2 461 ? 72.951 3.413 -58.219 1.00 80.08 461 GLN B CA 1
ATOM 8584 C C . GLN D 2 461 ? 72.288 4.741 -57.905 1.00 77.15 461 GLN B C 1
ATOM 8585 O O . GLN D 2 461 ? 72.003 5.539 -58.796 1.00 71.64 461 GLN B O 1
ATOM 8591 N N . LEU D 2 462 ? 72.074 5.023 -56.643 1.00 73.63 462 LEU B N 1
ATOM 8592 C CA . LEU D 2 462 ? 71.324 6.246 -56.465 1.00 60.40 462 LEU B CA 1
ATOM 8593 C C . LEU D 2 462 ? 72.278 7.406 -56.482 1.00 61.13 462 LEU B C 1
ATOM 8594 O O . LEU D 2 462 ? 73.443 7.282 -56.112 1.00 64.08 462 LEU B O 1
ATOM 8599 N N . ASP D 2 463 ? 71.781 8.540 -56.950 1.00 57.69 463 ASP B N 1
ATOM 8600 C CA . ASP D 2 463 ? 72.667 9.671 -57.169 1.00 65.17 463 ASP B CA 1
ATOM 8601 C C . ASP D 2 463 ? 72.803 10.504 -55.904 1.00 64.94 463 ASP B C 1
ATOM 8602 O O . ASP D 2 463 ? 72.392 11.656 -55.813 1.00 65.40 463 ASP B O 1
ATOM 8607 N N . VAL D 2 464 ? 73.446 9.882 -54.927 1.00 64.45 464 VAL B N 1
ATOM 8608 C CA . VAL D 2 464 ? 73.649 10.463 -53.614 1.00 58.49 464 VAL B CA 1
ATOM 8609 C C . VAL D 2 464 ? 75.110 10.854 -53.493 1.00 55.42 464 VAL B C 1
ATOM 8610 O O . VAL D 2 464 ? 76.006 10.052 -53.793 1.00 48.84 464 VAL B O 1
ATOM 8614 N N . LYS D 2 465 ? 75.351 12.088 -53.058 1.00 55.54 465 LYS B N 1
ATOM 8615 C CA . LYS D 2 465 ? 76.710 12.590 -52.881 1.00 58.41 465 LYS B CA 1
ATOM 8616 C C . LYS D 2 465 ? 76.924 12.868 -51.406 1.00 53.29 465 LYS B C 1
ATOM 8617 O O . LYS D 2 465 ? 76.448 13.875 -50.875 1.00 52.42 465 LYS B O 1
ATOM 8623 N N . ILE D 2 466 ? 77.690 12.012 -50.756 1.00 45.95 466 ILE B N 1
ATOM 8624 C CA . ILE D 2 466 ? 77.997 12.234 -49.356 1.00 47.14 466 ILE B CA 1
ATOM 8625 C C . ILE D 2 466 ? 79.124 13.255 -49.271 1.00 56.10 466 ILE B C 1
ATOM 8626 O O . ILE D 2 466 ? 80.243 12.999 -49.733 1.00 56.06 466 ILE B O 1
ATOM 8631 N N . ILE D 2 467 ? 78.847 14.393 -48.641 1.00 57.16 467 ILE B N 1
ATOM 8632 C CA . ILE D 2 467 ? 79.857 15.413 -48.380 1.00 59.49 467 ILE B CA 1
ATOM 8633 C C . ILE D 2 467 ? 80.287 15.231 -46.935 1.00 56.59 467 ILE B C 1
ATOM 8634 O O . ILE D 2 467 ? 79.620 15.707 -46.014 1.00 65.53 467 ILE B O 1
ATOM 8639 N N . LEU D 2 468 ? 81.407 14.541 -46.744 1.00 50.57 468 LEU B N 1
ATOM 8640 C CA . LEU D 2 468 ? 81.845 14.115 -45.425 1.00 51.82 468 LEU B CA 1
ATOM 8641 C C . LEU D 2 468 ? 82.811 15.147 -44.853 1.00 53.10 468 LEU B C 1
ATOM 8642 O O . LEU D 2 468 ? 83.931 15.310 -45.344 1.00 55.04 468 LEU B O 1
ATOM 8647 N N . MET D 2 469 ? 82.376 15.830 -43.801 1.00 53.01 469 MET B N 1
ATOM 8648 C CA . MET D 2 469 ? 83.250 16.690 -43.015 1.00 49.29 469 MET B CA 1
ATOM 8649 C C . MET D 2 469 ? 83.844 15.847 -41.903 1.00 54.17 469 MET B C 1
ATOM 8650 O O . MET D 2 469 ? 83.147 15.492 -40.948 1.00 58.49 469 MET B O 1
ATOM 8655 N N . ASN D 2 470 ? 85.136 15.514 -42.026 1.00 52.42 470 ASN B N 1
ATOM 8656 C CA . ASN D 2 470 ? 85.767 14.584 -41.097 1.00 49.01 470 ASN B CA 1
ATOM 8657 C C . ASN D 2 470 ? 86.791 15.344 -40.251 1.00 47.00 470 ASN B C 1
ATOM 8658 O O . ASN D 2 470 ? 87.876 15.687 -40.732 1.00 60.29 470 ASN B O 1
ATOM 8663 N N . ASN D 2 471 ? 86.430 15.652 -39.005 1.00 50.39 471 ASN B N 1
ATOM 8664 C CA . ASN D 2 471 ? 87.382 16.182 -38.030 1.00 66.61 471 ASN B CA 1
ATOM 8665 C C . ASN D 2 471 ? 87.948 15.118 -37.080 1.00 69.33 471 ASN B C 1
ATOM 8666 O O . ASN D 2 471 ? 88.547 15.473 -36.059 1.00 74.20 471 ASN B O 1
ATOM 8671 N N . GLU D 2 472 ? 87.827 13.836 -37.428 1.00 66.79 472 GLU B N 1
ATOM 8672 C CA . GLU D 2 472 ? 88.176 12.696 -36.562 1.00 70.88 472 GLU B CA 1
ATOM 8673 C C . GLU D 2 472 ? 87.767 12.914 -35.098 1.00 69.54 472 GLU B C 1
ATOM 8674 O O . GLU D 2 472 ? 88.567 12.791 -34.169 1.00 69.47 472 GLU B O 1
ATOM 8680 N N . ALA D 2 473 ? 86.479 13.187 -34.895 1.00 62.99 473 ALA B N 1
ATOM 8681 C CA . ALA D 2 473 ? 85.939 13.519 -33.583 1.00 52.19 473 ALA B CA 1
ATOM 8682 C C . ALA D 2 473 ? 84.415 13.574 -33.646 1.00 52.02 473 ALA B C 1
ATOM 8683 O O . ALA D 2 473 ? 83.826 13.881 -34.689 1.00 49.16 473 ALA B O 1
ATOM 8685 N N . LEU D 2 474 ? 83.789 13.263 -32.513 1.00 41.36 474 LEU B N 1
ATOM 8686 C CA . LEU D 2 474 ? 82.402 13.627 -32.279 1.00 42.54 474 LEU B CA 1
ATOM 8687 C C . LEU D 2 474 ? 82.383 15.132 -31.983 1.00 53.40 474 LEU B C 1
ATOM 8688 O O . LEU D 2 474 ? 82.471 15.549 -30.818 1.00 54.60 474 LEU B O 1
ATOM 8693 N N . GLY D 2 475 ? 82.253 15.938 -33.043 1.00 53.35 475 GLY B N 1
ATOM 8694 C CA . GLY D 2 475 ? 82.479 17.372 -32.940 1.00 50.80 475 GLY B CA 1
ATOM 8695 C C . GLY D 2 475 ? 81.622 18.077 -31.911 1.00 51.43 475 GLY B C 1
ATOM 8696 O O . GLY D 2 475 ? 82.135 18.825 -31.074 1.00 43.83 475 GLY B O 1
ATOM 8697 N N . LEU D 2 476 ? 80.307 17.867 -31.965 1.00 52.05 476 LEU B N 1
ATOM 8698 C CA . LEU D 2 476 ? 79.442 18.582 -31.036 1.00 61.27 476 LEU B CA 1
ATOM 8699 C C . LEU D 2 476 ? 79.700 18.172 -29.585 1.00 61.69 476 LEU B C 1
ATOM 8700 O O . LEU D 2 476 ? 79.685 19.027 -28.682 1.00 63.95 476 LEU B O 1
ATOM 8705 N N . VAL D 2 477 ? 79.958 16.884 -29.334 1.00 45.61 477 VAL B N 1
ATOM 8706 C CA . VAL D 2 477 ? 80.323 16.487 -27.978 1.00 41.31 477 VAL B CA 1
ATOM 8707 C C . VAL D 2 477 ? 81.616 17.180 -27.568 1.00 44.30 477 VAL B C 1
ATOM 8708 O O . VAL D 2 477 ? 81.709 17.757 -26.481 1.00 48.24 477 VAL B O 1
ATOM 8712 N N . HIS D 2 478 ? 82.613 17.168 -28.460 1.00 42.83 478 HIS B N 1
ATOM 8713 C CA . HIS D 2 478 ? 83.906 17.825 -28.233 1.00 46.44 478 HIS B CA 1
ATOM 8714 C C . HIS D 2 478 ? 83.741 19.293 -27.851 1.00 47.50 478 HIS B C 1
ATOM 8715 O O . HIS D 2 478 ? 84.435 19.803 -26.959 1.00 49.37 478 HIS B O 1
ATOM 8722 N N . GLN D 2 479 ? 82.814 19.991 -28.509 1.00 49.07 479 GLN B N 1
ATOM 8723 C CA . GLN D 2 479 ? 82.625 21.405 -28.217 1.00 59.03 479 GLN B CA 1
ATOM 8724 C C . GLN D 2 479 ? 81.871 21.585 -26.901 1.00 65.08 479 GLN B C 1
ATOM 8725 O O . GLN D 2 479 ? 82.125 22.539 -26.147 1.00 56.97 479 GLN B O 1
ATOM 8731 N N . GLN D 2 480 ? 80.943 20.671 -26.602 1.00 65.70 480 GLN B N 1
ATOM 8732 C CA . GLN D 2 480 ? 80.228 20.764 -25.339 1.00 64.16 480 GLN B CA 1
ATOM 8733 C C . GLN D 2 480 ? 81.157 20.500 -24.160 1.00 65.35 480 GLN B C 1
ATOM 8734 O O . GLN D 2 480 ? 81.156 21.256 -23.177 1.00 67.03 480 GLN B O 1
ATOM 8740 N N . GLN D 2 481 ? 82.026 19.494 -24.290 1.00 65.31 481 GLN B N 1
ATOM 8741 C CA . GLN D 2 481 ? 82.956 19.151 -23.218 1.00 64.72 481 GLN B CA 1
ATOM 8742 C C . GLN D 2 481 ? 84.015 20.225 -23.047 1.00 63.20 481 GLN B C 1
ATOM 8743 O O . GLN D 2 481 ? 84.324 20.635 -21.920 1.00 58.43 481 GLN B O 1
ATOM 8749 N N . SER D 2 482 ? 84.594 20.685 -24.162 1.00 65.41 482 SER B N 1
ATOM 8750 C CA . SER D 2 482 ? 85.627 21.716 -24.096 1.00 70.36 482 SER B CA 1
ATOM 8751 C C . SER D 2 482 ? 85.075 23.042 -23.568 1.00 68.84 482 SER B C 1
ATOM 8752 O O . SER D 2 482 ? 85.792 23.783 -22.891 1.00 68.13 482 SER B O 1
ATOM 8755 N N . LEU D 2 483 ? 83.805 23.354 -23.843 1.00 72.48 483 LEU B N 1
ATOM 8756 C CA . LEU D 2 483 ? 83.269 24.636 -23.401 1.00 73.84 483 LEU B CA 1
ATOM 8757 C C . LEU D 2 483 ? 82.739 24.610 -21.969 1.00 72.14 483 LEU B C 1
ATOM 8758 O O . LEU D 2 483 ? 82.783 25.638 -21.282 1.00 77.60 483 LEU B O 1
ATOM 8763 N N . PHE D 2 484 ? 82.228 23.482 -21.490 1.00 66.40 484 PHE B N 1
ATOM 8764 C CA . PHE D 2 484 ? 81.468 23.526 -20.247 1.00 65.58 484 PHE B CA 1
ATOM 8765 C C . PHE D 2 484 ? 81.929 22.571 -19.163 1.00 62.77 484 PHE B C 1
ATOM 8766 O O . PHE D 2 484 ? 81.583 22.796 -17.994 1.00 60.15 484 PHE B O 1
ATOM 8774 N N . TYR D 2 485 ? 82.708 21.543 -19.481 1.00 61.40 485 TYR B N 1
ATOM 8775 C CA . TYR D 2 485 ? 83.036 20.511 -18.511 1.00 60.05 485 TYR B CA 1
ATOM 8776 C C . TYR D 2 485 ? 84.510 20.543 -18.141 1.00 61.29 485 TYR B C 1
ATOM 8777 O O . TYR D 2 485 ? 85.371 20.852 -18.968 1.00 70.27 485 TYR B O 1
ATOM 8786 N N . GLU D 2 486 ? 84.780 20.258 -16.873 1.00 59.42 486 GLU B N 1
ATOM 8787 C CA . GLU D 2 486 ? 86.065 20.547 -16.262 1.00 64.57 486 GLU B CA 1
ATOM 8788 C C . GLU D 2 486 ? 87.212 19.691 -16.794 1.00 67.56 486 GLU B C 1
ATOM 8789 O O . GLU D 2 486 ? 88.369 20.021 -16.507 1.00 74.80 486 GLU B O 1
ATOM 8795 N N . GLN D 2 487 ? 86.957 18.601 -17.523 1.00 62.14 487 GLN B N 1
ATOM 8796 C CA . GLN D 2 487 ? 88.066 17.683 -17.769 1.00 70.92 487 GLN B CA 1
ATOM 8797 C C . GLN D 2 487 ? 88.800 17.782 -19.112 1.00 76.39 487 GLN B C 1
ATOM 8798 O O . GLN D 2 487 ? 89.947 17.323 -19.170 1.00 85.05 487 GLN B O 1
ATOM 8804 N N . GLY D 2 488 ? 88.244 18.299 -20.207 1.00 63.23 488 GLY B N 1
ATOM 8805 C CA . GLY D 2 488 ? 86.854 18.269 -20.548 1.00 61.49 488 GLY B CA 1
ATOM 8806 C C . GLY D 2 488 ? 86.706 17.218 -21.643 1.00 69.00 488 GLY B C 1
ATOM 8807 O O . GLY D 2 488 ? 85.938 16.269 -21.460 1.00 79.14 488 GLY B O 1
ATOM 8808 N N . VAL D 2 489 ? 87.465 17.322 -22.741 1.00 52.43 489 VAL B N 1
ATOM 8809 C CA . VAL D 2 489 ? 87.215 16.438 -23.882 1.00 54.76 489 VAL B CA 1
ATOM 8810 C C . VAL D 2 489 ? 87.616 15.014 -23.517 1.00 57.79 489 VAL B C 1
ATOM 8811 O O . VAL D 2 489 ? 88.790 14.732 -23.249 1.00 60.61 489 VAL B O 1
ATOM 8815 N N . PHE D 2 490 ? 86.656 14.094 -23.607 1.00 59.84 490 PHE B N 1
ATOM 8816 C CA . PHE D 2 490 ? 86.863 12.693 -23.273 1.00 53.25 490 PHE B CA 1
ATOM 8817 C C . PHE D 2 490 ? 85.895 11.841 -24.080 1.00 50.59 490 PHE B C 1
ATOM 8818 O O . PHE D 2 490 ? 84.728 12.212 -24.238 1.00 45.96 490 PHE B O 1
ATOM 8826 N N . ALA D 2 491 ? 86.382 10.700 -24.575 1.00 44.55 491 ALA B N 1
ATOM 8827 C CA . ALA D 2 491 ? 85.569 9.749 -25.339 1.00 46.01 491 ALA B CA 1
ATOM 8828 C C . ALA D 2 491 ? 84.927 10.394 -26.569 1.00 49.59 491 ALA B C 1
ATOM 8829 O O . ALA D 2 491 ? 83.836 10.002 -26.997 1.00 51.00 491 ALA B O 1
ATOM 8831 N N . ALA D 2 492 ? 85.585 11.410 -27.137 1.00 49.00 492 ALA B N 1
ATOM 8832 C CA . ALA D 2 492 ? 85.048 12.121 -28.288 1.00 46.30 492 ALA B CA 1
ATOM 8833 C C . ALA D 2 492 ? 86.049 12.295 -29.430 1.00 51.96 492 ALA B C 1
ATOM 8834 O O . ALA D 2 492 ? 85.793 13.101 -30.331 1.00 48.49 492 ALA B O 1
ATOM 8836 N N . THR D 2 493 ? 87.207 11.631 -29.390 1.00 59.83 493 THR B N 1
ATOM 8837 C CA . THR D 2 493 ? 88.200 11.729 -30.457 1.00 54.58 493 THR B CA 1
ATOM 8838 C C . THR D 2 493 ? 88.611 10.329 -30.885 1.00 54.93 493 THR B C 1
ATOM 8839 O O . THR D 2 493 ? 88.506 9.369 -30.121 1.00 42.93 493 THR B O 1
ATOM 8843 N N . TYR D 2 494 ? 89.099 10.228 -32.119 1.00 69.55 494 TYR B N 1
ATOM 8844 C CA . TYR D 2 494 ? 89.520 8.977 -32.736 1.00 63.29 494 TYR B CA 1
ATOM 8845 C C . TYR D 2 494 ? 91.021 8.983 -33.029 1.00 62.30 494 TYR B C 1
ATOM 8846 O O . TYR D 2 494 ? 91.613 10.054 -33.194 1.00 58.83 494 TYR B O 1
ATOM 8855 N N . PRO D 2 495 ? 91.672 7.806 -33.041 1.00 69.87 495 PRO B N 1
ATOM 8856 C CA . PRO D 2 495 ? 93.130 7.766 -33.327 1.00 74.39 495 PRO B CA 1
ATOM 8857 C C . PRO D 2 495 ? 93.477 8.139 -34.766 1.00 68.54 495 PRO B C 1
ATOM 8858 O O . PRO D 2 495 ? 94.609 8.565 -35.039 1.00 65.63 495 PRO B O 1
ATOM 8862 N N . GLY D 2 496 ? 92.544 7.950 -35.693 1.00 64.70 496 GLY B N 1
ATOM 8863 C CA . GLY D 2 496 ? 92.669 8.478 -37.030 1.00 65.95 496 GLY B CA 1
ATOM 8864 C C . GLY D 2 496 ? 93.346 7.661 -38.105 1.00 73.44 496 GLY B C 1
ATOM 8865 O O . GLY D 2 496 ? 93.997 8.248 -38.978 1.00 80.21 496 GLY B O 1
ATOM 8866 N N . LYS D 2 497 ? 93.243 6.330 -38.092 1.00 73.59 497 LYS B N 1
ATOM 8867 C CA . LYS D 2 497 ? 93.522 5.693 -39.378 1.00 79.41 497 LYS B CA 1
ATOM 8868 C C . LYS D 2 497 ? 92.326 4.894 -39.866 1.00 65.35 497 LYS B C 1
ATOM 8869 O O . LYS D 2 497 ? 92.411 3.680 -40.044 1.00 66.38 497 LYS B O 1
ATOM 8875 N N . ILE D 2 498 ? 91.208 5.570 -40.074 1.00 55.21 498 ILE B N 1
ATOM 8876 C CA . ILE D 2 498 ? 90.116 5.008 -40.841 1.00 54.55 498 ILE B CA 1
ATOM 8877 C C . ILE D 2 498 ? 90.187 5.744 -42.162 1.00 58.82 498 ILE B C 1
ATOM 8878 O O . ILE D 2 498 ? 90.166 6.978 -42.190 1.00 70.36 498 ILE B O 1
ATOM 8883 N N . ASN D 2 499 ? 90.309 5.014 -43.253 1.00 54.08 499 ASN B N 1
ATOM 8884 C CA . ASN D 2 499 ? 90.309 5.630 -44.568 1.00 54.23 499 ASN B CA 1
ATOM 8885 C C . ASN D 2 499 ? 88.902 5.448 -45.113 1.00 59.28 499 ASN B C 1
ATOM 8886 O O . ASN D 2 499 ? 88.482 4.324 -45.425 1.00 57.44 499 ASN B O 1
ATOM 8891 N N . PHE D 2 500 ? 88.169 6.560 -45.187 1.00 58.25 500 PHE B N 1
ATOM 8892 C CA . PHE D 2 500 ? 86.797 6.523 -45.660 1.00 53.44 500 PHE B CA 1
ATOM 8893 C C . PHE D 2 500 ? 86.738 6.350 -47.172 1.00 50.47 500 PHE B C 1
ATOM 8894 O O . PHE D 2 500 ? 85.769 5.792 -47.691 1.00 56.51 500 PHE B O 1
ATOM 8902 N N . MET D 2 501 ? 87.743 6.828 -47.902 1.00 55.34 501 MET B N 1
ATOM 8903 C CA . MET D 2 501 ? 87.742 6.608 -49.344 1.00 60.65 501 MET B CA 1
ATOM 8904 C C . MET D 2 501 ? 87.825 5.125 -49.644 1.00 65.87 501 MET B C 1
ATOM 8905 O O . MET D 2 501 ? 87.126 4.623 -50.531 1.00 72.60 501 MET B O 1
ATOM 8910 N N . GLN D 2 502 ? 88.706 4.414 -48.934 1.00 64.18 502 GLN B N 1
ATOM 8911 C CA . GLN D 2 502 ? 88.782 2.963 -49.068 1.00 68.23 502 GLN B CA 1
ATOM 8912 C C . GLN D 2 502 ? 87.421 2.316 -48.824 1.00 67.77 502 GLN B C 1
ATOM 8913 O O . GLN D 2 502 ? 86.980 1.451 -49.589 1.00 73.68 502 GLN B O 1
ATOM 8919 N N . ILE D 2 503 ? 86.734 2.740 -47.764 1.00 54.56 503 ILE B N 1
ATOM 8920 C CA . ILE D 2 503 ? 85.493 2.078 -47.389 1.00 54.00 503 ILE B CA 1
ATOM 8921 C C . ILE D 2 503 ? 84.407 2.373 -48.415 1.00 56.74 503 ILE B C 1
ATOM 8922 O O . ILE D 2 503 ? 83.810 1.459 -48.994 1.00 61.73 503 ILE B O 1
ATOM 8927 N N . ALA D 2 504 ? 84.170 3.656 -48.689 1.00 48.57 504 ALA B N 1
ATOM 8928 C CA . ALA D 2 504 ? 83.187 4.029 -49.692 1.00 51.48 504 ALA B CA 1
ATOM 8929 C C . ALA D 2 504 ? 83.486 3.367 -51.034 1.00 53.26 504 ALA B C 1
ATOM 8930 O O . ALA D 2 504 ? 82.571 2.893 -51.716 1.00 53.47 504 ALA B O 1
ATOM 8932 N N . ALA D 2 505 ? 84.764 3.287 -51.412 1.00 54.22 505 ALA B N 1
ATOM 8933 C CA . ALA D 2 505 ? 85.120 2.633 -52.666 1.00 59.01 505 ALA B CA 1
ATOM 8934 C C . ALA D 2 505 ? 84.767 1.157 -52.623 1.00 60.86 505 ALA B C 1
ATOM 8935 O O . ALA D 2 505 ? 84.268 0.600 -53.605 1.00 66.36 505 ALA B O 1
ATOM 8937 N N . GLY D 2 506 ? 85.019 0.503 -51.491 1.00 58.09 506 GLY B N 1
ATOM 8938 C CA . GLY D 2 506 ? 84.621 -0.885 -51.350 1.00 63.83 506 GLY B CA 1
ATOM 8939 C C . GLY D 2 506 ? 83.120 -1.095 -51.330 1.00 65.31 506 GLY B C 1
ATOM 8940 O O . GLY D 2 506 ? 82.662 -2.215 -51.585 1.00 70.32 506 GLY B O 1
ATOM 8941 N N . PHE D 2 507 ? 82.346 -0.054 -51.009 1.00 55.21 507 PHE B N 1
ATOM 8942 C CA . PHE D 2 507 ? 80.895 -0.103 -51.150 1.00 47.10 507 PHE B CA 1
ATOM 8943 C C . PHE D 2 507 ? 80.426 0.247 -52.555 1.00 56.61 507 PHE B C 1
ATOM 8944 O O . PHE D 2 507 ? 79.221 0.229 -52.804 1.00 63.40 507 PHE B O 1
ATOM 8952 N N . GLY D 2 508 ? 81.323 0.595 -53.467 1.00 60.80 508 GLY B N 1
ATOM 8953 C CA . GLY D 2 508 ? 80.932 0.897 -54.826 1.00 65.26 508 GLY B CA 1
ATOM 8954 C C . GLY D 2 508 ? 80.728 2.358 -55.150 1.00 69.15 508 GLY B C 1
ATOM 8955 O O . GLY D 2 508 ? 80.164 2.661 -56.208 1.00 75.10 508 GLY B O 1
ATOM 8956 N N . LEU D 2 509 ? 81.158 3.269 -54.281 1.00 67.29 509 LEU B N 1
ATOM 8957 C CA . LEU D 2 509 ? 81.025 4.696 -54.523 1.00 59.90 509 LEU B CA 1
ATOM 8958 C C . LEU D 2 509 ? 82.333 5.218 -55.073 1.00 64.54 509 LEU B C 1
ATOM 8959 O O . LEU D 2 509 ? 83.412 4.720 -54.728 1.00 71.13 509 LEU B O 1
ATOM 8964 N N . GLU D 2 510 ? 82.229 6.196 -55.960 1.00 66.03 510 GLU B N 1
ATOM 8965 C CA . GLU D 2 510 ? 83.404 6.962 -56.330 1.00 68.09 510 GLU B CA 1
ATOM 8966 C C . GLU D 2 510 ? 83.790 7.885 -55.177 1.00 67.87 510 GLU B C 1
ATOM 8967 O O . GLU D 2 510 ? 82.945 8.322 -54.391 1.00 65.41 510 GLU B O 1
ATOM 8973 N N . THR D 2 511 ? 85.084 8.144 -55.042 1.00 72.30 511 THR B N 1
ATOM 8974 C CA . THR D 2 511 ? 85.567 8.882 -53.887 1.00 71.59 511 THR B CA 1
ATOM 8975 C C . THR D 2 511 ? 86.373 10.087 -54.352 1.00 74.52 511 THR B C 1
ATOM 8976 O O . THR D 2 511 ? 86.824 10.166 -55.493 1.00 77.29 511 THR B O 1
ATOM 8980 N N . CYS D 2 512 ? 86.556 11.028 -53.437 1.00 77.24 512 CYS B N 1
ATOM 8981 C CA . CYS D 2 512 ? 87.337 12.223 -53.699 1.00 73.96 512 CYS B CA 1
ATOM 8982 C C . CYS D 2 512 ? 87.940 12.646 -52.373 1.00 78.16 512 CYS B C 1
ATOM 8983 O O . CYS D 2 512 ? 87.334 12.440 -51.317 1.00 76.92 512 CYS B O 1
ATOM 8986 N N . ASP D 2 513 ? 89.103 13.300 -52.431 1.00 84.38 513 ASP B N 1
ATOM 8987 C CA . ASP D 2 513 ? 89.875 13.538 -51.224 1.00 76.84 513 ASP B CA 1
ATOM 8988 C C . ASP D 2 513 ? 90.377 14.969 -51.103 1.00 74.88 513 ASP B C 1
ATOM 8989 O O . ASP D 2 513 ? 90.964 15.311 -50.074 1.00 73.90 513 ASP B O 1
ATOM 8994 N N . LEU D 2 514 ? 90.136 15.815 -52.093 1.00 75.24 514 LEU B N 1
ATOM 8995 C CA . LEU D 2 514 ? 90.261 17.264 -51.943 1.00 77.27 514 LEU B CA 1
ATOM 8996 C C . LEU D 2 514 ? 91.616 17.699 -51.375 1.00 80.13 514 LEU B C 1
ATOM 8997 O O . LEU D 2 514 ? 91.774 17.862 -50.166 1.00 80.16 514 LEU B O 1
ATOM 9002 N N . PRO D 2 520 ? 90.687 22.117 -56.559 1.00 86.57 520 PRO B N 1
ATOM 9003 C CA . PRO D 2 520 ? 89.811 21.375 -55.646 1.00 79.00 520 PRO B CA 1
ATOM 9004 C C . PRO D 2 520 ? 88.348 21.706 -55.903 1.00 88.17 520 PRO B C 1
ATOM 9005 O O . PRO D 2 520 ? 87.564 20.773 -55.862 1.00 82.59 520 PRO B O 1
ATOM 9009 N N . GLN D 2 521 ? 88.021 22.959 -56.242 1.00 93.46 521 GLN B N 1
ATOM 9010 C CA . GLN D 2 521 ? 86.662 23.269 -56.671 1.00 91.06 521 GLN B CA 1
ATOM 9011 C C . GLN D 2 521 ? 86.316 22.442 -57.885 1.00 90.37 521 GLN B C 1
ATOM 9012 O O . GLN D 2 521 ? 85.261 21.800 -57.958 1.00 87.79 521 GLN B O 1
ATOM 9018 N N . ALA D 2 522 ? 87.263 22.395 -58.805 1.00 93.94 522 ALA B N 1
ATOM 9019 C CA . ALA D 2 522 ? 87.102 21.709 -60.070 1.00 95.22 522 ALA B CA 1
ATOM 9020 C C . ALA D 2 522 ? 86.694 20.257 -59.882 1.00 94.96 522 ALA B C 1
ATOM 9021 O O . ALA D 2 522 ? 85.644 19.833 -60.366 1.00 98.18 522 ALA B O 1
ATOM 9023 N N . SER D 2 523 ? 87.482 19.494 -59.135 1.00 92.05 523 SER B N 1
ATOM 9024 C CA . SER D 2 523 ? 87.112 18.111 -58.845 1.00 89.97 523 SER B CA 1
ATOM 9025 C C . SER D 2 523 ? 85.834 18.025 -58.011 1.00 77.74 523 SER B C 1
ATOM 9026 O O . SER D 2 523 ? 85.080 17.051 -58.144 1.00 73.22 523 SER B O 1
ATOM 9029 N N . LEU D 2 524 ? 85.561 19.004 -57.145 1.00 78.42 524 LEU B N 1
ATOM 9030 C CA . LEU D 2 524 ? 84.268 18.973 -56.461 1.00 76.60 524 LEU B CA 1
ATOM 9031 C C . LEU D 2 524 ? 83.144 18.920 -57.486 1.00 74.57 524 LEU B C 1
ATOM 9032 O O . LEU D 2 524 ? 82.338 17.984 -57.508 1.00 67.63 524 LEU B O 1
ATOM 9037 N N . GLN D 2 525 ? 83.128 19.883 -58.401 1.00 73.27 525 GLN B N 1
ATOM 9038 C CA . GLN D 2 525 ? 82.082 19.899 -59.407 1.00 77.55 525 GLN B CA 1
ATOM 9039 C C . GLN D 2 525 ? 82.172 18.658 -60.302 1.00 84.60 525 GLN B C 1
ATOM 9040 O O . GLN D 2 525 ? 81.144 18.077 -60.654 1.00 91.40 525 GLN B O 1
ATOM 9046 N N . GLU D 2 526 ? 83.377 18.124 -60.559 1.00 89.98 526 GLU B N 1
ATOM 9047 C CA . GLU D 2 526 ? 83.425 17.095 -61.597 1.00 96.34 526 GLU B CA 1
ATOM 9048 C C . GLU D 2 526 ? 82.898 15.781 -61.012 1.00 89.36 526 GLU B C 1
ATOM 9049 O O . GLU D 2 526 ? 82.399 14.928 -61.765 1.00 86.53 526 GLU B O 1
ATOM 9055 N N . ILE D 2 527 ? 83.055 15.580 -59.686 1.00 87.22 527 ILE B N 1
ATOM 9056 C CA . ILE D 2 527 ? 82.491 14.394 -59.034 1.00 82.09 527 ILE B CA 1
ATOM 9057 C C . ILE D 2 527 ? 81.005 14.560 -58.702 1.00 82.82 527 ILE B C 1
ATOM 9058 O O . ILE D 2 527 ? 80.245 13.572 -58.701 1.00 70.67 527 ILE B O 1
ATOM 9063 N N . ILE D 2 528 ? 80.549 15.785 -58.435 1.00 84.09 528 ILE B N 1
ATOM 9064 C CA . ILE D 2 528 ? 79.122 15.959 -58.208 1.00 72.71 528 ILE B CA 1
ATOM 9065 C C . ILE D 2 528 ? 78.351 15.730 -59.496 1.00 78.82 528 ILE B C 1
ATOM 9066 O O . ILE D 2 528 ? 77.260 15.148 -59.484 1.00 83.62 528 ILE B O 1
ATOM 9071 N N . ASN D 2 529 ? 78.918 16.139 -60.635 1.00 87.22 529 ASN B N 1
ATOM 9072 C CA . ASN D 2 529 ? 78.205 15.944 -61.893 1.00 85.12 529 ASN B CA 1
ATOM 9073 C C . ASN D 2 529 ? 78.190 14.484 -62.337 1.00 81.25 529 ASN B C 1
ATOM 9074 O O . ASN D 2 529 ? 77.295 14.089 -63.090 1.00 84.63 529 ASN B O 1
ATOM 9079 N N . ARG D 2 530 ? 79.146 13.678 -61.899 1.00 78.16 530 ARG B N 1
ATOM 9080 C CA . ARG D 2 530 ? 79.165 12.275 -62.292 1.00 80.50 530 ARG B CA 1
ATOM 9081 C C . ARG D 2 530 ? 77.970 11.569 -61.649 1.00 91.11 530 ARG B C 1
ATOM 9082 O O . ARG D 2 530 ? 77.672 11.822 -60.473 1.00 98.60 530 ARG B O 1
ATOM 9090 N N . PRO D 2 531 ? 77.233 10.728 -62.376 1.00 86.94 531 PRO B N 1
ATOM 9091 C CA . PRO D 2 531 ? 76.100 10.024 -61.755 1.00 84.52 531 PRO B CA 1
ATOM 9092 C C . PRO D 2 531 ? 76.572 8.927 -60.806 1.00 81.97 531 PRO B C 1
ATOM 9093 O O . PRO D 2 531 ? 77.760 8.611 -60.713 1.00 85.93 531 PRO B O 1
ATOM 9097 N N . GLY D 2 532 ? 75.613 8.343 -60.080 1.00 78.48 532 GLY B N 1
ATOM 9098 C CA . GLY D 2 532 ? 75.914 7.302 -59.113 1.00 76.36 532 GLY B CA 1
ATOM 9099 C C . GLY D 2 532 ? 76.304 7.834 -57.742 1.00 69.84 532 GLY B C 1
ATOM 9100 O O . GLY D 2 532 ? 76.488 9.038 -57.551 1.00 69.32 532 GLY B O 1
ATOM 9101 N N . PRO D 2 533 ? 76.402 6.947 -56.751 1.00 64.98 533 PRO B N 1
ATOM 9102 C CA . PRO D 2 533 ? 76.767 7.387 -55.396 1.00 59.95 533 PRO B CA 1
ATOM 9103 C C . PRO D 2 533 ? 78.256 7.675 -55.291 1.00 62.32 533 PRO B C 1
ATOM 9104 O O . PRO D 2 533 ? 79.086 6.970 -55.872 1.00 74.64 533 PRO B O 1
ATOM 9108 N N . ALA D 2 534 ? 78.594 8.728 -54.549 1.00 50.58 534 ALA B N 1
ATOM 9109 C CA . ALA D 2 534 ? 79.981 9.133 -54.360 1.00 59.63 534 ALA B CA 1
ATOM 9110 C C . ALA D 2 534 ? 80.200 9.591 -52.926 1.00 58.58 534 ALA B C 1
ATOM 9111 O O . ALA D 2 534 ? 79.283 10.105 -52.284 1.00 63.01 534 ALA B O 1
ATOM 9113 N N . LEU D 2 535 ? 81.418 9.419 -52.415 1.00 59.31 535 LEU B N 1
ATOM 9114 C CA . LEU D 2 535 ? 81.777 10.026 -51.135 1.00 58.36 535 LEU B CA 1
ATOM 9115 C C . LEU D 2 535 ? 82.876 11.049 -51.356 1.00 67.32 535 LEU B C 1
ATOM 9116 O O . LEU D 2 535 ? 83.915 10.736 -51.941 1.00 72.76 535 LEU B O 1
ATOM 9121 N N . ILE D 2 536 ? 82.668 12.252 -50.840 1.00 69.11 536 ILE B N 1
ATOM 9122 C CA . ILE D 2 536 ? 83.610 13.348 -51.003 1.00 67.98 536 ILE B CA 1
ATOM 9123 C C . ILE D 2 536 ? 84.148 13.684 -49.626 1.00 58.53 536 ILE B C 1
ATOM 9124 O O . ILE D 2 536 ? 83.381 14.031 -48.719 1.00 56.28 536 ILE B O 1
ATOM 9129 N N . HIS D 2 537 ? 85.465 13.595 -49.472 1.00 58.82 537 HIS B N 1
ATOM 9130 C CA . HIS D 2 537 ? 86.084 13.603 -48.157 1.00 56.16 537 HIS B CA 1
ATOM 9131 C C . HIS D 2 537 ? 86.892 14.874 -47.946 1.00 61.08 537 HIS B C 1
ATOM 9132 O O . HIS D 2 537 ? 87.639 15.304 -48.834 1.00 67.04 537 HIS B O 1
ATOM 9139 N N . VAL D 2 538 ? 86.723 15.474 -46.763 1.00 54.78 538 VAL B N 1
ATOM 9140 C CA . VAL D 2 538 ? 87.454 16.670 -46.359 1.00 57.33 538 VAL B CA 1
ATOM 9141 C C . VAL D 2 538 ? 87.858 16.528 -44.895 1.00 59.08 538 VAL B C 1
ATOM 9142 O O . VAL D 2 538 ? 87.062 16.086 -44.057 1.00 59.03 538 VAL B O 1
ATOM 9146 N N . ARG D 2 539 ? 89.108 16.896 -44.592 1.00 56.52 539 ARG B N 1
ATOM 9147 C CA . ARG D 2 539 ? 89.603 16.939 -43.220 1.00 60.78 539 ARG B CA 1
ATOM 9148 C C . ARG D 2 539 ? 89.363 18.349 -42.668 1.00 63.49 539 ARG B C 1
ATOM 9149 O O . ARG D 2 539 ? 89.972 19.321 -43.120 1.00 61.99 539 ARG B O 1
ATOM 9157 N N . ILE D 2 540 ? 88.462 18.449 -41.700 1.00 65.93 540 ILE B N 1
ATOM 9158 C CA . ILE D 2 540 ? 88.082 19.690 -41.036 1.00 68.06 540 ILE B CA 1
ATOM 9159 C C . ILE D 2 540 ? 88.786 19.729 -39.685 1.00 77.62 540 ILE B C 1
ATOM 9160 O O . ILE D 2 540 ? 88.926 18.690 -39.027 1.00 77.22 540 ILE B O 1
ATOM 9165 N N . ASP D 2 541 ? 89.264 20.908 -39.272 1.00 85.50 541 ASP B N 1
ATOM 9166 C CA . ASP D 2 541 ? 89.918 21.015 -37.969 1.00 85.01 541 ASP B CA 1
ATOM 9167 C C . ASP D 2 541 ? 88.911 20.759 -36.845 1.00 85.31 541 ASP B C 1
ATOM 9168 O O . ASP D 2 541 ? 87.851 21.392 -36.791 1.00 91.52 541 ASP B O 1
ATOM 9173 N N . ALA D 2 542 ? 89.247 19.833 -35.937 1.00 81.08 542 ALA B N 1
ATOM 9174 C CA . ALA D 2 542 ? 88.331 19.456 -34.859 1.00 74.89 542 ALA B CA 1
ATOM 9175 C C . ALA D 2 542 ? 88.245 20.496 -33.757 1.00 74.40 542 ALA B C 1
ATOM 9176 O O . ALA D 2 542 ? 87.328 20.419 -32.932 1.00 76.55 542 ALA B O 1
ATOM 9178 N N . GLU D 2 543 ? 89.208 21.417 -33.685 1.00 77.13 543 GLU B N 1
ATOM 9179 C CA . GLU D 2 543 ? 89.174 22.475 -32.686 1.00 84.15 543 GLU B CA 1
ATOM 9180 C C . GLU D 2 543 ? 88.206 23.582 -33.086 1.00 85.89 543 GLU B C 1
ATOM 9181 O O . GLU D 2 543 ? 87.940 24.478 -32.283 1.00 88.15 543 GLU B O 1
ATOM 9187 N N . GLU D 2 544 ? 87.666 23.555 -34.302 1.00 89.21 544 GLU B N 1
ATOM 9188 C CA . GLU D 2 544 ? 86.626 24.522 -34.588 1.00 90.82 544 GLU B CA 1
ATOM 9189 C C . GLU D 2 544 ? 85.272 24.143 -33.971 1.00 86.66 544 GLU B C 1
ATOM 9190 O O . GLU D 2 544 ? 84.904 22.972 -33.764 1.00 90.84 544 GLU B O 1
ATOM 9196 N N . LYS D 2 545 ? 84.490 25.202 -33.784 1.00 80.82 545 LYS B N 1
ATOM 9197 C CA . LYS D 2 545 ? 83.283 25.357 -33.004 1.00 75.41 545 LYS B CA 1
ATOM 9198 C C . LYS D 2 545 ? 82.150 25.817 -33.928 1.00 73.90 545 LYS B C 1
ATOM 9199 O O . LYS D 2 545 ? 82.364 26.376 -35.012 1.00 65.32 545 LYS B O 1
ATOM 9205 N N . VAL D 2 546 ? 80.933 25.589 -33.461 1.00 74.28 546 VAL B N 1
ATOM 9206 C CA . VAL D 2 546 ? 79.723 26.131 -34.053 1.00 67.12 546 VAL B CA 1
ATOM 9207 C C . VAL D 2 546 ? 79.341 27.328 -33.202 1.00 73.44 546 VAL B C 1
ATOM 9208 O O . VAL D 2 546 ? 78.985 27.171 -32.030 1.00 72.81 546 VAL B O 1
ATOM 9212 N N . TYR D 2 547 ? 79.473 28.535 -33.760 1.00 82.49 547 TYR B N 1
ATOM 9213 C CA . TYR D 2 547 ? 79.077 29.740 -33.053 1.00 89.18 547 TYR B CA 1
ATOM 9214 C C . TYR D 2 547 ? 78.003 30.465 -33.862 1.00 89.68 547 TYR B C 1
ATOM 9215 O O . TYR D 2 547 ? 77.982 30.378 -35.096 1.00 89.43 547 TYR B O 1
ATOM 9224 N N . PRO D 2 548 ? 77.076 31.168 -33.196 1.00 88.33 548 PRO B N 1
ATOM 9225 C CA . PRO D 2 548 ? 77.017 31.223 -31.734 1.00 87.34 548 PRO B CA 1
ATOM 9226 C C . PRO D 2 548 ? 76.350 29.996 -31.126 1.00 84.29 548 PRO B C 1
ATOM 9227 O O . PRO D 2 548 ? 75.607 29.271 -31.795 1.00 82.78 548 PRO B O 1
ATOM 9231 N N . MET D 2 549 ? 76.649 29.762 -29.855 1.00 83.76 549 MET B N 1
ATOM 9232 C CA . MET D 2 549 ? 76.018 28.712 -29.079 1.00 86.19 549 MET B CA 1
ATOM 9233 C C . MET D 2 549 ? 75.336 29.347 -27.890 1.00 89.54 549 MET B C 1
ATOM 9234 O O . MET D 2 549 ? 75.902 30.234 -27.247 1.00 95.02 549 MET B O 1
ATOM 9239 N N . VAL D 2 550 ? 74.128 28.892 -27.597 1.00 86.90 550 VAL B N 1
ATOM 9240 C CA . VAL D 2 550 ? 73.440 29.260 -26.363 1.00 81.93 550 VAL B CA 1
ATOM 9241 C C . VAL D 2 550 ? 73.633 28.143 -25.367 1.00 84.01 550 VAL B C 1
ATOM 9242 O O . VAL D 2 550 ? 73.146 27.016 -25.594 1.00 84.81 550 VAL B O 1
ATOM 9246 N N . PRO D 2 551 ? 74.318 28.371 -24.239 1.00 80.56 551 PRO B N 1
ATOM 9247 C CA . PRO D 2 551 ? 74.604 27.308 -23.277 1.00 85.23 551 PRO B CA 1
ATOM 9248 C C . PRO D 2 551 ? 73.324 26.691 -22.741 1.00 96.35 551 PRO B C 1
ATOM 9249 O O . PRO D 2 551 ? 72.311 27.389 -22.574 1.00 98.57 551 PRO B O 1
ATOM 9253 N N . PRO D 2 552 ? 73.324 25.380 -22.495 1.00 105.72 552 PRO B N 1
ATOM 9254 C CA . PRO D 2 552 ? 72.099 24.711 -22.039 1.00 103.30 552 PRO B CA 1
ATOM 9255 C C . PRO D 2 552 ? 71.564 25.334 -20.757 1.00 101.99 552 PRO B C 1
ATOM 9256 O O . PRO D 2 552 ? 72.295 25.514 -19.779 1.00 105.18 552 PRO B O 1
ATOM 9260 N N . GLY D 2 553 ? 70.271 25.667 -20.777 1.00 93.23 553 GLY B N 1
ATOM 9261 C CA . GLY D 2 553 ? 69.594 26.313 -19.675 1.00 91.57 553 GLY B CA 1
ATOM 9262 C C . GLY D 2 553 ? 69.631 27.829 -19.695 1.00 94.49 553 GLY B C 1
ATOM 9263 O O . GLY D 2 553 ? 69.059 28.458 -18.793 1.00 90.24 553 GLY B O 1
ATOM 9264 N N . ALA D 2 554 ? 70.224 28.436 -20.719 1.00 97.91 554 ALA B N 1
ATOM 9265 C CA . ALA D 2 554 ? 70.378 29.880 -20.790 1.00 103.70 554 ALA B CA 1
ATOM 9266 C C . ALA D 2 554 ? 69.360 30.517 -21.719 1.00 112.64 554 ALA B C 1
ATOM 9267 O O . ALA D 2 554 ? 68.751 29.859 -22.569 1.00 121.75 554 ALA B O 1
ATOM 9269 N N . ALA D 2 555 ? 69.184 31.825 -21.550 1.00 115.62 555 ALA B N 1
ATOM 9270 C CA . ALA D 2 555 ? 68.434 32.578 -22.545 1.00 112.99 555 ALA B CA 1
ATOM 9271 C C . ALA D 2 555 ? 69.243 32.685 -23.837 1.00 118.67 555 ALA B C 1
ATOM 9272 O O . ALA D 2 555 ? 70.475 32.701 -23.817 1.00 122.15 555 ALA B O 1
ATOM 9274 N N . ASN D 2 556 ? 68.523 32.810 -24.959 1.00 123.88 556 ASN B N 1
ATOM 9275 C CA . ASN D 2 556 ? 69.039 32.911 -26.326 1.00 126.81 556 ASN B CA 1
ATOM 9276 C C . ASN D 2 556 ? 69.702 34.245 -26.648 1.00 129.57 556 ASN B C 1
ATOM 9277 O O . ASN D 2 556 ? 70.275 34.373 -27.733 1.00 128.94 556 ASN B O 1
ATOM 9282 N N . THR D 2 557 ? 69.668 35.211 -25.730 1.00 129.59 557 THR B N 1
ATOM 9283 C CA . THR D 2 557 ? 70.406 36.466 -25.834 1.00 126.96 557 THR B CA 1
ATOM 9284 C C . THR D 2 557 ? 71.820 36.375 -25.278 1.00 121.59 557 THR B C 1
ATOM 9285 O O . THR D 2 557 ? 72.519 37.395 -25.204 1.00 121.89 557 THR B O 1
ATOM 9289 N N . GLU D 2 558 ? 72.221 35.168 -24.901 1.00 113.75 558 GLU B N 1
ATOM 9290 C CA . GLU D 2 558 ? 73.438 34.791 -24.195 1.00 103.51 558 GLU B CA 1
ATOM 9291 C C . GLU D 2 558 ? 74.214 33.764 -25.011 1.00 88.70 558 GLU B C 1
ATOM 9292 O O . GLU D 2 558 ? 74.152 32.572 -24.727 1.00 83.58 558 GLU B O 1
ATOM 9298 N N . MET D 2 559 ? 74.947 34.208 -26.019 1.00 89.40 559 MET B N 1
ATOM 9299 C CA . MET D 2 559 ? 75.609 33.299 -26.947 1.00 91.91 559 MET B CA 1
ATOM 9300 C C . MET D 2 559 ? 77.124 33.352 -26.767 1.00 90.65 559 MET B C 1
ATOM 9301 O O . MET D 2 559 ? 77.690 34.409 -26.495 1.00 98.78 559 MET B O 1
ATOM 9306 N N . VAL D 2 560 ? 77.788 32.217 -26.973 1.00 83.91 560 VAL B N 1
ATOM 9307 C CA . VAL D 2 560 ? 79.236 32.149 -26.777 1.00 77.06 560 VAL B CA 1
ATOM 9308 C C . VAL D 2 560 ? 79.967 32.176 -28.118 1.00 77.81 560 VAL B C 1
ATOM 9309 O O . VAL D 2 560 ? 80.570 33.191 -28.485 1.00 80.93 560 VAL B O 1
ATOM 9311 N N . ASN E 1 9 ? 11.950 10.497 -1.418 1.00 76.69 8 ASN G N 1
ATOM 9312 C CA . ASN E 1 9 ? 12.675 9.430 -0.720 1.00 78.72 8 ASN G CA 1
ATOM 9313 C C . ASN E 1 9 ? 13.942 9.945 -0.021 1.00 69.68 8 ASN G C 1
ATOM 9314 O O . ASN E 1 9 ? 14.829 10.503 -0.649 1.00 69.72 8 ASN G O 1
ATOM 9319 N N . VAL E 1 10 ? 13.999 9.764 1.296 1.00 61.99 9 VAL G N 1
ATOM 9320 C CA . VAL E 1 10 ? 15.181 10.043 2.097 1.00 60.10 9 VAL G CA 1
ATOM 9321 C C . VAL E 1 10 ? 15.431 8.840 2.997 1.00 60.98 9 VAL G C 1
ATOM 9322 O O . VAL E 1 10 ? 14.532 8.043 3.285 1.00 65.45 9 VAL G O 1
ATOM 9326 N N . ILE E 1 11 ? 16.668 8.714 3.442 1.00 55.60 10 ILE G N 1
ATOM 9327 C CA . ILE E 1 11 ? 17.061 7.647 4.347 1.00 59.85 10 ILE G CA 1
ATOM 9328 C C . ILE E 1 11 ? 17.159 8.216 5.751 1.00 58.52 10 ILE G C 1
ATOM 9329 O O . ILE E 1 11 ? 17.949 9.131 6.004 1.00 64.78 10 ILE G O 1
ATOM 9334 N N . LEU E 1 12 ? 16.374 7.672 6.671 1.00 46.25 11 LEU G N 1
ATOM 9335 C CA . LEU E 1 12 ? 16.577 7.937 8.088 1.00 49.50 11 LEU G CA 1
ATOM 9336 C C . LEU E 1 12 ? 17.604 6.960 8.649 1.00 53.06 11 LEU G C 1
ATOM 9337 O O . LEU E 1 12 ? 17.533 5.753 8.387 1.00 58.26 11 LEU G O 1
ATOM 9342 N N . GLU E 1 13 ? 18.566 7.491 9.400 1.00 56.87 12 GLU G N 1
ATOM 9343 C CA . GLU E 1 13 ? 19.525 6.695 10.153 1.00 61.85 12 GLU G CA 1
ATOM 9344 C C . GLU E 1 13 ? 19.162 6.742 11.629 1.00 62.48 12 GLU G C 1
ATOM 9345 O O . GLU E 1 13 ? 19.261 7.798 12.259 1.00 73.85 12 GLU G O 1
ATOM 9351 N N . LEU E 1 14 ? 18.764 5.593 12.167 1.00 51.05 13 LEU G N 1
ATOM 9352 C CA . LEU E 1 14 ? 18.469 5.387 13.580 1.00 45.35 13 LEU G CA 1
ATOM 9353 C C . LEU E 1 14 ? 19.670 4.774 14.287 1.00 45.92 13 LEU G C 1
ATOM 9354 O O . LEU E 1 14 ? 20.378 3.925 13.732 1.00 48.90 13 LEU G O 1
ATOM 9359 N N . THR E 1 15 ? 19.899 5.216 15.512 1.00 43.18 14 THR G N 1
ATOM 9360 C CA . THR E 1 15 ? 20.891 4.601 16.378 1.00 43.63 14 THR G CA 1
ATOM 9361 C C . THR E 1 15 ? 20.157 4.058 17.585 1.00 49.17 14 THR G C 1
ATOM 9362 O O . THR E 1 15 ? 19.602 4.842 18.371 1.00 58.02 14 THR G O 1
ATOM 9366 N N . VAL E 1 16 ? 20.182 2.731 17.742 1.00 34.37 15 VAL G N 1
ATOM 9367 C CA . VAL E 1 16 ? 19.397 2.064 18.766 1.00 42.78 15 VAL G CA 1
ATOM 9368 C C . VAL E 1 16 ? 20.284 1.181 19.634 1.00 48.73 15 VAL G C 1
ATOM 9369 O O . VAL E 1 16 ? 21.418 0.858 19.286 1.00 55.13 15 VAL G O 1
ATOM 9373 N N . ARG E 1 17 ? 19.748 0.807 20.798 1.00 52.17 16 ARG G N 1
ATOM 9374 C CA . ARG E 1 17 ? 20.390 -0.185 21.653 1.00 45.03 16 ARG G CA 1
ATOM 9375 C C . ARG E 1 17 ? 20.238 -1.556 21.014 1.00 46.21 16 ARG G C 1
ATOM 9376 O O . ARG E 1 17 ? 19.120 -2.026 20.788 1.00 49.74 16 ARG G O 1
ATOM 9384 N N . ASN E 1 18 ? 21.346 -2.226 20.754 1.00 47.47 17 ASN G N 1
ATOM 9385 C CA . ASN E 1 18 ? 21.260 -3.572 20.194 1.00 42.83 17 ASN G CA 1
ATOM 9386 C C . ASN E 1 18 ? 20.735 -4.498 21.281 1.00 41.77 17 ASN G C 1
ATOM 9387 O O . ASN E 1 18 ? 21.458 -4.857 22.212 1.00 51.14 17 ASN G O 1
ATOM 9392 N N . HIS E 1 19 ? 19.456 -4.854 21.197 1.00 41.01 18 HIS G N 1
ATOM 9393 C CA . HIS E 1 19 ? 18.978 -6.047 21.888 1.00 37.06 18 HIS G CA 1
ATOM 9394 C C . HIS E 1 19 ? 17.978 -6.676 20.937 1.00 37.33 18 HIS G C 1
ATOM 9395 O O . HIS E 1 19 ? 17.665 -6.058 19.916 1.00 49.72 18 HIS G O 1
ATOM 9402 N N . PRO E 1 20 ? 17.479 -7.884 21.180 1.00 40.15 19 PRO G N 1
ATOM 9403 C CA . PRO E 1 20 ? 16.337 -8.341 20.377 1.00 41.23 19 PRO G CA 1
ATOM 9404 C C . PRO E 1 20 ? 15.062 -8.215 21.180 1.00 86.03 19 PRO G C 1
ATOM 9405 O O . PRO E 1 20 ? 14.985 -8.691 22.319 1.00 116.32 19 PRO G O 1
ATOM 9409 N N . GLY E 1 21 ? 14.063 -7.558 20.624 1.00 78.83 20 GLY G N 1
ATOM 9410 C CA . GLY E 1 21 ? 14.171 -6.930 19.346 1.00 67.96 20 GLY G CA 1
ATOM 9411 C C . GLY E 1 21 ? 13.708 -5.502 19.525 1.00 56.96 20 GLY G C 1
ATOM 9412 O O . GLY E 1 21 ? 12.544 -5.230 19.826 1.00 51.18 20 GLY G O 1
ATOM 9413 N N . VAL E 1 22 ? 14.666 -4.586 19.408 1.00 41.51 21 VAL G N 1
ATOM 9414 C CA . VAL E 1 22 ? 14.331 -3.255 18.948 1.00 43.46 21 VAL G CA 1
ATOM 9415 C C . VAL E 1 22 ? 13.793 -3.328 17.531 1.00 48.62 21 VAL G C 1
ATOM 9416 O O . VAL E 1 22 ? 13.040 -2.449 17.109 1.00 58.60 21 VAL G O 1
ATOM 9420 N N . MET E 1 23 ? 14.172 -4.355 16.759 1.00 39.24 22 MET G N 1
ATOM 9421 C CA . MET E 1 23 ? 13.644 -4.400 15.401 1.00 44.69 22 MET G CA 1
ATOM 9422 C C . MET E 1 23 ? 12.150 -4.683 15.403 1.00 53.88 22 MET G C 1
ATOM 9423 O O . MET E 1 23 ? 11.438 -4.222 14.507 1.00 56.39 22 MET G O 1
ATOM 9428 N N . THR E 1 24 ? 11.652 -5.408 16.410 1.00 56.84 23 THR G N 1
ATOM 9429 C CA . THR E 1 24 ? 10.208 -5.578 16.542 1.00 50.03 23 THR G CA 1
ATOM 9430 C C . THR E 1 24 ? 9.540 -4.289 17.004 1.00 47.96 23 THR G C 1
ATOM 9431 O O . THR E 1 24 ? 8.429 -3.977 16.566 1.00 57.46 23 THR G O 1
ATOM 9435 N N . HIS E 1 25 ? 10.183 -3.543 17.911 1.00 37.65 24 HIS G N 1
ATOM 9436 C CA . HIS E 1 25 ? 9.657 -2.237 18.295 1.00 30.22 24 HIS G CA 1
ATOM 9437 C C . HIS E 1 25 ? 9.535 -1.336 17.085 1.00 36.00 24 HIS G C 1
ATOM 9438 O O . HIS E 1 25 ? 8.502 -0.689 16.883 1.00 44.13 24 HIS G O 1
ATOM 9445 N N . VAL E 1 26 ? 10.564 -1.325 16.246 1.00 33.00 25 VAL G N 1
ATOM 9446 C CA . VAL E 1 26 ? 10.624 -0.394 15.132 1.00 39.49 25 VAL G CA 1
ATOM 9447 C C . VAL E 1 26 ? 9.677 -0.829 14.019 1.00 43.97 25 VAL G C 1
ATOM 9448 O O . VAL E 1 26 ? 8.831 -0.048 13.562 1.00 50.81 25 VAL G O 1
ATOM 9452 N N . CYS E 1 27 ? 9.781 -2.088 13.588 1.00 34.17 26 CYS G N 1
ATOM 9453 C CA . CYS E 1 27 ? 8.910 -2.584 12.528 1.00 40.23 26 CYS G CA 1
ATOM 9454 C C . CYS E 1 27 ? 7.444 -2.551 12.949 1.00 50.48 26 CYS G C 1
ATOM 9455 O O . CYS E 1 27 ? 6.579 -2.102 12.183 1.00 48.75 26 CYS G O 1
ATOM 9458 N N . GLY E 1 28 ? 7.148 -3.016 14.171 1.00 45.08 27 GLY G N 1
ATOM 9459 C CA . GLY E 1 28 ? 5.805 -2.865 14.702 1.00 41.12 27 GLY G CA 1
ATOM 9460 C C . GLY E 1 28 ? 5.334 -1.423 14.710 1.00 42.63 27 GLY G C 1
ATOM 9461 O O . GLY E 1 28 ? 4.170 -1.130 14.409 1.00 40.60 27 GLY G O 1
ATOM 9462 N N . LEU E 1 29 ? 6.222 -0.502 15.071 1.00 40.41 28 LEU G N 1
ATOM 9463 C CA . LEU E 1 29 ? 5.843 0.904 15.060 1.00 42.74 28 LEU G CA 1
ATOM 9464 C C . LEU E 1 29 ? 5.396 1.315 13.675 1.00 53.47 28 LEU G C 1
ATOM 9465 O O . LEU E 1 29 ? 4.304 1.866 13.497 1.00 66.08 28 LEU G O 1
ATOM 9470 N N . PHE E 1 30 ? 6.226 1.027 12.672 1.00 56.52 29 PHE G N 1
ATOM 9471 C CA . PHE E 1 30 ? 5.919 1.460 11.315 1.00 49.81 29 PHE G CA 1
ATOM 9472 C C . PHE E 1 30 ? 4.688 0.753 10.763 1.00 45.87 29 PHE G C 1
ATOM 9473 O O . PHE E 1 30 ? 3.950 1.332 9.956 1.00 47.41 29 PHE G O 1
ATOM 9481 N N . ALA E 1 31 ? 4.452 -0.492 11.173 1.00 42.26 30 ALA G N 1
ATOM 9482 C CA . ALA E 1 31 ? 3.269 -1.199 10.695 1.00 33.62 30 ALA G CA 1
ATOM 9483 C C . ALA E 1 31 ? 2.000 -0.602 11.291 1.00 47.65 30 ALA G C 1
ATOM 9484 O O . ALA E 1 31 ? 1.043 -0.305 10.563 1.00 59.57 30 ALA G O 1
ATOM 9486 N N . ARG E 1 32 ? 1.989 -0.371 12.606 1.00 38.39 31 ARG G N 1
ATOM 9487 C CA . ARG E 1 32 ? 0.741 -0.031 13.271 1.00 41.06 31 ARG G CA 1
ATOM 9488 C C . ARG E 1 32 ? 0.313 1.394 12.962 1.00 51.53 31 ARG G C 1
ATOM 9489 O O . ARG E 1 32 ? -0.884 1.658 12.795 1.00 59.25 31 ARG G O 1
ATOM 9497 N N . ARG E 1 33 ? 1.261 2.327 12.860 1.00 54.58 32 ARG G N 1
ATOM 9498 C CA . ARG E 1 33 ? 0.895 3.695 12.526 1.00 57.86 32 ARG G CA 1
ATOM 9499 C C . ARG E 1 33 ? 0.956 3.955 11.022 1.00 57.98 32 ARG G C 1
ATOM 9500 O O . ARG E 1 33 ? 0.657 5.074 10.586 1.00 60.69 32 ARG G O 1
ATOM 9508 N N . ALA E 1 34 ? 1.321 2.933 10.232 1.00 60.60 33 ALA G N 1
ATOM 9509 C CA . ALA E 1 34 ? 1.073 2.868 8.786 1.00 64.13 33 ALA G CA 1
ATOM 9510 C C . ALA E 1 34 ? 1.986 3.796 7.981 1.00 64.66 33 ALA G C 1
ATOM 9511 O O . ALA E 1 34 ? 1.542 4.474 7.062 1.00 73.95 33 ALA G O 1
ATOM 9513 N N . PHE E 1 35 ? 3.271 3.801 8.310 1.00 56.10 34 PHE G N 1
ATOM 9514 C CA . PHE E 1 35 ? 4.243 4.558 7.540 1.00 57.77 34 PHE G CA 1
ATOM 9515 C C . PHE E 1 35 ? 4.769 3.711 6.396 1.00 61.57 34 PHE G C 1
ATOM 9516 O O . PHE E 1 35 ? 4.922 2.492 6.520 1.00 60.80 34 PHE G O 1
ATOM 9524 N N . ASN E 1 36 ? 5.086 4.374 5.290 1.00 65.78 35 ASN G N 1
ATOM 9525 C CA . ASN E 1 36 ? 5.675 3.684 4.153 1.00 69.38 35 ASN G CA 1
ATOM 9526 C C . ASN E 1 36 ? 7.170 3.505 4.375 1.00 70.66 35 ASN G C 1
ATOM 9527 O O . ASN E 1 36 ? 7.862 4.435 4.802 1.00 73.76 35 ASN G O 1
ATOM 9532 N N . VAL E 1 37 ? 7.660 2.302 4.101 1.00 64.29 36 VAL G N 1
ATOM 9533 C CA . VAL E 1 37 ? 9.080 1.987 4.149 1.00 62.69 36 VAL G CA 1
ATOM 9534 C C . VAL E 1 37 ? 9.393 1.208 2.888 1.00 65.46 36 VAL G C 1
ATOM 9535 O O . VAL E 1 37 ? 8.794 0.150 2.651 1.00 69.05 36 VAL G O 1
ATOM 9539 N N . GLU E 1 38 ? 10.301 1.736 2.066 1.00 55.53 37 GLU G N 1
ATOM 9540 C CA . GLU E 1 38 ? 10.699 1.063 0.841 1.00 50.29 37 GLU G CA 1
ATOM 9541 C C . GLU E 1 38 ? 11.953 0.227 1.034 1.00 48.96 37 GLU G C 1
ATOM 9542 O O . GLU E 1 38 ? 12.484 -0.300 0.053 1.00 52.55 37 GLU G O 1
ATOM 9548 N N . GLY E 1 39 ? 12.445 0.095 2.266 1.00 43.74 38 GLY G N 1
ATOM 9549 C CA . GLY E 1 39 ? 13.719 -0.568 2.462 1.00 41.51 38 GLY G CA 1
ATOM 9550 C C . GLY E 1 39 ? 14.255 -0.437 3.876 1.00 44.27 38 GLY G C 1
ATOM 9551 O O . GLY E 1 39 ? 14.272 0.663 4.437 1.00 43.13 38 GLY G O 1
ATOM 9552 N N . ILE E 1 40 ? 14.702 -1.549 4.467 1.00 43.13 39 ILE G N 1
ATOM 9553 C CA . ILE E 1 40 ? 15.212 -1.580 5.832 1.00 44.88 39 ILE G CA 1
ATOM 9554 C C . ILE E 1 40 ? 16.560 -2.296 5.862 1.00 46.37 39 ILE G C 1
ATOM 9555 O O . ILE E 1 40 ? 16.723 -3.368 5.264 1.00 49.14 39 ILE G O 1
ATOM 9560 N N . LEU E 1 41 ? 17.517 -1.729 6.597 1.00 43.41 40 LEU G N 1
ATOM 9561 C CA . LEU E 1 41 ? 18.762 -2.439 6.879 1.00 39.07 40 LEU G CA 1
ATOM 9562 C C . LEU E 1 41 ? 19.178 -2.162 8.316 1.00 38.68 40 LEU G C 1
ATOM 9563 O O . LEU E 1 41 ? 19.238 -1.006 8.742 1.00 39.43 40 LEU G O 1
ATOM 9568 N N . CYS E 1 42 ? 19.452 -3.217 9.067 1.00 30.64 41 CYS G N 1
ATOM 9569 C CA . CYS E 1 42 ? 19.864 -3.104 10.459 1.00 38.62 41 CYS G CA 1
ATOM 9570 C C . CYS E 1 42 ? 21.179 -3.845 10.642 1.00 37.47 41 CYS G C 1
ATOM 9571 O O . CYS E 1 42 ? 21.311 -4.999 10.212 1.00 31.54 41 CYS G O 1
ATOM 9574 N N . LEU E 1 43 ? 22.157 -3.172 11.250 1.00 40.33 42 LEU G N 1
ATOM 9575 C CA . LEU E 1 43 ? 23.461 -3.775 11.493 1.00 40.66 42 LEU G CA 1
ATOM 9576 C C . LEU E 1 43 ? 23.968 -3.359 12.863 1.00 43.66 42 LEU G C 1
ATOM 9577 O O . LEU E 1 43 ? 23.807 -2.200 13.262 1.00 40.77 42 LEU G O 1
ATOM 9582 N N . PRO E 1 44 ? 24.597 -4.264 13.593 1.00 46.43 43 PRO G N 1
ATOM 9583 C CA . PRO E 1 44 ? 25.181 -3.872 14.879 1.00 45.88 43 PRO G CA 1
ATOM 9584 C C . PRO E 1 44 ? 26.476 -3.102 14.659 1.00 46.35 43 PRO G C 1
ATOM 9585 O O . PRO E 1 44 ? 27.236 -3.400 13.736 1.00 54.52 43 PRO G O 1
ATOM 9589 N N . ILE E 1 45 ? 26.699 -2.075 15.479 1.00 38.79 44 ILE G N 1
ATOM 9590 C CA . ILE E 1 45 ? 27.986 -1.380 15.473 1.00 46.69 44 ILE G CA 1
ATOM 9591 C C . ILE E 1 45 ? 29.021 -2.276 16.132 1.00 59.46 44 ILE G C 1
ATOM 9592 O O . ILE E 1 45 ? 28.910 -2.592 17.321 1.00 63.66 44 ILE G O 1
ATOM 9597 N N . GLN E 1 46 ? 30.056 -2.658 15.377 1.00 76.67 45 GLN G N 1
ATOM 9598 C CA . GLN E 1 46 ? 31.024 -3.619 15.900 1.00 84.57 45 GLN G CA 1
ATOM 9599 C C . GLN E 1 46 ? 31.797 -3.067 17.087 1.00 90.69 45 GLN G C 1
ATOM 9600 O O . GLN E 1 46 ? 32.334 -3.847 17.883 1.00 99.01 45 GLN G O 1
ATOM 9606 N N . ASP E 1 47 ? 31.854 -1.744 17.221 1.00 89.96 46 ASP G N 1
ATOM 9607 C CA . ASP E 1 47 ? 32.357 -1.125 18.442 1.00 100.12 46 ASP G CA 1
ATOM 9608 C C . ASP E 1 47 ? 31.673 -1.695 19.679 1.00 85.84 46 ASP G C 1
ATOM 9609 O O . ASP E 1 47 ? 32.330 -2.082 20.648 1.00 75.13 46 ASP G O 1
ATOM 9614 N N . SER E 1 48 ? 30.349 -1.788 19.634 1.00 84.47 47 SER G N 1
ATOM 9615 C CA . SER E 1 48 ? 29.517 -1.411 20.768 1.00 70.67 47 SER G CA 1
ATOM 9616 C C . SER E 1 48 ? 28.268 -2.224 21.044 1.00 65.90 47 SER G C 1
ATOM 9617 O O . SER E 1 48 ? 27.955 -3.198 20.363 1.00 76.50 47 SER G O 1
ATOM 9620 N N . ASP E 1 49 ? 27.537 -1.751 22.053 1.00 54.42 48 ASP G N 1
ATOM 9621 C CA . ASP E 1 49 ? 26.196 -2.208 22.379 1.00 56.21 48 ASP G CA 1
ATOM 9622 C C . ASP E 1 49 ? 25.117 -1.428 21.630 1.00 57.83 48 ASP G C 1
ATOM 9623 O O . ASP E 1 49 ? 23.994 -1.272 22.138 1.00 63.50 48 ASP G O 1
ATOM 9628 N N . LYS E 1 50 ? 25.421 -0.934 20.433 1.00 49.96 49 LYS G N 1
ATOM 9629 C CA . LYS E 1 50 ? 24.463 -0.174 19.648 1.00 41.60 49 LYS G CA 1
ATOM 9630 C C . LYS E 1 50 ? 24.353 -0.758 18.244 1.00 47.81 49 LYS G C 1
ATOM 9631 O O . LYS E 1 50 ? 25.233 -1.475 17.767 1.00 60.15 49 LYS G O 1
ATOM 9637 N N . SER E 1 51 ? 23.240 -0.458 17.597 1.00 33.75 50 SER G N 1
ATOM 9638 C CA . SER E 1 51 ? 22.989 -0.853 16.229 1.00 40.29 50 SER G CA 1
ATOM 9639 C C . SER E 1 51 ? 22.578 0.373 15.430 1.00 38.81 50 SER G C 1
ATOM 9640 O O . SER E 1 51 ? 22.083 1.362 15.981 1.00 38.28 50 SER G O 1
ATOM 9643 N N . HIS E 1 52 ? 22.804 0.297 14.122 1.00 31.69 51 HIS G N 1
ATOM 9644 C CA . HIS E 1 52 ? 22.264 1.240 13.151 1.00 43.46 51 HIS G CA 1
ATOM 9645 C C . HIS E 1 52 ? 21.070 0.597 12.471 1.00 42.58 51 HIS G C 1
ATOM 9646 O O . HIS E 1 52 ? 21.116 -0.587 12.107 1.00 46.23 51 HIS G O 1
ATOM 9653 N N . ILE E 1 53 ? 19.999 1.374 12.314 1.00 38.54 52 ILE G N 1
ATOM 9654 C CA . ILE E 1 53 ? 18.863 0.979 11.490 1.00 40.92 52 ILE G CA 1
ATOM 9655 C C . ILE E 1 53 ? 18.661 2.076 10.458 1.00 46.39 52 ILE G C 1
ATOM 9656 O O . ILE E 1 53 ? 18.313 3.204 10.813 1.00 52.29 52 ILE G O 1
ATOM 9661 N N . TRP E 1 54 ? 18.873 1.756 9.188 1.00 38.99 53 TRP G N 1
ATOM 9662 C CA . TRP E 1 54 ? 18.562 2.663 8.093 1.00 40.53 53 TRP G CA 1
ATOM 9663 C C . TRP E 1 54 ? 17.222 2.282 7.473 1.00 41.29 53 TRP G C 1
ATOM 9664 O O . TRP E 1 54 ? 16.908 1.095 7.303 1.00 47.86 53 TRP G O 1
ATOM 9675 N N . LEU E 1 55 ? 16.431 3.302 7.160 1.00 38.31 54 LEU G N 1
ATOM 9676 C CA . LEU E 1 55 ? 15.063 3.153 6.677 1.00 36.27 54 LEU G CA 1
ATOM 9677 C C . LEU E 1 55 ? 14.854 4.063 5.476 1.00 48.89 54 LEU G C 1
ATOM 9678 O O . LEU E 1 55 ? 15.137 5.266 5.543 1.00 53.63 54 LEU G O 1
ATOM 9683 N N . LEU E 1 56 ? 14.387 3.491 4.374 1.00 44.45 55 LEU G N 1
ATOM 9684 C CA . LEU E 1 56 ? 14.124 4.259 3.163 1.00 53.24 55 LEU G CA 1
ATOM 9685 C C . LEU E 1 56 ? 12.661 4.674 3.195 1.00 57.62 55 LEU G C 1
ATOM 9686 O O . LEU E 1 56 ? 11.761 3.850 2.998 1.00 66.19 55 LEU G O 1
ATOM 9691 N N . VAL E 1 57 ? 12.423 5.947 3.462 1.00 55.33 56 VAL G N 1
ATOM 9692 C CA . VAL E 1 57 ? 11.062 6.458 3.489 1.00 61.15 56 VAL G CA 1
ATOM 9693 C C . VAL E 1 57 ? 10.952 7.558 2.441 1.00 71.45 56 VAL G C 1
ATOM 9694 O O . VAL E 1 57 ? 11.916 7.847 1.723 1.00 75.92 56 VAL G O 1
ATOM 9698 N N . ASN E 1 58 ? 9.786 8.164 2.314 1.00 71.69 57 ASN G N 1
ATOM 9699 C CA . ASN E 1 58 ? 9.654 9.304 1.425 1.00 72.43 57 ASN G CA 1
ATOM 9700 C C . ASN E 1 58 ? 9.627 10.579 2.258 1.00 77.76 57 ASN G C 1
ATOM 9701 O O . ASN E 1 58 ? 9.040 10.615 3.345 1.00 68.42 57 ASN G O 1
ATOM 9706 N N . ASP E 1 59 ? 10.305 11.615 1.753 1.00 89.01 58 ASP G N 1
ATOM 9707 C CA . ASP E 1 59 ? 10.418 12.896 2.442 1.00 88.34 58 ASP G CA 1
ATOM 9708 C C . ASP E 1 59 ? 9.133 13.714 2.332 1.00 90.04 58 ASP G C 1
ATOM 9709 O O . ASP E 1 59 ? 9.186 14.924 2.105 1.00 83.55 58 ASP G O 1
ATOM 9714 N N . ASP E 1 60 ? 7.981 13.075 2.503 1.00 94.20 59 ASP G N 1
ATOM 9715 C CA . ASP E 1 60 ? 6.700 13.764 2.412 1.00 102.48 59 ASP G CA 1
ATOM 9716 C C . ASP E 1 60 ? 6.534 14.710 3.606 1.00 100.63 59 ASP G C 1
ATOM 9717 O O . ASP E 1 60 ? 7.468 14.969 4.370 1.00 97.41 59 ASP G O 1
ATOM 9722 N N . GLN E 1 61 ? 5.320 15.230 3.787 1.00 102.78 60 GLN G N 1
ATOM 9723 C CA . GLN E 1 61 ? 5.035 16.139 4.892 1.00 96.93 60 GLN G CA 1
ATOM 9724 C C . GLN E 1 61 ? 4.719 15.411 6.192 1.00 100.39 60 GLN G C 1
ATOM 9725 O O . GLN E 1 61 ? 4.548 16.072 7.222 1.00 112.92 60 GLN G O 1
ATOM 9727 N N . ARG E 1 62 ? 4.635 14.082 6.178 1.00 87.89 61 ARG G N 1
ATOM 9728 C CA . ARG E 1 62 ? 4.359 13.298 7.373 1.00 80.48 61 ARG G CA 1
ATOM 9729 C C . ARG E 1 62 ? 5.627 12.753 8.020 1.00 74.68 61 ARG G C 1
ATOM 9730 O O . ARG E 1 62 ? 5.544 12.016 9.009 1.00 66.32 61 ARG G O 1
ATOM 9732 N N . LEU E 1 63 ? 6.795 13.104 7.485 1.00 73.49 62 LEU G N 1
ATOM 9733 C CA . LEU E 1 63 ? 8.052 12.590 8.015 1.00 73.13 62 LEU G CA 1
ATOM 9734 C C . LEU E 1 63 ? 8.316 13.097 9.427 1.00 77.56 62 LEU G C 1
ATOM 9735 O O . LEU E 1 63 ? 9.005 12.426 10.210 1.00 81.40 62 LEU G O 1
ATOM 9740 N N . GLU E 1 64 ? 7.780 14.270 9.777 1.00 72.75 63 GLU G N 1
ATOM 9741 C CA . GLU E 1 64 ? 8.108 14.850 11.073 1.00 69.92 63 GLU G CA 1
ATOM 9742 C C . GLU E 1 64 ? 7.384 14.120 12.194 1.00 65.86 63 GLU G C 1
ATOM 9743 O O . GLU E 1 64 ? 8.001 13.732 13.192 1.00 60.93 63 GLU G O 1
ATOM 9749 N N . GLN E 1 65 ? 6.076 13.908 12.047 1.00 73.15 64 GLN G N 1
ATOM 9750 C CA . GLN E 1 65 ? 5.363 13.119 13.043 1.00 77.81 64 GLN G CA 1
ATOM 9751 C C . GLN E 1 65 ? 5.959 11.722 13.145 1.00 75.83 64 GLN G C 1
ATOM 9752 O O . GLN E 1 65 ? 6.000 11.136 14.234 1.00 78.81 64 GLN G O 1
ATOM 9758 N N . MET E 1 66 ? 6.464 11.194 12.029 1.00 71.33 65 MET G N 1
ATOM 9759 C CA . MET E 1 66 ? 7.174 9.921 12.064 1.00 67.66 65 MET G CA 1
ATOM 9760 C C . MET E 1 66 ? 8.430 10.011 12.926 1.00 60.90 65 MET G C 1
ATOM 9761 O O . MET E 1 66 ? 8.737 9.086 13.683 1.00 59.42 65 MET G O 1
ATOM 9766 N N . ILE E 1 67 ? 9.167 11.118 12.837 1.00 57.42 66 ILE G N 1
ATOM 9767 C CA . ILE E 1 67 ? 10.372 11.234 13.650 1.00 51.88 66 ILE G CA 1
ATOM 9768 C C . ILE E 1 67 ? 10.008 11.404 15.119 1.00 50.58 66 ILE G C 1
ATOM 9769 O O . ILE E 1 67 ? 10.691 10.867 16.000 1.00 52.03 66 ILE G O 1
ATOM 9774 N N . SER E 1 68 ? 8.916 12.121 15.405 1.00 53.90 67 SER G N 1
ATOM 9775 C CA . SER E 1 68 ? 8.382 12.191 16.763 1.00 55.33 67 SER G CA 1
ATOM 9776 C C . SER E 1 68 ? 8.094 10.799 17.322 1.00 62.90 67 SER G C 1
ATOM 9777 O O . SER E 1 68 ? 8.616 10.408 18.380 1.00 72.71 67 SER G O 1
ATOM 9780 N N . GLN E 1 69 ? 7.250 10.035 16.622 1.00 59.35 68 GLN G N 1
ATOM 9781 C CA . GLN E 1 69 ? 6.835 8.733 17.140 1.00 57.92 68 GLN G CA 1
ATOM 9782 C C . GLN E 1 69 ? 8.013 7.767 17.239 1.00 54.66 68 GLN G C 1
ATOM 9783 O O . GLN E 1 69 ? 8.075 6.953 18.166 1.00 51.71 68 GLN G O 1
ATOM 9789 N N . ILE E 1 70 ? 8.950 7.822 16.293 1.00 44.68 69 ILE G N 1
ATOM 9790 C CA . ILE E 1 70 ? 10.160 7.029 16.436 1.00 44.95 69 ILE G CA 1
ATOM 9791 C C . ILE E 1 70 ? 10.894 7.432 17.705 1.00 54.23 69 ILE G C 1
ATOM 9792 O O . ILE E 1 70 ? 11.370 6.579 18.463 1.00 65.80 69 ILE G O 1
ATOM 9797 N N . ASP E 1 71 ? 10.977 8.735 17.972 1.00 50.58 70 ASP G N 1
ATOM 9798 C CA . ASP E 1 71 ? 11.727 9.189 19.134 1.00 50.90 70 ASP G CA 1
ATOM 9799 C C . ASP E 1 71 ? 11.049 8.853 20.453 1.00 49.41 70 ASP G C 1
ATOM 9800 O O . ASP E 1 71 ? 11.678 9.015 21.510 1.00 49.45 70 ASP G O 1
ATOM 9805 N N . LYS E 1 72 ? 9.788 8.410 20.423 1.00 54.08 71 LYS G N 1
ATOM 9806 C CA . LYS E 1 72 ? 9.150 7.948 21.658 1.00 51.66 71 LYS G CA 1
ATOM 9807 C C . LYS E 1 72 ? 9.746 6.633 22.154 1.00 46.78 71 LYS G C 1
ATOM 9808 O O . LYS E 1 72 ? 9.727 6.377 23.363 1.00 49.95 71 LYS G O 1
ATOM 9814 N N . LEU E 1 73 ? 10.252 5.787 21.250 1.00 42.27 72 LEU G N 1
ATOM 9815 C CA . LEU E 1 73 ? 10.805 4.497 21.651 1.00 40.42 72 LEU G CA 1
ATOM 9816 C C . LEU E 1 73 ? 12.037 4.692 22.523 1.00 51.20 72 LEU G C 1
ATOM 9817 O O . LEU E 1 73 ? 12.979 5.394 22.146 1.00 58.09 72 LEU G O 1
ATOM 9822 N N . GLU E 1 74 ? 12.036 4.055 23.689 1.00 50.98 73 GLU G N 1
ATOM 9823 C CA . GLU E 1 74 ? 13.137 4.232 24.626 1.00 49.48 73 GLU G CA 1
ATOM 9824 C C . GLU E 1 74 ? 14.474 3.765 24.051 1.00 47.84 73 GLU G C 1
ATOM 9825 O O . GLU E 1 74 ? 15.521 4.327 24.399 1.00 52.05 73 GLU G O 1
ATOM 9831 N N . ASP E 1 75 ? 14.475 2.749 23.174 1.00 37.45 74 ASP G N 1
ATOM 9832 C CA . ASP E 1 75 ? 15.764 2.219 22.750 1.00 36.01 74 ASP G CA 1
ATOM 9833 C C . ASP E 1 75 ? 16.374 2.967 21.569 1.00 41.65 74 ASP G C 1
ATOM 9834 O O . ASP E 1 75 ? 17.452 2.564 21.130 1.00 42.15 74 ASP G O 1
ATOM 9839 N N . VAL E 1 76 ? 15.753 4.011 21.011 1.00 36.28 75 VAL G N 1
ATOM 9840 C CA . VAL E 1 76 ? 16.387 4.717 19.898 1.00 41.60 75 VAL G CA 1
ATOM 9841 C C . VAL E 1 76 ? 17.148 5.902 20.475 1.00 50.01 75 VAL G C 1
ATOM 9842 O O . VAL E 1 76 ? 16.569 6.823 21.049 1.00 54.30 75 VAL G O 1
ATOM 9846 N N . VAL E 1 77 ? 18.477 5.829 20.364 1.00 56.76 76 VAL G N 1
ATOM 9847 C CA . VAL E 1 77 ? 19.395 6.842 20.886 1.00 50.79 76 VAL G CA 1
ATOM 9848 C C . VAL E 1 77 ? 19.373 8.082 20.002 1.00 51.63 76 VAL G C 1
ATOM 9849 O O . VAL E 1 77 ? 19.397 9.208 20.499 1.00 56.80 76 VAL G O 1
ATOM 9853 N N . LYS E 1 78 ? 19.329 7.914 18.679 1.00 53.34 77 LYS G N 1
ATOM 9854 C CA . LYS E 1 78 ? 19.288 9.083 17.805 1.00 51.22 77 LYS G CA 1
ATOM 9855 C C . LYS E 1 78 ? 18.498 8.797 16.532 1.00 49.75 77 LYS G C 1
ATOM 9856 O O . LYS E 1 78 ? 18.461 7.670 16.025 1.00 47.67 77 LYS G O 1
ATOM 9862 N N . VAL E 1 79 ? 17.879 9.848 16.009 1.00 49.55 78 VAL G N 1
ATOM 9863 C CA . VAL E 1 79 ? 17.205 9.816 14.720 1.00 52.80 78 VAL G CA 1
ATOM 9864 C C . VAL E 1 79 ? 17.825 10.899 13.856 1.00 61.46 78 VAL G C 1
ATOM 9865 O O . VAL E 1 79 ? 17.773 12.079 14.209 1.00 73.56 78 VAL G O 1
ATOM 9869 N N . GLN E 1 80 ? 18.406 10.507 12.733 1.00 64.91 79 GLN G N 1
ATOM 9870 C CA . GLN E 1 80 ? 19.136 11.433 11.882 1.00 73.61 79 GLN G CA 1
ATOM 9871 C C . GLN E 1 80 ? 18.624 11.334 10.453 1.00 70.27 79 GLN G C 1
ATOM 9872 O O . GLN E 1 80 ? 18.333 10.242 9.962 1.00 60.57 79 GLN G O 1
ATOM 9878 N N . ARG E 1 81 ? 18.491 12.475 9.788 1.00 73.35 80 ARG G N 1
ATOM 9879 C CA . ARG E 1 81 ? 18.313 12.450 8.345 1.00 65.91 80 ARG G CA 1
ATOM 9880 C C . ARG E 1 81 ? 19.692 12.182 7.755 1.00 65.61 80 ARG G C 1
ATOM 9881 O O . ARG E 1 81 ? 20.613 12.985 7.922 1.00 62.37 80 ARG G O 1
ATOM 9883 N N . ASN E 1 82 ? 19.847 11.015 7.133 1.00 68.43 81 ASN G N 1
ATOM 9884 C CA . ASN E 1 82 ? 21.104 10.570 6.544 1.00 64.94 81 ASN G CA 1
ATOM 9885 C C . ASN E 1 82 ? 21.228 11.121 5.124 1.00 66.11 81 ASN G C 1
ATOM 9886 O O . ASN E 1 82 ? 20.286 11.025 4.327 1.00 61.72 81 ASN G O 1
ATOM 9891 N N . GLN E 1 83 ? 22.388 11.697 4.808 1.00 67.95 82 GLN G N 1
ATOM 9892 C CA . GLN E 1 83 ? 22.567 12.398 3.542 1.00 75.34 82 GLN G CA 1
ATOM 9893 C C . GLN E 1 83 ? 22.959 11.490 2.376 1.00 79.25 82 GLN G C 1
ATOM 9894 O O . GLN E 1 83 ? 23.177 12.001 1.269 1.00 81.95 82 GLN G O 1
ATOM 9896 N N . SER E 1 84 ? 23.043 10.173 2.577 1.00 76.31 83 SER G N 1
ATOM 9897 C CA . SER E 1 84 ? 23.459 9.286 1.494 1.00 78.63 83 SER G CA 1
ATOM 9898 C C . SER E 1 84 ? 22.431 9.276 0.361 1.00 73.49 83 SER G C 1
ATOM 9899 O O . SER E 1 84 ? 21.235 9.497 0.570 1.00 65.60 83 SER G O 1
ATOM 9902 N N . ASP E 1 85 ? 22.918 9.010 -0.848 1.00 66.01 84 ASP G N 1
ATOM 9903 C CA . ASP E 1 85 ? 22.084 8.769 -2.011 1.00 69.22 84 ASP G CA 1
ATOM 9904 C C . ASP E 1 85 ? 20.987 7.753 -1.686 1.00 70.75 84 ASP G C 1
ATOM 9905 O O . ASP E 1 85 ? 21.300 6.632 -1.277 1.00 76.22 84 ASP G O 1
ATOM 9910 N N . PRO E 1 86 ? 19.707 8.102 -1.847 1.00 63.34 85 PRO G N 1
ATOM 9911 C CA . PRO E 1 86 ? 18.644 7.104 -1.614 1.00 58.55 85 PRO G CA 1
ATOM 9912 C C . PRO E 1 86 ? 18.760 5.850 -2.471 1.00 69.17 85 PRO G C 1
ATOM 9913 O O . PRO E 1 86 ? 18.508 4.738 -1.975 1.00 79.12 85 PRO G O 1
ATOM 9917 N N . THR E 1 87 ? 19.152 5.980 -3.744 1.00 66.20 86 THR G N 1
ATOM 9918 C CA . THR E 1 87 ? 19.291 4.784 -4.568 1.00 60.03 86 THR G CA 1
ATOM 9919 C C . THR E 1 87 ? 20.297 3.814 -3.988 1.00 57.89 86 THR G C 1
ATOM 9920 O O . THR E 1 87 ? 20.329 2.653 -4.415 1.00 61.06 86 THR G O 1
ATOM 9924 N N . MET E 1 88 ? 21.120 4.266 -3.032 1.00 56.08 87 MET G N 1
ATOM 9925 C CA . MET E 1 88 ? 22.016 3.356 -2.332 1.00 65.97 87 MET G CA 1
ATOM 9926 C C . MET E 1 88 ? 21.291 2.091 -1.929 1.00 62.88 87 MET G C 1
ATOM 9927 O O . MET E 1 88 ? 21.808 0.987 -2.135 1.00 58.34 87 MET G O 1
ATOM 9932 N N . PHE E 1 89 ? 20.066 2.219 -1.411 1.00 61.00 88 PHE G N 1
ATOM 9933 C CA . PHE E 1 89 ? 19.356 1.007 -1.026 1.00 59.98 88 PHE G CA 1
ATOM 9934 C C . PHE E 1 89 ? 19.297 0.037 -2.202 1.00 68.64 88 PHE G C 1
ATOM 9935 O O . PHE E 1 89 ? 19.928 -1.029 -2.170 1.00 86.42 88 PHE G O 1
ATOM 9943 N N . ASN E 1 90 ? 18.663 0.447 -3.300 1.00 60.50 89 ASN G N 1
ATOM 9944 C CA . ASN E 1 90 ? 18.617 -0.418 -4.477 1.00 68.36 89 ASN G CA 1
ATOM 9945 C C . ASN E 1 90 ? 20.009 -0.925 -4.864 1.00 65.93 89 ASN G C 1
ATOM 9946 O O . ASN E 1 90 ? 20.199 -2.126 -5.088 1.00 70.05 89 ASN G O 1
ATOM 9951 N N . LYS E 1 91 ? 21.009 -0.033 -4.885 1.00 62.23 90 LYS G N 1
ATOM 9952 C CA . LYS E 1 91 ? 22.357 -0.434 -5.295 1.00 62.28 90 LYS G CA 1
ATOM 9953 C C . LYS E 1 91 ? 22.876 -1.613 -4.468 1.00 56.46 90 LYS G C 1
ATOM 9954 O O . LYS E 1 91 ? 23.289 -2.642 -5.030 1.00 45.76 90 LYS G O 1
ATOM 9960 N N . ILE E 1 92 ? 22.803 -1.517 -3.130 1.00 56.48 91 ILE G N 1
ATOM 9961 C CA . ILE E 1 92 ? 23.373 -2.595 -2.320 1.00 56.56 91 ILE G CA 1
ATOM 9962 C C . ILE E 1 92 ? 22.719 -3.934 -2.624 1.00 60.58 91 ILE G C 1
ATOM 9963 O O . ILE E 1 92 ? 23.346 -4.981 -2.427 1.00 65.21 91 ILE G O 1
ATOM 9968 N N . ALA E 1 93 ? 21.485 -3.930 -3.140 1.00 63.35 92 ALA G N 1
ATOM 9969 C CA . ALA E 1 93 ? 20.799 -5.188 -3.413 1.00 65.60 92 ALA G CA 1
ATOM 9970 C C . ALA E 1 93 ? 21.623 -6.094 -4.319 1.00 68.54 92 ALA G C 1
ATOM 9971 O O . ALA E 1 93 ? 21.649 -7.316 -4.115 1.00 65.88 92 ALA G O 1
ATOM 9973 N N . VAL E 1 94 ? 22.337 -5.519 -5.302 1.00 62.28 93 VAL G N 1
ATOM 9974 C CA . VAL E 1 94 ? 23.017 -6.392 -6.265 1.00 60.69 93 VAL G CA 1
ATOM 9975 C C . VAL E 1 94 ? 24.048 -7.274 -5.578 1.00 60.51 93 VAL G C 1
ATOM 9976 O O . VAL E 1 94 ? 24.433 -8.308 -6.125 1.00 66.40 93 VAL G O 1
ATOM 9980 N N . PHE E 1 95 ? 24.482 -6.916 -4.369 1.00 60.53 94 PHE G N 1
ATOM 9981 C CA . PHE E 1 95 ? 25.450 -7.766 -3.690 1.00 63.66 94 PHE G CA 1
ATOM 9982 C C . PHE E 1 95 ? 24.852 -9.099 -3.252 1.00 72.20 94 PHE G C 1
ATOM 9983 O O . PHE E 1 95 ? 25.604 -10.057 -3.042 1.00 76.01 94 PHE G O 1
ATOM 9991 N N . PHE E 1 96 ? 23.527 -9.194 -3.139 1.00 70.08 95 PHE G N 1
ATOM 9992 C CA . PHE E 1 96 ? 22.884 -10.439 -2.738 1.00 63.76 95 PHE G CA 1
ATOM 9993 C C . PHE E 1 96 ? 22.234 -11.121 -3.942 1.00 61.26 95 PHE G C 1
ATOM 9994 O O . PHE E 1 96 ? 21.537 -12.124 -3.800 1.00 61.41 95 PHE G O 1
ATOM 10002 N N . LYS F 2 11 ? 26.180 -6.268 49.099 1.00 66.47 11 LYS C N 1
ATOM 10003 C CA . LYS F 2 11 ? 25.331 -7.313 49.668 1.00 65.11 11 LYS C CA 1
ATOM 10004 C C . LYS F 2 11 ? 24.891 -8.295 48.570 1.00 62.69 11 LYS C C 1
ATOM 10005 O O . LYS F 2 11 ? 24.677 -7.911 47.410 1.00 53.17 11 LYS C O 1
ATOM 10007 N N . ARG F 2 12 ? 24.708 -9.557 48.948 1.00 63.38 12 ARG C N 1
ATOM 10008 C CA . ARG F 2 12 ? 24.369 -10.610 48.002 1.00 59.89 12 ARG C CA 1
ATOM 10009 C C . ARG F 2 12 ? 22.865 -10.821 48.012 1.00 59.95 12 ARG C C 1
ATOM 10010 O O . ARG F 2 12 ? 22.251 -10.884 49.081 1.00 60.95 12 ARG C O 1
ATOM 10012 N N . PHE F 2 13 ? 22.276 -10.916 46.821 1.00 61.00 13 PHE C N 1
ATOM 10013 C CA . PHE F 2 13 ? 20.843 -11.100 46.649 1.00 51.83 13 PHE C CA 1
ATOM 10014 C C . PHE F 2 13 ? 20.554 -12.213 45.658 1.00 54.84 13 PHE C C 1
ATOM 10015 O O . PHE F 2 13 ? 21.350 -12.488 44.756 1.00 65.38 13 PHE C O 1
ATOM 10023 N N . THR F 2 14 ? 19.404 -12.860 45.839 1.00 55.28 14 THR C N 1
ATOM 10024 C CA . THR F 2 14 ? 18.772 -13.515 44.710 1.00 53.81 14 THR C CA 1
ATOM 10025 C C . THR F 2 14 ? 18.037 -12.450 43.909 1.00 51.85 14 THR C C 1
ATOM 10026 O O . THR F 2 14 ? 17.670 -11.399 44.441 1.00 53.45 14 THR C O 1
ATOM 10030 N N . GLY F 2 15 ? 17.862 -12.711 42.613 1.00 48.63 15 GLY C N 1
ATOM 10031 C CA . GLY F 2 15 ? 17.069 -11.811 41.789 1.00 44.63 15 GLY C CA 1
ATOM 10032 C C . GLY F 2 15 ? 15.733 -11.471 42.420 1.00 49.94 15 GLY C C 1
ATOM 10033 O O . GLY F 2 15 ? 15.308 -10.311 42.408 1.00 53.03 15 GLY C O 1
ATOM 10034 N N . ALA F 2 16 ? 15.068 -12.473 43.010 1.00 50.12 16 ALA C N 1
ATOM 10035 C CA . ALA F 2 16 ? 13.779 -12.235 43.653 1.00 45.66 16 ALA C CA 1
ATOM 10036 C C . ALA F 2 16 ? 13.923 -11.263 44.808 1.00 46.35 16 ALA C C 1
ATOM 10037 O O . ALA F 2 16 ? 13.238 -10.228 44.857 1.00 50.25 16 ALA C O 1
ATOM 10039 N N . GLU F 2 17 ? 14.851 -11.558 45.723 1.00 43.40 17 GLU C N 1
ATOM 10040 C CA . GLU F 2 17 ? 15.074 -10.667 46.853 1.00 44.08 17 GLU C CA 1
ATOM 10041 C C . GLU F 2 17 ? 15.456 -9.276 46.393 1.00 48.48 17 GLU C C 1
ATOM 10042 O O . GLU F 2 17 ? 15.092 -8.293 47.046 1.00 46.32 17 GLU C O 1
ATOM 10048 N N . PHE F 2 18 ? 16.191 -9.163 45.285 1.00 55.68 18 PHE C N 1
ATOM 10049 C CA . PHE F 2 18 ? 16.517 -7.824 44.817 1.00 60.96 18 PHE C CA 1
ATOM 10050 C C . PHE F 2 18 ? 15.279 -7.116 44.289 1.00 59.06 18 PHE C C 1
ATOM 10051 O O . PHE F 2 18 ? 15.133 -5.902 44.459 1.00 60.29 18 PHE C O 1
ATOM 10059 N N . ILE F 2 19 ? 14.408 -7.835 43.590 1.00 59.18 19 ILE C N 1
ATOM 10060 C CA . ILE F 2 19 ? 13.190 -7.204 43.090 1.00 55.25 19 ILE C CA 1
ATOM 10061 C C . ILE F 2 19 ? 12.373 -6.652 44.257 1.00 60.56 19 ILE C C 1
ATOM 10062 O O . ILE F 2 19 ? 12.001 -5.473 44.270 1.00 67.22 19 ILE C O 1
ATOM 10067 N N . VAL F 2 20 ? 12.129 -7.487 45.279 1.00 60.50 20 VAL C N 1
ATOM 10068 C CA . VAL F 2 20 ? 11.344 -7.059 46.442 1.00 57.56 20 VAL C CA 1
ATOM 10069 C C . VAL F 2 20 ? 12.036 -5.910 47.171 1.00 52.63 20 VAL C C 1
ATOM 10070 O O . VAL F 2 20 ? 11.390 -4.959 47.629 1.00 48.51 20 VAL C O 1
ATOM 10074 N N . HIS F 2 21 ? 13.356 -5.994 47.317 1.00 53.02 21 HIS C N 1
ATOM 10075 C CA . HIS F 2 21 ? 14.096 -4.923 47.969 1.00 47.73 21 HIS C CA 1
ATOM 10076 C C . HIS F 2 21 ? 13.991 -3.627 47.177 1.00 46.13 21 HIS C C 1
ATOM 10077 O O . HIS F 2 21 ? 13.789 -2.550 47.749 1.00 44.51 21 HIS C O 1
ATOM 10084 N N . PHE F 2 22 ? 14.117 -3.714 45.856 1.00 41.28 22 PHE C N 1
ATOM 10085 C CA . PHE F 2 22 ? 14.012 -2.522 45.036 1.00 44.78 22 PHE C CA 1
ATOM 10086 C C . PHE F 2 22 ? 12.646 -1.887 45.183 1.00 43.28 22 PHE C C 1
ATOM 10087 O O . PHE F 2 22 ? 12.538 -0.663 45.346 1.00 53.03 22 PHE C O 1
ATOM 10095 N N . LEU F 2 23 ? 11.589 -2.704 45.130 1.00 43.24 23 LEU C N 1
ATOM 10096 C CA . LEU F 2 23 ? 10.245 -2.172 45.317 1.00 39.46 23 LEU C CA 1
ATOM 10097 C C . LEU F 2 23 ? 10.111 -1.494 46.674 1.00 47.98 23 LEU C C 1
ATOM 10098 O O . LEU F 2 23 ? 9.544 -0.403 46.767 1.00 48.63 23 LEU C O 1
ATOM 10103 N N . GLU F 2 24 ? 10.651 -2.103 47.733 1.00 48.66 24 GLU C N 1
ATOM 10104 C CA . GLU F 2 24 ? 10.599 -1.439 49.029 1.00 53.00 24 GLU C CA 1
ATOM 10105 C C . GLU F 2 24 ? 11.326 -0.096 48.970 1.00 48.70 24 GLU C C 1
ATOM 10106 O O . GLU F 2 24 ? 10.850 0.904 49.525 1.00 50.49 24 GLU C O 1
ATOM 10112 N N . GLN F 2 25 ? 12.488 -0.040 48.309 1.00 49.36 25 GLN C N 1
ATOM 10113 C CA . GLN F 2 25 ? 13.172 1.251 48.283 1.00 58.45 25 GLN C CA 1
ATOM 10114 C C . GLN F 2 25 ? 12.484 2.265 47.374 1.00 57.79 25 GLN C C 1
ATOM 10115 O O . GLN F 2 25 ? 12.820 3.449 47.436 1.00 59.03 25 GLN C O 1
ATOM 10121 N N . GLN F 2 26 ? 11.515 1.857 46.559 1.00 44.63 26 GLN C N 1
ATOM 10122 C CA . GLN F 2 26 ? 10.752 2.852 45.821 1.00 51.75 26 GLN C CA 1
ATOM 10123 C C . GLN F 2 26 ? 9.554 3.362 46.602 1.00 54.45 26 GLN C C 1
ATOM 10124 O O . GLN F 2 26 ? 8.740 4.104 46.041 1.00 54.50 26 GLN C O 1
ATOM 10130 N N . GLY F 2 27 ? 9.430 2.991 47.880 1.00 55.25 27 GLY C N 1
ATOM 10131 C CA . GLY F 2 27 ? 8.372 3.481 48.736 1.00 52.75 27 GLY C CA 1
ATOM 10132 C C . GLY F 2 27 ? 7.028 2.804 48.574 1.00 58.71 27 GLY C C 1
ATOM 10133 O O . GLY F 2 27 ? 6.066 3.203 49.253 1.00 64.89 27 GLY C O 1
ATOM 10134 N N . ILE F 2 28 ? 6.934 1.780 47.723 1.00 52.52 28 ILE C N 1
ATOM 10135 C CA . ILE F 2 28 ? 5.689 1.043 47.550 1.00 53.82 28 ILE C CA 1
ATOM 10136 C C . ILE F 2 28 ? 5.286 0.305 48.829 1.00 61.04 28 ILE C C 1
ATOM 10137 O O . ILE F 2 28 ? 6.125 -0.266 49.541 1.00 66.15 28 ILE C O 1
ATOM 10142 N N . LYS F 2 29 ? 3.981 0.319 49.130 1.00 62.13 29 LYS C N 1
ATOM 10143 C CA . LYS F 2 29 ? 3.455 -0.368 50.303 1.00 62.76 29 LYS C CA 1
ATOM 10144 C C . LYS F 2 29 ? 2.330 -1.351 49.985 1.00 62.99 29 LYS C C 1
ATOM 10145 O O . LYS F 2 29 ? 1.908 -2.085 50.882 1.00 61.20 29 LYS C O 1
ATOM 10151 N N . ILE F 2 30 ? 1.833 -1.395 48.748 1.00 63.59 30 ILE C N 1
ATOM 10152 C CA . ILE F 2 30 ? 0.875 -2.406 48.304 1.00 57.44 30 ILE C CA 1
ATOM 10153 C C . ILE F 2 30 ? 1.279 -2.930 46.934 1.00 57.66 30 ILE C C 1
ATOM 10154 O O . ILE F 2 30 ? 1.807 -2.201 46.092 1.00 55.22 30 ILE C O 1
ATOM 10159 N N . VAL F 2 31 ? 1.024 -4.214 46.721 1.00 59.57 31 VAL C N 1
ATOM 10160 C CA . VAL F 2 31 ? 1.236 -4.879 45.442 1.00 57.76 31 VAL C CA 1
ATOM 10161 C C . VAL F 2 31 ? 0.038 -5.788 45.228 1.00 56.56 31 VAL C C 1
ATOM 10162 O O . VAL F 2 31 ? -0.531 -6.316 46.190 1.00 57.90 31 VAL C O 1
ATOM 10166 N N . THR F 2 32 ? -0.423 -5.897 43.993 1.00 52.34 32 THR C N 1
ATOM 10167 C CA . THR F 2 32 ? -1.601 -6.716 43.775 1.00 54.43 32 THR C CA 1
ATOM 10168 C C . THR F 2 32 ? -1.338 -7.646 42.602 1.00 47.72 32 THR C C 1
ATOM 10169 O O . THR F 2 32 ? -0.906 -7.190 41.544 1.00 51.21 32 THR C O 1
ATOM 10173 N N . GLY F 2 33 ? -1.623 -8.930 42.784 1.00 41.82 33 GLY C N 1
ATOM 10174 C CA . GLY F 2 33 ? -1.420 -9.890 41.721 1.00 46.31 33 GLY C CA 1
ATOM 10175 C C . GLY F 2 33 ? -1.974 -11.265 42.051 1.00 45.50 33 GLY C C 1
ATOM 10176 O O . GLY F 2 33 ? -2.741 -11.437 43.000 1.00 44.26 33 GLY C O 1
ATOM 10177 N N . ILE F 2 34 ? -1.546 -12.255 41.270 1.00 42.58 34 ILE C N 1
ATOM 10178 C CA . ILE F 2 34 ? -1.920 -13.649 41.503 1.00 41.64 34 ILE C CA 1
ATOM 10179 C C . ILE F 2 34 ? -0.693 -14.513 41.234 1.00 51.63 34 ILE C C 1
ATOM 10180 O O . ILE F 2 34 ? -0.037 -14.352 40.192 1.00 59.34 34 ILE C O 1
ATOM 10185 N N . PRO F 2 35 ? -0.342 -15.431 42.127 1.00 45.51 35 PRO C N 1
ATOM 10186 C CA . PRO F 2 35 ? 0.876 -16.216 41.938 1.00 46.08 35 PRO C CA 1
ATOM 10187 C C . PRO F 2 35 ? 0.668 -17.376 40.973 1.00 52.61 35 PRO C C 1
ATOM 10188 O O . PRO F 2 35 ? -0.437 -17.886 40.779 1.00 46.94 35 PRO C O 1
ATOM 10192 N N . GLY F 2 36 ? 1.782 -17.803 40.391 1.00 63.15 36 GLY C N 1
ATOM 10193 C CA . GLY F 2 36 ? 1.872 -19.028 39.618 1.00 60.99 36 GLY C CA 1
ATOM 10194 C C . GLY F 2 36 ? 3.323 -19.448 39.610 1.00 57.22 36 GLY C C 1
ATOM 10195 O O . GLY F 2 36 ? 4.208 -18.692 40.016 1.00 56.38 36 GLY C O 1
ATOM 10196 N N . GLY F 2 37 ? 3.559 -20.658 39.104 1.00 58.76 37 GLY C N 1
ATOM 10197 C CA . GLY F 2 37 ? 4.883 -21.254 39.197 1.00 52.05 37 GLY C CA 1
ATOM 10198 C C . GLY F 2 37 ? 6.018 -20.308 38.844 1.00 44.60 37 GLY C C 1
ATOM 10199 O O . GLY F 2 37 ? 6.943 -20.108 39.636 1.00 46.54 37 GLY C O 1
ATOM 10200 N N . SER F 2 38 ? 5.969 -19.704 37.654 1.00 36.88 38 SER C N 1
ATOM 10201 C CA . SER F 2 38 ? 7.156 -18.982 37.199 1.00 43.34 38 SER C CA 1
ATOM 10202 C C . SER F 2 38 ? 7.414 -17.701 37.983 1.00 48.98 38 SER C C 1
ATOM 10203 O O . SER F 2 38 ? 8.471 -17.093 37.809 1.00 60.34 38 SER C O 1
ATOM 10206 N N . ILE F 2 39 ? 6.482 -17.266 38.821 1.00 46.06 39 ILE C N 1
ATOM 10207 C CA . ILE F 2 39 ? 6.663 -16.094 39.668 1.00 45.59 39 ILE C CA 1
ATOM 10208 C C . ILE F 2 39 ? 6.799 -16.480 41.127 1.00 49.51 39 ILE C C 1
ATOM 10209 O O . ILE F 2 39 ? 7.032 -15.607 41.980 1.00 56.96 39 ILE C O 1
ATOM 10214 N N . LEU F 2 40 ? 6.734 -17.775 41.436 1.00 42.44 40 LEU C N 1
ATOM 10215 C CA . LEU F 2 40 ? 6.808 -18.199 42.828 1.00 46.39 40 LEU C CA 1
ATOM 10216 C C . LEU F 2 40 ? 8.084 -17.754 43.552 1.00 55.48 40 LEU C C 1
ATOM 10217 O O . LEU F 2 40 ? 7.995 -17.479 44.761 1.00 56.12 40 LEU C O 1
ATOM 10222 N N . PRO F 2 41 ? 9.271 -17.662 42.918 1.00 54.57 41 PRO C N 1
ATOM 10223 C CA . PRO F 2 41 ? 10.422 -17.089 43.641 1.00 46.62 41 PRO C CA 1
ATOM 10224 C C . PRO F 2 41 ? 10.154 -15.700 44.198 1.00 42.98 41 PRO C C 1
ATOM 10225 O O . PRO F 2 41 ? 10.351 -15.465 45.401 1.00 50.93 41 PRO C O 1
ATOM 10229 N N . VAL F 2 42 ? 9.636 -14.791 43.370 1.00 38.81 42 VAL C N 1
ATOM 10230 C CA . VAL F 2 42 ? 9.364 -13.435 43.838 1.00 36.54 42 VAL C CA 1
ATOM 10231 C C . VAL F 2 42 ? 8.387 -13.470 44.997 1.00 45.20 42 VAL C C 1
ATOM 10232 O O . VAL F 2 42 ? 8.654 -12.918 46.075 1.00 55.23 42 VAL C O 1
ATOM 10236 N N . TYR F 2 43 ? 7.289 -14.214 44.823 1.00 47.30 43 TYR C N 1
ATOM 10237 C CA . TYR F 2 43 ? 6.290 -14.342 45.878 1.00 47.20 43 TYR C CA 1
ATOM 10238 C C . TYR F 2 43 ? 6.919 -14.821 47.179 1.00 53.15 43 TYR C C 1
ATOM 10239 O O . TYR F 2 43 ? 6.618 -14.280 48.249 1.00 55.62 43 TYR C O 1
ATOM 10248 N N . ASP F 2 44 ? 7.857 -15.774 47.098 1.00 55.26 44 ASP C N 1
ATOM 10249 C CA . ASP F 2 44 ? 8.559 -16.211 48.300 1.00 55.29 44 ASP C CA 1
ATOM 10250 C C . ASP F 2 44 ? 9.229 -15.034 48.992 1.00 57.43 44 ASP C C 1
ATOM 10251 O O . ASP F 2 44 ? 8.938 -14.741 50.159 1.00 62.91 44 ASP C O 1
ATOM 10256 N N . ALA F 2 45 ? 10.071 -14.295 48.262 1.00 54.03 45 ALA C N 1
ATOM 10257 C CA . ALA F 2 45 ? 10.732 -13.151 48.880 1.00 51.73 45 ALA C CA 1
ATOM 10258 C C . ALA F 2 45 ? 9.703 -12.181 49.416 1.00 58.30 45 ALA C C 1
ATOM 10259 O O . ALA F 2 45 ? 9.855 -11.647 50.522 1.00 61.86 45 ALA C O 1
ATOM 10261 N N . LEU F 2 46 ? 8.603 -12.008 48.684 1.00 54.29 46 LEU C N 1
ATOM 10262 C CA . LEU F 2 46 ? 7.647 -11.008 49.112 1.00 57.51 46 LEU C CA 1
ATOM 10263 C C . LEU F 2 46 ? 6.942 -11.401 50.415 1.00 58.73 46 LEU C C 1
ATOM 10264 O O . LEU F 2 46 ? 6.496 -10.513 51.150 1.00 59.01 46 LEU C O 1
ATOM 10269 N N . SER F 2 47 ? 6.861 -12.698 50.741 1.00 57.26 47 SER C N 1
ATOM 10270 C CA . SER F 2 47 ? 6.300 -13.102 52.029 1.00 58.21 47 SER C CA 1
ATOM 10271 C C . SER F 2 47 ? 7.104 -12.562 53.203 1.00 61.38 47 SER C C 1
ATOM 10272 O O . SER F 2 47 ? 6.585 -12.510 54.322 1.00 61.43 47 SER C O 1
ATOM 10275 N N . GLN F 2 48 ? 8.365 -12.188 52.981 1.00 64.23 48 GLN C N 1
ATOM 10276 C CA . GLN F 2 48 ? 9.219 -11.658 54.038 1.00 59.09 48 GLN C CA 1
ATOM 10277 C C . GLN F 2 48 ? 9.181 -10.143 54.148 1.00 53.21 48 GLN C C 1
ATOM 10278 O O . GLN F 2 48 ? 9.674 -9.609 55.146 1.00 54.04 48 GLN C O 1
ATOM 10284 N N . SER F 2 49 ? 8.654 -9.444 53.141 1.00 49.93 49 SER C N 1
ATOM 10285 C CA . SER F 2 49 ? 8.471 -8.004 53.256 1.00 56.10 49 SER C CA 1
ATOM 10286 C C . SER F 2 49 ? 7.689 -7.635 54.504 1.00 60.00 49 SER C C 1
ATOM 10287 O O . SER F 2 49 ? 6.595 -8.146 54.748 1.00 58.65 49 SER C O 1
ATOM 10290 N N . THR F 2 50 ? 8.261 -6.740 55.291 1.00 62.23 50 THR C N 1
ATOM 10291 C CA . THR F 2 50 ? 7.528 -6.066 56.343 1.00 64.29 50 THR C CA 1
ATOM 10292 C C . THR F 2 50 ? 6.827 -4.813 55.844 1.00 61.27 50 THR C C 1
ATOM 10293 O O . THR F 2 50 ? 6.032 -4.231 56.581 1.00 58.65 50 THR C O 1
ATOM 10297 N N . GLN F 2 51 ? 7.060 -4.425 54.596 1.00 62.32 51 GLN C N 1
ATOM 10298 C CA . GLN F 2 51 ? 6.614 -3.146 54.068 1.00 60.98 51 GLN C CA 1
ATOM 10299 C C . GLN F 2 51 ? 5.559 -3.269 52.982 1.00 67.14 51 GLN C C 1
ATOM 10300 O O . GLN F 2 51 ? 4.769 -2.341 52.802 1.00 77.30 51 GLN C O 1
ATOM 10306 N N . ILE F 2 52 ? 5.544 -4.362 52.224 1.00 64.29 52 ILE C N 1
ATOM 10307 C CA . ILE F 2 52 ? 4.656 -4.499 51.075 1.00 59.78 52 ILE C CA 1
ATOM 10308 C C . ILE F 2 52 ? 3.541 -5.494 51.390 1.00 59.42 52 ILE C C 1
ATOM 10309 O O . ILE F 2 52 ? 3.795 -6.671 51.683 1.00 59.29 52 ILE C O 1
ATOM 10314 N N . ARG F 2 53 ? 2.304 -5.019 51.318 1.00 54.32 53 ARG C N 1
ATOM 10315 C CA . ARG F 2 53 ? 1.142 -5.879 51.460 1.00 61.37 53 ARG C CA 1
ATOM 10316 C C . ARG F 2 53 ? 0.784 -6.447 50.095 1.00 55.22 53 ARG C C 1
ATOM 10317 O O . ARG F 2 53 ? 0.870 -5.747 49.080 1.00 48.14 53 ARG C O 1
ATOM 10325 N N . HIS F 2 54 ? 0.404 -7.719 50.053 1.00 49.68 54 HIS C N 1
ATOM 10326 C CA . HIS F 2 54 ? 0.015 -8.302 48.780 1.00 45.99 54 HIS C CA 1
ATOM 10327 C C . HIS F 2 54 ? -1.486 -8.525 48.774 1.00 49.25 54 HIS C C 1
ATOM 10328 O O . HIS F 2 54 ? -2.026 -9.215 49.650 1.00 56.48 54 HIS C O 1
ATOM 10335 N N . ILE F 2 55 ? -2.149 -7.960 47.778 1.00 48.63 55 ILE C N 1
ATOM 10336 C CA . ILE F 2 55 ? -3.578 -8.147 47.598 1.00 51.71 55 ILE C CA 1
ATOM 10337 C C . ILE F 2 55 ? -3.796 -9.231 46.556 1.00 49.33 55 ILE C C 1
ATOM 10338 O O . ILE F 2 55 ? -3.392 -9.083 45.395 1.00 46.91 55 ILE C O 1
ATOM 10343 N N . LEU F 2 56 ? -4.494 -10.288 46.951 1.00 45.62 56 LEU C N 1
ATOM 10344 C CA . LEU F 2 56 ? -4.770 -11.420 46.069 1.00 42.66 56 LEU C CA 1
ATOM 10345 C C . LEU F 2 56 ? -5.991 -11.108 45.207 1.00 42.36 56 LEU C C 1
ATOM 10346 O O . LEU F 2 56 ? -7.137 -11.227 45.652 1.00 55.98 56 LEU C O 1
ATOM 10351 N N . ALA F 2 57 ? -5.754 -10.740 43.956 1.00 40.32 57 ALA C N 1
ATOM 10352 C CA . ALA F 2 57 ? -6.859 -10.505 43.048 1.00 45.87 57 ALA C CA 1
ATOM 10353 C C . ALA F 2 57 ? -7.560 -11.818 42.693 1.00 59.69 57 ALA C C 1
ATOM 10354 O O . ALA F 2 57 ? -7.110 -12.921 43.029 1.00 71.97 57 ALA C O 1
ATOM 10356 N N . ARG F 2 58 ? -8.692 -11.684 42.001 1.00 59.62 58 ARG C N 1
ATOM 10357 C CA . ARG F 2 58 ? -9.482 -12.826 41.578 1.00 61.63 58 ARG C CA 1
ATOM 10358 C C . ARG F 2 58 ? -9.352 -13.137 40.105 1.00 58.15 58 ARG C C 1
ATOM 10359 O O . ARG F 2 58 ? -9.858 -14.178 39.662 1.00 65.08 58 ARG C O 1
ATOM 10367 N N . HIS F 2 59 ? -8.674 -12.274 39.354 1.00 46.57 59 HIS C N 1
ATOM 10368 C CA . HIS F 2 59 ? -8.398 -12.411 37.938 1.00 36.53 59 HIS C CA 1
ATOM 10369 C C . HIS F 2 59 ? -7.345 -11.361 37.652 1.00 37.39 59 HIS C C 1
ATOM 10370 O O . HIS F 2 59 ? -7.412 -10.264 38.207 1.00 39.30 59 HIS C O 1
ATOM 10377 N N . GLU F 2 60 ? -6.345 -11.692 36.846 1.00 38.40 60 GLU C N 1
ATOM 10378 C CA . GLU F 2 60 ? -5.201 -10.788 36.822 1.00 39.94 60 GLU C CA 1
ATOM 10379 C C . GLU F 2 60 ? -5.569 -9.448 36.212 1.00 38.12 60 GLU C C 1
ATOM 10380 O O . GLU F 2 60 ? -4.953 -8.438 36.563 1.00 33.34 60 GLU C O 1
ATOM 10386 N N . GLN F 2 61 ? -6.574 -9.409 35.319 1.00 43.78 61 GLN C N 1
ATOM 10387 C CA . GLN F 2 61 ? -7.094 -8.120 34.856 1.00 38.63 61 GLN C CA 1
ATOM 10388 C C . GLN F 2 61 ? -7.625 -7.310 36.025 1.00 49.67 61 GLN C C 1
ATOM 10389 O O . GLN F 2 61 ? -7.416 -6.090 36.093 1.00 49.29 61 GLN C O 1
ATOM 10395 N N . GLY F 2 62 ? -8.279 -7.979 36.975 1.00 51.62 62 GLY C N 1
ATOM 10396 C CA . GLY F 2 62 ? -8.653 -7.299 38.201 1.00 54.57 62 GLY C CA 1
ATOM 10397 C C . GLY F 2 62 ? -7.443 -6.740 38.926 1.00 51.20 62 GLY C C 1
ATOM 10398 O O . GLY F 2 62 ? -7.438 -5.584 39.349 1.00 53.80 62 GLY C O 1
ATOM 10399 N N . ALA F 2 63 ? -6.388 -7.544 39.052 1.00 47.93 63 ALA C N 1
ATOM 10400 C CA . ALA F 2 63 ? -5.163 -7.042 39.660 1.00 42.00 63 ALA C CA 1
ATOM 10401 C C . ALA F 2 63 ? -4.687 -5.790 38.946 1.00 48.88 63 ALA C C 1
ATOM 10402 O O . ALA F 2 63 ? -4.337 -4.789 39.593 1.00 58.51 63 ALA C O 1
ATOM 10404 N N . GLY F 2 64 ? -4.717 -5.809 37.610 1.00 35.89 64 GLY C N 1
ATOM 10405 C CA . GLY F 2 64 ? -4.220 -4.671 36.859 1.00 36.48 64 GLY C CA 1
ATOM 10406 C C . GLY F 2 64 ? -5.048 -3.425 37.094 1.00 42.24 64 GLY C C 1
ATOM 10407 O O . GLY F 2 64 ? -4.505 -2.333 37.279 1.00 44.80 64 GLY C O 1
ATOM 10408 N N . PHE F 2 65 ? -6.373 -3.576 37.129 1.00 41.74 65 PHE C N 1
ATOM 10409 C CA . PHE F 2 65 ? -7.226 -2.417 37.309 1.00 40.70 65 PHE C CA 1
ATOM 10410 C C . PHE F 2 65 ? -7.183 -1.926 38.744 1.00 49.67 65 PHE C C 1
ATOM 10411 O O . PHE F 2 65 ? -7.349 -0.726 38.989 1.00 56.99 65 PHE C O 1
ATOM 10419 N N . ILE F 2 66 ? -6.943 -2.827 39.698 1.00 47.95 66 ILE C N 1
ATOM 10420 C CA . ILE F 2 66 ? -6.752 -2.412 41.083 1.00 52.22 66 ILE C CA 1
ATOM 10421 C C . ILE F 2 66 ? -5.490 -1.566 41.224 1.00 48.24 66 ILE C C 1
ATOM 10422 O O . ILE F 2 66 ? -5.531 -0.442 41.756 1.00 57.67 66 ILE C O 1
ATOM 10427 N N . ALA F 2 67 ? -4.359 -2.063 40.711 1.00 41.49 67 ALA C N 1
ATOM 10428 C CA . ALA F 2 67 ? -3.169 -1.213 40.684 1.00 53.06 67 ALA C CA 1
ATOM 10429 C C . ALA F 2 67 ? -3.483 0.111 40.005 1.00 50.42 67 ALA C C 1
ATOM 10430 O O . ALA F 2 67 ? -3.081 1.178 40.484 1.00 36.40 67 ALA C O 1
ATOM 10432 N N . GLN F 2 68 ? -4.248 0.063 38.919 1.00 41.19 68 GLN C N 1
ATOM 10433 C CA . GLN F 2 68 ? -4.555 1.290 38.204 1.00 48.70 68 GLN C CA 1
ATOM 10434 C C . GLN F 2 68 ? -5.349 2.268 39.082 1.00 54.71 68 GLN C C 1
ATOM 10435 O O . GLN F 2 68 ? -5.044 3.459 39.115 1.00 56.35 68 GLN C O 1
ATOM 10441 N N . GLY F 2 69 ? -6.339 1.788 39.833 1.00 49.52 69 GLY C N 1
ATOM 10442 C CA . GLY F 2 69 ? -7.067 2.682 40.726 1.00 53.72 69 GLY C CA 1
ATOM 10443 C C . GLY F 2 69 ? -6.172 3.328 41.770 1.00 60.05 69 GLY C C 1
ATOM 10444 O O . GLY F 2 69 ? -6.343 4.508 42.121 1.00 65.66 69 GLY C O 1
ATOM 10445 N N . MET F 2 70 ? -5.232 2.550 42.314 1.00 61.70 70 MET C N 1
ATOM 10446 C CA . MET F 2 70 ? -4.213 3.135 43.183 1.00 62.78 70 MET C CA 1
ATOM 10447 C C . MET F 2 70 ? -3.478 4.263 42.466 1.00 57.21 70 MET C C 1
ATOM 10448 O O . MET F 2 70 ? -3.391 5.391 42.973 1.00 57.17 70 MET C O 1
ATOM 10453 N N . ALA F 2 71 ? -2.946 3.972 41.275 1.00 50.89 71 ALA C N 1
ATOM 10454 C CA . ALA F 2 71 ? -2.157 4.957 40.540 1.00 48.94 71 ALA C CA 1
ATOM 10455 C C . ALA F 2 71 ? -2.974 6.207 40.218 1.00 45.71 71 ALA C C 1
ATOM 10456 O O . ALA F 2 71 ? -2.481 7.331 40.347 1.00 45.52 71 ALA C O 1
ATOM 10458 N N . ARG F 2 72 ? -4.234 6.029 39.828 1.00 45.91 72 ARG C N 1
ATOM 10459 C CA . ARG F 2 72 ? -5.112 7.141 39.480 1.00 49.72 72 ARG C CA 1
ATOM 10460 C C . ARG F 2 72 ? -5.533 7.982 40.682 1.00 62.16 72 ARG C C 1
ATOM 10461 O O . ARG F 2 72 ? -5.941 9.128 40.483 1.00 70.50 72 ARG C O 1
ATOM 10469 N N . THR F 2 73 ? -5.487 7.473 41.920 1.00 64.79 73 THR C N 1
ATOM 10470 C CA . THR F 2 73 ? -5.744 8.417 43.015 1.00 60.23 73 THR C CA 1
ATOM 10471 C C . THR F 2 73 ? -4.491 8.979 43.681 1.00 56.48 73 THR C C 1
ATOM 10472 O O . THR F 2 73 ? -4.519 10.132 44.113 1.00 53.58 73 THR C O 1
ATOM 10476 N N . ASP F 2 74 ? -3.399 8.214 43.757 1.00 58.83 74 ASP C N 1
ATOM 10477 C CA . ASP F 2 74 ? -2.104 8.660 44.286 1.00 61.13 74 ASP C CA 1
ATOM 10478 C C . ASP F 2 74 ? -1.240 9.444 43.318 1.00 63.00 74 ASP C C 1
ATOM 10479 O O . ASP F 2 74 ? -0.484 10.313 43.761 1.00 67.46 74 ASP C O 1
ATOM 10484 N N . GLY F 2 75 ? -1.285 9.154 42.026 1.00 65.68 75 GLY C N 1
ATOM 10485 C CA . GLY F 2 75 ? -0.347 9.779 41.106 1.00 63.46 75 GLY C CA 1
ATOM 10486 C C . GLY F 2 75 ? 1.026 9.150 41.016 1.00 61.31 75 GLY C C 1
ATOM 10487 O O . GLY F 2 75 ? 1.897 9.697 40.330 1.00 50.59 75 GLY C O 1
ATOM 10488 N N . LYS F 2 76 ? 1.249 8.017 41.672 1.00 68.93 76 LYS C N 1
ATOM 10489 C CA . LYS F 2 76 ? 2.537 7.360 41.626 1.00 70.34 76 LYS C CA 1
ATOM 10490 C C . LYS F 2 76 ? 2.374 5.998 40.962 1.00 64.88 76 LYS C C 1
ATOM 10491 O O . LYS F 2 76 ? 1.275 5.438 40.974 1.00 72.99 76 LYS C O 1
ATOM 10497 N N . PRO F 2 77 ? 3.414 5.458 40.331 1.00 52.61 77 PRO C N 1
ATOM 10498 C CA . PRO F 2 77 ? 3.251 4.153 39.679 1.00 43.84 77 PRO C CA 1
ATOM 10499 C C . PRO F 2 77 ? 2.862 3.070 40.676 1.00 43.49 77 PRO C C 1
ATOM 10500 O O . PRO F 2 77 ? 3.380 3.003 41.794 1.00 54.68 77 PRO C O 1
ATOM 10504 N N . ALA F 2 78 ? 1.896 2.251 40.270 1.00 39.82 78 ALA C N 1
ATOM 10505 C CA . ALA F 2 78 ? 1.433 1.097 41.027 1.00 40.25 78 ALA C CA 1
ATOM 10506 C C . ALA F 2 78 ? 1.875 -0.190 40.345 1.00 41.12 78 ALA C C 1
ATOM 10507 O O . ALA F 2 78 ? 2.091 -0.243 39.127 1.00 32.15 78 ALA C O 1
ATOM 10509 N N . VAL F 2 79 ? 1.985 -1.243 41.148 1.00 37.14 79 VAL C N 1
ATOM 10510 C CA . VAL F 2 79 ? 2.602 -2.484 40.717 1.00 38.81 79 VAL C CA 1
ATOM 10511 C C . VAL F 2 79 ? 1.568 -3.598 40.721 1.00 44.69 79 VAL C C 1
ATOM 10512 O O . VAL F 2 79 ? 0.811 -3.749 41.687 1.00 53.72 79 VAL C O 1
ATOM 10516 N N . CYS F 2 80 ? 1.528 -4.368 39.639 1.00 38.59 80 CYS C N 1
ATOM 10517 C CA . CYS F 2 80 ? 0.793 -5.627 39.628 1.00 43.79 80 CYS C CA 1
ATOM 10518 C C . CYS F 2 80 ? 1.725 -6.734 39.146 1.00 45.84 80 CYS C C 1
ATOM 10519 O O . CYS F 2 80 ? 2.669 -6.482 38.398 1.00 46.89 80 CYS C O 1
ATOM 10522 N N . MET F 2 81 ? 1.435 -7.975 39.550 1.00 37.64 81 MET C N 1
ATOM 10523 C CA . MET F 2 81 ? 2.313 -9.107 39.270 1.00 41.92 81 MET C CA 1
ATOM 10524 C C . MET F 2 81 ? 1.491 -10.292 38.797 1.00 55.00 81 MET C C 1
ATOM 10525 O O . MET F 2 81 ? 0.359 -10.497 39.247 1.00 59.60 81 MET C O 1
ATOM 10530 N N . ALA F 2 82 ? 2.073 -11.086 37.897 1.00 52.79 82 ALA C N 1
ATOM 10531 C CA . ALA F 2 82 ? 1.390 -12.294 37.457 1.00 40.46 82 ALA C CA 1
ATOM 10532 C C . ALA F 2 82 ? 2.422 -13.339 37.051 1.00 39.86 82 ALA C C 1
ATOM 10533 O O . ALA F 2 82 ? 3.587 -13.032 36.811 1.00 38.36 82 ALA C O 1
ATOM 10535 N N . CYS F 2 83 ? 1.969 -14.584 36.954 1.00 42.10 83 CYS C N 1
ATOM 10536 C CA . CYS F 2 83 ? 2.839 -15.643 36.486 1.00 38.26 83 CYS C CA 1
ATOM 10537 C C . CYS F 2 83 ? 2.907 -15.601 34.966 1.00 40.68 83 CYS C C 1
ATOM 10538 O O . CYS F 2 83 ? 2.267 -14.773 34.320 1.00 38.57 83 CYS C O 1
ATOM 10541 N N . SER F 2 84 ? 3.672 -16.525 34.384 1.00 47.94 84 SER C N 1
ATOM 10542 C CA . SER F 2 84 ? 3.767 -16.613 32.936 1.00 55.80 84 SER C CA 1
ATOM 10543 C C . SER F 2 84 ? 2.415 -17.012 32.345 1.00 58.68 84 SER C C 1
ATOM 10544 O O . SER F 2 84 ? 1.463 -17.353 33.054 1.00 69.65 84 SER C O 1
ATOM 10547 N N . GLY F 2 85 ? 2.345 -17.006 31.024 1.00 46.08 85 GLY C N 1
ATOM 10548 C CA . GLY F 2 85 ? 1.213 -17.563 30.322 1.00 45.67 85 GLY C CA 1
ATOM 10549 C C . GLY F 2 85 ? -0.081 -16.833 30.575 1.00 41.44 85 GLY C C 1
ATOM 10550 O O . GLY F 2 85 ? -0.248 -15.668 30.207 1.00 43.09 85 GLY C O 1
ATOM 10551 N N . PRO F 2 86 ? -1.049 -17.530 31.173 1.00 47.29 86 PRO C N 1
ATOM 10552 C CA . PRO F 2 86 ? -2.368 -16.911 31.379 1.00 46.91 86 PRO C CA 1
ATOM 10553 C C . PRO F 2 86 ? -2.339 -15.691 32.299 1.00 48.84 86 PRO C C 1
ATOM 10554 O O . PRO F 2 86 ? -3.177 -14.788 32.110 1.00 53.88 86 PRO C O 1
ATOM 10558 N N . GLY F 2 87 ? -1.397 -15.619 33.261 1.00 34.66 87 GLY C N 1
ATOM 10559 C CA . GLY F 2 87 ? -1.257 -14.401 34.055 1.00 34.24 87 GLY C CA 1
ATOM 10560 C C . GLY F 2 87 ? -1.040 -13.164 33.195 1.00 43.79 87 GLY C C 1
ATOM 10561 O O . GLY F 2 87 ? -1.798 -12.182 33.274 1.00 51.47 87 GLY C O 1
ATOM 10562 N N . ALA F 2 88 ? -0.037 -13.218 32.314 1.00 38.96 88 ALA C N 1
ATOM 10563 C CA . ALA F 2 88 ? 0.255 -12.086 31.437 1.00 35.07 88 ALA C CA 1
ATOM 10564 C C . ALA F 2 88 ? -0.907 -11.779 30.497 1.00 36.92 88 ALA C C 1
ATOM 10565 O O . ALA F 2 88 ? -1.341 -10.614 30.369 1.00 47.64 88 ALA C O 1
ATOM 10567 N N . THR F 2 89 ? -1.413 -12.806 29.806 1.00 33.77 89 THR C N 1
ATOM 10568 C CA . THR F 2 89 ? -2.463 -12.530 28.830 1.00 41.06 89 THR C CA 1
ATOM 10569 C C . THR F 2 89 ? -3.660 -11.891 29.521 1.00 44.33 89 THR C C 1
ATOM 10570 O O . THR F 2 89 ? -4.281 -10.969 28.981 1.00 53.78 89 THR C O 1
ATOM 10574 N N . ASN F 2 90 ? -3.962 -12.326 30.744 1.00 46.31 90 ASN C N 1
ATOM 10575 C CA . ASN F 2 90 ? -5.043 -11.692 31.483 1.00 40.35 90 ASN C CA 1
ATOM 10576 C C . ASN F 2 90 ? -4.684 -10.258 31.880 1.00 41.59 90 ASN C C 1
ATOM 10577 O O . ASN F 2 90 ? -5.579 -9.425 32.047 1.00 49.44 90 ASN C O 1
ATOM 10582 N N . LEU F 2 91 ? -3.392 -9.925 31.996 1.00 32.33 91 LEU C N 1
ATOM 10583 C CA . LEU F 2 91 ? -3.050 -8.530 32.293 1.00 34.21 91 LEU C CA 1
ATOM 10584 C C . LEU F 2 91 ? -3.243 -7.596 31.086 1.00 37.53 91 LEU C C 1
ATOM 10585 O O . LEU F 2 91 ? -3.322 -6.360 31.264 1.00 31.82 91 LEU C O 1
ATOM 10590 N N . VAL F 2 92 ? -3.296 -8.162 29.868 1.00 26.83 92 VAL C N 1
ATOM 10591 C CA . VAL F 2 92 ? -3.203 -7.358 28.642 1.00 27.52 92 VAL C CA 1
ATOM 10592 C C . VAL F 2 92 ? -4.167 -6.171 28.654 1.00 36.49 92 VAL C C 1
ATOM 10593 O O . VAL F 2 92 ? -3.763 -5.031 28.381 1.00 36.33 92 VAL C O 1
ATOM 10597 N N . THR F 2 93 ? -5.467 -6.428 28.885 1.00 42.89 93 THR C N 1
ATOM 10598 C CA . THR F 2 93 ? -6.475 -5.364 28.780 1.00 42.48 93 THR C CA 1
ATOM 10599 C C . THR F 2 93 ? -6.213 -4.206 29.739 1.00 43.86 93 THR C C 1
ATOM 10600 O O . THR F 2 93 ? -6.365 -3.039 29.362 1.00 38.99 93 THR C O 1
ATOM 10604 N N . ALA F 2 94 ? -5.871 -4.502 30.994 1.00 44.83 94 ALA C N 1
ATOM 10605 C CA . ALA F 2 94 ? -5.617 -3.427 31.949 1.00 41.10 94 ALA C CA 1
ATOM 10606 C C . ALA F 2 94 ? -4.375 -2.644 31.561 1.00 38.85 94 ALA C C 1
ATOM 10607 O O . ALA F 2 94 ? -4.324 -1.418 31.742 1.00 40.65 94 ALA C O 1
ATOM 10609 N N . ILE F 2 95 ? -3.337 -3.330 31.071 1.00 43.00 95 ILE C N 1
ATOM 10610 C CA . ILE F 2 95 ? -2.152 -2.560 30.699 1.00 38.19 95 ILE C CA 1
ATOM 10611 C C . ILE F 2 95 ? -2.480 -1.650 29.528 1.00 32.40 95 ILE C C 1
ATOM 10612 O O . ILE F 2 95 ? -2.209 -0.443 29.571 1.00 36.73 95 ILE C O 1
ATOM 10617 N N . ALA F 2 96 ? -3.153 -2.189 28.507 1.00 33.07 96 ALA C N 1
ATOM 10618 C CA . ALA F 2 96 ? -3.547 -1.375 27.358 1.00 33.16 96 ALA C CA 1
ATOM 10619 C C . ALA F 2 96 ? -4.407 -0.185 27.783 1.00 42.09 96 ALA C C 1
ATOM 10620 O O . ALA F 2 96 ? -4.260 0.928 27.252 1.00 53.46 96 ALA C O 1
ATOM 10622 N N . ASP F 2 97 ? -5.320 -0.408 28.725 1.00 38.34 97 ASP C N 1
ATOM 10623 C CA . ASP F 2 97 ? -6.102 0.686 29.292 1.00 50.67 97 ASP C CA 1
ATOM 10624 C C . ASP F 2 97 ? -5.210 1.757 29.933 1.00 48.89 97 ASP C C 1
ATOM 10625 O O . ASP F 2 97 ? -5.434 2.967 29.750 1.00 42.32 97 ASP C O 1
ATOM 10630 N N . ALA F 2 98 ? -4.215 1.333 30.720 1.00 45.60 98 ALA C N 1
ATOM 10631 C CA . ALA F 2 98 ? -3.301 2.294 31.329 1.00 42.50 98 ALA C CA 1
ATOM 10632 C C . ALA F 2 98 ? -2.543 3.078 30.266 1.00 42.58 98 ALA C C 1
ATOM 10633 O O . ALA F 2 98 ? -2.335 4.294 30.392 1.00 43.57 98 ALA C O 1
ATOM 10635 N N . ARG F 2 99 ? -2.129 2.401 29.203 1.00 40.15 99 ARG C N 1
ATOM 10636 C CA . ARG F 2 99 ? -1.417 3.101 28.147 1.00 38.69 99 ARG C CA 1
ATOM 10637 C C . ARG F 2 99 ? -2.311 4.173 27.538 1.00 37.92 99 ARG C C 1
ATOM 10638 O O . ARG F 2 99 ? -1.933 5.346 27.500 1.00 42.50 99 ARG C O 1
ATOM 10646 N N . LEU F 2 100 ? -3.542 3.825 27.148 1.00 35.02 100 LEU C N 1
ATOM 10647 C CA . LEU F 2 100 ? -4.293 4.867 26.456 1.00 38.69 100 LEU C CA 1
ATOM 10648 C C . LEU F 2 100 ? -4.797 5.970 27.389 1.00 36.86 100 LEU C C 1
ATOM 10649 O O . LEU F 2 100 ? -4.997 7.094 26.922 1.00 49.13 100 LEU C O 1
ATOM 10654 N N . ASP F 2 101 ? -4.904 5.741 28.695 1.00 30.93 101 ASP C N 1
ATOM 10655 C CA . ASP F 2 101 ? -5.252 6.852 29.580 1.00 36.54 101 ASP C CA 1
ATOM 10656 C C . ASP F 2 101 ? -4.027 7.474 30.251 1.00 44.72 101 ASP C C 1
ATOM 10657 O O . ASP F 2 101 ? -4.194 8.390 31.071 1.00 41.33 101 ASP C O 1
ATOM 10662 N N . SER F 2 102 ? -2.813 6.986 29.924 1.00 34.58 102 SER C N 1
ATOM 10663 C CA . SER F 2 102 ? -1.529 7.522 30.397 1.00 34.05 102 SER C CA 1
ATOM 10664 C C . SER F 2 102 ? -1.397 7.403 31.918 1.00 46.67 102 SER C C 1
ATOM 10665 O O . SER F 2 102 ? -1.171 8.381 32.651 1.00 49.50 102 SER C O 1
ATOM 10668 N N . ILE F 2 103 ? -1.480 6.165 32.375 1.00 45.84 103 ILE C N 1
ATOM 10669 C CA . ILE F 2 103 ? -1.457 5.836 33.793 1.00 43.41 103 ILE C CA 1
ATOM 10670 C C . ILE F 2 103 ? -0.148 5.119 34.089 1.00 51.92 103 ILE C C 1
ATOM 10671 O O . ILE F 2 103 ? 0.216 4.188 33.361 1.00 57.88 103 ILE C O 1
ATOM 10676 N N . PRO F 2 104 ? 0.573 5.508 35.128 1.00 43.81 104 PRO C N 1
ATOM 10677 C CA . PRO F 2 104 ? 1.852 4.854 35.439 1.00 41.08 104 PRO C CA 1
ATOM 10678 C C . PRO F 2 104 ? 1.714 3.518 36.158 1.00 45.10 104 PRO C C 1
ATOM 10679 O O . PRO F 2 104 ? 1.436 3.472 37.362 1.00 51.65 104 PRO C O 1
ATOM 10683 N N . LEU F 2 105 ? 1.912 2.420 35.451 1.00 44.33 105 LEU C N 1
ATOM 10684 C CA . LEU F 2 105 ? 2.018 1.131 36.117 1.00 51.80 105 LEU C CA 1
ATOM 10685 C C . LEU F 2 105 ? 3.368 0.478 35.854 1.00 54.55 105 LEU C C 1
ATOM 10686 O O . LEU F 2 105 ? 3.985 0.646 34.801 1.00 54.01 105 LEU C O 1
ATOM 10691 N N . ILE F 2 106 ? 3.830 -0.235 36.862 1.00 44.71 106 ILE C N 1
ATOM 10692 C CA . ILE F 2 106 ? 4.836 -1.255 36.702 1.00 47.53 106 ILE C CA 1
ATOM 10693 C C . ILE F 2 106 ? 4.111 -2.582 36.869 1.00 44.68 106 ILE C C 1
ATOM 10694 O O . ILE F 2 106 ? 3.443 -2.840 37.885 1.00 47.43 106 ILE C O 1
ATOM 10699 N N . CYS F 2 107 ? 4.236 -3.400 35.842 1.00 38.08 107 CYS C N 1
ATOM 10700 C CA . CYS F 2 107 ? 3.614 -4.700 35.725 1.00 44.02 107 CYS C CA 1
ATOM 10701 C C . CYS F 2 107 ? 4.761 -5.696 35.619 1.00 45.56 107 CYS C C 1
ATOM 10702 O O . CYS F 2 107 ? 5.610 -5.576 34.732 1.00 55.00 107 CYS C O 1
ATOM 10705 N N . ILE F 2 108 ? 4.829 -6.627 36.563 1.00 48.01 108 ILE C N 1
ATOM 10706 C CA . ILE F 2 108 ? 5.912 -7.597 36.665 1.00 48.58 108 ILE C CA 1
ATOM 10707 C C . ILE F 2 108 ? 5.336 -8.995 36.482 1.00 50.07 108 ILE C C 1
ATOM 10708 O O . ILE F 2 108 ? 4.377 -9.376 37.175 1.00 59.37 108 ILE C O 1
ATOM 10713 N N . THR F 2 109 ? 5.909 -9.754 35.553 1.00 38.21 109 THR C N 1
ATOM 10714 C CA . THR F 2 109 ? 5.420 -11.102 35.303 1.00 42.89 109 THR C CA 1
ATOM 10715 C C . THR F 2 109 ? 6.588 -12.078 35.298 1.00 45.13 109 THR C C 1
ATOM 10716 O O . THR F 2 109 ? 7.663 -11.779 34.767 1.00 38.10 109 THR C O 1
ATOM 10720 N N . GLY F 2 110 ? 6.373 -13.251 35.889 1.00 51.75 110 GLY C N 1
ATOM 10721 C CA . GLY F 2 110 ? 7.350 -14.310 35.756 1.00 52.01 110 GLY C CA 1
ATOM 10722 C C . GLY F 2 110 ? 7.317 -14.897 34.358 1.00 47.69 110 GLY C C 1
ATOM 10723 O O . GLY F 2 110 ? 6.308 -14.856 33.655 1.00 52.57 110 GLY C O 1
ATOM 10724 N N . GLN F 2 111 ? 8.443 -15.458 33.955 1.00 28.82 111 GLN C N 1
ATOM 10725 C CA . GLN F 2 111 ? 8.560 -16.060 32.646 1.00 35.85 111 GLN C CA 1
ATOM 10726 C C . GLN F 2 111 ? 9.408 -17.314 32.784 1.00 41.85 111 GLN C C 1
ATOM 10727 O O . GLN F 2 111 ? 10.150 -17.465 33.754 1.00 43.51 111 GLN C O 1
ATOM 10733 N N . VAL F 2 112 ? 9.256 -18.237 31.834 1.00 47.97 112 VAL C N 1
ATOM 10734 C CA . VAL F 2 112 ? 9.937 -19.535 31.873 1.00 47.78 112 VAL C CA 1
ATOM 10735 C C . VAL F 2 112 ? 11.443 -19.347 32.040 1.00 53.51 112 VAL C C 1
ATOM 10736 O O . VAL F 2 112 ? 11.988 -18.309 31.629 1.00 45.24 112 VAL C O 1
ATOM 10740 N N . PRO F 2 113 ? 12.150 -20.327 32.603 1.00 49.86 113 PRO C N 1
ATOM 10741 C CA . PRO F 2 113 ? 13.607 -20.216 32.736 1.00 48.16 113 PRO C CA 1
ATOM 10742 C C . PRO F 2 113 ? 14.274 -19.903 31.397 1.00 51.63 113 PRO C C 1
ATOM 10743 O O . PRO F 2 113 ? 13.893 -20.432 30.348 1.00 50.17 113 PRO C O 1
ATOM 10747 N N . ALA F 2 114 ? 15.298 -19.040 31.448 1.00 54.36 114 ALA C N 1
ATOM 10748 C CA . ALA F 2 114 ? 15.968 -18.575 30.234 1.00 47.37 114 ALA C CA 1
ATOM 10749 C C . ALA F 2 114 ? 16.417 -19.722 29.335 1.00 48.61 114 ALA C C 1
ATOM 10750 O O . ALA F 2 114 ? 16.355 -19.604 28.107 1.00 59.26 114 ALA C O 1
ATOM 10752 N N . SER F 2 115 ? 16.856 -20.842 29.924 1.00 50.11 115 SER C N 1
ATOM 10753 C CA . SER F 2 115 ? 17.184 -22.040 29.152 1.00 60.89 115 SER C CA 1
ATOM 10754 C C . SER F 2 115 ? 16.032 -22.401 28.224 1.00 66.86 115 SER C C 1
ATOM 10755 O O . SER F 2 115 ? 16.142 -22.263 26.999 1.00 73.43 115 SER C O 1
ATOM 10758 N N . MET F 2 116 ? 14.920 -22.841 28.802 1.00 64.09 116 MET C N 1
ATOM 10759 C CA . MET F 2 116 ? 13.677 -22.990 28.052 1.00 67.84 116 MET C CA 1
ATOM 10760 C C . MET F 2 116 ? 13.336 -21.719 27.263 1.00 64.32 116 MET C C 1
ATOM 10761 O O . MET F 2 116 ? 12.417 -21.701 26.439 1.00 65.30 116 MET C O 1
ATOM 10766 N N . ASP F 2 120 ? 10.366 -23.736 22.513 1.00 87.09 120 ASP C N 1
ATOM 10767 C CA . ASP F 2 120 ? 9.048 -23.585 23.128 1.00 95.27 120 ASP C CA 1
ATOM 10768 C C . ASP F 2 120 ? 9.051 -24.313 24.453 1.00 106.17 120 ASP C C 1
ATOM 10769 O O . ASP F 2 120 ? 10.076 -24.895 24.836 1.00 108.93 120 ASP C O 1
ATOM 10771 N N . ALA F 2 121 ? 7.912 -24.282 25.144 1.00 111.46 121 ALA C N 1
ATOM 10772 C CA . ALA F 2 121 ? 7.760 -24.908 26.460 1.00 111.73 121 ALA C CA 1
ATOM 10773 C C . ALA F 2 121 ? 6.296 -24.808 26.887 1.00 102.05 121 ALA C C 1
ATOM 10774 O O . ALA F 2 121 ? 5.423 -24.412 26.104 1.00 103.58 121 ALA C O 1
ATOM 10776 N N . PHE F 2 122 ? 6.034 -25.177 28.141 1.00 87.31 122 PHE C N 1
ATOM 10777 C CA . PHE F 2 122 ? 4.704 -25.121 28.727 1.00 80.03 122 PHE C CA 1
ATOM 10778 C C . PHE F 2 122 ? 4.539 -23.794 29.461 1.00 76.28 122 PHE C C 1
ATOM 10779 O O . PHE F 2 122 ? 5.329 -23.473 30.354 1.00 72.11 122 PHE C O 1
ATOM 10781 N N . GLN F 2 123 ? 3.494 -23.045 29.091 1.00 81.46 123 GLN C N 1
ATOM 10782 C CA . GLN F 2 123 ? 3.212 -21.691 29.575 1.00 78.93 123 GLN C CA 1
ATOM 10783 C C . GLN F 2 123 ? 4.239 -20.671 29.081 1.00 86.45 123 GLN C C 1
ATOM 10784 O O . GLN F 2 123 ? 4.471 -19.651 29.736 1.00 86.59 123 GLN C O 1
ATOM 10790 N N . GLU F 2 124 ? 4.839 -20.929 27.908 1.00 91.14 124 GLU C N 1
ATOM 10791 C CA . GLU F 2 124 ? 5.742 -19.989 27.235 1.00 85.30 124 GLU C CA 1
ATOM 10792 C C . GLU F 2 124 ? 4.926 -19.200 26.208 1.00 73.52 124 GLU C C 1
ATOM 10793 O O . GLU F 2 124 ? 4.646 -19.675 25.104 1.00 71.77 124 GLU C O 1
ATOM 10799 N N . VAL F 2 125 ? 4.565 -17.982 26.584 1.00 57.34 125 VAL C N 1
ATOM 10800 C CA . VAL F 2 125 ? 3.853 -17.024 25.752 1.00 40.81 125 VAL C CA 1
ATOM 10801 C C . VAL F 2 125 ? 4.778 -15.823 25.543 1.00 35.01 125 VAL C C 1
ATOM 10802 O O . VAL F 2 125 ? 5.504 -15.428 26.460 1.00 40.03 125 VAL C O 1
ATOM 10806 N N . ASP F 2 126 ? 4.782 -15.258 24.333 1.00 37.11 126 ASP C N 1
ATOM 10807 C CA . ASP F 2 126 ? 5.658 -14.132 24.006 1.00 26.77 126 ASP C CA 1
ATOM 10808 C C . ASP F 2 126 ? 5.138 -12.866 24.693 1.00 31.94 126 ASP C C 1
ATOM 10809 O O . ASP F 2 126 ? 4.481 -12.003 24.108 1.00 33.36 126 ASP C O 1
ATOM 10814 N N . THR F 2 127 ? 5.447 -12.745 25.977 1.00 40.34 127 THR C N 1
ATOM 10815 C CA . THR F 2 127 ? 5.067 -11.540 26.703 1.00 35.68 127 THR C CA 1
ATOM 10816 C C . THR F 2 127 ? 5.655 -10.285 26.071 1.00 38.75 127 THR C C 1
ATOM 10817 O O . THR F 2 127 ? 4.938 -9.301 25.870 1.00 45.06 127 THR C O 1
ATOM 10821 N N . TYR F 2 128 ? 6.948 -10.304 25.714 1.00 47.41 128 TYR C N 1
ATOM 10822 C CA . TYR F 2 128 ? 7.567 -9.113 25.116 1.00 38.02 128 TYR C CA 1
ATOM 10823 C C . TYR F 2 128 ? 6.807 -8.648 23.881 1.00 33.90 128 TYR C C 1
ATOM 10824 O O . TYR F 2 128 ? 6.388 -7.483 23.795 1.00 25.99 128 TYR C O 1
ATOM 10833 N N . GLY F 2 129 ? 6.601 -9.557 22.919 1.00 29.48 129 GLY C N 1
ATOM 10834 C CA . GLY F 2 129 ? 5.890 -9.184 21.700 1.00 33.50 129 GLY C CA 1
ATOM 10835 C C . GLY F 2 129 ? 4.518 -8.593 21.972 1.00 37.67 129 GLY C C 1
ATOM 10836 O O . GLY F 2 129 ? 4.216 -7.482 21.527 1.00 41.49 129 GLY C O 1
ATOM 10837 N N . ILE F 2 130 ? 3.699 -9.303 22.770 1.00 32.42 130 ILE C N 1
ATOM 10838 C CA . ILE F 2 130 ? 2.353 -8.850 23.131 1.00 34.11 130 ILE C CA 1
ATOM 10839 C C . ILE F 2 130 ? 2.354 -7.496 23.828 1.00 36.06 130 ILE C C 1
ATOM 10840 O O . ILE F 2 130 ? 1.414 -6.712 23.666 1.00 37.87 130 ILE C O 1
ATOM 10845 N N . SER F 2 131 ? 3.360 -7.204 24.642 1.00 31.34 131 SER C N 1
ATOM 10846 C CA . SER F 2 131 ? 3.333 -5.915 25.312 1.00 33.32 131 SER C CA 1
ATOM 10847 C C . SER F 2 131 ? 3.871 -4.767 24.450 1.00 40.64 131 SER C C 1
ATOM 10848 O O . SER F 2 131 ? 3.497 -3.613 24.702 1.00 45.29 131 SER C O 1
ATOM 10851 N N . ILE F 2 132 ? 4.738 -5.039 23.470 1.00 37.67 132 ILE C N 1
ATOM 10852 C CA . ILE F 2 132 ? 5.317 -3.999 22.601 1.00 41.78 132 ILE C CA 1
ATOM 10853 C C . ILE F 2 132 ? 4.287 -2.947 22.176 1.00 38.71 132 ILE C C 1
ATOM 10854 O O . ILE F 2 132 ? 4.537 -1.749 22.362 1.00 43.40 132 ILE C O 1
ATOM 10859 N N . PRO F 2 133 ? 3.144 -3.299 21.586 1.00 32.96 133 PRO C N 1
ATOM 10860 C CA . PRO F 2 133 ? 2.213 -2.249 21.145 1.00 33.20 133 PRO C CA 1
ATOM 10861 C C . PRO F 2 133 ? 1.287 -1.719 22.235 1.00 45.15 133 PRO C C 1
ATOM 10862 O O . PRO F 2 133 ? 0.470 -0.841 21.933 1.00 47.61 133 PRO C O 1
ATOM 10866 N N . ILE F 2 134 ? 1.396 -2.158 23.496 1.00 44.13 134 ILE C N 1
ATOM 10867 C CA . ILE F 2 134 ? 0.470 -1.670 24.515 1.00 39.97 134 ILE C CA 1
ATOM 10868 C C . ILE F 2 134 ? 1.169 -1.146 25.764 1.00 51.66 134 ILE C C 1
ATOM 10869 O O . ILE F 2 134 ? 0.527 -0.996 26.813 1.00 61.87 134 ILE C O 1
ATOM 10874 N N . THR F 2 135 ? 2.482 -0.926 25.701 1.00 48.33 135 THR C N 1
ATOM 10875 C CA . THR F 2 135 ? 3.202 -0.321 26.819 1.00 41.89 135 THR C CA 1
ATOM 10876 C C . THR F 2 135 ? 3.950 0.905 26.329 1.00 40.23 135 THR C C 1
ATOM 10877 O O . THR F 2 135 ? 4.267 1.050 25.147 1.00 49.99 135 THR C O 1
ATOM 10881 N N . LYS F 2 136 ? 4.216 1.803 27.260 1.00 36.72 136 LYS C N 1
ATOM 10882 C CA . LYS F 2 136 ? 5.142 2.888 26.970 1.00 36.84 136 LYS C CA 1
ATOM 10883 C C . LYS F 2 136 ? 6.570 2.370 26.813 1.00 36.78 136 LYS C C 1
ATOM 10884 O O . LYS F 2 136 ? 7.339 2.915 26.010 1.00 48.64 136 LYS C O 1
ATOM 10890 N N . HIS F 2 137 ? 6.923 1.299 27.529 1.00 39.13 137 HIS C N 1
ATOM 10891 C CA . HIS F 2 137 ? 8.151 0.561 27.264 1.00 34.71 137 HIS C CA 1
ATOM 10892 C C . HIS F 2 137 ? 8.048 -0.815 27.909 1.00 32.49 137 HIS C C 1
ATOM 10893 O O . HIS F 2 137 ? 7.195 -1.058 28.774 1.00 37.15 137 HIS C O 1
ATOM 10900 N N . ASN F 2 138 ? 8.934 -1.714 27.497 1.00 25.38 138 ASN C N 1
ATOM 10901 C CA . ASN F 2 138 ? 8.906 -3.055 28.066 1.00 31.47 138 ASN C CA 1
ATOM 10902 C C . ASN F 2 138 ? 10.317 -3.641 28.089 1.00 32.34 138 ASN C C 1
ATOM 10903 O O . ASN F 2 138 ? 11.234 -3.133 27.446 1.00 42.34 138 ASN C O 1
ATOM 10908 N N . TYR F 2 139 ? 10.469 -4.726 28.855 1.00 29.73 139 TYR C N 1
ATOM 10909 C CA . TYR F 2 139 ? 11.741 -5.384 29.108 1.00 31.50 139 TYR C CA 1
ATOM 10910 C C . TYR F 2 139 ? 11.570 -6.893 29.200 1.00 34.80 139 TYR C C 1
ATOM 10911 O O . TYR F 2 139 ? 10.574 -7.389 29.727 1.00 45.80 139 TYR C O 1
ATOM 10920 N N . LEU F 2 140 ? 12.586 -7.618 28.737 1.00 40.10 140 LEU C N 1
ATOM 10921 C CA . LEU F 2 140 ? 12.795 -9.019 29.093 1.00 39.95 140 LEU C CA 1
ATOM 10922 C C . LEU F 2 140 ? 14.193 -9.139 29.684 1.00 41.37 140 LEU C C 1
ATOM 10923 O O . LEU F 2 140 ? 15.175 -9.035 28.954 1.00 46.01 140 LEU C O 1
ATOM 10928 N N . VAL F 2 141 ? 14.288 -9.366 30.992 1.00 42.87 141 VAL C N 1
ATOM 10929 C CA . VAL F 2 141 ? 15.574 -9.376 31.680 1.00 48.88 141 VAL C CA 1
ATOM 10930 C C . VAL F 2 141 ? 16.280 -10.703 31.425 1.00 50.58 141 VAL C C 1
ATOM 10931 O O . VAL F 2 141 ? 15.828 -11.752 31.885 1.00 49.52 141 VAL C O 1
ATOM 10935 N N . ARG F 2 142 ? 17.420 -10.659 30.731 1.00 50.00 142 ARG C N 1
ATOM 10936 C CA . ARG F 2 142 ? 18.092 -11.916 30.436 1.00 52.26 142 ARG C CA 1
ATOM 10937 C C . ARG F 2 142 ? 19.199 -12.240 31.416 1.00 51.01 142 ARG C C 1
ATOM 10938 O O . ARG F 2 142 ? 19.492 -13.420 31.614 1.00 52.97 142 ARG C O 1
ATOM 10946 N N . HIS F 2 143 ? 19.812 -11.232 32.029 1.00 51.86 143 HIS C N 1
ATOM 10947 C CA . HIS F 2 143 ? 20.923 -11.413 32.954 1.00 50.70 143 HIS C CA 1
ATOM 10948 C C . HIS F 2 143 ? 20.624 -10.692 34.260 1.00 49.64 143 HIS C C 1
ATOM 10949 O O . HIS F 2 143 ? 20.202 -9.530 34.250 1.00 52.96 143 HIS C O 1
ATOM 10956 N N . ILE F 2 144 ? 20.862 -11.378 35.381 1.00 40.47 144 ILE C N 1
ATOM 10957 C CA . ILE F 2 144 ? 20.543 -10.803 36.684 1.00 43.61 144 ILE C CA 1
ATOM 10958 C C . ILE F 2 144 ? 21.316 -9.496 36.900 1.00 50.51 144 ILE C C 1
ATOM 10959 O O . ILE F 2 144 ? 20.847 -8.595 37.606 1.00 51.23 144 ILE C O 1
ATOM 10964 N N . GLU F 2 145 ? 22.503 -9.365 36.291 1.00 55.96 145 GLU C N 1
ATOM 10965 C CA . GLU F 2 145 ? 23.220 -8.096 36.332 1.00 54.53 145 GLU C CA 1
ATOM 10966 C C . GLU F 2 145 ? 22.415 -6.955 35.729 1.00 47.01 145 GLU C C 1
ATOM 10967 O O . GLU F 2 145 ? 22.649 -5.798 36.088 1.00 44.96 145 GLU C O 1
ATOM 10973 N N . GLU F 2 146 ? 21.448 -7.246 3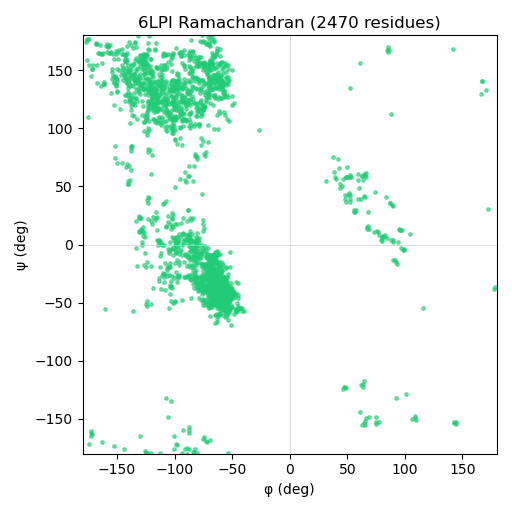4.851 1.00 55.30 146 GLU C N 1
ATOM 10974 C CA . GLU F 2 146 ? 20.622 -6.178 34.304 1.00 54.70 146 GLU C CA 1
ATOM 10975 C C . GLU F 2 146 ? 19.514 -5.763 35.249 1.00 54.16 146 GLU C C 1
ATOM 10976 O O . GLU F 2 146 ? 18.884 -4.726 35.017 1.00 56.55 146 GLU C O 1
ATOM 10982 N N . LEU F 2 147 ? 19.267 -6.526 36.308 1.00 57.83 147 LEU C N 1
ATOM 10983 C CA . LEU F 2 147 ? 18.094 -6.238 37.129 1.00 50.92 147 LEU C CA 1
ATOM 10984 C C . LEU F 2 147 ? 18.134 -4.857 37.758 1.00 51.03 147 LEU C C 1
ATOM 10985 O O . LEU F 2 147 ? 17.100 -4.168 37.714 1.00 59.16 147 LEU C O 1
ATOM 10990 N N . PRO F 2 148 ? 19.249 -4.372 38.303 1.00 47.78 148 PRO C N 1
ATOM 10991 C CA . PRO F 2 148 ? 19.217 -3.014 38.860 1.00 51.15 148 PRO C CA 1
ATOM 10992 C C . PRO F 2 148 ? 18.779 -1.954 37.853 1.00 43.20 148 PRO C C 1
ATOM 10993 O O . PRO F 2 148 ? 17.706 -1.366 38.025 1.00 50.82 148 PRO C O 1
ATOM 10997 N N . GLN F 2 149 ? 19.526 -1.758 36.768 1.00 45.36 149 GLN C N 1
ATOM 10998 C CA . GLN F 2 149 ? 19.199 -0.677 35.836 1.00 47.79 149 GLN C CA 1
ATOM 10999 C C . GLN F 2 149 ? 17.793 -0.828 35.267 1.00 44.72 149 GLN C C 1
ATOM 11000 O O . GLN F 2 149 ? 17.021 0.144 35.244 1.00 45.75 149 GLN C O 1
ATOM 11006 N N . VAL F 2 150 ? 17.439 -2.038 34.817 1.00 37.62 150 VAL C N 1
ATOM 11007 C CA . VAL F 2 150 ? 16.085 -2.278 34.315 1.00 41.04 150 VAL C CA 1
ATOM 11008 C C . VAL F 2 150 ? 15.069 -1.649 35.261 1.00 41.80 150 VAL C C 1
ATOM 11009 O O . VAL F 2 150 ? 14.258 -0.798 34.863 1.00 42.35 150 VAL C O 1
ATOM 11013 N N . MET F 2 151 ? 15.161 -1.971 36.550 1.00 41.53 151 MET C N 1
ATOM 11014 C CA . MET F 2 151 ? 14.124 -1.455 37.439 1.00 49.27 151 MET C CA 1
ATOM 11015 C C . MET F 2 151 ? 14.212 0.062 37.582 1.00 48.44 151 MET C C 1
ATOM 11016 O O . MET F 2 151 ? 13.193 0.756 37.437 1.00 49.36 151 MET C O 1
ATOM 11021 N N . SER F 2 152 ? 15.423 0.614 37.711 1.00 40.48 152 SER C N 1
ATOM 11022 C CA . SER F 2 152 ? 15.504 2.068 37.741 1.00 42.22 152 SER C CA 1
ATOM 11023 C C . SER F 2 152 ? 14.834 2.657 36.502 1.00 50.84 152 SER C C 1
ATOM 11024 O O . SER F 2 152 ? 13.895 3.457 36.624 1.00 56.07 152 SER C O 1
ATOM 11027 N N . ASP F 2 153 ? 15.144 2.118 35.307 1.00 46.68 153 ASP C N 1
ATOM 11028 C CA . ASP F 2 153 ? 14.607 2.789 34.132 1.00 49.47 153 ASP C CA 1
ATOM 11029 C C . ASP F 2 153 ? 13.109 2.598 34.077 1.00 46.76 153 ASP C C 1
ATOM 11030 O O . ASP F 2 153 ? 12.360 3.541 33.782 1.00 43.81 153 ASP C O 1
ATOM 11035 N N . ALA F 2 154 ? 12.656 1.418 34.486 1.00 45.44 154 ALA C N 1
ATOM 11036 C CA . ALA F 2 154 ? 11.234 1.169 34.482 1.00 36.05 154 ALA C CA 1
ATOM 11037 C C . ALA F 2 154 ? 10.542 2.244 35.296 1.00 37.76 154 ALA C C 1
ATOM 11038 O O . ALA F 2 154 ? 9.668 2.962 34.787 1.00 50.18 154 ALA C O 1
ATOM 11040 N N . PHE F 2 155 ? 11.034 2.477 36.515 1.00 34.37 155 PHE C N 1
ATOM 11041 C CA . PHE F 2 155 ? 10.341 3.425 37.369 1.00 41.06 155 PHE C CA 1
ATOM 11042 C C . PHE F 2 155 ? 10.498 4.850 36.872 1.00 45.20 155 PHE C C 1
ATOM 11043 O O . PHE F 2 155 ? 9.562 5.653 37.019 1.00 46.39 155 PHE C O 1
ATOM 11051 N N . ARG F 2 156 ? 11.621 5.170 36.218 1.00 42.12 156 ARG C N 1
ATOM 11052 C CA . ARG F 2 156 ? 11.692 6.492 35.610 1.00 50.00 156 ARG C CA 1
ATOM 11053 C C . ARG F 2 156 ? 10.678 6.585 34.481 1.00 49.05 156 ARG C C 1
ATOM 11054 O O . ARG F 2 156 ? 9.788 7.445 34.498 1.00 52.38 156 ARG C O 1
ATOM 11062 N N . ILE F 2 157 ? 10.702 5.610 33.574 1.00 43.72 157 ILE C N 1
ATOM 11063 C CA . ILE F 2 157 ? 9.924 5.753 32.353 1.00 46.12 157 ILE C CA 1
ATOM 11064 C C . ILE F 2 157 ? 8.441 5.821 32.681 1.00 45.35 157 ILE C C 1
ATOM 11065 O O . ILE F 2 157 ? 7.716 6.659 32.136 1.00 46.23 157 ILE C O 1
ATOM 11070 N N . ALA F 2 158 ? 7.985 5.018 33.648 1.00 48.06 158 ALA C N 1
ATOM 11071 C CA . ALA F 2 158 ? 6.556 4.984 33.945 1.00 38.00 158 ALA C CA 1
ATOM 11072 C C . ALA F 2 158 ? 6.025 6.341 34.371 1.00 38.06 158 ALA C C 1
ATOM 11073 O O . ALA F 2 158 ? 4.876 6.668 34.060 1.00 40.83 158 ALA C O 1
ATOM 11075 N N . GLN F 2 159 ? 6.843 7.159 35.043 1.00 38.13 159 GLN C N 1
ATOM 11076 C CA . GLN F 2 159 ? 6.335 8.370 35.676 1.00 41.21 159 GLN C CA 1
ATOM 11077 C C . GLN F 2 159 ? 6.834 9.668 35.060 1.00 44.80 159 GLN C C 1
ATOM 11078 O O . GLN F 2 159 ? 6.313 10.734 35.408 1.00 54.55 159 GLN C O 1
ATOM 11084 N N . SER F 2 160 ? 7.815 9.626 34.169 1.00 44.90 160 SER C N 1
ATOM 11085 C CA . SER F 2 160 ? 8.315 10.887 33.654 1.00 56.89 160 SER C CA 1
ATOM 11086 C C . SER F 2 160 ? 7.540 11.244 32.390 1.00 57.45 160 SER C C 1
ATOM 11087 O O . SER F 2 160 ? 6.802 10.425 31.840 1.00 58.99 160 SER C O 1
ATOM 11090 N N . GLY F 2 161 ? 7.700 12.494 31.948 1.00 58.81 161 GLY C N 1
ATOM 11091 C CA . GLY F 2 161 ? 7.031 13.014 30.767 1.00 56.09 161 GLY C CA 1
ATOM 11092 C C . GLY F 2 161 ? 5.541 12.732 30.734 1.00 56.88 161 GLY C C 1
ATOM 11093 O O . GLY F 2 161 ? 4.804 13.104 31.656 1.00 62.68 161 GLY C O 1
ATOM 11094 N N . ARG F 2 162 ? 5.077 12.075 29.673 1.00 40.24 162 ARG C N 1
ATOM 11095 C CA . ARG F 2 162 ? 3.716 11.575 29.642 1.00 37.85 162 ARG C CA 1
ATOM 11096 C C . ARG F 2 162 ? 3.707 10.192 30.283 1.00 41.65 162 ARG C C 1
ATOM 11097 O O . ARG F 2 162 ? 4.274 9.258 29.708 1.00 39.74 162 ARG C O 1
ATOM 11105 N N . PRO F 2 163 ? 3.069 10.000 31.437 1.00 40.98 163 PRO C N 1
ATOM 11106 C CA . PRO F 2 163 ? 3.174 8.708 32.127 1.00 38.61 163 PRO C CA 1
ATOM 11107 C C . PRO F 2 163 ? 2.554 7.587 31.309 1.00 37.03 163 PRO C C 1
ATOM 11108 O O . PRO F 2 163 ? 1.807 7.817 30.355 1.00 42.47 163 PRO C O 1
ATOM 11112 N N . GLY F 2 164 ? 2.908 6.356 31.682 1.00 36.36 164 GLY C N 1
ATOM 11113 C CA . GLY F 2 164 ? 2.389 5.164 31.051 1.00 33.11 164 GLY C CA 1
ATOM 11114 C C . GLY F 2 164 ? 2.911 3.905 31.714 1.00 36.78 164 GLY C C 1
ATOM 11115 O O . GLY F 2 164 ? 3.782 3.956 32.592 1.00 33.72 164 GLY C O 1
ATOM 11116 N N . PRO F 2 165 ? 2.399 2.745 31.293 1.00 35.15 165 PRO C N 1
ATOM 11117 C CA . PRO F 2 165 ? 2.793 1.473 31.905 1.00 28.83 165 PRO C CA 1
ATOM 11118 C C . PRO F 2 165 ? 4.049 0.896 31.284 1.00 32.08 165 PRO C C 1
ATOM 11119 O O . PRO F 2 165 ? 4.268 0.949 30.075 1.00 43.22 165 PRO C O 1
ATOM 11123 N N . VAL F 2 166 ? 4.906 0.330 32.115 1.00 35.79 166 VAL C N 1
ATOM 11124 C CA . VAL F 2 166 ? 6.039 -0.432 31.614 1.00 39.95 166 VAL C CA 1
ATOM 11125 C C . VAL F 2 166 ? 5.906 -1.828 32.187 1.00 37.46 166 VAL C C 1
ATOM 11126 O O . VAL F 2 166 ? 5.434 -1.997 33.314 1.00 49.28 166 VAL C O 1
ATOM 11130 N N . TRP F 2 167 ? 6.203 -2.820 31.358 1.00 35.65 167 TRP C N 1
ATOM 11131 C CA . TRP F 2 167 ? 6.015 -4.233 31.664 1.00 33.48 167 TRP C CA 1
ATOM 11132 C C . TRP F 2 167 ? 7.394 -4.884 31.790 1.00 35.83 167 TRP C C 1
ATOM 11133 O O . TRP F 2 167 ? 8.187 -4.868 30.834 1.00 39.38 167 TRP C O 1
ATOM 11144 N N . ILE F 2 168 ? 7.656 -5.515 32.932 1.00 38.61 168 ILE C N 1
ATOM 11145 C CA . ILE F 2 168 ? 8.927 -6.195 33.179 1.00 43.79 168 ILE C CA 1
ATOM 11146 C C . ILE F 2 168 ? 8.680 -7.696 33.240 1.00 43.68 168 ILE C C 1
ATOM 11147 O O . ILE F 2 168 ? 7.974 -8.199 34.128 1.00 51.13 168 ILE C O 1
ATOM 11152 N N . ASP F 2 169 ? 9.274 -8.405 32.301 1.00 30.64 169 ASP C N 1
ATOM 11153 C CA . ASP F 2 169 ? 9.195 -9.851 32.247 1.00 35.37 169 ASP C CA 1
ATOM 11154 C C . ASP F 2 169 ? 10.499 -10.424 32.800 1.00 37.46 169 ASP C C 1
ATOM 11155 O O . ASP F 2 169 ? 11.585 -10.085 32.316 1.00 46.03 169 ASP C O 1
ATOM 11160 N N . ILE F 2 170 ? 10.398 -11.272 33.817 1.00 34.04 170 ILE C N 1
ATOM 11161 C CA . ILE F 2 170 ? 11.584 -11.787 34.501 1.00 38.27 170 ILE C CA 1
ATOM 11162 C C . ILE F 2 170 ? 11.599 -13.314 34.529 1.00 44.69 170 ILE C C 1
ATOM 11163 O O . ILE F 2 170 ? 10.817 -13.933 35.266 1.00 48.70 170 ILE C O 1
ATOM 11168 N N . PRO F 2 171 ? 12.491 -13.955 33.772 1.00 44.24 171 PRO C N 1
ATOM 11169 C CA . PRO F 2 171 ? 12.540 -15.423 33.754 1.00 40.37 171 PRO C CA 1
ATOM 11170 C C . PRO F 2 171 ? 12.825 -15.994 35.133 1.00 38.57 171 PRO C C 1
ATOM 11171 O O . PRO F 2 171 ? 13.623 -15.450 35.899 1.00 39.15 171 PRO C O 1
ATOM 11175 N N . LYS F 2 172 ? 12.158 -17.114 35.430 1.00 41.03 172 LYS C N 1
ATOM 11176 C CA . LYS F 2 172 ? 12.248 -17.737 36.746 1.00 44.38 172 LYS C CA 1
ATOM 11177 C C . LYS F 2 172 ? 13.684 -17.912 37.204 1.00 49.82 172 LYS C C 1
ATOM 11178 O O . LYS F 2 172 ? 13.987 -17.687 38.382 1.00 51.82 172 LYS C O 1
ATOM 11184 N N . ASP F 2 173 ? 14.591 -18.289 36.283 1.00 53.85 173 ASP C N 1
ATOM 11185 C CA . ASP F 2 173 ? 15.993 -18.542 36.648 1.00 53.38 173 ASP C CA 1
ATOM 11186 C C . ASP F 2 173 ? 16.800 -17.270 36.894 1.00 50.59 173 ASP C C 1
ATOM 11187 O O . ASP F 2 173 ? 17.854 -17.344 37.533 1.00 55.90 173 ASP C O 1
ATOM 11192 N N . VAL F 2 174 ? 16.327 -16.114 36.416 1.00 41.71 174 VAL C N 1
ATOM 11193 C CA . VAL F 2 174 ? 16.869 -14.833 36.867 1.00 45.98 174 VAL C CA 1
ATOM 11194 C C . VAL F 2 174 ? 16.405 -14.527 38.294 1.00 56.20 174 VAL C C 1
ATOM 11195 O O . VAL F 2 174 ? 17.160 -13.970 39.099 1.00 62.84 174 VAL C O 1
ATOM 11199 N N . GLN F 2 175 ? 15.160 -14.881 38.633 1.00 53.72 175 GLN C N 1
ATOM 11200 C CA . GLN F 2 175 ? 14.662 -14.640 39.989 1.00 54.21 175 GLN C CA 1
ATOM 11201 C C . GLN F 2 175 ? 15.442 -15.425 41.035 1.00 56.74 175 GLN C C 1
ATOM 11202 O O . GLN F 2 175 ? 15.638 -14.947 42.160 1.00 60.42 175 GLN C O 1
ATOM 11208 N N . THR F 2 176 ? 15.905 -16.620 40.679 1.00 53.55 176 THR C N 1
ATOM 11209 C CA . THR F 2 176 ? 16.568 -17.518 41.609 1.00 48.57 176 THR C CA 1
ATOM 11210 C C . THR F 2 176 ? 18.078 -17.510 41.486 1.00 56.26 176 THR C C 1
ATOM 11211 O O . THR F 2 176 ? 18.744 -18.159 42.294 1.00 69.10 176 THR C O 1
ATOM 11215 N N . ALA F 2 177 ? 18.630 -16.779 40.524 1.00 58.83 177 ALA C N 1
ATOM 11216 C CA . ALA F 2 177 ? 20.056 -16.512 40.498 1.00 54.21 177 ALA C CA 1
ATOM 11217 C C . ALA F 2 177 ? 20.483 -15.688 41.712 1.00 57.17 177 ALA C C 1
ATOM 11218 O O . ALA F 2 177 ? 19.671 -15.044 42.372 1.00 48.98 177 ALA C O 1
ATOM 11220 N N . VAL F 2 178 ? 21.795 -15.670 41.966 1.00 58.72 178 VAL C N 1
ATOM 11221 C CA . VAL F 2 178 ? 22.401 -14.869 43.026 1.00 56.10 178 VAL C CA 1
ATOM 11222 C C . VAL F 2 178 ? 23.472 -13.978 42.418 1.00 57.62 178 VAL C C 1
ATOM 11223 O O . VAL F 2 178 ? 24.170 -14.387 41.482 1.00 66.22 178 VAL C O 1
ATOM 11227 N N . PHE F 2 179 ? 23.590 -12.758 42.942 1.00 53.64 179 PHE C N 1
ATOM 11228 C CA . PHE F 2 179 ? 24.608 -11.821 42.487 1.00 54.47 179 PHE C CA 1
ATOM 11229 C C . PHE F 2 179 ? 24.822 -10.800 43.594 1.00 60.30 179 PHE C C 1
ATOM 11230 O O . PHE F 2 179 ? 24.034 -10.710 44.536 1.00 66.65 179 PHE C O 1
ATOM 11238 N N . GLU F 2 180 ? 25.912 -10.050 43.490 1.00 61.51 180 GLU C N 1
ATOM 11239 C CA . GLU F 2 180 ? 26.219 -8.992 44.442 1.00 63.27 180 GLU C CA 1
ATOM 11240 C C . GLU F 2 180 ? 26.144 -7.648 43.743 1.00 68.17 180 GLU C C 1
ATOM 11241 O O . GLU F 2 180 ? 26.610 -7.508 42.608 1.00 78.77 180 GLU C O 1
ATOM 11247 N N . ILE F 2 181 ? 25.594 -6.655 44.434 1.00 61.95 181 ILE C N 1
ATOM 11248 C CA . ILE F 2 181 ? 25.426 -5.320 43.887 1.00 63.86 181 ILE C CA 1
ATOM 11249 C C . ILE F 2 181 ? 26.420 -4.384 44.547 1.00 84.01 181 ILE C C 1
ATOM 11250 O O . ILE F 2 181 ? 26.661 -4.468 45.759 1.00 87.87 181 ILE C O 1
ATOM 11255 N N . GLU F 2 182 ? 26.980 -3.476 43.744 1.00 98.49 182 GLU C N 1
ATOM 11256 C CA . GLU F 2 182 ? 27.937 -2.508 44.267 1.00 104.91 182 GLU C CA 1
ATOM 11257 C C . GLU F 2 182 ? 27.301 -1.636 45.346 1.00 101.75 182 GLU C C 1
ATOM 11258 O O . GLU F 2 182 ? 27.834 -1.513 46.456 1.00 101.72 182 GLU C O 1
ATOM 11260 N N . THR F 2 183 ? 26.151 -1.037 45.042 1.00 91.52 183 THR C N 1
ATOM 11261 C CA . THR F 2 183 ? 25.479 -0.122 45.949 1.00 97.31 183 THR C CA 1
ATOM 11262 C C . THR F 2 183 ? 23.994 -0.458 46.021 1.00 97.05 183 THR C C 1
ATOM 11263 O O . THR F 2 183 ? 23.408 -0.976 45.066 1.00 101.36 183 THR C O 1
ATOM 11267 N N . GLN F 2 184 ? 23.394 -0.159 47.173 1.00 91.63 184 GLN C N 1
ATOM 11268 C CA . GLN F 2 184 ? 21.986 -0.449 47.385 1.00 83.68 184 GLN C CA 1
ATOM 11269 C C . GLN F 2 184 ? 21.120 0.482 46.532 1.00 79.96 184 GLN C C 1
ATOM 11270 O O . GLN F 2 184 ? 21.442 1.661 46.359 1.00 86.73 184 GLN C O 1
ATOM 11276 N N . PRO F 2 185 ? 19.994 -0.019 46.021 1.00 68.05 185 PRO C N 1
ATOM 11277 C CA . PRO F 2 185 ? 19.201 0.750 45.048 1.00 66.91 185 PRO C CA 1
ATOM 11278 C C . PRO F 2 185 ? 18.490 1.948 45.658 1.00 71.86 185 PRO C C 1
ATOM 11279 O O . PRO F 2 185 ? 17.779 1.833 46.658 1.00 72.65 185 PRO C O 1
ATOM 11283 N N . ALA F 2 186 ? 18.665 3.100 45.023 1.00 77.67 186 ALA C N 1
ATOM 11284 C CA . ALA F 2 186 ? 17.981 4.307 45.442 1.00 79.38 186 ALA C CA 1
ATOM 11285 C C . ALA F 2 186 ? 16.613 4.381 44.768 1.00 77.14 186 ALA C C 1
ATOM 11286 O O . ALA F 2 186 ? 16.178 3.470 44.060 1.00 74.62 186 ALA C O 1
ATOM 11288 N N . MET F 2 187 ? 15.922 5.481 45.000 1.00 82.24 187 MET C N 1
ATOM 11289 C CA . MET F 2 187 ? 14.632 5.736 44.379 1.00 85.74 187 MET C CA 1
ATOM 11290 C C . MET F 2 187 ? 14.816 6.469 43.055 1.00 91.93 187 MET C C 1
ATOM 11291 O O . MET F 2 187 ? 15.340 7.588 43.025 1.00 99.84 187 MET C O 1
ATOM 11296 N N . ALA F 2 188 ? 14.427 5.821 41.964 1.00 87.75 188 ALA C N 1
ATOM 11297 C CA . ALA F 2 188 ? 14.365 6.514 40.688 1.00 86.08 188 ALA C CA 1
ATOM 11298 C C . ALA F 2 188 ? 13.447 7.715 40.828 1.00 78.25 188 ALA C C 1
ATOM 11299 O O . ALA F 2 188 ? 12.403 7.643 41.482 1.00 75.10 188 ALA C O 1
ATOM 11301 N N . GLU F 2 189 ? 13.845 8.837 40.249 1.00 76.69 189 GLU C N 1
ATOM 11302 C CA . GLU F 2 189 ? 12.970 9.993 40.333 1.00 79.89 189 GLU C CA 1
ATOM 11303 C C . GLU F 2 189 ? 12.496 10.382 38.942 1.00 76.17 189 GLU C C 1
ATOM 11304 O O . GLU F 2 189 ? 12.881 9.778 37.935 1.00 69.56 189 GLU C O 1
ATOM 11306 N N . LYS F 2 190 ? 11.581 11.348 38.904 1.00 76.31 190 LYS C N 1
ATOM 11307 C CA . LYS F 2 190 ? 11.001 11.737 37.630 1.00 69.95 190 LYS C CA 1
ATOM 11308 C C . LYS F 2 190 ? 12.110 12.365 36.804 1.00 63.82 190 LYS C C 1
ATOM 11309 O O . LYS F 2 190 ? 12.997 13.028 37.350 1.00 58.36 190 LYS C O 1
ATOM 11311 N N . ALA F 2 191 ? 12.099 12.117 35.499 1.00 60.42 191 ALA C N 1
ATOM 11312 C CA . ALA F 2 191 ? 13.028 12.839 34.647 1.00 51.05 191 ALA C CA 1
ATOM 11313 C C . ALA F 2 191 ? 12.625 14.303 34.586 1.00 68.54 191 ALA C C 1
ATOM 11314 O O . ALA F 2 191 ? 11.463 14.666 34.795 1.00 78.83 191 ALA C O 1
ATOM 11316 N N . ALA F 2 192 ? 13.596 15.147 34.270 1.00 67.76 192 ALA C N 1
ATOM 11317 C CA . ALA F 2 192 ? 13.354 16.581 34.287 1.00 67.81 192 ALA C CA 1
ATOM 11318 C C . ALA F 2 192 ? 12.326 16.961 33.236 1.00 59.54 192 ALA C C 1
ATOM 11319 O O . ALA F 2 192 ? 12.316 16.418 32.134 1.00 55.97 192 ALA C O 1
ATOM 11321 N N . ALA F 2 193 ? 11.452 17.896 33.574 1.00 68.97 193 ALA C N 1
ATOM 11322 C CA . ALA F 2 193 ? 10.489 18.342 32.587 1.00 75.76 193 ALA C CA 1
ATOM 11323 C C . ALA F 2 193 ? 11.219 19.100 31.472 1.00 82.31 193 ALA C C 1
ATOM 11324 O O . ALA F 2 193 ? 12.257 19.726 31.713 1.00 82.01 193 ALA C O 1
ATOM 11326 N N . PRO F 2 194 ? 10.687 19.077 30.250 1.00 81.26 194 PRO C N 1
ATOM 11327 C CA . PRO F 2 194 ? 11.359 19.760 29.135 1.00 76.56 194 PRO C CA 1
ATOM 11328 C C . PRO F 2 194 ? 11.523 21.256 29.369 1.00 74.76 194 PRO C C 1
ATOM 11329 O O . PRO F 2 194 ? 10.808 21.878 30.157 1.00 74.84 194 PRO C O 1
ATOM 11333 N N . ALA F 2 195 ? 12.503 21.828 28.673 1.00 70.00 195 ALA C N 1
ATOM 11334 C CA . ALA F 2 195 ? 12.649 23.273 28.626 1.00 66.62 195 ALA C CA 1
ATOM 11335 C C . ALA F 2 195 ? 11.782 23.849 27.510 1.00 67.52 195 ALA C C 1
ATOM 11336 O O . ALA F 2 195 ? 11.346 23.141 26.599 1.00 71.16 195 ALA C O 1
ATOM 11338 N N . PHE F 2 196 ? 11.537 25.155 27.589 1.00 63.55 196 PHE C N 1
ATOM 11339 C CA . PHE F 2 196 ? 10.703 25.820 26.598 1.00 69.00 196 PHE C CA 1
ATOM 11340 C C . PHE F 2 196 ? 11.140 27.270 26.502 1.00 72.55 196 PHE C C 1
ATOM 11341 O O . PHE F 2 196 ? 11.528 27.868 27.512 1.00 74.16 196 PHE C O 1
ATOM 11349 N N . SER F 2 197 ? 11.081 27.825 25.291 1.00 72.75 197 SER C N 1
ATOM 11350 C CA . SER F 2 197 ? 11.590 29.173 25.086 1.00 75.99 197 SER C CA 1
ATOM 11351 C C . SER F 2 197 ? 10.688 30.190 25.767 1.00 76.13 197 SER C C 1
ATOM 11352 O O . SER F 2 197 ? 9.459 30.080 25.733 1.00 71.65 197 SER C O 1
ATOM 11355 N N . GLU F 2 198 ? 11.310 31.213 26.349 1.00 76.20 198 GLU C N 1
ATOM 11356 C CA . GLU F 2 198 ? 10.552 32.284 26.969 1.00 72.66 198 GLU C CA 1
ATOM 11357 C C . GLU F 2 198 ? 9.753 33.043 25.916 1.00 89.75 198 GLU C C 1
ATOM 11358 O O . GLU F 2 198 ? 8.690 33.606 26.229 1.00 90.07 198 GLU C O 1
ATOM 11364 N N . GLU F 2 199 ? 10.204 32.996 24.661 1.00 89.99 199 GLU C N 1
ATOM 11365 C CA . GLU F 2 199 ? 9.433 33.573 23.566 1.00 88.38 199 GLU C CA 1
ATOM 11366 C C . GLU F 2 199 ? 8.096 32.852 23.394 1.00 83.71 199 GLU C C 1
ATOM 11367 O O . GLU F 2 199 ? 7.099 33.472 23.007 1.00 83.35 199 GLU C O 1
ATOM 11373 N N . SER F 2 200 ? 8.071 31.529 23.613 1.00 75.34 200 SER C N 1
ATOM 11374 C CA . SER F 2 200 ? 6.814 30.780 23.559 1.00 79.20 200 SER C CA 1
ATOM 11375 C C . SER F 2 200 ? 5.777 31.354 24.524 1.00 83.46 200 SER C C 1
ATOM 11376 O O . SER F 2 200 ? 4.634 31.619 24.137 1.00 81.92 200 SER C O 1
ATOM 11379 N N . ILE F 2 201 ? 6.148 31.508 25.799 1.00 85.84 201 ILE C N 1
ATOM 11380 C CA . ILE F 2 201 ? 5.225 32.065 26.785 1.00 86.75 201 ILE C CA 1
ATOM 11381 C C . ILE F 2 201 ? 4.831 33.480 26.408 1.00 87.27 201 ILE C C 1
ATOM 11382 O O . ILE F 2 201 ? 3.671 33.875 26.554 1.00 89.34 201 ILE C O 1
ATOM 11387 N N . ARG F 2 202 ? 5.787 34.279 25.939 1.00 87.96 202 ARG C N 1
ATOM 11388 C CA . ARG F 2 202 ? 5.432 35.641 25.553 1.00 97.32 202 ARG C CA 1
ATOM 11389 C C . ARG F 2 202 ? 4.388 35.643 24.432 1.00 94.66 202 ARG C C 1
ATOM 11390 O O . ARG F 2 202 ? 3.423 36.416 24.473 1.00 95.59 202 ARG C O 1
ATOM 11398 N N . ASP F 2 203 ? 4.585 34.814 23.402 1.00 88.63 203 ASP C N 1
ATOM 11399 C CA . ASP F 2 203 ? 3.696 34.813 22.244 1.00 90.13 203 ASP C CA 1
ATOM 11400 C C . ASP F 2 203 ? 2.335 34.189 22.565 1.00 91.76 203 ASP C C 1
ATOM 11401 O O . ASP F 2 203 ? 1.298 34.643 22.047 1.00 89.65 203 ASP C O 1
ATOM 11406 N N . ALA F 2 204 ? 2.320 33.156 23.413 1.00 88.27 204 ALA C N 1
ATOM 11407 C CA . ALA F 2 204 ? 1.065 32.589 23.892 1.00 73.46 204 ALA C CA 1
ATOM 11408 C C . ALA F 2 204 ? 0.294 33.584 24.751 1.00 72.42 204 ALA C C 1
ATOM 11409 O O . ALA F 2 204 ? -0.912 33.780 24.563 1.00 75.70 204 ALA C O 1
ATOM 11411 N N . ALA F 2 205 ? 0.969 34.201 25.722 1.00 76.91 205 ALA C N 1
ATOM 11412 C CA . ALA F 2 205 ? 0.348 35.256 26.512 1.00 78.47 205 ALA C CA 1
ATOM 11413 C C . ALA F 2 205 ? -0.192 36.355 25.611 1.00 87.37 205 ALA C C 1
ATOM 11414 O O . ALA F 2 205 ? -1.276 36.898 25.858 1.00 97.23 205 ALA C O 1
ATOM 11416 N N . ALA F 2 206 ? 0.545 36.682 24.546 1.00 83.78 206 ALA C N 1
ATOM 11417 C CA . ALA F 2 206 ? 0.077 37.703 23.615 1.00 86.67 206 ALA C CA 1
ATOM 11418 C C . ALA F 2 206 ? -1.221 37.269 22.953 1.00 86.12 206 ALA C C 1
ATOM 11419 O O . ALA F 2 206 ? -2.160 38.061 22.830 1.00 93.82 206 ALA C O 1
ATOM 11421 N N . MET F 2 207 ? -1.291 36.011 22.516 1.00 79.81 207 MET C N 1
ATOM 11422 C CA . MET F 2 207 ? -2.512 35.524 21.887 1.00 80.97 207 MET C CA 1
ATOM 11423 C C . MET F 2 207 ? -3.676 35.504 22.868 1.00 85.20 207 MET C C 1
ATOM 11424 O O . MET F 2 207 ? -4.823 35.723 22.468 1.00 92.79 207 MET C O 1
ATOM 11429 N N . ILE F 2 208 ? -3.410 35.230 24.148 1.00 86.26 208 ILE C N 1
ATOM 11430 C CA . ILE F 2 208 ? -4.486 35.208 25.135 1.00 89.10 208 ILE C CA 1
ATOM 11431 C C . ILE F 2 208 ? -4.999 36.622 25.405 1.00 95.30 208 ILE C C 1
ATOM 11432 O O . ILE F 2 208 ? -6.207 36.840 25.554 1.00 100.09 208 ILE C O 1
ATOM 11437 N N . ASN F 2 209 ? -4.091 37.606 25.468 1.00 93.82 209 ASN C N 1
ATOM 11438 C CA . ASN F 2 209 ? -4.480 38.971 25.817 1.00 89.74 209 ASN C CA 1
ATOM 11439 C C . ASN F 2 209 ? -5.251 39.649 24.691 1.00 93.51 209 ASN C C 1
ATOM 11440 O O . ASN F 2 209 ? -6.016 40.587 24.948 1.00 99.04 209 ASN C O 1
ATOM 11445 N N . ALA F 2 210 ? -5.072 39.203 23.446 1.00 89.55 210 ALA C N 1
ATOM 11446 C CA . ALA F 2 210 ? -5.700 39.846 22.296 1.00 87.70 210 ALA C CA 1
ATOM 11447 C C . ALA F 2 210 ? -6.993 39.184 21.835 1.00 91.39 210 ALA C C 1
ATOM 11448 O O . ALA F 2 210 ? -7.563 39.619 20.828 1.00 96.98 210 ALA C O 1
ATOM 11450 N N . ALA F 2 211 ? -7.463 38.146 22.527 1.00 88.92 211 ALA C N 1
ATOM 11451 C CA . ALA F 2 211 ? -8.588 37.346 22.055 1.00 86.51 211 ALA C CA 1
ATOM 11452 C C . ALA F 2 211 ? -9.932 37.919 22.502 1.00 86.87 211 ALA C C 1
ATOM 11453 O O . ALA F 2 211 ? -10.148 38.166 23.693 1.00 86.95 211 ALA C O 1
ATOM 11455 N N . LYS F 2 212 ? -10.853 38.077 21.545 1.00 88.53 212 LYS C N 1
ATOM 11456 C CA . LYS F 2 212 ? -12.196 38.554 21.870 1.00 92.97 212 LYS C CA 1
ATOM 11457 C C . LYS F 2 212 ? -13.056 37.452 22.465 1.00 96.37 212 LYS C C 1
ATOM 11458 O O . LYS F 2 212 ? -13.919 37.724 23.309 1.00 99.22 212 LYS C O 1
ATOM 11460 N N . ARG F 2 213 ? -12.844 36.215 22.029 1.00 92.31 213 ARG C N 1
ATOM 11461 C CA . ARG F 2 213 ? -13.715 35.096 22.378 1.00 87.10 213 ARG C CA 1
ATOM 11462 C C . ARG F 2 213 ? -12.870 33.841 22.588 1.00 83.18 213 ARG C C 1
ATOM 11463 O O . ARG F 2 213 ? -12.955 32.883 21.812 1.00 77.91 213 ARG C O 1
ATOM 11465 N N . PRO F 2 214 ? -12.038 33.815 23.634 1.00 82.42 214 PRO C N 1
ATOM 11466 C CA . PRO F 2 214 ? -11.200 32.639 23.904 1.00 78.42 214 PRO C CA 1
ATOM 11467 C C . PRO F 2 214 ? -11.903 31.592 24.750 1.00 77.91 214 PRO C C 1
ATOM 11468 O O . PRO F 2 214 ? -12.788 31.892 25.553 1.00 80.68 214 PRO C O 1
ATOM 11472 N N . VAL F 2 215 ? -11.465 30.342 24.585 1.00 77.80 215 VAL C N 1
ATOM 11473 C CA . VAL F 2 215 ? -11.926 29.237 25.422 1.00 80.30 215 VAL C CA 1
ATOM 11474 C C . VAL F 2 215 ? -10.733 28.425 25.916 1.00 74.49 215 VAL C C 1
ATOM 11475 O O . VAL F 2 215 ? -9.802 28.140 25.152 1.00 72.47 215 VAL C O 1
ATOM 11479 N N . LEU F 2 216 ? -10.795 28.009 27.186 1.00 68.55 216 LEU C N 1
ATOM 11480 C CA . LEU F 2 216 ? -9.756 27.205 27.803 1.00 64.18 216 LEU C CA 1
ATOM 11481 C C . LEU F 2 216 ? -10.224 25.761 27.811 1.00 69.27 216 LEU C C 1
ATOM 11482 O O . LEU F 2 216 ? -11.217 25.431 28.465 1.00 72.39 216 LEU C O 1
ATOM 11487 N N . TYR F 2 217 ? -9.500 24.906 27.104 1.00 74.74 217 TYR C N 1
ATOM 11488 C CA . TYR F 2 217 ? -9.901 23.524 26.855 1.00 71.06 217 TYR C CA 1
ATOM 11489 C C . TYR F 2 217 ? -8.933 22.631 27.616 1.00 63.32 217 TYR C C 1
ATOM 11490 O O . TYR F 2 217 ? -7.782 22.467 27.208 1.00 65.58 217 TYR C O 1
ATOM 11499 N N . LEU F 2 218 ? -9.399 22.073 28.728 1.00 57.84 218 LEU C N 1
ATOM 11500 C CA . LEU F 2 218 ? -8.564 21.281 29.619 1.00 63.23 218 LEU C CA 1
ATOM 11501 C C . LEU F 2 218 ? -8.718 19.788 29.368 1.00 66.99 218 LEU C C 1
ATOM 11502 O O . LEU F 2 218 ? -9.829 19.295 29.132 1.00 65.26 218 LEU C O 1
ATOM 11507 N N . GLY F 2 219 ? -7.587 19.080 29.443 1.00 67.38 219 GLY C N 1
ATOM 11508 C CA . GLY F 2 219 ? -7.551 17.638 29.374 1.00 67.31 219 GLY C CA 1
ATOM 11509 C C . GLY F 2 219 ? -6.891 17.048 30.611 1.00 55.77 219 GLY C C 1
ATOM 11510 O O . GLY F 2 219 ? -6.449 17.761 31.515 1.00 52.26 219 GLY C O 1
ATOM 11511 N N . GLY F 2 220 ? -6.826 15.718 30.626 1.00 47.14 220 GLY C N 1
ATOM 11512 C CA . GLY F 2 220 ? -6.342 14.996 31.785 1.00 46.44 220 GLY C CA 1
ATOM 11513 C C . GLY F 2 220 ? -4.903 15.269 32.143 1.00 50.21 220 GLY C C 1
ATOM 11514 O O . GLY F 2 220 ? -4.447 14.804 33.194 1.00 46.32 220 GLY C O 1
ATOM 11515 N N . GLY F 2 221 ? -4.181 16.010 31.307 1.00 56.86 221 GLY C N 1
ATOM 11516 C CA . GLY F 2 221 ? -2.798 16.325 31.587 1.00 56.05 221 GLY C CA 1
ATOM 11517 C C . GLY F 2 221 ? -2.591 17.456 32.556 1.00 58.69 221 GLY C C 1
ATOM 11518 O O . GLY F 2 221 ? -1.455 17.651 33.020 1.00 54.41 221 GLY C O 1
ATOM 11519 N N . VAL F 2 222 ? -3.658 18.184 32.908 1.00 62.69 222 VAL C N 1
ATOM 11520 C CA . VAL F 2 222 ? -3.514 19.307 33.833 1.00 64.48 222 VAL C CA 1
ATOM 11521 C C . VAL F 2 222 ? -3.615 18.809 35.270 1.00 61.66 222 VAL C C 1
ATOM 11522 O O . VAL F 2 222 ? -3.513 19.603 36.216 1.00 53.38 222 VAL C O 1
ATOM 11526 N N . ILE F 2 223 ? -3.744 17.484 35.430 1.00 56.52 223 ILE C N 1
ATOM 11527 C CA . ILE F 2 223 ? -4.231 16.895 36.671 1.00 58.26 223 ILE C CA 1
ATOM 11528 C C . ILE F 2 223 ? -3.323 17.206 37.862 1.00 57.84 223 ILE C C 1
ATOM 11529 O O . ILE F 2 223 ? -3.799 17.224 39.005 1.00 62.74 223 ILE C O 1
ATOM 11534 N N . ASN F 2 224 ? -2.038 17.495 37.639 1.00 52.97 224 ASN C N 1
ATOM 11535 C CA . ASN F 2 224 ? -1.171 17.838 38.759 1.00 54.41 224 ASN C CA 1
ATOM 11536 C C . ASN F 2 224 ? -0.926 19.333 38.858 1.00 64.44 224 ASN C C 1
ATOM 11537 O O . ASN F 2 224 ? 0.046 19.757 39.488 1.00 68.90 224 ASN C O 1
ATOM 11542 N N . ALA F 2 225 ? -1.820 20.142 38.296 1.00 64.30 225 ALA C N 1
ATOM 11543 C CA . ALA F 2 225 ? -1.702 21.585 38.372 1.00 63.46 225 ALA C CA 1
ATOM 11544 C C . ALA F 2 225 ? -3.075 22.208 38.576 1.00 75.00 225 ALA C C 1
ATOM 11545 O O . ALA F 2 225 ? -3.494 23.066 37.789 1.00 78.13 225 ALA C O 1
ATOM 11547 N N . PRO F 2 226 ? -3.824 21.793 39.595 1.00 76.37 226 PRO C N 1
ATOM 11548 C CA . PRO F 2 226 ? -5.149 22.398 39.771 1.00 73.74 226 PRO C CA 1
ATOM 11549 C C . PRO F 2 226 ? -5.068 23.855 40.178 1.00 73.23 226 PRO C C 1
ATOM 11550 O O . PRO F 2 226 ? -5.826 24.690 39.661 1.00 78.69 226 PRO C O 1
ATOM 11554 N N . ALA F 2 227 ? -4.124 24.185 41.061 1.00 67.85 227 ALA C N 1
ATOM 11555 C CA . ALA F 2 227 ? -3.991 25.548 41.551 1.00 73.33 227 ALA C CA 1
ATOM 11556 C C . ALA F 2 227 ? -3.818 26.533 40.406 1.00 82.72 227 ALA C C 1
ATOM 11557 O O . ALA F 2 227 ? -4.601 27.474 40.262 1.00 90.60 227 ALA C O 1
ATOM 11559 N N . ARG F 2 228 ? -2.809 26.319 39.560 1.00 81.78 228 ARG C N 1
ATOM 11560 C CA . ARG F 2 228 ? -2.484 27.330 38.561 1.00 79.59 228 ARG C CA 1
ATOM 11561 C C . ARG F 2 228 ? -3.472 27.319 37.394 1.00 73.60 228 ARG C C 1
ATOM 11562 O O . ARG F 2 228 ? -3.653 28.345 36.738 1.00 71.47 228 ARG C O 1
ATOM 11570 N N . VAL F 2 229 ? -4.113 26.183 37.102 1.00 69.66 229 VAL C N 1
ATOM 11571 C CA . VAL F 2 229 ? -5.118 26.181 36.043 1.00 65.20 229 VAL C CA 1
ATOM 11572 C C . VAL F 2 229 ? -6.350 26.957 36.490 1.00 72.68 229 VAL C C 1
ATOM 11573 O O . VAL F 2 229 ? -6.934 27.731 35.716 1.00 73.10 229 VAL C O 1
ATOM 11577 N N . ARG F 2 230 ? -6.768 26.763 37.744 1.00 70.94 230 ARG C N 1
ATOM 11578 C CA . ARG F 2 230 ? -7.835 27.596 38.285 1.00 74.10 230 ARG C CA 1
ATOM 11579 C C . ARG F 2 230 ? -7.401 29.061 38.334 1.00 83.61 230 ARG C C 1
ATOM 11580 O O . ARG F 2 230 ? -8.169 29.959 37.968 1.00 86.08 230 ARG C O 1
ATOM 11588 N N . GLU F 2 231 ? -6.159 29.310 38.765 1.00 85.23 231 GLU C N 1
ATOM 11589 C CA . GLU F 2 231 ? -5.612 30.664 38.834 1.00 83.65 231 GLU C CA 1
ATOM 11590 C C . GLU F 2 231 ? -5.675 31.347 37.477 1.00 85.12 231 GLU C C 1
ATOM 11591 O O . GLU F 2 231 ? -6.049 32.522 37.377 1.00 88.16 231 GLU C O 1
ATOM 11597 N N . LEU F 2 232 ? -5.313 30.618 36.422 1.00 79.76 232 LEU C N 1
ATOM 11598 C CA . LEU F 2 232 ? -5.343 31.162 35.073 1.00 79.27 232 LEU C CA 1
ATOM 11599 C C . LEU F 2 232 ? -6.782 31.423 34.647 1.00 85.26 232 LEU C C 1
ATOM 11600 O O . LEU F 2 232 ? -7.108 32.496 34.125 1.00 90.07 232 LEU C O 1
ATOM 11605 N N . ALA F 2 233 ? -7.658 30.437 34.858 1.00 86.49 233 ALA C N 1
ATOM 11606 C CA . ALA F 2 233 ? -9.046 30.577 34.432 1.00 84.52 233 ALA C CA 1
ATOM 11607 C C . ALA F 2 233 ? -9.707 31.786 35.084 1.00 86.36 233 ALA C C 1
ATOM 11608 O O . ALA F 2 233 ? -10.420 32.547 34.417 1.00 82.00 233 ALA C O 1
ATOM 11610 N N . GLU F 2 234 ? -9.476 31.987 36.385 1.00 86.53 234 GLU C N 1
ATOM 11611 C CA . GLU F 2 234 ? -10.126 33.083 37.095 1.00 82.82 234 GLU C CA 1
ATOM 11612 C C . GLU F 2 234 ? -9.436 34.419 36.864 1.00 81.94 234 GLU C C 1
ATOM 11613 O O . GLU F 2 234 ? -10.105 35.455 36.877 1.00 86.11 234 GLU C O 1
ATOM 11619 N N . LYS F 2 235 ? -8.113 34.439 36.698 1.00 75.37 235 LYS C N 1
ATOM 11620 C CA . LYS F 2 235 ? -7.454 35.701 36.372 1.00 79.96 235 LYS C CA 1
ATOM 11621 C C . LYS F 2 235 ? -7.934 36.232 35.021 1.00 83.74 235 LYS C C 1
ATOM 11622 O O . LYS F 2 235 ? -8.502 37.326 34.935 1.00 85.70 235 LYS C O 1
ATOM 11628 N N . ALA F 2 236 ? -7.727 35.462 33.947 1.00 83.15 236 ALA C N 1
ATOM 11629 C CA . ALA F 2 236 ? -8.147 35.929 32.628 1.00 89.80 236 ALA C CA 1
ATOM 11630 C C . ALA F 2 236 ? -9.646 35.816 32.385 1.00 93.17 236 ALA C C 1
ATOM 11631 O O . ALA F 2 236 ? -10.130 36.355 31.381 1.00 88.06 236 ALA C O 1
ATOM 11633 N N . GLN F 2 237 ? -10.384 35.187 33.300 1.00 99.77 237 GLN C N 1
ATOM 11634 C CA . GLN F 2 237 ? -11.813 34.908 33.150 1.00 99.54 237 GLN C CA 1
ATOM 11635 C C . GLN F 2 237 ? -12.112 34.200 31.826 1.00 104.20 237 GLN C C 1
ATOM 11636 O O . GLN F 2 237 ? -12.871 34.683 30.982 1.00 113.09 237 GLN C O 1
ATOM 11642 N N . LEU F 2 238 ? -11.490 33.006 31.660 1.00 96.73 238 LEU C N 1
ATOM 11643 C CA . LEU F 2 238 ? -11.694 32.174 30.472 1.00 94.43 238 LEU C CA 1
ATOM 11644 C C . LEU F 2 238 ? -12.837 31.188 30.711 1.00 91.51 238 LEU C C 1
ATOM 11645 O O . LEU F 2 238 ? -12.838 30.488 31.727 1.00 84.32 238 LEU C O 1
ATOM 11650 N N . PRO F 2 239 ? -13.845 31.127 29.843 1.00 94.44 239 PRO C N 1
ATOM 11651 C CA . PRO F 2 239 ? -14.758 29.978 29.882 1.00 92.74 239 PRO C CA 1
ATOM 11652 C C . PRO F 2 239 ? -13.978 28.696 29.644 1.00 87.51 239 PRO C C 1
ATOM 11653 O O . PRO F 2 239 ? -13.260 28.564 28.651 1.00 86.68 239 PRO C O 1
ATOM 11657 N N . THR F 2 240 ? -14.128 27.740 30.558 1.00 82.46 240 THR C N 1
ATOM 11658 C CA . THR F 2 240 ? -13.310 26.538 30.542 1.00 79.66 240 THR C CA 1
ATOM 11659 C C . THR F 2 240 ? -14.166 25.294 30.376 1.00 81.23 240 THR C C 1
ATOM 11660 O O . THR F 2 240 ? -15.134 25.090 31.116 1.00 79.17 240 THR C O 1
ATOM 11664 N N . THR F 2 241 ? -13.796 24.473 29.400 1.00 86.17 241 THR C N 1
ATOM 11665 C CA . THR F 2 241 ? -14.374 23.167 29.137 1.00 83.81 241 THR C CA 1
ATOM 11666 C C . THR F 2 241 ? -13.358 22.096 29.525 1.00 80.90 241 THR C C 1
ATOM 11667 O O . THR F 2 241 ? -12.149 22.341 29.541 1.00 81.92 241 THR C O 1
ATOM 11671 N N . MET F 2 242 ? -13.854 20.904 29.862 1.00 79.13 242 MET C N 1
ATOM 11672 C CA . MET F 2 242 ? -13.005 19.765 30.200 1.00 73.69 242 MET C CA 1
ATOM 11673 C C . MET F 2 242 ? -13.403 18.553 29.371 1.00 72.98 242 MET C C 1
ATOM 11674 O O . MET F 2 242 ? -14.557 18.417 28.951 1.00 73.76 242 MET C O 1
ATOM 11679 N N . THR F 2 243 ? -12.425 17.693 29.110 1.00 66.85 243 THR C N 1
ATOM 11680 C CA . THR F 2 243 ? -12.719 16.368 28.596 1.00 68.88 243 THR C CA 1
ATOM 11681 C C . THR F 2 243 ? -13.264 15.489 29.719 1.00 73.21 243 THR C C 1
ATOM 11682 O O . THR F 2 243 ? -13.296 15.873 30.897 1.00 75.69 243 THR C O 1
ATOM 11686 N N . LEU F 2 244 ? -13.666 14.275 29.346 1.00 68.22 244 LEU C N 1
ATOM 11687 C CA . LEU F 2 244 ? -14.082 13.305 30.351 1.00 66.47 244 LEU C CA 1
ATOM 11688 C C . LEU F 2 244 ? -13.002 13.085 31.417 1.00 63.23 244 LEU C C 1
ATOM 11689 O O . LEU F 2 244 ? -13.323 12.894 32.595 1.00 52.22 244 LEU C O 1
ATOM 11694 N N . MET F 2 245 ? -11.719 13.165 31.041 1.00 62.68 245 MET C N 1
ATOM 11695 C CA . MET F 2 245 ? -10.637 12.892 31.981 1.00 58.84 245 MET C CA 1
ATOM 11696 C C . MET F 2 245 ? -10.302 14.078 32.861 1.00 63.35 245 MET C C 1
ATOM 11697 O O . MET F 2 245 ? -9.531 13.924 33.817 1.00 62.84 245 MET C O 1
ATOM 11702 N N . ALA F 2 246 ? -10.871 15.243 32.582 1.00 64.82 246 ALA C N 1
ATOM 11703 C CA . ALA F 2 246 ? -10.507 16.438 33.310 1.00 65.38 246 ALA C CA 1
ATOM 11704 C C . ALA F 2 246 ? -11.629 16.956 34.191 1.00 76.78 246 ALA C C 1
ATOM 11705 O O . ALA F 2 246 ? -11.439 17.973 34.856 1.00 83.73 246 ALA C O 1
ATOM 11707 N N . LEU F 2 247 ? -12.777 16.279 34.228 1.00 68.58 247 LEU C N 1
ATOM 11708 C CA . LEU F 2 247 ? -13.833 16.642 35.163 1.00 53.48 247 LEU C CA 1
ATOM 11709 C C . LEU F 2 247 ? -13.299 16.625 36.599 1.00 53.17 247 LEU C C 1
ATOM 11710 O O . LEU F 2 247 ? -12.513 15.758 36.987 1.00 54.23 247 LEU C O 1
ATOM 11715 N N . GLY F 2 248 ? -13.714 17.602 37.386 1.00 63.52 248 GLY C N 1
ATOM 11716 C CA . GLY F 2 248 ? -13.215 17.790 38.723 1.00 66.51 248 GLY C CA 1
ATOM 11717 C C . GLY F 2 248 ? -12.048 18.747 38.835 1.00 72.78 248 GLY C C 1
ATOM 11718 O O . GLY F 2 248 ? -11.770 19.234 39.935 1.00 75.08 248 GLY C O 1
ATOM 11719 N N . MET F 2 249 ? -11.372 19.046 37.720 1.00 79.51 249 MET C N 1
ATOM 11720 C CA . MET F 2 249 ? -10.313 20.055 37.692 1.00 78.87 249 MET C CA 1
ATOM 11721 C C . MET F 2 249 ? -10.875 21.427 38.003 1.00 77.10 249 MET C C 1
ATOM 11722 O O . MET F 2 249 ? -10.141 22.322 38.433 1.00 80.61 249 MET C O 1
ATOM 11727 N N . LEU F 2 250 ? -12.171 21.565 37.820 1.00 79.95 250 LEU C N 1
ATOM 11728 C CA . LEU F 2 250 ? -13.096 22.595 38.223 1.00 86.71 250 LEU C CA 1
ATOM 11729 C C . LEU F 2 250 ? -14.390 22.052 38.816 1.00 88.49 250 LEU C C 1
ATOM 11730 O O . LEU F 2 250 ? -14.934 21.013 38.381 1.00 92.71 250 LEU C O 1
ATOM 11735 N N . PRO F 2 251 ? -14.850 22.707 39.884 1.00 81.72 251 PRO C N 1
ATOM 11736 C CA . PRO F 2 251 ? -16.088 22.274 40.524 1.00 77.05 251 PRO C CA 1
ATOM 11737 C C . PRO F 2 251 ? -17.235 22.450 39.542 1.00 71.23 251 PRO C C 1
ATOM 11738 O O . PRO F 2 251 ? -17.261 23.389 38.738 1.00 64.91 251 PRO C O 1
ATOM 11742 N N . LYS F 2 252 ? -18.163 21.497 39.577 1.00 70.43 252 LYS C N 1
ATOM 11743 C CA . LYS F 2 252 ? -19.232 21.489 38.587 1.00 71.60 252 LYS C CA 1
ATOM 11744 C C . LYS F 2 252 ? -19.921 22.837 38.508 1.00 67.85 252 LYS C C 1
ATOM 11745 O O . LYS F 2 252 ? -20.177 23.345 37.410 1.00 65.73 252 LYS C O 1
ATOM 11751 N N . ALA F 2 253 ? -20.189 23.449 39.665 1.00 68.61 253 ALA C N 1
ATOM 11752 C CA . ALA F 2 253 ? -20.943 24.695 39.726 1.00 69.48 253 ALA C CA 1
ATOM 11753 C C . ALA F 2 253 ? -20.117 25.961 39.498 1.00 77.22 253 ALA C C 1
ATOM 11754 O O . ALA F 2 253 ? -20.714 27.044 39.469 1.00 87.43 253 ALA C O 1
ATOM 11756 N N . HIS F 2 254 ? -18.793 25.879 39.335 1.00 76.36 254 HIS C N 1
ATOM 11757 C CA . HIS F 2 254 ? -17.980 27.092 39.218 1.00 78.10 254 HIS C CA 1
ATOM 11758 C C . HIS F 2 254 ? -18.449 27.919 38.020 1.00 73.60 254 HIS C C 1
ATOM 11759 O O . HIS F 2 254 ? -18.726 27.358 36.953 1.00 67.46 254 HIS C O 1
ATOM 11766 N N . PRO F 2 255 ? -18.572 29.247 38.163 1.00 79.07 255 PRO C N 1
ATOM 11767 C CA . PRO F 2 255 ? -19.247 30.046 37.117 1.00 83.89 255 PRO C CA 1
ATOM 11768 C C . PRO F 2 255 ? -18.567 30.021 35.751 1.00 87.29 255 PRO C C 1
ATOM 11769 O O . PRO F 2 255 ? -19.149 30.551 34.792 1.00 88.53 255 PRO C O 1
ATOM 11773 N N . LEU F 2 256 ? -17.362 29.461 35.631 1.00 88.30 256 LEU C N 1
ATOM 11774 C CA . LEU F 2 256 ? -16.697 29.333 34.340 1.00 84.68 256 LEU C CA 1
ATOM 11775 C C . LEU F 2 256 ? -16.829 27.942 33.728 1.00 80.17 256 LEU C C 1
ATOM 11776 O O . LEU F 2 256 ? -16.346 27.726 32.610 1.00 79.97 256 LEU C O 1
ATOM 11781 N N . SER F 2 257 ? -17.503 27.009 34.395 1.00 74.83 257 SER C N 1
ATOM 11782 C CA . SER F 2 257 ? -17.516 25.629 33.927 1.00 78.93 257 SER C CA 1
ATOM 11783 C C . SER F 2 257 ? -18.479 25.530 32.757 1.00 84.60 257 SER C C 1
ATOM 11784 O O . SER F 2 257 ? -19.695 25.666 32.926 1.00 93.49 257 SER C O 1
ATOM 11787 N N . LEU F 2 258 ? -17.931 25.308 31.569 1.00 81.07 258 LEU C N 1
ATOM 11788 C CA . LEU F 2 258 ? -18.725 24.943 30.406 1.00 76.82 258 LEU C CA 1
ATOM 11789 C C . LEU F 2 258 ? -19.110 23.468 30.402 1.00 71.51 258 LEU C C 1
ATOM 11790 O O . LEU F 2 258 ? -19.720 23.009 29.431 1.00 68.42 258 LEU C O 1
ATOM 11795 N N . GLY F 2 259 ? -18.767 22.718 31.452 1.00 70.01 259 GLY C N 1
ATOM 11796 C CA . GLY F 2 259 ? -18.966 21.281 31.448 1.00 69.40 259 GLY C CA 1
ATOM 11797 C C . GLY F 2 259 ? -18.101 20.601 30.398 1.00 71.00 259 GLY C C 1
ATOM 11798 O O . GLY F 2 259 ? -17.057 21.114 29.979 1.00 73.92 259 GLY C O 1
ATOM 11799 N N . MET F 2 260 ? -18.542 19.427 29.962 1.00 71.55 260 MET C N 1
ATOM 11800 C CA . MET F 2 260 ? -17.745 18.578 29.085 1.00 69.59 260 MET C CA 1
ATOM 11801 C C . MET F 2 260 ? -18.121 18.806 27.625 1.00 76.08 260 MET C C 1
ATOM 11802 O O . MET F 2 260 ? -19.298 18.970 27.298 1.00 84.92 260 MET C O 1
ATOM 11807 N N . LEU F 2 261 ? -17.120 18.832 26.750 1.00 76.38 261 LEU C N 1
ATOM 11808 C CA . LEU F 2 261 ? -17.367 19.012 25.327 1.00 74.39 261 LEU C CA 1
ATOM 11809 C C . LEU F 2 261 ? -17.450 17.663 24.620 1.00 74.29 261 LEU C C 1
ATOM 11810 O O . LEU F 2 261 ? -17.039 16.631 25.151 1.00 80.11 261 LEU C O 1
ATOM 11815 N N . GLY F 2 262 ? -18.027 17.669 23.424 1.00 64.57 262 GLY C N 1
ATOM 11816 C CA . GLY F 2 262 ? -17.910 16.496 22.581 1.00 54.61 262 GLY C CA 1
ATOM 11817 C C . GLY F 2 262 ? -19.126 15.598 22.417 1.00 54.01 262 GLY C C 1
ATOM 11818 O O . GLY F 2 262 ? -20.274 16.029 22.565 1.00 55.15 262 GLY C O 1
ATOM 11819 N N . MET F 2 263 ? -18.845 14.309 22.200 1.00 54.63 263 MET C N 1
ATOM 11820 C CA . MET F 2 263 ? -19.833 13.375 21.663 1.00 64.16 263 MET C CA 1
ATOM 11821 C C . MET F 2 263 ? -21.079 13.300 22.527 1.00 66.80 263 MET C C 1
ATOM 11822 O O . MET F 2 263 ? -22.206 13.346 22.021 1.00 71.00 263 MET C O 1
ATOM 11827 N N . HIS F 2 264 ? -20.901 13.166 23.829 1.00 66.13 264 HIS C N 1
ATOM 11828 C CA . HIS F 2 264 ? -22.018 13.175 24.757 1.00 67.11 264 HIS C CA 1
ATOM 11829 C C . HIS F 2 264 ? -21.928 14.374 25.695 1.00 61.82 264 HIS C C 1
ATOM 11830 O O . HIS F 2 264 ? -22.386 14.303 26.839 1.00 54.61 264 HIS C O 1
ATOM 11837 N N . GLY F 2 265 ? -21.295 15.456 25.233 1.00 63.94 265 GLY C N 1
ATOM 11838 C CA . GLY F 2 265 ? -21.128 16.673 26.005 1.00 67.11 265 GLY C CA 1
ATOM 11839 C C . GLY F 2 265 ? -22.390 17.524 26.118 1.00 67.69 265 GLY C C 1
ATOM 11840 O O . GLY F 2 265 ? -23.510 17.115 25.806 1.00 69.44 265 GLY C O 1
ATOM 11841 N N . VAL F 2 266 ? -22.181 18.749 26.584 1.00 65.07 266 VAL C N 1
ATOM 11842 C CA . VAL F 2 266 ? -23.281 19.687 26.768 1.00 71.02 266 VAL C CA 1
ATOM 11843 C C . VAL F 2 266 ? -23.481 20.487 25.485 1.00 76.98 266 VAL C C 1
ATOM 11844 O O . VAL F 2 266 ? -22.526 20.886 24.794 1.00 74.06 266 VAL C O 1
ATOM 11848 N N . ARG F 2 267 ? -24.749 20.605 25.105 1.00 82.63 267 ARG C N 1
ATOM 11849 C CA . ARG F 2 267 ? -25.152 21.214 23.842 1.00 82.58 267 ARG C CA 1
ATOM 11850 C C . ARG F 2 267 ? -24.704 22.666 23.719 1.00 82.79 267 ARG C C 1
ATOM 11851 O O . ARG F 2 267 ? -24.076 23.048 22.719 1.00 84.52 267 ARG C O 1
ATOM 11859 N N . SER F 2 268 ? -25.017 23.484 24.728 1.00 79.87 268 SER C N 1
ATOM 11860 C CA . SER F 2 268 ? -24.710 24.911 24.676 1.00 79.94 268 SER C CA 1
ATOM 11861 C C . SER F 2 268 ? -23.226 25.178 24.414 1.00 86.20 268 SER C C 1
ATOM 11862 O O . SER F 2 268 ? -22.875 26.050 23.607 1.00 88.55 268 SER C O 1
ATOM 11865 N N . THR F 2 269 ? -22.331 24.459 25.102 1.00 86.58 269 THR C N 1
ATOM 11866 C CA . THR F 2 269 ? -20.920 24.798 24.958 1.00 87.69 269 THR C CA 1
ATOM 11867 C C . THR F 2 269 ? -20.276 24.147 23.736 1.00 83.58 269 THR C C 1
ATOM 11868 O O . THR F 2 269 ? -19.321 24.710 23.190 1.00 88.82 269 THR C O 1
ATOM 11872 N N . ASN F 2 270 ? -20.755 22.983 23.285 1.00 76.06 270 ASN C N 1
ATOM 11873 C CA . ASN F 2 270 ? -20.321 22.514 21.969 1.00 79.66 270 ASN C CA 1
ATOM 11874 C C . ASN F 2 270 ? -20.639 23.561 20.906 1.00 84.19 270 ASN C C 1
ATOM 11875 O O . ASN F 2 270 ? -19.853 23.774 19.973 1.00 79.96 270 ASN C O 1
ATOM 11880 N N . TYR F 2 271 ? -21.780 24.251 21.051 1.00 88.44 271 TYR C N 1
ATOM 11881 C CA . TYR F 2 271 ? -22.064 25.375 20.162 1.00 89.03 271 TYR C CA 1
ATOM 11882 C C . TYR F 2 271 ? -21.132 26.554 20.448 1.00 86.28 271 TYR C C 1
ATOM 11883 O O . TYR F 2 271 ? -20.689 27.240 19.518 1.00 85.11 271 TYR C O 1
ATOM 11892 N N . ILE F 2 272 ? -20.807 26.789 21.724 1.00 85.88 272 ILE C N 1
ATOM 11893 C CA . ILE F 2 272 ? -19.978 27.934 22.104 1.00 87.28 272 ILE C CA 1
ATOM 11894 C C . ILE F 2 272 ? -18.580 27.822 21.505 1.00 84.40 272 ILE C C 1
ATOM 11895 O O . ILE F 2 272 ? -17.975 28.830 21.115 1.00 78.33 272 ILE C O 1
ATOM 11900 N N . LEU F 2 273 ? -18.045 26.598 21.427 1.00 82.54 273 LEU C N 1
ATOM 11901 C CA . LEU F 2 273 ? -16.688 26.410 20.929 1.00 79.47 273 LEU C CA 1
ATOM 11902 C C . LEU F 2 273 ? -16.555 26.875 19.480 1.00 83.87 273 LEU C C 1
ATOM 11903 O O . LEU F 2 273 ? -15.512 27.422 19.092 1.00 84.15 273 LEU C O 1
ATOM 11908 N N . GLN F 2 274 ? -17.605 26.705 18.672 1.00 81.62 274 GLN C N 1
ATOM 11909 C CA . GLN F 2 274 ? -17.525 27.190 17.301 1.00 82.77 274 GLN C CA 1
ATOM 11910 C C . GLN F 2 274 ? -17.531 28.707 17.221 1.00 87.72 274 GLN C C 1
ATOM 11911 O O . GLN F 2 274 ? -17.169 29.257 16.177 1.00 92.07 274 GLN C O 1
ATOM 11917 N N . GLU F 2 275 ? -17.952 29.393 18.280 1.00 91.53 275 GLU C N 1
ATOM 11918 C CA . GLU F 2 275 ? -17.829 30.844 18.342 1.00 101.22 275 GLU C CA 1
ATOM 11919 C C . GLU F 2 275 ? -16.479 31.307 18.874 1.00 106.44 275 GLU C C 1
ATOM 11920 O O . GLU F 2 275 ? -16.144 32.490 18.736 1.00 109.19 275 GLU C O 1
ATOM 11926 N N . ALA F 2 276 ? -15.697 30.411 19.464 1.00 105.10 276 ALA C N 1
ATOM 11927 C CA . ALA F 2 276 ? -14.401 30.791 19.997 1.00 102.04 276 ALA C CA 1
ATOM 11928 C C . ALA F 2 276 ? -13.446 31.166 18.870 1.00 99.78 276 ALA C C 1
ATOM 11929 O O . ALA F 2 276 ? -13.420 30.523 17.818 1.00 101.79 276 ALA C O 1
ATOM 11931 N N . ASP F 2 277 ? -12.657 32.217 19.091 1.00 97.13 277 ASP C N 1
ATOM 11932 C CA . ASP F 2 277 ? -11.584 32.556 18.166 1.00 97.86 277 ASP C CA 1
ATOM 11933 C C . ASP F 2 277 ? -10.231 32.046 18.638 1.00 96.22 277 ASP C C 1
ATOM 11934 O O . ASP F 2 277 ? -9.260 32.096 17.874 1.00 97.01 277 ASP C O 1
ATOM 11939 N N . LEU F 2 278 ? -10.156 31.507 19.850 1.00 89.48 278 LEU C N 1
ATOM 11940 C CA . LEU F 2 278 ? -8.906 30.945 20.321 1.00 87.72 278 LEU C CA 1
ATOM 11941 C C . LEU F 2 278 ? -9.180 29.810 21.291 1.00 92.70 278 LEU C C 1
ATOM 11942 O O . LEU F 2 278 ? -9.978 29.952 22.224 1.00 96.79 278 LEU C O 1
ATOM 11947 N N . LEU F 2 279 ? -8.509 28.689 21.063 1.00 83.78 279 LEU C N 1
ATOM 11948 C CA . LEU F 2 279 ? -8.601 27.531 21.928 1.00 75.69 279 LEU C CA 1
ATOM 11949 C C . LEU F 2 279 ? -7.265 27.415 22.630 1.00 77.14 279 LEU C C 1
ATOM 11950 O O . LEU F 2 279 ? -6.236 27.252 21.974 1.00 79.20 279 LEU C O 1
ATOM 11955 N N . ILE F 2 280 ? -7.282 27.487 23.946 1.00 77.76 280 ILE C N 1
ATOM 11956 C CA . ILE F 2 280 ? -6.089 27.317 24.757 1.00 78.58 280 ILE C CA 1
ATOM 11957 C C . ILE F 2 280 ? -6.223 25.959 25.421 1.00 87.18 280 ILE C C 1
ATOM 11958 O O . ILE F 2 280 ? -6.897 25.822 26.444 1.00 95.03 280 ILE C O 1
ATOM 11963 N N . VAL F 2 281 ? -5.572 24.954 24.857 1.00 84.82 281 VAL C N 1
ATOM 11964 C CA . VAL F 2 281 ? -5.777 23.571 25.257 1.00 78.90 281 VAL C CA 1
ATOM 11965 C C . VAL F 2 281 ? -4.575 23.144 26.085 1.00 72.59 281 VAL C C 1
ATOM 11966 O O . VAL F 2 281 ? -3.420 23.289 25.660 1.00 74.42 281 VAL C O 1
ATOM 11970 N N . LEU F 2 282 ? -4.847 22.748 27.323 1.00 65.58 282 LEU C N 1
ATOM 11971 C CA . LEU F 2 282 ? -3.822 22.281 28.245 1.00 61.34 282 LEU C CA 1
ATOM 11972 C C . LEU F 2 282 ? -4.111 20.821 28.542 1.00 63.14 282 LEU C C 1
ATOM 11973 O O . LEU F 2 282 ? -5.224 20.479 28.960 1.00 64.79 282 LEU C O 1
ATOM 11978 N N . GLY F 2 283 ? -3.141 19.956 28.258 1.00 55.76 283 GLY C N 1
ATOM 11979 C CA . GLY F 2 283 ? -3.274 18.562 28.638 1.00 53.58 283 GLY C CA 1
ATOM 11980 C C . GLY F 2 283 ? -4.346 17.767 27.920 1.00 54.16 283 GLY C C 1
ATOM 11981 O O . GLY F 2 283 ? -4.646 16.645 28.335 1.00 48.01 283 GLY C O 1
ATOM 11982 N N . ALA F 2 284 ? -4.903 18.280 26.832 1.00 55.52 284 ALA C N 1
ATOM 11983 C CA . ALA F 2 284 ? -5.841 17.509 26.037 1.00 56.20 284 ALA C CA 1
ATOM 11984 C C . ALA F 2 284 ? -5.178 17.112 24.727 1.00 52.74 284 ALA C C 1
ATOM 11985 O O . ALA F 2 284 ? -4.153 17.678 24.332 1.00 57.93 284 ALA C O 1
ATOM 11987 N N . ARG F 2 285 ? -5.773 16.120 24.052 1.00 50.82 285 ARG C N 1
ATOM 11988 C CA . ARG F 2 285 ? -5.160 15.526 22.870 1.00 58.31 285 ARG C CA 1
ATOM 11989 C C . ARG F 2 285 ? -6.116 15.418 21.687 1.00 70.98 285 ARG C C 1
ATOM 11990 O O . ARG F 2 285 ? -5.891 14.582 20.803 1.00 82.58 285 ARG C O 1
ATOM 11998 N N . PHE F 2 286 ? -7.175 16.231 21.651 1.00 66.17 286 PHE C N 1
ATOM 11999 C CA . PHE F 2 286 ? -8.075 16.285 20.495 1.00 65.74 286 PHE C CA 1
ATOM 12000 C C . PHE F 2 286 ? -8.574 14.891 20.083 1.00 64.89 286 PHE C C 1
ATOM 12001 O O . PHE F 2 286 ? -8.610 14.542 18.899 1.00 62.37 286 PHE C O 1
ATOM 12009 N N . ASP F 2 287 ? -8.967 14.088 21.071 1.00 66.49 287 ASP C N 1
ATOM 12010 C CA . ASP F 2 287 ? -9.541 12.769 20.819 1.00 73.04 287 ASP C CA 1
ATOM 12011 C C . ASP F 2 287 ? -10.782 12.852 19.934 1.00 78.90 287 ASP C C 1
ATOM 12012 O O . ASP F 2 287 ? -11.484 13.868 19.902 1.00 77.02 287 ASP C O 1
ATOM 12017 N N . ASP F 2 288 ? -11.020 11.765 19.187 1.00 91.68 288 ASP C N 1
ATOM 12018 C CA . ASP F 2 288 ? -12.175 11.667 18.298 1.00 103.36 288 ASP C CA 1
ATOM 12019 C C . ASP F 2 288 ? -13.459 11.990 19.040 1.00 101.21 288 ASP C C 1
ATOM 12020 O O . ASP F 2 288 ? -14.218 12.883 18.638 1.00 99.14 288 ASP C O 1
ATOM 12025 N N . ARG F 2 289 ? -13.626 11.396 20.204 1.00 99.54 289 ARG C N 1
ATOM 12026 C CA . ARG F 2 289 ? -14.828 11.587 20.982 1.00 82.98 289 ARG C CA 1
ATOM 12027 C C . ARG F 2 289 ? -14.945 12.967 21.617 1.00 81.03 289 ARG C C 1
ATOM 12028 O O . ARG F 2 289 ? -16.010 13.282 22.159 1.00 84.43 289 ARG C O 1
ATOM 12036 N N . ALA F 2 290 ? -13.910 13.799 21.562 1.00 78.57 290 ALA C N 1
ATOM 12037 C CA . ALA F 2 290 ? -14.027 15.162 22.064 1.00 68.54 290 ALA C CA 1
ATOM 12038 C C . ALA F 2 290 ? -14.184 16.218 20.973 1.00 73.31 290 ALA C C 1
ATOM 12039 O O . ALA F 2 290 ? -14.902 17.198 21.188 1.00 76.61 290 ALA C O 1
ATOM 12041 N N . ILE F 2 291 ? -13.542 16.071 19.813 1.00 76.59 291 ILE C N 1
ATOM 12042 C CA . ILE F 2 291 ? -13.590 17.106 18.782 1.00 75.79 291 ILE C CA 1
ATOM 12043 C C . ILE F 2 291 ? -14.510 16.744 17.617 1.00 71.74 291 ILE C C 1
ATOM 12044 O O . ILE F 2 291 ? -14.916 17.647 16.866 1.00 74.49 291 ILE C O 1
ATOM 12049 N N . GLY F 2 292 ? -14.842 15.472 17.433 1.00 69.31 292 GLY C N 1
ATOM 12050 C CA . GLY F 2 292 ? -15.720 15.104 16.342 1.00 76.48 292 GLY C CA 1
ATOM 12051 C C . GLY F 2 292 ? -14.993 15.147 15.010 1.00 75.87 292 GLY C C 1
ATOM 12052 O O . GLY F 2 292 ? -13.770 15.004 14.949 1.00 76.91 292 GLY C O 1
ATOM 12053 N N . LYS F 2 293 ? -15.759 15.384 13.934 1.00 73.26 293 LYS C N 1
ATOM 12054 C CA . LYS F 2 293 ? -15.159 15.483 12.606 1.00 72.31 293 LYS C CA 1
ATOM 12055 C C . LYS F 2 293 ? -14.066 16.540 12.665 1.00 74.66 293 LYS C C 1
ATOM 12056 O O . LYS F 2 293 ? -14.344 17.743 12.755 1.00 74.49 293 LYS C O 1
ATOM 12058 N N . THR F 2 294 ? -12.818 16.074 12.618 1.00 69.45 294 THR C N 1
ATOM 12059 C CA . THR F 2 294 ? -11.678 16.934 12.895 1.00 67.31 294 THR C CA 1
ATOM 12060 C C . THR F 2 294 ? -11.715 18.196 12.040 1.00 75.23 294 THR C C 1
ATOM 12061 O O . THR F 2 294 ? -11.576 19.313 12.553 1.00 81.31 294 THR C O 1
ATOM 12065 N N . GLU F 2 295 ? -11.952 18.043 10.738 1.00 72.10 295 GLU C N 1
ATOM 12066 C CA . GLU F 2 295 ? -11.857 19.188 9.845 1.00 72.72 295 GLU C CA 1
ATOM 12067 C C . GLU F 2 295 ? -12.920 20.248 10.130 1.00 74.91 295 GLU C C 1
ATOM 12068 O O . GLU F 2 295 ? -12.797 21.373 9.633 1.00 73.68 295 GLU C O 1
ATOM 12070 N N . GLN F 2 296 ? -13.980 19.908 10.871 1.00 79.17 296 GLN C N 1
ATOM 12071 C CA . GLN F 2 296 ? -15.075 20.834 11.157 1.00 83.58 296 GLN C CA 1
ATOM 12072 C C . GLN F 2 296 ? -15.106 21.335 12.606 1.00 85.01 296 GLN C C 1
ATOM 12073 O O . GLN F 2 296 ? -16.111 21.923 13.018 1.00 86.19 296 GLN C O 1
ATOM 12075 N N . PHE F 2 297 ? -14.022 21.184 13.371 1.00 83.15 297 PHE C N 1
ATOM 12076 C CA . PHE F 2 297 ? -14.039 21.492 14.803 1.00 83.21 297 PHE C CA 1
ATOM 12077 C C . PHE F 2 297 ? -13.192 22.727 15.038 1.00 91.46 297 PHE C C 1
ATOM 12078 O O . PHE F 2 297 ? -11.961 22.667 14.958 1.00 100.14 297 PHE C O 1
ATOM 12086 N N . CYS F 2 298 ? -13.861 23.827 15.372 1.00 88.91 298 CYS C N 1
ATOM 12087 C CA . CYS F 2 298 ? -13.301 25.168 15.465 1.00 88.92 298 CYS C CA 1
ATOM 12088 C C . CYS F 2 298 ? -12.363 25.395 14.295 1.00 87.65 298 CYS C C 1
ATOM 12089 O O . CYS F 2 298 ? -11.138 25.397 14.472 1.00 86.46 298 CYS C O 1
ATOM 12092 N N . PRO F 2 299 ? -12.893 25.588 13.094 1.00 93.09 299 PRO C N 1
ATOM 12093 C CA . PRO F 2 299 ? -12.016 25.814 11.943 1.00 95.05 299 PRO C CA 1
ATOM 12094 C C . PRO F 2 299 ? -11.473 27.231 11.962 1.00 96.06 299 PRO C C 1
ATOM 12095 O O . PRO F 2 299 ? -10.285 27.451 11.715 1.00 96.85 299 PRO C O 1
ATOM 12099 N N . ASN F 2 300 ? -12.343 28.193 12.286 1.00 97.20 300 ASN C N 1
ATOM 12100 C CA . ASN F 2 300 ? -12.027 29.616 12.244 1.00 95.12 300 ASN C CA 1
ATOM 12101 C C . ASN F 2 300 ? -11.382 30.125 13.534 1.00 99.58 300 ASN C C 1
ATOM 12102 O O . ASN F 2 300 ? -11.443 31.329 13.810 1.00 97.05 300 ASN C O 1
ATOM 12104 N N . ALA F 2 301 ? -10.770 29.244 14.327 1.00 99.16 301 ALA C N 1
ATOM 12105 C CA . ALA F 2 301 ? -10.188 29.610 15.613 1.00 93.61 301 ALA C CA 1
ATOM 12106 C C . ALA F 2 301 ? -8.700 29.322 15.610 1.00 86.67 301 ALA C C 1
ATOM 12107 O O . ALA F 2 301 ? -8.286 28.208 15.281 1.00 84.38 301 ALA C O 1
ATOM 12109 N N . LYS F 2 302 ? -7.904 30.310 16.007 1.00 83.11 302 LYS C N 1
ATOM 12110 C CA . LYS F 2 302 ? -6.499 30.047 16.262 1.00 81.88 302 LYS C CA 1
ATOM 12111 C C . LYS F 2 302 ? -6.361 29.242 17.550 1.00 80.30 302 LYS C C 1
ATOM 12112 O O . LYS F 2 302 ? -7.113 29.426 18.506 1.00 78.97 302 LYS C O 1
ATOM 12114 N N . ILE F 2 303 ? -5.357 28.371 17.590 1.00 80.16 303 ILE C N 1
ATOM 12115 C CA . ILE F 2 303 ? -5.202 27.398 18.672 1.00 84.69 303 ILE C CA 1
ATOM 12116 C C . ILE F 2 303 ? -3.805 27.513 19.278 1.00 89.40 303 ILE C C 1
ATOM 12117 O O . ILE F 2 303 ? -2.812 27.636 18.554 1.00 100.59 303 ILE C O 1
ATOM 12122 N N . ILE F 2 304 ? -3.739 27.499 20.613 1.00 82.91 304 ILE C N 1
ATOM 12123 C CA . ILE F 2 304 ? -2.510 27.279 21.375 1.00 76.38 304 ILE C CA 1
ATOM 12124 C C . ILE F 2 304 ? -2.626 25.938 22.081 1.00 74.47 304 ILE C C 1
ATOM 12125 O O . ILE F 2 304 ? -3.679 25.594 22.630 1.00 82.47 304 ILE C O 1
ATOM 12130 N N . HIS F 2 305 ? -1.531 25.187 22.076 1.00 72.96 305 HIS C N 1
ATOM 12131 C CA . HIS F 2 305 ? -1.521 23.796 22.507 1.00 67.73 305 HIS C CA 1
ATOM 12132 C C . HIS F 2 305 ? -0.287 23.544 23.368 1.00 73.32 305 HIS C C 1
ATOM 12133 O O . HIS F 2 305 ? 0.849 23.777 22.933 1.00 74.75 305 HIS C O 1
ATOM 12140 N N . VAL F 2 306 ? -0.516 23.094 24.601 1.00 70.49 306 VAL C N 1
ATOM 12141 C CA . VAL F 2 306 ? 0.542 22.795 25.563 1.00 69.09 306 VAL C CA 1
ATOM 12142 C C . VAL F 2 306 ? 0.427 21.335 25.957 1.00 71.83 306 VAL C C 1
ATOM 12143 O O . VAL F 2 306 ? -0.556 20.941 26.592 1.00 86.15 306 VAL C O 1
ATOM 12147 N N . ASP F 2 307 ? 1.450 20.544 25.641 1.00 66.22 307 ASP C N 1
ATOM 12148 C CA . ASP F 2 307 ? 1.397 19.116 25.925 1.00 68.42 307 ASP C CA 1
ATOM 12149 C C . ASP F 2 307 ? 2.826 18.624 26.126 1.00 59.30 307 ASP C C 1
ATOM 12150 O O . ASP F 2 307 ? 3.751 19.112 25.475 1.00 67.24 307 ASP C O 1
ATOM 12155 N N . ILE F 2 308 ? 3.012 17.676 27.048 1.00 55.48 308 ILE C N 1
ATOM 12156 C CA . ILE F 2 308 ? 4.367 17.258 27.422 1.00 64.91 308 ILE C CA 1
ATOM 12157 C C . ILE F 2 308 ? 4.960 16.266 26.427 1.00 71.55 308 ILE C C 1
ATOM 12158 O O . ILE F 2 308 ? 6.179 16.035 26.434 1.00 73.23 308 ILE C O 1
ATOM 12163 N N . ASP F 2 309 ? 4.134 15.687 25.556 1.00 68.01 309 ASP C N 1
ATOM 12164 C CA . ASP F 2 309 ? 4.560 14.684 24.585 1.00 66.04 309 ASP C CA 1
ATOM 12165 C C . ASP F 2 309 ? 4.723 15.367 23.228 1.00 73.09 309 ASP C C 1
ATOM 12166 O O . ASP F 2 309 ? 3.732 15.772 22.612 1.00 75.03 309 ASP C O 1
ATOM 12171 N N . ARG F 2 310 ? 5.978 15.506 22.769 1.00 73.66 310 ARG C N 1
ATOM 12172 C CA . ARG F 2 310 ? 6.249 16.191 21.502 1.00 70.30 310 ARG C CA 1
ATOM 12173 C C . ARG F 2 310 ? 5.526 15.554 20.319 1.00 70.11 310 ARG C C 1
ATOM 12174 O O . ARG F 2 310 ? 5.384 16.208 19.278 1.00 68.44 310 ARG C O 1
ATOM 12176 N N . ALA F 2 311 ? 5.043 14.314 20.466 1.00 69.69 311 ALA C N 1
ATOM 12177 C CA . ALA F 2 311 ? 4.334 13.614 19.402 1.00 61.41 311 ALA C CA 1
ATOM 12178 C C . ALA F 2 311 ? 2.868 14.013 19.286 1.00 66.09 311 ALA C C 1
ATOM 12179 O O . ALA F 2 311 ? 2.258 13.769 18.241 1.00 71.51 311 ALA C O 1
ATOM 12181 N N . GLU F 2 312 ? 2.292 14.637 20.314 1.00 66.21 312 GLU C N 1
ATOM 12182 C CA . GLU F 2 312 ? 0.907 15.081 20.231 1.00 70.13 312 GLU C CA 1
ATOM 12183 C C . GLU F 2 312 ? 0.766 16.471 19.619 1.00 73.18 312 GLU C C 1
ATOM 12184 O O . GLU F 2 312 ? -0.322 16.819 19.147 1.00 77.18 312 GLU C O 1
ATOM 12190 N N . LEU F 2 313 ? 1.827 17.270 19.604 1.00 70.34 313 LEU C N 1
ATOM 12191 C CA . LEU F 2 313 ? 1.728 18.619 19.068 1.00 70.64 313 LEU C CA 1
ATOM 12192 C C . LEU F 2 313 ? 1.662 18.538 17.550 1.00 76.13 313 LEU C C 1
ATOM 12193 O O . LEU F 2 313 ? 2.586 18.031 16.905 1.00 70.45 313 LEU C O 1
ATOM 12198 N N . GLY F 2 314 ? 0.554 19.017 16.990 1.00 84.08 314 GLY C N 1
ATOM 12199 C CA . GLY F 2 314 ? 0.318 18.925 15.567 1.00 82.32 314 GLY C CA 1
ATOM 12200 C C . GLY F 2 314 ? -0.108 17.560 15.076 1.00 78.43 314 GLY C C 1
ATOM 12201 O O . GLY F 2 314 ? -0.099 17.336 13.862 1.00 78.52 314 GLY C O 1
ATOM 12202 N N . LYS F 2 315 ? -0.449 16.626 15.973 1.00 76.74 315 LYS C N 1
ATOM 12203 C CA . LYS F 2 315 ? -0.875 15.307 15.513 1.00 76.10 315 LYS C CA 1
ATOM 12204 C C . LYS F 2 315 ? -2.252 15.344 14.841 1.00 72.25 315 LYS C C 1
ATOM 12205 O O . LYS F 2 315 ? -2.472 14.622 13.861 1.00 66.81 315 LYS C O 1
ATOM 12211 N N . ILE F 2 316 ? -3.204 16.156 15.342 1.00 69.66 316 ILE C N 1
ATOM 12212 C CA . ILE F 2 316 ? -4.564 16.179 14.808 1.00 69.16 316 ILE C CA 1
ATOM 12213 C C . ILE F 2 316 ? -4.995 17.574 14.358 1.00 67.73 316 ILE C C 1
ATOM 12214 O O . ILE F 2 316 ? -5.469 17.748 13.231 1.00 64.89 316 ILE C O 1
ATOM 12219 N N . LYS F 2 317 ? -4.869 18.571 15.236 1.00 71.84 317 LYS C N 1
ATOM 12220 C CA . LYS F 2 317 ? -5.141 19.958 14.863 1.00 80.70 317 LYS C CA 1
ATOM 12221 C C . LYS F 2 317 ? -3.852 20.744 14.978 1.00 85.36 317 LYS C C 1
ATOM 12222 O O . LYS F 2 317 ? -3.145 20.639 15.990 1.00 82.29 317 LYS C O 1
ATOM 12228 N N . GLN F 2 318 ? -3.550 21.546 13.970 1.00 89.48 318 GLN C N 1
ATOM 12229 C CA . GLN F 2 318 ? -2.275 22.216 14.033 1.00 90.25 318 GLN C CA 1
ATOM 12230 C C . GLN F 2 318 ? -2.318 23.596 14.672 1.00 83.89 318 GLN C C 1
ATOM 12231 O O . GLN F 2 318 ? -3.033 24.485 14.189 1.00 84.04 318 GLN C O 1
ATOM 12237 N N . PRO F 2 319 ? -1.511 23.815 15.711 1.00 74.54 319 PRO C N 1
ATOM 12238 C CA . PRO F 2 319 ? -1.648 24.989 16.561 1.00 75.73 319 PRO C CA 1
ATOM 12239 C C . PRO F 2 319 ? -0.887 26.168 15.996 1.00 78.93 319 PRO C C 1
ATOM 12240 O O . PRO F 2 319 ? 0.013 26.039 15.165 1.00 89.57 319 PRO C O 1
ATOM 12244 N N . HIS F 2 320 ? -1.273 27.343 16.464 1.00 76.85 320 HIS C N 1
ATOM 12245 C CA . HIS F 2 320 ? -0.517 28.521 16.084 1.00 80.58 320 HIS C CA 1
ATOM 12246 C C . HIS F 2 320 ? 0.642 28.774 17.032 1.00 78.02 320 HIS C C 1
ATOM 12247 O O . HIS F 2 320 ? 1.660 29.335 16.614 1.00 79.14 320 HIS C O 1
ATOM 12254 N N . VAL F 2 321 ? 0.544 28.315 18.280 1.00 73.28 321 VAL C N 1
ATOM 12255 C CA . VAL F 2 321 ? 1.677 28.318 19.198 1.00 77.98 321 VAL C CA 1
ATOM 12256 C C . VAL F 2 321 ? 1.709 26.954 19.881 1.00 80.06 321 VAL C C 1
ATOM 12257 O O . VAL F 2 321 ? 0.702 26.525 20.455 1.00 75.86 321 VAL C O 1
ATOM 12261 N N . ALA F 2 322 ? 2.856 26.271 19.823 1.00 77.32 322 ALA C N 1
ATOM 12262 C CA . ALA F 2 322 ? 2.988 24.939 20.407 1.00 70.78 322 ALA C CA 1
ATOM 12263 C C . ALA F 2 322 ? 4.113 24.949 21.429 1.00 70.94 322 ALA C C 1
ATOM 12264 O O . ALA F 2 322 ? 5.257 25.268 21.094 1.00 78.76 322 ALA C O 1
ATOM 12266 N N . ILE F 2 323 ? 3.788 24.583 22.667 1.00 68.09 323 ILE C N 1
ATOM 12267 C CA . ILE F 2 323 ? 4.756 24.452 23.748 1.00 65.90 323 ILE C CA 1
ATOM 12268 C C . ILE F 2 323 ? 4.754 23.008 24.211 1.00 71.11 323 ILE C C 1
ATOM 12269 O O . ILE F 2 323 ? 3.694 22.447 24.516 1.00 79.50 323 ILE C O 1
ATOM 12274 N N . GLN F 2 324 ? 5.935 22.408 24.255 1.00 64.14 324 GLN C N 1
ATOM 12275 C CA . GLN F 2 324 ? 6.112 21.069 24.795 1.00 58.57 324 GLN C CA 1
ATOM 12276 C C . GLN F 2 324 ? 6.697 21.247 26.186 1.00 63.97 324 GLN C C 1
ATOM 12277 O O . GLN F 2 324 ? 7.883 21.562 26.324 1.00 75.85 324 GLN C O 1
ATOM 12283 N N . ALA F 2 325 ? 5.865 21.085 27.215 1.00 58.73 325 ALA C N 1
ATOM 12284 C CA . ALA F 2 325 ? 6.351 21.162 28.589 1.00 56.32 325 ALA C CA 1
ATOM 12285 C C . ALA F 2 325 ? 5.276 20.660 29.540 1.00 60.04 325 ALA C C 1
ATOM 12286 O O . ALA F 2 325 ? 4.127 20.421 29.155 1.00 55.75 325 ALA C O 1
ATOM 12288 N N . ASP F 2 326 ? 5.670 20.540 30.804 1.00 63.03 326 ASP C N 1
ATOM 12289 C CA . ASP F 2 326 ? 4.722 20.296 31.876 1.00 57.01 326 ASP C CA 1
ATOM 12290 C C . ASP F 2 326 ? 3.878 21.546 32.101 1.00 57.77 326 ASP C C 1
ATOM 12291 O O . ASP F 2 326 ? 4.397 22.667 32.099 1.00 56.23 326 ASP C O 1
ATOM 12296 N N . VAL F 2 327 ? 2.558 21.349 32.254 1.00 62.26 327 VAL C N 1
ATOM 12297 C CA . VAL F 2 327 ? 1.625 22.477 32.326 1.00 59.07 327 VAL C CA 1
ATOM 12298 C C . VAL F 2 327 ? 1.929 23.368 33.520 1.00 62.45 327 VAL C C 1
ATOM 12299 O O . VAL F 2 327 ? 1.883 24.596 33.413 1.00 64.90 327 VAL C O 1
ATOM 12303 N N . ASP F 2 328 ? 2.241 22.775 34.673 1.00 68.59 328 ASP C N 1
ATOM 12304 C CA . ASP F 2 328 ? 2.546 23.583 35.853 1.00 73.31 328 ASP C CA 1
ATOM 12305 C C . ASP F 2 328 ? 3.715 24.524 35.590 1.00 68.74 328 ASP C C 1
ATOM 12306 O O . ASP F 2 328 ? 3.604 25.741 35.796 1.00 73.74 328 ASP C O 1
ATOM 12311 N N . ASP F 2 329 ? 4.847 23.979 35.128 1.00 60.24 329 ASP C N 1
ATOM 12312 C CA . ASP F 2 329 ? 6.020 24.823 34.893 1.00 68.59 329 ASP C CA 1
ATOM 12313 C C . ASP F 2 329 ? 5.728 25.937 33.889 1.00 66.91 329 ASP C C 1
ATOM 12314 O O . ASP F 2 329 ? 6.257 27.047 34.030 1.00 63.02 329 ASP C O 1
ATOM 12319 N N . VAL F 2 330 ? 4.874 25.671 32.895 1.00 62.35 330 VAL C N 1
ATOM 12320 C CA . VAL F 2 330 ? 4.490 26.698 31.924 1.00 65.92 330 VAL C CA 1
ATOM 12321 C C . VAL F 2 330 ? 3.613 27.763 32.569 1.00 64.55 330 VAL C C 1
ATOM 12322 O O . VAL F 2 330 ? 3.861 28.965 32.425 1.00 65.08 330 VAL C O 1
ATOM 12326 N N . LEU F 2 331 ? 2.546 27.339 33.249 1.00 66.33 331 LEU C N 1
ATOM 12327 C CA . LEU F 2 331 ? 1.630 28.288 33.870 1.00 70.88 331 LEU C CA 1
ATOM 12328 C C . LEU F 2 331 ? 2.325 29.160 34.902 1.00 81.20 331 LEU C C 1
ATOM 12329 O O . LEU F 2 331 ? 1.894 30.296 35.141 1.00 87.99 331 LEU C O 1
ATOM 12334 N N . ALA F 2 332 ? 3.375 28.637 35.542 1.00 77.37 332 ALA C N 1
ATOM 12335 C CA . ALA F 2 332 ? 4.195 29.452 36.433 1.00 73.92 332 ALA C CA 1
ATOM 12336 C C . ALA F 2 332 ? 4.717 30.707 35.730 1.00 77.79 332 ALA C C 1
ATOM 12337 O O . ALA F 2 332 ? 4.769 31.789 36.330 1.00 76.40 332 ALA C O 1
ATOM 12339 N N . GLN F 2 333 ? 5.181 30.570 34.489 1.00 82.29 333 GLN C N 1
ATOM 12340 C CA . GLN F 2 333 ? 5.674 31.716 33.735 1.00 84.88 333 GLN C CA 1
ATOM 12341 C C . GLN F 2 333 ? 4.606 32.405 32.893 1.00 91.64 333 GLN C C 1
ATOM 12342 O O . GLN F 2 333 ? 4.856 33.503 32.383 1.00 100.19 333 GLN C O 1
ATOM 12348 N N . LEU F 2 334 ? 3.410 31.840 32.771 1.00 85.59 334 LEU C N 1
ATOM 12349 C CA . LEU F 2 334 ? 2.452 32.439 31.856 1.00 81.35 334 LEU C CA 1
ATOM 12350 C C . LEU F 2 334 ? 1.390 33.260 32.563 1.00 79.71 334 LEU C C 1
ATOM 12351 O O . LEU F 2 334 ? 1.046 34.345 32.082 1.00 82.85 334 LEU C O 1
ATOM 12356 N N . ILE F 2 335 ? 0.933 32.822 33.732 1.00 72.17 335 ILE C N 1
ATOM 12357 C CA . ILE F 2 335 ? -0.115 33.533 34.467 1.00 76.27 335 ILE C CA 1
ATOM 12358 C C . ILE F 2 335 ? 0.258 34.997 34.727 1.00 78.42 335 ILE C C 1
ATOM 12359 O O . ILE F 2 335 ? -0.601 35.868 34.545 1.00 80.26 335 ILE C O 1
ATOM 12364 N N . PRO F 2 336 ? 1.487 35.343 35.131 1.00 81.21 336 PRO C N 1
ATOM 12365 C CA . PRO F 2 336 ? 1.820 36.776 35.297 1.00 85.05 336 PRO C CA 1
ATOM 12366 C C . PRO F 2 336 ? 1.826 37.595 34.003 1.00 91.98 336 PRO C C 1
ATOM 12367 O O . PRO F 2 336 ? 1.822 38.830 34.082 1.00 97.97 336 PRO C O 1
ATOM 12371 N N . LEU F 2 337 ? 1.818 36.972 32.829 1.00 96.16 337 LEU C N 1
ATOM 12372 C CA . LEU F 2 337 ? 1.783 37.693 31.563 1.00 100.79 337 LEU C CA 1
ATOM 12373 C C . LEU F 2 337 ? 0.368 37.854 31.026 1.00 101.46 337 LEU C C 1
ATOM 12374 O O . LEU F 2 337 ? 0.173 38.536 30.011 1.00 99.66 337 LEU C O 1
ATOM 12379 N N . VAL F 2 338 ? -0.626 37.269 31.684 1.00 100.59 338 VAL C N 1
ATOM 12380 C CA . VAL F 2 338 ? -1.996 37.318 31.193 1.00 96.85 338 VAL C CA 1
ATOM 12381 C C . VAL F 2 338 ? -2.710 38.544 31.751 1.00 101.90 338 VAL C C 1
ATOM 12382 O O . VAL F 2 338 ? -2.847 38.699 32.973 1.00 107.83 338 VAL C O 1
ATOM 12386 N N . GLU F 2 339 ? -3.146 39.421 30.845 1.00 101.19 339 GLU C N 1
ATOM 12387 C CA . GLU F 2 339 ? -3.953 40.554 31.238 1.00 98.20 339 GLU C CA 1
ATOM 12388 C C . GLU F 2 339 ? -5.348 40.075 31.633 1.00 97.43 339 GLU C C 1
ATOM 12389 O O . GLU F 2 339 ? -5.819 39.014 31.200 1.00 91.25 339 GLU C O 1
ATOM 12391 N N . ALA F 2 340 ? -6.015 40.875 32.466 1.00 103.48 340 ALA C N 1
ATOM 12392 C CA . ALA F 2 340 ? -7.379 40.583 32.911 1.00 100.85 340 ALA C CA 1
ATOM 12393 C C . ALA F 2 340 ? -8.324 41.429 32.067 1.00 107.05 340 ALA C C 1
ATOM 12394 O O . ALA F 2 340 ? -8.629 42.570 32.405 1.00 113.48 340 ALA C O 1
ATOM 12396 N N . GLN F 2 341 ? -8.784 40.860 30.942 1.00 102.02 341 GLN C N 1
ATOM 12397 C CA . GLN F 2 341 ? -9.676 41.581 30.041 1.00 100.91 341 GLN C CA 1
ATOM 12398 C C . GLN F 2 341 ? -11.083 41.045 30.243 1.00 104.10 341 GLN C C 1
ATOM 12399 O O . GLN F 2 341 ? -11.265 39.817 30.259 1.00 107.06 341 GLN C O 1
ATOM 12401 N N . PRO F 2 342 ? -12.102 41.902 30.385 1.00 102.23 342 PRO C N 1
ATOM 12402 C CA . PRO F 2 342 ? -13.443 41.380 30.703 1.00 97.71 342 PRO C CA 1
ATOM 12403 C C . PRO F 2 342 ? -14.082 40.607 29.570 1.00 105.28 342 PRO C C 1
ATOM 12404 O O . PRO F 2 342 ? -14.808 39.645 29.845 1.00 108.88 342 PRO C O 1
ATOM 12408 N N . ARG F 2 343 ? -13.822 40.980 28.317 1.00 115.55 343 ARG C N 1
ATOM 12409 C CA . ARG F 2 343 ? -14.478 40.391 27.146 1.00 114.86 343 ARG C CA 1
ATOM 12410 C C . ARG F 2 343 ? -15.978 40.234 27.403 1.00 115.02 343 ARG C C 1
ATOM 12411 O O . ARG F 2 343 ? -16.569 39.164 27.236 1.00 117.76 343 ARG C O 1
ATOM 12413 N N . ALA F 2 344 ? -16.591 41.347 27.814 1.00 108.71 344 ALA C N 1
ATOM 12414 C CA . ALA F 2 344 ? -17.971 41.324 28.282 1.00 101.52 344 ALA C CA 1
ATOM 12415 C C . ALA F 2 344 ? -18.906 40.845 27.181 1.00 103.02 344 ALA C C 1
ATOM 12416 O O . ALA F 2 344 ? -19.898 40.149 27.451 1.00 102.15 344 ALA C O 1
ATOM 12418 N N . GLU F 2 345 ? -18.636 41.257 25.939 1.00 100.19 345 GLU C N 1
ATOM 12419 C CA . GLU F 2 345 ? -19.464 40.816 24.823 1.00 95.94 345 GLU C CA 1
ATOM 12420 C C . GLU F 2 345 ? -19.398 39.302 24.680 1.00 96.24 345 GLU C C 1
ATOM 12421 O O . GLU F 2 345 ? -20.418 38.650 24.418 1.00 101.50 345 GLU C O 1
ATOM 12423 N N . TRP F 2 346 ? -18.208 38.724 24.890 1.00 93.24 346 TRP C N 1
ATOM 12424 C CA . TRP F 2 346 ? -18.026 37.274 24.793 1.00 97.78 346 TRP C CA 1
ATOM 12425 C C . TRP F 2 346 ? -18.790 36.522 25.882 1.00 100.78 346 TRP C C 1
ATOM 12426 O O . TRP F 2 346 ? -19.359 35.448 25.627 1.00 98.07 346 TRP C O 1
ATOM 12437 N N . HIS F 2 347 ? -18.811 37.063 27.099 1.00 105.18 347 HIS C N 1
ATOM 12438 C CA . HIS F 2 347 ? -19.570 36.427 28.170 1.00 105.34 347 HIS C CA 1
ATOM 12439 C C . HIS F 2 347 ? -21.074 36.574 27.958 1.00 105.64 347 HIS C C 1
ATOM 12440 O O . HIS F 2 347 ? -21.835 35.628 28.207 1.00 105.05 347 HIS C O 1
ATOM 12447 N N . GLN F 2 348 ? -21.524 37.750 27.504 1.00 104.57 348 GLN C N 1
ATOM 12448 C CA . GLN F 2 348 ? -22.934 37.902 27.165 1.00 107.49 348 GLN C CA 1
ATOM 12449 C C . GLN F 2 348 ? -23.345 36.890 26.104 1.00 102.00 348 GLN C C 1
ATOM 12450 O O . GLN F 2 348 ? -24.444 36.326 26.168 1.00 103.85 348 GLN C O 1
ATOM 12452 N N . LEU F 2 349 ? -22.452 36.606 25.149 1.00 95.75 349 LEU C N 1
ATOM 12453 C CA . LEU F 2 349 ? -22.762 35.606 24.127 1.00 94.03 349 LEU C CA 1
ATOM 12454 C C . LEU F 2 349 ? -22.811 34.190 24.707 1.00 92.74 349 LEU C C 1
ATOM 12455 O O . LEU F 2 349 ? -23.682 33.394 24.323 1.00 91.71 349 LEU C O 1
ATOM 12460 N N . VAL F 2 350 ? -21.888 33.851 25.623 1.00 89.46 350 VAL C N 1
ATOM 12461 C CA . VAL F 2 350 ? -21.921 32.526 26.256 1.00 90.61 350 VAL C CA 1
ATOM 12462 C C . VAL F 2 350 ? -23.235 32.316 27.009 1.00 95.19 350 VAL C C 1
ATOM 12463 O O . VAL F 2 350 ? -23.891 31.269 26.871 1.00 92.30 350 VAL C O 1
ATOM 12467 N N . ALA F 2 351 ? -23.634 33.309 27.823 1.00 98.75 351 ALA C N 1
ATOM 12468 C CA . ALA F 2 351 ? -24.911 33.227 28.534 1.00 95.05 351 ALA C CA 1
ATOM 12469 C C . ALA F 2 351 ? -26.075 33.128 27.576 1.00 91.36 351 ALA C C 1
ATOM 12470 O O . ALA F 2 351 ? -26.982 32.306 27.771 1.00 81.70 351 ALA C O 1
ATOM 12472 N N . ASP F 2 352 ? -26.048 33.946 26.531 1.00 92.21 352 ASP C N 1
ATOM 12473 C CA . ASP F 2 352 ? -27.114 33.939 25.548 1.00 96.84 352 ASP C CA 1
ATOM 12474 C C . ASP F 2 352 ? -27.285 32.545 24.943 1.00 96.39 352 ASP C C 1
ATOM 12475 O O . ASP F 2 352 ? -28.405 32.029 24.860 1.00 100.19 352 ASP C O 1
ATOM 12480 N N . LEU F 2 353 ? -26.171 31.896 24.587 1.00 94.46 353 LEU C N 1
ATOM 12481 C CA . LEU F 2 353 ? -26.223 30.546 24.033 1.00 92.59 353 LEU C CA 1
ATOM 12482 C C . LEU F 2 353 ? -26.690 29.524 25.063 1.00 92.42 353 LEU C C 1
ATOM 12483 O O . LEU F 2 353 ? -27.304 28.505 24.703 1.00 93.62 353 LEU C O 1
ATOM 12488 N N . GLN F 2 354 ? -26.375 29.747 26.336 1.00 90.12 354 GLN C N 1
ATOM 12489 C CA . GLN F 2 354 ? -26.882 28.843 27.360 1.00 93.05 354 GLN C CA 1
ATOM 12490 C C . GLN F 2 354 ? -28.394 28.969 27.520 1.00 97.07 354 GLN C C 1
ATOM 12491 O O . GLN F 2 354 ? -29.041 28.027 27.991 1.00 98.52 354 GLN C O 1
ATOM 12497 N N . ARG F 2 355 ? -28.972 30.102 27.117 1.00 97.82 355 ARG C N 1
ATOM 12498 C CA . ARG F 2 355 ? -30.418 30.239 27.033 1.00 78.97 355 ARG C CA 1
ATOM 12499 C C . ARG F 2 355 ? -30.978 29.505 25.816 1.00 93.05 355 ARG C C 1
ATOM 12500 O O . ARG F 2 355 ? -32.097 29.779 25.386 1.00 101.46 355 ARG C O 1
ATOM 12502 N N . GLU F 2 356 ? -30.212 28.591 25.236 1.00 92.93 356 GLU C N 1
ATOM 12503 C CA . GLU F 2 356 ? -30.722 27.734 24.166 1.00 94.39 356 GLU C CA 1
ATOM 12504 C C . GLU F 2 356 ? -30.043 26.347 24.131 1.00 88.93 356 GLU C C 1
ATOM 12505 O O . GLU F 2 356 ? -29.631 25.794 25.163 1.00 77.47 356 GLU C O 1
ATOM 12507 N N . ASP F 2 366 ? -35.595 11.872 42.274 1.00 71.42 366 ASP C N 1
ATOM 12508 C CA . ASP F 2 366 ? -36.128 10.514 42.211 1.00 73.50 366 ASP C CA 1
ATOM 12509 C C . ASP F 2 366 ? -34.965 9.537 42.128 1.00 75.93 366 ASP C C 1
ATOM 12510 O O . ASP F 2 366 ? -34.232 9.506 41.142 1.00 74.43 366 ASP C O 1
ATOM 12512 N N . PRO F 2 367 ? -34.775 8.746 43.184 1.00 75.52 367 PRO C N 1
ATOM 12513 C CA . PRO F 2 367 ? -33.731 7.715 43.146 1.00 75.13 367 PRO C CA 1
ATOM 12514 C C . PRO F 2 367 ? -33.976 6.624 42.113 1.00 80.06 367 PRO C C 1
ATOM 12515 O O . PRO F 2 367 ? -33.103 5.761 41.941 1.00 81.61 367 PRO C O 1
ATOM 12519 N N . LEU F 2 368 ? -35.126 6.606 41.434 1.00 82.78 368 LEU C N 1
ATOM 12520 C CA . LEU F 2 368 ? -35.435 5.505 40.528 1.00 77.43 368 LEU C CA 1
ATOM 12521 C C . LEU F 2 368 ? -35.528 5.930 39.065 1.00 73.73 368 LEU C C 1
ATOM 12522 O O . LEU F 2 368 ? -36.021 5.143 38.241 1.00 63.39 368 LEU C O 1
ATOM 12527 N N . SER F 2 369 ? -35.078 7.147 38.728 1.00 71.98 369 SER C N 1
ATOM 12528 C CA . SER F 2 369 ? -34.611 7.537 37.404 1.00 63.29 369 SER C CA 1
ATOM 12529 C C . SER F 2 369 ? -33.092 7.546 37.419 1.00 66.99 369 SER C C 1
ATOM 12530 O O . SER F 2 369 ? -32.474 7.604 38.483 1.00 78.63 369 SER C O 1
ATOM 12533 N N . HIS F 2 370 ? -32.486 7.559 36.231 1.00 57.44 370 HIS C N 1
ATOM 12534 C CA . HIS F 2 370 ? -31.029 7.528 36.193 1.00 64.54 370 HIS C CA 1
ATOM 12535 C C . HIS F 2 370 ? -30.427 8.838 36.690 1.00 77.41 370 HIS C C 1
ATOM 12536 O O . HIS F 2 370 ? -29.615 8.846 37.629 1.00 85.03 370 HIS C O 1
ATOM 12543 N N . TYR F 2 371 ? -30.834 9.962 36.097 1.00 80.64 371 TYR C N 1
ATOM 12544 C CA . TYR F 2 371 ? -30.320 11.249 36.549 1.00 74.32 371 TYR C CA 1
ATOM 12545 C C . TYR F 2 371 ? -30.674 11.485 38.007 1.00 74.52 371 TYR C C 1
ATOM 12546 O O . TYR F 2 371 ? -29.814 11.848 38.826 1.00 74.41 371 TYR C O 1
ATOM 12555 N N . GLY F 2 372 ? -31.927 11.220 38.364 1.00 77.17 372 GLY C N 1
ATOM 12556 C CA . GLY F 2 372 ? -32.320 11.405 39.742 1.00 79.03 372 GLY C CA 1
ATOM 12557 C C . GLY F 2 372 ? -31.492 10.556 40.683 1.00 76.47 372 GLY C C 1
ATOM 12558 O O . GLY F 2 372 ? -31.128 11.003 41.771 1.00 72.32 372 GLY C O 1
ATOM 12559 N N . LEU F 2 373 ? -31.134 9.341 40.252 1.00 72.91 373 LEU C N 1
ATOM 12560 C CA . LEU F 2 373 ? -30.296 8.479 41.081 1.00 63.38 373 LEU C CA 1
ATOM 12561 C C . LEU F 2 373 ? -28.919 9.097 41.285 1.00 66.41 373 LEU C C 1
ATOM 12562 O O . LEU F 2 373 ? -28.367 9.072 42.393 1.00 67.92 373 LEU C O 1
ATOM 12567 N N . ILE F 2 374 ? -28.312 9.598 40.214 1.00 63.37 374 ILE C N 1
ATOM 12568 C CA . ILE F 2 374 ? -27.015 10.235 40.394 1.00 65.68 374 ILE C CA 1
ATOM 12569 C C . ILE F 2 374 ? -27.120 11.359 41.420 1.00 65.55 374 ILE C C 1
ATOM 12570 O O . ILE F 2 374 ? -26.313 11.445 42.357 1.00 58.44 374 ILE C O 1
ATOM 12575 N N . ASN F 2 375 ? -28.153 12.201 41.295 1.00 76.96 375 ASN C N 1
ATOM 12576 C CA . ASN F 2 375 ? -28.328 13.290 42.258 1.00 79.01 375 ASN C CA 1
ATOM 12577 C C . ASN F 2 375 ? -28.562 12.757 43.668 1.00 78.01 375 ASN C C 1
ATOM 12578 O O . ASN F 2 375 ? -28.067 13.329 44.650 1.00 82.61 375 ASN C O 1
ATOM 12583 N N . ALA F 2 376 ? -29.309 11.655 43.781 1.00 70.37 376 ALA C N 1
ATOM 12584 C CA . ALA F 2 376 ? -29.628 11.073 45.079 1.00 69.47 376 ALA C CA 1
ATOM 12585 C C . ALA F 2 376 ? -28.374 10.547 45.763 1.00 72.32 376 ALA C C 1
ATOM 12586 O O . ALA F 2 376 ? -28.201 10.722 46.974 1.00 79.03 376 ALA C O 1
ATOM 12588 N N . VAL F 2 377 ? -27.507 9.874 45.005 1.00 70.61 377 VAL C N 1
ATOM 12589 C CA . VAL F 2 377 ? -26.241 9.383 45.542 1.00 68.39 377 VAL C CA 1
ATOM 12590 C C . VAL F 2 377 ? -25.323 10.534 45.927 1.00 62.42 377 VAL C C 1
ATOM 12591 O O . VAL F 2 377 ? -24.676 10.501 46.981 1.00 68.80 377 VAL C O 1
ATOM 12595 N N . ALA F 2 378 ? -25.259 11.577 45.098 1.00 56.66 378 ALA C N 1
ATOM 12596 C CA . ALA F 2 378 ? -24.424 12.719 45.449 1.00 63.28 378 ALA C CA 1
ATOM 12597 C C . ALA F 2 378 ? -24.889 13.379 46.743 1.00 74.70 378 ALA C C 1
ATOM 12598 O O . ALA F 2 378 ? -24.063 13.758 47.584 1.00 79.61 378 ALA C O 1
ATOM 12600 N N . ALA F 2 379 ? -26.209 13.497 46.937 1.00 80.06 379 ALA C N 1
ATOM 12601 C CA . ALA F 2 379 ? -26.740 14.055 48.179 1.00 78.05 379 ALA C CA 1
ATOM 12602 C C . ALA F 2 379 ? -26.428 13.201 49.404 1.00 80.94 379 ALA C C 1
ATOM 12603 O O . ALA F 2 379 ? -26.614 13.679 50.529 1.00 84.71 379 ALA C O 1
ATOM 12605 N N . CYS F 2 380 ? -25.936 11.973 49.222 1.00 76.32 380 CYS C N 1
ATOM 12606 C CA . CYS F 2 380 ? -25.551 11.103 50.326 1.00 72.55 380 CYS C CA 1
ATOM 12607 C C . CYS F 2 380 ? -24.098 11.267 50.753 1.00 76.39 380 CYS C C 1
ATOM 12608 O O . CYS F 2 380 ? -23.687 10.632 51.737 1.00 67.68 380 CYS C O 1
ATOM 12611 N N . VAL F 2 381 ? -23.279 12.016 50.003 1.00 77.11 381 VAL C N 1
ATOM 12612 C CA . VAL F 2 381 ? -21.847 12.054 50.265 1.00 69.84 381 VAL C CA 1
ATOM 12613 C C . VAL F 2 381 ? -21.280 13.449 50.025 1.00 74.49 381 VAL C C 1
ATOM 12614 O O . VAL F 2 381 ? -21.875 14.289 49.343 1.00 70.33 381 VAL C O 1
ATOM 12618 N N . ASP F 2 382 ? -20.083 13.668 50.569 1.00 80.11 382 ASP C N 1
ATOM 12619 C CA . ASP F 2 382 ? -19.399 14.952 50.512 1.00 82.33 382 ASP C CA 1
ATOM 12620 C C . ASP F 2 382 ? -18.323 14.965 49.413 1.00 80.55 382 ASP C C 1
ATOM 12621 O O . ASP F 2 382 ? -18.156 14.007 48.650 1.00 81.44 382 ASP C O 1
ATOM 12626 N N . ASP F 2 383 ? -17.580 16.074 49.338 1.00 74.46 383 ASP C N 1
ATOM 12627 C CA . ASP F 2 383 ? -16.537 16.209 48.326 1.00 70.24 383 ASP C CA 1
ATOM 12628 C C . ASP F 2 383 ? -15.396 15.220 48.493 1.00 66.30 383 ASP C C 1
ATOM 12629 O O . ASP F 2 383 ? -14.621 15.048 47.547 1.00 62.32 383 ASP C O 1
ATOM 12634 N N . ASN F 2 384 ? -15.290 14.552 49.642 1.00 68.42 384 ASN C N 1
ATOM 12635 C CA . ASN F 2 384 ? -14.211 13.606 49.900 1.00 71.38 384 ASN C CA 1
ATOM 12636 C C . ASN F 2 384 ? -14.455 12.240 49.266 1.00 68.35 384 ASN C C 1
ATOM 12637 O O . ASN F 2 384 ? -13.575 11.375 49.321 1.00 63.48 384 ASN C O 1
ATOM 12642 N N . ALA F 2 385 ? -15.611 12.025 48.652 1.00 71.12 385 ALA C N 1
ATOM 12643 C CA . ALA F 2 385 ? -15.877 10.737 48.043 1.00 67.79 385 ALA C CA 1
ATOM 12644 C C . ALA F 2 385 ? -15.063 10.596 46.764 1.00 78.72 385 ALA C C 1
ATOM 12645 O O . ALA F 2 385 ? -14.699 11.583 46.119 1.00 87.50 385 ALA C O 1
ATOM 12647 N N . ILE F 2 386 ? -14.754 9.354 46.417 1.00 74.85 386 ILE C N 1
ATOM 12648 C CA . ILE F 2 386 ? -14.102 9.023 45.159 1.00 66.33 386 ILE C CA 1
ATOM 12649 C C . ILE F 2 386 ? -15.125 8.310 44.290 1.00 65.17 386 ILE C C 1
ATOM 12650 O O . ILE F 2 386 ? -15.909 7.495 44.792 1.00 63.17 386 ILE C O 1
ATOM 12655 N N . ILE F 2 387 ? -15.167 8.664 43.004 1.00 61.12 387 ILE C N 1
ATOM 12656 C CA . ILE F 2 387 ? -16.162 8.139 42.070 1.00 60.84 387 ILE C CA 1
ATOM 12657 C C . ILE F 2 387 ? -15.471 7.400 40.932 1.00 63.57 387 ILE C C 1
ATOM 12658 O O . ILE F 2 387 ? -14.611 7.959 40.239 1.00 67.15 387 ILE C O 1
ATOM 12663 N N . THR F 2 388 ? -15.880 6.153 40.721 1.00 59.79 388 THR C N 1
ATOM 12664 C CA . THR F 2 388 ? -15.379 5.325 39.637 1.00 58.79 388 THR C CA 1
ATOM 12665 C C . THR F 2 388 ? -16.559 4.924 38.762 1.00 59.04 388 THR C C 1
ATOM 12666 O O . THR F 2 388 ? -17.732 5.010 39.157 1.00 59.29 388 THR C O 1
ATOM 12670 N N . THR F 2 389 ? -16.239 4.538 37.538 1.00 60.69 389 THR C N 1
ATOM 12671 C CA . THR F 2 389 ? -17.280 4.318 36.558 1.00 59.31 389 THR C CA 1
ATOM 12672 C C . THR F 2 389 ? -16.942 3.119 35.685 1.00 57.19 389 THR C C 1
ATOM 12673 O O . THR F 2 389 ? -15.772 2.830 35.437 1.00 70.13 389 THR C O 1
ATOM 12677 N N . ASP F 2 390 ? -17.974 2.418 35.225 1.00 47.61 390 ASP C N 1
ATOM 12678 C CA . ASP F 2 390 ? -17.805 1.437 34.165 1.00 52.65 390 ASP C CA 1
ATOM 12679 C C . ASP F 2 390 ? -18.073 2.135 32.828 1.00 55.10 390 ASP C C 1
ATOM 12680 O O . ASP F 2 390 ? -17.982 3.357 32.732 1.00 64.62 390 ASP C O 1
ATOM 12685 N N . VAL F 2 391 ? -18.387 1.408 31.766 1.00 49.84 391 VAL C N 1
ATOM 12686 C CA . VAL F 2 391 ? -18.488 2.026 30.452 1.00 47.18 391 VAL C CA 1
ATOM 12687 C C . VAL F 2 391 ? -19.879 1.773 29.886 1.00 56.82 391 VAL C C 1
ATOM 12688 O O . VAL F 2 391 ? -20.400 0.656 29.980 1.00 61.05 391 VAL C O 1
ATOM 12692 N N . GLY F 2 392 ? -20.500 2.830 29.358 1.00 60.62 392 GLY C N 1
ATOM 12693 C CA . GLY F 2 392 ? -21.825 2.746 28.769 1.00 65.56 392 GLY C CA 1
ATOM 12694 C C . GLY F 2 392 ? -22.693 3.965 29.041 1.00 65.66 392 GLY C C 1
ATOM 12695 O O . GLY F 2 392 ? -22.185 5.076 29.251 1.00 57.81 392 GLY C O 1
ATOM 12696 N N . GLN F 2 393 ? -24.014 3.767 29.030 1.00 64.81 393 GLN C N 1
ATOM 12697 C CA . GLN F 2 393 ? -24.915 4.882 29.295 1.00 60.72 393 GLN C CA 1
ATOM 12698 C C . GLN F 2 393 ? -24.817 5.347 30.741 1.00 57.83 393 GLN C C 1
ATOM 12699 O O . GLN F 2 393 ? -24.818 6.555 31.011 1.00 51.04 393 GLN C O 1
ATOM 12705 N N . HIS F 2 394 ? -24.694 4.409 31.682 1.00 55.67 394 HIS C N 1
ATOM 12706 C CA . HIS F 2 394 ? -24.602 4.809 33.078 1.00 54.54 394 HIS C CA 1
ATOM 12707 C C . HIS F 2 394 ? -23.389 5.697 33.286 1.00 55.74 394 HIS C C 1
ATOM 12708 O O . HIS F 2 394 ? -23.440 6.661 34.062 1.00 58.06 394 HIS C O 1
ATOM 12715 N N . GLN F 2 395 ? -22.304 5.404 32.555 1.00 59.91 395 GLN C N 1
ATOM 12716 C CA . GLN F 2 395 ? -21.079 6.194 32.621 1.00 55.02 395 GLN C CA 1
ATOM 12717 C C . GLN F 2 395 ? -21.308 7.615 32.153 1.00 61.18 395 GLN C C 1
ATOM 12718 O O . GLN F 2 395 ? -21.054 8.572 32.890 1.00 64.92 395 GLN C O 1
ATOM 12724 N N . MET F 2 396 ? -21.847 7.763 30.944 1.00 65.67 396 MET C N 1
ATOM 12725 C CA . MET F 2 396 ? -22.054 9.092 30.384 1.00 68.35 396 MET C CA 1
ATOM 12726 C C . MET F 2 396 ? -23.048 9.898 31.217 1.00 70.04 396 MET C C 1
ATOM 12727 O O . MET F 2 396 ? -22.862 11.105 31.415 1.00 76.52 396 MET C O 1
ATOM 12732 N N . TRP F 2 397 ? -24.111 9.250 31.708 1.00 60.58 397 TRP C N 1
ATOM 12733 C CA . TRP F 2 397 ? -25.066 9.922 32.592 1.00 62.63 397 TRP C CA 1
ATOM 12734 C C . TRP F 2 397 ? -24.381 10.445 33.842 1.00 59.85 397 TRP C C 1
ATOM 12735 O O . TRP F 2 397 ? -24.617 11.588 34.266 1.00 56.52 397 TRP C O 1
ATOM 12746 N N . THR F 2 398 ? -23.547 9.603 34.466 1.00 63.68 398 THR C N 1
ATOM 12747 C CA . THR F 2 398 ? -22.820 10.034 35.657 1.00 57.36 398 THR C CA 1
ATOM 12748 C C . THR F 2 398 ? -21.885 11.188 35.343 1.00 57.63 398 THR C C 1
ATOM 12749 O O . THR F 2 398 ? -21.866 12.191 36.068 1.00 55.55 398 THR C O 1
ATOM 12753 N N . ALA F 2 399 ? -21.163 11.094 34.223 1.00 63.68 399 ALA C N 1
ATOM 12754 C CA . ALA F 2 399 ? -20.272 12.172 33.792 1.00 58.49 399 ALA C CA 1
ATOM 12755 C C . ALA F 2 399 ? -21.019 13.481 33.607 1.00 61.82 399 ALA C C 1
ATOM 12756 O O . ALA F 2 399 ? -20.512 14.554 33.960 1.00 67.94 399 ALA C O 1
ATOM 12758 N N . GLN F 2 400 ? -22.227 13.415 33.055 1.00 59.47 400 GLN C N 1
ATOM 12759 C CA . GLN F 2 400 ? -22.983 14.632 32.802 1.00 57.38 400 GLN C CA 1
ATOM 12760 C C . GLN F 2 400 ? -23.473 15.250 34.101 1.00 62.12 400 GLN C C 1
ATOM 12761 O O . GLN F 2 400 ? -23.441 16.470 34.258 1.00 59.76 400 GLN C O 1
ATOM 12767 N N . ALA F 2 401 ? -23.904 14.424 35.056 1.00 70.43 401 ALA C N 1
ATOM 12768 C CA . ALA F 2 401 ? -24.688 14.934 36.178 1.00 68.94 401 ALA C CA 1
ATOM 12769 C C . ALA F 2 401 ? -23.985 14.963 37.538 1.00 66.03 401 ALA C C 1
ATOM 12770 O O . ALA F 2 401 ? -24.303 15.844 38.339 1.00 61.94 401 ALA C O 1
ATOM 12772 N N . TYR F 2 402 ? -23.011 14.087 37.820 1.00 63.62 402 TYR C N 1
ATOM 12773 C CA . TYR F 2 402 ? -22.442 14.053 39.170 1.00 63.00 402 TYR C CA 1
ATOM 12774 C C . TYR F 2 402 ? -21.644 15.330 39.462 1.00 65.33 402 TYR C C 1
ATOM 12775 O O . TYR F 2 402 ? -20.995 15.879 38.562 1.00 68.06 402 TYR C O 1
ATOM 12784 N N . PRO F 2 403 ? -21.732 15.879 40.712 1.00 71.21 403 PRO C N 1
ATOM 12785 C CA . PRO F 2 403 ? -20.948 17.091 41.113 1.00 72.98 403 PRO C CA 1
ATOM 12786 C C . PRO F 2 403 ? -19.502 16.834 41.547 1.00 74.82 403 PRO C C 1
ATOM 12787 O O . PRO F 2 403 ? -19.162 16.782 42.735 1.00 75.20 403 PRO C O 1
ATOM 12791 N N . LEU F 2 404 ? -18.627 16.632 40.557 1.00 72.77 404 LEU C N 1
ATOM 12792 C CA . LEU F 2 404 ? -17.190 16.457 40.772 1.00 70.80 404 LEU C CA 1
ATOM 12793 C C . LEU F 2 404 ? -16.507 17.819 40.991 1.00 73.42 404 LEU C C 1
ATOM 12794 O O . LEU F 2 404 ? -16.606 18.707 40.133 1.00 82.56 404 LEU C O 1
ATOM 12799 N N . ASN F 2 405 ? -15.832 18.014 42.144 1.00 62.36 405 ASN C N 1
ATOM 12800 C CA . ASN F 2 405 ? -15.296 19.340 42.485 1.00 64.33 405 ASN C CA 1
ATOM 12801 C C . ASN F 2 405 ? -13.815 19.360 42.857 1.00 66.04 405 ASN C C 1
ATOM 12802 O O . ASN F 2 405 ? -13.271 20.438 43.125 1.00 66.37 405 ASN C O 1
ATOM 12807 N N . ARG F 2 406 ? -13.150 18.210 42.844 1.00 61.17 406 ARG C N 1
ATOM 12808 C CA . ARG F 2 406 ? -11.771 17.933 43.233 1.00 60.84 406 ARG C CA 1
ATOM 12809 C C . ARG F 2 406 ? -11.004 17.091 42.214 1.00 68.46 406 ARG C C 1
ATOM 12810 O O . ARG F 2 406 ? -11.564 16.181 41.598 1.00 73.91 406 ARG C O 1
ATOM 12818 N N . PRO F 2 407 ? -9.707 17.396 42.019 1.00 67.78 407 PRO C N 1
ATOM 12819 C CA . PRO F 2 407 ? -8.841 16.544 41.187 1.00 66.38 407 PRO C CA 1
ATOM 12820 C C . PRO F 2 407 ? -8.669 15.144 41.749 1.00 60.08 407 PRO C C 1
ATOM 12821 O O . PRO F 2 407 ? -8.713 14.937 42.958 1.00 65.80 407 PRO C O 1
ATOM 12825 N N . ARG F 2 408 ? -8.403 14.184 40.859 1.00 55.05 408 ARG C N 1
ATOM 12826 C CA . ARG F 2 408 ? -8.315 12.765 41.236 1.00 59.09 408 ARG C CA 1
ATOM 12827 C C . ARG F 2 408 ? -9.550 12.309 42.015 1.00 63.19 408 ARG C C 1
ATOM 12828 O O . ARG F 2 408 ? -9.482 11.537 42.984 1.00 61.99 408 ARG C O 1
ATOM 12836 N N . GLN F 2 409 ? -10.707 12.788 41.592 1.00 61.34 409 GLN C N 1
ATOM 12837 C CA . GLN F 2 409 ? -11.917 12.201 42.120 1.00 52.22 409 GLN C CA 1
ATOM 12838 C C . GLN F 2 409 ? -12.611 11.341 41.098 1.00 52.72 409 GLN C C 1
ATOM 12839 O O . GLN F 2 409 ? -13.347 10.420 41.475 1.00 48.81 409 GLN C O 1
ATOM 12845 N N . TRP F 2 410 ? -12.332 11.577 39.811 1.00 52.89 410 TRP C N 1
ATOM 12846 C CA . TRP F 2 410 ? -13.076 10.982 38.715 1.00 47.11 410 TRP C CA 1
ATOM 12847 C C . TRP F 2 410 ? -12.210 9.877 38.105 1.00 44.71 410 TRP C C 1
ATOM 12848 O O . TRP F 2 410 ? -11.153 10.142 37.523 1.00 47.94 410 TRP C O 1
ATOM 12859 N N . LEU F 2 411 ? -12.651 8.636 38.289 1.00 48.68 411 LEU C N 1
ATOM 12860 C CA . LEU F 2 411 ? -11.970 7.440 37.815 1.00 48.92 411 LEU C CA 1
ATOM 12861 C C . LEU F 2 411 ? -12.887 6.788 36.787 1.00 57.75 411 LEU C C 1
ATOM 12862 O O . LEU F 2 411 ? -13.912 6.188 37.144 1.00 68.38 411 LEU C O 1
ATOM 12867 N N . THR F 2 412 ? -12.536 6.945 35.511 1.00 54.36 412 THR C N 1
ATOM 12868 C CA . THR F 2 412 ? -13.291 6.394 34.400 1.00 54.76 412 THR C CA 1
ATOM 12869 C C . THR F 2 412 ? -12.289 5.988 33.326 1.00 48.98 412 THR C C 1
ATOM 12870 O O . THR F 2 412 ? -11.200 6.553 33.222 1.00 49.60 412 THR C O 1
ATOM 12874 N N . SER F 2 413 ? -12.641 4.999 32.528 1.00 51.25 413 SER C N 1
ATOM 12875 C CA . SER F 2 413 ? -11.743 4.545 31.480 1.00 45.15 413 SER C CA 1
ATOM 12876 C C . SER F 2 413 ? -12.128 5.305 30.207 1.00 47.68 413 SER C C 1
ATOM 12877 O O . SER F 2 413 ? -13.191 5.087 29.623 1.00 47.97 413 SER C O 1
ATOM 12880 N N . GLY F 2 414 ? -11.294 6.248 29.808 1.00 56.06 414 GLY C N 1
ATOM 12881 C CA . GLY F 2 414 ? -11.648 7.067 28.677 1.00 55.56 414 GLY C CA 1
ATOM 12882 C C . GLY F 2 414 ? -10.978 6.636 27.397 1.00 49.70 414 GLY C C 1
ATOM 12883 O O . GLY F 2 414 ? -11.629 6.494 26.357 1.00 42.07 414 GLY C O 1
ATOM 12884 N N . GLY F 2 415 ? -9.665 6.453 27.461 1.00 58.98 415 GLY C N 1
ATOM 12885 C CA . GLY F 2 415 ? -8.907 6.101 26.285 1.00 55.94 415 GLY C CA 1
ATOM 12886 C C . GLY F 2 415 ? -9.349 4.771 25.721 1.00 47.35 415 GLY C C 1
ATOM 12887 O O . GLY F 2 415 ? -9.824 4.689 24.585 1.00 46.48 415 GLY C O 1
ATOM 12888 N N . LEU F 2 416 ? -9.215 3.707 26.500 1.00 48.59 416 LEU C N 1
ATOM 12889 C CA . LEU F 2 416 ? -9.655 2.431 25.953 1.00 47.83 416 LEU C CA 1
ATOM 12890 C C . LEU F 2 416 ? -11.145 2.187 26.177 1.00 52.66 416 LEU C C 1
ATOM 12891 O O . LEU F 2 416 ? -11.781 1.528 25.351 1.00 61.07 416 LEU C O 1
ATOM 12896 N N . GLY F 2 417 ? -11.727 2.729 27.249 1.00 52.13 417 GLY C N 1
ATOM 12897 C CA . GLY F 2 417 ? -13.150 2.574 27.495 1.00 45.11 417 GLY C CA 1
ATOM 12898 C C . GLY F 2 417 ? -13.515 1.134 27.782 1.00 54.88 417 GLY C C 1
ATOM 12899 O O . GLY F 2 417 ? -14.302 0.519 27.053 1.00 64.53 417 GLY C O 1
ATOM 12900 N N . THR F 2 418 ? -12.948 0.585 28.849 1.00 53.49 418 THR C N 1
ATOM 12901 C CA . THR F 2 418 ? -13.041 -0.839 29.147 1.00 52.72 418 THR C CA 1
ATOM 12902 C C . THR F 2 418 ? -14.275 -1.113 29.988 1.00 54.12 418 THR C C 1
ATOM 12903 O O . THR F 2 418 ? -14.390 -0.593 31.104 1.00 54.94 418 THR C O 1
ATOM 12907 N N . MET F 2 419 ? -15.178 -1.956 29.495 1.00 56.80 419 MET C N 1
ATOM 12908 C CA . MET F 2 419 ? -16.158 -2.492 30.423 1.00 53.01 419 MET C CA 1
ATOM 12909 C C . MET F 2 419 ? -15.436 -3.328 31.465 1.00 55.43 419 MET C C 1
ATOM 12910 O O . MET F 2 419 ? -14.540 -4.115 31.139 1.00 61.90 419 MET C O 1
ATOM 12915 N N . GLY F 2 420 ? -15.838 -3.152 32.727 1.00 49.12 420 GLY C N 1
ATOM 12916 C CA . GLY F 2 420 ? -15.228 -3.833 33.847 1.00 42.30 420 GLY C CA 1
ATOM 12917 C C . GLY F 2 420 ? -14.191 -3.034 34.615 1.00 47.58 420 GLY C C 1
ATOM 12918 O O . GLY F 2 420 ? -13.738 -3.501 35.669 1.00 54.25 420 GLY C O 1
ATOM 12919 N N . PHE F 2 421 ? -13.843 -1.826 34.159 1.00 46.04 421 PHE C N 1
ATOM 12920 C CA . PHE F 2 421 ? -12.852 -1.011 34.866 1.00 41.63 421 PHE C CA 1
ATOM 12921 C C . PHE F 2 421 ? -13.341 -0.594 36.256 1.00 46.24 421 PHE C C 1
ATOM 12922 O O . PHE F 2 421 ? -12.609 -0.723 37.246 1.00 39.06 421 PHE C O 1
ATOM 12930 N N . GLY F 2 422 ? -14.608 -0.178 36.363 1.00 58.07 422 GLY C N 1
ATOM 12931 C CA . GLY F 2 422 ? -15.142 0.467 37.554 1.00 54.23 422 GLY C CA 1
ATOM 12932 C C . GLY F 2 422 ? -14.936 -0.220 38.895 1.00 51.44 422 GLY C C 1
ATOM 12933 O O . GLY F 2 422 ? -14.371 0.396 39.801 1.00 51.38 422 GLY C O 1
ATOM 12934 N N . LEU F 2 423 ? -15.377 -1.472 39.067 1.00 44.86 423 LEU C N 1
ATOM 12935 C CA . LEU F 2 423 ? -15.270 -2.066 40.401 1.00 49.67 423 LEU C CA 1
ATOM 12936 C C . LEU F 2 423 ? -13.823 -2.316 40.820 1.00 49.84 423 LEU C C 1
ATOM 12937 O O . LEU F 2 423 ? -13.450 -1.892 41.927 1.00 50.47 423 LEU C O 1
ATOM 12942 N N . PRO F 2 424 ? -12.959 -2.957 40.018 1.00 50.06 424 PRO C N 1
ATOM 12943 C CA . PRO F 2 424 ? -11.565 -3.124 40.481 1.00 47.23 424 PRO C CA 1
ATOM 12944 C C . PRO F 2 424 ? -10.837 -1.802 40.647 1.00 51.86 424 PRO C C 1
ATOM 12945 O O . PRO F 2 424 ? -10.056 -1.635 41.596 1.00 59.35 424 PRO C O 1
ATOM 12949 N N . ALA F 2 425 ? -11.091 -0.840 39.760 1.00 48.08 425 ALA C N 1
ATOM 12950 C CA . ALA F 2 425 ? -10.518 0.486 39.960 1.00 53.45 425 ALA C CA 1
ATOM 12951 C C . ALA F 2 425 ? -10.969 1.072 41.296 1.00 55.38 425 ALA C C 1
ATOM 12952 O O . ALA F 2 425 ? -10.165 1.662 42.030 1.00 49.63 425 ALA C O 1
ATOM 12954 N N . ALA F 2 426 ? -12.252 0.909 41.633 1.00 52.21 426 ALA C N 1
ATOM 12955 C CA . ALA F 2 426 ? -12.753 1.396 42.913 1.00 51.60 426 ALA C CA 1
ATOM 12956 C C . ALA F 2 426 ? -12.088 0.675 44.081 1.00 52.54 426 ALA C C 1
ATOM 12957 O O . ALA F 2 426 ? -11.816 1.288 45.125 1.00 50.54 426 ALA C O 1
ATOM 12959 N N . ILE F 2 427 ? -11.814 -0.626 43.917 1.00 44.32 427 ILE C N 1
ATOM 12960 C CA . ILE F 2 427 ? -11.126 -1.389 44.956 1.00 49.07 427 ILE C CA 1
ATOM 12961 C C . ILE F 2 427 ? -9.751 -0.792 45.224 1.00 53.54 427 ILE C C 1
ATOM 12962 O O . ILE F 2 427 ? -9.370 -0.539 46.378 1.00 49.62 427 ILE C O 1
ATOM 12967 N N . GLY F 2 428 ? -9.004 -0.519 44.153 1.00 58.46 428 GLY C N 1
ATOM 12968 C CA . GLY F 2 428 ? -7.716 0.131 44.319 1.00 53.66 428 GLY C CA 1
ATOM 12969 C C . GLY F 2 428 ? -7.853 1.484 44.986 1.00 42.84 428 GLY C C 1
ATOM 12970 O O . GLY F 2 428 ? -7.096 1.817 45.906 1.00 43.68 428 GLY C O 1
ATOM 12971 N N . ALA F 2 429 ? -8.834 2.276 44.533 1.00 46.30 429 ALA C N 1
ATOM 12972 C CA . ALA F 2 429 ? -9.052 3.606 45.092 1.00 59.28 429 ALA C CA 1
ATOM 12973 C C . ALA F 2 429 ? -9.249 3.555 46.597 1.00 61.84 429 ALA C C 1
ATOM 12974 O O . ALA F 2 429 ? -8.625 4.323 47.340 1.00 59.80 429 ALA C O 1
ATOM 12976 N N . ALA F 2 430 ? -10.098 2.634 47.066 1.00 66.83 430 ALA C N 1
ATOM 12977 C CA . ALA F 2 430 ? -10.308 2.468 48.503 1.00 67.70 430 ALA C CA 1
ATOM 12978 C C . ALA F 2 430 ? -9.020 2.051 49.207 1.00 67.38 430 ALA C C 1
ATOM 12979 O O . ALA F 2 430 ? -8.626 2.662 50.208 1.00 65.03 430 ALA C O 1
ATOM 12981 N N . LEU F 2 431 ? -8.339 1.015 48.692 1.00 68.17 431 LEU C N 1
ATOM 12982 C CA . LEU F 2 431 ? -7.104 0.552 49.335 1.00 63.20 431 LEU C CA 1
ATOM 12983 C C . LEU F 2 431 ? -6.097 1.686 49.521 1.00 61.66 431 LEU C C 1
ATOM 12984 O O . LEU F 2 431 ? -5.416 1.756 50.550 1.00 65.01 431 LEU C O 1
ATOM 12989 N N . ALA F 2 432 ? -6.002 2.594 48.545 1.00 58.12 432 ALA C N 1
ATOM 12990 C CA . ALA F 2 432 ? -5.070 3.712 48.626 1.00 56.72 432 ALA C CA 1
ATOM 12991 C C . ALA F 2 432 ? -5.628 4.887 49.425 1.00 66.63 432 ALA C C 1
ATOM 12992 O O . ALA F 2 432 ? -4.873 5.811 49.747 1.00 69.64 432 ALA C O 1
ATOM 12994 N N . ASN F 2 433 ? -6.929 4.896 49.706 1.00 70.46 433 ASN C N 1
ATOM 12995 C CA . ASN F 2 433 ? -7.559 5.916 50.544 1.00 75.54 433 ASN C CA 1
ATOM 12996 C C . ASN F 2 433 ? -8.539 5.205 51.462 1.00 78.20 433 ASN C C 1
ATOM 12997 O O . ASN F 2 433 ? -9.746 5.157 51.200 1.00 80.40 433 ASN C O 1
ATOM 13002 N N . PRO F 2 434 ? -8.046 4.616 52.554 1.00 71.87 434 PRO C N 1
ATOM 13003 C CA . PRO F 2 434 ? -8.949 3.886 53.448 1.00 67.73 434 PRO C CA 1
ATOM 13004 C C . PRO F 2 434 ? -9.911 4.804 54.146 1.00 77.27 434 PRO C C 1
ATOM 13005 O O . PRO F 2 434 ? -10.982 4.350 54.552 1.00 85.90 434 PRO C O 1
ATOM 13009 N N . ASP F 2 435 ? -9.575 6.086 54.282 1.00 85.00 435 ASP C N 1
ATOM 13010 C CA . ASP F 2 435 ? -10.502 6.996 54.932 1.00 92.50 435 ASP C CA 1
ATOM 13011 C C . ASP F 2 435 ? -11.739 7.208 54.079 1.00 84.28 435 ASP C C 1
ATOM 13012 O O . ASP F 2 435 ? -12.860 7.208 54.591 1.00 89.60 435 ASP C O 1
ATOM 13017 N N . ARG F 2 436 ? -11.559 7.362 52.773 1.00 80.36 436 ARG C N 1
ATOM 13018 C CA . ARG F 2 436 ? -12.630 7.894 51.949 1.00 81.95 436 ARG C CA 1
ATOM 13019 C C . ARG F 2 436 ? -13.625 6.810 51.546 1.00 77.54 436 ARG C C 1
ATOM 13020 O O . ARG F 2 436 ? -13.342 5.609 51.606 1.00 75.43 436 ARG C O 1
ATOM 13028 N N . LYS F 2 437 ? -14.796 7.266 51.099 1.00 68.77 437 LYS C N 1
ATOM 13029 C CA . LYS F 2 437 ? -15.871 6.418 50.600 1.00 64.84 437 LYS C CA 1
ATOM 13030 C C . LYS F 2 437 ? -15.832 6.395 49.076 1.00 63.29 437 LYS C C 1
ATOM 13031 O O . LYS F 2 437 ? -15.726 7.449 48.439 1.00 69.81 437 LYS C O 1
ATOM 13037 N N . VAL F 2 438 ? -15.940 5.205 48.491 1.00 55.96 438 VAL C N 1
ATOM 13038 C CA . VAL F 2 438 ? -15.806 5.043 47.045 1.00 60.52 438 VAL C CA 1
ATOM 13039 C C . VAL F 2 438 ? -17.123 4.562 46.444 1.00 62.03 438 VAL C C 1
ATOM 13040 O O . VAL F 2 438 ? -17.557 3.433 46.702 1.00 61.61 438 VAL C O 1
ATOM 13044 N N . LEU F 2 439 ? -17.720 5.394 45.592 1.00 62.73 439 LEU C N 1
ATOM 13045 C CA . LEU F 2 439 ? -18.911 5.034 44.835 1.00 61.11 439 LEU C CA 1
ATOM 13046 C C . LEU F 2 439 ? -18.509 4.564 43.442 1.00 61.14 439 LEU C C 1
ATOM 13047 O O . LEU F 2 439 ? -17.654 5.166 42.789 1.00 69.05 439 LEU C O 1
ATOM 13052 N N . CYS F 2 440 ? -19.108 3.470 43.004 1.00 54.61 440 CYS C N 1
ATOM 13053 C CA . CYS F 2 440 ? -18.789 2.867 41.713 1.00 60.10 440 CYS C CA 1
ATOM 13054 C C . CYS F 2 440 ? -20.068 2.757 40.882 1.00 60.85 440 CYS C C 1
ATOM 13055 O O . CYS F 2 440 ? -20.829 1.791 41.026 1.00 60.47 440 CYS C O 1
ATOM 13058 N N . PHE F 2 441 ? -20.301 3.728 39.994 1.00 49.67 441 PHE C N 1
ATOM 13059 C CA . PHE F 2 441 ? -21.478 3.669 39.132 1.00 56.09 441 PHE C CA 1
ATOM 13060 C C . PHE F 2 441 ? -21.240 2.648 38.018 1.00 54.25 441 PHE C C 1
ATOM 13061 O O . PHE F 2 441 ? -20.280 2.777 37.255 1.00 55.29 441 PHE C O 1
ATOM 13069 N N . SER F 2 442 ? -22.078 1.606 37.945 1.00 54.51 442 SER C N 1
ATOM 13070 C CA . SER F 2 442 ? -21.826 0.535 36.983 1.00 52.15 442 SER C CA 1
ATOM 13071 C C . SER F 2 442 ? -23.126 0.094 36.311 1.00 53.57 442 SER C C 1
ATOM 13072 O O . SER F 2 442 ? -24.229 0.509 36.687 1.00 56.53 442 SER C O 1
ATOM 13075 N N . GLY F 2 443 ? -22.978 -0.765 35.296 1.00 52.58 443 GLY C N 1
ATOM 13076 C CA . GLY F 2 443 ? -24.096 -1.337 34.579 1.00 56.16 443 GLY C CA 1
ATOM 13077 C C . GLY F 2 443 ? -24.041 -2.859 34.637 1.00 65.66 443 GLY C C 1
ATOM 13078 O O . GLY F 2 443 ? -23.046 -3.450 35.062 1.00 75.67 443 GLY C O 1
ATOM 13079 N N . ASP F 2 444 ? -25.141 -3.493 34.230 1.00 68.54 444 ASP C N 1
ATOM 13080 C CA . ASP F 2 444 ? -25.231 -4.947 34.355 1.00 71.56 444 ASP C CA 1
ATOM 13081 C C . ASP F 2 444 ? -24.119 -5.673 33.593 1.00 75.36 444 ASP C C 1
ATOM 13082 O O . ASP F 2 444 ? -23.474 -6.586 34.133 1.00 85.51 444 ASP C O 1
ATOM 13087 N N . GLY F 2 445 ? -23.828 -5.247 32.364 1.00 62.91 445 GLY C N 1
ATOM 13088 C CA . GLY F 2 445 ? -22.825 -5.957 31.590 1.00 57.10 445 GLY C CA 1
ATOM 13089 C C . GLY F 2 445 ? -21.418 -5.683 32.085 1.00 57.16 445 GLY C C 1
ATOM 13090 O O . GLY F 2 445 ? -20.623 -6.610 32.313 1.00 64.27 445 GLY C O 1
ATOM 13091 N N . SER F 2 446 ? -21.101 -4.408 32.294 1.00 50.12 446 SER C N 1
ATOM 13092 C CA . SER F 2 446 ? -19.772 -4.071 32.773 1.00 57.54 446 SER C CA 1
ATOM 13093 C C . SER F 2 446 ? -19.522 -4.669 34.154 1.00 59.61 446 SER C C 1
ATOM 13094 O O . SER F 2 446 ? -18.459 -5.248 34.400 1.00 68.51 446 SER C O 1
ATOM 13097 N N . LEU F 2 447 ? -20.492 -4.566 35.065 1.00 55.46 447 LEU C N 1
ATOM 13098 C CA . LEU F 2 447 ? -20.302 -5.174 36.381 1.00 50.25 447 LEU C CA 1
ATOM 13099 C C . LEU F 2 447 ? -20.127 -6.674 36.242 1.00 49.01 447 LEU C C 1
ATOM 13100 O O . LEU F 2 447 ? -19.491 -7.311 37.091 1.00 54.16 447 LEU C O 1
ATOM 13105 N N . MET F 2 448 ? -20.711 -7.265 35.194 1.00 48.14 448 MET C N 1
ATOM 13106 C CA . MET F 2 448 ? -20.486 -8.687 34.969 1.00 51.16 448 MET C CA 1
ATOM 13107 C C . MET F 2 448 ? -19.071 -8.990 34.495 1.00 50.47 448 MET C 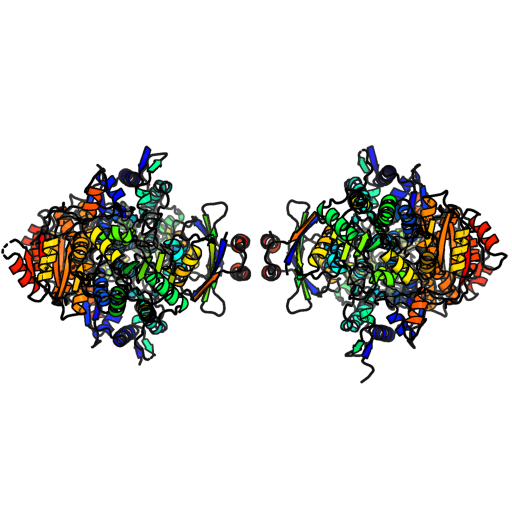C 1
ATOM 13108 O O . MET F 2 448 ? -18.594 -10.106 34.711 1.00 55.65 448 MET C O 1
ATOM 13113 N N . MET F 2 449 ? -18.378 -8.024 33.882 1.00 51.26 449 MET C N 1
ATOM 13114 C CA . MET F 2 449 ? -17.083 -8.333 33.260 1.00 47.97 449 MET C CA 1
ATOM 13115 C C . MET F 2 449 ? -16.010 -8.690 34.292 1.00 50.46 449 MET C C 1
ATOM 13116 O O . MET F 2 449 ? -15.200 -9.593 34.057 1.00 53.70 449 MET C O 1
ATOM 13121 N N . ASN F 2 450 ? -15.967 -7.992 35.426 1.00 52.32 450 ASN C N 1
ATOM 13122 C CA . ASN F 2 450 ? -15.065 -8.329 36.523 1.00 54.18 450 ASN C CA 1
ATOM 13123 C C . ASN F 2 450 ? -15.821 -8.546 37.828 1.00 58.31 450 ASN C C 1
ATOM 13124 O O . ASN F 2 450 ? -15.346 -8.197 38.912 1.00 57.95 450 ASN C O 1
ATOM 13129 N N . ILE F 2 451 ? -16.995 -9.169 37.747 1.00 62.41 451 ILE C N 1
ATOM 13130 C CA . ILE F 2 451 ? -17.830 -9.331 38.936 1.00 65.71 451 ILE C CA 1
ATOM 13131 C C . ILE F 2 451 ? -17.094 -10.069 40.054 1.00 59.23 451 ILE C C 1
ATOM 13132 O O . ILE F 2 451 ? -17.347 -9.819 41.237 1.00 60.03 451 ILE C O 1
ATOM 13137 N N . GLN F 2 452 ? -16.151 -10.952 39.707 1.00 47.59 452 GLN C N 1
ATOM 13138 C CA . GLN F 2 452 ? -15.453 -11.763 40.700 1.00 44.37 452 GLN C CA 1
ATOM 13139 C C . GLN F 2 452 ? -14.687 -10.919 41.727 1.00 46.34 452 GLN C C 1
ATOM 13140 O O . GLN F 2 452 ? -14.456 -11.376 42.856 1.00 40.09 452 GLN C O 1
ATOM 13146 N N . GLU F 2 453 ? -14.304 -9.691 41.380 1.00 45.48 453 GLU C N 1
ATOM 13147 C CA . GLU F 2 453 ? -13.593 -8.879 42.352 1.00 49.91 453 GLU C CA 1
ATOM 13148 C C . GLU F 2 453 ? -14.488 -8.468 43.520 1.00 54.96 453 GLU C C 1
ATOM 13149 O O . GLU F 2 453 ? -13.990 -7.903 44.499 1.00 57.76 453 GLU C O 1
ATOM 13155 N N . MET F 2 454 ? -15.795 -8.724 43.435 1.00 54.28 454 MET C N 1
ATOM 13156 C CA . MET F 2 454 ? -16.640 -8.622 44.619 1.00 61.15 454 MET C CA 1
ATOM 13157 C C . MET F 2 454 ? -16.042 -9.396 45.793 1.00 56.69 454 MET C C 1
ATOM 13158 O O . MET F 2 454 ? -16.011 -8.898 46.930 1.00 49.53 454 MET C O 1
ATOM 13163 N N . ALA F 2 455 ? -15.524 -10.602 45.528 1.00 51.78 455 ALA C N 1
ATOM 13164 C CA . ALA F 2 455 ? -14.831 -11.341 46.578 1.00 50.38 455 ALA C CA 1
ATOM 13165 C C . ALA F 2 455 ? -13.689 -10.511 47.149 1.00 52.92 455 ALA C C 1
ATOM 13166 O O . ALA F 2 455 ? -13.600 -10.308 48.367 1.00 51.73 455 ALA C O 1
ATOM 13168 N N . THR F 2 456 ? -12.841 -9.964 46.270 1.00 56.60 456 THR C N 1
ATOM 13169 C CA . THR F 2 456 ? -11.764 -9.085 46.724 1.00 54.64 456 THR C CA 1
ATOM 13170 C C . THR F 2 456 ? -12.298 -7.956 47.590 1.00 56.63 456 THR C C 1
ATOM 13171 O O . THR F 2 456 ? -11.680 -7.583 48.595 1.00 53.89 456 THR C O 1
ATOM 13175 N N . ALA F 2 457 ? -13.465 -7.414 47.223 1.00 61.71 457 ALA C N 1
ATOM 13176 C CA . ALA F 2 457 ? -14.028 -6.313 47.991 1.00 60.89 457 ALA C CA 1
ATOM 13177 C C . ALA F 2 457 ? -14.437 -6.782 49.379 1.00 59.33 457 ALA C C 1
ATOM 13178 O O . ALA F 2 457 ? -14.147 -6.112 50.380 1.00 54.76 457 ALA C O 1
ATOM 13180 N N . SER F 2 458 ? -15.094 -7.940 49.469 1.00 56.43 458 SER C N 1
ATOM 13181 C CA . SER F 2 458 ? -15.591 -8.328 50.783 1.00 62.90 458 SER C CA 1
ATOM 13182 C C . SER F 2 458 ? -14.475 -8.889 51.655 1.00 57.13 458 SER C C 1
ATOM 13183 O O . SER F 2 458 ? -14.436 -8.620 52.856 1.00 58.93 458 SER C O 1
ATOM 13186 N N . GLU F 2 459 ? -13.555 -9.661 51.081 1.00 58.72 459 GLU C N 1
ATOM 13187 C CA . GLU F 2 459 ? -12.481 -10.228 51.893 1.00 59.61 459 GLU C CA 1
ATOM 13188 C C . GLU F 2 459 ? -11.559 -9.150 52.436 1.00 62.73 459 GLU C C 1
ATOM 13189 O O . GLU F 2 459 ? -11.015 -9.296 53.537 1.00 64.50 459 GLU C O 1
ATOM 13195 N N . ASN F 2 460 ? -11.385 -8.066 51.704 1.00 64.47 460 ASN C N 1
ATOM 13196 C CA . ASN F 2 460 ? -10.658 -6.940 52.252 1.00 62.49 460 ASN C CA 1
ATOM 13197 C C . ASN F 2 460 ? -11.566 -5.914 52.903 1.00 66.75 460 ASN C C 1
ATOM 13198 O O . ASN F 2 460 ? -11.049 -4.952 53.477 1.00 61.58 460 ASN C O 1
ATOM 13203 N N . GLN F 2 461 ? -12.885 -6.128 52.894 1.00 75.21 461 GLN C N 1
ATOM 13204 C CA . GLN F 2 461 ? -13.802 -5.184 53.528 1.00 79.64 461 GLN C CA 1
ATOM 13205 C C . GLN F 2 461 ? -13.427 -3.727 53.232 1.00 71.25 461 GLN C C 1
ATOM 13206 O O . GLN F 2 461 ? -13.016 -2.952 54.103 1.00 66.44 461 GLN C O 1
ATOM 13212 N N . LEU F 2 462 ? -13.547 -3.393 51.948 1.00 68.71 462 LEU C N 1
ATOM 13213 C CA . LEU F 2 462 ? -13.282 -2.075 51.399 1.00 66.63 462 LEU C CA 1
ATOM 13214 C C . LEU F 2 462 ? -14.574 -1.271 51.401 1.00 61.13 462 LEU C C 1
ATOM 13215 O O . LEU F 2 462 ? -15.674 -1.824 51.373 1.00 60.39 462 LEU C O 1
ATOM 13220 N N . ASP F 2 463 ? -14.435 0.042 51.455 1.00 56.23 463 ASP C N 1
ATOM 13221 C CA . ASP F 2 463 ? -15.581 0.922 51.635 1.00 57.33 463 ASP C CA 1
ATOM 13222 C C . ASP F 2 463 ? -16.133 1.319 50.261 1.00 64.29 463 ASP C C 1
ATOM 13223 O O . ASP F 2 463 ? -16.107 2.484 49.865 1.00 70.95 463 ASP C O 1
ATOM 13228 N N . VAL F 2 464 ? -16.602 0.313 49.510 1.00 64.44 464 VAL C N 1
ATOM 13229 C CA . VAL F 2 464 ? -17.034 0.477 48.119 1.00 58.31 464 VAL C CA 1
ATOM 13230 C C . VAL F 2 464 ? -18.538 0.254 48.008 1.00 68.93 464 VAL C C 1
ATOM 13231 O O . VAL F 2 464 ? -19.057 -0.780 48.439 1.00 71.94 464 VAL C O 1
ATOM 13235 N N . LYS F 2 465 ? -19.231 1.197 47.384 1.00 72.34 465 LYS C N 1
ATOM 13236 C CA . LYS F 2 465 ? -20.673 1.111 47.187 1.00 70.72 465 LYS C CA 1
ATOM 13237 C C . LYS F 2 465 ? -20.963 1.104 45.689 1.00 76.48 465 LYS C C 1
ATOM 13238 O O . LYS F 2 465 ? -20.814 2.129 45.013 1.00 82.12 465 LYS C O 1
ATOM 13244 N N . ILE F 2 466 ? -21.373 -0.047 45.165 1.00 75.80 466 ILE C N 1
ATOM 13245 C CA . ILE F 2 466 ? -21.671 -0.156 43.741 1.00 66.71 466 ILE C CA 1
ATOM 13246 C C . ILE F 2 466 ? -23.086 0.355 43.482 1.00 59.16 466 ILE C C 1
ATOM 13247 O O . ILE F 2 466 ? -24.055 -0.161 44.036 1.00 52.68 466 ILE C O 1
ATOM 13252 N N . ILE F 2 467 ? -23.209 1.359 42.629 1.00 56.81 467 ILE C N 1
ATOM 13253 C CA . ILE F 2 467 ? -24.498 1.899 42.230 1.00 61.07 467 ILE C CA 1
ATOM 13254 C C . ILE F 2 467 ? -24.804 1.336 40.843 1.00 59.48 467 ILE C C 1
ATOM 13255 O O . ILE F 2 467 ? -24.357 1.884 39.825 1.00 59.16 467 ILE C O 1
ATOM 13260 N N . LEU F 2 468 ? -25.575 0.241 40.796 1.00 54.62 468 LEU C N 1
ATOM 13261 C CA . LEU F 2 468 ? -25.800 -0.521 39.565 1.00 54.56 468 LEU C CA 1
ATOM 13262 C C . LEU F 2 468 ? -27.081 -0.071 38.884 1.00 59.70 468 LEU C C 1
ATOM 13263 O O . LEU F 2 468 ? -28.182 -0.347 39.369 1.00 66.34 468 LEU C O 1
ATOM 13268 N N . MET F 2 469 ? -26.937 0.550 37.716 1.00 62.74 469 MET C N 1
ATOM 13269 C CA . MET F 2 469 ? -28.081 0.855 36.862 1.00 66.51 469 MET C CA 1
ATOM 13270 C C . MET F 2 469 ? -28.280 -0.318 35.899 1.00 56.76 469 MET C C 1
ATOM 13271 O O . MET F 2 469 ? -27.524 -0.494 34.934 1.00 49.18 469 MET C O 1
ATOM 13276 N N . ASN F 2 470 ? -29.326 -1.100 36.147 1.00 54.47 470 ASN C N 1
ATOM 13277 C CA . ASN F 2 470 ? -29.567 -2.341 35.425 1.00 54.90 470 ASN C CA 1
ATOM 13278 C C . ASN F 2 470 ? -30.727 -2.071 34.477 1.00 65.76 470 ASN C C 1
ATOM 13279 O O . ASN F 2 470 ? -31.898 -2.091 34.853 1.00 77.46 470 ASN C O 1
ATOM 13284 N N . ASN F 2 471 ? -30.359 -1.780 33.247 1.00 66.48 471 ASN C N 1
ATOM 13285 C CA . ASN F 2 471 ? -31.137 -2.038 32.064 1.00 67.21 471 ASN C CA 1
ATOM 13286 C C . ASN F 2 471 ? -30.799 -3.467 31.689 1.00 78.62 471 ASN C C 1
ATOM 13287 O O . ASN F 2 471 ? -29.734 -3.972 32.042 1.00 94.30 471 ASN C O 1
ATOM 13292 N N . GLU F 2 472 ? -31.706 -4.183 31.074 1.00 71.18 472 GLU C N 1
ATOM 13293 C CA . GLU F 2 472 ? -31.354 -5.582 30.839 1.00 67.78 472 GLU C CA 1
ATOM 13294 C C . GLU F 2 472 ? -30.771 -5.713 29.437 1.00 71.11 472 GLU C C 1
ATOM 13295 O O . GLU F 2 472 ? -31.161 -6.534 28.610 1.00 76.45 472 GLU C O 1
ATOM 13301 N N . ALA F 2 473 ? -29.724 -4.907 29.250 1.00 68.27 473 ALA C N 1
ATOM 13302 C CA . ALA F 2 473 ? -29.153 -4.646 27.943 1.00 63.80 473 ALA C CA 1
ATOM 13303 C C . ALA F 2 473 ? -27.804 -3.955 28.070 1.00 62.62 473 ALA C C 1
ATOM 13304 O O . ALA F 2 473 ? -27.501 -3.290 29.072 1.00 56.57 473 ALA C O 1
ATOM 13306 N N . LEU F 2 474 ? -26.996 -4.149 27.024 1.00 63.81 474 LEU C N 1
ATOM 13307 C CA . LEU F 2 474 ? -25.822 -3.345 26.704 1.00 63.25 474 LEU C CA 1
ATOM 13308 C C . LEU F 2 474 ? -26.290 -1.978 26.214 1.00 65.34 474 LEU C C 1
ATOM 13309 O O . LEU F 2 474 ? -26.433 -1.769 25.004 1.00 66.35 474 LEU C O 1
ATOM 13314 N N . GLY F 2 475 ? -26.476 -1.039 27.147 1.00 57.86 475 GLY C N 1
ATOM 13315 C CA . GLY F 2 475 ? -27.194 0.191 26.842 1.00 52.07 475 GLY C CA 1
ATOM 13316 C C . GLY F 2 475 ? -26.665 0.963 25.657 1.00 51.07 475 GLY C C 1
ATOM 13317 O O . GLY F 2 475 ? -27.415 1.266 24.728 1.00 50.84 475 GLY C O 1
ATOM 13318 N N . LEU F 2 476 ? -25.362 1.267 25.653 1.00 49.14 476 LEU C N 1
ATOM 13319 C CA . LEU F 2 476 ? -24.802 2.087 24.579 1.00 50.60 476 LEU C CA 1
ATOM 13320 C C . LEU F 2 476 ? -24.912 1.406 23.216 1.00 57.21 476 LEU C C 1
ATOM 13321 O O . LEU F 2 476 ? -25.152 2.074 22.195 1.00 62.87 476 LEU C O 1
ATOM 13326 N N . VAL F 2 477 ? -24.714 0.087 23.166 1.00 48.89 477 VAL C N 1
ATOM 13327 C CA . VAL F 2 477 ? -24.977 -0.632 21.924 1.00 56.71 477 VAL C CA 1
ATOM 13328 C C . VAL F 2 477 ? -26.453 -0.516 21.557 1.00 58.42 477 VAL C C 1
ATOM 13329 O O . VAL F 2 477 ? -26.801 -0.139 20.435 1.00 57.27 477 VAL C O 1
ATOM 13333 N N . HIS F 2 478 ? -27.340 -0.782 22.524 1.00 52.99 478 HIS C N 1
ATOM 13334 C CA . HIS F 2 478 ? -28.779 -0.703 22.291 1.00 52.13 478 HIS C CA 1
ATOM 13335 C C . HIS F 2 478 ? -29.177 0.651 21.701 1.00 63.67 478 HIS C C 1
ATOM 13336 O O . HIS F 2 478 ? -30.008 0.727 20.785 1.00 66.71 478 HIS C O 1
ATOM 13343 N N . GLN F 2 479 ? -28.571 1.733 22.191 1.00 60.17 479 GLN C N 1
ATOM 13344 C CA . GLN F 2 479 ? -28.943 3.048 21.699 1.00 59.18 479 GLN C CA 1
ATOM 13345 C C . GLN F 2 479 ? -28.363 3.280 20.307 1.00 61.95 479 GLN C C 1
ATOM 13346 O O . GLN F 2 479 ? -29.022 3.873 19.435 1.00 61.77 479 GLN C O 1
ATOM 13352 N N . GLN F 2 480 ? -27.141 2.786 20.070 1.00 54.11 480 GLN C N 1
ATOM 13353 C CA . GLN F 2 480 ? -26.515 2.958 18.763 1.00 60.64 480 GLN C CA 1
ATOM 13354 C C . GLN F 2 480 ? -27.255 2.177 17.666 1.00 61.44 480 GLN C C 1
ATOM 13355 O O . GLN F 2 480 ? -27.411 2.669 16.540 1.00 61.90 480 GLN C O 1
ATOM 13361 N N . GLN F 2 481 ? -27.714 0.959 17.971 1.00 56.37 481 GLN C N 1
ATOM 13362 C CA . GLN F 2 481 ? -28.479 0.167 17.007 1.00 59.65 481 GLN C CA 1
ATOM 13363 C C . GLN F 2 481 ? -29.876 0.739 16.815 1.00 63.53 481 GLN C C 1
ATOM 13364 O O . GLN F 2 481 ? -30.431 0.698 15.708 1.00 62.89 481 GLN C O 1
ATOM 13370 N N . SER F 2 482 ? -30.509 1.162 17.913 1.00 58.76 482 SER C N 1
ATOM 13371 C CA . SER F 2 482 ? -31.850 1.711 17.810 1.00 61.25 482 SER C CA 1
ATOM 13372 C C . SER F 2 482 ? -31.865 2.999 16.988 1.00 68.07 482 SER C C 1
ATOM 13373 O O . SER F 2 482 ? -32.829 3.253 16.257 1.00 67.34 482 SER C O 1
ATOM 13376 N N . LEU F 2 483 ? -30.818 3.836 17.100 1.00 71.62 483 LEU C N 1
ATOM 13377 C CA . LEU F 2 483 ? -30.825 5.093 16.347 1.00 67.27 483 LEU C CA 1
ATOM 13378 C C . LEU F 2 483 ? -30.165 5.018 14.969 1.00 68.16 483 LEU C C 1
ATOM 13379 O O . LEU F 2 483 ? -30.567 5.770 14.066 1.00 64.82 483 LEU C O 1
ATOM 13384 N N . PHE F 2 484 ? -29.187 4.127 14.753 1.00 70.23 484 PHE C N 1
ATOM 13385 C CA . PHE F 2 484 ? -28.370 4.215 13.554 1.00 61.75 484 PHE C CA 1
ATOM 13386 C C . PHE F 2 484 ? -28.395 3.000 12.637 1.00 61.66 484 PHE C C 1
ATOM 13387 O O . PHE F 2 484 ? -28.057 3.153 11.462 1.00 62.88 484 PHE C O 1
ATOM 13395 N N . TYR F 2 485 ? -28.809 1.821 13.094 1.00 66.41 485 TYR C N 1
ATOM 13396 C CA . TYR F 2 485 ? -28.744 0.634 12.248 1.00 70.96 485 TYR C CA 1
ATOM 13397 C C . TYR F 2 485 ? -30.135 0.142 11.869 1.00 76.53 485 TYR C C 1
ATOM 13398 O O . TYR F 2 485 ? -31.055 0.146 12.696 1.00 83.22 485 TYR C O 1
ATOM 13407 N N . GLU F 2 486 ? -30.263 -0.310 10.612 1.00 72.87 486 GLU C N 1
ATOM 13408 C CA . GLU F 2 486 ? -31.577 -0.448 9.986 1.00 69.83 486 GLU C CA 1
ATOM 13409 C C . GLU F 2 486 ? -32.412 -1.535 10.642 1.00 69.72 486 GLU C C 1
ATOM 13410 O O . GLU F 2 486 ? -33.641 -1.429 10.679 1.00 74.46 486 GLU C O 1
ATOM 13416 N N . GLN F 2 487 ? -31.770 -2.565 11.182 1.00 64.32 487 GLN C N 1
ATOM 13417 C CA . GLN F 2 487 ? -32.454 -3.698 11.782 1.00 65.62 487 GLN C CA 1
ATOM 13418 C C . GLN F 2 487 ? -32.510 -3.556 13.294 1.00 66.19 487 GLN C C 1
ATOM 13419 O O . GLN F 2 487 ? -32.870 -4.511 13.993 1.00 62.69 487 GLN C O 1
ATOM 13425 N N . GLY F 2 488 ? -32.072 -2.407 13.807 1.00 61.73 488 GLY C N 1
ATOM 13426 C CA . GLY F 2 488 ? -32.307 -2.059 15.190 1.00 60.72 488 GLY C CA 1
ATOM 13427 C C . GLY F 2 488 ? -31.585 -2.964 16.161 1.00 62.91 488 GLY C C 1
ATOM 13428 O O . GLY F 2 488 ? -30.522 -3.526 15.874 1.00 58.42 488 GLY C O 1
ATOM 13429 N N . VAL F 2 489 ? -32.199 -3.144 17.324 1.00 64.36 489 VAL C N 1
ATOM 13430 C CA . VAL F 2 489 ? -31.521 -3.808 18.424 1.00 62.13 489 VAL C CA 1
ATOM 13431 C C . VAL F 2 489 ? -31.369 -5.290 18.120 1.00 63.96 489 VAL C C 1
ATOM 13432 O O . VAL F 2 489 ? -32.330 -5.969 17.740 1.00 72.54 489 VAL C O 1
ATOM 13436 N N . PHE F 2 490 ? -30.141 -5.782 18.242 1.00 64.86 490 PHE C N 1
ATOM 13437 C CA . PHE F 2 490 ? -29.852 -7.201 18.119 1.00 60.44 490 PHE C CA 1
ATOM 13438 C C . PHE F 2 490 ? -28.617 -7.515 18.945 1.00 54.08 490 PHE C C 1
ATOM 13439 O O . PHE F 2 490 ? -27.667 -6.734 18.969 1.00 59.28 490 PHE C O 1
ATOM 13447 N N . ALA F 2 491 ? -28.655 -8.647 19.640 1.00 53.54 491 ALA C N 1
ATOM 13448 C CA . ALA F 2 491 ? -27.532 -9.118 20.450 1.00 60.62 491 ALA C CA 1
ATOM 13449 C C . ALA F 2 491 ? -27.106 -8.098 21.497 1.00 61.09 491 ALA C C 1
ATOM 13450 O O . ALA F 2 491 ? -25.951 -8.079 21.922 1.00 62.95 491 ALA C O 1
ATOM 13452 N N . ALA F 2 492 ? -28.037 -7.258 21.949 1.00 59.96 492 ALA C N 1
ATOM 13453 C CA . ALA F 2 492 ? -27.703 -6.221 22.916 1.00 58.84 492 ALA C CA 1
ATOM 13454 C C . ALA F 2 492 ? -28.606 -6.244 24.142 1.00 61.46 492 ALA C C 1
ATOM 13455 O O . ALA F 2 492 ? -28.564 -5.288 24.929 1.00 49.48 492 ALA C O 1
ATOM 13457 N N . THR F 2 493 ? -29.407 -7.302 24.329 1.00 57.14 493 THR C N 1
ATOM 13458 C CA . THR F 2 493 ? -30.322 -7.423 25.456 1.00 58.77 493 THR C CA 1
ATOM 13459 C C . THR F 2 493 ? -30.062 -8.723 26.206 1.00 64.56 493 THR C C 1
ATOM 13460 O O . THR F 2 493 ? -29.553 -9.701 25.648 1.00 68.73 493 THR C O 1
ATOM 13464 N N . TYR F 2 494 ? -30.459 -8.739 27.473 1.00 62.76 494 TYR C N 1
ATOM 13465 C CA . TYR F 2 494 ? -30.323 -9.920 28.297 1.00 63.56 494 TYR C CA 1
ATOM 13466 C C . TYR F 2 494 ? -31.688 -10.486 28.682 1.00 77.49 494 TYR C C 1
ATOM 13467 O O . TYR F 2 494 ? -32.644 -9.736 28.898 1.00 82.10 494 TYR C O 1
ATOM 13476 N N . PRO F 2 495 ? -31.794 -11.812 28.820 1.00 89.59 495 PRO C N 1
ATOM 13477 C CA . PRO F 2 495 ? -33.090 -12.423 29.167 1.00 90.29 495 PRO C CA 1
ATOM 13478 C C . PRO F 2 495 ? -33.571 -12.085 30.561 1.00 104.25 495 PRO C C 1
ATOM 13479 O O . PRO F 2 495 ? -34.786 -12.115 30.803 1.00 114.26 495 PRO C O 1
ATOM 13483 N N . GLY F 2 496 ? -32.669 -11.785 31.490 1.00 108.26 496 GLY C N 1
ATOM 13484 C CA . GLY F 2 496 ? -33.100 -11.326 32.794 1.00 109.48 496 GLY C CA 1
ATOM 13485 C C . GLY F 2 496 ? -33.395 -12.401 33.816 1.00 105.51 496 GLY C C 1
ATOM 13486 O O . GLY F 2 496 ? -34.285 -12.229 34.651 1.00 105.05 496 GLY C O 1
ATOM 13487 N N . LYS F 2 497 ? -32.638 -13.491 33.803 1.00 105.36 497 LYS C N 1
ATOM 13488 C CA . LYS F 2 497 ? -32.731 -14.494 34.854 1.00 109.37 497 LYS C CA 1
ATOM 13489 C C . LYS F 2 497 ? -31.493 -14.414 35.738 1.00 115.10 497 LYS C C 1
ATOM 13490 O O . LYS F 2 497 ? -30.988 -15.428 36.227 1.00 133.19 497 LYS C O 1
ATOM 13492 N N . ILE F 2 498 ? -31.023 -13.188 35.978 1.00 91.56 498 ILE C N 1
ATOM 13493 C CA . ILE F 2 498 ? -29.952 -12.905 36.923 1.00 76.62 498 ILE C CA 1
ATOM 13494 C C . ILE F 2 498 ? -30.533 -12.066 38.046 1.00 71.10 498 ILE C C 1
ATOM 13495 O O . ILE F 2 498 ? -31.160 -11.033 37.790 1.00 73.61 498 ILE C O 1
ATOM 13500 N N . ASN F 2 499 ? -30.353 -12.523 39.278 1.00 63.08 499 ASN C N 1
ATOM 13501 C CA . ASN F 2 499 ? -30.710 -11.747 40.453 1.00 60.09 499 ASN C CA 1
ATOM 13502 C C . ASN F 2 499 ? -29.407 -11.207 41.042 1.00 61.55 499 ASN C C 1
ATOM 13503 O O . ASN F 2 499 ? -28.657 -11.951 41.674 1.00 65.79 499 ASN C O 1
ATOM 13508 N N . PHE F 2 500 ? -29.171 -9.900 40.901 1.00 69.71 500 PHE C N 1
ATOM 13509 C CA . PHE F 2 500 ? -27.905 -9.322 41.362 1.00 73.01 500 PHE C CA 1
ATOM 13510 C C . PHE F 2 500 ? -27.816 -9.246 42.882 1.00 71.67 500 PHE C C 1
ATOM 13511 O O . PHE F 2 500 ? -26.711 -9.305 43.431 1.00 67.38 500 PHE C O 1
ATOM 13519 N N . MET F 2 501 ? -28.942 -9.085 43.578 1.00 72.46 501 MET C N 1
ATOM 13520 C CA . MET F 2 501 ? -28.885 -9.076 45.034 1.00 71.31 501 MET C CA 1
ATOM 13521 C C . MET F 2 501 ? -28.415 -10.424 45.567 1.00 67.00 501 MET C C 1
ATOM 13522 O O . MET F 2 501 ? -27.515 -10.493 46.412 1.00 64.08 501 MET C O 1
ATOM 13527 N N . GLN F 2 502 ? -28.993 -11.510 45.054 1.00 68.56 502 GLN C N 1
ATOM 13528 C CA . GLN F 2 502 ? -28.570 -12.846 45.461 1.00 71.75 502 GLN C CA 1
ATOM 13529 C C . GLN F 2 502 ? -27.064 -13.024 45.264 1.00 69.65 502 GLN C C 1
ATOM 13530 O O . GLN F 2 502 ? -26.375 -13.551 46.148 1.00 72.77 502 GLN C O 1
ATOM 13536 N N . ILE F 2 503 ? -26.539 -12.570 44.116 1.00 66.00 503 ILE C N 1
ATOM 13537 C CA . ILE F 2 503 ? -25.126 -12.764 43.770 1.00 61.66 503 ILE C CA 1
ATOM 13538 C C . ILE F 2 503 ? -24.218 -11.899 44.642 1.00 58.37 503 ILE C C 1
ATOM 13539 O O . ILE F 2 503 ? -23.225 -12.385 45.203 1.00 51.59 503 ILE C O 1
ATOM 13544 N N . ALA F 2 504 ? -24.522 -10.599 44.740 1.00 56.68 504 ALA C N 1
ATOM 13545 C CA . ALA F 2 504 ? -23.758 -9.714 45.612 1.00 59.98 504 ALA C CA 1
ATOM 13546 C C . ALA F 2 504 ? -23.734 -10.249 47.036 1.00 63.13 504 ALA C C 1
ATOM 13547 O O . ALA F 2 504 ? -22.683 -10.264 47.697 1.00 54.95 504 ALA C O 1
ATOM 13549 N N . ALA F 2 505 ? -24.880 -10.759 47.494 1.00 63.12 505 ALA C N 1
ATOM 13550 C CA . ALA F 2 505 ? -24.978 -11.320 48.831 1.00 60.77 505 ALA C CA 1
ATOM 13551 C C . ALA F 2 505 ? -24.073 -12.532 48.984 1.00 64.04 505 ALA C C 1
ATOM 13552 O O . ALA F 2 505 ? -23.402 -12.687 50.008 1.00 71.63 505 ALA C O 1
ATOM 13554 N N . GLY F 2 506 ? -24.038 -13.399 47.972 1.00 61.41 506 GLY C N 1
ATOM 13555 C CA . GLY F 2 506 ? -23.152 -14.544 48.006 1.00 60.06 506 GLY C CA 1
ATOM 13556 C C . GLY F 2 506 ? -21.684 -14.185 47.940 1.00 67.44 506 GLY C C 1
ATOM 13557 O O . GLY F 2 506 ? -20.838 -14.995 48.339 1.00 72.24 506 GLY C O 1
ATOM 13558 N N . PHE F 2 507 ? -21.355 -13.000 47.434 1.00 65.09 507 PHE C N 1
ATOM 13559 C CA . PHE F 2 507 ? -19.979 -12.536 47.530 1.00 59.51 507 PHE C CA 1
ATOM 13560 C C . PHE F 2 507 ? -19.682 -11.872 48.867 1.00 67.70 507 PHE C C 1
ATOM 13561 O O . PHE F 2 507 ? -18.522 -11.540 49.132 1.00 79.83 507 PHE C O 1
ATOM 13569 N N . GLY F 2 508 ? -20.690 -11.704 49.717 1.00 56.99 508 GLY C N 1
ATOM 13570 C CA . GLY F 2 508 ? -20.536 -11.075 51.006 1.00 56.53 508 GLY C CA 1
ATOM 13571 C C . GLY F 2 508 ? -20.909 -9.610 51.083 1.00 60.09 508 GLY C C 1
ATOM 13572 O O . GLY F 2 508 ? -20.635 -8.975 52.111 1.00 65.90 508 GLY C O 1
ATOM 13573 N N . LEU F 2 509 ? -21.579 -9.063 50.076 1.00 57.89 509 LEU C N 1
ATOM 13574 C CA . LEU F 2 509 ? -21.940 -7.653 50.096 1.00 58.94 509 LEU C CA 1
ATOM 13575 C C . LEU F 2 509 ? -23.359 -7.467 50.609 1.00 63.32 509 LEU C C 1
ATOM 13576 O O . LEU F 2 509 ? -24.249 -8.268 50.310 1.00 67.97 509 LEU C O 1
ATOM 13581 N N . GLU F 2 510 ? -23.578 -6.392 51.361 1.00 68.03 510 GLU C N 1
ATOM 13582 C CA . GLU F 2 510 ? -24.945 -6.013 51.682 1.00 75.14 510 GLU C CA 1
ATOM 13583 C C . GLU F 2 510 ? -25.617 -5.487 50.418 1.00 78.65 510 GLU C C 1
ATOM 13584 O O . GLU F 2 510 ? -24.960 -4.962 49.516 1.00 78.28 510 GLU C O 1
ATOM 13586 N N . THR F 2 511 ? -26.928 -5.685 50.321 1.00 80.23 511 THR C N 1
ATOM 13587 C CA . THR F 2 511 ? -27.639 -5.368 49.091 1.00 75.62 511 THR C CA 1
ATOM 13588 C C . THR F 2 511 ? -28.767 -4.395 49.395 1.00 78.07 511 THR C C 1
ATOM 13589 O O . THR F 2 511 ? -29.209 -4.258 50.540 1.00 84.57 511 THR C O 1
ATOM 13593 N N . CYS F 2 512 ? -29.244 -3.740 48.339 1.00 71.88 512 CYS C N 1
ATOM 13594 C CA . CYS F 2 512 ? -30.337 -2.781 48.439 1.00 69.88 512 CYS C CA 1
ATOM 13595 C C . CYS F 2 512 ? -31.089 -2.716 47.123 1.00 68.39 512 CYS C C 1
ATOM 13596 O O . CYS F 2 512 ? -30.522 -2.277 46.119 1.00 68.09 512 CYS C O 1
ATOM 13599 N N . ASP F 2 513 ? -32.379 -3.035 47.162 1.00 74.07 513 ASP C N 1
ATOM 13600 C CA . ASP F 2 513 ? -33.234 -3.093 45.986 1.00 78.99 513 ASP C CA 1
ATOM 13601 C C . ASP F 2 513 ? -34.401 -2.142 46.217 1.00 90.59 513 ASP C C 1
ATOM 13602 O O . ASP F 2 513 ? -35.051 -2.192 47.267 1.00 99.19 513 ASP C O 1
ATOM 13607 N N . LEU F 2 514 ? -34.643 -1.262 45.248 1.00 89.35 514 LEU C N 1
ATOM 13608 C CA . LEU F 2 514 ? -35.457 -0.071 45.489 1.00 88.28 514 LEU C CA 1
ATOM 13609 C C . LEU F 2 514 ? -36.877 -0.179 44.932 1.00 84.90 514 LEU C C 1
ATOM 13610 O O . LEU F 2 514 ? -37.075 -0.161 43.722 1.00 81.54 514 LEU C O 1
ATOM 13615 N N . PRO F 2 520 ? -36.860 4.752 49.753 1.00 84.75 520 PRO C N 1
ATOM 13616 C CA . PRO F 2 520 ? -35.770 4.420 48.825 1.00 79.35 520 PRO C CA 1
ATOM 13617 C C . PRO F 2 520 ? -34.576 5.360 48.982 1.00 88.61 520 PRO C C 1
ATOM 13618 O O . PRO F 2 520 ? -33.446 4.890 48.871 1.00 94.52 520 PRO C O 1
ATOM 13622 N N . GLN F 2 521 ? -34.811 6.658 49.210 1.00 90.70 521 GLN C N 1
ATOM 13623 C CA . GLN F 2 521 ? -33.719 7.549 49.601 1.00 87.60 521 GLN C CA 1
ATOM 13624 C C . GLN F 2 521 ? -33.217 7.193 50.998 1.00 92.10 521 GLN C C 1
ATOM 13625 O O . GLN F 2 521 ? -32.017 7.292 51.280 1.00 100.08 521 GLN C O 1
ATOM 13631 N N . ALA F 2 522 ? -34.134 6.837 51.904 1.00 89.63 522 ALA C N 1
ATOM 13632 C CA . ALA F 2 522 ? -33.750 6.384 53.238 1.00 89.84 522 ALA C CA 1
ATOM 13633 C C . ALA F 2 522 ? -32.822 5.172 53.181 1.00 94.75 522 ALA C C 1
ATOM 13634 O O . ALA F 2 522 ? -31.722 5.186 53.749 1.00 95.49 522 ALA C O 1
ATOM 13636 N N . SER F 2 523 ? -33.247 4.109 52.483 1.00 98.16 523 SER C N 1
ATOM 13637 C CA . SER F 2 523 ? -32.414 2.911 52.376 1.00 98.89 523 SER C CA 1
ATOM 13638 C C . SER F 2 523 ? -31.103 3.217 51.659 1.00 97.18 523 SER C C 1
ATOM 13639 O O . SER F 2 523 ? -30.052 2.641 51.982 1.00 92.69 523 SER C O 1
ATOM 13642 N N . LEU F 2 524 ? -31.148 4.122 50.680 1.00 97.37 524 LEU C N 1
ATOM 13643 C CA . LEU F 2 524 ? -29.930 4.544 50.001 1.00 89.91 524 LEU C CA 1
ATOM 13644 C C . LEU F 2 524 ? -28.936 5.145 50.989 1.00 88.85 524 LEU C C 1
ATOM 13645 O O . LEU F 2 524 ? -27.803 4.659 51.125 1.00 80.38 524 LEU C O 1
ATOM 13650 N N . GLN F 2 525 ? -29.366 6.177 51.730 1.00 86.04 525 GLN C N 1
ATOM 13651 C CA . GLN F 2 525 ? -28.454 6.824 52.666 1.00 77.00 525 GLN C CA 1
ATOM 13652 C C . GLN F 2 525 ? -27.972 5.843 53.719 1.00 78.09 525 GLN C C 1
ATOM 13653 O O . GLN F 2 525 ? -26.801 5.887 54.128 1.00 76.04 525 GLN C O 1
ATOM 13659 N N . GLU F 2 526 ? -28.821 4.885 54.097 1.00 79.67 526 GLU C N 1
ATOM 13660 C CA . GLU F 2 526 ? -28.424 4.008 55.186 1.00 87.45 526 GLU C CA 1
ATOM 13661 C C . GLU F 2 526 ? -27.411 2.976 54.725 1.00 92.44 526 GLU C C 1
ATOM 13662 O O . GLU F 2 526 ? -26.490 2.658 55.480 1.00 94.47 526 GLU C O 1
ATOM 13668 N N . ILE F 2 527 ? -27.493 2.516 53.471 1.00 88.59 527 ILE C N 1
ATOM 13669 C CA . ILE F 2 527 ? -26.489 1.551 53.024 1.00 84.53 527 ILE C CA 1
ATOM 13670 C C . ILE F 2 527 ? -25.203 2.258 52.598 1.00 80.54 527 ILE C C 1
ATOM 13671 O O . ILE F 2 527 ? -24.114 1.678 52.686 1.00 74.32 527 ILE C O 1
ATOM 13676 N N . ILE F 2 528 ? -25.296 3.503 52.131 1.00 81.85 528 ILE C N 1
ATOM 13677 C CA . ILE F 2 528 ? -24.081 4.232 51.778 1.00 81.13 528 ILE C CA 1
ATOM 13678 C C . ILE F 2 528 ? -23.281 4.598 53.024 1.00 80.05 528 ILE C C 1
ATOM 13679 O O . ILE F 2 528 ? -22.045 4.565 53.012 1.00 77.09 528 ILE C O 1
ATOM 13684 N N . ASN F 2 529 ? -23.956 4.930 54.126 1.00 82.52 529 ASN C N 1
ATOM 13685 C CA . ASN F 2 529 ? -23.190 5.427 55.265 1.00 84.15 529 ASN C CA 1
ATOM 13686 C C . ASN F 2 529 ? -22.436 4.336 56.034 1.00 80.02 529 ASN C C 1
ATOM 13687 O O . ASN F 2 529 ? -21.354 4.607 56.571 1.00 74.49 529 ASN C O 1
ATOM 13692 N N . ARG F 2 530 ? -22.961 3.105 56.085 1.00 72.09 530 ARG C N 1
ATOM 13693 C CA . ARG F 2 530 ? -22.322 2.017 56.816 1.00 74.70 530 ARG C CA 1
ATOM 13694 C C . ARG F 2 530 ? -21.085 1.497 56.077 1.00 80.30 530 ARG C C 1
ATOM 13695 O O . ARG F 2 530 ? -20.987 1.626 54.852 1.00 89.81 530 ARG C O 1
ATOM 13703 N N . PRO F 2 531 ? -20.105 0.948 56.801 1.00 77.11 531 PRO C N 1
ATOM 13704 C CA . PRO F 2 531 ? -18.869 0.489 56.153 1.00 76.19 531 PRO C CA 1
ATOM 13705 C C . PRO F 2 531 ? -19.098 -0.755 55.305 1.00 74.80 531 PRO C C 1
ATOM 13706 O O . PRO F 2 531 ? -20.179 -1.339 55.262 1.00 82.99 531 PRO C O 1
ATOM 13710 N N . GLY F 2 532 ? -18.046 -1.158 54.610 1.00 68.33 532 GLY C N 1
ATOM 13711 C CA . GLY F 2 532 ? -18.083 -2.364 53.823 1.00 67.07 532 GLY C CA 1
ATOM 13712 C C . GLY F 2 532 ? -18.654 -2.200 52.431 1.00 66.29 532 GLY C C 1
ATOM 13713 O O . GLY F 2 532 ? -19.232 -1.168 52.075 1.00 66.86 532 GLY C O 1
ATOM 13714 N N . PRO F 2 533 ? -18.457 -3.217 51.598 1.00 58.98 533 PRO C N 1
ATOM 13715 C CA . PRO F 2 533 ? -18.969 -3.152 50.229 1.00 59.54 533 PRO C CA 1
ATOM 13716 C C . PRO F 2 533 ? -20.462 -3.440 50.159 1.00 62.55 533 PRO C C 1
ATOM 13717 O O . PRO F 2 533 ? -20.988 -4.308 50.861 1.00 70.86 533 PRO C O 1
ATOM 13721 N N . ALA F 2 534 ? -21.144 -2.692 49.297 1.00 60.00 534 ALA C N 1
ATOM 13722 C CA . ALA F 2 534 ? -22.575 -2.844 49.065 1.00 58.69 534 ALA C CA 1
ATOM 13723 C C . ALA F 2 534 ? -22.868 -2.701 47.575 1.00 59.49 534 ALA C C 1
ATOM 13724 O O . ALA F 2 534 ? -22.209 -1.945 46.854 1.00 64.27 534 ALA C O 1
ATOM 13726 N N . LEU F 2 535 ? -23.885 -3.404 47.113 1.00 57.39 535 LEU C N 1
ATOM 13727 C CA . LEU F 2 535 ? -24.416 -3.171 45.779 1.00 56.40 535 LEU C CA 1
ATOM 13728 C C . LEU F 2 535 ? -25.835 -2.650 45.915 1.00 61.04 535 LEU C C 1
ATOM 13729 O O . LEU F 2 535 ? -26.655 -3.245 46.617 1.00 63.18 535 LEU C O 1
ATOM 13734 N N . ILE F 2 536 ? -26.117 -1.546 45.232 1.00 65.22 536 ILE C N 1
ATOM 13735 C CA . ILE F 2 536 ? -27.408 -0.868 45.257 1.00 67.27 536 ILE C CA 1
ATOM 13736 C C . ILE F 2 536 ? -28.000 -0.993 43.862 1.00 71.58 536 ILE C C 1
ATOM 13737 O O . ILE F 2 536 ? -27.391 -0.555 42.875 1.00 78.17 536 ILE C O 1
ATOM 13742 N N . HIS F 2 537 ? -29.189 -1.572 43.776 1.00 64.48 537 HIS C N 1
ATOM 13743 C CA . HIS F 2 537 ? -29.767 -1.951 42.499 1.00 65.04 537 HIS C CA 1
ATOM 13744 C C . HIS F 2 537 ? -30.956 -1.049 42.201 1.00 69.19 537 HIS C C 1
ATOM 13745 O O . HIS F 2 537 ? -31.754 -0.740 43.094 1.00 79.56 537 HIS C O 1
ATOM 13752 N N . VAL F 2 538 ? -31.038 -0.580 40.957 1.00 64.60 538 VAL C N 1
ATOM 13753 C CA . VAL F 2 538 ? -32.218 0.132 40.472 1.00 74.14 538 VAL C CA 1
ATOM 13754 C C . VAL F 2 538 ? -32.513 -0.364 39.066 1.00 67.86 538 VAL C C 1
ATOM 13755 O O . VAL F 2 538 ? -31.601 -0.581 38.261 1.00 62.42 538 VAL C O 1
ATOM 13759 N N . ARG F 2 539 ? -33.786 -0.592 38.785 1.00 67.36 539 ARG C N 1
ATOM 13760 C CA . ARG F 2 539 ? -34.206 -1.020 37.462 1.00 59.98 539 ARG C CA 1
ATOM 13761 C C . ARG F 2 539 ? -34.413 0.224 36.609 1.00 70.62 539 ARG C C 1
ATOM 13762 O O . ARG F 2 539 ? -35.151 1.137 36.994 1.00 81.85 539 ARG C O 1
ATOM 13764 N N . ILE F 2 540 ? -33.746 0.271 35.467 1.00 63.54 540 ILE C N 1
ATOM 13765 C CA . ILE F 2 540 ? -33.820 1.402 34.555 1.00 62.93 540 ILE C CA 1
ATOM 13766 C C . ILE F 2 540 ? -34.204 0.875 33.183 1.00 65.67 540 ILE C C 1
ATOM 13767 O O . ILE F 2 540 ? -33.748 -0.198 32.772 1.00 65.63 540 ILE C O 1
ATOM 13772 N N . ASP F 2 541 ? -35.084 1.604 32.502 1.00 64.66 541 ASP C N 1
ATOM 13773 C CA . ASP F 2 541 ? -35.583 1.161 31.209 1.00 72.24 541 ASP C CA 1
ATOM 13774 C C . ASP F 2 541 ? -34.487 1.168 30.147 1.00 76.44 541 ASP C C 1
ATOM 13775 O O . ASP F 2 541 ? -33.733 2.136 30.007 1.00 85.27 541 ASP C O 1
ATOM 13780 N N . ALA F 2 542 ? -34.414 0.069 29.388 1.00 71.78 542 ALA C N 1
ATOM 13781 C CA . ALA F 2 542 ? -33.380 -0.088 28.372 1.00 73.51 542 ALA C CA 1
ATOM 13782 C C . ALA F 2 542 ? -33.602 0.835 27.183 1.00 76.13 542 ALA C C 1
ATOM 13783 O O . ALA F 2 542 ? -32.659 1.094 26.427 1.00 81.81 542 ALA C O 1
ATOM 13785 N N . GLU F 2 543 ? -34.819 1.344 27.012 1.00 70.88 543 GLU C N 1
ATOM 13786 C CA . GLU F 2 543 ? -35.100 2.274 25.941 1.00 73.46 543 GLU C CA 1
ATOM 13787 C C . GLU F 2 543 ? -34.608 3.683 26.247 1.00 74.87 543 GLU C C 1
ATOM 13788 O O . GLU F 2 543 ? -34.579 4.503 25.331 1.00 62.48 543 GLU C O 1
ATOM 13794 N N . GLU F 2 544 ? -34.206 4.005 27.481 1.00 76.66 544 GLU C N 1
ATOM 13795 C CA . GLU F 2 544 ? -33.869 5.399 27.741 1.00 79.21 544 GLU C CA 1
ATOM 13796 C C . GLU F 2 544 ? -32.480 5.669 27.161 1.00 79.11 544 GLU C C 1
ATOM 13797 O O . GLU F 2 544 ? -31.658 4.769 27.023 1.00 89.14 544 GLU C O 1
ATOM 13803 N N . LYS F 2 545 ? -32.204 6.929 26.859 1.00 75.76 545 LYS C N 1
ATOM 13804 C CA . LYS F 2 545 ? -31.076 7.295 26.010 1.00 74.23 545 LYS C CA 1
ATOM 13805 C C . LYS F 2 545 ? -30.151 8.327 26.690 1.00 79.12 545 LYS C C 1
ATOM 13806 O O . LYS F 2 545 ? -30.509 8.981 27.682 1.00 73.49 545 LYS C O 1
ATOM 13812 N N . VAL F 2 546 ? -28.911 8.391 26.183 1.00 80.80 546 VAL C N 1
ATOM 13813 C CA . VAL F 2 546 ? -27.932 9.417 26.534 1.00 77.96 546 VAL C CA 1
ATOM 13814 C C . VAL F 2 546 ? -27.970 10.499 25.475 1.00 83.02 546 VAL C C 1
ATOM 13815 O O . VAL F 2 546 ? -27.535 10.296 24.333 1.00 83.12 546 VAL C O 1
ATOM 13819 N N . TYR F 2 547 ? -28.486 11.664 25.872 1.00 85.61 547 TYR C N 1
ATOM 13820 C CA . TYR F 2 547 ? -28.577 12.836 25.041 1.00 80.34 547 TYR C CA 1
ATOM 13821 C C . TYR F 2 547 ? -27.807 13.979 25.698 1.00 81.55 547 TYR C C 1
ATOM 13822 O O . TYR F 2 547 ? -27.685 14.025 26.925 1.00 77.30 547 TYR C O 1
ATOM 13831 N N . PRO F 2 548 ? -27.231 14.896 24.900 1.00 85.70 548 PRO C N 1
ATOM 13832 C CA . PRO F 2 548 ? -27.270 14.727 23.446 1.00 84.85 548 PRO C CA 1
ATOM 13833 C C . PRO F 2 548 ? -26.165 13.782 22.987 1.00 89.75 548 PRO C C 1
ATOM 13834 O O . PRO F 2 548 ? -25.203 13.527 23.715 1.00 91.01 548 PRO C O 1
ATOM 13838 N N . MET F 2 549 ? -26.327 13.239 21.787 1.00 89.11 549 MET C N 1
ATOM 13839 C CA . MET F 2 549 ? -25.322 12.383 21.183 1.00 81.44 549 MET C CA 1
ATOM 13840 C C . MET F 2 549 ? -24.863 13.028 19.889 1.00 81.71 549 MET C C 1
ATOM 13841 O O . MET F 2 549 ? -25.688 13.494 19.093 1.00 79.89 549 MET C O 1
ATOM 13846 N N . VAL F 2 550 ? -23.548 13.062 19.699 1.00 85.10 550 VAL C N 1
ATOM 13847 C CA . VAL F 2 550 ? -22.943 13.399 18.414 1.00 89.84 550 VAL C CA 1
ATOM 13848 C C . VAL F 2 550 ? -22.630 12.070 17.727 1.00 93.47 550 VAL C C 1
ATOM 13849 O O . VAL F 2 550 ? -21.815 11.296 18.258 1.00 90.32 550 VAL C O 1
ATOM 13853 N N . PRO F 2 551 ? -23.268 11.747 16.606 1.00 98.32 551 PRO C N 1
ATOM 13854 C CA . PRO F 2 551 ? -22.995 10.464 15.971 1.00 104.11 551 PRO C CA 1
ATOM 13855 C C . PRO F 2 551 ? -21.536 10.396 15.564 1.00 113.91 551 PRO C C 1
ATOM 13856 O O . PRO F 2 551 ? -20.990 11.390 15.055 1.00 118.22 551 PRO C O 1
ATOM 13860 N N . PRO F 2 552 ? -20.872 9.260 15.784 1.00 112.83 552 PRO C N 1
ATOM 13861 C CA . PRO F 2 552 ? -19.447 9.168 15.440 1.00 112.24 552 PRO C CA 1
ATOM 13862 C C . PRO F 2 552 ? -19.243 9.482 13.963 1.00 110.49 552 PRO C C 1
ATOM 13863 O O . PRO F 2 552 ? -19.921 8.932 13.093 1.00 111.62 552 PRO C O 1
ATOM 13867 N N . GLY F 2 553 ? -18.295 10.376 13.687 1.00 105.51 553 GLY C N 1
ATOM 13868 C CA . GLY F 2 553 ? -18.058 10.867 12.347 1.00 94.47 553 GLY C CA 1
ATOM 13869 C C . GLY F 2 553 ? -18.773 12.152 11.985 1.00 84.38 553 GLY C C 1
ATOM 13870 O O . GLY F 2 553 ? -18.646 12.613 10.840 1.00 84.72 553 GLY C O 1
ATOM 13871 N N . ALA F 2 554 ? -19.510 12.750 12.912 1.00 80.44 554 ALA C N 1
ATOM 13872 C CA . ALA F 2 554 ? -20.157 14.033 12.678 1.00 88.54 554 ALA C CA 1
ATOM 13873 C C . ALA F 2 554 ? -19.373 15.138 13.382 1.00 99.26 554 ALA C C 1
ATOM 13874 O O . ALA F 2 554 ? -18.548 14.886 14.265 1.00 104.49 554 ALA C O 1
ATOM 13876 N N . ALA F 2 555 ? -19.628 16.373 12.974 1.00 105.43 555 ALA C N 1
ATOM 13877 C CA . ALA F 2 555 ? -19.086 17.502 13.707 1.00 109.14 555 ALA C CA 1
ATOM 13878 C C . ALA F 2 555 ? -19.766 17.611 15.073 1.00 108.17 555 ALA C C 1
ATOM 13879 O O . ALA F 2 555 ? -20.864 17.090 15.294 1.00 94.48 555 ALA C O 1
ATOM 13881 N N . ASN F 2 556 ? -19.090 18.289 16.009 1.00 114.19 556 ASN C N 1
ATOM 13882 C CA . ASN F 2 556 ? -19.676 18.481 17.334 1.00 109.51 556 ASN C CA 1
ATOM 13883 C C . ASN F 2 556 ? -20.919 19.357 17.288 1.00 112.51 556 ASN C C 1
ATOM 13884 O O . ASN F 2 556 ? -21.598 19.500 18.312 1.00 114.42 556 ASN C O 1
ATOM 13889 N N . THR F 2 557 ? -21.220 19.960 16.139 1.00 111.95 557 THR C N 1
ATOM 13890 C CA . THR F 2 557 ? -22.429 20.749 15.954 1.00 108.44 557 THR C CA 1
ATOM 13891 C C . THR F 2 557 ? -23.639 19.924 15.526 1.00 107.95 557 THR C C 1
ATOM 13892 O O . THR F 2 557 ? -24.705 20.505 15.297 1.00 115.46 557 THR C O 1
ATOM 13896 N N . GLU F 2 558 ? -23.538 18.601 15.452 1.00 101.89 558 GLU C N 1
ATOM 13897 C CA . GLU F 2 558 ? -24.626 17.771 14.951 1.00 100.50 558 GLU C CA 1
ATOM 13898 C C . GLU F 2 558 ? -25.024 16.767 16.035 1.00 97.63 558 GLU C C 1
ATOM 13899 O O . GLU F 2 558 ? -24.639 15.598 15.961 1.00 95.28 558 GLU C O 1
ATOM 13905 N N . MET F 2 559 ? -25.843 17.211 17.004 1.00 103.00 559 MET C N 1
ATOM 13906 C CA . MET F 2 559 ? -26.267 16.433 18.176 1.00 95.71 559 MET C CA 1
ATOM 13907 C C . MET F 2 559 ? -27.683 15.902 18.018 1.00 86.19 559 MET C C 1
ATOM 13908 O O . MET F 2 559 ? -28.536 16.525 17.380 1.00 88.62 559 MET C O 1
ATOM 13913 N N . VAL F 2 560 ? -27.915 14.742 18.632 1.00 83.85 560 VAL C N 1
ATOM 13914 C CA . VAL F 2 560 ? -29.202 14.041 18.608 1.00 80.25 560 VAL C CA 1
ATOM 13915 C C . VAL F 2 560 ? -29.941 14.178 19.944 1.00 77.84 560 VAL C C 1
ATOM 13916 O O . VAL F 2 560 ? -31.124 14.559 19.985 1.00 77.63 560 VAL C O 1
ATOM 13920 N N . ASN G 1 9 ? 36.024 -18.255 -12.941 1.00 55.23 8 ASN H N 1
ATOM 13921 C CA . ASN G 1 9 ? 36.796 -17.028 -12.731 1.00 56.51 8 ASN H CA 1
ATOM 13922 C C . ASN G 1 9 ? 37.238 -16.872 -11.259 1.00 58.46 8 ASN H C 1
ATOM 13923 O O . ASN G 1 9 ? 36.662 -17.488 -10.348 1.00 56.98 8 ASN H O 1
ATOM 13928 N N . VAL G 1 10 ? 38.268 -16.049 -11.044 1.00 45.74 9 VAL H N 1
ATOM 13929 C CA . VAL G 1 10 ? 38.909 -15.883 -9.745 1.00 47.84 9 VAL H CA 1
ATOM 13930 C C . VAL G 1 10 ? 39.500 -14.482 -9.702 1.00 43.08 9 VAL H C 1
ATOM 13931 O O . VAL G 1 10 ? 39.750 -13.864 -10.741 1.00 45.33 9 VAL H O 1
ATOM 13935 N N . ILE G 1 11 ? 39.749 -13.983 -8.490 1.00 50.82 10 ILE H N 1
ATOM 13936 C CA . ILE G 1 11 ? 40.300 -12.644 -8.281 1.00 53.11 10 ILE H CA 1
ATOM 13937 C C . ILE G 1 11 ? 41.712 -12.775 -7.739 1.00 49.07 10 ILE H C 1
ATOM 13938 O O . ILE G 1 11 ? 41.929 -13.404 -6.696 1.00 46.70 10 ILE H O 1
ATOM 13943 N N . LEU G 1 12 ? 42.672 -12.187 -8.448 1.00 46.93 11 LEU H N 1
ATOM 13944 C CA . LEU G 1 12 ? 44.050 -12.108 -7.980 1.00 45.25 11 LEU H CA 1
ATOM 13945 C C . LEU G 1 12 ? 44.271 -10.790 -7.252 1.00 50.59 11 LEU H C 1
ATOM 13946 O O . LEU G 1 12 ? 43.854 -9.721 -7.724 1.00 45.29 11 LEU H O 1
ATOM 13951 N N . GLU G 1 13 ? 44.920 -10.878 -6.094 1.00 52.86 12 GLU H N 1
ATOM 13952 C CA . GLU G 1 13 ? 45.313 -9.723 -5.299 1.00 54.50 12 GLU H CA 1
ATOM 13953 C C . GLU G 1 13 ? 46.819 -9.557 -5.407 1.00 47.37 12 GLU H C 1
ATOM 13954 O O . GLU G 1 13 ? 47.584 -10.420 -4.964 1.00 46.24 12 GLU H O 1
ATOM 13960 N N . LEU G 1 14 ? 47.228 -8.455 -6.002 1.00 40.59 13 LEU H N 1
ATOM 13961 C CA . LEU G 1 14 ? 48.611 -8.026 -6.064 1.00 44.26 13 LEU H CA 1
ATOM 13962 C C . LEU G 1 14 ? 48.841 -6.916 -5.053 1.00 43.51 13 LEU H C 1
ATOM 13963 O O . LEU G 1 14 ? 47.988 -6.050 -4.832 1.00 39.97 13 LEU H O 1
ATOM 13968 N N . THR G 1 15 ? 50.012 -6.965 -4.439 1.00 45.72 14 THR H N 1
ATOM 13969 C CA . THR G 1 15 ? 50.541 -5.883 -3.633 1.00 47.89 14 THR H CA 1
ATOM 13970 C C . THR G 1 15 ? 51.859 -5.464 -4.259 1.00 47.37 14 THR H C 1
ATOM 13971 O O . THR G 1 15 ? 52.798 -6.277 -4.348 1.00 54.47 14 THR H O 1
ATOM 13975 N N . VAL G 1 16 ? 51.909 -4.204 -4.703 1.00 39.34 15 VAL H N 1
ATOM 13976 C CA . VAL G 1 16 ? 52.995 -3.660 -5.505 1.00 38.74 15 VAL H CA 1
ATOM 13977 C C . VAL G 1 16 ? 53.548 -2.413 -4.833 1.00 46.13 15 VAL H C 1
ATOM 13978 O O . VAL G 1 16 ? 52.895 -1.779 -3.995 1.00 46.17 15 VAL H O 1
ATOM 13982 N N . ARG G 1 17 ? 54.758 -2.045 -5.237 1.00 45.24 16 ARG H N 1
ATOM 13983 C CA . ARG G 1 17 ? 55.318 -0.780 -4.791 1.00 46.72 16 ARG H CA 1
ATOM 13984 C C . ARG G 1 17 ? 54.676 0.327 -5.601 1.00 50.47 16 ARG H C 1
ATOM 13985 O O . ARG G 1 17 ? 54.514 0.188 -6.804 1.00 54.93 16 ARG H O 1
ATOM 13993 N N . ASN G 1 18 ? 54.262 1.406 -4.952 1.00 52.42 17 ASN H N 1
ATOM 13994 C CA . ASN G 1 18 ? 53.447 2.420 -5.620 1.00 53.58 17 ASN H CA 1
ATOM 13995 C C . ASN G 1 18 ? 54.381 3.512 -6.125 1.00 58.42 17 ASN H C 1
ATOM 13996 O O . ASN G 1 18 ? 54.827 4.367 -5.359 1.00 70.48 17 ASN H O 1
ATOM 14001 N N . HIS G 1 19 ? 54.673 3.481 -7.418 1.00 50.26 18 HIS H N 1
ATOM 14002 C CA . HIS G 1 19 ? 55.373 4.528 -8.143 1.00 45.80 18 HIS H CA 1
ATOM 14003 C C . HIS G 1 19 ? 54.749 4.611 -9.527 1.00 48.88 18 HIS H C 1
ATOM 14004 O O . HIS G 1 19 ? 54.077 3.674 -9.960 1.00 62.91 18 HIS H O 1
ATOM 14011 N N . PRO G 1 20 ? 54.964 5.694 -10.247 1.00 45.34 19 PRO H N 1
ATOM 14012 C CA . PRO G 1 20 ? 54.497 5.705 -11.636 1.00 44.93 19 PRO H CA 1
ATOM 14013 C C . PRO G 1 20 ? 55.567 5.142 -12.555 1.00 69.57 19 PRO H C 1
ATOM 14014 O O . PRO G 1 20 ? 56.696 5.657 -12.583 1.00 94.95 19 PRO H O 1
ATOM 14018 N N . GLY G 1 21 ? 55.262 4.096 -13.307 1.00 51.41 20 GLY H N 1
ATOM 14019 C CA . GLY G 1 21 ? 53.981 3.470 -13.316 1.00 49.86 20 GLY H CA 1
ATOM 14020 C C . GLY G 1 21 ? 54.220 1.979 -13.206 1.00 50.23 20 GLY H C 1
ATOM 14021 O O . GLY G 1 21 ? 54.711 1.319 -14.141 1.00 39.03 20 GLY H O 1
ATOM 14022 N N . VAL G 1 22 ? 53.891 1.470 -12.018 1.00 46.77 21 VAL H N 1
ATOM 14023 C CA . VAL G 1 22 ? 53.687 0.042 -11.810 1.00 43.21 21 VAL H CA 1
ATOM 14024 C C . VAL G 1 22 ? 52.536 -0.466 -12.651 1.00 39.89 21 VAL H C 1
ATOM 14025 O O . VAL G 1 22 ? 52.512 -1.646 -13.042 1.00 34.47 21 VAL H O 1
ATOM 14029 N N . MET G 1 23 ? 51.542 0.389 -12.901 1.00 35.24 22 MET H N 1
ATOM 14030 C CA . MET G 1 23 ? 50.405 -0.046 -13.701 1.00 44.90 22 MET H CA 1
ATOM 14031 C C . MET G 1 23 ? 50.842 -0.381 -15.120 1.00 48.57 22 MET H C 1
ATOM 14032 O O . MET G 1 23 ? 50.339 -1.337 -15.715 1.00 49.42 22 MET H O 1
ATOM 14037 N N . THR G 1 24 ? 51.798 0.375 -15.667 1.00 50.73 23 THR H N 1
ATOM 14038 C CA . THR G 1 24 ? 52.314 0.044 -16.992 1.00 51.49 23 THR H CA 1
ATOM 14039 C C . THR G 1 24 ? 53.050 -1.290 -16.974 1.00 53.81 23 THR H C 1
ATOM 14040 O O . THR G 1 24 ? 52.896 -2.100 -17.897 1.00 60.64 23 THR H O 1
ATOM 14044 N N . HIS G 1 25 ? 53.840 -1.542 -15.922 1.00 50.98 24 HIS H N 1
ATOM 14045 C CA . HIS G 1 25 ? 54.487 -2.844 -15.757 1.00 44.34 24 HIS H CA 1
ATOM 14046 C C . HIS G 1 25 ? 53.461 -3.974 -15.753 1.00 45.76 24 HIS H C 1
ATOM 14047 O O . HIS G 1 25 ? 53.576 -4.939 -16.521 1.00 54.74 24 HIS H O 1
ATOM 14054 N N . VAL G 1 26 ? 52.428 -3.852 -14.920 1.00 47.10 25 VAL H N 1
ATOM 14055 C CA . VAL G 1 26 ? 51.500 -4.962 -14.711 1.00 50.14 25 VAL H CA 1
ATOM 14056 C C . VAL G 1 26 ? 50.593 -5.137 -15.920 1.00 42.52 25 VAL H C 1
ATOM 14057 O O . VAL G 1 26 ? 50.473 -6.232 -16.489 1.00 35.52 25 VAL H O 1
ATOM 14061 N N . CYS G 1 27 ? 49.959 -4.050 -16.343 1.00 40.53 26 CYS H N 1
ATOM 14062 C CA . CYS G 1 27 ? 49.049 -4.121 -17.474 1.00 38.32 26 CYS H CA 1
ATOM 14063 C C . CYS G 1 27 ? 49.781 -4.599 -18.707 1.00 41.10 26 CYS H C 1
ATOM 14064 O O . CYS G 1 27 ? 49.348 -5.550 -19.372 1.00 39.67 26 CYS H O 1
ATOM 14067 N N . GLY G 1 28 ? 50.914 -3.962 -19.007 1.00 38.33 27 GLY H N 1
ATOM 14068 C CA . GLY G 1 28 ? 51.681 -4.367 -20.160 1.00 39.45 27 GLY H CA 1
ATOM 14069 C C . GLY G 1 28 ? 52.088 -5.822 -20.094 1.00 42.82 27 GLY H C 1
ATOM 14070 O O . GLY G 1 28 ? 52.112 -6.511 -21.118 1.00 44.64 27 GLY H O 1
ATOM 14071 N N . LEU G 1 29 ? 52.401 -6.319 -18.894 1.00 35.96 28 LEU H N 1
ATOM 14072 C CA . LEU G 1 29 ? 52.680 -7.747 -18.783 1.00 36.21 28 LEU H CA 1
ATOM 14073 C C . LEU G 1 29 ? 51.467 -8.572 -19.211 1.00 43.57 28 LEU H C 1
ATOM 14074 O O . LEU G 1 29 ? 51.569 -9.468 -20.065 1.00 41.16 28 LEU H O 1
ATOM 14079 N N . PHE G 1 30 ? 50.294 -8.257 -18.658 1.00 46.45 29 PHE H N 1
ATOM 14080 C CA . PHE G 1 30 ? 49.105 -9.031 -19.018 1.00 55.14 29 PHE H CA 1
ATOM 14081 C C . PHE G 1 30 ? 48.782 -8.927 -20.503 1.00 49.02 29 PHE H C 1
ATOM 14082 O O . PHE G 1 30 ? 48.250 -9.872 -21.092 1.00 49.82 29 PHE H O 1
ATOM 14090 N N . ALA G 1 31 ? 49.075 -7.798 -21.130 1.00 44.49 30 ALA H N 1
ATOM 14091 C CA . ALA G 1 31 ? 48.856 -7.720 -22.564 1.00 45.11 30 ALA H CA 1
ATOM 14092 C C . ALA G 1 31 ? 49.858 -8.603 -23.305 1.00 51.37 30 ALA H C 1
ATOM 14093 O O . ALA G 1 31 ? 49.476 -9.573 -23.971 1.00 55.93 30 ALA H O 1
ATOM 14095 N N . ARG G 1 32 ? 51.154 -8.299 -23.167 1.00 48.60 31 ARG H N 1
ATOM 14096 C CA . ARG G 1 32 ? 52.167 -8.976 -23.968 1.00 41.49 31 ARG H CA 1
ATOM 14097 C C . ARG G 1 32 ? 52.083 -10.491 -23.833 1.00 48.10 31 ARG H C 1
ATOM 14098 O O . ARG G 1 32 ? 52.267 -11.213 -24.812 1.00 45.74 31 ARG H O 1
ATOM 14106 N N . ARG G 1 33 ? 51.765 -11.001 -22.646 1.00 75.10 32 ARG H N 1
ATOM 14107 C CA . ARG G 1 33 ? 51.740 -12.450 -22.489 1.00 70.62 32 ARG H CA 1
ATOM 14108 C C . ARG G 1 33 ? 50.384 -13.053 -22.820 1.00 71.33 32 ARG H C 1
ATOM 14109 O O . ARG G 1 33 ? 50.220 -14.274 -22.712 1.00 76.42 32 ARG H O 1
ATOM 14117 N N . ALA G 1 34 ? 49.419 -12.226 -23.225 1.00 67.04 33 ALA H N 1
ATOM 14118 C CA . ALA G 1 34 ? 48.081 -12.674 -23.609 1.00 56.49 33 ALA H CA 1
ATOM 14119 C C . ALA G 1 34 ? 47.369 -13.385 -22.457 1.00 60.42 33 ALA H C 1
ATOM 14120 O O . ALA G 1 34 ? 46.830 -14.478 -22.611 1.00 66.31 33 ALA H O 1
ATOM 14122 N N . PHE G 1 35 ? 47.386 -12.758 -21.287 1.00 54.67 34 PHE H N 1
ATOM 14123 C CA . PHE G 1 35 ? 46.521 -13.160 -20.188 1.00 50.78 34 PHE H CA 1
ATOM 14124 C C . PHE G 1 35 ? 45.157 -12.515 -20.363 1.00 54.94 34 PHE H C 1
ATOM 14125 O O . PHE G 1 35 ? 45.059 -11.329 -20.677 1.00 61.84 34 PHE H O 1
ATOM 14133 N N . ASN G 1 36 ? 44.105 -13.294 -20.157 1.00 51.81 35 ASN H N 1
ATOM 14134 C CA . ASN G 1 36 ? 42.752 -12.767 -20.219 1.00 52.26 35 ASN H CA 1
ATOM 14135 C C . ASN G 1 36 ? 42.440 -12.007 -18.927 1.00 51.37 35 ASN H C 1
ATOM 14136 O O . ASN G 1 36 ? 42.694 -12.511 -17.826 1.00 52.65 35 ASN H O 1
ATOM 14141 N N . VAL G 1 37 ? 41.922 -10.780 -19.044 1.00 48.07 36 VAL H N 1
ATOM 14142 C CA . VAL G 1 37 ? 41.618 -9.975 -17.856 1.00 52.03 36 VAL H CA 1
ATOM 14143 C C . VAL G 1 37 ? 40.271 -9.291 -18.054 1.00 50.19 36 VAL H C 1
ATOM 14144 O O . VAL G 1 37 ? 40.126 -8.438 -18.937 1.00 52.34 36 VAL H O 1
ATOM 14148 N N . GLU G 1 38 ? 39.293 -9.649 -17.222 1.00 46.78 37 GLU H N 1
ATOM 14149 C CA . GLU G 1 38 ? 37.926 -9.185 -17.384 1.00 47.43 37 GLU H CA 1
ATOM 14150 C C . GLU G 1 38 ? 37.578 -8.081 -16.392 1.00 55.55 37 GLU H C 1
ATOM 14151 O O . GLU G 1 38 ? 36.398 -7.733 -16.245 1.00 55.09 37 GLU H O 1
ATOM 14157 N N . GLY G 1 39 ? 38.592 -7.512 -15.725 1.00 45.89 38 GLY H N 1
ATOM 14158 C CA . GLY G 1 39 ? 38.416 -6.382 -14.835 1.00 39.04 38 GLY H CA 1
ATOM 14159 C C . GLY G 1 39 ? 39.612 -6.098 -13.944 1.00 46.81 38 GLY H C 1
ATOM 14160 O O . GLY G 1 39 ? 40.242 -7.020 -13.426 1.00 53.50 38 GLY H O 1
ATOM 14161 N N . ILE G 1 40 ? 39.917 -4.819 -13.735 1.00 47.26 39 ILE H N 1
ATOM 14162 C CA . ILE G 1 40 ? 41.064 -4.372 -12.952 1.00 39.27 39 ILE H CA 1
ATOM 14163 C C . ILE G 1 40 ? 40.606 -3.301 -11.967 1.00 36.13 39 ILE H C 1
ATOM 14164 O O . ILE G 1 40 ? 39.902 -2.357 -12.349 1.00 36.86 39 ILE H O 1
ATOM 14169 N N . LEU G 1 41 ? 41.034 -3.414 -10.714 1.00 32.50 40 LEU H N 1
ATOM 14170 C CA . LEU G 1 41 ? 40.901 -2.301 -9.782 1.00 36.35 40 LEU H CA 1
ATOM 14171 C C . LEU G 1 41 ? 42.270 -2.053 -9.189 1.00 43.24 40 LEU H C 1
ATOM 14172 O O . LEU G 1 41 ? 42.959 -2.996 -8.801 1.00 52.44 40 LEU H O 1
ATOM 14177 N N . CYS G 1 42 ? 42.674 -0.800 -9.131 1.00 33.83 41 CYS H N 1
ATOM 14178 C CA . CYS G 1 42 ? 43.956 -0.452 -8.550 1.00 38.90 41 CYS H CA 1
ATOM 14179 C C . CYS G 1 42 ? 43.740 0.657 -7.546 1.00 39.57 41 CYS H C 1
ATOM 14180 O O . CYS G 1 42 ? 43.080 1.651 -7.865 1.00 49.77 41 CYS H O 1
ATOM 14183 N N . LEU G 1 43 ? 44.267 0.482 -6.329 1.00 40.09 42 LEU H N 1
ATOM 14184 C CA . LEU G 1 43 ? 44.097 1.530 -5.300 1.00 46.89 42 LEU H CA 1
ATOM 14185 C C . LEU G 1 43 ? 45.338 1.600 -4.433 1.00 48.53 42 LEU H C 1
ATOM 14186 O O . LEU G 1 43 ? 45.924 0.556 -4.114 1.00 54.00 42 LEU H O 1
ATOM 14191 N N . PRO G 1 44 ? 45.757 2.788 -4.035 1.00 48.99 43 PRO H N 1
ATOM 14192 C CA . PRO G 1 44 ? 46.910 2.880 -3.143 1.00 60.10 43 PRO H CA 1
ATOM 14193 C C . PRO G 1 44 ? 46.497 2.563 -1.714 1.00 68.61 43 PRO H C 1
ATOM 14194 O O . PRO G 1 44 ? 45.432 2.981 -1.250 1.00 70.17 43 PRO H O 1
ATOM 14198 N N . ILE G 1 45 ? 47.351 1.811 -1.014 1.00 56.07 44 ILE H N 1
ATOM 14199 C CA . ILE G 1 45 ? 47.218 1.650 0.434 1.00 56.52 44 ILE H CA 1
ATOM 14200 C C . ILE G 1 45 ? 47.466 2.984 1.119 1.00 64.08 44 ILE H C 1
ATOM 14201 O O . ILE G 1 45 ? 48.614 3.378 1.347 1.00 60.32 44 ILE H O 1
ATOM 14206 N N . GLN G 1 46 ? 46.408 3.686 1.483 1.00 79.17 45 GLN H N 1
ATOM 14207 C CA . GLN G 1 46 ? 46.633 5.028 1.994 1.00 89.33 45 GLN H CA 1
ATOM 14208 C C . GLN G 1 46 ? 47.320 4.970 3.355 1.00 82.94 45 GLN H C 1
ATOM 14209 O O . GLN G 1 46 ? 47.070 4.074 4.160 1.00 82.52 45 GLN H O 1
ATOM 14215 N N . ASP G 1 47 ? 48.239 5.913 3.567 1.00 84.94 46 ASP H N 1
ATOM 14216 C CA . ASP G 1 47 ? 49.276 5.861 4.600 1.00 83.05 46 ASP H CA 1
ATOM 14217 C C . ASP G 1 47 ? 50.155 4.628 4.416 1.00 69.10 46 ASP H C 1
ATOM 14218 O O . ASP G 1 47 ? 50.233 3.759 5.284 1.00 60.16 46 ASP H O 1
ATOM 14223 N N . SER G 1 48 ? 50.807 4.568 3.252 1.00 66.51 47 SER H N 1
ATOM 14224 C CA . SER G 1 48 ? 51.660 3.444 2.866 1.00 63.77 47 SER H CA 1
ATOM 14225 C C . SER G 1 48 ? 52.310 3.753 1.521 1.00 61.31 47 SER H C 1
ATOM 14226 O O . SER G 1 48 ? 51.833 4.600 0.757 1.00 59.29 47 SER H O 1
ATOM 14229 N N . ASP G 1 49 ? 53.413 3.063 1.244 1.00 58.85 48 ASP H N 1
ATOM 14230 C CA . ASP G 1 49 ? 54.075 3.173 -0.045 1.00 55.29 48 ASP H CA 1
ATOM 14231 C C . ASP G 1 49 ? 53.706 2.040 -0.992 1.00 53.81 48 ASP H C 1
ATOM 14232 O O . ASP G 1 49 ? 54.294 1.946 -2.074 1.00 54.50 48 ASP H O 1
ATOM 14237 N N . LYS G 1 50 ? 52.754 1.184 -0.616 1.00 57.73 49 LYS H N 1
ATOM 14238 C CA . LYS G 1 50 ? 52.293 0.082 -1.454 1.00 53.35 49 LYS H CA 1
ATOM 14239 C C . LYS G 1 50 ? 50.913 0.389 -2.028 1.00 50.03 49 LYS H C 1
ATOM 14240 O O . LYS G 1 50 ? 50.206 1.284 -1.556 1.00 48.83 49 LYS H O 1
ATOM 14246 N N . SER G 1 51 ? 50.541 -0.379 -3.058 1.00 48.40 50 SER H N 1
ATOM 14247 C CA . SER G 1 51 ? 49.207 -0.366 -3.652 1.00 45.77 50 SER H CA 1
ATOM 14248 C C . SER G 1 51 ? 48.720 -1.792 -3.874 1.00 44.90 50 SER H C 1
ATOM 14249 O O . SER G 1 51 ? 49.514 -2.739 -3.959 1.00 50.55 50 SER H O 1
ATOM 14252 N N . HIS G 1 52 ? 47.395 -1.935 -3.977 1.00 39.70 51 HIS H N 1
ATOM 14253 C CA . HIS G 1 52 ? 46.770 -3.183 -4.396 1.00 40.26 51 HIS H CA 1
ATOM 14254 C C . HIS G 1 52 ? 46.343 -3.079 -5.855 1.00 37.39 51 HIS H C 1
ATOM 14255 O O . HIS G 1 52 ? 45.875 -2.023 -6.301 1.00 35.75 51 HIS H O 1
ATOM 14262 N N . ILE G 1 53 ? 46.507 -4.176 -6.592 1.00 36.86 52 ILE H N 1
ATOM 14263 C CA . ILE G 1 53 ? 45.841 -4.373 -7.876 1.00 42.40 52 ILE H CA 1
ATOM 14264 C C . ILE G 1 53 ? 45.045 -5.668 -7.768 1.00 41.77 52 ILE H C 1
ATOM 14265 O O . ILE G 1 53 ? 45.619 -6.741 -7.553 1.00 43.37 52 ILE H O 1
ATOM 14270 N N . TRP G 1 54 ? 43.726 -5.575 -7.884 1.00 45.29 53 TRP H N 1
ATOM 14271 C CA . TRP G 1 54 ? 42.865 -6.748 -7.991 1.00 37.32 53 TRP H CA 1
ATOM 14272 C C . TRP G 1 54 ? 42.517 -6.960 -9.456 1.00 36.92 53 TRP H C 1
ATOM 14273 O O . TRP G 1 54 ? 42.174 -6.002 -10.159 1.00 38.46 53 TRP H O 1
ATOM 14284 N N . LEU G 1 55 ? 42.624 -8.203 -9.917 1.00 39.12 54 LEU H N 1
ATOM 14285 C CA . LEU G 1 55 ? 42.285 -8.548 -11.292 1.00 42.11 54 LEU H CA 1
ATOM 14286 C C . LEU G 1 55 ? 41.309 -9.709 -11.326 1.00 45.54 54 LEU H C 1
ATOM 14287 O O . LEU G 1 55 ? 41.408 -10.646 -10.528 1.00 58.31 54 LEU H O 1
ATOM 14292 N N . LEU G 1 56 ? 40.386 -9.658 -12.270 1.00 37.99 55 LEU H N 1
ATOM 14293 C CA . LEU G 1 56 ? 39.455 -10.750 -12.490 1.00 40.93 55 LEU H CA 1
ATOM 14294 C C . LEU G 1 56 ? 39.963 -11.547 -13.678 1.00 42.80 55 LEU H C 1
ATOM 14295 O O . LEU G 1 56 ? 40.109 -10.999 -14.780 1.00 50.55 55 LEU H O 1
ATOM 14300 N N . VAL G 1 57 ? 40.271 -12.827 -13.446 1.00 40.48 56 VAL H N 1
ATOM 14301 C CA . VAL G 1 57 ? 40.907 -13.689 -14.440 1.00 39.22 56 VAL H CA 1
ATOM 14302 C C . VAL G 1 57 ? 40.342 -15.105 -14.344 1.00 47.24 56 VAL H C 1
ATOM 14303 O O . VAL G 1 57 ? 39.763 -15.507 -13.336 1.00 49.01 56 VAL H O 1
ATOM 14307 N N . ASN G 1 58 ? 40.509 -15.869 -15.418 1.00 55.03 57 ASN H N 1
ATOM 14308 C CA . ASN G 1 58 ? 39.956 -17.216 -15.450 1.00 52.51 57 ASN H CA 1
ATOM 14309 C C . ASN G 1 58 ? 40.735 -18.110 -14.499 1.00 57.14 57 ASN H C 1
ATOM 14310 O O . ASN G 1 58 ? 41.964 -18.026 -14.412 1.00 61.02 57 ASN H O 1
ATOM 14315 N N . ASP G 1 59 ? 40.015 -18.964 -13.774 1.00 61.27 58 ASP H N 1
ATOM 14316 C CA . ASP G 1 59 ? 40.643 -19.936 -12.875 1.00 64.57 58 ASP H CA 1
ATOM 14317 C C . ASP G 1 59 ? 40.921 -21.238 -13.621 1.00 63.61 58 ASP H C 1
ATOM 14318 O O . ASP G 1 59 ? 40.526 -22.324 -13.207 1.00 64.64 58 ASP H O 1
ATOM 14323 N N . ASP G 1 60 ? 41.624 -21.103 -14.735 1.00 70.41 59 ASP H N 1
ATOM 14324 C CA . ASP G 1 60 ? 41.818 -22.192 -15.673 1.00 78.65 59 ASP H CA 1
ATOM 14325 C C . ASP G 1 60 ? 43.201 -22.823 -15.481 1.00 80.67 59 ASP H C 1
ATOM 14326 O O . ASP G 1 60 ? 43.872 -22.596 -14.467 1.00 77.82 59 ASP H O 1
ATOM 14331 N N . GLN G 1 61 ? 43.626 -23.615 -16.466 1.00 82.96 60 GLN H N 1
ATOM 14332 C CA . GLN G 1 61 ? 44.939 -24.250 -16.447 1.00 86.83 60 GLN H CA 1
ATOM 14333 C C . GLN G 1 61 ? 46.060 -23.239 -16.207 1.00 84.78 60 GLN H C 1
ATOM 14334 O O . GLN G 1 61 ? 46.906 -23.429 -15.328 1.00 86.88 60 GLN H O 1
ATOM 14340 N N . ARG G 1 62 ? 46.060 -22.142 -16.968 1.00 80.15 61 ARG H N 1
ATOM 14341 C CA . ARG G 1 62 ? 47.211 -21.256 -17.062 1.00 73.16 61 ARG H CA 1
ATOM 14342 C C . ARG G 1 62 ? 47.478 -20.460 -15.784 1.00 67.68 61 ARG H C 1
ATOM 14343 O O . ARG G 1 62 ? 48.568 -19.902 -15.654 1.00 66.47 61 ARG H O 1
ATOM 14351 N N . LEU G 1 63 ? 46.541 -20.432 -14.827 1.00 68.37 62 LEU H N 1
ATOM 14352 C CA . LEU G 1 63 ? 46.574 -19.444 -13.744 1.00 56.55 62 LEU H CA 1
ATOM 14353 C C . LEU G 1 63 ? 47.843 -19.559 -12.909 1.00 56.23 62 LEU H C 1
ATOM 14354 O O . LEU G 1 63 ? 48.486 -18.547 -12.607 1.00 62.10 62 LEU H O 1
ATOM 14359 N N . GLU G 1 64 ? 48.221 -20.781 -12.522 1.00 59.49 63 GLU H N 1
ATOM 14360 C CA . GLU G 1 64 ? 49.528 -20.990 -11.903 1.00 69.45 63 GLU H CA 1
ATOM 14361 C C . GLU G 1 64 ? 50.635 -20.276 -12.686 1.00 64.83 63 GLU H C 1
ATOM 14362 O O . GLU G 1 64 ? 51.336 -19.406 -12.152 1.00 69.10 63 GLU H O 1
ATOM 14368 N N . GLN G 1 65 ? 50.776 -20.613 -13.973 1.00 59.59 64 GLN H N 1
ATOM 14369 C CA . GLN G 1 65 ? 51.756 -19.945 -14.828 1.00 55.53 64 GLN H CA 1
ATOM 14370 C C . GLN G 1 65 ? 51.639 -18.431 -14.748 1.00 53.57 64 GLN H C 1
ATOM 14371 O O . GLN G 1 65 ? 52.655 -17.721 -14.646 1.00 48.61 64 GLN H O 1
ATOM 14377 N N . MET G 1 66 ? 50.400 -17.923 -14.785 1.00 51.71 65 MET H N 1
ATOM 14378 C CA . MET G 1 66 ? 50.177 -16.484 -14.722 1.00 45.28 65 MET H CA 1
ATOM 14379 C C . MET G 1 66 ? 50.749 -15.917 -13.427 1.00 47.14 65 MET H C 1
ATOM 14380 O O . MET G 1 66 ? 51.553 -14.974 -13.444 1.00 45.80 65 MET H O 1
ATOM 14385 N N . ILE G 1 67 ? 50.421 -16.549 -12.296 1.00 40.09 66 ILE H N 1
ATOM 14386 C CA . ILE G 1 67 ? 50.941 -16.075 -11.021 1.00 44.85 66 ILE H CA 1
ATOM 14387 C C . ILE G 1 67 ? 52.461 -16.058 -11.054 1.00 42.93 66 ILE H C 1
ATOM 14388 O O . ILE G 1 67 ? 53.099 -15.093 -10.599 1.00 37.68 66 ILE H O 1
ATOM 14393 N N . SER G 1 68 ? 53.056 -17.084 -11.674 1.00 39.81 67 SER H N 1
ATOM 14394 C CA . SER G 1 68 ? 54.508 -17.174 -11.734 1.00 39.57 67 SER H CA 1
ATOM 14395 C C . SER G 1 68 ? 55.087 -15.956 -12.436 1.00 50.45 67 SER H C 1
ATOM 14396 O O . SER G 1 68 ? 55.983 -15.285 -11.900 1.00 55.16 67 SER H O 1
ATOM 14399 N N . GLN G 1 69 ? 54.528 -15.599 -13.601 1.00 46.69 68 GLN H N 1
ATOM 14400 C CA . GLN G 1 69 ? 55.070 -14.447 -14.316 1.00 48.26 68 GLN H CA 1
ATOM 14401 C C . GLN G 1 69 ? 54.934 -13.191 -13.480 1.00 48.88 68 GLN H C 1
ATOM 14402 O O . GLN G 1 69 ? 55.850 -12.359 -13.433 1.00 55.91 68 GLN H O 1
ATOM 14408 N N . ILE G 1 70 ? 53.822 -13.071 -12.758 1.00 42.81 69 ILE H N 1
ATOM 14409 C CA . ILE G 1 70 ? 53.594 -11.857 -11.996 1.00 41.53 69 ILE H CA 1
ATOM 14410 C C . ILE G 1 70 ? 54.636 -11.741 -10.903 1.00 47.62 69 ILE H C 1
ATOM 14411 O O . ILE G 1 70 ? 55.130 -10.645 -10.602 1.00 53.16 69 ILE H O 1
ATOM 14416 N N . ASP G 1 71 ? 55.039 -12.882 -10.343 1.00 49.83 70 ASP H N 1
ATOM 14417 C CA . ASP G 1 71 ? 55.981 -12.864 -9.238 1.00 62.22 70 ASP H CA 1
ATOM 14418 C C . ASP G 1 71 ? 57.386 -12.467 -9.678 1.00 61.05 70 ASP H C 1
ATOM 14419 O O . ASP G 1 71 ? 58.276 -12.357 -8.816 1.00 71.88 70 ASP H O 1
ATOM 14424 N N . LYS G 1 72 ? 57.588 -12.247 -10.985 1.00 42.13 71 LYS H N 1
ATOM 14425 C CA . LYS G 1 72 ? 58.862 -11.796 -11.538 1.00 44.95 71 LYS H CA 1
ATOM 14426 C C . LYS G 1 72 ? 58.986 -10.281 -11.635 1.00 47.45 71 LYS H C 1
ATOM 14427 O O . LYS G 1 72 ? 60.107 -9.767 -11.618 1.00 58.96 71 LYS H O 1
ATOM 14433 N N . LEU G 1 73 ? 57.884 -9.559 -11.789 1.00 42.61 72 LEU H N 1
ATOM 14434 C CA . LEU G 1 73 ? 57.916 -8.112 -11.629 1.00 39.34 72 LEU H CA 1
ATOM 14435 C C . LEU G 1 73 ? 58.592 -7.754 -10.313 1.00 49.98 72 LEU H C 1
ATOM 14436 O O . LEU G 1 73 ? 58.211 -8.252 -9.252 1.00 55.41 72 LEU H O 1
ATOM 14441 N N . GLU G 1 74 ? 59.587 -6.870 -10.378 1.00 51.79 73 GLU H N 1
ATOM 14442 C CA . GLU G 1 74 ? 60.292 -6.490 -9.160 1.00 42.72 73 GLU H CA 1
ATOM 14443 C C . GLU G 1 74 ? 59.389 -5.716 -8.219 1.00 45.20 73 GLU H C 1
ATOM 14444 O O . GLU G 1 74 ? 59.496 -5.856 -6.998 1.00 56.33 73 GLU H O 1
ATOM 14450 N N . ASP G 1 75 ? 58.492 -4.899 -8.758 1.00 38.05 74 ASP H N 1
ATOM 14451 C CA . ASP G 1 75 ? 57.683 -4.083 -7.878 1.00 43.30 74 ASP H CA 1
ATOM 14452 C C . ASP G 1 75 ? 56.567 -4.878 -7.209 1.00 53.09 74 ASP H C 1
ATOM 14453 O O . ASP G 1 75 ? 55.919 -4.339 -6.303 1.00 56.09 74 ASP H O 1
ATOM 14458 N N . VAL G 1 76 ? 56.347 -6.139 -7.592 1.00 45.19 75 VAL H N 1
ATOM 14459 C CA . VAL G 1 76 ? 55.308 -6.945 -6.955 1.00 40.80 75 VAL H CA 1
ATOM 14460 C C . VAL G 1 76 ? 55.866 -7.537 -5.668 1.00 45.46 75 VAL H C 1
ATOM 14461 O O . VAL G 1 76 ? 56.868 -8.262 -5.684 1.00 50.44 75 VAL H O 1
ATOM 14465 N N . VAL G 1 77 ? 55.212 -7.243 -4.545 1.00 41.57 76 VAL H N 1
ATOM 14466 C CA . VAL G 1 77 ? 55.742 -7.715 -3.280 1.00 44.06 76 VAL H CA 1
ATOM 14467 C C . VAL G 1 77 ? 54.929 -8.923 -2.855 1.00 47.56 76 VAL H C 1
ATOM 14468 O O . VAL G 1 77 ? 55.449 -9.799 -2.156 1.00 57.81 76 VAL H O 1
ATOM 14472 N N . LYS G 1 78 ? 53.663 -9.012 -3.280 1.00 43.45 77 LYS H N 1
ATOM 14473 C CA . LYS G 1 78 ? 52.933 -10.244 -2.963 1.00 43.70 77 LYS H CA 1
ATOM 14474 C C . LYS G 1 78 ? 51.827 -10.457 -3.994 1.00 40.58 77 LYS H C 1
ATOM 14475 O O . LYS G 1 78 ? 51.313 -9.495 -4.564 1.00 38.07 77 LYS H O 1
ATOM 14481 N N . VAL G 1 79 ? 51.497 -11.720 -4.284 1.00 49.16 78 VAL H N 1
ATOM 14482 C CA . VAL G 1 79 ? 50.349 -11.993 -5.163 1.00 55.48 78 VAL H CA 1
ATOM 14483 C C . VAL G 1 79 ? 49.639 -13.294 -4.781 1.00 54.31 78 VAL H C 1
ATOM 14484 O O . VAL G 1 79 ? 50.212 -14.387 -4.858 1.00 57.23 78 VAL H O 1
ATOM 14488 N N . GLN G 1 80 ? 48.379 -13.189 -4.369 1.00 55.46 79 GLN H N 1
ATOM 14489 C CA . GLN G 1 80 ? 47.626 -14.348 -3.913 1.00 56.98 79 GLN H CA 1
ATOM 14490 C C . GLN G 1 80 ? 46.274 -14.401 -4.602 1.00 55.94 79 GLN H C 1
ATOM 14491 O O . GLN G 1 80 ? 45.817 -13.421 -5.189 1.00 53.16 79 GLN H O 1
ATOM 14497 N N . ARG G 1 81 ? 45.646 -15.574 -4.544 1.00 62.02 80 ARG H N 1
ATOM 14498 C CA . ARG G 1 81 ? 44.218 -15.660 -4.816 1.00 51.38 80 ARG H CA 1
ATOM 14499 C C . ARG G 1 81 ? 43.476 -14.896 -3.743 1.00 49.23 80 ARG H C 1
ATOM 14500 O O . ARG G 1 81 ? 43.786 -15.005 -2.555 1.00 53.66 80 ARG H O 1
ATOM 14508 N N . ASN G 1 82 ? 42.519 -14.097 -4.162 1.00 48.94 81 ASN H N 1
ATOM 14509 C CA . ASN G 1 82 ? 41.706 -13.333 -3.237 1.00 42.59 81 ASN H CA 1
ATOM 14510 C C . ASN G 1 82 ? 40.435 -14.122 -2.970 1.00 52.11 81 ASN H C 1
ATOM 14511 O O . ASN G 1 82 ? 39.868 -14.727 -3.883 1.00 52.66 81 ASN H O 1
ATOM 14516 N N . GLN G 1 83 ? 40.006 -14.147 -1.710 1.00 60.62 82 GLN H N 1
ATOM 14517 C CA . GLN G 1 83 ? 38.905 -15.035 -1.345 1.00 62.45 82 GLN H CA 1
ATOM 14518 C C . GLN G 1 83 ? 37.560 -14.525 -1.847 1.00 62.92 82 GLN H C 1
ATOM 14519 O O . GLN G 1 83 ? 36.619 -15.321 -1.957 1.00 63.00 82 GLN H O 1
ATOM 14521 N N . SER G 1 84 ? 37.460 -13.235 -2.185 1.00 61.04 83 SER H N 1
ATOM 14522 C CA . SER G 1 84 ? 36.179 -12.638 -2.543 1.00 67.01 83 SER H CA 1
ATOM 14523 C C . SER G 1 84 ? 35.551 -13.317 -3.760 1.00 67.97 83 SER H C 1
ATOM 14524 O O . SER G 1 84 ? 36.221 -13.916 -4.605 1.00 70.90 83 SER H O 1
ATOM 14527 N N . ASP G 1 85 ? 34.241 -13.211 -3.829 1.00 64.63 84 ASP H N 1
ATOM 14528 C CA . ASP G 1 85 ? 33.487 -13.880 -4.863 1.00 66.25 84 ASP H CA 1
ATOM 14529 C C . ASP G 1 85 ? 33.791 -13.228 -6.209 1.00 65.56 84 ASP H C 1
ATOM 14530 O O . ASP G 1 85 ? 33.798 -11.997 -6.303 1.00 64.10 84 ASP H O 1
ATOM 14535 N N . PRO G 1 86 ? 34.080 -14.004 -7.258 1.00 57.59 85 PRO H N 1
ATOM 14536 C CA . PRO G 1 86 ? 34.502 -13.390 -8.530 1.00 59.64 85 PRO H CA 1
ATOM 14537 C C . PRO G 1 86 ? 33.459 -12.490 -9.162 1.00 62.00 85 PRO H C 1
ATOM 14538 O O . PRO G 1 86 ? 33.806 -11.680 -10.026 1.00 68.42 85 PRO H O 1
ATOM 14542 N N . THR G 1 87 ? 32.196 -12.592 -8.777 1.00 54.06 86 THR H N 1
ATOM 14543 C CA . THR G 1 87 ? 31.205 -11.768 -9.450 1.00 56.30 86 THR H CA 1
ATOM 14544 C C . THR G 1 87 ? 31.106 -10.424 -8.744 1.00 58.40 86 THR H C 1
ATOM 14545 O O . THR G 1 87 ? 30.060 -9.770 -8.746 1.00 53.57 86 THR H O 1
ATOM 14549 N N . MET G 1 88 ? 32.215 -10.004 -8.148 1.00 59.10 87 MET H N 1
ATOM 14550 C CA . MET G 1 88 ? 32.258 -8.733 -7.447 1.00 58.94 87 MET H CA 1
ATOM 14551 C C . MET G 1 88 ? 32.364 -7.560 -8.413 1.00 60.14 87 MET H C 1
ATOM 14552 O O . MET G 1 88 ? 31.640 -6.572 -8.269 1.00 61.65 87 MET H O 1
ATOM 14557 N N . PHE G 1 89 ? 33.276 -7.641 -9.390 1.00 61.26 88 PHE H N 1
ATOM 14558 C CA . PHE G 1 89 ? 33.564 -6.495 -10.252 1.00 62.98 88 PHE H CA 1
ATOM 14559 C C . PHE G 1 89 ? 32.297 -5.970 -10.916 1.00 65.76 88 PHE H C 1
ATOM 14560 O O . PHE G 1 89 ? 31.942 -4.784 -10.792 1.00 69.54 88 PHE H O 1
ATOM 14568 N N . ASN G 1 90 ? 31.604 -6.854 -11.629 1.00 66.99 89 ASN H N 1
ATOM 14569 C CA . ASN G 1 90 ? 30.319 -6.492 -12.196 1.00 79.80 89 ASN H CA 1
ATOM 14570 C C . ASN G 1 90 ? 29.494 -5.716 -11.180 1.00 82.77 89 ASN H C 1
ATOM 14571 O O . ASN G 1 90 ? 29.093 -4.576 -11.434 1.00 87.59 89 ASN H O 1
ATOM 14576 N N . LYS G 1 91 ? 29.302 -6.288 -9.989 1.00 76.17 90 LYS H N 1
ATOM 14577 C CA . LYS G 1 91 ? 28.435 -5.653 -9.000 1.00 65.97 90 LYS H CA 1
ATOM 14578 C C . LYS G 1 91 ? 28.908 -4.237 -8.659 1.00 58.37 90 LYS H C 1
ATOM 14579 O O . LYS G 1 91 ? 28.117 -3.284 -8.708 1.00 54.51 90 LYS H O 1
ATOM 14585 N N . ILE G 1 92 ? 30.200 -4.068 -8.339 1.00 51.37 91 ILE H N 1
ATOM 14586 C CA . ILE G 1 92 ? 30.698 -2.753 -7.931 1.00 51.14 91 ILE H CA 1
ATOM 14587 C C . ILE G 1 92 ? 30.601 -1.729 -9.045 1.00 49.67 91 ILE H C 1
ATOM 14588 O O . ILE G 1 92 ? 30.726 -0.530 -8.779 1.00 51.41 91 ILE H O 1
ATOM 14593 N N . ALA G 1 93 ? 30.394 -2.156 -10.295 1.00 52.81 92 ALA H N 1
ATOM 14594 C CA . ALA G 1 93 ? 30.151 -1.164 -11.344 1.00 53.83 92 ALA H CA 1
ATOM 14595 C C . ALA G 1 93 ? 28.946 -0.255 -11.049 1.00 64.81 92 ALA H C 1
ATOM 14596 O O . ALA G 1 93 ? 28.924 0.893 -11.502 1.00 69.48 92 ALA H O 1
ATOM 14598 N N . VAL G 1 94 ? 27.946 -0.726 -10.290 1.00 61.27 93 VAL H N 1
ATOM 14599 C CA . VAL G 1 94 ? 26.723 0.064 -10.121 1.00 59.46 93 VAL H CA 1
ATOM 14600 C C . VAL G 1 94 ? 26.937 1.354 -9.337 1.00 63.53 93 VAL H C 1
ATOM 14601 O O . VAL G 1 94 ? 26.095 2.257 -9.405 1.00 70.08 93 VAL H O 1
ATOM 14605 N N . PHE G 1 95 ? 28.011 1.478 -8.572 1.00 61.34 94 PHE H N 1
ATOM 14606 C CA . PHE G 1 95 ? 28.222 2.745 -7.886 1.00 64.14 94 PHE H CA 1
ATOM 14607 C C . PHE G 1 95 ? 28.784 3.822 -8.799 1.00 62.07 94 PHE H C 1
ATOM 14608 O O . PHE G 1 95 ? 29.097 4.921 -8.324 1.00 60.07 94 PHE H O 1
ATOM 14616 N N . PHE G 1 96 ? 28.902 3.533 -10.090 1.00 63.06 95 PHE H N 1
ATOM 14617 C CA . PHE G 1 96 ? 29.485 4.454 -11.043 1.00 62.23 95 PHE H CA 1
ATOM 14618 C C . PHE G 1 96 ? 28.476 4.736 -12.126 1.00 63.80 95 PHE H C 1
ATOM 14619 O O . PHE G 1 96 ? 28.213 5.890 -12.419 1.00 75.32 95 PHE H O 1
ATOM 14627 N N . LYS H 2 11 ? 81.851 12.235 3.084 1.00 85.17 11 LYS D N 1
ATOM 14628 C CA . LYS H 2 11 ? 82.321 12.215 1.699 1.00 77.87 11 LYS D CA 1
ATOM 14629 C C . LYS H 2 11 ? 81.251 12.758 0.760 1.00 72.22 11 LYS D C 1
ATOM 14630 O O . LYS H 2 11 ? 80.119 12.271 0.743 1.00 67.17 11 LYS D O 1
ATOM 14632 N N . ARG H 2 12 ? 81.632 13.759 -0.028 1.00 66.06 12 ARG D N 1
ATOM 14633 C CA . ARG H 2 12 ? 80.732 14.438 -0.950 1.00 60.34 12 ARG D CA 1
ATOM 14634 C C . ARG H 2 12 ? 80.935 13.941 -2.384 1.00 65.33 12 ARG D C 1
ATOM 14635 O O . ARG H 2 12 ? 82.071 13.798 -2.845 1.00 73.81 12 ARG D O 1
ATOM 14637 N N . PHE H 2 13 ? 79.832 13.663 -3.082 1.00 62.61 13 PHE D N 1
ATOM 14638 C CA . PHE H 2 13 ? 79.869 13.232 -4.472 1.00 52.11 13 PHE D CA 1
ATOM 14639 C C . PHE H 2 13 ? 78.844 14.009 -5.283 1.00 53.99 13 PHE D C 1
ATOM 14640 O O . PHE H 2 13 ? 77.784 14.397 -4.777 1.00 53.45 13 PHE D O 1
ATOM 14648 N N . THR H 2 14 ? 79.164 14.206 -6.559 1.00 54.18 14 THR D N 1
ATOM 14649 C CA . THR H 2 14 ? 78.123 14.452 -7.528 1.00 51.87 14 THR D CA 1
ATOM 14650 C C . THR H 2 14 ? 77.535 13.106 -7.931 1.00 44.96 14 THR D C 1
ATOM 14651 O O . THR H 2 14 ? 78.216 12.073 -7.854 1.00 47.01 14 THR D O 1
ATOM 14655 N N . GLY H 2 15 ? 76.268 13.117 -8.367 1.00 38.41 15 GLY D N 1
ATOM 14656 C CA . GLY H 2 15 ? 75.674 11.896 -8.903 1.00 33.28 15 GLY D CA 1
ATOM 14657 C C . GLY H 2 15 ? 76.594 11.191 -9.888 1.00 44.77 15 GLY D C 1
ATOM 14658 O O . GLY H 2 15 ? 76.721 9.962 -9.870 1.00 39.07 15 GLY D O 1
ATOM 14659 N N . ALA H 2 16 ? 77.264 11.961 -10.757 1.00 43.69 16 ALA D N 1
ATOM 14660 C CA . ALA H 2 16 ? 78.212 11.366 -11.702 1.00 50.34 16 ALA D CA 1
ATOM 14661 C C . ALA H 2 16 ? 79.386 10.712 -10.978 1.00 51.09 16 ALA D C 1
ATOM 14662 O O . ALA H 2 16 ? 79.729 9.539 -11.234 1.00 48.31 16 ALA D O 1
ATOM 14664 N N . GLU H 2 17 ? 80.007 11.457 -10.060 1.00 43.75 17 GLU D N 1
ATOM 14665 C CA . GLU H 2 17 ? 81.116 10.895 -9.306 1.00 43.97 17 GLU D CA 1
ATOM 14666 C C . GLU H 2 17 ? 80.689 9.649 -8.543 1.00 51.12 17 GLU D C 1
ATOM 14667 O O . GLU H 2 17 ? 81.420 8.651 -8.517 1.00 61.72 17 GLU D O 1
ATOM 14673 N N . PHE H 2 18 ? 79.473 9.647 -8.000 1.00 43.52 18 PHE D N 1
ATOM 14674 C CA . PHE H 2 18 ? 79.022 8.463 -7.278 1.00 45.00 18 PHE D CA 1
ATOM 14675 C C . PHE H 2 18 ? 78.810 7.281 -8.223 1.00 45.75 18 PHE D C 1
ATOM 14676 O O . PHE H 2 18 ? 79.118 6.132 -7.879 1.00 46.92 18 PHE D O 1
ATOM 14684 N N . ILE H 2 19 ? 78.264 7.536 -9.407 1.00 33.75 19 ILE D N 1
ATOM 14685 C CA . ILE H 2 19 ? 78.054 6.455 -10.362 1.00 35.65 19 ILE D CA 1
ATOM 14686 C C . ILE H 2 19 ? 79.379 5.776 -10.700 1.00 41.10 19 ILE D C 1
ATOM 14687 O O . ILE H 2 19 ? 79.505 4.544 -10.628 1.00 52.00 19 ILE D O 1
ATOM 14692 N N . VAL H 2 20 ? 80.398 6.571 -11.042 1.00 35.18 20 VAL D N 1
ATOM 14693 C CA . VAL H 2 20 ? 81.704 5.997 -11.370 1.00 36.95 20 VAL D CA 1
ATOM 14694 C C . VAL H 2 20 ? 82.315 5.293 -10.157 1.00 45.11 20 VAL D C 1
ATOM 14695 O O . VAL H 2 20 ? 82.922 4.214 -10.271 1.00 44.21 20 VAL D O 1
ATOM 14699 N N . HIS H 2 21 ? 82.191 5.903 -8.982 1.00 42.84 21 HIS D N 1
ATOM 14700 C CA . HIS H 2 21 ? 82.746 5.291 -7.780 1.00 46.04 21 HIS D CA 1
ATOM 14701 C C . HIS H 2 21 ? 82.074 3.954 -7.487 1.00 55.49 21 HIS D C 1
ATOM 14702 O O . HIS H 2 21 ? 82.738 2.977 -7.103 1.00 60.77 21 HIS D O 1
ATOM 14709 N N . PHE H 2 22 ? 80.750 3.895 -7.662 1.00 51.91 22 PHE D N 1
ATOM 14710 C CA . PHE H 2 22 ? 80.022 2.654 -7.439 1.00 48.70 22 PHE D CA 1
ATOM 14711 C C . PHE H 2 22 ? 80.491 1.577 -8.400 1.00 45.56 22 PHE D C 1
ATOM 14712 O O . PHE H 2 22 ? 80.800 0.452 -7.984 1.00 55.37 22 PHE D O 1
ATOM 14720 N N . LEU H 2 23 ? 80.602 1.923 -9.687 1.00 39.92 23 LEU D N 1
ATOM 14721 C CA . LEU H 2 23 ? 81.076 0.955 -10.673 1.00 43.15 23 LEU D CA 1
ATOM 14722 C C . LEU H 2 23 ? 82.457 0.428 -10.298 1.00 48.49 23 LEU D C 1
ATOM 14723 O O . LEU H 2 23 ? 82.712 -0.784 -10.355 1.00 49.75 23 LEU D O 1
ATOM 14728 N N . GLU H 2 24 ? 83.356 1.315 -9.867 1.00 46.72 24 GLU D N 1
ATOM 14729 C CA . GLU H 2 24 ? 84.655 0.829 -9.434 1.00 48.13 24 GLU D CA 1
ATOM 14730 C C . GLU H 2 24 ? 84.481 -0.154 -8.295 1.00 55.37 24 GLU D C 1
ATOM 14731 O O . GLU H 2 24 ? 85.176 -1.179 -8.235 1.00 55.29 24 GLU D O 1
ATOM 14737 N N . GLN H 2 25 ? 83.544 0.143 -7.381 1.00 55.31 25 GLN D N 1
ATOM 14738 C CA . GLN H 2 25 ? 83.303 -0.746 -6.250 1.00 51.59 25 GLN D CA 1
ATOM 14739 C C . GLN H 2 25 ? 82.645 -2.056 -6.654 1.00 55.68 25 GLN D C 1
ATOM 14740 O O . GLN H 2 25 ? 82.591 -2.978 -5.832 1.00 59.34 25 GLN D O 1
ATOM 14746 N N . GLN H 2 26 ? 82.144 -2.171 -7.883 1.00 48.28 26 GLN D N 1
ATOM 14747 C CA . GLN H 2 26 ? 81.656 -3.455 -8.353 1.00 44.11 26 GLN D CA 1
ATOM 14748 C C . GLN H 2 26 ? 82.718 -4.245 -9.099 1.00 50.91 26 GLN D C 1
ATOM 14749 O O . GLN H 2 26 ? 82.400 -5.268 -9.709 1.00 50.22 26 GLN D O 1
ATOM 14755 N N . GLY H 2 27 ? 83.966 -3.795 -9.077 1.00 58.22 27 GLY D N 1
ATOM 14756 C CA . GLY H 2 27 ? 85.037 -4.512 -9.733 1.00 55.74 27 GLY D CA 1
ATOM 14757 C C . GLY H 2 27 ? 85.102 -4.305 -11.231 1.00 44.41 27 GLY D C 1
ATOM 14758 O O . GLY H 2 27 ? 85.951 -4.920 -11.889 1.00 44.93 27 GLY D O 1
ATOM 14759 N N . ILE H 2 28 ? 84.243 -3.448 -11.788 1.00 39.62 28 ILE D N 1
ATOM 14760 C CA . ILE H 2 28 ? 84.275 -3.182 -13.218 1.00 47.35 28 ILE D CA 1
ATOM 14761 C C . ILE H 2 28 ? 85.590 -2.500 -13.631 1.00 44.97 28 ILE D C 1
ATOM 14762 O O . ILE H 2 28 ? 86.202 -1.747 -12.859 1.00 44.58 28 ILE D O 1
ATOM 14767 N N . LYS H 2 29 ? 86.063 -2.826 -14.846 1.00 43.58 29 LYS D N 1
ATOM 14768 C CA . LYS H 2 29 ? 87.234 -2.176 -15.450 1.00 44.80 29 LYS D CA 1
ATOM 14769 C C . LYS H 2 29 ? 87.034 -1.749 -16.890 1.00 39.02 29 LYS D C 1
ATOM 14770 O O . LYS H 2 29 ? 87.780 -0.888 -17.366 1.00 36.22 29 LYS D O 1
ATOM 14776 N N . ILE H 2 30 ? 86.043 -2.285 -17.586 1.00 42.18 30 ILE D N 1
ATOM 14777 C CA . ILE H 2 30 ? 85.659 -1.766 -18.882 1.00 43.78 30 ILE D CA 1
ATOM 14778 C C . ILE H 2 30 ? 84.188 -1.371 -18.872 1.00 48.63 30 ILE D C 1
ATOM 14779 O O . ILE H 2 30 ? 83.353 -2.020 -18.233 1.00 54.01 30 ILE D O 1
ATOM 14784 N N . VAL H 2 31 ? 83.894 -0.278 -19.566 1.00 44.34 31 VAL D N 1
ATOM 14785 C CA . VAL H 2 31 ? 82.557 0.234 -19.820 1.00 35.73 31 VAL D CA 1
ATOM 14786 C C . VAL H 2 31 ? 82.572 0.733 -21.253 1.00 39.27 31 VAL D C 1
ATOM 14787 O O . VAL H 2 31 ? 83.561 1.333 -21.687 1.00 37.98 31 VAL D O 1
ATOM 14791 N N . THR H 2 32 ? 81.485 0.506 -21.991 1.00 38.29 32 THR D N 1
ATOM 14792 C CA . THR H 2 32 ? 81.452 0.863 -23.406 1.00 41.58 32 THR D CA 1
ATOM 14793 C C . THR H 2 32 ? 80.200 1.674 -23.678 1.00 43.95 32 THR D C 1
ATOM 14794 O O . THR H 2 32 ? 79.135 1.369 -23.134 1.00 48.37 32 THR D O 1
ATOM 14798 N N . GLY H 2 33 ? 80.331 2.733 -24.466 1.00 36.70 33 GLY D N 1
ATOM 14799 C CA . GLY H 2 33 ? 79.171 3.543 -24.775 1.00 31.41 33 GLY D CA 1
ATOM 14800 C C . GLY H 2 33 ? 79.450 4.593 -25.826 1.00 34.09 33 GLY D C 1
ATOM 14801 O O . GLY H 2 33 ? 80.397 4.481 -26.612 1.00 29.67 33 GLY D O 1
ATOM 14802 N N . ILE H 2 34 ? 78.561 5.581 -25.877 1.00 27.61 34 ILE D N 1
ATOM 14803 C CA . ILE H 2 34 ? 78.722 6.749 -26.739 1.00 26.83 34 ILE D CA 1
ATOM 14804 C C . ILE H 2 34 ? 78.183 7.947 -25.969 1.00 30.64 34 ILE D C 1
ATOM 14805 O O . ILE H 2 34 ? 77.076 7.888 -25.430 1.00 45.99 34 ILE D O 1
ATOM 14810 N N . PRO H 2 35 ? 78.928 9.029 -25.853 1.00 30.46 35 PRO D N 1
ATOM 14811 C CA . PRO H 2 35 ? 78.464 10.156 -25.048 1.00 36.75 35 PRO D CA 1
ATOM 14812 C C . PRO H 2 35 ? 77.459 11.037 -25.780 1.00 35.11 35 PRO D C 1
ATOM 14813 O O . PRO H 2 35 ? 77.328 11.011 -27.003 1.00 30.92 35 PRO D O 1
ATOM 14817 N N . GLY H 2 36 ? 76.695 11.774 -24.978 1.00 27.67 36 GLY D N 1
ATOM 14818 C CA . GLY H 2 36 ? 75.836 12.835 -25.465 1.00 25.88 36 GLY D CA 1
ATOM 14819 C C . GLY H 2 36 ? 75.579 13.775 -24.311 1.00 37.24 36 GLY D C 1
ATOM 14820 O O . GLY H 2 36 ? 75.894 13.464 -23.161 1.00 45.58 36 GLY D O 1
ATOM 14821 N N . GLY H 2 37 ? 74.954 14.914 -24.630 1.00 41.01 37 GLY D N 1
ATOM 14822 C CA . GLY H 2 37 ? 74.755 15.962 -23.636 1.00 40.79 37 GLY D CA 1
ATOM 14823 C C . GLY H 2 37 ? 74.288 15.462 -22.274 1.00 46.71 37 GLY D C 1
ATOM 14824 O O . GLY H 2 37 ? 74.894 15.783 -21.244 1.00 52.33 37 GLY D O 1
ATOM 14825 N N . SER H 2 38 ? 73.179 14.700 -22.236 1.00 41.05 38 SER D N 1
ATOM 14826 C CA . SER H 2 38 ? 72.563 14.359 -20.944 1.00 40.28 38 SER D CA 1
ATOM 14827 C C . SER H 2 38 ? 73.360 13.341 -20.141 1.00 41.88 38 SER D C 1
ATOM 14828 O O . SER H 2 38 ? 73.011 13.094 -18.982 1.00 41.83 38 SER D O 1
ATOM 14831 N N . ILE H 2 39 ? 74.374 12.703 -20.724 1.00 34.10 39 ILE D N 1
ATOM 14832 C CA . ILE H 2 39 ? 75.220 11.767 -19.988 1.00 33.70 39 ILE D CA 1
ATOM 14833 C C . ILE H 2 39 ? 76.639 12.300 -19.788 1.00 41.73 39 ILE D C 1
ATOM 14834 O O . ILE H 2 39 ? 77.439 11.655 -19.088 1.00 40.53 39 ILE D O 1
ATOM 14839 N N . LEU H 2 40 ? 76.938 13.500 -20.299 1.00 34.64 40 LEU D N 1
ATOM 14840 C CA . LEU H 2 40 ? 78.289 14.054 -20.229 1.00 34.02 40 LEU D CA 1
ATOM 14841 C C . LEU H 2 40 ? 78.835 14.252 -18.815 1.00 46.88 40 LEU D C 1
ATOM 14842 O O . LEU H 2 40 ? 80.069 14.224 -18.672 1.00 54.45 40 LEU D O 1
ATOM 14847 N N . PRO H 2 41 ? 78.035 14.556 -17.779 1.00 46.06 41 PRO D N 1
ATOM 14848 C CA . PRO H 2 41 ? 78.613 14.596 -16.416 1.00 37.20 41 PRO D CA 1
ATOM 14849 C C . PRO H 2 41 ? 79.278 13.290 -15.997 1.00 44.57 41 PRO D C 1
ATOM 14850 O O . PRO H 2 41 ? 80.386 13.328 -15.438 1.00 45.49 41 PRO D O 1
ATOM 14854 N N . VAL H 2 42 ? 78.619 12.132 -16.188 1.00 46.43 42 VAL D N 1
ATOM 14855 C CA . VAL H 2 42 ? 79.275 10.885 -15.787 1.00 42.97 42 VAL D CA 1
ATOM 14856 C C . VAL H 2 42 ? 80.535 10.682 -16.611 1.00 46.87 42 VAL D C 1
ATOM 14857 O O . VAL H 2 42 ? 81.571 10.291 -16.074 1.00 53.64 42 VAL D O 1
ATOM 14861 N N . TYR H 2 43 ? 80.473 10.959 -17.921 1.00 41.86 43 TYR D N 1
ATOM 14862 C CA . TYR H 2 43 ? 81.654 10.862 -18.773 1.00 27.22 43 TYR D CA 1
ATOM 14863 C C . TYR H 2 43 ? 82.782 11.724 -18.250 1.00 35.69 43 TYR D C 1
ATOM 14864 O O . TYR H 2 43 ? 83.956 11.317 -18.269 1.00 41.77 43 TYR D O 1
ATOM 14873 N N . ASP H 2 44 ? 82.446 12.934 -17.808 1.00 35.45 44 ASP D N 1
ATOM 14874 C CA . ASP H 2 44 ? 83.422 13.796 -17.165 1.00 36.07 44 ASP D CA 1
ATOM 14875 C C . ASP H 2 44 ? 84.046 13.096 -15.969 1.00 46.06 44 ASP D C 1
ATOM 14876 O O . ASP H 2 44 ? 85.270 13.108 -15.795 1.00 52.01 44 ASP D O 1
ATOM 14881 N N . ALA H 2 45 ? 83.208 12.533 -15.093 1.00 44.80 45 ALA D N 1
ATOM 14882 C CA . ALA H 2 45 ? 83.736 11.827 -13.931 1.00 40.38 45 ALA D CA 1
ATOM 14883 C C . ALA H 2 45 ? 84.622 10.654 -14.345 1.00 41.66 45 ALA D C 1
ATOM 14884 O O . ALA H 2 45 ? 85.695 10.433 -13.768 1.00 50.89 45 ALA D O 1
ATOM 14886 N N . LEU H 2 46 ? 84.194 9.920 -15.367 1.00 33.09 46 LEU D N 1
ATOM 14887 C CA . LEU H 2 46 ? 84.821 8.695 -15.845 1.00 43.75 46 LEU D CA 1
ATOM 14888 C C . LEU H 2 46 ? 86.141 8.931 -16.577 1.00 52.09 46 LEU D C 1
ATOM 14889 O O . LEU H 2 46 ? 86.992 8.031 -16.609 1.00 55.12 46 LEU D O 1
ATOM 14894 N N . SER H 2 47 ? 86.326 10.116 -17.161 1.00 46.73 47 SER D N 1
ATOM 14895 C CA . SER H 2 47 ? 87.603 10.483 -17.751 1.00 41.36 47 SER D CA 1
ATOM 14896 C C . SER H 2 47 ? 88.715 10.447 -16.721 1.00 44.59 47 SER D C 1
ATOM 14897 O O . SER H 2 47 ? 89.897 10.413 -17.084 1.00 57.46 47 SER D O 1
ATOM 14900 N N . GLN H 2 48 ? 88.363 10.476 -15.441 1.00 37.20 48 GLN D N 1
ATOM 14901 C CA . GLN H 2 48 ? 89.352 10.493 -14.379 1.00 47.73 48 GLN D CA 1
ATOM 14902 C C . GLN H 2 48 ? 89.649 9.116 -13.797 1.00 50.15 48 GLN D C 1
ATOM 14903 O O . GLN H 2 48 ? 90.689 8.954 -13.142 1.00 48.98 48 GLN D O 1
ATOM 14909 N N . SER H 2 49 ? 88.783 8.125 -14.027 1.00 43.94 49 SER D N 1
ATOM 14910 C CA . SER H 2 49 ? 89.026 6.798 -13.472 1.00 41.29 49 SER D CA 1
ATOM 14911 C C . SER H 2 49 ? 90.386 6.262 -13.913 1.00 44.03 49 SER D C 1
ATOM 14912 O O . SER H 2 49 ? 90.690 6.226 -15.108 1.00 53.64 49 SER D O 1
ATOM 14915 N N . THR H 2 50 ? 91.211 5.850 -12.956 1.00 44.19 50 THR D N 1
ATOM 14916 C CA . THR H 2 50 ? 92.391 5.063 -13.314 1.00 52.49 50 THR D CA 1
ATOM 14917 C C . THR H 2 50 ? 92.087 3.576 -13.407 1.00 54.70 50 THR D C 1
ATOM 14918 O O . THR H 2 50 ? 92.963 2.805 -13.795 1.00 59.59 50 THR D O 1
ATOM 14922 N N . GLN H 2 51 ? 90.850 3.173 -13.128 1.00 55.32 51 GLN D N 1
ATOM 14923 C CA . GLN H 2 51 ? 90.450 1.778 -13.042 1.00 49.46 51 GLN D CA 1
ATOM 14924 C C . GLN H 2 51 ? 89.564 1.363 -14.201 1.00 46.31 51 GLN D C 1
ATOM 14925 O O . GLN H 2 51 ? 89.633 0.219 -14.648 1.00 57.38 51 GLN D O 1
ATOM 14931 N N . ILE H 2 52 ? 88.761 2.270 -14.725 1.00 39.57 52 ILE D N 1
ATOM 14932 C CA . ILE H 2 52 ? 87.828 1.957 -15.793 1.00 44.73 52 ILE D CA 1
ATOM 14933 C C . ILE H 2 52 ? 88.365 2.556 -17.079 1.00 39.27 52 ILE D C 1
ATOM 14934 O O . ILE H 2 52 ? 88.674 3.753 -17.132 1.00 43.76 52 ILE D O 1
ATOM 14939 N N . ARG H 2 53 ? 88.503 1.725 -18.100 1.00 35.53 53 ARG D N 1
ATOM 14940 C CA . ARG H 2 53 ? 88.652 2.232 -19.447 1.00 39.52 53 ARG D CA 1
ATOM 14941 C C . ARG H 2 53 ? 87.279 2.271 -20.093 1.00 38.38 53 ARG D C 1
ATOM 14942 O O . ARG H 2 53 ? 86.492 1.332 -19.964 1.00 31.81 53 ARG D O 1
ATOM 14950 N N . HIS H 2 54 ? 86.986 3.367 -20.774 1.00 42.95 54 HIS D N 1
ATOM 14951 C CA . HIS H 2 54 ? 85.804 3.424 -21.607 1.00 28.87 54 HIS D CA 1
ATOM 14952 C C . HIS H 2 54 ? 86.178 3.042 -23.036 1.00 38.78 54 HIS D C 1
ATOM 14953 O O . HIS H 2 54 ? 87.129 3.592 -23.595 1.00 45.98 54 HIS D O 1
ATOM 14960 N N . ILE H 2 55 ? 85.438 2.095 -23.615 1.00 36.96 55 ILE D N 1
ATOM 14961 C CA . ILE H 2 55 ? 85.574 1.729 -25.020 1.00 37.61 55 ILE D CA 1
ATOM 14962 C C . ILE H 2 55 ? 84.524 2.506 -25.812 1.00 35.66 55 ILE D C 1
ATOM 14963 O O . ILE H 2 55 ? 83.326 2.398 -25.532 1.00 35.49 55 ILE D O 1
ATOM 14968 N N . LEU H 2 56 ? 84.957 3.273 -26.813 1.00 41.47 56 LEU D N 1
ATOM 14969 C CA . LEU H 2 56 ? 84.060 4.059 -27.673 1.00 29.22 56 LEU D CA 1
ATOM 14970 C C . LEU H 2 56 ? 83.559 3.212 -28.842 1.00 31.77 56 LEU D C 1
ATOM 14971 O O . LEU H 2 56 ? 84.232 3.105 -29.874 1.00 43.91 56 LEU D O 1
ATOM 14976 N N . ALA H 2 57 ? 82.339 2.692 -28.735 1.00 35.84 57 ALA D N 1
ATOM 14977 C CA . ALA H 2 57 ? 81.729 2.048 -29.892 1.00 33.92 57 ALA D CA 1
ATOM 14978 C C . ALA H 2 57 ? 81.392 3.101 -30.958 1.00 41.57 57 ALA D C 1
ATOM 14979 O O . ALA H 2 57 ? 81.465 4.310 -30.714 1.00 47.85 57 ALA D O 1
ATOM 14981 N N . ARG H 2 58 ? 80.995 2.648 -32.148 1.00 34.41 58 ARG D N 1
ATOM 14982 C CA . ARG H 2 58 ? 80.550 3.584 -33.178 1.00 37.43 58 ARG D CA 1
ATOM 14983 C C . ARG H 2 58 ? 79.030 3.596 -33.333 1.00 36.47 58 ARG D C 1
ATOM 14984 O O . ARG H 2 58 ? 78.503 4.336 -34.163 1.00 43.94 58 ARG D O 1
ATOM 14992 N N . HIS H 2 59 ? 78.315 2.824 -32.533 1.00 37.40 59 HIS D N 1
ATOM 14993 C CA . HIS H 2 59 ? 76.865 2.806 -32.587 1.00 32.06 59 HIS D CA 1
ATOM 14994 C C . HIS H 2 59 ? 76.429 2.208 -31.265 1.00 34.47 59 HIS D C 1
ATOM 14995 O O . HIS H 2 59 ? 77.025 1.226 -30.810 1.00 38.65 59 HIS D O 1
ATOM 15002 N N . GLU H 2 60 ? 75.391 2.780 -30.651 1.00 19.62 60 GLU D N 1
ATOM 15003 C CA . GLU H 2 60 ? 75.074 2.340 -29.299 1.00 21.28 60 GLU D CA 1
ATOM 15004 C C . GLU H 2 60 ? 74.656 0.874 -29.267 1.00 24.19 60 GLU D C 1
ATOM 15005 O O . GLU H 2 60 ? 74.989 0.171 -28.302 1.00 22.96 60 GLU D O 1
ATOM 15011 N N . GLN H 2 61 ? 74.010 0.365 -30.332 1.00 23.68 61 GLN D N 1
ATOM 15012 C CA . GLN H 2 61 ? 73.718 -1.068 -30.365 1.00 24.35 61 GLN D CA 1
ATOM 15013 C C . GLN H 2 61 ? 74.991 -1.905 -30.272 1.00 27.64 61 GLN D C 1
ATOM 15014 O O . GLN H 2 61 ? 75.043 -2.893 -29.521 1.00 25.90 61 GLN D O 1
ATOM 15020 N N . GLY H 2 62 ? 76.041 -1.487 -30.988 1.00 35.23 62 GLY D N 1
ATOM 15021 C CA . GLY H 2 62 ? 77.338 -2.142 -30.872 1.00 35.59 62 GLY D CA 1
ATOM 15022 C C . GLY H 2 62 ? 77.885 -2.101 -29.461 1.00 38.19 62 GLY D C 1
ATOM 15023 O O . GLY H 2 62 ? 78.386 -3.106 -28.960 1.00 44.70 62 GLY D O 1
ATOM 15024 N N . ALA H 2 63 ? 77.801 -0.940 -28.799 1.00 24.70 63 ALA D N 1
ATOM 15025 C CA . ALA H 2 63 ? 78.171 -0.885 -27.389 1.00 20.80 63 ALA D CA 1
ATOM 15026 C C . ALA H 2 63 ? 77.419 -1.930 -26.583 1.00 37.67 63 ALA D C 1
ATOM 15027 O O . ALA H 2 63 ? 78.009 -2.630 -25.747 1.00 43.30 63 ALA D O 1
ATOM 15029 N N . GLY H 2 64 ? 76.110 -2.061 -26.830 1.00 31.02 64 GLY D N 1
ATOM 15030 C CA . GLY H 2 64 ? 75.326 -2.996 -26.052 1.00 22.57 64 GLY D CA 1
ATOM 15031 C C . GLY H 2 64 ? 75.785 -4.413 -26.275 1.00 28.96 64 GLY D C 1
ATOM 15032 O O . GLY H 2 64 ? 75.890 -5.204 -25.329 1.00 35.97 64 GLY D O 1
ATOM 15033 N N . PHE H 2 65 ? 76.091 -4.751 -27.525 1.00 24.34 65 PHE D N 1
ATOM 15034 C CA . PHE H 2 65 ? 76.526 -6.114 -27.784 1.00 34.81 65 PHE D CA 1
ATOM 15035 C C . PHE H 2 65 ? 77.966 -6.374 -27.342 1.00 36.56 65 PHE D C 1
ATOM 15036 O O . PHE H 2 65 ? 78.266 -7.469 -26.866 1.00 34.88 65 PHE D O 1
ATOM 15044 N N . ILE H 2 66 ? 78.842 -5.371 -27.400 1.00 38.85 66 ILE D N 1
ATOM 15045 C CA . ILE H 2 66 ? 80.193 -5.515 -26.863 1.00 40.13 66 ILE D CA 1
ATOM 15046 C C . ILE H 2 66 ? 80.119 -5.808 -25.370 1.00 34.39 66 ILE D C 1
ATOM 15047 O O . ILE H 2 66 ? 80.760 -6.744 -24.857 1.00 29.44 66 ILE D O 1
ATOM 15052 N N . ALA H 2 67 ? 79.320 -5.010 -24.652 1.00 35.48 67 ALA D N 1
ATOM 15053 C CA . ALA H 2 67 ? 79.046 -5.318 -23.256 1.00 35.71 67 ALA D CA 1
ATOM 15054 C C . ALA H 2 67 ? 78.535 -6.735 -23.122 1.00 38.13 67 ALA D C 1
ATOM 15055 O O . ALA H 2 67 ? 78.979 -7.489 -22.250 1.00 36.21 67 ALA D O 1
ATOM 15057 N N . GLN H 2 68 ? 77.654 -7.143 -24.035 1.00 43.97 68 GLN D N 1
ATOM 15058 C CA . GLN H 2 68 ? 77.118 -8.491 -23.954 1.00 45.30 68 GLN D CA 1
ATOM 15059 C C . GLN H 2 68 ? 78.225 -9.527 -24.074 1.00 45.58 68 GLN D C 1
ATOM 15060 O O . GLN H 2 68 ? 78.318 -10.422 -23.236 1.00 34.61 68 GLN D O 1
ATOM 15066 N N . GLY H 2 69 ? 79.137 -9.364 -25.041 1.00 49.41 69 GLY D N 1
ATOM 15067 C CA . GLY H 2 69 ? 80.214 -10.333 -25.207 1.00 43.33 69 GLY D CA 1
ATOM 15068 C C . GLY H 2 69 ? 81.075 -10.446 -23.968 1.00 39.83 69 GLY D C 1
ATOM 15069 O O . GLY H 2 69 ? 81.412 -11.558 -23.522 1.00 47.26 69 GLY D O 1
ATOM 15070 N N . MET H 2 70 ? 81.377 -9.301 -23.351 1.00 35.38 70 MET D N 1
ATOM 15071 C CA . MET H 2 70 ? 82.059 -9.323 -22.059 1.00 43.84 70 MET D CA 1
ATOM 15072 C C . MET H 2 70 ? 81.291 -10.198 -21.077 1.00 41.95 70 MET D C 1
ATOM 15073 O O . MET H 2 70 ? 81.793 -11.229 -20.624 1.00 36.06 70 MET D O 1
ATOM 15078 N N . ALA H 2 71 ? 80.021 -9.853 -20.833 1.00 42.95 71 ALA D N 1
ATOM 15079 C CA . ALA H 2 71 ? 79.231 -10.550 -19.820 1.00 39.48 71 ALA D CA 1
ATOM 15080 C C . ALA H 2 71 ? 79.078 -12.029 -20.125 1.00 34.58 71 ALA D C 1
ATOM 15081 O O . ALA H 2 71 ? 79.130 -12.861 -19.214 1.00 36.35 71 ALA D O 1
ATOM 15083 N N . ARG H 2 72 ? 78.879 -12.381 -21.395 1.00 42.24 72 ARG D N 1
ATOM 15084 C CA . ARG H 2 72 ? 78.678 -13.779 -21.769 1.00 37.94 72 ARG D CA 1
ATOM 15085 C C . ARG H 2 72 ? 79.929 -14.613 -21.593 1.00 41.03 72 ARG D C 1
ATOM 15086 O O . ARG H 2 72 ? 79.807 -15.838 -21.489 1.00 54.63 72 ARG D O 1
ATOM 15094 N N . THR H 2 73 ? 81.126 -14.012 -21.607 1.00 49.13 73 THR D N 1
ATOM 15095 C CA . THR H 2 73 ? 82.276 -14.839 -21.241 1.00 49.07 73 THR D CA 1
ATOM 15096 C C . THR H 2 73 ? 82.696 -14.678 -19.789 1.00 48.69 73 THR D C 1
ATOM 15097 O O . THR H 2 73 ? 83.225 -15.628 -19.209 1.00 44.84 73 THR D O 1
ATOM 15101 N N . ASP H 2 74 ? 82.422 -13.525 -19.177 1.00 43.89 74 ASP D N 1
ATOM 15102 C CA . ASP H 2 74 ? 82.789 -13.276 -17.785 1.00 52.95 74 ASP D CA 1
ATOM 15103 C C . ASP H 2 74 ? 81.823 -13.925 -16.806 1.00 53.14 74 ASP D C 1
ATOM 15104 O O . ASP H 2 74 ? 82.255 -14.446 -15.775 1.00 50.54 74 ASP D O 1
ATOM 15109 N N . GLY H 2 75 ? 80.523 -13.904 -17.111 1.00 57.84 75 GLY D N 1
ATOM 15110 C CA . GLY H 2 75 ? 79.493 -14.260 -16.158 1.00 56.02 75 GLY D CA 1
ATOM 15111 C C . GLY H 2 75 ? 79.113 -13.166 -15.187 1.00 54.59 75 GLY D C 1
ATOM 15112 O O . GLY H 2 75 ? 78.344 -13.427 -14.255 1.00 64.00 75 GLY D O 1
ATOM 15113 N N . LYS H 2 76 ? 79.621 -11.961 -15.368 1.00 47.80 76 LYS D N 1
ATOM 15114 C CA . LYS H 2 76 ? 79.428 -10.817 -14.489 1.00 50.82 76 LYS D CA 1
ATOM 15115 C C . LYS H 2 76 ? 78.651 -9.727 -15.215 1.00 53.47 76 LYS D C 1
ATOM 15116 O O . LYS H 2 76 ? 78.708 -9.647 -16.447 1.00 57.93 76 LYS D O 1
ATOM 15122 N N . PRO H 2 77 ? 77.903 -8.882 -14.508 1.00 49.77 77 PRO D N 1
ATOM 15123 C CA . PRO H 2 77 ? 77.190 -7.807 -15.211 1.00 41.61 77 PRO D CA 1
ATOM 15124 C C . PRO H 2 77 ? 78.174 -6.923 -15.964 1.00 44.51 77 PRO D C 1
ATOM 15125 O O . PRO H 2 77 ? 79.255 -6.596 -15.467 1.00 51.92 77 PRO D O 1
ATOM 15129 N N . ALA H 2 78 ? 77.812 -6.596 -17.199 1.00 40.00 78 ALA D N 1
ATOM 15130 C CA . ALA H 2 78 ? 78.564 -5.694 -18.055 1.00 34.72 78 ALA D CA 1
ATOM 15131 C C . ALA H 2 78 ? 77.796 -4.386 -18.233 1.00 38.83 78 ALA D C 1
ATOM 15132 O O . ALA H 2 78 ? 76.564 -4.373 -18.201 1.00 47.39 78 ALA D O 1
ATOM 15134 N N . VAL H 2 79 ? 78.516 -3.282 -18.451 1.00 37.93 79 VAL D N 1
ATOM 15135 C CA . VAL H 2 79 ? 77.924 -1.947 -18.420 1.00 35.20 79 VAL D CA 1
ATOM 15136 C C . VAL H 2 79 ? 78.032 -1.284 -19.784 1.00 36.83 79 VAL D C 1
ATOM 15137 O O . VAL H 2 79 ? 79.103 -1.274 -20.399 1.00 41.87 79 VAL D O 1
ATOM 15141 N N . CYS H 2 80 ? 76.933 -0.711 -20.251 1.00 35.15 80 CYS D N 1
ATOM 15142 C CA . CYS H 2 80 ? 77.027 0.180 -21.393 1.00 31.28 80 CYS D CA 1
ATOM 15143 C C . CYS H 2 80 ? 76.317 1.475 -21.063 1.00 31.33 80 CYS D C 1
ATOM 15144 O O . CYS H 2 80 ? 75.524 1.542 -20.121 1.00 43.46 80 CYS D O 1
ATOM 15147 N N . MET H 2 81 ? 76.675 2.531 -21.795 1.00 31.94 81 MET D N 1
ATOM 15148 C CA . MET H 2 81 ? 76.201 3.880 -21.500 1.00 34.19 81 MET D CA 1
ATOM 15149 C C . MET H 2 81 ? 75.823 4.613 -22.775 1.00 35.84 81 MET D C 1
ATOM 15150 O O . MET H 2 81 ? 76.447 4.437 -23.832 1.00 28.45 81 MET D O 1
ATOM 15155 N N . ALA H 2 82 ? 74.794 5.451 -22.653 1.00 39.78 82 ALA D N 1
ATOM 15156 C CA . ALA H 2 82 ? 74.330 6.226 -23.789 1.00 36.81 82 ALA D CA 1
ATOM 15157 C C . ALA H 2 82 ? 73.658 7.504 -23.318 1.00 35.94 82 ALA D C 1
ATOM 15158 O O . ALA H 2 82 ? 73.278 7.653 -22.151 1.00 39.82 82 ALA D O 1
ATOM 15160 N N . CYS H 2 83 ? 73.504 8.423 -24.257 1.00 34.16 83 CYS D N 1
ATOM 15161 C CA . CYS H 2 83 ? 72.760 9.628 -23.967 1.00 41.25 83 CYS D CA 1
ATOM 15162 C C . CYS H 2 83 ? 71.273 9.338 -24.130 1.00 40.88 83 CYS D C 1
ATOM 15163 O O . CYS H 2 83 ? 70.861 8.210 -24.426 1.00 32.05 83 CYS D O 1
ATOM 15166 N N . SER H 2 84 ? 70.459 10.370 -23.919 1.00 44.73 84 SER D N 1
ATOM 15167 C CA . SER H 2 84 ? 69.022 10.277 -24.097 1.00 37.13 84 SER D CA 1
ATOM 15168 C C . SER H 2 84 ? 68.702 10.090 -25.572 1.00 38.07 84 SER D C 1
ATOM 15169 O O . SER H 2 84 ? 69.589 10.079 -26.434 1.00 45.12 84 SER D O 1
ATOM 15172 N N . GLY H 2 85 ? 67.417 9.891 -25.858 1.00 30.93 85 GLY D N 1
ATOM 15173 C CA . GLY H 2 85 ? 66.921 9.911 -27.213 1.00 33.21 85 GLY D CA 1
ATOM 15174 C C . GLY H 2 85 ? 67.538 8.839 -28.091 1.00 45.50 85 GLY D C 1
ATOM 15175 O O . GLY H 2 85 ? 67.496 7.636 -27.783 1.00 43.76 85 GLY D O 1
ATOM 15176 N N . PRO H 2 86 ? 68.197 9.271 -29.175 1.00 51.07 86 PRO D N 1
ATOM 15177 C CA . PRO H 2 86 ? 68.700 8.295 -30.155 1.00 41.89 86 PRO D CA 1
ATOM 15178 C C . PRO H 2 86 ? 69.717 7.360 -29.550 1.00 45.59 86 PRO D C 1
ATOM 15179 O O . PRO H 2 86 ? 69.739 6.167 -29.911 1.00 44.48 86 PRO D O 1
ATOM 15183 N N . GLY H 2 87 ? 70.518 7.862 -28.591 1.00 34.23 87 GLY D N 1
ATOM 15184 C CA . GLY H 2 87 ? 71.384 6.978 -27.826 1.00 29.24 87 GLY D CA 1
ATOM 15185 C C . GLY H 2 87 ? 70.601 5.867 -27.151 1.00 30.42 87 GLY D C 1
ATOM 15186 O O . GLY H 2 87 ? 70.960 4.692 -27.234 1.00 34.31 87 GLY D O 1
ATOM 15187 N N . ALA H 2 88 ? 69.527 6.233 -26.453 1.00 32.85 88 ALA D N 1
ATOM 15188 C CA . ALA H 2 88 ? 68.699 5.247 -25.771 1.00 24.75 88 ALA D CA 1
ATOM 15189 C C . ALA H 2 88 ? 68.034 4.283 -26.750 1.00 31.03 88 ALA D C 1
ATOM 15190 O O . ALA H 2 88 ? 68.086 3.061 -26.557 1.00 39.52 88 ALA D O 1
ATOM 15192 N N . THR H 2 89 ? 67.357 4.813 -27.778 1.00 28.21 89 THR D N 1
ATOM 15193 C CA . THR H 2 89 ? 66.618 3.943 -28.695 1.00 33.89 89 THR D CA 1
ATOM 15194 C C . THR H 2 89 ? 67.538 2.965 -29.423 1.00 39.65 89 THR D C 1
ATOM 15195 O O . THR H 2 89 ? 67.160 1.808 -29.648 1.00 51.42 89 THR D O 1
ATOM 15199 N N . ASN H 2 90 ? 68.763 3.392 -29.766 1.00 31.67 90 ASN D N 1
ATOM 15200 C CA . ASN H 2 90 ? 69.694 2.500 -30.455 1.00 28.36 90 ASN D CA 1
ATOM 15201 C C . ASN H 2 90 ? 70.087 1.292 -29.616 1.00 32.98 90 ASN D C 1
ATOM 15202 O O . ASN H 2 90 ? 70.470 0.248 -30.175 1.00 36.99 90 ASN D O 1
ATOM 15207 N N . LEU H 2 91 ? 69.953 1.396 -28.295 1.00 32.28 91 LEU D N 1
ATOM 15208 C CA . LEU H 2 91 ? 70.253 0.291 -27.406 1.00 34.98 91 LEU D CA 1
ATOM 15209 C C . LEU H 2 91 ? 69.212 -0.812 -27.454 1.00 34.51 91 LEU D C 1
ATOM 15210 O O . LEU H 2 91 ? 69.520 -1.958 -27.079 1.00 41.13 91 LEU D O 1
ATOM 15215 N N . VAL H 2 92 ? 67.990 -0.494 -27.900 1.00 25.03 92 VAL D N 1
ATOM 15216 C CA . VAL H 2 92 ? 66.858 -1.403 -27.690 1.00 25.76 92 VAL D CA 1
ATOM 15217 C C . VAL H 2 92 ? 67.166 -2.827 -28.143 1.00 29.82 92 VAL D C 1
ATOM 15218 O O . VAL H 2 92 ? 67.005 -3.774 -27.368 1.00 27.79 92 VAL D O 1
ATOM 15222 N N . THR H 2 93 ? 67.599 -3.003 -29.401 1.00 33.79 93 THR D N 1
ATOM 15223 C CA . THR H 2 93 ? 67.841 -4.357 -29.903 1.00 33.43 93 THR D CA 1
ATOM 15224 C C . THR H 2 93 ? 68.857 -5.097 -29.033 1.00 27.75 93 THR D C 1
ATOM 15225 O O . THR H 2 93 ? 68.627 -6.250 -28.652 1.00 25.28 93 THR D O 1
ATOM 15229 N N . ALA H 2 94 ? 69.951 -4.435 -28.642 1.00 26.10 94 ALA D N 1
ATOM 15230 C CA . ALA H 2 94 ? 70.943 -5.124 -27.816 1.00 28.63 94 ALA D CA 1
ATOM 15231 C C . ALA H 2 94 ? 70.376 -5.536 -26.457 1.00 33.14 94 ALA D C 1
ATOM 15232 O O . ALA H 2 94 ? 70.594 -6.675 -26.011 1.00 41.77 94 ALA D O 1
ATOM 15234 N N . ILE H 2 95 ? 69.616 -4.642 -25.803 1.00 31.03 95 ILE D N 1
ATOM 15235 C CA . ILE H 2 95 ? 69.072 -4.957 -24.479 1.00 35.97 95 ILE D CA 1
ATOM 15236 C C . ILE H 2 95 ? 68.048 -6.085 -24.588 1.00 38.50 95 ILE D C 1
ATOM 15237 O O . ILE H 2 95 ? 68.018 -7.019 -23.767 1.00 33.82 95 ILE D O 1
ATOM 15242 N N . ALA H 2 96 ? 67.176 -5.997 -25.595 1.00 36.13 96 ALA D N 1
ATOM 15243 C CA . ALA H 2 96 ? 66.177 -7.025 -25.812 1.00 23.86 96 ALA D CA 1
ATOM 15244 C C . ALA H 2 96 ? 66.833 -8.376 -26.022 1.00 38.63 96 ALA D C 1
ATOM 15245 O O . ALA H 2 96 ? 66.407 -9.391 -25.448 1.00 33.59 96 ALA D O 1
ATOM 15247 N N . ASP H 2 97 ? 67.907 -8.393 -26.805 1.00 35.73 97 ASP D N 1
ATOM 15248 C CA . ASP H 2 97 ? 68.634 -9.630 -27.036 1.00 37.65 97 ASP D CA 1
ATOM 15249 C C . ASP H 2 97 ? 69.138 -10.215 -25.725 1.00 38.99 97 ASP D C 1
ATOM 15250 O O . ASP H 2 97 ? 68.982 -11.417 -25.462 1.00 39.71 97 ASP D O 1
ATOM 15255 N N . ALA H 2 98 ? 69.729 -9.370 -24.874 1.00 41.00 98 ALA D N 1
ATOM 15256 C CA . ALA H 2 98 ? 70.192 -9.853 -23.575 1.00 32.76 98 ALA D CA 1
ATOM 15257 C C . ALA H 2 98 ? 69.035 -10.415 -22.744 1.00 39.51 98 ALA D C 1
ATOM 15258 O O . ALA H 2 98 ? 69.197 -11.432 -22.060 1.00 41.88 98 ALA D O 1
ATOM 15260 N N . ARG H 2 99 ? 67.857 -9.779 -22.794 1.00 36.29 99 ARG D N 1
ATOM 15261 C CA . ARG H 2 99 ? 66.707 -10.318 -22.064 1.00 33.16 99 ARG D CA 1
ATOM 15262 C C . ARG H 2 99 ? 66.312 -11.699 -22.584 1.00 31.72 99 ARG D C 1
ATOM 15263 O O . ARG H 2 99 ? 66.074 -12.615 -21.799 1.00 39.32 99 ARG D O 1
ATOM 15271 N N . LEU H 2 100 ? 66.179 -11.871 -2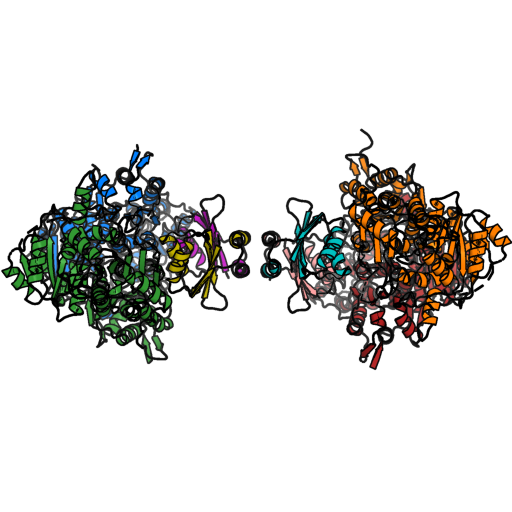3.898 1.00 40.14 100 LEU D N 1
ATOM 15272 C CA . LEU H 2 100 ? 65.724 -13.192 -24.322 1.00 46.09 100 LEU D CA 1
ATOM 15273 C C . LEU H 2 100 ? 66.813 -14.253 -24.192 1.00 45.71 100 LEU D C 1
ATOM 15274 O O . LEU H 2 100 ? 66.488 -15.447 -24.128 1.00 52.06 100 LEU D O 1
ATOM 15279 N N . ASP H 2 101 ? 68.080 -13.858 -24.073 1.00 38.82 101 ASP D N 1
ATOM 15280 C CA . ASP H 2 101 ? 69.126 -14.838 -23.817 1.00 42.21 101 ASP D CA 1
ATOM 15281 C C . ASP H 2 101 ? 69.578 -14.923 -22.350 1.00 43.93 101 ASP D C 1
ATOM 15282 O O . ASP H 2 101 ? 70.539 -15.635 -22.066 1.00 44.00 101 ASP D O 1
ATOM 15287 N N . SER H 2 102 ? 68.939 -14.210 -21.417 1.00 39.99 102 SER D N 1
ATOM 15288 C CA . SER H 2 102 ? 69.249 -14.289 -19.974 1.00 37.54 102 SER D CA 1
ATOM 15289 C C . SER H 2 102 ? 70.702 -13.901 -19.712 1.00 50.61 102 SER D C 1
ATOM 15290 O O . SER H 2 102 ? 71.476 -14.640 -19.097 1.00 56.92 102 SER D O 1
ATOM 15293 N N . ILE H 2 103 ? 71.053 -12.712 -20.173 1.00 45.83 103 ILE D N 1
ATOM 15294 C CA . ILE H 2 103 ? 72.407 -12.187 -20.068 1.00 38.19 103 ILE D CA 1
ATOM 15295 C C . ILE H 2 103 ? 72.365 -10.999 -19.118 1.00 46.75 103 ILE D C 1
ATOM 15296 O O . ILE H 2 103 ? 71.464 -10.160 -19.232 1.00 47.94 103 ILE D O 1
ATOM 15301 N N . PRO H 2 104 ? 73.249 -10.923 -18.155 1.00 43.05 104 PRO D N 1
ATOM 15302 C CA . PRO H 2 104 ? 73.205 -9.805 -17.205 1.00 34.58 104 PRO D CA 1
ATOM 15303 C C . PRO H 2 104 ? 73.877 -8.541 -17.717 1.00 45.64 104 PRO D C 1
ATOM 15304 O O . PRO H 2 104 ? 75.104 -8.475 -17.742 1.00 51.29 104 PRO D O 1
ATOM 15308 N N . LEU H 2 105 ? 73.115 -7.534 -18.140 1.00 54.62 105 LEU D N 1
ATOM 15309 C CA . LEU H 2 105 ? 73.684 -6.226 -18.446 1.00 51.94 105 LEU D CA 1
ATOM 15310 C C . LEU H 2 105 ? 73.065 -5.146 -17.589 1.00 55.85 105 LEU D C 1
ATOM 15311 O O . LEU H 2 105 ? 71.887 -5.204 -17.233 1.00 60.29 105 LEU D O 1
ATOM 15316 N N . ILE H 2 106 ? 73.902 -4.167 -17.274 1.00 48.68 106 ILE D N 1
ATOM 15317 C CA . ILE H 2 106 ? 73.495 -2.891 -16.733 1.00 41.72 106 ILE D CA 1
ATOM 15318 C C . ILE H 2 106 ? 73.656 -1.878 -17.857 1.00 42.86 106 ILE D C 1
ATOM 15319 O O . ILE H 2 106 ? 74.737 -1.748 -18.461 1.00 47.03 106 ILE D O 1
ATOM 15324 N N . CYS H 2 107 ? 72.576 -1.177 -18.146 1.00 33.46 107 CYS D N 1
ATOM 15325 C CA . CYS H 2 107 ? 72.514 -0.198 -19.214 1.00 34.30 107 CYS D CA 1
ATOM 15326 C C . CYS H 2 107 ? 72.151 1.137 -18.590 1.00 34.85 107 CYS D C 1
ATOM 15327 O O . CYS H 2 107 ? 71.123 1.249 -17.914 1.00 46.45 107 CYS D O 1
ATOM 15330 N N . ILE H 2 108 ? 73.013 2.130 -18.763 1.00 33.26 108 ILE D N 1
ATOM 15331 C CA . ILE H 2 108 ? 72.841 3.430 -18.129 1.00 29.41 108 ILE D CA 1
ATOM 15332 C C . ILE H 2 108 ? 72.692 4.483 -19.213 1.00 33.25 108 ILE D C 1
ATOM 15333 O O . ILE H 2 108 ? 73.526 4.584 -20.122 1.00 40.26 108 ILE D O 1
ATOM 15338 N N . THR H 2 109 ? 71.629 5.250 -19.139 1.00 28.33 109 THR D N 1
ATOM 15339 C CA . THR H 2 109 ? 71.418 6.283 -20.129 1.00 33.73 109 THR D CA 1
ATOM 15340 C C . THR H 2 109 ? 71.065 7.586 -19.420 1.00 42.50 109 THR D C 1
ATOM 15341 O O . THR H 2 109 ? 70.330 7.586 -18.426 1.00 35.23 109 THR D O 1
ATOM 15345 N N . GLY H 2 110 ? 71.607 8.694 -19.919 1.00 42.12 110 GLY D N 1
ATOM 15346 C CA . GLY H 2 110 ? 71.187 9.985 -19.424 1.00 43.08 110 GLY D CA 1
ATOM 15347 C C . GLY H 2 110 ? 69.809 10.357 -19.932 1.00 52.22 110 GLY D C 1
ATOM 15348 O O . GLY H 2 110 ? 69.339 9.868 -20.964 1.00 63.03 110 GLY D O 1
ATOM 15349 N N . GLN H 2 111 ? 69.142 11.238 -19.187 1.00 44.48 111 GLN D N 1
ATOM 15350 C CA . GLN H 2 111 ? 67.812 11.696 -19.556 1.00 43.73 111 GLN D CA 1
ATOM 15351 C C . GLN H 2 111 ? 67.697 13.174 -19.200 1.00 46.51 111 GLN D C 1
ATOM 15352 O O . GLN H 2 111 ? 68.483 13.694 -18.406 1.00 48.07 111 GLN D O 1
ATOM 15358 N N . VAL H 2 112 ? 66.761 13.867 -19.852 1.00 47.54 112 VAL D N 1
ATOM 15359 C CA . VAL H 2 112 ? 66.588 15.311 -19.658 1.00 48.44 112 VAL D CA 1
ATOM 15360 C C . VAL H 2 112 ? 66.366 15.599 -18.178 1.00 47.63 112 VAL D C 1
ATOM 15361 O O . VAL H 2 112 ? 65.974 14.691 -17.429 1.00 46.99 112 VAL D O 1
ATOM 15365 N N . PRO H 2 113 ? 66.659 16.813 -17.703 1.00 44.09 113 PRO D N 1
ATOM 15366 C CA . PRO H 2 113 ? 66.393 17.145 -16.297 1.00 47.35 113 PRO D CA 1
ATOM 15367 C C . PRO H 2 113 ? 64.938 16.910 -15.920 1.00 70.24 113 PRO D C 1
ATOM 15368 O O . PRO H 2 113 ? 64.020 17.122 -16.720 1.00 68.68 113 PRO D O 1
ATOM 15372 N N . ALA H 2 114 ? 64.742 16.540 -14.652 1.00 95.15 114 ALA D N 1
ATOM 15373 C CA . ALA H 2 114 ? 63.457 16.150 -14.077 1.00 105.63 114 ALA D CA 1
ATOM 15374 C C . ALA H 2 114 ? 62.282 17.060 -14.450 1.00 117.40 114 ALA D C 1
ATOM 15375 O O . ALA H 2 114 ? 61.147 16.583 -14.568 1.00 132.77 114 ALA D O 1
ATOM 15377 N N . SER H 2 115 ? 62.522 18.355 -14.630 1.00 104.45 115 SER D N 1
ATOM 15378 C CA . SER H 2 115 ? 61.471 19.248 -15.109 1.00 91.76 115 SER D CA 1
ATOM 15379 C C . SER H 2 115 ? 60.814 18.713 -16.391 1.00 80.48 115 SER D C 1
ATOM 15380 O O . SER H 2 115 ? 61.424 18.696 -17.466 1.00 71.26 115 SER D O 1
ATOM 15383 N N . GLN H 2 123 ? 60.479 15.916 -20.535 1.00 74.68 123 GLN D N 1
ATOM 15384 C CA . GLN H 2 123 ? 60.454 14.610 -21.181 1.00 77.89 123 GLN D CA 1
ATOM 15385 C C . GLN H 2 123 ? 60.472 14.777 -22.695 1.00 97.31 123 GLN D C 1
ATOM 15386 O O . GLN H 2 123 ? 59.890 15.732 -23.219 1.00 111.36 123 GLN D O 1
ATOM 15388 N N . GLU H 2 124 ? 61.147 13.857 -23.394 1.00 101.05 124 GLU D N 1
ATOM 15389 C CA . GLU H 2 124 ? 61.157 13.851 -24.858 1.00 98.19 124 GLU D CA 1
ATOM 15390 C C . GLU H 2 124 ? 60.968 12.437 -25.415 1.00 86.62 124 GLU D C 1
ATOM 15391 O O . GLU H 2 124 ? 60.027 12.207 -26.183 1.00 92.39 124 GLU D O 1
ATOM 15397 N N . VAL H 2 125 ? 61.831 11.482 -25.051 1.00 66.68 125 VAL D N 1
ATOM 15398 C CA . VAL H 2 125 ? 61.629 10.082 -25.419 1.00 53.03 125 VAL D CA 1
ATOM 15399 C C . VAL H 2 125 ? 61.434 9.283 -24.135 1.00 46.46 125 VAL D C 1
ATOM 15400 O O . VAL H 2 125 ? 62.246 9.368 -23.208 1.00 30.52 125 VAL D O 1
ATOM 15404 N N . ASP H 2 126 ? 60.376 8.476 -24.102 1.00 46.92 126 ASP D N 1
ATOM 15405 C CA . ASP H 2 126 ? 59.996 7.743 -22.896 1.00 39.08 126 ASP D CA 1
ATOM 15406 C C . ASP H 2 126 ? 60.844 6.475 -22.741 1.00 32.80 126 ASP D C 1
ATOM 15407 O O . ASP H 2 126 ? 60.364 5.343 -22.835 1.00 28.54 126 ASP D O 1
ATOM 15412 N N . THR H 2 127 ? 62.110 6.686 -22.365 1.00 31.93 127 THR D N 1
ATOM 15413 C CA . THR H 2 127 ? 63.039 5.569 -22.183 1.00 32.82 127 THR D CA 1
ATOM 15414 C C . THR H 2 127 ? 62.478 4.545 -21.194 1.00 35.12 127 THR D C 1
ATOM 15415 O O . THR H 2 127 ? 62.572 3.338 -21.424 1.00 34.50 127 THR D O 1
ATOM 15419 N N . TYR H 2 128 ? 61.903 4.997 -20.078 1.00 39.34 128 TYR D N 1
ATOM 15420 C CA . TYR H 2 128 ? 61.306 4.044 -19.143 1.00 30.57 128 TYR D CA 1
ATOM 15421 C C . TYR H 2 128 ? 60.279 3.174 -19.845 1.00 33.93 128 TYR D C 1
ATOM 15422 O O . TYR H 2 128 ? 60.396 1.932 -19.855 1.00 35.89 128 TYR D O 1
ATOM 15431 N N . GLY H 2 129 ? 59.302 3.822 -20.497 1.00 29.81 129 GLY D N 1
ATOM 15432 C CA . GLY H 2 129 ? 58.265 3.085 -21.203 1.00 31.43 129 GLY D CA 1
ATOM 15433 C C . GLY H 2 129 ? 58.830 2.105 -22.212 1.00 38.75 129 GLY D C 1
ATOM 15434 O O . GLY H 2 129 ? 58.490 0.918 -22.201 1.00 44.26 129 GLY D O 1
ATOM 15435 N N . ILE H 2 130 ? 59.753 2.577 -23.059 1.00 30.40 130 ILE D N 1
ATOM 15436 C CA . ILE H 2 130 ? 60.362 1.704 -24.058 1.00 29.00 130 ILE D CA 1
ATOM 15437 C C . ILE H 2 130 ? 61.039 0.502 -23.398 1.00 30.66 130 ILE D C 1
ATOM 15438 O O . ILE H 2 130 ? 60.963 -0.620 -23.907 1.00 31.29 130 ILE D O 1
ATOM 15443 N N . SER H 2 131 ? 61.643 0.694 -22.224 1.00 30.51 131 SER D N 1
ATOM 15444 C CA . SER H 2 131 ? 62.434 -0.381 -21.634 1.00 36.48 131 SER D CA 1
ATOM 15445 C C . SER H 2 131 ? 61.603 -1.422 -20.880 1.00 37.21 131 SER D C 1
ATOM 15446 O O . SER H 2 131 ? 62.054 -2.567 -20.765 1.00 43.05 131 SER D O 1
ATOM 15449 N N . ILE H 2 132 ? 60.428 -1.061 -20.360 1.00 31.81 132 ILE D N 1
ATOM 15450 C CA . ILE H 2 132 ? 59.551 -1.999 -19.639 1.00 36.10 132 ILE D CA 1
ATOM 15451 C C . ILE H 2 132 ? 59.433 -3.400 -20.260 1.00 40.05 132 ILE D C 1
ATOM 15452 O O . ILE H 2 132 ? 59.762 -4.393 -19.583 1.00 36.13 132 ILE D O 1
ATOM 15457 N N . PRO H 2 133 ? 59.019 -3.572 -21.520 1.00 36.94 133 PRO D N 1
ATOM 15458 C CA . PRO H 2 133 ? 58.853 -4.929 -22.046 1.00 36.98 133 PRO D CA 1
ATOM 15459 C C . PRO H 2 133 ? 60.133 -5.608 -22.512 1.00 39.60 133 PRO D C 1
ATOM 15460 O O . PRO H 2 133 ? 60.052 -6.726 -23.037 1.00 44.91 133 PRO D O 1
ATOM 15464 N N . ILE H 2 134 ? 61.316 -5.016 -22.324 1.00 31.50 134 ILE D N 1
ATOM 15465 C CA . ILE H 2 134 ? 62.534 -5.681 -22.792 1.00 35.84 134 ILE D CA 1
ATOM 15466 C C . ILE H 2 134 ? 63.623 -5.781 -21.722 1.00 36.97 134 ILE D C 1
ATOM 15467 O O . ILE H 2 134 ? 64.768 -6.124 -22.028 1.00 54.22 134 ILE D O 1
ATOM 15472 N N . THR H 2 135 ? 63.301 -5.484 -20.472 1.00 35.70 135 THR D N 1
ATOM 15473 C CA . THR H 2 135 ? 64.283 -5.545 -19.394 1.00 32.69 135 THR D CA 1
ATOM 15474 C C . THR H 2 135 ? 63.779 -6.470 -18.290 1.00 39.95 135 THR D C 1
ATOM 15475 O O . THR H 2 135 ? 62.570 -6.656 -18.128 1.00 45.60 135 THR D O 1
ATOM 15479 N N . LYS H 2 136 ? 64.714 -7.034 -17.514 1.00 35.87 136 LYS D N 1
ATOM 15480 C CA . LYS H 2 136 ? 64.322 -7.729 -16.290 1.00 35.42 136 LYS D CA 1
ATOM 15481 C C . LYS H 2 136 ? 63.804 -6.762 -15.228 1.00 33.03 136 LYS D C 1
ATOM 15482 O O . LYS H 2 136 ? 62.899 -7.109 -14.464 1.00 42.23 136 LYS D O 1
ATOM 15488 N N . HIS H 2 137 ? 64.315 -5.539 -15.205 1.00 30.51 137 HIS D N 1
ATOM 15489 C CA . HIS H 2 137 ? 63.718 -4.450 -14.445 1.00 33.30 137 HIS D CA 1
ATOM 15490 C C . HIS H 2 137 ? 64.347 -3.173 -14.989 1.00 42.98 137 HIS D C 1
ATOM 15491 O O . HIS H 2 137 ? 65.400 -3.218 -15.654 1.00 29.50 137 HIS D O 1
ATOM 15498 N N . ASN H 2 138 ? 63.719 -2.031 -14.672 1.00 41.72 138 ASN D N 1
ATOM 15499 C CA . ASN H 2 138 ? 64.180 -0.743 -15.173 1.00 35.27 138 ASN D CA 1
ATOM 15500 C C . ASN H 2 138 ? 63.952 0.324 -14.108 1.00 31.02 138 ASN D C 1
ATOM 15501 O O . ASN H 2 138 ? 63.283 0.088 -13.100 1.00 44.82 138 ASN D O 1
ATOM 15506 N N . TYR H 2 139 ? 64.610 1.471 -14.288 1.00 28.04 139 TYR D N 1
ATOM 15507 C CA . TYR H 2 139 ? 64.586 2.546 -13.302 1.00 31.50 139 TYR D CA 1
ATOM 15508 C C . TYR H 2 139 ? 64.646 3.912 -13.976 1.00 34.05 139 TYR D C 1
ATOM 15509 O O . TYR H 2 139 ? 65.315 4.099 -14.992 1.00 40.26 139 TYR D O 1
ATOM 15518 N N . LEU H 2 140 ? 63.965 4.872 -13.363 1.00 29.77 140 LEU D N 1
ATOM 15519 C CA . LEU H 2 140 ? 64.176 6.292 -13.597 1.00 30.76 140 LEU D CA 1
ATOM 15520 C C . LEU H 2 140 ? 64.424 6.946 -12.245 1.00 41.01 140 LEU D C 1
ATOM 15521 O O . LEU H 2 140 ? 63.492 7.092 -11.449 1.00 58.82 140 LEU D O 1
ATOM 15526 N N . VAL H 2 141 ? 65.673 7.309 -11.964 1.00 44.27 141 VAL D N 1
ATOM 15527 C CA . VAL H 2 141 ? 65.994 7.886 -10.660 1.00 51.22 141 VAL D CA 1
ATOM 15528 C C . VAL H 2 141 ? 65.628 9.374 -10.701 1.00 48.10 141 VAL D C 1
ATOM 15529 O O . VAL H 2 141 ? 66.117 10.127 -11.533 1.00 52.43 141 VAL D O 1
ATOM 15533 N N . ARG H 2 142 ? 64.690 9.787 -9.870 1.00 47.99 142 ARG D N 1
ATOM 15534 C CA . ARG H 2 142 ? 64.232 11.170 -9.867 1.00 51.53 142 ARG D CA 1
ATOM 15535 C C . ARG H 2 142 ? 64.927 12.011 -8.803 1.00 64.62 142 ARG D C 1
ATOM 15536 O O . ARG H 2 142 ? 64.848 13.243 -8.849 1.00 70.50 142 ARG D O 1
ATOM 15544 N N . HIS H 2 143 ? 65.596 11.381 -7.840 1.00 69.37 143 HIS D N 1
ATOM 15545 C CA . HIS H 2 143 ? 66.342 12.101 -6.822 1.00 68.77 143 HIS D CA 1
ATOM 15546 C C . HIS H 2 143 ? 67.644 11.368 -6.543 1.00 56.92 143 HIS D C 1
ATOM 15547 O O . HIS H 2 143 ? 67.659 10.152 -6.349 1.00 40.30 143 HIS D O 1
ATOM 15554 N N . ILE H 2 144 ? 68.724 12.138 -6.470 1.00 58.40 144 ILE D N 1
ATOM 15555 C CA . ILE H 2 144 ? 70.047 11.581 -6.242 1.00 58.98 144 ILE D CA 1
ATOM 15556 C C . ILE H 2 144 ? 70.106 10.763 -4.944 1.00 61.61 144 ILE D C 1
ATOM 15557 O O . ILE H 2 144 ? 70.890 9.815 -4.839 1.00 59.80 144 ILE D O 1
ATOM 15562 N N . GLU H 2 145 ? 69.304 11.112 -3.928 1.00 58.16 145 GLU D N 1
ATOM 15563 C CA . GLU H 2 145 ? 69.326 10.321 -2.694 1.00 57.10 145 GLU D CA 1
ATOM 15564 C C . GLU H 2 145 ? 68.922 8.869 -2.941 1.00 59.07 145 GLU D C 1
ATOM 15565 O O . GLU H 2 145 ? 69.173 8.013 -2.087 1.00 54.50 145 GLU D O 1
ATOM 15571 N N . GLU H 2 146 ? 68.243 8.582 -4.061 1.00 56.68 146 GLU D N 1
ATOM 15572 C CA . GLU H 2 146 ? 67.922 7.208 -4.434 1.00 52.45 146 GLU D CA 1
ATOM 15573 C C . GLU H 2 146 ? 69.071 6.502 -5.139 1.00 57.03 146 GLU D C 1
ATOM 15574 O O . GLU H 2 146 ? 68.996 5.288 -5.347 1.00 65.12 146 GLU D O 1
ATOM 15580 N N . LEU H 2 147 ? 70.107 7.236 -5.525 1.00 52.38 147 LEU D N 1
ATOM 15581 C CA . LEU H 2 147 ? 71.132 6.691 -6.411 1.00 50.86 147 LEU D CA 1
ATOM 15582 C C . LEU H 2 147 ? 71.916 5.527 -5.814 1.00 50.62 147 LEU D C 1
ATOM 15583 O O . LEU H 2 147 ? 72.128 4.542 -6.539 1.00 57.03 147 LEU D O 1
ATOM 15588 N N . PRO H 2 148 ? 72.344 5.539 -4.534 1.00 46.88 148 PRO D N 1
ATOM 15589 C CA . PRO H 2 148 ? 73.013 4.352 -3.986 1.00 42.65 148 PRO D CA 1
ATOM 15590 C C . PRO H 2 148 ? 72.174 3.094 -4.114 1.00 47.96 148 PRO D C 1
ATOM 15591 O O . PRO H 2 148 ? 72.560 2.139 -4.792 1.00 58.51 148 PRO D O 1
ATOM 15595 N N . GLN H 2 149 ? 70.995 3.117 -3.496 1.00 54.96 149 GLN D N 1
ATOM 15596 C CA . GLN H 2 149 ? 70.139 1.935 -3.434 1.00 52.57 149 GLN D CA 1
ATOM 15597 C C . GLN H 2 149 ? 69.751 1.438 -4.828 1.00 52.50 149 GLN D C 1
ATOM 15598 O O . GLN H 2 149 ? 69.884 0.243 -5.137 1.00 47.42 149 GLN D O 1
ATOM 15604 N N . VAL H 2 150 ? 69.266 2.340 -5.688 1.00 48.32 150 VAL D N 1
ATOM 15605 C CA . VAL H 2 150 ? 68.961 1.956 -7.066 1.00 46.36 150 VAL D CA 1
ATOM 15606 C C . VAL H 2 150 ? 70.103 1.129 -7.642 1.00 41.63 150 VAL D C 1
ATOM 15607 O O . VAL H 2 150 ? 69.898 0.026 -8.174 1.00 36.43 150 VAL D O 1
ATOM 15611 N N . MET H 2 151 ? 71.333 1.630 -7.524 1.00 37.01 151 MET D N 1
ATOM 15612 C CA . MET H 2 151 ? 72.394 0.901 -8.202 1.00 36.25 151 MET D CA 1
ATOM 15613 C C . MET H 2 151 ? 72.605 -0.467 -7.572 1.00 37.82 151 MET D C 1
ATOM 15614 O O . MET H 2 151 ? 72.710 -1.472 -8.294 1.00 38.70 151 MET D O 1
ATOM 15619 N N . SER H 2 152 ? 72.563 -0.557 -6.238 1.00 38.06 152 SER D N 1
ATOM 15620 C CA . SER H 2 152 ? 72.722 -1.874 -5.639 1.00 38.51 152 SER D CA 1
ATOM 15621 C C . SER H 2 152 ? 71.648 -2.804 -6.154 1.00 40.02 152 SER D C 1
ATOM 15622 O O . SER H 2 152 ? 71.959 -3.894 -6.656 1.00 45.81 152 SER D O 1
ATOM 15625 N N . ASP H 2 153 ? 70.406 -2.309 -6.236 1.00 40.94 153 ASP D N 1
ATOM 15626 C CA . ASP H 2 153 ? 69.346 -3.223 -6.620 1.00 37.01 153 ASP D CA 1
ATOM 15627 C C . ASP H 2 153 ? 69.550 -3.663 -8.047 1.00 38.88 153 ASP D C 1
ATOM 15628 O O . ASP H 2 153 ? 69.457 -4.864 -8.339 1.00 44.33 153 ASP D O 1
ATOM 15633 N N . ALA H 2 154 ? 70.003 -2.738 -8.907 1.00 34.01 154 ALA D N 1
ATOM 15634 C CA . ALA H 2 154 ? 70.238 -3.109 -10.294 1.00 33.81 154 ALA D CA 1
ATOM 15635 C C . ALA H 2 154 ? 71.244 -4.237 -10.374 1.00 39.48 154 ALA D C 1
ATOM 15636 O O . ALA H 2 154 ? 70.967 -5.297 -10.959 1.00 42.09 154 ALA D O 1
ATOM 15638 N N . PHE H 2 155 ? 72.387 -4.064 -9.707 1.00 34.02 155 PHE D N 1
ATOM 15639 C CA . PHE H 2 155 ? 73.425 -5.064 -9.862 1.00 28.95 155 PHE D CA 1
ATOM 15640 C C . PHE H 2 155 ? 72.997 -6.373 -9.232 1.00 33.89 155 PHE D C 1
ATOM 15641 O O . PHE H 2 155 ? 73.355 -7.444 -9.731 1.00 40.78 155 PHE D O 1
ATOM 15649 N N . ARG H 2 156 ? 72.163 -6.319 -8.192 1.00 39.84 156 ARG D N 1
ATOM 15650 C CA . ARG H 2 156 ? 71.653 -7.564 -7.633 1.00 41.08 156 ARG D CA 1
ATOM 15651 C C . ARG H 2 156 ? 70.713 -8.227 -8.633 1.00 38.81 156 ARG D C 1
ATOM 15652 O O . ARG H 2 156 ? 70.847 -9.419 -8.936 1.00 40.15 156 ARG D O 1
ATOM 15660 N N . ILE H 2 157 ? 69.777 -7.451 -9.192 1.00 39.01 157 ILE D N 1
ATOM 15661 C CA . ILE H 2 157 ? 68.737 -8.035 -10.031 1.00 38.38 157 ILE D CA 1
ATOM 15662 C C . ILE H 2 157 ? 69.326 -8.593 -11.321 1.00 50.24 157 ILE D C 1
ATOM 15663 O O . ILE H 2 157 ? 68.928 -9.670 -11.784 1.00 59.20 157 ILE D O 1
ATOM 15668 N N . ALA H 2 158 ? 70.292 -7.890 -11.921 1.00 46.38 158 ALA D N 1
ATOM 15669 C CA . ALA H 2 158 ? 70.881 -8.398 -13.155 1.00 36.48 158 ALA D CA 1
ATOM 15670 C C . ALA H 2 158 ? 71.578 -9.726 -12.921 1.00 47.83 158 ALA D C 1
ATOM 15671 O O . ALA H 2 158 ? 71.657 -10.560 -13.827 1.00 60.19 158 ALA D O 1
ATOM 15673 N N . GLN H 2 159 ? 72.025 -9.974 -11.700 1.00 49.56 159 GLN D N 1
ATOM 15674 C CA . GLN H 2 159 ? 72.954 -11.062 -11.462 1.00 48.26 159 GLN D CA 1
ATOM 15675 C C . GLN H 2 159 ? 72.294 -12.268 -10.829 1.00 52.29 159 GLN D C 1
ATOM 15676 O O . GLN H 2 159 ? 72.873 -13.360 -10.865 1.00 59.40 159 GLN D O 1
ATOM 15682 N N . SER H 2 160 ? 71.095 -12.106 -10.283 1.00 44.15 160 SER D N 1
ATOM 15683 C CA . SER H 2 160 ? 70.475 -13.154 -9.493 1.00 45.14 160 SER D CA 1
ATOM 15684 C C . SER H 2 160 ? 69.474 -13.956 -10.307 1.00 40.14 160 SER D C 1
ATOM 15685 O O . SER H 2 160 ? 69.128 -13.612 -11.435 1.00 50.67 160 SER D O 1
ATOM 15688 N N . GLY H 2 161 ? 69.045 -15.063 -9.717 1.00 37.55 161 GLY D N 1
ATOM 15689 C CA . GLY H 2 161 ? 68.045 -15.939 -10.281 1.00 36.30 161 GLY D CA 1
ATOM 15690 C C . GLY H 2 161 ? 68.331 -16.206 -11.730 1.00 41.35 161 GLY D C 1
ATOM 15691 O O . GLY H 2 161 ? 69.439 -16.602 -12.085 1.00 50.29 161 GLY D O 1
ATOM 15692 N N . ARG H 2 162 ? 67.353 -15.922 -12.580 1.00 45.90 162 ARG D N 1
ATOM 15693 C CA . ARG H 2 162 ? 67.570 -15.940 -14.011 1.00 31.33 162 ARG D CA 1
ATOM 15694 C C . ARG H 2 162 ? 68.102 -14.574 -14.404 1.00 40.41 162 ARG D C 1
ATOM 15695 O O . ARG H 2 162 ? 67.396 -13.569 -14.216 1.00 38.22 162 ARG D O 1
ATOM 15703 N N . PRO H 2 163 ? 69.340 -14.470 -14.867 1.00 42.87 163 PRO D N 1
ATOM 15704 C CA . PRO H 2 163 ? 69.923 -13.150 -15.133 1.00 42.95 163 PRO D CA 1
ATOM 15705 C C . PRO H 2 163 ? 69.202 -12.463 -16.275 1.00 38.81 163 PRO D C 1
ATOM 15706 O O . PRO H 2 163 ? 68.463 -13.072 -17.041 1.00 51.57 163 PRO D O 1
ATOM 15710 N N . GLY H 2 164 ? 69.413 -11.160 -16.360 1.00 33.21 164 GLY D N 1
ATOM 15711 C CA . GLY H 2 164 ? 68.836 -10.355 -17.404 1.00 34.87 164 GLY D CA 1
ATOM 15712 C C . GLY H 2 164 ? 69.322 -8.924 -17.309 1.00 37.88 164 GLY D C 1
ATOM 15713 O O . GLY H 2 164 ? 70.042 -8.538 -16.380 1.00 40.62 164 GLY D O 1
ATOM 15714 N N . PRO H 2 165 ? 68.925 -8.106 -18.275 1.00 35.07 165 PRO D N 1
ATOM 15715 C CA . PRO H 2 165 ? 69.385 -6.713 -18.302 1.00 30.39 165 PRO D CA 1
ATOM 15716 C C . PRO H 2 165 ? 68.570 -5.817 -17.389 1.00 35.86 165 PRO D C 1
ATOM 15717 O O . PRO H 2 165 ? 67.357 -5.987 -17.241 1.00 45.88 165 PRO D O 1
ATOM 15721 N N . VAL H 2 166 ? 69.254 -4.855 -16.767 1.00 31.39 166 VAL D N 1
ATOM 15722 C CA . VAL H 2 166 ? 68.603 -3.809 -15.994 1.00 28.49 166 VAL D CA 1
ATOM 15723 C C . VAL H 2 166 ? 68.979 -2.470 -16.594 1.00 32.00 166 VAL D C 1
ATOM 15724 O O . VAL H 2 166 ? 70.153 -2.213 -16.855 1.00 45.22 166 VAL D O 1
ATOM 15728 N N . TRP H 2 167 ? 67.988 -1.608 -16.763 1.00 36.91 167 TRP D N 1
ATOM 15729 C CA . TRP H 2 167 ? 68.147 -0.327 -17.426 1.00 37.00 167 TRP D CA 1
ATOM 15730 C C . TRP H 2 167 ? 67.943 0.780 -16.398 1.00 43.12 167 TRP D C 1
ATOM 15731 O O . TRP H 2 167 ? 66.908 0.827 -15.723 1.00 44.18 167 TRP D O 1
ATOM 15742 N N . ILE H 2 168 ? 68.949 1.639 -16.255 1.00 35.14 168 ILE D N 1
ATOM 15743 C CA . ILE H 2 168 ? 68.900 2.769 -15.340 1.00 32.63 168 ILE D CA 1
ATOM 15744 C C . ILE H 2 168 ? 68.940 4.058 -16.161 1.00 35.46 168 ILE D C 1
ATOM 15745 O O . ILE H 2 168 ? 69.895 4.299 -16.907 1.00 48.95 168 ILE D O 1
ATOM 15750 N N . ASP H 2 169 ? 67.888 4.861 -16.062 1.00 36.44 169 ASP D N 1
ATOM 15751 C CA . ASP H 2 169 ? 67.807 6.155 -16.736 1.00 43.38 169 ASP D CA 1
ATOM 15752 C C . ASP H 2 169 ? 68.073 7.246 -15.694 1.00 42.51 169 ASP D C 1
ATOM 15753 O O . ASP H 2 169 ? 67.333 7.357 -14.708 1.00 39.68 169 ASP D O 1
ATOM 15758 N N . ILE H 2 170 ? 69.089 8.076 -15.927 1.00 42.28 170 ILE D N 1
ATOM 15759 C CA . ILE H 2 170 ? 69.537 9.036 -14.915 1.00 36.96 170 ILE D CA 1
ATOM 15760 C C . ILE H 2 170 ? 69.536 10.470 -15.443 1.00 41.67 170 ILE D C 1
ATOM 15761 O O . ILE H 2 170 ? 70.410 10.855 -16.238 1.00 50.79 170 ILE D O 1
ATOM 15766 N N . PRO H 2 171 ? 68.613 11.305 -14.973 1.00 39.68 171 PRO D N 1
ATOM 15767 C CA . PRO H 2 171 ? 68.542 12.700 -15.444 1.00 45.33 171 PRO D CA 1
ATOM 15768 C C . PRO H 2 171 ? 69.815 13.491 -15.166 1.00 51.90 171 PRO D C 1
ATOM 15769 O O . PRO H 2 171 ? 70.365 13.445 -14.059 1.00 57.70 171 PRO D O 1
ATOM 15773 N N . LYS H 2 172 ? 70.228 14.290 -16.165 1.00 48.68 172 LYS D N 1
ATOM 15774 C CA . LYS H 2 172 ? 71.464 15.070 -16.057 1.00 47.06 172 LYS D CA 1
ATOM 15775 C C . LYS H 2 172 ? 71.501 15.876 -14.767 1.00 48.57 172 LYS D C 1
ATOM 15776 O O . LYS H 2 172 ? 72.549 15.971 -14.112 1.00 57.02 172 LYS D O 1
ATOM 15782 N N . ASP H 2 173 ? 70.360 16.429 -14.354 1.00 49.09 173 ASP D N 1
ATOM 15783 C CA . ASP H 2 173 ? 70.385 17.215 -13.127 1.00 51.23 173 ASP D CA 1
ATOM 15784 C C . ASP H 2 173 ? 70.532 16.330 -11.901 1.00 49.71 173 ASP D C 1
ATOM 15785 O O . ASP H 2 173 ? 71.009 16.806 -10.871 1.00 63.14 173 ASP D O 1
ATOM 15790 N N . VAL H 2 174 ? 70.211 15.040 -11.999 1.00 39.23 174 VAL D N 1
ATOM 15791 C CA . VAL H 2 174 ? 70.548 14.156 -10.888 1.00 43.58 174 VAL D CA 1
ATOM 15792 C C . VAL H 2 174 ? 72.039 13.840 -10.894 1.00 50.08 174 VAL D C 1
ATOM 15793 O O . VAL H 2 174 ? 72.663 13.748 -9.832 1.00 58.54 174 VAL D O 1
ATOM 15797 N N . GLN H 2 175 ? 72.636 13.690 -12.088 1.00 41.20 175 GLN D N 1
ATOM 15798 C CA . GLN H 2 175 ? 74.075 13.438 -12.187 1.00 37.25 175 GLN D CA 1
ATOM 15799 C C . GLN H 2 175 ? 74.904 14.585 -11.616 1.00 48.02 175 GLN D C 1
ATOM 15800 O O . GLN H 2 175 ? 75.974 14.349 -11.033 1.00 54.00 175 GLN D O 1
ATOM 15806 N N . THR H 2 176 ? 74.432 15.832 -11.760 1.00 46.60 176 THR D N 1
ATOM 15807 C CA . THR H 2 176 ? 75.200 16.983 -11.289 1.00 48.15 176 THR D CA 1
ATOM 15808 C C . THR H 2 176 ? 74.748 17.511 -9.929 1.00 54.31 176 THR D C 1
ATOM 15809 O O . THR H 2 176 ? 75.309 18.509 -9.441 1.00 51.30 176 THR D O 1
ATOM 15813 N N . ALA H 2 177 ? 73.750 16.884 -9.315 1.00 54.63 177 ALA D N 1
ATOM 15814 C CA . ALA H 2 177 ? 73.464 17.168 -7.922 1.00 64.81 177 ALA D CA 1
ATOM 15815 C C . ALA H 2 177 ? 74.650 16.764 -7.037 1.00 67.04 177 ALA D C 1
ATOM 15816 O O . ALA H 2 177 ? 75.557 16.044 -7.458 1.00 67.05 177 ALA D O 1
ATOM 15818 N N . VAL H 2 178 ? 74.634 17.228 -5.787 1.00 68.06 178 VAL D N 1
ATOM 15819 C CA . VAL H 2 178 ? 75.662 16.881 -4.810 1.00 61.72 178 VAL D CA 1
ATOM 15820 C C . VAL H 2 178 ? 74.998 16.290 -3.572 1.00 58.81 178 VAL D C 1
ATOM 15821 O O . VAL H 2 178 ? 73.933 16.744 -3.148 1.00 61.89 178 VAL D O 1
ATOM 15825 N N . PHE H 2 179 ? 75.639 15.293 -2.979 1.00 59.00 179 PHE D N 1
ATOM 15826 C CA . PHE H 2 179 ? 75.127 14.692 -1.755 1.00 58.46 179 PHE D CA 1
ATOM 15827 C C . PHE H 2 179 ? 76.300 14.053 -1.033 1.00 60.86 179 PHE D C 1
ATOM 15828 O O . PHE H 2 179 ? 77.382 13.892 -1.598 1.00 53.93 179 PHE D O 1
ATOM 15836 N N . GLU H 2 180 ? 76.095 13.728 0.238 1.00 74.62 180 GLU D N 1
ATOM 15837 C CA . GLU H 2 180 ? 77.136 13.100 1.039 1.00 72.30 180 GLU D CA 1
ATOM 15838 C C . GLU H 2 180 ? 76.753 11.657 1.323 1.00 74.43 180 GLU D C 1
ATOM 15839 O O . GLU H 2 180 ? 75.577 11.351 1.555 1.00 70.81 180 GLU D O 1
ATOM 15841 N N . ILE H 2 181 ? 77.754 10.777 1.267 1.00 75.74 181 ILE D N 1
ATOM 15842 C CA . ILE H 2 181 ? 77.576 9.352 1.503 1.00 75.98 181 ILE D CA 1
ATOM 15843 C C . ILE H 2 181 ? 78.199 9.033 2.851 1.00 76.22 181 ILE D C 1
ATOM 15844 O O . ILE H 2 181 ? 79.062 9.783 3.319 1.00 78.31 181 ILE D O 1
ATOM 15846 N N . GLN H 2 184 ? 81.250 4.425 1.313 1.00 68.98 184 GLN D N 1
ATOM 15847 C CA . GLN H 2 184 ? 81.454 3.007 1.572 1.00 77.80 184 GLN D CA 1
ATOM 15848 C C . GLN H 2 184 ? 80.499 2.021 0.855 1.00 86.35 184 GLN D C 1
ATOM 15849 O O . GLN H 2 184 ? 80.082 1.039 1.482 1.00 93.31 184 GLN D O 1
ATOM 15851 N N . PRO H 2 185 ? 80.159 2.254 -0.425 1.00 77.27 185 PRO D N 1
ATOM 15852 C CA . PRO H 2 185 ? 79.257 1.321 -1.118 1.00 67.49 185 PRO D CA 1
ATOM 15853 C C . PRO H 2 185 ? 79.975 0.006 -1.380 1.00 71.61 185 PRO D C 1
ATOM 15854 O O . PRO H 2 185 ? 81.083 -0.020 -1.922 1.00 69.08 185 PRO D O 1
ATOM 15858 N N . ALA H 2 186 ? 79.342 -1.085 -0.976 1.00 74.03 186 ALA D N 1
ATOM 15859 C CA . ALA H 2 186 ? 79.947 -2.399 -1.083 1.00 71.39 186 ALA D CA 1
ATOM 15860 C C . ALA H 2 186 ? 79.639 -3.058 -2.429 1.00 68.51 186 ALA D C 1
ATOM 15861 O O . ALA H 2 186 ? 79.050 -2.469 -3.338 1.00 61.94 186 ALA D O 1
ATOM 15863 N N . MET H 2 187 ? 80.070 -4.306 -2.554 1.00 71.33 187 MET D N 1
ATOM 15864 C CA . MET H 2 187 ? 79.835 -5.138 -3.723 1.00 69.93 187 MET D CA 1
ATOM 15865 C C . MET H 2 187 ? 78.501 -5.846 -3.542 1.00 77.81 187 MET D C 1
ATOM 15866 O O . MET H 2 187 ? 78.398 -6.811 -2.779 1.00 81.62 187 MET D O 1
ATOM 15871 N N . ALA H 2 188 ? 77.463 -5.359 -4.211 1.00 80.36 188 ALA D N 1
ATOM 15872 C CA . ALA H 2 188 ? 76.242 -6.146 -4.268 1.00 82.71 188 ALA D CA 1
ATOM 15873 C C . ALA H 2 188 ? 76.544 -7.419 -5.040 1.00 81.84 188 ALA D C 1
ATOM 15874 O O . ALA H 2 188 ? 77.170 -7.368 -6.101 1.00 81.11 188 ALA D O 1
ATOM 15876 N N . GLU H 2 189 ? 76.199 -8.572 -4.472 1.00 84.17 189 GLU D N 1
ATOM 15877 C CA . GLU H 2 189 ? 76.303 -9.820 -5.225 1.00 86.71 189 GLU D CA 1
ATOM 15878 C C . GLU H 2 189 ? 75.010 -10.626 -5.078 1.00 71.72 189 GLU D C 1
ATOM 15879 O O . GLU H 2 189 ? 74.084 -10.247 -4.349 1.00 69.79 189 GLU D O 1
ATOM 15885 N N . LYS H 2 190 ? 75.000 -11.785 -5.735 1.00 61.74 190 LYS D N 1
ATOM 15886 C CA . LYS H 2 190 ? 73.771 -12.494 -6.059 1.00 53.82 190 LYS D CA 1
ATOM 15887 C C . LYS H 2 190 ? 72.974 -12.874 -4.821 1.00 51.74 190 LYS D C 1
ATOM 15888 O O . LYS H 2 190 ? 73.521 -13.206 -3.771 1.00 60.91 190 LYS D O 1
ATOM 15890 N N . ALA H 2 191 ? 71.657 -12.839 -4.981 1.00 49.60 191 ALA D N 1
ATOM 15891 C CA . ALA H 2 191 ? 70.700 -13.322 -4.006 1.00 49.65 191 ALA D CA 1
ATOM 15892 C C . ALA H 2 191 ? 70.811 -14.838 -3.835 1.00 63.82 191 ALA D C 1
ATOM 15893 O O . ALA H 2 191 ? 71.424 -15.540 -4.647 1.00 67.03 191 ALA D O 1
ATOM 15895 N N . ALA H 2 192 ? 70.280 -15.330 -2.714 1.00 71.19 192 ALA D N 1
ATOM 15896 C CA . ALA H 2 192 ? 70.327 -16.761 -2.428 1.00 69.82 192 ALA D CA 1
ATOM 15897 C C . ALA H 2 192 ? 69.444 -17.536 -3.402 1.00 65.35 192 ALA D C 1
ATOM 15898 O O . ALA H 2 192 ? 68.346 -17.093 -3.752 1.00 73.43 192 ALA D O 1
ATOM 15900 N N . ALA H 2 193 ? 69.934 -18.701 -3.840 1.00 57.74 193 ALA D N 1
ATOM 15901 C CA . ALA H 2 193 ? 69.183 -19.560 -4.754 1.00 61.23 193 ALA D CA 1
ATOM 15902 C C . ALA H 2 193 ? 67.980 -20.203 -4.054 1.00 66.03 193 ALA D C 1
ATOM 15903 O O . ALA H 2 193 ? 67.977 -20.369 -2.830 1.00 67.75 193 ALA D O 1
ATOM 15905 N N . PRO H 2 194 ? 66.941 -20.569 -4.811 1.00 64.07 194 PRO D N 1
ATOM 15906 C CA . PRO H 2 194 ? 65.758 -21.175 -4.190 1.00 63.84 194 PRO D CA 1
ATOM 15907 C C . PRO H 2 194 ? 66.078 -22.483 -3.472 1.00 65.82 194 PRO D C 1
ATOM 15908 O O . PRO H 2 194 ? 67.029 -23.189 -3.807 1.00 72.98 194 PRO D O 1
ATOM 15912 N N . ALA H 2 195 ? 65.249 -22.808 -2.484 1.00 63.67 195 ALA D N 1
ATOM 15913 C CA . ALA H 2 195 ? 65.276 -24.085 -1.785 1.00 60.26 195 ALA D CA 1
ATOM 15914 C C . ALA H 2 195 ? 64.410 -25.122 -2.506 1.00 66.36 195 ALA D C 1
ATOM 15915 O O . ALA H 2 195 ? 63.602 -24.788 -3.377 1.00 74.39 195 ALA D O 1
ATOM 15917 N N . PHE H 2 196 ? 64.597 -26.397 -2.153 1.00 64.25 196 PHE D N 1
ATOM 15918 C CA . PHE H 2 196 ? 63.843 -27.470 -2.800 1.00 66.48 196 PHE D CA 1
ATOM 15919 C C . PHE H 2 196 ? 63.723 -28.689 -1.901 1.00 63.58 196 PHE D C 1
ATOM 15920 O O . PHE H 2 196 ? 64.605 -28.970 -1.088 1.00 69.59 196 PHE D O 1
ATOM 15928 N N . SER H 2 197 ? 62.632 -29.425 -2.084 1.00 62.01 197 SER D N 1
ATOM 15929 C CA . SER H 2 197 ? 62.300 -30.553 -1.216 1.00 68.76 197 SER D CA 1
ATOM 15930 C C . SER H 2 197 ? 63.298 -31.700 -1.346 1.00 79.07 197 SER D C 1
ATOM 15931 O O . SER H 2 197 ? 63.846 -31.965 -2.424 1.00 83.53 197 SER D O 1
ATOM 15934 N N . GLU H 2 198 ? 63.537 -32.389 -0.224 1.00 79.24 198 GLU D N 1
ATOM 15935 C CA . GLU H 2 198 ? 64.325 -33.612 -0.307 1.00 80.97 198 GLU D CA 1
ATOM 15936 C C . GLU H 2 198 ? 63.559 -34.682 -1.087 1.00 76.85 198 GLU D C 1
ATOM 15937 O O . GLU H 2 198 ? 64.177 -35.539 -1.734 1.00 77.08 198 GLU D O 1
ATOM 15943 N N . GLU H 2 199 ? 62.215 -34.616 -1.073 1.00 73.15 199 GLU D N 1
ATOM 15944 C CA . GLU H 2 199 ? 61.399 -35.550 -1.852 1.00 81.79 199 GLU D CA 1
ATOM 15945 C C . GLU H 2 199 ? 61.560 -35.335 -3.349 1.00 90.58 199 GLU D C 1
ATOM 15946 O O . GLU H 2 199 ? 61.532 -36.299 -4.120 1.00 88.86 199 GLU D O 1
ATOM 15952 N N . SER H 2 200 ? 61.669 -34.077 -3.785 1.00 95.48 200 SER D N 1
ATOM 15953 C CA . SER H 2 200 ? 61.908 -33.794 -5.195 1.00 85.74 200 SER D CA 1
ATOM 15954 C C . SER H 2 200 ? 63.127 -34.553 -5.667 1.00 83.34 200 SER D C 1
ATOM 15955 O O . SER H 2 200 ? 63.081 -35.294 -6.654 1.00 82.76 200 SER D O 1
ATOM 15958 N N . ILE H 2 201 ? 64.235 -34.371 -4.953 1.00 89.27 201 ILE D N 1
ATOM 15959 C CA . ILE H 2 201 ? 65.454 -35.091 -5.286 1.00 96.40 201 ILE D CA 1
ATOM 15960 C C . ILE H 2 201 ? 65.253 -36.594 -5.215 1.00 99.66 201 ILE D C 1
ATOM 15961 O O . ILE H 2 201 ? 65.763 -37.321 -6.071 1.00 97.67 201 ILE D O 1
ATOM 15966 N N . ARG H 2 202 ? 64.492 -37.075 -4.237 1.00 103.93 202 ARG D N 1
ATOM 15967 C CA . ARG H 2 202 ? 64.208 -38.505 -4.162 1.00 101.76 202 ARG D CA 1
ATOM 15968 C C . ARG H 2 202 ? 63.523 -38.992 -5.434 1.00 94.23 202 ARG D C 1
ATOM 15969 O O . ARG H 2 202 ? 63.930 -40.000 -6.027 1.00 100.19 202 ARG D O 1
ATOM 15971 N N . ASP H 2 203 ? 62.481 -38.278 -5.870 1.00 79.39 203 ASP D N 1
ATOM 15972 C CA . ASP H 2 203 ? 61.677 -38.714 -7.005 1.00 81.22 203 ASP D CA 1
ATOM 15973 C C . ASP H 2 203 ? 62.416 -38.599 -8.329 1.00 84.16 203 ASP D C 1
ATOM 15974 O O . ASP H 2 203 ? 62.223 -39.451 -9.207 1.00 82.57 203 ASP D O 1
ATOM 15979 N N . ALA H 2 204 ? 63.260 -37.576 -8.499 1.00 87.29 204 ALA D N 1
ATOM 15980 C CA . ALA H 2 204 ? 64.120 -37.535 -9.677 1.00 71.24 204 ALA D CA 1
ATOM 15981 C C . ALA H 2 204 ? 65.097 -38.706 -9.666 1.00 73.61 204 ALA D C 1
ATOM 15982 O O . ALA H 2 204 ? 65.247 -39.414 -10.667 1.00 76.65 204 ALA D O 1
ATOM 15984 N N . ALA H 2 205 ? 65.753 -38.942 -8.524 1.00 76.06 205 ALA D N 1
ATOM 15985 C CA . ALA H 2 205 ? 66.637 -40.097 -8.409 1.00 76.93 205 ALA D CA 1
ATOM 15986 C C . ALA H 2 205 ? 65.906 -41.385 -8.770 1.00 78.70 205 ALA D C 1
ATOM 15987 O O . ALA H 2 205 ? 66.456 -42.249 -9.463 1.00 75.54 205 ALA D O 1
ATOM 15989 N N . ALA H 2 206 ? 64.650 -41.513 -8.337 1.00 82.08 206 ALA D N 1
ATOM 15990 C CA . ALA H 2 206 ? 63.867 -42.703 -8.646 1.00 90.57 206 ALA D CA 1
ATOM 15991 C C . ALA H 2 206 ? 63.573 -42.815 -10.138 1.00 96.82 206 ALA D C 1
ATOM 15992 O O . ALA H 2 206 ? 63.731 -43.892 -10.723 1.00 99.86 206 ALA D O 1
ATOM 15994 N N . MET H 2 207 ? 63.121 -41.718 -10.772 1.00 98.04 207 MET D N 1
ATOM 15995 C CA . MET H 2 207 ? 62.775 -41.784 -12.193 1.00 96.40 207 MET D CA 1
ATOM 15996 C C . MET H 2 207 ? 64.002 -42.039 -13.056 1.00 99.37 207 MET D C 1
ATOM 15997 O O . MET H 2 207 ? 63.924 -42.758 -14.058 1.00 102.12 207 MET D O 1
ATOM 16002 N N . ILE H 2 208 ? 65.142 -41.460 -12.684 1.00 99.62 208 ILE D N 1
ATOM 16003 C CA . ILE H 2 208 ? 66.364 -41.672 -13.447 1.00 93.33 208 ILE D CA 1
ATOM 16004 C C . ILE H 2 208 ? 66.877 -43.089 -13.242 1.00 93.39 208 ILE D C 1
ATOM 16005 O O . ILE H 2 208 ? 67.314 -43.749 -14.194 1.00 93.42 208 ILE D O 1
ATOM 16010 N N . ASN H 2 209 ? 66.803 -43.589 -12.003 1.00 88.59 209 ASN D N 1
ATOM 16011 C CA . ASN H 2 209 ? 67.288 -44.931 -11.709 1.00 85.74 209 ASN D CA 1
ATOM 16012 C C . ASN H 2 209 ? 66.402 -46.000 -12.315 1.00 87.18 209 ASN D C 1
ATOM 16013 O O . ASN H 2 209 ? 66.896 -47.088 -12.617 1.00 91.73 209 ASN D O 1
ATOM 16018 N N . ALA H 2 210 ? 65.125 -45.703 -12.540 1.00 86.19 210 ALA D N 1
ATOM 16019 C CA . ALA H 2 210 ? 64.174 -46.680 -13.045 1.00 85.59 210 ALA D CA 1
ATOM 16020 C C . ALA H 2 210 ? 63.960 -46.594 -14.545 1.00 94.64 210 ALA D C 1
ATOM 16021 O O . ALA H 2 210 ? 63.173 -47.374 -15.084 1.00 86.76 210 ALA D O 1
ATOM 16023 N N . ALA H 2 211 ? 64.646 -45.687 -15.235 1.00 89.21 211 ALA D N 1
ATOM 16024 C CA . ALA H 2 211 ? 64.384 -45.444 -16.645 1.00 81.55 211 ALA D CA 1
ATOM 16025 C C . ALA H 2 211 ? 65.208 -46.365 -17.532 1.00 88.26 211 ALA D C 1
ATOM 16026 O O . ALA H 2 211 ? 66.426 -46.487 -17.358 1.00 88.43 211 ALA D O 1
ATOM 16028 N N . LYS H 2 212 ? 64.530 -47.013 -18.484 1.00 94.26 212 LYS D N 1
ATOM 16029 C CA . LYS H 2 212 ? 65.197 -47.831 -19.495 1.00 96.37 212 LYS D CA 1
ATOM 16030 C C . LYS H 2 212 ? 65.783 -46.982 -20.620 1.00 91.22 212 LYS D C 1
ATOM 16031 O O . LYS H 2 212 ? 66.772 -47.387 -21.246 1.00 86.11 212 LYS D O 1
ATOM 16033 N N . ARG H 2 213 ? 65.176 -45.825 -20.902 1.00 91.81 213 ARG D N 1
ATOM 16034 C CA . ARG H 2 213 ? 65.510 -45.028 -22.084 1.00 91.36 213 ARG D CA 1
ATOM 16035 C C . ARG H 2 213 ? 65.574 -43.543 -21.724 1.00 85.11 213 ARG D C 1
ATOM 16036 O O . ARG H 2 213 ? 64.775 -42.736 -22.207 1.00 79.85 213 ARG D O 1
ATOM 16044 N N . PRO H 2 214 ? 66.509 -43.147 -20.862 1.00 83.33 214 PRO D N 1
ATOM 16045 C CA . PRO H 2 214 ? 66.632 -41.728 -20.526 1.00 77.66 214 PRO D CA 1
ATOM 16046 C C . PRO H 2 214 ? 67.609 -41.013 -21.436 1.00 80.40 214 PRO D C 1
ATOM 16047 O O . PRO H 2 214 ? 68.568 -41.592 -21.947 1.00 86.74 214 PRO D O 1
ATOM 16051 N N . VAL H 2 215 ? 67.358 -39.726 -21.614 1.00 79.14 215 VAL D N 1
ATOM 16052 C CA . VAL H 2 215 ? 68.316 -38.808 -22.213 1.00 76.60 215 VAL D CA 1
ATOM 16053 C C . VAL H 2 215 ? 68.311 -37.562 -21.348 1.00 72.24 215 VAL D C 1
ATOM 16054 O O . VAL H 2 215 ? 67.269 -37.180 -20.804 1.00 69.96 215 VAL D O 1
ATOM 16058 N N . LEU H 2 216 ? 69.482 -36.973 -21.174 1.00 70.64 216 LEU D N 1
ATOM 16059 C CA . LEU H 2 216 ? 69.655 -35.772 -20.381 1.00 68.39 216 LEU D CA 1
ATOM 16060 C C . LEU H 2 216 ? 69.739 -34.591 -21.336 1.00 62.73 216 LEU D C 1
ATOM 16061 O O . LEU H 2 216 ? 70.610 -34.557 -22.208 1.00 69.16 216 LEU D O 1
ATOM 16066 N N . TYR H 2 217 ? 68.823 -33.641 -21.181 1.00 60.66 217 TYR D N 1
ATOM 16067 C CA . TYR H 2 217 ? 68.614 -32.538 -22.118 1.00 62.45 217 TYR D CA 1
ATOM 16068 C C . TYR H 2 217 ? 69.102 -31.245 -21.462 1.00 60.34 217 TYR D C 1
ATOM 16069 O O . TYR H 2 217 ? 68.432 -30.718 -20.570 1.00 59.55 217 TYR D O 1
ATOM 16078 N N . LEU H 2 218 ? 70.270 -30.743 -21.901 1.00 52.87 218 LEU D N 1
ATOM 16079 C CA . LEU H 2 218 ? 70.912 -29.567 -21.319 1.00 48.53 218 LEU D CA 1
ATOM 16080 C C . LEU H 2 218 ? 70.607 -28.320 -22.131 1.00 52.42 218 LEU D C 1
ATOM 16081 O O . LEU H 2 218 ? 70.694 -28.334 -23.360 1.00 52.08 218 LEU D O 1
ATOM 16086 N N . GLY H 2 219 ? 70.321 -27.224 -21.426 1.00 55.22 219 GLY D N 1
ATOM 16087 C CA . GLY H 2 219 ? 70.123 -25.920 -22.019 1.00 54.38 219 GLY D CA 1
ATOM 16088 C C . GLY H 2 219 ? 71.090 -24.908 -21.418 1.00 54.59 219 GLY D C 1
ATOM 16089 O O . GLY H 2 219 ? 71.876 -25.219 -20.522 1.00 51.39 219 GLY D O 1
ATOM 16090 N N . GLY H 2 220 ? 70.978 -23.669 -21.896 1.00 55.88 220 GLY D N 1
ATOM 16091 C CA . GLY H 2 220 ? 71.913 -22.628 -21.500 1.00 47.45 220 GLY D CA 1
ATOM 16092 C C . GLY H 2 220 ? 71.941 -22.328 -20.010 1.00 47.75 220 GLY D C 1
ATOM 16093 O O . GLY H 2 220 ? 72.839 -21.603 -19.559 1.00 51.22 220 GLY D O 1
ATOM 16094 N N . GLY H 2 221 ? 71.026 -22.899 -19.231 1.00 43.32 221 GLY D N 1
ATOM 16095 C CA . GLY H 2 221 ? 71.034 -22.642 -17.803 1.00 44.89 221 GLY D CA 1
ATOM 16096 C C . GLY H 2 221 ? 72.038 -23.444 -17.005 1.00 52.51 221 GLY D C 1
ATOM 16097 O O . GLY H 2 221 ? 72.169 -23.209 -15.797 1.00 48.90 221 GLY D O 1
ATOM 16098 N N . VAL H 2 222 ? 72.707 -24.418 -17.630 1.00 56.36 222 VAL D N 1
ATOM 16099 C CA . VAL H 2 222 ? 73.679 -25.248 -16.923 1.00 57.93 222 VAL D CA 1
ATOM 16100 C C . VAL H 2 222 ? 75.075 -24.637 -16.967 1.00 57.88 222 VAL D C 1
ATOM 16101 O O . VAL H 2 222 ? 76.026 -25.225 -16.436 1.00 52.87 222 VAL D O 1
ATOM 16105 N N . ILE H 2 223 ? 75.197 -23.432 -17.536 1.00 57.11 223 ILE D N 1
ATOM 16106 C CA . ILE H 2 223 ? 76.501 -22.915 -17.946 1.00 61.49 223 ILE D CA 1
ATOM 16107 C C . ILE H 2 223 ? 77.484 -22.769 -16.781 1.00 60.06 223 ILE D C 1
ATOM 16108 O O . ILE H 2 223 ? 78.702 -22.835 -16.992 1.00 58.99 223 ILE D O 1
ATOM 16113 N N . ASN H 2 224 ? 77.001 -22.612 -15.547 1.00 59.48 224 ASN D N 1
ATOM 16114 C CA . ASN H 2 224 ? 77.893 -22.520 -14.397 1.00 61.85 224 ASN D CA 1
ATOM 16115 C C . ASN H 2 224 ? 77.963 -23.826 -13.623 1.00 63.36 224 ASN D C 1
ATOM 16116 O O . ASN H 2 224 ? 78.219 -23.815 -12.413 1.00 73.36 224 ASN D O 1
ATOM 16121 N N . ALA H 2 225 ? 77.705 -24.944 -14.278 1.00 54.35 225 ALA D N 1
ATOM 16122 C CA . ALA H 2 225 ? 77.818 -26.214 -13.584 1.00 51.60 225 ALA D CA 1
ATOM 16123 C C . ALA H 2 225 ? 78.440 -27.284 -14.476 1.00 60.78 225 ALA D C 1
ATOM 16124 O O . ALA H 2 225 ? 77.891 -28.385 -14.580 1.00 68.69 225 ALA D O 1
ATOM 16126 N N . PRO H 2 226 ? 79.595 -27.036 -15.099 1.00 66.50 226 PRO D N 1
ATOM 16127 C CA . PRO H 2 226 ? 80.137 -28.068 -15.994 1.00 68.32 226 PRO D CA 1
ATOM 16128 C C . PRO H 2 226 ? 80.599 -29.305 -15.244 1.00 78.48 226 PRO D C 1
ATOM 16129 O O . PRO H 2 226 ? 80.335 -30.438 -15.687 1.00 83.20 226 PRO D O 1
ATOM 16133 N N . ALA H 2 227 ? 81.228 -29.113 -14.081 1.00 78.88 227 ALA D N 1
ATOM 16134 C CA . ALA H 2 227 ? 81.731 -30.236 -13.302 1.00 78.77 227 ALA D CA 1
ATOM 16135 C C . ALA H 2 227 ? 80.627 -31.250 -13.042 1.00 83.16 227 ALA D C 1
ATOM 16136 O O . ALA H 2 227 ? 80.756 -32.433 -13.380 1.00 84.74 227 ALA D O 1
ATOM 16138 N N . ARG H 2 228 ? 79.516 -30.792 -12.459 1.00 85.83 228 ARG D N 1
ATOM 16139 C CA . ARG H 2 228 ? 78.496 -31.736 -12.029 1.00 82.12 228 ARG D CA 1
ATOM 16140 C C . ARG H 2 228 ? 77.620 -32.242 -13.172 1.00 74.46 228 ARG D C 1
ATOM 16141 O O . ARG H 2 228 ? 77.138 -33.377 -13.098 1.00 79.84 228 ARG D O 1
ATOM 16149 N N . VAL H 2 229 ? 77.419 -31.469 -14.243 1.00 62.36 229 VAL D N 1
ATOM 16150 C CA . VAL H 2 229 ? 76.642 -32.024 -15.350 1.00 69.08 229 VAL D CA 1
ATOM 16151 C C . VAL H 2 229 ? 77.434 -33.116 -16.057 1.00 73.90 229 VAL D C 1
ATOM 16152 O O . VAL H 2 229 ? 76.876 -34.169 -16.408 1.00 81.87 229 VAL D O 1
ATOM 16156 N N . ARG H 2 230 ? 78.747 -32.910 -16.255 1.00 67.15 230 ARG D N 1
ATOM 16157 C CA . ARG H 2 230 ? 79.557 -34.014 -16.764 1.00 69.50 230 ARG D CA 1
ATOM 16158 C C . ARG H 2 230 ? 79.532 -35.195 -15.797 1.00 81.15 230 ARG D C 1
ATOM 16159 O O . ARG H 2 230 ? 79.370 -36.349 -16.220 1.00 84.92 230 ARG D O 1
ATOM 16167 N N . GLU H 2 231 ? 79.661 -34.924 -14.490 1.00 84.24 231 GLU D N 1
ATOM 16168 C CA . GLU H 2 231 ? 79.676 -36.001 -13.499 1.00 81.41 231 GLU D CA 1
ATOM 16169 C C . GLU H 2 231 ? 78.412 -36.858 -13.570 1.00 84.91 231 GLU D C 1
ATOM 16170 O O . GLU H 2 231 ? 78.489 -38.090 -13.552 1.00 83.85 231 GLU D O 1
ATOM 16176 N N . LEU H 2 232 ? 77.236 -36.228 -13.647 1.00 86.75 232 LEU D N 1
ATOM 16177 C CA . LEU H 2 232 ? 76.009 -37.011 -13.744 1.00 89.84 232 LEU D CA 1
ATOM 16178 C C . LEU H 2 232 ? 75.937 -37.767 -15.058 1.00 89.39 232 LEU D C 1
ATOM 16179 O O . LEU H 2 232 ? 75.628 -38.967 -15.080 1.00 94.82 232 LEU D O 1
ATOM 16184 N N . ALA H 2 233 ? 76.201 -37.081 -16.168 1.00 78.95 233 ALA D N 1
ATOM 16185 C CA . ALA H 2 233 ? 76.090 -37.756 -17.453 1.00 72.16 233 ALA D CA 1
ATOM 16186 C C . ALA H 2 233 ? 76.966 -39.001 -17.496 1.00 76.58 233 ALA D C 1
ATOM 16187 O O . ALA H 2 233 ? 76.515 -40.065 -17.928 1.00 81.56 233 ALA D O 1
ATOM 16189 N N . GLU H 2 234 ? 78.202 -38.906 -16.995 1.00 76.87 234 GLU D N 1
ATOM 16190 C CA . GLU H 2 234 ? 79.119 -40.040 -17.082 1.00 80.90 234 GLU D CA 1
ATOM 16191 C C . GLU H 2 234 ? 78.871 -41.086 -15.999 1.00 80.34 234 GLU D C 1
ATOM 16192 O O . GLU H 2 234 ? 79.059 -42.278 -16.252 1.00 80.86 234 GLU D O 1
ATOM 16198 N N . LYS H 2 235 ? 78.469 -40.676 -14.795 1.00 84.10 235 LYS D N 1
ATOM 16199 C CA . LYS H 2 235 ? 78.145 -41.646 -13.750 1.00 92.80 235 LYS D CA 1
ATOM 16200 C C . LYS H 2 235 ? 76.983 -42.534 -14.183 1.00 103.56 235 LYS D C 1
ATOM 16201 O O . LYS H 2 235 ? 77.115 -43.762 -14.263 1.00 114.67 235 LYS D O 1
ATOM 16207 N N . ALA H 2 236 ? 75.827 -41.926 -14.462 1.00 99.79 236 ALA D N 1
ATOM 16208 C CA . ALA H 2 236 ? 74.659 -42.672 -14.920 1.00 99.37 236 ALA D CA 1
ATOM 16209 C C . ALA H 2 236 ? 74.773 -43.108 -16.373 1.00 99.49 236 ALA D C 1
ATOM 16210 O O . ALA H 2 236 ? 73.872 -43.796 -16.870 1.00 102.07 236 ALA D O 1
ATOM 16212 N N . GLN H 2 237 ? 75.849 -42.716 -17.052 1.00 94.07 237 GLN D N 1
ATOM 16213 C CA . GLN H 2 237 ? 76.061 -42.986 -18.470 1.00 87.56 237 GLN D CA 1
ATOM 16214 C C . GLN H 2 237 ? 74.834 -42.560 -19.265 1.00 82.59 237 GLN D C 1
ATOM 16215 O O . GLN H 2 237 ? 74.198 -43.338 -19.979 1.00 83.68 237 GLN D O 1
ATOM 16221 N N . LEU H 2 238 ? 74.521 -41.280 -19.114 1.00 82.43 238 LEU D N 1
ATOM 16222 C CA . LEU H 2 238 ? 73.370 -40.682 -19.761 1.00 81.58 238 LEU D CA 1
ATOM 16223 C C . LEU H 2 238 ? 73.773 -40.107 -21.104 1.00 85.51 238 LEU D C 1
ATOM 16224 O O . LEU H 2 238 ? 74.670 -39.257 -21.157 1.00 87.35 238 LEU D O 1
ATOM 16229 N N . PRO H 2 239 ? 73.153 -40.523 -22.195 1.00 89.92 239 PRO D N 1
ATOM 16230 C CA . PRO H 2 239 ? 73.240 -39.736 -23.426 1.00 89.26 239 PRO D CA 1
ATOM 16231 C C . PRO H 2 239 ? 72.624 -38.360 -23.205 1.00 88.61 239 PRO D C 1
ATOM 16232 O O . PRO H 2 239 ? 71.473 -38.246 -22.789 1.00 96.39 239 PRO D O 1
ATOM 16236 N N . THR H 2 240 ? 73.392 -37.310 -23.485 1.00 85.59 240 THR D N 1
ATOM 16237 C CA . THR H 2 240 ? 72.956 -35.937 -23.242 1.00 81.46 240 THR D CA 1
ATOM 16238 C C . THR H 2 240 ? 72.956 -35.136 -24.537 1.00 78.38 240 THR D C 1
ATOM 16239 O O . THR H 2 240 ? 73.941 -35.150 -25.285 1.00 85.90 240 THR D O 1
ATOM 16243 N N . THR H 2 241 ? 71.856 -34.440 -24.795 1.00 70.29 241 THR D N 1
ATOM 16244 C CA . THR H 2 241 ? 71.723 -33.518 -25.911 1.00 68.71 241 THR D CA 1
ATOM 16245 C C . THR H 2 241 ? 71.846 -32.097 -25.380 1.00 68.59 241 THR D C 1
ATOM 16246 O O . THR H 2 241 ? 71.611 -31.845 -24.193 1.00 72.19 241 THR D O 1
ATOM 16250 N N . MET H 2 242 ? 72.252 -31.166 -26.256 1.00 57.76 242 MET D N 1
ATOM 16251 C CA . MET H 2 242 ? 72.383 -29.765 -25.868 1.00 55.18 242 MET D CA 1
ATOM 16252 C C . MET H 2 242 ? 71.586 -28.865 -26.798 1.00 55.81 242 MET D C 1
ATOM 16253 O O . MET H 2 242 ? 71.471 -29.136 -27.996 1.00 61.75 242 MET D O 1
ATOM 16258 N N . THR H 2 243 ? 71.070 -27.768 -26.241 1.00 55.66 243 THR D N 1
ATOM 16259 C CA . THR H 2 243 ? 70.466 -26.722 -27.058 1.00 55.74 243 THR D CA 1
ATOM 16260 C C . THR H 2 243 ? 71.554 -25.936 -27.783 1.00 51.88 243 THR D C 1
ATOM 16261 O O . THR H 2 243 ? 72.750 -26.112 -27.544 1.00 63.43 243 THR D O 1
ATOM 16265 N N . LEU H 2 244 ? 71.134 -25.027 -28.659 1.00 46.58 244 LEU D N 1
ATOM 16266 C CA . LEU H 2 244 ? 72.102 -24.119 -29.275 1.00 50.27 244 LEU D CA 1
ATOM 16267 C C . LEU H 2 244 ? 72.894 -23.361 -28.211 1.00 53.55 244 LEU D C 1
ATOM 16268 O O . LEU H 2 244 ? 74.092 -23.107 -28.373 1.00 57.67 244 LEU D O 1
ATOM 16273 N N . MET H 2 245 ? 72.249 -23.042 -27.089 1.00 39.66 245 MET D N 1
ATOM 16274 C CA . MET H 2 245 ? 72.840 -22.257 -26.016 1.00 50.48 245 MET D CA 1
ATOM 16275 C C . MET H 2 245 ? 73.696 -23.083 -25.070 1.00 58.91 245 MET D C 1
ATOM 16276 O O . MET H 2 245 ? 74.359 -22.503 -24.203 1.00 60.08 245 MET D O 1
ATOM 16281 N N . ALA H 2 246 ? 73.716 -24.408 -25.221 1.00 59.64 246 ALA D N 1
ATOM 16282 C CA . ALA H 2 246 ? 74.446 -25.288 -24.320 1.00 51.95 246 ALA D CA 1
ATOM 16283 C C . ALA H 2 246 ? 75.630 -25.968 -24.988 1.00 54.50 246 ALA D C 1
ATOM 16284 O O . ALA H 2 246 ? 76.321 -26.765 -24.346 1.00 53.67 246 ALA D O 1
ATOM 16286 N N . LEU H 2 247 ? 75.894 -25.673 -26.255 1.00 61.63 247 LEU D N 1
ATOM 16287 C CA . LEU H 2 247 ? 77.036 -26.285 -26.912 1.00 59.91 247 LEU D CA 1
ATOM 16288 C C . LEU H 2 247 ? 78.316 -26.036 -26.128 1.00 64.28 247 LEU D C 1
ATOM 16289 O O . LEU H 2 247 ? 78.572 -24.929 -25.644 1.00 61.17 247 LEU D O 1
ATOM 16294 N N . GLY H 2 248 ? 79.122 -27.086 -26.019 1.00 73.13 248 GLY D N 1
ATOM 16295 C CA . GLY H 2 248 ? 80.326 -27.042 -25.232 1.00 75.81 248 GLY D CA 1
ATOM 16296 C C . GLY H 2 248 ? 80.144 -27.478 -23.801 1.00 73.72 248 GLY D C 1
ATOM 16297 O O . GLY H 2 248 ? 81.148 -27.703 -23.108 1.00 76.17 248 GLY D O 1
ATOM 16298 N N . MET H 2 249 ? 78.899 -27.587 -23.328 1.00 69.95 249 MET D N 1
ATOM 16299 C CA . MET H 2 249 ? 78.681 -28.095 -21.977 1.00 71.63 249 MET D CA 1
ATOM 16300 C C . MET H 2 249 ? 79.201 -29.501 -21.834 1.00 59.06 249 MET D C 1
ATOM 16301 O O . MET H 2 249 ? 79.461 -29.970 -20.726 1.00 50.63 249 MET D O 1
ATOM 16306 N N . LEU H 2 250 ? 79.326 -30.199 -22.934 1.00 58.02 250 LEU D N 1
ATOM 16307 C CA . LEU H 2 250 ? 80.119 -31.396 -22.890 1.00 65.61 250 LEU D CA 1
ATOM 16308 C C . LEU H 2 250 ? 80.868 -31.519 -24.224 1.00 70.74 250 LEU D C 1
ATOM 16309 O O . LEU H 2 250 ? 80.341 -31.101 -25.255 1.00 75.51 250 LEU D O 1
ATOM 16314 N N . PRO H 2 251 ? 82.104 -32.033 -24.200 1.00 71.17 251 PRO D N 1
ATOM 16315 C CA . PRO H 2 251 ? 82.967 -31.904 -25.396 1.00 69.87 251 PRO D CA 1
ATOM 16316 C C . PRO H 2 251 ? 82.408 -32.616 -26.623 1.00 73.52 251 PRO D C 1
ATOM 16317 O O . PRO H 2 251 ? 81.738 -33.646 -26.524 1.00 73.35 251 PRO D O 1
ATOM 16321 N N . LYS H 2 252 ? 82.705 -32.046 -27.799 1.00 73.31 252 LYS D N 1
ATOM 16322 C CA . LYS H 2 252 ? 82.083 -32.491 -29.047 1.00 72.60 252 LYS D CA 1
ATOM 16323 C C . LYS H 2 252 ? 82.222 -33.988 -29.301 1.00 78.92 252 LYS D C 1
ATOM 16324 O O . LYS H 2 252 ? 81.244 -34.652 -29.657 1.00 82.53 252 LYS D O 1
ATOM 16330 N N . ALA H 2 253 ? 83.430 -34.539 -29.140 1.00 83.50 253 ALA D N 1
ATOM 16331 C CA . ALA H 2 253 ? 83.693 -35.943 -29.473 1.00 86.71 253 ALA D CA 1
ATOM 16332 C C . ALA H 2 253 ? 83.311 -36.912 -28.360 1.00 90.30 253 ALA D C 1
ATOM 16333 O O . ALA H 2 253 ? 83.43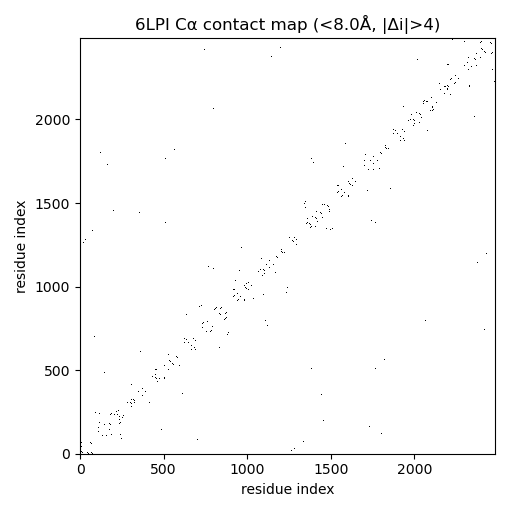7 -38.129 -28.560 1.00 91.28 253 ALA D O 1
ATOM 16335 N N . HIS H 2 254 ? 82.842 -36.392 -27.220 1.00 91.10 254 HIS D N 1
ATOM 16336 C CA . HIS H 2 254 ? 82.581 -37.210 -26.039 1.00 88.17 254 HIS D CA 1
ATOM 16337 C C . HIS H 2 254 ? 81.561 -38.308 -26.363 1.00 82.34 254 HIS D C 1
ATOM 16338 O O . HIS H 2 254 ? 80.573 -38.047 -27.062 1.00 73.43 254 HIS D O 1
ATOM 16345 N N . PRO H 2 255 ? 81.796 -39.557 -25.923 1.00 79.08 255 PRO D N 1
ATOM 16346 C CA . PRO H 2 255 ? 80.937 -40.680 -26.362 1.00 81.04 255 PRO D CA 1
ATOM 16347 C C . PRO H 2 255 ? 79.470 -40.593 -25.919 1.00 79.11 255 PRO D C 1
ATOM 16348 O O . PRO H 2 255 ? 78.636 -41.349 -26.439 1.00 80.39 255 PRO D O 1
ATOM 16352 N N . LEU H 2 256 ? 79.117 -39.694 -25.009 1.00 75.30 256 LEU D N 1
ATOM 16353 C CA . LEU H 2 256 ? 77.724 -39.529 -24.633 1.00 74.40 256 LEU D CA 1
ATOM 16354 C C . LEU H 2 256 ? 77.050 -38.369 -25.348 1.00 74.90 256 LEU D C 1
ATOM 16355 O O . LEU H 2 256 ? 75.847 -38.173 -25.173 1.00 78.66 256 LEU D O 1
ATOM 16360 N N . SER H 2 257 ? 77.777 -37.625 -26.176 1.00 73.06 257 SER D N 1
ATOM 16361 C CA . SER H 2 257 ? 77.249 -36.401 -26.769 1.00 75.95 257 SER D CA 1
ATOM 16362 C C . SER H 2 257 ? 76.373 -36.729 -27.975 1.00 79.54 257 SER D C 1
ATOM 16363 O O . SER H 2 257 ? 76.877 -37.146 -29.025 1.00 81.42 257 SER D O 1
ATOM 16366 N N . LEU H 2 258 ? 75.065 -36.507 -27.844 1.00 74.36 258 LEU D N 1
ATOM 16367 C CA . LEU H 2 258 ? 74.176 -36.532 -28.999 1.00 73.33 258 LEU D CA 1
ATOM 16368 C C . LEU H 2 258 ? 74.230 -35.252 -29.808 1.00 70.14 258 LEU D C 1
ATOM 16369 O O . LEU H 2 258 ? 73.458 -35.120 -30.761 1.00 69.50 258 LEU D O 1
ATOM 16374 N N . GLY H 2 259 ? 75.077 -34.298 -29.435 1.00 74.01 259 GLY D N 1
ATOM 16375 C CA . GLY H 2 259 ? 75.028 -33.020 -30.112 1.00 74.47 259 GLY D CA 1
ATOM 16376 C C . GLY H 2 259 ? 73.716 -32.293 -29.862 1.00 69.06 259 GLY D C 1
ATOM 16377 O O . GLY H 2 259 ? 73.032 -32.486 -28.849 1.00 66.59 259 GLY D O 1
ATOM 16378 N N . MET H 2 260 ? 73.346 -31.466 -30.831 1.00 72.63 260 MET D N 1
ATOM 16379 C CA . MET H 2 260 ? 72.228 -30.544 -30.704 1.00 71.57 260 MET D CA 1
ATOM 16380 C C . MET H 2 260 ? 70.932 -31.173 -31.203 1.00 69.33 260 MET D C 1
ATOM 16381 O O . MET H 2 260 ? 70.907 -31.842 -32.241 1.00 70.66 260 MET D O 1
ATOM 16386 N N . LEU H 2 261 ? 69.855 -30.954 -30.455 1.00 67.41 261 LEU D N 1
ATOM 16387 C CA . LEU H 2 261 ? 68.528 -31.399 -30.856 1.00 69.51 261 LEU D CA 1
ATOM 16388 C C . LEU H 2 261 ? 67.787 -30.259 -31.556 1.00 70.15 261 LEU D C 1
ATOM 16389 O O . LEU H 2 261 ? 68.180 -29.092 -31.475 1.00 69.08 261 LEU D O 1
ATOM 16394 N N . GLY H 2 262 ? 66.704 -30.606 -32.254 1.00 68.68 262 GLY D N 1
ATOM 16395 C CA . GLY H 2 262 ? 65.796 -29.568 -32.714 1.00 68.30 262 GLY D CA 1
ATOM 16396 C C . GLY H 2 262 ? 65.762 -29.244 -34.197 1.00 69.05 262 GLY D C 1
ATOM 16397 O O . GLY H 2 262 ? 65.925 -30.120 -35.046 1.00 73.94 262 GLY D O 1
ATOM 16398 N N . MET H 2 263 ? 65.498 -27.976 -34.515 1.00 68.30 263 MET D N 1
ATOM 16399 C CA . MET H 2 263 ? 65.150 -27.601 -35.881 1.00 71.79 263 MET D CA 1
ATOM 16400 C C . MET H 2 263 ? 66.264 -27.937 -36.858 1.00 78.46 263 MET D C 1
ATOM 16401 O O . MET H 2 263 ? 66.008 -28.489 -37.932 1.00 86.26 263 MET D O 1
ATOM 16406 N N . HIS H 2 264 ? 67.511 -27.595 -36.522 1.00 76.85 264 HIS D N 1
ATOM 16407 C CA . HIS H 2 264 ? 68.638 -27.933 -37.385 1.00 73.41 264 HIS D CA 1
ATOM 16408 C C . HIS H 2 264 ? 69.635 -28.868 -36.722 1.00 74.13 264 HIS D C 1
ATOM 16409 O O . HIS H 2 264 ? 70.782 -28.951 -37.178 1.00 74.84 264 HIS D O 1
ATOM 16416 N N . GLY H 2 265 ? 69.216 -29.596 -35.688 1.00 70.74 265 GLY D N 1
ATOM 16417 C CA . GLY H 2 265 ? 70.091 -30.524 -35.005 1.00 65.62 265 GLY D CA 1
ATOM 16418 C C . GLY H 2 265 ? 70.336 -31.744 -35.872 1.00 71.43 265 GLY D C 1
ATOM 16419 O O . GLY H 2 265 ? 69.984 -31.787 -37.049 1.00 83.65 265 GLY D O 1
ATOM 16420 N N . VAL H 2 266 ? 70.936 -32.765 -35.271 1.00 74.20 266 VAL D N 1
ATOM 16421 C CA . VAL H 2 266 ? 71.286 -33.982 -36.002 1.00 82.76 266 VAL D CA 1
ATOM 16422 C C . VAL H 2 266 ? 70.120 -34.970 -35.973 1.00 81.44 266 VAL D C 1
ATOM 16423 O O . VAL H 2 266 ? 69.505 -35.198 -34.918 1.00 77.03 266 VAL D O 1
ATOM 16427 N N . ARG H 2 267 ? 69.796 -35.528 -37.153 1.00 87.16 267 ARG D N 1
ATOM 16428 C CA . ARG H 2 267 ? 68.580 -36.329 -37.301 1.00 97.44 267 ARG D CA 1
ATOM 16429 C C . ARG H 2 267 ? 68.533 -37.498 -36.327 1.00 101.90 267 ARG D C 1
ATOM 16430 O O . ARG H 2 267 ? 67.531 -37.693 -35.633 1.00 109.06 267 ARG D O 1
ATOM 16438 N N . SER H 2 268 ? 69.627 -38.256 -36.236 1.00 90.86 268 SER D N 1
ATOM 16439 C CA . SER H 2 268 ? 69.669 -39.420 -35.359 1.00 89.60 268 SER D CA 1
ATOM 16440 C C . SER H 2 268 ? 69.201 -39.058 -33.956 1.00 92.33 268 SER D C 1
ATOM 16441 O O . SER H 2 268 ? 68.512 -39.841 -33.306 1.00 98.83 268 SER D O 1
ATOM 16444 N N . THR H 2 269 ? 69.544 -37.860 -33.485 1.00 89.16 269 THR D N 1
ATOM 16445 C CA . THR H 2 269 ? 69.208 -37.470 -32.119 1.00 85.92 269 THR D CA 1
ATOM 16446 C C . THR H 2 269 ? 67.752 -37.020 -31.983 1.00 82.38 269 THR D C 1
ATOM 16447 O O . THR H 2 269 ? 67.091 -37.322 -30.976 1.00 79.61 269 THR D O 1
ATOM 16451 N N . ASN H 2 270 ? 67.215 -36.352 -33.002 1.00 80.51 270 ASN D N 1
ATOM 16452 C CA . ASN H 2 270 ? 65.788 -36.051 -33.002 1.00 78.69 270 ASN D CA 1
ATOM 16453 C C . ASN H 2 270 ? 64.954 -37.332 -32.988 1.00 78.98 270 ASN D C 1
ATOM 16454 O O . ASN H 2 270 ? 63.926 -37.405 -32.308 1.00 83.72 270 ASN D O 1
ATOM 16459 N N . TYR H 2 271 ? 65.395 -38.362 -33.714 1.00 75.37 271 TYR D N 1
ATOM 16460 C CA . TYR H 2 271 ? 64.695 -39.640 -33.642 1.00 80.15 271 TYR D CA 1
ATOM 16461 C C . TYR H 2 271 ? 64.949 -40.339 -32.309 1.00 88.68 271 TYR D C 1
ATOM 16462 O O . TYR H 2 271 ? 64.061 -41.032 -31.797 1.00 91.99 271 TYR D O 1
ATOM 16471 N N . ILE H 2 272 ? 66.156 -40.192 -31.748 1.00 89.24 272 ILE D N 1
ATOM 16472 C CA . ILE H 2 272 ? 66.482 -40.846 -30.482 1.00 84.22 272 ILE D CA 1
ATOM 16473 C C . ILE H 2 272 ? 65.577 -40.319 -29.377 1.00 82.73 272 ILE D C 1
ATOM 16474 O O . ILE H 2 272 ? 65.141 -41.075 -28.499 1.00 81.75 272 ILE D O 1
ATOM 16479 N N . LEU H 2 273 ? 65.270 -39.015 -29.408 1.00 84.18 273 LEU D N 1
ATOM 16480 C CA . LEU H 2 273 ? 64.451 -38.426 -28.351 1.00 84.67 273 LEU D CA 1
ATOM 16481 C C . LEU H 2 273 ? 63.057 -39.037 -28.311 1.00 87.69 273 LEU D C 1
ATOM 16482 O O . LEU H 2 273 ? 62.487 -39.213 -27.227 1.00 92.06 273 LEU D O 1
ATOM 16487 N N . GLN H 2 274 ? 62.493 -39.379 -29.475 1.00 87.11 274 GLN D N 1
ATOM 16488 C CA . GLN H 2 274 ? 61.181 -40.015 -29.501 1.00 85.47 274 GLN D CA 1
ATOM 16489 C C . GLN H 2 274 ? 61.243 -41.439 -28.974 1.00 88.47 274 GLN D C 1
ATOM 16490 O O . GLN H 2 274 ? 60.203 -42.005 -28.631 1.00 95.03 274 GLN D O 1
ATOM 16496 N N . GLU H 2 275 ? 62.435 -42.032 -28.909 1.00 83.04 275 GLU D N 1
ATOM 16497 C CA . GLU H 2 275 ? 62.584 -43.346 -28.309 1.00 79.03 275 GLU D CA 1
ATOM 16498 C C . GLU H 2 275 ? 62.754 -43.271 -26.799 1.00 80.49 275 GLU D C 1
ATOM 16499 O O . GLU H 2 275 ? 62.507 -44.263 -26.107 1.00 84.33 275 GLU D O 1
ATOM 16505 N N . ALA H 2 276 ? 63.111 -42.102 -26.281 1.00 71.82 276 ALA D N 1
ATOM 16506 C CA . ALA H 2 276 ? 63.303 -41.926 -24.853 1.00 72.57 276 ALA D CA 1
ATOM 16507 C C . ALA H 2 276 ? 61.975 -42.015 -24.108 1.00 78.26 276 ALA D C 1
ATOM 16508 O O . ALA H 2 276 ? 60.943 -41.533 -24.583 1.00 83.49 276 ALA D O 1
ATOM 16510 N N . ASP H 2 277 ? 61.998 -42.664 -22.947 1.00 77.28 277 ASP D N 1
ATOM 16511 C CA . ASP H 2 277 ? 60.856 -42.683 -22.040 1.00 82.10 277 ASP D CA 1
ATOM 16512 C C . ASP H 2 277 ? 61.015 -41.725 -20.863 1.00 83.91 277 ASP D C 1
ATOM 16513 O O . ASP H 2 277 ? 60.105 -41.633 -20.031 1.00 85.42 277 ASP D O 1
ATOM 16518 N N . LEU H 2 278 ? 62.161 -41.045 -20.748 1.00 82.43 278 LEU D N 1
ATOM 16519 C CA . LEU H 2 278 ? 62.348 -40.030 -19.716 1.00 78.87 278 LEU D CA 1
ATOM 16520 C C . LEU H 2 278 ? 63.311 -38.941 -20.183 1.00 76.74 278 LEU D C 1
ATOM 16521 O O . LEU H 2 278 ? 64.405 -39.221 -20.686 1.00 80.22 278 LEU D O 1
ATOM 16526 N N . LEU H 2 279 ? 62.895 -37.695 -19.991 1.00 66.65 279 LEU D N 1
ATOM 16527 C CA . LEU H 2 279 ? 63.685 -36.529 -20.342 1.00 65.87 279 LEU D CA 1
ATOM 16528 C C . LEU H 2 279 ? 64.127 -35.858 -19.054 1.00 62.99 279 LEU D C 1
ATOM 16529 O O . LEU H 2 279 ? 63.291 -35.458 -18.237 1.00 58.15 279 LEU D O 1
ATOM 16534 N N . ILE H 2 280 ? 65.433 -35.709 -18.895 1.00 66.79 280 ILE D N 1
ATOM 16535 C CA . ILE H 2 280 ? 66.021 -35.029 -17.754 1.00 66.47 280 ILE D CA 1
ATOM 16536 C C . ILE H 2 280 ? 66.459 -33.671 -18.285 1.00 69.21 280 ILE D C 1
ATOM 16537 O O . ILE H 2 280 ? 67.478 -33.555 -18.971 1.00 71.52 280 ILE D O 1
ATOM 16542 N N . VAL H 2 281 ? 65.653 -32.650 -18.007 1.00 69.62 281 VAL D N 1
ATOM 16543 C CA . VAL H 2 281 ? 65.792 -31.320 -18.598 1.00 64.99 281 VAL D CA 1
ATOM 16544 C C . VAL H 2 281 ? 66.367 -30.381 -17.547 1.00 57.92 281 VAL D C 1
ATOM 16545 O O . VAL H 2 281 ? 65.706 -30.076 -16.544 1.00 54.10 281 VAL D O 1
ATOM 16549 N N . LEU H 2 282 ? 67.594 -29.918 -17.793 1.00 46.84 282 LEU D N 1
ATOM 16550 C CA . LEU H 2 282 ? 68.311 -29.009 -16.913 1.00 43.92 282 LEU D CA 1
ATOM 16551 C C . LEU H 2 282 ? 68.587 -27.704 -17.639 1.00 53.90 282 LEU D C 1
ATOM 16552 O O . LEU H 2 282 ? 69.266 -27.695 -18.671 1.00 55.70 282 LEU D O 1
ATOM 16557 N N . GLY H 2 283 ? 68.081 -26.604 -17.094 1.00 51.74 283 GLY D N 1
ATOM 16558 C CA . GLY H 2 283 ? 68.438 -25.326 -17.663 1.00 54.55 283 GLY D CA 1
ATOM 16559 C C . GLY H 2 283 ? 67.902 -25.064 -19.046 1.00 57.12 283 GLY D C 1
ATOM 16560 O O . GLY H 2 283 ? 68.407 -24.171 -19.733 1.00 61.16 283 GLY D O 1
ATOM 16561 N N . ALA H 2 284 ? 66.914 -25.829 -19.490 1.00 51.11 284 ALA D N 1
ATOM 16562 C CA . ALA H 2 284 ? 66.270 -25.593 -20.775 1.00 54.83 284 ALA D CA 1
ATOM 16563 C C . ALA H 2 284 ? 64.854 -25.074 -20.578 1.00 50.47 284 ALA D C 1
ATOM 16564 O O . ALA H 2 284 ? 64.290 -25.117 -19.486 1.00 63.17 284 ALA D O 1
ATOM 16566 N N . ARG H 2 285 ? 64.299 -24.536 -21.654 1.00 45.03 285 ARG D N 1
ATOM 16567 C CA . ARG H 2 285 ? 63.011 -23.865 -21.599 1.00 45.34 285 ARG D CA 1
ATOM 16568 C C . ARG H 2 285 ? 62.091 -24.291 -22.735 1.00 59.30 285 ARG D C 1
ATOM 16569 O O . ARG H 2 285 ? 61.158 -23.559 -23.068 1.00 74.05 285 ARG D O 1
ATOM 16577 N N . PHE H 2 286 ? 62.356 -25.440 -23.353 1.00 57.35 286 PHE D N 1
ATOM 16578 C CA . PHE H 2 286 ? 61.491 -26.023 -24.385 1.00 54.63 286 PHE D CA 1
ATOM 16579 C C . PHE H 2 286 ? 61.119 -25.039 -25.497 1.00 56.92 286 PHE D C 1
ATOM 16580 O O . PHE H 2 286 ? 59.966 -25.011 -25.937 1.00 61.61 286 PHE D O 1
ATOM 16588 N N . ASP H 2 287 ? 62.091 -24.243 -25.976 1.00 52.90 287 ASP D N 1
ATOM 16589 C CA . ASP H 2 287 ? 61.834 -23.339 -27.113 1.00 57.87 287 ASP D CA 1
ATOM 16590 C C . ASP H 2 287 ? 61.356 -24.161 -28.307 1.00 65.56 287 ASP D C 1
ATOM 16591 O O . ASP H 2 287 ? 61.783 -25.313 -28.456 1.00 69.96 287 ASP D O 1
ATOM 16596 N N . ASP H 2 288 ? 60.469 -23.625 -29.194 1.00 71.47 288 ASP D N 1
ATOM 16597 C CA . ASP H 2 288 ? 60.018 -24.686 -30.104 1.00 82.44 288 ASP D CA 1
ATOM 16598 C C . ASP H 2 288 ? 60.998 -24.819 -31.260 1.00 83.38 288 ASP D C 1
ATOM 16599 O O . ASP H 2 288 ? 60.906 -25.764 -32.051 1.00 79.17 288 ASP D O 1
ATOM 16604 N N . ARG H 2 289 ? 62.016 -23.926 -31.354 1.00 92.60 289 ARG D N 1
ATOM 16605 C CA . ARG H 2 289 ? 63.127 -24.221 -32.283 1.00 91.54 289 ARG D CA 1
ATOM 16606 C C . ARG H 2 289 ? 63.995 -25.369 -31.770 1.00 87.27 289 ARG D C 1
ATOM 16607 O O . ARG H 2 289 ? 64.868 -25.826 -32.503 1.00 88.43 289 ARG D O 1
ATOM 16615 N N . ALA H 2 290 ? 63.811 -25.801 -30.509 1.00 77.95 290 ALA D N 1
ATOM 16616 C CA . ALA H 2 290 ? 64.504 -26.963 -29.956 1.00 75.08 290 ALA D CA 1
ATOM 16617 C C . ALA H 2 290 ? 63.623 -28.203 -29.861 1.00 79.93 290 ALA D C 1
ATOM 16618 O O . ALA H 2 290 ? 64.127 -29.317 -30.006 1.00 87.68 290 ALA D O 1
ATOM 16620 N N . ILE H 2 291 ? 62.331 -28.047 -29.572 1.00 71.33 291 ILE D N 1
ATOM 16621 C CA . ILE H 2 291 ? 61.447 -29.185 -29.355 1.00 66.60 291 ILE D CA 1
ATOM 16622 C C . ILE H 2 291 ? 60.497 -29.433 -30.521 1.00 75.18 291 ILE D C 1
ATOM 16623 O O . ILE H 2 291 ? 59.953 -30.547 -30.625 1.00 81.57 291 ILE D O 1
ATOM 16628 N N . GLY H 2 292 ? 60.282 -28.446 -31.398 1.00 78.07 292 GLY D N 1
ATOM 16629 C CA . GLY H 2 292 ? 59.351 -28.594 -32.504 1.00 80.11 292 GLY D CA 1
ATOM 16630 C C . GLY H 2 292 ? 57.909 -28.459 -32.040 1.00 83.41 292 GLY D C 1
ATOM 16631 O O . GLY H 2 292 ? 57.615 -27.782 -31.052 1.00 84.66 292 GLY D O 1
ATOM 16632 N N . LYS H 2 293 ? 56.996 -29.107 -32.774 1.00 80.96 293 LYS D N 1
ATOM 16633 C CA . LYS H 2 293 ? 55.588 -29.120 -32.390 1.00 76.66 293 LYS D CA 1
ATOM 16634 C C . LYS H 2 293 ? 55.461 -29.665 -30.968 1.00 77.35 293 LYS D C 1
ATOM 16635 O O . LYS H 2 293 ? 55.772 -30.835 -30.717 1.00 77.77 293 LYS D O 1
ATOM 16637 N N . THR H 2 294 ? 55.076 -28.794 -30.026 1.00 77.48 294 THR D N 1
ATOM 16638 C CA . THR H 2 294 ? 55.096 -29.141 -28.605 1.00 73.83 294 THR D CA 1
ATOM 16639 C C . THR H 2 294 ? 54.332 -30.439 -28.339 1.00 77.48 294 THR D C 1
ATOM 16640 O O . THR H 2 294 ? 54.852 -31.353 -27.689 1.00 76.79 294 THR D O 1
ATOM 16644 N N . GLU H 2 295 ? 53.114 -30.558 -28.881 1.00 84.63 295 GLU D N 1
ATOM 16645 C CA . GLU H 2 295 ? 52.263 -31.712 -28.592 1.00 86.68 295 GLU D CA 1
ATOM 16646 C C . GLU H 2 295 ? 52.817 -33.017 -29.159 1.00 83.69 295 GLU D C 1
ATOM 16647 O O . GLU H 2 295 ? 52.405 -34.093 -28.716 1.00 81.62 295 GLU D O 1
ATOM 16649 N N . GLN H 2 296 ? 53.723 -32.946 -30.133 1.00 79.92 296 GLN D N 1
ATOM 16650 C CA . GLN H 2 296 ? 54.293 -34.117 -30.787 1.00 75.58 296 GLN D CA 1
ATOM 16651 C C . GLN H 2 296 ? 55.730 -34.395 -30.346 1.00 73.54 296 GLN D C 1
ATOM 16652 O O . GLN H 2 296 ? 56.443 -35.132 -31.039 1.00 73.39 296 GLN D O 1
ATOM 16654 N N . PHE H 2 297 ? 56.158 -33.853 -29.195 1.00 67.53 297 PHE D N 1
ATOM 16655 C CA . PHE H 2 297 ? 57.555 -33.908 -28.759 1.00 72.09 297 PHE D CA 1
ATOM 16656 C C . PHE H 2 297 ? 57.665 -34.774 -27.508 1.00 78.86 297 PHE D C 1
ATOM 16657 O O . PHE H 2 297 ? 57.270 -34.357 -26.413 1.00 81.70 297 PHE D O 1
ATOM 16665 N N . CYS H 2 298 ? 58.262 -35.951 -27.681 1.00 81.94 298 CYS D N 1
ATOM 16666 C CA . CYS H 2 298 ? 58.380 -37.044 -26.724 1.00 89.30 298 CYS D CA 1
ATOM 16667 C C . CYS H 2 298 ? 57.104 -37.167 -25.905 1.00 86.24 298 CYS D C 1
ATOM 16668 O O . CYS H 2 298 ? 57.089 -36.840 -24.710 1.00 79.31 298 CYS D O 1
ATOM 16671 N N . PRO H 2 299 ? 56.046 -37.713 -26.493 1.00 87.97 299 PRO D N 1
ATOM 16672 C CA . PRO H 2 299 ? 54.762 -37.783 -25.785 1.00 87.23 299 PRO D CA 1
ATOM 16673 C C . PRO H 2 299 ? 54.742 -38.861 -24.714 1.00 91.05 299 PRO D C 1
ATOM 16674 O O . PRO H 2 299 ? 54.213 -38.649 -23.621 1.00 94.61 299 PRO D O 1
ATOM 16678 N N . ASN H 2 300 ? 55.323 -40.021 -25.020 1.00 96.30 300 ASN D N 1
ATOM 16679 C CA . ASN H 2 300 ? 55.294 -41.183 -24.143 1.00 95.02 300 ASN D CA 1
ATOM 16680 C C . ASN H 2 300 ? 56.414 -41.167 -23.107 1.00 91.06 300 ASN D C 1
ATOM 16681 O O . ASN H 2 300 ? 56.745 -42.217 -22.547 1.00 95.00 300 ASN D O 1
ATOM 16686 N N . ALA H 2 301 ? 56.980 -40.001 -22.814 1.00 86.98 301 ALA D N 1
ATOM 16687 C CA . ALA H 2 301 ? 58.129 -39.888 -21.928 1.00 84.04 301 ALA D CA 1
ATOM 16688 C C . ALA H 2 301 ? 57.767 -39.044 -20.718 1.00 73.75 301 ALA D C 1
ATOM 16689 O O . ALA H 2 301 ? 57.297 -37.912 -20.870 1.00 65.00 301 ALA D O 1
ATOM 16691 N N . LYS H 2 302 ? 58.038 -39.575 -19.527 1.00 73.30 302 LYS D N 1
ATOM 16692 C CA . LYS H 2 302 ? 57.948 -38.765 -18.326 1.00 67.97 302 LYS D CA 1
ATOM 16693 C C . LYS H 2 302 ? 59.069 -37.736 -18.346 1.00 70.16 302 LYS D C 1
ATOM 16694 O O . LYS H 2 302 ? 60.139 -37.962 -18.912 1.00 69.79 302 LYS D O 1
ATOM 16696 N N . ILE H 2 303 ? 58.817 -36.591 -17.723 1.00 74.03 303 ILE D N 1
ATOM 16697 C CA . ILE H 2 303 ? 59.714 -35.447 -17.803 1.00 68.09 303 ILE D CA 1
ATOM 16698 C C . ILE H 2 303 ? 60.126 -35.037 -16.400 1.00 69.01 303 ILE D C 1
ATOM 16699 O O . ILE H 2 303 ? 59.280 -34.908 -15.509 1.00 72.09 303 ILE D O 1
ATOM 16704 N N . ILE H 2 304 ? 61.421 -34.809 -16.220 1.00 65.85 304 ILE D N 1
ATOM 16705 C CA . ILE H 2 304 ? 61.954 -34.085 -15.077 1.00 62.92 304 ILE D CA 1
ATOM 16706 C C . ILE H 2 304 ? 62.519 -32.776 -15.581 1.00 59.45 304 ILE D C 1
ATOM 16707 O O . ILE H 2 304 ? 63.232 -32.745 -16.588 1.00 69.01 304 ILE D O 1
ATOM 16712 N N . HIS H 2 305 ? 62.225 -31.698 -14.867 1.00 52.76 305 HIS D N 1
ATOM 16713 C CA . HIS H 2 305 ? 62.593 -30.366 -15.319 1.00 52.10 305 HIS D CA 1
ATOM 16714 C C . HIS H 2 305 ? 63.080 -29.571 -14.119 1.00 56.51 305 HIS D C 1
ATOM 16715 O O . HIS H 2 305 ? 62.369 -29.455 -13.114 1.00 58.85 305 HIS D O 1
ATOM 16722 N N . VAL H 2 306 ? 64.313 -29.078 -14.209 1.00 51.40 306 VAL D N 1
ATOM 16723 C CA . VAL H 2 306 ? 64.937 -28.264 -13.177 1.00 48.51 306 VAL D CA 1
ATOM 16724 C C . VAL H 2 306 ? 65.331 -26.938 -13.795 1.00 55.06 306 VAL D C 1
ATOM 16725 O O . VAL H 2 306 ? 66.182 -26.901 -14.692 1.00 55.19 306 VAL D O 1
ATOM 16729 N N . ASP H 2 307 ? 64.764 -25.849 -13.268 1.00 58.14 307 ASP D N 1
ATOM 16730 C CA . ASP H 2 307 ? 64.946 -24.494 -13.777 1.00 58.27 307 ASP D CA 1
ATOM 16731 C C . ASP H 2 307 ? 64.814 -23.506 -12.623 1.00 52.43 307 ASP D C 1
ATOM 16732 O O . ASP H 2 307 ? 63.998 -23.707 -11.720 1.00 56.24 307 ASP D O 1
ATOM 16737 N N . ILE H 2 308 ? 65.619 -22.439 -12.651 1.00 48.48 308 ILE D N 1
ATOM 16738 C CA . ILE H 2 308 ? 65.657 -21.509 -11.523 1.00 51.20 308 ILE D CA 1
ATOM 16739 C C . ILE H 2 308 ? 64.495 -20.516 -11.554 1.00 56.57 308 ILE D C 1
ATOM 16740 O O . ILE H 2 308 ? 64.227 -19.850 -10.545 1.00 49.31 308 ILE D O 1
ATOM 16745 N N . ASP H 2 309 ? 63.813 -20.386 -12.693 1.00 56.33 309 ASP D N 1
ATOM 16746 C CA . ASP H 2 309 ? 62.671 -19.492 -12.865 1.00 50.40 309 ASP D CA 1
ATOM 16747 C C . ASP H 2 309 ? 61.402 -20.341 -12.813 1.00 51.53 309 ASP D C 1
ATOM 16748 O O . ASP H 2 309 ? 61.114 -21.078 -13.761 1.00 50.65 309 ASP D O 1
ATOM 16753 N N . ARG H 2 310 ? 60.640 -20.240 -11.716 1.00 49.74 310 ARG D N 1
ATOM 16754 C CA . ARG H 2 310 ? 59.423 -21.040 -11.593 1.00 57.31 310 ARG D CA 1
ATOM 16755 C C . ARG H 2 310 ? 58.470 -20.848 -12.779 1.00 57.34 310 ARG D C 1
ATOM 16756 O O . ARG H 2 310 ? 57.721 -21.779 -13.123 1.00 52.00 310 ARG D O 1
ATOM 16764 N N . ALA H 2 311 ? 58.497 -19.680 -13.428 1.00 54.37 311 ALA D N 1
ATOM 16765 C CA . ALA H 2 311 ? 57.587 -19.432 -14.531 1.00 51.59 311 ALA D CA 1
ATOM 16766 C C . ALA H 2 311 ? 57.885 -20.301 -15.739 1.00 58.52 311 ALA D C 1
ATOM 16767 O O . ALA H 2 311 ? 57.028 -20.409 -16.620 1.00 56.69 311 ALA D O 1
ATOM 16769 N N . GLU H 2 312 ? 59.060 -20.931 -15.804 1.00 65.33 312 GLU D N 1
ATOM 16770 C CA . GLU H 2 312 ? 59.383 -21.809 -16.926 1.00 66.98 312 GLU D CA 1
ATOM 16771 C C . GLU H 2 312 ? 58.914 -23.244 -16.705 1.00 68.22 312 GLU D C 1
ATOM 16772 O O . GLU H 2 312 ? 58.824 -24.003 -17.678 1.00 72.66 312 GLU D O 1
ATOM 16778 N N . LEU H 2 313 ? 58.616 -23.626 -15.456 1.00 69.54 313 LEU D N 1
ATOM 16779 C CA . LEU H 2 313 ? 58.168 -24.978 -15.114 1.00 64.38 313 LEU D CA 1
ATOM 16780 C C . LEU H 2 313 ? 56.729 -25.185 -15.562 1.00 64.37 313 LEU D C 1
ATOM 16781 O O . LEU H 2 313 ? 55.821 -24.477 -15.109 1.00 64.47 313 LEU D O 1
ATOM 16786 N N . GLY H 2 314 ? 56.507 -26.133 -16.464 1.00 66.52 314 GLY D N 1
ATOM 16787 C CA . GLY H 2 314 ? 55.136 -26.270 -16.908 1.00 59.98 314 GLY D CA 1
ATOM 16788 C C . GLY H 2 314 ? 54.662 -25.170 -17.819 1.00 58.04 314 GLY D C 1
ATOM 16789 O O . GLY H 2 314 ? 53.457 -25.051 -18.056 1.00 57.46 314 GLY D O 1
ATOM 16790 N N . LYS H 2 315 ? 55.565 -24.323 -18.303 1.00 63.48 315 LYS D N 1
ATOM 16791 C CA . LYS H 2 315 ? 55.131 -23.268 -19.208 1.00 66.37 315 LYS D CA 1
ATOM 16792 C C . LYS H 2 315 ? 54.707 -23.844 -20.557 1.00 62.82 315 LYS D C 1
ATOM 16793 O O . LYS H 2 315 ? 53.690 -23.421 -21.118 1.00 63.87 315 LYS D O 1
ATOM 16799 N N . ILE H 2 316 ? 55.429 -24.862 -21.058 1.00 60.17 316 ILE D N 1
ATOM 16800 C CA . ILE H 2 316 ? 55.192 -25.432 -22.382 1.00 60.98 316 ILE D CA 1
ATOM 16801 C C . ILE H 2 316 ? 54.846 -26.913 -22.303 1.00 66.22 316 ILE D C 1
ATOM 16802 O O . ILE H 2 316 ? 53.856 -27.361 -22.894 1.00 69.47 316 ILE D O 1
ATOM 16807 N N . LYS H 2 317 ? 55.666 -27.693 -21.604 1.00 64.19 317 LYS D N 1
ATOM 16808 C CA . LYS H 2 317 ? 55.347 -29.075 -21.286 1.00 66.30 317 LYS D CA 1
ATOM 16809 C C . LYS H 2 317 ? 55.288 -29.220 -19.772 1.00 77.43 317 LYS D C 1
ATOM 16810 O O . LYS H 2 317 ? 56.153 -28.691 -19.056 1.00 79.71 317 LYS D O 1
ATOM 16816 N N . GLN H 2 318 ? 54.254 -29.918 -19.284 1.00 76.73 318 GLN D N 1
ATOM 16817 C CA . GLN H 2 318 ? 54.057 -30.049 -17.854 1.00 71.22 318 GLN D CA 1
ATOM 16818 C C . GLN H 2 318 ? 54.834 -31.256 -17.368 1.00 69.35 318 GLN D C 1
ATOM 16819 O O . GLN H 2 318 ? 54.595 -32.365 -17.857 1.00 67.80 318 GLN D O 1
ATOM 16825 N N . PRO H 2 319 ? 55.776 -31.089 -16.443 1.00 67.81 319 PRO D N 1
ATOM 16826 C CA . PRO H 2 319 ? 56.666 -32.189 -16.070 1.00 71.13 319 PRO D CA 1
ATOM 16827 C C . PRO H 2 319 ? 56.093 -33.041 -14.949 1.00 72.70 319 PRO D C 1
ATOM 16828 O O . PRO H 2 319 ? 55.173 -32.645 -14.230 1.00 74.67 319 PRO D O 1
ATOM 16832 N N . HIS H 2 320 ? 56.667 -34.237 -14.818 1.00 71.93 320 HIS D N 1
ATOM 16833 C CA . HIS H 2 320 ? 56.289 -35.141 -13.740 1.00 70.95 320 HIS D CA 1
ATOM 16834 C C . HIS H 2 320 ? 57.041 -34.839 -12.456 1.00 72.00 320 HIS D C 1
ATOM 16835 O O . HIS H 2 320 ? 56.554 -35.175 -11.373 1.00 78.36 320 HIS D O 1
ATOM 16842 N N . VAL H 2 321 ? 58.221 -34.234 -12.548 1.00 69.70 321 VAL D N 1
ATOM 16843 C CA . VAL H 2 321 ? 58.898 -33.651 -11.395 1.00 65.76 321 VAL D CA 1
ATOM 16844 C C . VAL H 2 321 ? 59.465 -32.302 -11.820 1.00 67.56 321 VAL D C 1
ATOM 16845 O O . VAL H 2 321 ? 60.189 -32.211 -12.819 1.00 67.39 321 VAL D O 1
ATOM 16849 N N . ALA H 2 322 ? 59.131 -31.258 -11.066 1.00 62.95 322 ALA D N 1
ATOM 16850 C CA . ALA H 2 322 ? 59.579 -29.901 -11.332 1.00 47.52 322 ALA D CA 1
ATOM 16851 C C . ALA H 2 322 ? 60.309 -29.412 -10.100 1.00 60.81 322 ALA D C 1
ATOM 16852 O O . ALA H 2 322 ? 59.750 -29.418 -9.002 1.00 70.48 322 ALA D O 1
ATOM 16854 N N . ILE H 2 323 ? 61.552 -29.004 -10.266 1.00 60.20 323 ILE D N 1
ATOM 16855 C CA . ILE H 2 323 ? 62.316 -28.418 -9.178 1.00 63.37 323 ILE D CA 1
ATOM 16856 C C . ILE H 2 323 ? 62.722 -27.022 -9.610 1.00 63.11 323 ILE D C 1
ATOM 16857 O O . ILE H 2 323 ? 63.222 -26.841 -10.727 1.00 63.64 323 ILE D O 1
ATOM 16862 N N . GLN H 2 324 ? 62.464 -26.028 -8.754 1.00 57.84 324 GLN D N 1
ATOM 16863 C CA . GLN H 2 324 ? 62.893 -24.657 -9.019 1.00 55.56 324 GLN D CA 1
ATOM 16864 C C . GLN H 2 324 ? 64.130 -24.383 -8.173 1.00 60.63 324 GLN D C 1
ATOM 16865 O O . GLN H 2 324 ? 64.022 -24.066 -6.983 1.00 68.05 324 GLN D O 1
ATOM 16871 N N . ALA H 2 325 ? 65.302 -24.460 -8.801 1.00 59.89 325 ALA D N 1
ATOM 16872 C CA . ALA H 2 325 ? 66.550 -24.240 -8.082 1.00 68.75 325 ALA D CA 1
ATOM 16873 C C . ALA H 2 325 ? 67.689 -24.070 -9.074 1.00 65.92 325 ALA D C 1
ATOM 16874 O O . ALA H 2 325 ? 67.536 -24.285 -10.277 1.00 65.56 325 ALA D O 1
ATOM 16876 N N . ASP H 2 326 ? 68.848 -23.711 -8.535 1.00 63.14 326 ASP D N 1
ATOM 16877 C CA . ASP H 2 326 ? 70.081 -23.699 -9.302 1.00 60.98 326 ASP D CA 1
ATOM 16878 C C . ASP H 2 326 ? 70.538 -25.114 -9.619 1.00 63.60 326 ASP D C 1
ATOM 16879 O O . ASP H 2 326 ? 70.541 -25.987 -8.751 1.00 68.64 326 ASP D O 1
ATOM 16884 N N . VAL H 2 327 ? 70.961 -25.323 -10.870 1.00 66.09 327 VAL D N 1
ATOM 16885 C CA . VAL H 2 327 ? 71.307 -26.660 -11.352 1.00 69.23 327 VAL D CA 1
ATOM 16886 C C . VAL H 2 327 ? 72.437 -27.270 -10.522 1.00 72.94 327 VAL D C 1
ATOM 16887 O O . VAL H 2 327 ? 72.422 -28.471 -10.224 1.00 75.11 327 VAL D O 1
ATOM 16891 N N . ASP H 2 328 ? 73.448 -26.470 -10.161 1.00 73.11 328 ASP D N 1
ATOM 16892 C CA . ASP H 2 328 ? 74.543 -27.002 -9.351 1.00 71.57 328 ASP D CA 1
ATOM 16893 C C . ASP H 2 328 ? 74.043 -27.504 -8.000 1.00 74.27 328 ASP D C 1
ATOM 16894 O O . ASP H 2 328 ? 74.280 -28.661 -7.622 1.00 75.53 328 ASP D O 1
ATOM 16899 N N . ASP H 2 329 ? 73.344 -26.646 -7.255 1.00 69.56 329 ASP D N 1
ATOM 16900 C CA . ASP H 2 329 ? 72.897 -27.041 -5.927 1.00 64.39 329 ASP D CA 1
ATOM 16901 C C . ASP H 2 329 ? 72.038 -28.300 -5.988 1.00 60.25 329 ASP D C 1
ATOM 16902 O O . ASP H 2 329 ? 72.054 -29.113 -5.052 1.00 60.50 329 ASP D O 1
ATOM 16907 N N . VAL H 2 330 ? 71.289 -28.478 -7.074 1.00 50.73 330 VAL D N 1
ATOM 16908 C CA . VAL H 2 330 ? 70.494 -29.689 -7.236 1.00 58.81 330 VAL D CA 1
ATOM 16909 C C . VAL H 2 330 ? 71.397 -30.890 -7.502 1.00 68.28 330 VAL D C 1
ATOM 16910 O O . VAL H 2 330 ? 71.337 -31.904 -6.789 1.00 72.05 330 VAL D O 1
ATOM 16914 N N . LEU H 2 331 ? 72.277 -30.779 -8.511 1.00 61.09 331 LEU D N 1
ATOM 16915 C CA . LEU H 2 331 ? 73.126 -31.906 -8.895 1.00 56.17 331 LEU D CA 1
ATOM 16916 C C . LEU H 2 331 ? 74.000 -32.397 -7.759 1.00 54.80 331 LEU D C 1
ATOM 16917 O O . LEU H 2 331 ? 74.297 -33.599 -7.690 1.00 56.67 331 LEU D O 1
ATOM 16922 N N . ALA H 2 332 ? 74.419 -31.493 -6.867 1.00 56.36 332 ALA D N 1
ATOM 16923 C CA . ALA H 2 332 ? 75.081 -31.924 -5.643 1.00 56.77 332 ALA D CA 1
ATOM 16924 C C . ALA H 2 332 ? 74.210 -32.917 -4.881 1.00 63.87 332 ALA D C 1
ATOM 16925 O O . ALA H 2 332 ? 74.687 -33.975 -4.450 1.00 68.67 332 ALA D O 1
ATOM 16927 N N . GLN H 2 333 ? 72.917 -32.625 -4.748 1.00 61.32 333 GLN D N 1
ATOM 16928 C CA . GLN H 2 333 ? 72.064 -33.516 -3.968 1.00 63.71 333 GLN D CA 1
ATOM 16929 C C . GLN H 2 333 ? 71.505 -34.676 -4.769 1.00 65.89 333 GLN D C 1
ATOM 16930 O O . GLN H 2 333 ? 71.002 -35.627 -4.167 1.00 73.41 333 GLN D O 1
ATOM 16936 N N . LEU H 2 334 ? 71.651 -34.680 -6.087 1.00 63.77 334 LEU D N 1
ATOM 16937 C CA . LEU H 2 334 ? 70.982 -35.709 -6.871 1.00 69.40 334 LEU D CA 1
ATOM 16938 C C . LEU H 2 334 ? 71.942 -36.789 -7.355 1.00 72.32 334 LEU D C 1
ATOM 16939 O O . LEU H 2 334 ? 71.576 -37.966 -7.382 1.00 78.13 334 LEU D O 1
ATOM 16944 N N . ILE H 2 335 ? 73.179 -36.413 -7.706 1.00 74.59 335 ILE D N 1
ATOM 16945 C CA . ILE H 2 335 ? 74.120 -37.418 -8.220 1.00 73.26 335 ILE D CA 1
ATOM 16946 C C . ILE H 2 335 ? 74.397 -38.551 -7.256 1.00 74.17 335 ILE D C 1
ATOM 16947 O O . ILE H 2 335 ? 74.356 -39.722 -7.683 1.00 71.98 335 ILE D O 1
ATOM 16952 N N . PRO H 2 336 ? 74.634 -38.330 -5.954 1.00 75.18 336 PRO D N 1
ATOM 16953 C CA . PRO H 2 336 ? 74.926 -39.466 -5.060 1.00 76.62 336 PRO D CA 1
ATOM 16954 C C . PRO H 2 336 ? 73.772 -40.435 -4.901 1.00 83.90 336 PRO D C 1
ATOM 16955 O O . PRO H 2 336 ? 73.984 -41.541 -4.388 1.00 90.02 336 PRO D O 1
ATOM 16959 N N . LEU H 2 337 ? 72.559 -40.056 -5.302 1.00 86.33 337 LEU D N 1
ATOM 16960 C CA . LEU H 2 337 ? 71.398 -40.937 -5.228 1.00 86.50 337 LEU D CA 1
ATOM 16961 C C . LEU H 2 337 ? 71.130 -41.661 -6.534 1.00 83.73 337 LEU D C 1
ATOM 16962 O O . LEU H 2 337 ? 70.246 -42.524 -6.580 1.00 88.91 337 LEU D O 1
ATOM 16967 N N . VAL H 2 338 ? 71.881 -41.335 -7.579 1.00 81.29 338 VAL D N 1
ATOM 16968 C CA . VAL H 2 338 ? 71.672 -41.912 -8.896 1.00 79.05 338 VAL D CA 1
ATOM 16969 C C . VAL H 2 338 ? 72.661 -43.080 -9.040 1.00 77.84 338 VAL D C 1
ATOM 16970 O O . VAL H 2 338 ? 73.881 -42.892 -8.944 1.00 80.47 338 VAL D O 1
ATOM 16974 N N . GLU H 2 339 ? 72.146 -44.293 -9.255 1.00 78.49 339 GLU D N 1
ATOM 16975 C CA . GLU H 2 339 ? 73.029 -45.453 -9.382 1.00 90.75 339 GLU D CA 1
ATOM 16976 C C . GLU H 2 339 ? 73.862 -45.366 -10.654 1.00 97.43 339 GLU D C 1
ATOM 16977 O O . GLU H 2 339 ? 73.548 -44.613 -11.572 1.00 98.33 339 GLU D O 1
ATOM 16979 N N . ALA H 2 340 ? 74.955 -46.143 -10.684 1.00 105.22 340 ALA D N 1
ATOM 16980 C CA . ALA H 2 340 ? 75.873 -46.202 -11.828 1.00 108.38 340 ALA D CA 1
ATOM 16981 C C . ALA H 2 340 ? 75.427 -47.394 -12.671 1.00 110.32 340 ALA D C 1
ATOM 16982 O O . ALA H 2 340 ? 75.882 -48.524 -12.478 1.00 114.77 340 ALA D O 1
ATOM 16984 N N . GLN H 2 341 ? 74.542 -47.129 -13.645 1.00 107.58 341 GLN D N 1
ATOM 16985 C CA . GLN H 2 341 ? 73.902 -48.244 -14.322 1.00 109.07 341 GLN D CA 1
ATOM 16986 C C . GLN H 2 341 ? 74.457 -48.491 -15.711 1.00 113.52 341 GLN D C 1
ATOM 16987 O O . GLN H 2 341 ? 74.616 -47.553 -16.501 1.00 109.21 341 GLN D O 1
ATOM 16993 N N . PRO H 2 342 ? 74.775 -49.743 -16.006 1.00 124.94 342 PRO D N 1
ATOM 16994 C CA . PRO H 2 342 ? 75.198 -50.118 -17.358 1.00 130.04 342 PRO D CA 1
ATOM 16995 C C . PRO H 2 342 ? 74.008 -50.217 -18.296 1.00 128.56 342 PRO D C 1
ATOM 16996 O O . PRO H 2 342 ? 73.381 -51.277 -18.397 1.00 132.66 342 PRO D O 1
ATOM 17000 N N . ARG H 2 343 ? 73.668 -49.135 -18.982 1.00 118.97 343 ARG D N 1
ATOM 17001 C CA . ARG H 2 343 ? 72.488 -49.144 -19.844 1.00 119.06 343 ARG D CA 1
ATOM 17002 C C . ARG H 2 343 ? 72.859 -49.627 -21.247 1.00 116.83 343 ARG D C 1
ATOM 17003 O O . ARG H 2 343 ? 72.703 -48.929 -22.247 1.00 116.57 343 ARG D O 1
ATOM 17011 N N . ALA H 2 344 ? 73.397 -50.852 -21.284 1.00 116.55 344 ALA D N 1
ATOM 17012 C CA . ALA H 2 344 ? 74.001 -51.377 -22.507 1.00 114.23 344 ALA D CA 1
ATOM 17013 C C . ALA H 2 344 ? 72.994 -51.485 -23.651 1.00 115.64 344 ALA D C 1
ATOM 17014 O O . ALA H 2 344 ? 73.312 -51.132 -24.793 1.00 113.25 344 ALA D O 1
ATOM 17016 N N . GLU H 2 345 ? 71.782 -51.983 -23.371 1.00 117.24 345 GLU D N 1
ATOM 17017 C CA . GLU H 2 345 ? 70.778 -52.142 -24.427 1.00 116.80 345 GLU D CA 1
ATOM 17018 C C . GLU H 2 345 ? 70.357 -50.795 -25.012 1.00 115.73 345 GLU D C 1
ATOM 17019 O O . GLU H 2 345 ? 70.202 -50.659 -26.234 1.00 121.20 345 GLU D O 1
ATOM 17021 N N . TRP H 2 346 ? 70.174 -49.788 -24.153 1.00 107.77 346 TRP D N 1
ATOM 17022 C CA . TRP H 2 346 ? 69.784 -48.453 -24.609 1.00 105.82 346 TRP D CA 1
ATOM 17023 C C . TRP H 2 346 ? 70.902 -47.801 -25.421 1.00 108.75 346 TRP D C 1
ATOM 17024 O O . TRP H 2 346 ? 70.638 -47.112 -26.418 1.00 111.07 346 TRP D O 1
ATOM 17035 N N . HIS H 2 347 ? 72.160 -48.052 -25.037 1.00 107.05 347 HIS D N 1
ATOM 17036 C CA . HIS H 2 347 ? 73.297 -47.545 -25.798 1.00 101.74 347 HIS D CA 1
ATOM 17037 C C . HIS H 2 347 ? 73.389 -48.211 -27.160 1.00 99.93 347 HIS D C 1
ATOM 17038 O O . HIS H 2 347 ? 73.610 -47.535 -28.177 1.00 97.41 347 HIS D O 1
ATOM 17045 N N . GLN H 2 348 ? 73.192 -49.533 -27.199 1.00 103.14 348 GLN D N 1
ATOM 17046 C CA . GLN H 2 348 ? 73.156 -50.251 -28.469 1.00 105.59 348 GLN D CA 1
ATOM 17047 C C . GLN H 2 348 ? 72.056 -49.706 -29.369 1.00 105.51 348 GLN D C 1
ATOM 17048 O O . GLN H 2 348 ? 72.221 -49.641 -30.593 1.00 107.39 348 GLN D O 1
ATOM 17050 N N . LEU H 2 349 ? 70.923 -49.303 -28.781 1.00 100.00 349 LEU D N 1
ATOM 17051 C CA . LEU H 2 349 ? 69.852 -48.740 -29.595 1.00 100.21 349 LEU D CA 1
ATOM 17052 C C . LEU H 2 349 ? 70.225 -47.356 -30.125 1.00 104.78 349 LEU D C 1
ATOM 17053 O O . LEU H 2 349 ? 69.882 -47.020 -31.267 1.00 110.66 349 LEU D O 1
ATOM 17058 N N . VAL H 2 350 ? 70.903 -46.530 -29.312 1.00 98.74 350 VAL D N 1
ATOM 17059 C CA . VAL H 2 350 ? 71.364 -45.223 -29.796 1.00 93.23 350 VAL D CA 1
ATOM 17060 C C . VAL H 2 350 ? 72.313 -45.382 -30.981 1.00 96.70 350 VAL D C 1
ATOM 17061 O O . VAL H 2 350 ? 72.182 -44.695 -32.004 1.00 93.28 350 VAL D O 1
ATOM 17065 N N . ALA H 2 351 ? 73.294 -46.280 -30.857 1.00 99.68 351 ALA D N 1
ATOM 17066 C CA . ALA H 2 351 ? 74.192 -46.523 -31.982 1.00 96.86 351 ALA D CA 1
ATOM 17067 C C . ALA H 2 351 ? 73.411 -47.048 -33.177 1.00 97.34 351 ALA D C 1
ATOM 17068 O O . ALA H 2 351 ? 73.676 -46.663 -34.323 1.00 95.99 351 ALA D O 1
ATOM 17070 N N . ASP H 2 352 ? 72.440 -47.930 -32.918 1.00 99.48 352 ASP D N 1
ATOM 17071 C CA . ASP H 2 352 ? 71.596 -48.481 -33.974 1.00 104.37 352 ASP D CA 1
ATOM 17072 C C . ASP H 2 352 ? 70.907 -47.372 -34.761 1.00 99.16 352 ASP D C 1
ATOM 17073 O O . ASP H 2 352 ? 70.835 -47.420 -35.993 1.00 101.78 352 ASP D O 1
ATOM 17078 N N . LEU H 2 353 ? 70.388 -46.365 -34.063 1.00 95.62 353 LEU D N 1
ATOM 17079 C CA . LEU H 2 353 ? 69.767 -45.230 -34.735 1.00 94.84 353 LEU D CA 1
ATOM 17080 C C . LEU H 2 353 ? 70.791 -44.361 -35.468 1.00 95.50 353 LEU D C 1
ATOM 17081 O O . LEU H 2 353 ? 70.488 -43.821 -36.540 1.00 92.61 353 LEU D O 1
ATOM 17086 N N . GLN H 2 354 ? 72.005 -44.228 -34.916 1.00 96.71 354 GLN D N 1
ATOM 17087 C CA . GLN H 2 354 ? 73.052 -43.415 -35.536 1.00 95.71 354 GLN D CA 1
ATOM 17088 C C . GLN H 2 354 ? 73.532 -43.993 -36.864 1.00 97.64 354 GLN D C 1
ATOM 17089 O O . GLN H 2 354 ? 74.087 -43.253 -37.687 1.00 92.79 354 GLN D O 1
ATOM 17095 N N . ARG H 2 355 ? 73.339 -45.294 -37.088 1.00 101.21 355 ARG D N 1
ATOM 17096 C CA . ARG H 2 355 ? 73.581 -45.883 -38.396 1.00 99.38 355 ARG D CA 1
ATOM 17097 C C . ARG H 2 355 ? 72.489 -45.535 -39.424 1.00 100.41 355 ARG D C 1
ATOM 17098 O O . ARG H 2 355 ? 72.452 -46.188 -40.460 1.00 96.61 355 ARG D O 1
ATOM 17100 N N . GLU H 2 356 ? 71.612 -44.562 -39.182 1.00 104.70 356 GLU D N 1
ATOM 17101 C CA . GLU H 2 356 ? 70.668 -44.075 -40.193 1.00 103.88 356 GLU D CA 1
ATOM 17102 C C . GLU H 2 356 ? 70.270 -42.594 -39.965 1.00 99.07 356 GLU D C 1
ATOM 17103 O O . GLU H 2 356 ? 71.110 -41.706 -39.725 1.00 84.28 356 GLU D O 1
ATOM 17105 N N . PRO H 2 367 ? 88.692 -26.917 -46.282 1.00 96.94 367 PRO D N 1
ATOM 17106 C CA . PRO H 2 367 ? 88.908 -26.296 -47.593 1.00 98.57 367 PRO D CA 1
ATOM 17107 C C . PRO H 2 367 ? 88.238 -24.927 -47.725 1.00 92.51 367 PRO D C 1
ATOM 17108 O O . PRO H 2 367 ? 88.376 -24.067 -46.863 1.00 80.28 367 PRO D O 1
ATOM 17112 N N . LEU H 2 368 ? 87.523 -24.742 -48.832 1.00 98.09 368 LEU D N 1
ATOM 17113 C CA . LEU H 2 368 ? 86.743 -23.541 -49.092 1.00 91.54 368 LEU D CA 1
ATOM 17114 C C . LEU H 2 368 ? 85.256 -23.849 -49.267 1.00 92.40 368 LEU D C 1
ATOM 17115 O O . LEU H 2 368 ? 84.522 -23.034 -49.836 1.00 89.35 368 LEU D O 1
ATOM 17117 N N . SER H 2 369 ? 84.809 -25.025 -48.817 1.00 95.50 369 SER D N 1
ATOM 17118 C CA . SER H 2 369 ? 83.413 -25.324 -48.525 1.00 97.63 369 SER D CA 1
ATOM 17119 C C . SER H 2 369 ? 83.073 -24.868 -47.101 1.00 102.01 369 SER D C 1
ATOM 17120 O O . SER H 2 369 ? 83.963 -24.583 -46.296 1.00 113.03 369 SER D O 1
ATOM 17123 N N . HIS H 2 370 ? 81.771 -24.802 -46.778 1.00 89.37 370 HIS D N 1
ATOM 17124 C CA . HIS H 2 370 ? 81.377 -24.245 -45.478 1.00 79.08 370 HIS D CA 1
ATOM 17125 C C . HIS H 2 370 ? 81.771 -25.159 -44.319 1.00 78.93 370 HIS D C 1
ATOM 17126 O O . HIS H 2 370 ? 82.432 -24.720 -43.360 1.00 79.49 370 HIS D O 1
ATOM 17133 N N . TYR H 2 371 ? 81.387 -26.434 -44.386 1.00 81.09 371 TYR D N 1
ATOM 17134 C CA . TYR H 2 371 ? 81.821 -27.362 -43.348 1.00 77.97 371 TYR D CA 1
ATOM 17135 C C . TYR H 2 371 ? 83.341 -27.468 -43.326 1.00 84.35 371 TYR D C 1
ATOM 17136 O O . TYR H 2 371 ? 83.960 -27.415 -42.251 1.00 82.85 371 TYR D O 1
ATOM 17145 N N . GLY H 2 372 ? 83.959 -27.584 -44.508 1.00 81.41 372 GLY D N 1
ATOM 17146 C CA . GLY H 2 372 ? 85.410 -27.654 -44.574 1.00 78.37 372 GLY D CA 1
ATOM 17147 C C . GLY H 2 372 ? 86.096 -26.415 -44.029 1.00 77.30 372 GLY D C 1
ATOM 17148 O O . GLY H 2 372 ? 87.162 -26.503 -43.413 1.00 82.30 372 GLY D O 1
ATOM 17149 N N . LEU H 2 373 ? 85.496 -25.245 -44.237 1.00 75.17 373 LEU D N 1
ATOM 17150 C CA . LEU H 2 373 ? 86.078 -24.022 -43.692 1.00 74.02 373 LEU D CA 1
ATOM 17151 C C . LEU H 2 373 ? 86.075 -24.062 -42.172 1.00 79.28 373 LEU D C 1
ATOM 17152 O O . LEU H 2 373 ? 87.099 -23.782 -41.526 1.00 75.66 373 LEU D O 1
ATOM 17157 N N . ILE H 2 374 ? 84.920 -24.408 -41.584 1.00 79.03 374 ILE D N 1
ATOM 17158 C CA . ILE H 2 374 ? 84.836 -24.508 -40.130 1.00 75.19 374 ILE D CA 1
ATOM 17159 C C . ILE H 2 374 ? 85.886 -25.484 -39.612 1.00 83.64 374 ILE D C 1
ATOM 17160 O O . ILE H 2 374 ? 86.625 -25.180 -38.663 1.00 87.88 374 ILE D O 1
ATOM 17165 N N . ASN H 2 375 ? 86.001 -26.653 -40.260 1.00 82.18 375 ASN D N 1
ATOM 17166 C CA . ASN H 2 375 ? 86.975 -27.643 -39.809 1.00 80.79 375 ASN D CA 1
ATOM 17167 C C . ASN H 2 375 ? 88.395 -27.098 -39.878 1.00 80.45 375 ASN D C 1
ATOM 17168 O O . ASN H 2 375 ? 89.200 -27.338 -38.970 1.00 83.69 375 ASN D O 1
ATOM 17173 N N . ALA H 2 376 ? 88.712 -26.340 -40.936 1.00 75.95 376 ALA D N 1
ATOM 17174 C CA . ALA H 2 376 ? 90.073 -25.836 -41.127 1.00 69.28 376 ALA D CA 1
ATOM 17175 C C . ALA H 2 376 ? 90.445 -24.801 -40.070 1.00 74.71 376 ALA D C 1
ATOM 17176 O O . ALA H 2 376 ? 91.512 -24.895 -39.430 1.00 73.42 376 ALA D O 1
ATOM 17178 N N . VAL H 2 377 ? 89.546 -23.829 -39.844 1.00 75.48 377 VAL D N 1
ATOM 17179 C CA . VAL H 2 377 ? 89.786 -22.793 -38.841 1.00 72.10 377 VAL D CA 1
ATOM 17180 C C . VAL H 2 377 ? 89.886 -23.408 -37.456 1.00 72.66 377 VAL D C 1
ATOM 17181 O O . VAL H 2 377 ? 90.689 -22.977 -36.619 1.00 75.79 377 VAL D O 1
ATOM 17185 N N . ALA H 2 378 ? 89.042 -24.406 -37.176 1.00 69.04 378 ALA D N 1
ATOM 17186 C CA . ALA H 2 378 ? 89.152 -25.121 -35.912 1.00 69.34 378 ALA D CA 1
ATOM 17187 C C . ALA H 2 378 ? 90.510 -25.805 -35.793 1.00 73.89 378 ALA D C 1
ATOM 17188 O O . ALA H 2 378 ? 91.111 -25.822 -34.714 1.00 74.08 378 ALA D O 1
ATOM 17190 N N . ALA H 2 379 ? 91.006 -26.390 -36.892 1.00 73.04 379 ALA D N 1
ATOM 17191 C CA . ALA H 2 379 ? 92.349 -26.968 -36.895 1.00 75.20 379 ALA D CA 1
ATOM 17192 C C . ALA H 2 379 ? 93.449 -25.925 -36.744 1.00 76.07 379 ALA D C 1
ATOM 17193 O O . ALA H 2 379 ? 94.606 -26.310 -36.568 1.00 71.80 379 ALA D O 1
ATOM 17195 N N . CYS H 2 380 ? 93.124 -24.627 -36.806 1.00 77.20 380 CYS D N 1
ATOM 17196 C CA . CYS H 2 380 ? 94.134 -23.575 -36.672 1.00 79.08 380 CYS D CA 1
ATOM 17197 C C . CYS H 2 380 ? 94.401 -23.117 -35.240 1.00 85.45 380 CYS D C 1
ATOM 17198 O O . CYS H 2 380 ? 95.338 -22.335 -35.030 1.00 83.70 380 CYS D O 1
ATOM 17201 N N . VAL H 2 381 ? 93.592 -23.529 -34.263 1.00 86.49 381 VAL D N 1
ATOM 17202 C CA . VAL H 2 381 ? 93.659 -22.992 -32.907 1.00 74.95 381 VAL D CA 1
ATOM 17203 C C . VAL H 2 381 ? 93.329 -24.104 -31.914 1.00 71.49 381 VAL D C 1
ATOM 17204 O O . VAL H 2 381 ? 92.880 -25.185 -32.290 1.00 78.51 381 VAL D O 1
ATOM 17208 N N . ASP H 2 382 ? 93.578 -23.841 -30.635 1.00 68.46 382 ASP D N 1
ATOM 17209 C CA . ASP H 2 382 ? 93.403 -24.791 -29.548 1.00 74.68 382 ASP D CA 1
ATOM 17210 C C . ASP H 2 382 ? 92.058 -24.564 -28.840 1.00 81.14 382 ASP D C 1
ATOM 17211 O O . ASP H 2 382 ? 91.208 -23.790 -29.295 1.00 87.22 382 ASP D O 1
ATOM 17216 N N . ASP H 2 383 ? 91.843 -25.272 -27.730 1.00 79.93 383 ASP D N 1
ATOM 17217 C CA . ASP H 2 383 ? 90.619 -25.129 -26.940 1.00 78.15 383 ASP D CA 1
ATOM 17218 C C . ASP H 2 383 ? 90.427 -23.758 -26.310 1.00 80.05 383 ASP D C 1
ATOM 17219 O O . ASP H 2 383 ? 89.323 -23.475 -25.829 1.00 82.72 383 ASP D O 1
ATOM 17224 N N . ASN H 2 384 ? 91.449 -22.911 -26.282 1.00 75.55 384 ASN D N 1
ATOM 17225 C CA . ASN H 2 384 ? 91.311 -21.623 -25.619 1.00 69.90 384 ASN D CA 1
ATOM 17226 C C . ASN H 2 384 ? 90.594 -20.601 -26.475 1.00 68.38 384 ASN D C 1
ATOM 17227 O O . ASN H 2 384 ? 90.413 -19.461 -26.023 1.00 77.98 384 ASN D O 1
ATOM 17232 N N . ALA H 2 385 ? 90.185 -20.969 -27.689 1.00 51.54 385 ALA D N 1
ATOM 17233 C CA . ALA H 2 385 ? 89.526 -20.003 -28.556 1.00 57.12 385 ALA D CA 1
ATOM 17234 C C . ALA H 2 385 ? 88.112 -19.720 -28.074 1.00 60.34 385 ALA D C 1
ATOM 17235 O O . ALA H 2 385 ? 87.446 -20.579 -27.499 1.00 71.51 385 ALA D O 1
ATOM 17237 N N . ILE H 2 386 ? 87.646 -18.508 -28.354 1.00 57.92 386 ILE D N 1
ATOM 17238 C CA . ILE H 2 386 ? 86.271 -18.096 -28.094 1.00 46.69 386 ILE D CA 1
ATOM 17239 C C . ILE H 2 386 ? 85.582 -17.989 -29.445 1.00 49.30 386 ILE D C 1
ATOM 17240 O O . ILE H 2 386 ? 86.141 -17.422 -30.389 1.00 57.92 386 ILE D O 1
ATOM 17245 N N . ILE H 2 387 ? 84.370 -18.516 -29.545 1.00 49.21 387 ILE D N 1
ATOM 17246 C CA . ILE H 2 387 ? 83.675 -18.579 -30.822 1.00 48.21 387 ILE D CA 1
ATOM 17247 C C . ILE H 2 387 ? 82.383 -17.788 -30.730 1.00 55.41 387 ILE D C 1
ATOM 17248 O O . ILE H 2 387 ? 81.581 -18.001 -29.817 1.00 68.71 387 ILE D O 1
ATOM 17253 N N . THR H 2 388 ? 82.206 -16.842 -31.638 1.00 52.03 388 THR D N 1
ATOM 17254 C CA . THR H 2 388 ? 80.967 -16.091 -31.759 1.00 37.62 388 THR D CA 1
ATOM 17255 C C . THR H 2 388 ? 80.500 -16.195 -33.198 1.00 43.94 388 THR D C 1
ATOM 17256 O O . THR H 2 388 ? 81.276 -16.520 -34.102 1.00 51.82 388 THR D O 1
ATOM 17260 N N . THR H 2 389 ? 79.207 -15.983 -33.398 1.00 46.88 389 THR D N 1
ATOM 17261 C CA . THR H 2 389 ? 78.610 -16.097 -34.722 1.00 46.80 389 THR D CA 1
ATOM 17262 C C . THR H 2 389 ? 77.537 -15.028 -34.865 1.00 46.66 389 THR D C 1
ATOM 17263 O O . THR H 2 389 ? 77.032 -14.492 -33.879 1.00 54.51 389 THR D O 1
ATOM 17267 N N . ASP H 2 390 ? 77.222 -14.692 -36.101 1.00 44.18 390 ASP D N 1
ATOM 17268 C CA . ASP H 2 390 ? 76.004 -13.946 -36.377 1.00 49.95 390 ASP D CA 1
ATOM 17269 C C . ASP H 2 390 ? 74.860 -14.953 -36.559 1.00 56.91 390 ASP D C 1
ATOM 17270 O O . ASP H 2 390 ? 74.972 -16.116 -36.156 1.00 52.47 390 ASP D O 1
ATOM 17275 N N . VAL H 2 391 ? 73.774 -14.551 -37.215 1.00 60.09 391 VAL D N 1
ATOM 17276 C CA . VAL H 2 391 ? 72.541 -15.332 -37.246 1.00 48.79 391 VAL D CA 1
ATOM 17277 C C . VAL H 2 391 ? 72.247 -15.724 -38.684 1.00 49.83 391 VAL D C 1
ATOM 17278 O O . VAL H 2 391 ? 72.286 -14.877 -39.587 1.00 46.98 391 VAL D O 1
ATOM 17282 N N . GLY H 2 392 ? 71.979 -17.014 -38.900 1.00 51.58 392 GLY D N 1
ATOM 17283 C CA . GLY H 2 392 ? 71.694 -17.493 -40.242 1.00 57.53 392 GLY D CA 1
ATOM 17284 C C . GLY H 2 392 ? 72.244 -18.875 -40.575 1.00 58.10 392 GLY D C 1
ATOM 17285 O O . GLY H 2 392 ? 72.443 -19.708 -39.690 1.00 62.22 392 GLY D O 1
ATOM 17286 N N . GLN H 2 393 ? 72.513 -19.136 -41.859 1.00 50.29 393 GLN D N 1
ATOM 17287 C CA . GLN H 2 393 ? 73.005 -20.460 -42.230 1.00 54.24 393 GLN D CA 1
ATOM 17288 C C . GLN H 2 393 ? 74.426 -20.698 -41.725 1.00 52.93 393 GLN D C 1
ATOM 17289 O O . GLN H 2 393 ? 74.784 -21.832 -41.387 1.00 58.48 393 GLN D O 1
ATOM 17295 N N . HIS H 2 394 ? 75.279 -19.668 -41.745 1.00 51.18 394 HIS D N 1
ATOM 17296 C CA . HIS H 2 394 ? 76.623 -19.812 -41.191 1.00 49.13 394 HIS D CA 1
ATOM 17297 C C . HIS H 2 394 ? 76.589 -20.126 -39.692 1.00 47.96 394 HIS D C 1
ATOM 17298 O O . HIS H 2 394 ? 77.379 -20.943 -39.206 1.00 51.54 394 HIS D O 1
ATOM 17305 N N . GLN H 2 395 ? 75.664 -19.514 -38.950 1.00 54.16 395 GLN D N 1
ATOM 17306 C CA . GLN H 2 395 ? 75.522 -19.835 -37.533 1.00 60.91 395 GLN D CA 1
ATOM 17307 C C . GLN H 2 395 ? 75.195 -21.306 -37.346 1.00 61.16 395 GLN D C 1
ATOM 17308 O O . GLN H 2 395 ? 75.867 -22.016 -36.591 1.00 58.48 395 GLN D O 1
ATOM 17314 N N . MET H 2 396 ? 74.184 -21.787 -38.066 1.00 62.52 396 MET D N 1
ATOM 17315 C CA . MET H 2 396 ? 73.751 -23.168 -37.905 1.00 68.25 396 MET D CA 1
ATOM 17316 C C . MET H 2 396 ? 74.831 -24.151 -38.327 1.00 73.86 396 MET D C 1
ATOM 17317 O O . MET H 2 396 ? 75.069 -25.147 -37.632 1.00 81.28 396 MET D O 1
ATOM 17322 N N . TRP H 2 397 ? 75.508 -23.887 -39.451 1.00 66.36 397 TRP D N 1
ATOM 17323 C CA . TRP H 2 397 ? 76.618 -24.745 -39.860 1.00 60.63 397 TRP D CA 1
ATOM 17324 C C . TRP H 2 397 ? 77.711 -24.783 -38.804 1.00 63.16 397 TRP D C 1
ATOM 17325 O O . TRP H 2 397 ? 78.121 -25.864 -38.371 1.00 66.52 397 TRP D O 1
ATOM 17336 N N . THR H 2 398 ? 78.138 -23.605 -38.322 1.00 63.59 398 THR D N 1
ATOM 17337 C CA . THR H 2 398 ? 79.191 -23.541 -37.311 1.00 60.25 398 THR D CA 1
ATOM 17338 C C . THR H 2 398 ? 78.795 -24.304 -36.062 1.00 59.96 398 THR D C 1
ATOM 17339 O O . THR H 2 398 ? 79.587 -25.097 -35.534 1.00 64.12 398 THR D O 1
ATOM 17343 N N . ALA H 2 399 ? 77.560 -24.111 -35.598 1.00 59.73 399 ALA D N 1
ATOM 17344 C CA . ALA H 2 399 ? 77.074 -24.871 -34.453 1.00 72.06 399 ALA D CA 1
ATOM 17345 C C . ALA H 2 399 ? 77.118 -26.378 -34.715 1.00 73.33 399 ALA D C 1
ATOM 17346 O O . ALA H 2 399 ? 77.474 -27.163 -33.824 1.00 69.46 399 ALA D O 1
ATOM 17348 N N . GLN H 2 400 ? 76.780 -26.802 -35.937 1.00 69.80 400 GLN D N 1
ATOM 17349 C CA . GLN H 2 400 ? 76.752 -28.230 -36.226 1.00 63.86 400 GLN D CA 1
ATOM 17350 C C . GLN H 2 400 ? 78.153 -28.818 -36.261 1.00 72.03 400 GLN D C 1
ATOM 17351 O O . GLN H 2 400 ? 78.367 -29.940 -35.794 1.00 80.34 400 GLN D O 1
ATOM 17357 N N . ALA H 2 401 ? 79.114 -28.084 -36.812 1.00 69.73 401 ALA D N 1
ATOM 17358 C CA . ALA H 2 401 ? 80.405 -28.654 -37.169 1.00 72.59 401 ALA D CA 1
ATOM 17359 C C . ALA H 2 401 ? 81.561 -28.220 -36.279 1.00 75.20 401 ALA D C 1
ATOM 17360 O O . ALA H 2 401 ? 82.565 -28.941 -36.214 1.00 73.62 401 ALA D O 1
ATOM 17362 N N . TYR H 2 402 ? 81.485 -27.060 -35.624 1.00 72.13 402 TYR D N 1
ATOM 17363 C CA . TYR H 2 402 ? 82.645 -26.624 -34.861 1.00 69.42 402 TYR D CA 1
ATOM 17364 C C . TYR H 2 402 ? 82.808 -27.488 -33.617 1.00 67.94 402 TYR D C 1
ATOM 17365 O O . TYR H 2 402 ? 81.810 -27.874 -33.000 1.00 71.43 402 TYR D O 1
ATOM 17374 N N . PRO H 2 403 ? 84.057 -27.869 -33.265 1.00 66.91 403 PRO D N 1
ATOM 17375 C CA . PRO H 2 403 ? 84.330 -28.654 -32.039 1.00 62.86 403 PRO D CA 1
ATOM 17376 C C . PRO H 2 403 ? 84.411 -27.781 -30.788 1.00 69.55 403 PRO D C 1
ATOM 17377 O O . PRO H 2 403 ? 85.471 -27.443 -30.261 1.00 72.05 403 PRO D O 1
ATOM 17381 N N . LEU H 2 404 ? 83.243 -27.363 -30.315 1.00 66.37 404 LEU D N 1
ATOM 17382 C CA . LEU H 2 404 ? 83.140 -26.586 -29.092 1.00 59.84 404 LEU D CA 1
ATOM 17383 C C . LEU H 2 404 ? 83.274 -27.549 -27.921 1.00 66.84 404 LEU D C 1
ATOM 17384 O O . LEU H 2 404 ? 82.528 -28.531 -27.847 1.00 77.70 404 LEU D O 1
ATOM 17389 N N . ASN H 2 405 ? 84.243 -27.325 -27.027 1.00 67.04 405 ASN D N 1
ATOM 17390 C CA . ASN H 2 405 ? 84.464 -28.306 -25.966 1.00 76.45 405 ASN D CA 1
ATOM 17391 C C . ASN H 2 405 ? 84.499 -27.756 -24.538 1.00 66.31 405 ASN D C 1
ATOM 17392 O O . ASN H 2 405 ? 84.714 -28.533 -23.596 1.00 65.30 405 ASN D O 1
ATOM 17397 N N . ARG H 2 406 ? 84.287 -26.469 -24.342 1.00 51.19 406 ARG D N 1
ATOM 17398 C CA . ARG H 2 406 ? 84.281 -25.874 -23.018 1.00 59.17 406 ARG D CA 1
ATOM 17399 C C . ARG H 2 406 ? 83.094 -24.936 -22.892 1.00 64.39 406 ARG D C 1
ATOM 17400 O O . ARG H 2 406 ? 82.682 -24.314 -23.875 1.00 74.29 406 ARG D O 1
ATOM 17408 N N . PRO H 2 407 ? 82.510 -24.834 -21.704 1.00 62.16 407 PRO D N 1
ATOM 17409 C CA . PRO H 2 407 ? 81.499 -23.795 -21.468 1.00 59.90 407 PRO D CA 1
ATOM 17410 C C . PRO H 2 407 ? 82.095 -22.394 -21.594 1.00 56.27 407 PRO D C 1
ATOM 17411 O O . PRO H 2 407 ? 83.300 -22.178 -21.433 1.00 61.56 407 PRO D O 1
ATOM 17415 N N . ARG H 2 408 ? 81.223 -21.432 -21.887 1.00 44.30 408 ARG D N 1
ATOM 17416 C CA . ARG H 2 408 ? 81.632 -20.061 -22.168 1.00 47.76 408 ARG D CA 1
ATOM 17417 C C . ARG H 2 408 ? 82.705 -20.013 -23.243 1.00 61.28 408 ARG D C 1
ATOM 17418 O O . ARG H 2 408 ? 83.598 -19.157 -23.246 1.00 69.43 408 ARG D O 1
ATOM 17426 N N . GLN H 2 409 ? 82.567 -20.912 -24.205 1.00 64.44 409 GLN D N 1
ATOM 17427 C CA . GLN H 2 409 ? 83.307 -20.829 -25.446 1.00 63.80 409 GLN D CA 1
ATOM 17428 C C . GLN H 2 409 ? 82.435 -20.401 -26.606 1.00 62.47 409 GLN D C 1
ATOM 17429 O O . GLN H 2 409 ? 82.922 -19.729 -27.518 1.00 62.92 409 GLN D O 1
ATOM 17435 N N . TRP H 2 410 ? 81.140 -20.683 -26.520 1.00 59.84 410 TRP D N 1
ATOM 17436 C CA . TRP H 2 410 ? 80.198 -20.516 -27.613 1.00 51.75 410 TRP D CA 1
ATOM 17437 C C . TRP H 2 410 ? 79.332 -19.310 -27.289 1.00 44.93 410 TRP D C 1
ATOM 17438 O O . TRP H 2 410 ? 78.580 -19.334 -26.312 1.00 48.45 410 TRP D O 1
ATOM 17449 N N . LEU H 2 411 ? 79.479 -18.241 -28.083 1.00 44.37 411 LEU D N 1
ATOM 17450 C CA . LEU H 2 411 ? 78.706 -17.012 -27.953 1.00 42.01 411 LEU D CA 1
ATOM 17451 C C . LEU H 2 411 ? 77.877 -16.861 -29.215 1.00 39.11 411 LEU D C 1
ATOM 17452 O O . LEU H 2 411 ? 78.399 -16.491 -30.268 1.00 50.60 411 LEU D O 1
ATOM 17457 N N . THR H 2 412 ? 76.585 -17.111 -29.102 1.00 40.35 412 THR D N 1
ATOM 17458 C CA . THR H 2 412 ? 75.671 -16.943 -30.213 1.00 42.27 412 THR D CA 1
ATOM 17459 C C . THR H 2 412 ? 74.376 -16.385 -29.674 1.00 41.67 412 THR D C 1
ATOM 17460 O O . THR H 2 412 ? 74.006 -16.650 -28.533 1.00 43.22 412 THR D O 1
ATOM 17464 N N . SER H 2 413 ? 73.674 -15.646 -30.522 1.00 50.17 413 SER D N 1
ATOM 17465 C CA . SER H 2 413 ? 72.399 -15.060 -30.144 1.00 49.93 413 SER D CA 1
ATOM 17466 C C . SER H 2 413 ? 71.320 -16.073 -30.498 1.00 56.35 413 SER D C 1
ATOM 17467 O O . SER H 2 413 ? 71.004 -16.265 -31.675 1.00 60.64 413 SER D O 1
ATOM 17470 N N . GLY H 2 414 ? 70.765 -16.727 -29.472 1.00 50.39 414 GLY D N 1
ATOM 17471 C CA . GLY H 2 414 ? 69.787 -17.776 -29.672 1.00 52.21 414 GLY D CA 1
ATOM 17472 C C . GLY H 2 414 ? 68.356 -17.311 -29.475 1.00 50.96 414 GLY D C 1
ATOM 17473 O O . GLY H 2 414 ? 67.486 -17.576 -30.317 1.00 53.19 414 GLY D O 1
ATOM 17474 N N . GLY H 2 415 ? 68.097 -16.617 -28.368 1.00 45.53 415 GLY D N 1
ATOM 17475 C CA . GLY H 2 415 ? 66.748 -16.193 -28.062 1.00 49.50 415 GLY D CA 1
ATOM 17476 C C . GLY H 2 415 ? 66.157 -15.228 -29.063 1.00 47.00 415 GLY D C 1
ATOM 17477 O O . GLY H 2 415 ? 65.214 -15.565 -29.785 1.00 48.23 415 GLY D O 1
ATOM 17478 N N . LEU H 2 416 ? 66.750 -14.040 -29.159 1.00 46.48 416 LEU D N 1
ATOM 17479 C CA . LEU H 2 416 ? 66.255 -13.065 -30.115 1.00 45.19 416 LEU D CA 1
ATOM 17480 C C . LEU H 2 416 ? 66.806 -13.337 -31.502 1.00 42.19 416 LEU D C 1
ATOM 17481 O O . LEU H 2 416 ? 66.097 -13.136 -32.497 1.00 47.28 416 LEU D O 1
ATOM 17486 N N . GLY H 2 417 ? 68.030 -13.857 -31.588 1.00 46.80 417 GLY D N 1
ATOM 17487 C CA . GLY H 2 417 ? 68.592 -14.174 -32.887 1.00 54.06 417 GLY D CA 1
ATOM 17488 C C . GLY H 2 417 ? 68.823 -12.958 -33.762 1.00 48.88 417 GLY D C 1
ATOM 17489 O O . GLY H 2 417 ? 68.253 -12.838 -34.846 1.00 40.39 417 GLY D O 1
ATOM 17490 N N . THR H 2 418 ? 69.650 -12.040 -33.289 1.00 43.93 418 THR D N 1
ATOM 17491 C CA . THR H 2 418 ? 69.859 -10.743 -33.931 1.00 40.50 418 THR D CA 1
ATOM 17492 C C . THR H 2 418 ? 70.937 -10.850 -35.013 1.00 37.22 418 THR D C 1
ATOM 17493 O O . THR H 2 418 ? 72.073 -11.208 -34.703 1.00 33.97 418 THR D O 1
ATOM 17497 N N . MET H 2 419 ? 70.624 -10.501 -36.270 1.00 45.61 419 MET D N 1
ATOM 17498 C CA . MET H 2 419 ? 71.735 -10.265 -37.200 1.00 54.25 419 MET D CA 1
ATOM 17499 C C . MET H 2 419 ? 72.545 -9.123 -36.616 1.00 52.79 419 MET D C 1
ATOM 17500 O O . MET H 2 419 ? 71.976 -8.150 -36.111 1.00 47.31 419 MET D O 1
ATOM 17505 N N . GLY H 2 420 ? 73.866 -9.222 -36.695 1.00 50.34 420 GLY D N 1
ATOM 17506 C CA . GLY H 2 420 ? 74.720 -8.184 -36.159 1.00 44.14 420 GLY D CA 1
ATOM 17507 C C . GLY H 2 420 ? 75.305 -8.445 -34.788 1.00 45.46 420 GLY D C 1
ATOM 17508 O O . GLY H 2 420 ? 76.090 -7.617 -34.301 1.00 46.56 420 GLY D O 1
ATOM 17509 N N . PHE H 2 421 ? 74.938 -9.555 -34.149 1.00 45.11 421 PHE D N 1
ATOM 17510 C CA . PHE H 2 421 ? 75.448 -9.867 -32.818 1.00 44.98 421 PHE D CA 1
ATOM 17511 C C . PHE H 2 421 ? 76.941 -10.203 -32.842 1.00 47.58 421 PHE D C 1
ATOM 17512 O O . PHE H 2 421 ? 77.711 -9.701 -32.010 1.00 43.19 421 PHE D O 1
ATOM 17520 N N . GLY H 2 422 ? 77.369 -10.992 -33.833 1.00 49.85 422 GLY D N 1
ATOM 17521 C CA . GLY H 2 422 ? 78.674 -11.637 -33.882 1.00 46.93 422 GLY D CA 1
ATOM 17522 C C . GLY H 2 422 ? 79.912 -10.774 -33.695 1.00 47.33 422 GLY D C 1
ATOM 17523 O O . GLY H 2 422 ? 80.749 -11.059 -32.821 1.00 43.11 422 GLY D O 1
ATOM 17524 N N . LEU H 2 423 ? 80.063 -9.732 -34.527 1.00 40.75 423 LEU D N 1
ATOM 17525 C CA . LEU H 2 423 ? 81.304 -8.966 -34.472 1.00 42.28 423 LEU D CA 1
ATOM 17526 C C . LEU H 2 423 ? 81.422 -8.198 -33.159 1.00 44.38 423 LEU D C 1
ATOM 17527 O O . LEU H 2 423 ? 82.459 -8.331 -32.480 1.00 40.23 423 LEU D O 1
ATOM 17532 N N . PRO H 2 424 ? 80.419 -7.422 -32.719 1.00 35.67 424 PRO D N 1
ATOM 17533 C CA . PRO H 2 424 ? 80.552 -6.758 -31.413 1.00 38.20 424 PRO D CA 1
ATOM 17534 C C . PRO H 2 424 ? 80.640 -7.726 -30.248 1.00 42.25 424 PRO D C 1
ATOM 17535 O O . PRO H 2 424 ? 81.351 -7.448 -29.269 1.00 52.06 424 PRO D O 1
ATOM 17539 N N . ALA H 2 425 ? 79.939 -8.854 -30.304 1.00 38.34 425 ALA D N 1
ATOM 17540 C CA . ALA H 2 425 ? 80.150 -9.837 -29.248 1.00 41.23 425 ALA D CA 1
ATOM 17541 C C . ALA H 2 425 ? 81.614 -10.278 -29.206 1.00 48.98 425 ALA D C 1
ATOM 17542 O O . ALA H 2 425 ? 82.217 -10.335 -28.129 1.00 48.30 425 ALA D O 1
ATOM 17544 N N . ALA H 2 426 ? 82.219 -10.534 -30.373 1.00 50.64 426 ALA D N 1
ATOM 17545 C CA . ALA H 2 426 ? 83.625 -10.936 -30.404 1.00 48.65 426 ALA D CA 1
ATOM 17546 C C . ALA H 2 426 ? 84.538 -9.840 -29.857 1.00 54.67 426 ALA D C 1
ATOM 17547 O O . ALA H 2 426 ? 85.560 -10.134 -29.219 1.00 60.41 426 ALA D O 1
ATOM 17549 N N . ILE H 2 427 ? 84.207 -8.574 -30.124 1.00 44.10 427 ILE D N 1
ATOM 17550 C CA . ILE H 2 427 ? 84.987 -7.467 -29.570 1.00 41.11 427 ILE D CA 1
ATOM 17551 C C . ILE H 2 427 ? 84.926 -7.482 -28.045 1.00 52.88 427 ILE D C 1
ATOM 17552 O O . ILE H 2 427 ? 85.946 -7.300 -27.366 1.00 60.45 427 ILE D O 1
ATOM 17557 N N . GLY H 2 428 ? 83.723 -7.661 -27.485 1.00 42.69 428 GLY D N 1
ATOM 17558 C CA . GLY H 2 428 ? 83.599 -7.719 -26.034 1.00 34.98 428 GLY D CA 1
ATOM 17559 C C . GLY H 2 428 ? 84.356 -8.888 -25.425 1.00 43.28 428 GLY D C 1
ATOM 17560 O O . GLY H 2 428 ? 85.105 -8.736 -24.447 1.00 33.61 428 GLY D O 1
ATOM 17561 N N . ALA H 2 429 ? 84.162 -10.080 -25.991 1.00 47.61 429 ALA D N 1
ATOM 17562 C CA . ALA H 2 429 ? 84.894 -11.242 -25.512 1.00 43.70 429 ALA D CA 1
ATOM 17563 C C . ALA H 2 429 ? 86.389 -10.968 -25.556 1.00 47.76 429 ALA D C 1
ATOM 17564 O O . ALA H 2 429 ? 87.125 -11.272 -24.608 1.00 42.48 429 ALA D O 1
ATOM 17566 N N . ALA H 2 430 ? 86.834 -10.337 -26.638 1.00 46.25 430 ALA D N 1
ATOM 17567 C CA . ALA H 2 430 ? 88.230 -9.971 -26.782 1.00 42.69 430 ALA D CA 1
ATOM 17568 C C . ALA H 2 430 ? 88.674 -9.060 -25.646 1.00 43.01 430 ALA D C 1
ATOM 17569 O O . ALA H 2 430 ? 89.676 -9.336 -24.965 1.00 41.21 430 ALA D O 1
ATOM 17571 N N . LEU H 2 431 ? 87.922 -7.978 -25.411 1.00 37.81 431 LEU D N 1
ATOM 17572 C CA . LEU H 2 431 ? 88.270 -7.047 -24.340 1.00 45.44 431 LEU D CA 1
ATOM 17573 C C . LEU H 2 431 ? 88.362 -7.739 -22.990 1.00 55.34 431 LEU D C 1
ATOM 17574 O O . LEU H 2 431 ? 89.183 -7.358 -22.152 1.00 70.75 431 LEU D O 1
ATOM 17579 N N . ALA H 2 432 ? 87.519 -8.740 -22.745 1.00 51.71 432 ALA D N 1
ATOM 17580 C CA . ALA H 2 432 ? 87.528 -9.384 -21.440 1.00 52.83 432 ALA D CA 1
ATOM 17581 C C . ALA H 2 432 ? 88.580 -10.484 -21.292 1.00 60.76 432 ALA D C 1
ATOM 17582 O O . ALA H 2 432 ? 88.942 -10.815 -20.160 1.00 62.26 432 ALA D O 1
ATOM 17584 N N . ASN H 2 433 ? 89.110 -11.036 -22.387 1.00 62.29 433 ASN D N 1
ATOM 17585 C CA . ASN H 2 433 ? 90.143 -12.071 -22.323 1.00 62.02 433 ASN D CA 1
ATOM 17586 C C . ASN H 2 433 ? 91.184 -11.746 -23.380 1.00 63.05 433 ASN D C 1
ATOM 17587 O O . ASN H 2 433 ? 91.171 -12.310 -24.480 1.00 58.54 433 ASN D O 1
ATOM 17592 N N . PRO H 2 434 ? 92.147 -10.874 -23.057 1.00 64.33 434 PRO D N 1
ATOM 17593 C CA . PRO H 2 434 ? 93.097 -10.425 -24.096 1.00 67.74 434 PRO D CA 1
ATOM 17594 C C . PRO H 2 434 ? 94.055 -11.496 -24.599 1.00 71.85 434 PRO D C 1
ATOM 17595 O O . PRO H 2 434 ? 94.548 -11.369 -25.730 1.00 77.78 434 PRO D O 1
ATOM 17599 N N . ASP H 2 435 ? 94.354 -12.531 -23.814 1.00 66.13 435 ASP D N 1
ATOM 17600 C CA . ASP H 2 435 ? 95.227 -13.585 -24.325 1.00 70.44 435 ASP D CA 1
ATOM 17601 C C . ASP H 2 435 ? 94.531 -14.443 -25.366 1.00 69.96 435 ASP D C 1
ATOM 17602 O O . ASP H 2 435 ? 95.176 -14.929 -26.301 1.00 84.27 435 ASP D O 1
ATOM 17607 N N . ARG H 2 436 ? 93.232 -14.642 -25.229 1.00 68.34 436 ARG D N 1
ATOM 17608 C CA . ARG H 2 436 ? 92.568 -15.664 -26.013 1.00 67.00 436 ARG D CA 1
ATOM 17609 C C . ARG H 2 436 ? 92.355 -15.166 -27.434 1.00 71.32 436 ARG D C 1
ATOM 17610 O O . ARG H 2 436 ? 92.381 -13.960 -27.709 1.00 65.14 436 ARG D O 1
ATOM 17618 N N . LYS H 2 437 ? 92.122 -16.115 -28.339 1.00 73.73 437 LYS D N 1
ATOM 17619 C CA . LYS H 2 437 ? 91.799 -15.793 -29.719 1.00 69.29 437 LYS D CA 1
ATOM 17620 C C . LYS H 2 437 ? 90.304 -15.967 -29.959 1.00 65.53 437 LYS D C 1
ATOM 17621 O O . LYS H 2 437 ? 89.734 -17.028 -29.670 1.00 70.00 437 LYS D O 1
ATOM 17627 N N . VAL H 2 438 ? 89.703 -14.959 -30.578 1.00 53.68 438 VAL D N 1
ATOM 17628 C CA . VAL H 2 438 ? 88.263 -14.863 -30.793 1.00 49.56 438 VAL D CA 1
ATOM 17629 C C . VAL H 2 438 ? 87.980 -14.991 -32.282 1.00 54.54 438 VAL D C 1
ATOM 17630 O O . VAL H 2 438 ? 88.425 -14.159 -33.087 1.00 52.02 438 VAL D O 1
ATOM 17634 N N . LEU H 2 439 ? 87.266 -16.051 -32.652 1.00 57.12 439 LEU D N 1
ATOM 17635 C CA . LEU H 2 439 ? 86.815 -16.254 -34.019 1.00 53.92 439 LEU D CA 1
ATOM 17636 C C . LEU H 2 439 ? 85.348 -15.865 -34.132 1.00 50.31 439 LEU D C 1
ATOM 17637 O O . LEU H 2 439 ? 84.529 -16.269 -33.303 1.00 57.22 439 LEU D O 1
ATOM 17642 N N . CYS H 2 440 ? 85.014 -15.103 -35.166 1.00 50.70 440 CYS D N 1
ATOM 17643 C CA . CYS H 2 440 ? 83.649 -14.625 -35.369 1.00 58.66 440 CYS D CA 1
ATOM 17644 C C . CYS H 2 440 ? 83.166 -15.102 -36.731 1.00 68.66 440 CYS D C 1
ATOM 17645 O O . CYS H 2 440 ? 83.497 -14.506 -37.758 1.00 75.05 440 CYS D O 1
ATOM 17648 N N . PHE H 2 441 ? 82.403 -16.187 -36.742 1.00 61.28 441 PHE D N 1
ATOM 17649 C CA . PHE H 2 441 ? 81.805 -16.669 -37.976 1.00 52.66 441 PHE D CA 1
ATOM 17650 C C . PHE H 2 441 ? 80.616 -15.788 -38.340 1.00 50.29 441 PHE D C 1
ATOM 17651 O O . PHE H 2 441 ? 79.660 -15.669 -37.560 1.00 50.06 441 PHE D O 1
ATOM 17659 N N . SER H 2 442 ? 80.668 -15.169 -39.519 1.00 47.71 442 SER D N 1
ATOM 17660 C CA . SER H 2 442 ? 79.626 -14.230 -39.909 1.00 53.22 442 SER D CA 1
ATOM 17661 C C . SER H 2 442 ? 79.170 -14.485 -41.341 1.00 52.08 442 SER D C 1
ATOM 17662 O O . SER H 2 442 ? 79.743 -15.302 -42.066 1.00 54.42 442 SER D O 1
ATOM 17665 N N . GLY H 2 443 ? 78.115 -13.764 -41.743 1.00 49.90 443 GLY D N 1
ATOM 17666 C CA . GLY H 2 443 ? 77.631 -13.786 -43.105 1.00 57.39 443 GLY D CA 1
ATOM 17667 C C . GLY H 2 443 ? 77.587 -12.381 -43.698 1.00 57.95 443 GLY D C 1
ATOM 17668 O O . GLY H 2 443 ? 77.655 -11.375 -42.982 1.00 58.33 443 GLY D O 1
ATOM 17669 N N . ASP H 2 444 ? 77.471 -12.321 -45.026 1.00 59.98 444 ASP D N 1
ATOM 17670 C CA . ASP H 2 444 ? 77.520 -11.021 -45.693 1.00 70.76 444 ASP D CA 1
ATOM 17671 C C . ASP H 2 444 ? 76.396 -10.107 -45.223 1.00 71.84 444 ASP D C 1
ATOM 17672 O O . ASP H 2 444 ? 76.592 -8.894 -45.095 1.00 83.66 444 ASP D O 1
ATOM 17677 N N . GLY H 2 445 ? 75.206 -10.662 -44.983 1.00 63.18 445 GLY D N 1
ATOM 17678 C CA . GLY H 2 445 ? 74.092 -9.826 -44.568 1.00 57.35 445 GLY D CA 1
ATOM 17679 C C . GLY H 2 445 ? 74.228 -9.363 -43.129 1.00 56.18 445 GLY D C 1
ATOM 17680 O O . GLY H 2 445 ? 74.040 -8.176 -42.829 1.00 59.70 445 GLY D O 1
ATOM 17681 N N . SER H 2 446 ? 74.548 -10.298 -42.217 1.00 43.47 446 SER D N 1
ATOM 17682 C CA . SER H 2 446 ? 74.727 -9.952 -40.808 1.00 46.12 446 SER D CA 1
ATOM 17683 C C . SER H 2 446 ? 75.913 -9.019 -40.593 1.00 46.76 446 SER D C 1
ATOM 17684 O O . SER H 2 446 ? 75.809 -8.042 -39.839 1.00 47.73 446 SER D O 1
ATOM 17687 N N . LEU H 2 447 ? 77.044 -9.286 -41.252 1.00 50.54 447 LEU D N 1
ATOM 17688 C CA . LEU H 2 447 ? 78.225 -8.458 -41.022 1.00 37.58 447 LEU D CA 1
ATOM 17689 C C . LEU H 2 447 ? 77.933 -7.007 -41.327 1.00 46.76 447 LEU D C 1
ATOM 17690 O O . LEU H 2 447 ? 78.517 -6.110 -40.713 1.00 53.49 447 LEU D O 1
ATOM 17695 N N . MET H 2 448 ? 76.983 -6.764 -42.222 1.00 45.57 448 MET D N 1
ATOM 17696 C CA . MET H 2 448 ? 76.615 -5.402 -42.564 1.00 51.88 448 MET D CA 1
ATOM 17697 C C . MET H 2 448 ? 75.898 -4.681 -41.410 1.00 51.41 448 MET D C 1
ATOM 17698 O O . MET H 2 448 ? 75.907 -3.446 -41.353 1.00 57.15 448 MET D O 1
ATOM 17703 N N . MET H 2 449 ? 75.260 -5.413 -40.493 1.00 44.88 449 MET D N 1
ATOM 17704 C CA . MET H 2 449 ? 74.367 -4.735 -39.549 1.00 56.83 449 MET D CA 1
ATOM 17705 C C . MET H 2 449 ? 75.132 -3.931 -38.499 1.00 54.18 449 MET D C 1
ATOM 17706 O O . MET H 2 449 ? 74.716 -2.823 -38.140 1.00 54.05 449 MET D O 1
ATOM 17711 N N . ASN H 2 450 ? 76.257 -4.444 -38.012 1.00 45.66 450 ASN D N 1
ATOM 17712 C CA . ASN H 2 450 ? 77.102 -3.681 -37.104 1.00 36.89 450 ASN D CA 1
ATOM 17713 C C . ASN H 2 450 ? 78.519 -3.551 -37.657 1.00 38.85 450 ASN D C 1
ATOM 17714 O O . ASN H 2 450 ? 79.495 -3.526 -36.910 1.00 47.34 450 ASN D O 1
ATOM 17719 N N . ILE H 2 451 ? 78.644 -3.429 -38.978 1.00 45.01 451 ILE D N 1
ATOM 17720 C CA . ILE H 2 451 ? 79.961 -3.432 -39.601 1.00 42.75 451 ILE D CA 1
ATOM 17721 C C . ILE H 2 451 ? 80.824 -2.320 -39.037 1.00 45.29 451 ILE D C 1
ATOM 17722 O O . ILE H 2 451 ? 82.055 -2.431 -38.989 1.00 48.38 451 ILE D O 1
ATOM 17727 N N . GLN H 2 452 ? 80.200 -1.237 -38.593 1.00 45.94 452 GLN D N 1
ATOM 17728 C CA . GLN H 2 452 ? 80.966 -0.085 -38.144 1.00 44.37 452 GLN D CA 1
ATOM 17729 C C . GLN H 2 452 ? 81.871 -0.428 -36.961 1.00 38.51 452 GLN D C 1
ATOM 17730 O O . GLN H 2 452 ? 82.939 0.176 -36.795 1.00 44.64 452 GLN D O 1
ATOM 17736 N N . GLU H 2 453 ? 81.510 -1.429 -36.171 1.00 30.70 453 GLU D N 1
ATOM 17737 C CA . GLU H 2 453 ? 82.359 -1.756 -35.042 1.00 37.12 453 GLU D CA 1
ATOM 17738 C C . GLU H 2 453 ? 83.690 -2.377 -35.461 1.00 41.87 453 GLU D C 1
ATOM 17739 O O . GLU H 2 453 ? 84.574 -2.531 -34.608 1.00 52.29 453 GLU D O 1
ATOM 17745 N N . MET H 2 454 ? 83.866 -2.722 -36.740 1.00 37.20 454 MET D N 1
ATOM 17746 C CA . MET H 2 454 ? 85.204 -3.068 -37.221 1.00 51.78 454 MET D CA 1
ATOM 17747 C C . MET H 2 454 ? 86.217 -2.007 -36.797 1.00 51.34 454 MET D C 1
ATOM 17748 O O . MET H 2 454 ? 87.341 -2.332 -36.396 1.00 52.40 454 MET D O 1
ATOM 17753 N N . ALA H 2 455 ? 85.829 -0.730 -36.867 1.00 52.09 455 ALA D N 1
ATOM 17754 C CA . ALA H 2 455 ? 86.706 0.340 -36.395 1.00 47.33 455 ALA D CA 1
ATOM 17755 C C . ALA H 2 455 ? 87.081 0.130 -34.934 1.00 51.00 455 ALA D C 1
ATOM 17756 O O . ALA H 2 455 ? 88.259 0.217 -34.562 1.00 50.92 455 ALA D O 1
ATOM 17758 N N . THR H 2 456 ? 86.079 -0.131 -34.085 1.00 46.62 456 THR D N 1
ATOM 17759 C CA . THR H 2 456 ? 86.348 -0.422 -32.681 1.00 44.96 456 THR D CA 1
ATOM 17760 C C . THR H 2 456 ? 87.357 -1.542 -32.549 1.00 50.70 456 THR D C 1
ATOM 17761 O O . THR H 2 456 ? 88.209 -1.521 -31.650 1.00 54.76 456 THR D O 1
ATOM 17765 N N . ALA H 2 457 ? 87.290 -2.524 -33.454 1.00 43.24 457 ALA D N 1
ATOM 17766 C CA . ALA H 2 457 ? 88.242 -3.621 -33.378 1.00 46.28 457 ALA D CA 1
ATOM 17767 C C . ALA H 2 457 ? 89.657 -3.135 -33.674 1.00 49.07 457 ALA D C 1
ATOM 17768 O O . ALA H 2 457 ? 90.608 -3.533 -32.992 1.00 49.21 457 ALA D O 1
ATOM 17770 N N . SER H 2 458 ? 89.825 -2.282 -34.691 1.00 39.90 458 SER D N 1
ATOM 17771 C CA . SER H 2 458 ? 91.188 -1.922 -35.046 1.00 46.73 458 SER D CA 1
ATOM 17772 C C . SER H 2 458 ? 91.767 -0.906 -34.071 1.00 45.29 458 SER D C 1
ATOM 17773 O O . SER H 2 458 ? 92.944 -1.017 -33.719 1.00 51.07 458 SER D O 1
ATOM 17776 N N . GLU H 2 459 ? 90.956 0.047 -33.575 1.00 47.00 459 GLU D N 1
ATOM 17777 C CA . GLU H 2 459 ? 91.497 1.096 -32.704 1.00 51.31 459 GLU D CA 1
ATOM 17778 C C . GLU H 2 459 ? 92.050 0.508 -31.411 1.00 52.71 459 GLU D C 1
ATOM 17779 O O . GLU H 2 459 ? 93.087 0.958 -30.909 1.00 58.47 459 GLU D O 1
ATOM 17785 N N . ASN H 2 460 ? 91.383 -0.518 -30.877 1.00 50.83 460 ASN D N 1
ATOM 17786 C CA . ASN H 2 460 ? 91.824 -1.238 -29.694 1.00 52.73 460 ASN D CA 1
ATOM 17787 C C . ASN H 2 460 ? 92.664 -2.471 -30.005 1.00 57.97 460 ASN D C 1
ATOM 17788 O O . ASN H 2 460 ? 93.070 -3.176 -29.068 1.00 58.13 460 ASN D O 1
ATOM 17793 N N . GLN H 2 461 ? 92.949 -2.717 -31.287 1.00 56.87 461 GLN D N 1
ATOM 17794 C CA . GLN H 2 461 ? 93.828 -3.791 -31.752 1.00 53.67 461 GLN D CA 1
ATOM 17795 C C . GLN H 2 461 ? 93.488 -5.139 -31.104 1.00 58.41 461 GLN D C 1
ATOM 17796 O O . GLN H 2 461 ? 94.340 -5.768 -30.479 1.00 65.13 461 GLN D O 1
ATOM 17802 N N . LEU H 2 462 ? 92.242 -5.601 -31.273 1.00 53.33 462 LEU D N 1
ATOM 17803 C CA . LEU H 2 462 ? 91.827 -6.816 -30.570 1.00 52.74 462 LEU D CA 1
ATOM 17804 C C . LEU H 2 462 ? 92.011 -8.078 -31.413 1.00 50.05 462 LEU D C 1
ATOM 17805 O O . LEU H 2 462 ? 92.039 -8.047 -32.647 1.00 54.42 462 LEU D O 1
ATOM 17810 N N . ASP H 2 463 ? 92.131 -9.206 -30.715 1.00 45.91 463 ASP D N 1
ATOM 17811 C CA . ASP H 2 463 ? 92.550 -10.474 -31.321 1.00 52.49 463 ASP D CA 1
ATOM 17812 C C . ASP H 2 463 ? 91.330 -11.216 -31.873 1.00 55.57 463 ASP D C 1
ATOM 17813 O O . ASP H 2 463 ? 91.006 -12.328 -31.461 1.00 64.84 463 ASP D O 1
ATOM 17818 N N . VAL H 2 464 ? 90.618 -10.568 -32.804 1.00 51.92 464 VAL D N 1
ATOM 17819 C CA . VAL H 2 464 ? 89.390 -11.129 -33.374 1.00 54.50 464 VAL D CA 1
ATOM 17820 C C . VAL H 2 464 ? 89.569 -11.340 -34.869 1.00 57.80 464 VAL D C 1
ATOM 17821 O O . VAL H 2 464 ? 90.127 -10.487 -35.569 1.00 54.83 464 VAL D O 1
ATOM 17825 N N . LYS H 2 465 ? 89.147 -12.506 -35.348 1.00 58.88 465 LYS D N 1
ATOM 17826 C CA . LYS H 2 465 ? 89.222 -12.831 -36.766 1.00 63.14 465 LYS D CA 1
ATOM 17827 C C . LYS H 2 465 ? 87.809 -13.051 -37.280 1.00 53.73 465 LYS D C 1
ATOM 17828 O O . LYS H 2 465 ? 87.137 -14.002 -36.860 1.00 47.00 465 LYS D O 1
ATOM 17834 N N . ILE H 2 466 ? 87.354 -12.169 -38.163 1.00 46.30 466 ILE D N 1
ATOM 17835 C CA . ILE H 2 466 ? 86.057 -12.359 -38.797 1.00 49.62 466 ILE D CA 1
ATOM 17836 C C . ILE H 2 466 ? 86.241 -13.388 -39.893 1.00 54.93 466 ILE D C 1
ATOM 17837 O O . ILE H 2 466 ? 86.982 -13.152 -40.852 1.00 63.88 466 ILE D O 1
ATOM 17842 N N . ILE H 2 467 ? 85.563 -14.520 -39.758 1.00 47.78 467 ILE D N 1
ATOM 17843 C CA . ILE H 2 467 ? 85.520 -15.552 -40.782 1.00 52.49 467 ILE D CA 1
ATOM 17844 C C . ILE H 2 467 ? 84.178 -15.408 -41.475 1.00 56.00 467 ILE D C 1
ATOM 17845 O O . ILE H 2 467 ? 83.146 -15.865 -40.977 1.00 62.75 467 ILE D O 1
ATOM 17850 N N . LEU H 2 468 ? 84.210 -14.732 -42.617 1.00 61.01 468 LEU D N 1
ATOM 17851 C CA . LEU H 2 468 ? 83.022 -14.307 -43.345 1.00 63.46 468 LEU D CA 1
ATOM 17852 C C . LEU H 2 468 ? 82.665 -15.331 -44.415 1.00 72.63 468 LEU D C 1
ATOM 17853 O O . LEU H 2 468 ? 83.447 -15.565 -45.344 1.00 69.06 468 LEU D O 1
ATOM 17858 N N . MET H 2 469 ? 81.498 -15.960 -44.270 1.00 73.93 469 MET D N 1
ATOM 17859 C CA . MET H 2 469 ? 80.924 -16.804 -45.316 1.00 72.33 469 MET D CA 1
ATOM 17860 C C . MET H 2 469 ? 79.953 -15.960 -46.136 1.00 69.06 469 MET D C 1
ATOM 17861 O O . MET H 2 469 ? 78.872 -15.605 -45.659 1.00 76.66 469 MET D O 1
ATOM 17866 N N . ASN H 2 470 ? 80.318 -15.659 -47.373 1.00 62.76 470 ASN D N 1
ATOM 17867 C CA . ASN H 2 470 ? 79.592 -14.687 -48.185 1.00 60.52 470 ASN D CA 1
ATOM 17868 C C . ASN H 2 470 ? 78.845 -15.466 -49.279 1.00 69.35 470 ASN D C 1
ATOM 17869 O O . ASN H 2 470 ? 79.416 -15.870 -50.305 1.00 60.75 470 ASN D O 1
ATOM 17874 N N . ASN H 2 471 ? 77.545 -15.644 -49.036 1.00 73.56 471 ASN D N 1
ATOM 17875 C CA . ASN H 2 471 ? 76.543 -16.250 -49.920 1.00 71.70 471 ASN D CA 1
ATOM 17876 C C . ASN H 2 471 ? 75.904 -15.269 -50.891 1.00 64.46 471 ASN D C 1
ATOM 17877 O O . ASN H 2 471 ? 74.977 -15.654 -51.611 1.00 62.40 471 ASN D O 1
ATOM 17882 N N . GLU H 2 472 ? 76.365 -14.021 -50.916 1.00 67.34 472 GLU D N 1
ATOM 17883 C CA . GLU H 2 472 ? 75.684 -12.898 -51.565 1.00 71.67 472 GLU D CA 1
ATOM 17884 C C . GLU H 2 472 ? 74.155 -13.025 -51.533 1.00 72.37 472 GLU D C 1
ATOM 17885 O O . GLU H 2 472 ? 73.496 -12.965 -52.575 1.00 74.27 472 GLU D O 1
ATOM 17891 N N . ALA H 2 473 ? 73.593 -13.201 -50.330 1.00 69.22 473 ALA D N 1
ATOM 17892 C CA . ALA H 2 473 ? 72.167 -13.445 -50.097 1.00 71.98 473 ALA D CA 1
ATOM 17893 C C . ALA H 2 473 ? 71.878 -13.456 -48.595 1.00 64.78 473 ALA D C 1
ATOM 17894 O O . ALA H 2 473 ? 72.772 -13.677 -47.773 1.00 61.35 473 ALA D O 1
ATOM 17896 N N . LEU H 2 474 ? 70.631 -13.144 -48.240 1.00 59.14 474 LEU D N 1
ATOM 17897 C CA . LEU H 2 474 ? 70.107 -13.470 -46.907 1.00 58.29 474 LEU D CA 1
ATOM 17898 C C . LEU H 2 474 ? 69.778 -14.969 -46.901 1.00 59.90 474 LEU D C 1
ATOM 17899 O O . LEU H 2 474 ? 68.631 -15.382 -47.095 1.00 62.19 474 LEU D O 1
ATOM 17904 N N . GLY H 2 475 ? 70.799 -15.784 -46.606 1.00 57.16 475 GLY D N 1
ATOM 17905 C CA . GLY H 2 475 ? 70.731 -17.224 -46.864 1.00 58.89 475 GLY D CA 1
ATOM 17906 C C . GLY H 2 475 ? 69.569 -17.957 -46.221 1.00 60.57 475 GLY D C 1
ATOM 17907 O O . GLY H 2 475 ? 68.881 -18.746 -46.881 1.00 54.38 475 GLY D O 1
ATOM 17908 N N . LEU H 2 476 ? 69.370 -17.765 -44.912 1.00 59.56 476 LEU D N 1
ATOM 17909 C CA . LEU H 2 476 ? 68.308 -18.502 -44.229 1.00 56.22 476 LEU D CA 1
ATOM 17910 C C . LEU H 2 476 ? 66.928 -18.113 -44.757 1.00 56.95 476 LEU D C 1
ATOM 17911 O O . LEU H 2 476 ? 66.069 -18.984 -44.977 1.00 60.16 476 LEU D O 1
ATOM 17916 N N . VAL H 2 477 ? 66.721 -16.822 -45.030 1.00 50.15 477 VAL D N 1
ATOM 17917 C CA . VAL H 2 477 ? 65.515 -16.404 -45.734 1.00 49.83 477 VAL D CA 1
ATOM 17918 C C . VAL H 2 477 ? 65.443 -17.095 -47.086 1.00 57.35 477 VAL D C 1
ATOM 17919 O O . VAL H 2 477 ? 64.421 -17.687 -47.447 1.00 54.82 477 VAL D O 1
ATOM 17923 N N . HIS H 2 478 ? 66.558 -17.075 -47.828 1.00 65.48 478 HIS D N 1
ATOM 17924 C CA . HIS H 2 478 ? 66.630 -17.736 -49.128 1.00 70.71 478 HIS D CA 1
ATOM 17925 C C . HIS H 2 478 ? 66.171 -19.182 -49.018 1.00 71.43 478 HIS D C 1
ATOM 17926 O O . HIS H 2 478 ? 65.441 -19.681 -49.883 1.00 74.61 478 HIS D O 1
ATOM 17933 N N . GLN H 2 479 ? 66.530 -19.851 -47.924 1.00 69.02 479 GLN D N 1
ATOM 17934 C CA . GLN H 2 479 ? 66.165 -21.257 -47.816 1.00 71.09 479 GLN D CA 1
ATOM 17935 C C . GLN H 2 479 ? 64.692 -21.457 -47.426 1.00 72.98 479 GLN D C 1
ATOM 17936 O O . GLN H 2 479 ? 64.043 -22.366 -47.955 1.00 78.30 479 GLN D O 1
ATOM 17942 N N . GLN H 2 480 ? 64.111 -20.642 -46.526 1.00 68.69 480 GLN D N 1
ATOM 17943 C CA . GLN H 2 480 ? 62.665 -20.790 -46.319 1.00 72.47 480 GLN D CA 1
ATOM 17944 C C . GLN H 2 480 ? 61.848 -20.383 -47.547 1.00 68.23 480 GLN D C 1
ATOM 17945 O O . GLN H 2 480 ? 60.809 -20.998 -47.822 1.00 67.73 480 GLN D O 1
ATOM 17951 N N . GLN H 2 481 ? 62.245 -19.329 -48.283 1.00 67.24 481 GLN D N 1
ATOM 17952 C CA . GLN H 2 481 ? 61.439 -18.991 -49.451 1.00 63.74 481 GLN D CA 1
ATOM 17953 C C . GLN H 2 481 ? 61.564 -20.054 -50.529 1.00 70.65 481 GLN D C 1
ATOM 17954 O O . GLN H 2 481 ? 60.565 -20.451 -51.128 1.00 79.08 481 GLN D O 1
ATOM 17960 N N . SER H 2 482 ? 62.773 -20.545 -50.776 1.00 72.59 482 SER D N 1
ATOM 17961 C CA . SER H 2 482 ? 62.918 -21.568 -51.801 1.00 75.33 482 SER D CA 1
ATOM 17962 C C . SER H 2 482 ? 62.150 -22.835 -51.425 1.00 75.61 482 SER D C 1
ATOM 17963 O O . SER H 2 482 ? 61.486 -23.441 -52.278 1.00 77.67 482 SER D O 1
ATOM 17966 N N . LEU H 2 483 ? 62.149 -23.198 -50.142 1.00 76.51 483 LEU D N 1
ATOM 17967 C CA . LEU H 2 483 ? 61.505 -24.446 -49.735 1.00 77.82 483 LEU D CA 1
ATOM 17968 C C . LEU H 2 483 ? 60.029 -24.347 -49.378 1.00 74.35 483 LEU D C 1
ATOM 17969 O O . LEU H 2 483 ? 59.331 -25.358 -49.477 1.00 79.33 483 LEU D O 1
ATOM 17974 N N . PHE H 2 484 ? 59.525 -23.206 -48.897 1.00 71.17 484 PHE D N 1
ATOM 17975 C CA . PHE H 2 484 ? 58.192 -23.202 -48.296 1.00 69.92 484 PHE D CA 1
ATOM 17976 C C . PHE H 2 484 ? 57.191 -22.211 -48.875 1.00 72.31 484 PHE D C 1
ATOM 17977 O O . PHE H 2 484 ? 55.987 -22.416 -48.694 1.00 68.73 484 PHE D O 1
ATOM 17985 N N . TYR H 2 485 ? 57.624 -21.173 -49.577 1.00 72.25 485 TYR D N 1
ATOM 17986 C CA . TYR H 2 485 ? 56.696 -20.167 -50.068 1.00 73.57 485 TYR D CA 1
ATOM 17987 C C . TYR H 2 485 ? 56.644 -20.262 -51.585 1.00 81.99 485 TYR D C 1
ATOM 17988 O O . TYR H 2 485 ? 57.680 -20.434 -52.237 1.00 96.14 485 TYR D O 1
ATOM 17997 N N . GLU H 2 486 ? 55.435 -20.128 -52.151 1.00 77.99 486 GLU D N 1
ATOM 17998 C CA . GLU H 2 486 ? 55.201 -20.658 -53.497 1.00 83.56 486 GLU D CA 1
ATOM 17999 C C . GLU H 2 486 ? 56.015 -19.933 -54.564 1.00 84.31 486 GLU D C 1
ATOM 18000 O O . GLU H 2 486 ? 56.357 -20.535 -55.588 1.00 84.54 486 GLU D O 1
ATOM 18002 N N . GLN H 2 487 ? 56.325 -18.650 -54.363 1.00 81.47 487 GLN D N 1
ATOM 18003 C CA . GLN H 2 487 ? 57.127 -17.893 -55.316 1.00 79.37 487 GLN D CA 1
ATOM 18004 C C . GLN H 2 487 ? 58.582 -17.773 -54.899 1.00 75.95 487 GLN D C 1
ATOM 18005 O O . GLN H 2 487 ? 59.286 -16.875 -55.371 1.00 74.33 487 GLN D O 1
ATOM 18011 N N . GLY H 2 488 ? 59.021 -18.623 -53.982 1.00 73.27 488 GLY D N 1
ATOM 18012 C CA . GLY H 2 488 ? 60.438 -18.842 -53.787 1.00 72.15 488 GLY D CA 1
ATOM 18013 C C . GLY H 2 488 ? 61.172 -17.589 -53.369 1.00 76.29 488 GLY D C 1
ATOM 18014 O O . GLY H 2 488 ? 60.638 -16.736 -52.650 1.00 76.76 488 GLY D O 1
ATOM 18015 N N . VAL H 2 489 ? 62.408 -17.455 -53.851 1.00 75.80 489 VAL D N 1
ATOM 18016 C CA . VAL H 2 489 ? 63.284 -16.392 -53.370 1.00 73.02 489 VAL D CA 1
ATOM 18017 C C . VAL H 2 489 ? 62.829 -15.048 -53.922 1.00 68.50 489 VAL D C 1
ATOM 18018 O O . VAL H 2 489 ? 62.598 -14.894 -55.130 1.00 69.39 489 VAL D O 1
ATOM 18022 N N . PHE H 2 490 ? 62.665 -14.081 -53.017 1.00 63.31 490 PHE D N 1
ATOM 18023 C CA . PHE H 2 490 ? 62.313 -12.701 -53.319 1.00 62.72 490 PHE D CA 1
ATOM 18024 C C . PHE H 2 490 ? 62.922 -11.843 -52.222 1.00 67.68 490 PHE D C 1
ATOM 18025 O O . PHE H 2 490 ? 62.881 -12.219 -51.051 1.00 78.38 490 PHE D O 1
ATOM 18033 N N . ALA H 2 491 ? 63.507 -10.710 -52.598 1.00 59.70 491 ALA D N 1
ATOM 18034 C CA . ALA H 2 491 ? 64.073 -9.769 -51.629 1.00 60.30 491 ALA D CA 1
ATOM 18035 C C . ALA H 2 491 ? 65.106 -10.424 -50.699 1.00 63.97 491 ALA D C 1
ATOM 18036 O O . ALA H 2 491 ? 65.301 -9.981 -49.561 1.00 67.76 491 ALA D O 1
ATOM 18038 N N . ALA H 2 492 ? 65.813 -11.461 -51.172 1.00 63.77 492 ALA D N 1
ATOM 18039 C CA . ALA H 2 492 ? 66.776 -12.178 -50.341 1.00 54.09 492 ALA D CA 1
ATOM 18040 C C . ALA H 2 492 ? 68.179 -12.307 -50.942 1.00 56.39 492 ALA D C 1
ATOM 18041 O O . ALA H 2 492 ? 69.001 -13.044 -50.385 1.00 55.42 492 ALA D O 1
ATOM 18043 N N . THR H 2 493 ? 68.493 -11.621 -52.042 1.00 57.05 493 THR D N 1
ATOM 18044 C CA . THR H 2 493 ? 69.801 -11.757 -52.671 1.00 66.45 493 THR D CA 1
ATOM 18045 C C . THR H 2 493 ? 70.437 -10.389 -52.915 1.00 67.77 493 THR D C 1
ATOM 18046 O O . THR H 2 493 ? 69.760 -9.355 -52.910 1.00 64.47 493 THR D O 1
ATOM 18050 N N . TYR H 2 494 ? 71.784 -10.389 -53.098 1.00 66.90 494 TYR D N 1
ATOM 18051 C CA . TYR H 2 494 ? 72.532 -9.168 -53.392 1.00 70.80 494 TYR D CA 1
ATOM 18052 C C . TYR H 2 494 ? 73.173 -9.222 -54.788 1.00 82.26 494 TYR D C 1
ATOM 18053 O O . TYR H 2 494 ? 73.478 -10.303 -55.309 1.00 87.19 494 TYR D O 1
ATOM 18062 N N . PRO H 2 495 ? 73.383 -8.064 -55.425 1.00 80.68 495 PRO D N 1
ATOM 18063 C CA . PRO H 2 495 ? 74.000 -8.065 -56.768 1.00 81.77 495 PRO D CA 1
ATOM 18064 C C . PRO H 2 495 ? 75.445 -8.526 -56.765 1.00 86.27 495 PRO D C 1
ATOM 18065 O O . PRO H 2 495 ? 75.947 -8.957 -57.810 1.00 82.43 495 PRO D O 1
ATOM 18069 N N . GLY H 2 496 ? 76.140 -8.417 -55.637 1.00 95.88 496 GLY D N 1
ATOM 18070 C CA . GLY H 2 496 ? 77.511 -8.876 -55.557 1.00 94.19 496 GLY D CA 1
ATOM 18071 C C . GLY H 2 496 ? 78.476 -7.794 -55.989 1.00 84.27 496 GLY D C 1
ATOM 18072 O O . GLY H 2 496 ? 79.522 -8.104 -56.558 1.00 70.89 496 GLY D O 1
ATOM 18073 N N . LYS H 2 497 ? 78.164 -6.530 -55.677 1.00 91.14 497 LYS D N 1
ATOM 18074 C CA . LYS H 2 497 ? 79.045 -5.401 -55.956 1.00 90.43 497 LYS D CA 1
ATOM 18075 C C . LYS H 2 497 ? 79.650 -4.824 -54.686 1.00 89.48 497 LYS D C 1
ATOM 18076 O O . LYS H 2 497 ? 79.842 -3.612 -54.583 1.00 97.52 497 LYS D O 1
ATOM 18082 N N . ILE H 2 498 ? 79.968 -5.667 -53.706 1.00 79.25 498 ILE D N 1
ATOM 18083 C CA . ILE H 2 498 ? 80.669 -5.255 -52.492 1.00 66.31 498 ILE D CA 1
ATOM 18084 C C . ILE H 2 498 ? 82.013 -5.972 -52.394 1.00 62.80 498 ILE D C 1
ATOM 18085 O O . ILE H 2 498 ? 82.082 -7.208 -52.427 1.00 59.45 498 ILE D O 1
ATOM 18090 N N . ASN H 2 499 ? 83.072 -5.203 -52.229 1.00 58.23 499 ASN D N 1
ATOM 18091 C CA . ASN H 2 499 ? 84.381 -5.776 -51.974 1.00 66.59 499 ASN D CA 1
ATOM 18092 C C . ASN H 2 499 ? 84.592 -5.690 -50.470 1.00 65.11 499 ASN D C 1
ATOM 18093 O O . ASN H 2 499 ? 84.807 -4.604 -49.925 1.00 62.73 499 ASN D O 1
ATOM 18098 N N . PHE H 2 500 ? 84.530 -6.838 -49.803 1.00 67.98 500 PHE D N 1
ATOM 18099 C CA . PHE H 2 500 ? 84.673 -6.843 -48.356 1.00 63.10 500 PHE D CA 1
ATOM 18100 C C . PHE H 2 500 ? 86.111 -6.654 -47.910 1.00 64.45 500 PHE D C 1
ATOM 18101 O O . PHE H 2 500 ? 86.339 -6.071 -46.845 1.00 65.29 500 PHE D O 1
ATOM 18109 N N . MET H 2 501 ? 87.084 -7.131 -48.697 1.00 67.63 501 MET D N 1
ATOM 18110 C CA . MET H 2 501 ? 88.493 -6.949 -48.344 1.00 72.34 501 MET D CA 1
ATOM 18111 C C . MET H 2 501 ? 88.862 -5.479 -48.341 1.00 60.21 501 MET D C 1
ATOM 18112 O O . MET H 2 501 ? 89.485 -4.985 -47.392 1.00 58.94 501 MET D O 1
ATOM 18117 N N . GLN H 2 502 ? 88.473 -4.764 -49.401 1.00 61.95 502 GLN D N 1
ATOM 18118 C CA . GLN H 2 502 ? 88.670 -3.322 -49.450 1.00 62.32 502 GLN D CA 1
ATOM 18119 C C . GLN H 2 502 ? 88.109 -2.657 -48.203 1.00 70.51 502 GLN D C 1
ATOM 18120 O O . GLN H 2 502 ? 88.769 -1.812 -47.587 1.00 69.73 502 GLN D O 1
ATOM 18126 N N . ILE H 2 503 ? 86.907 -3.068 -47.789 1.00 72.24 503 ILE D N 1
ATOM 18127 C CA . ILE H 2 503 ? 86.235 -2.419 -46.674 1.00 56.63 503 ILE D CA 1
ATOM 18128 C C . ILE H 2 503 ? 86.960 -2.713 -45.366 1.00 54.62 503 ILE D C 1
ATOM 18129 O O . ILE H 2 503 ? 87.280 -1.798 -44.595 1.00 53.52 503 ILE D O 1
ATOM 18134 N N . ALA H 2 504 ? 87.220 -3.994 -45.092 1.00 54.25 504 ALA D N 1
ATOM 18135 C CA . ALA H 2 504 ? 87.924 -4.362 -43.867 1.00 56.34 504 ALA D CA 1
ATOM 18136 C C . ALA H 2 504 ? 89.276 -3.677 -43.778 1.00 59.35 504 ALA D C 1
ATOM 18137 O O . ALA H 2 504 ? 89.697 -3.258 -42.691 1.00 58.03 504 ALA D O 1
ATOM 18139 N N . ALA H 2 505 ? 89.970 -3.566 -44.922 1.00 56.69 505 ALA D N 1
ATOM 18140 C CA . ALA H 2 505 ? 91.266 -2.903 -44.989 1.00 56.12 505 ALA D CA 1
ATOM 18141 C C . ALA H 2 505 ? 91.163 -1.411 -44.689 1.00 66.18 505 ALA D C 1
ATOM 18142 O O . ALA H 2 505 ? 92.014 -0.857 -43.987 1.00 76.39 505 ALA D O 1
ATOM 18144 N N . GLY H 2 506 ? 90.143 -0.738 -45.226 1.00 60.08 506 GLY D N 1
ATOM 18145 C CA . GLY H 2 506 ? 89.930 0.668 -44.926 1.00 55.22 506 GLY D CA 1
ATOM 18146 C C . GLY H 2 506 ? 89.550 0.933 -43.487 1.00 60.63 506 GLY D C 1
ATOM 18147 O O . GLY H 2 506 ? 89.623 2.084 -43.041 1.00 61.06 506 GLY D O 1
ATOM 18148 N N . PHE H 2 507 ? 89.068 -0.090 -42.777 1.00 58.82 507 PHE D N 1
ATOM 18149 C CA . PHE H 2 507 ? 88.861 -0.063 -41.333 1.00 56.29 507 PHE D CA 1
ATOM 18150 C C . PHE H 2 507 ? 90.115 -0.423 -40.546 1.00 58.95 507 PHE D C 1
ATOM 18151 O O . PHE H 2 507 ? 90.088 -0.388 -39.313 1.00 47.19 507 PHE D O 1
ATOM 18159 N N . GLY H 2 508 ? 91.199 -0.802 -41.217 1.00 66.09 508 GLY D N 1
ATOM 18160 C CA . GLY H 2 508 ? 92.433 -1.127 -40.536 1.00 62.48 508 GLY D CA 1
ATOM 18161 C C . GLY H 2 508 ? 92.660 -2.592 -40.229 1.00 60.07 508 GLY D C 1
ATOM 18162 O O . GLY H 2 508 ? 93.555 -2.904 -39.434 1.00 66.67 508 GLY D O 1
ATOM 18163 N N . LEU H 2 509 ? 91.887 -3.495 -40.818 1.00 57.91 509 LEU D N 1
ATOM 18164 C CA . LEU H 2 509 ? 92.046 -4.918 -40.576 1.00 59.39 509 LEU D CA 1
ATOM 18165 C C . LEU H 2 509 ? 92.881 -5.574 -41.661 1.00 64.36 509 LEU D C 1
ATOM 18166 O O . LEU H 2 509 ? 92.841 -5.170 -42.823 1.00 72.14 509 LEU D O 1
ATOM 18171 N N . GLU H 2 510 ? 93.644 -6.594 -41.263 1.00 66.31 510 GLU D N 1
ATOM 18172 C CA . GLU H 2 510 ? 94.291 -7.474 -42.225 1.00 65.58 510 GLU D CA 1
ATOM 18173 C C . GLU H 2 510 ? 93.244 -8.351 -42.907 1.00 69.27 510 GLU D C 1
ATOM 18174 O O . GLU H 2 510 ? 92.235 -8.728 -42.311 1.00 74.14 510 GLU D O 1
ATOM 18180 N N . THR H 2 511 ? 93.485 -8.657 -44.177 1.00 68.04 511 THR D N 1
ATOM 18181 C CA . THR H 2 511 ? 92.490 -9.281 -45.035 1.00 70.82 511 THR D CA 1
ATOM 18182 C C . THR H 2 511 ? 93.039 -10.540 -45.697 1.00 73.67 511 THR D C 1
ATOM 18183 O O . THR H 2 511 ? 94.245 -10.783 -45.711 1.00 81.88 511 THR D O 1
ATOM 18187 N N . CYS H 2 512 ? 92.129 -11.352 -46.230 1.00 77.34 512 CYS D N 1
ATOM 18188 C CA . CYS H 2 512 ? 92.480 -12.580 -46.936 1.00 85.70 512 CYS D CA 1
ATOM 18189 C C . CYS H 2 512 ? 91.370 -12.867 -47.950 1.00 97.72 512 CYS D C 1
ATOM 18190 O O . CYS H 2 512 ? 90.478 -12.040 -48.155 1.00 103.26 512 CYS D O 1
ATOM 18193 N N . ASP H 2 513 ? 91.428 -14.017 -48.618 1.00 102.38 513 ASP D N 1
ATOM 18194 C CA . ASP H 2 513 ? 90.433 -14.318 -49.648 1.00 98.99 513 ASP D CA 1
ATOM 18195 C C . ASP H 2 513 ? 90.480 -15.825 -49.936 1.00 99.54 513 ASP D C 1
ATOM 18196 O O . ASP H 2 513 ? 91.098 -16.595 -49.190 1.00 98.45 513 ASP D O 1
ATOM 18201 N N . LEU H 2 514 ? 89.788 -16.256 -51.002 1.00 98.72 514 LEU D N 1
ATOM 18202 C CA . LEU H 2 514 ? 89.860 -17.645 -51.451 1.00 93.15 514 LEU D CA 1
ATOM 18203 C C . LEU H 2 514 ? 91.143 -17.931 -52.209 1.00 106.39 514 LEU D C 1
ATOM 18204 O O . LEU H 2 514 ? 91.677 -19.040 -52.109 1.00 116.34 514 LEU D O 1
ATOM 18209 N N . ASN H 2 515 ? 91.647 -16.952 -52.960 1.00 105.54 515 ASN D N 1
ATOM 18210 C CA . ASN H 2 515 ? 92.711 -17.157 -53.935 1.00 103.08 515 ASN D CA 1
ATOM 18211 C C . ASN H 2 515 ? 93.892 -16.241 -53.625 1.00 97.11 515 ASN D C 1
ATOM 18212 O O . ASN H 2 515 ? 93.751 -15.013 -53.674 1.00 89.15 515 ASN D O 1
ATOM 18217 N N . ASN H 2 516 ? 95.054 -16.811 -53.274 1.00 101.05 516 ASN D N 1
ATOM 18218 C CA . ASN H 2 516 ? 95.303 -18.167 -52.754 1.00 93.97 516 ASN D CA 1
ATOM 18219 C C . ASN H 2 516 ? 94.931 -19.359 -53.621 1.00 94.16 516 ASN D C 1
ATOM 18220 O O . ASN H 2 516 ? 95.667 -20.342 -53.649 1.00 99.89 516 ASN D O 1
ATOM 18225 N N . ASP H 2 519 ? 97.518 -22.059 -51.927 1.00 91.44 519 ASP D N 1
ATOM 18226 C CA . ASP H 2 519 ? 97.504 -22.824 -50.679 1.00 94.89 519 ASP D CA 1
ATOM 18227 C C . ASP H 2 519 ? 96.677 -22.118 -49.602 1.00 96.32 519 ASP D C 1
ATOM 18228 O O . ASP H 2 519 ? 97.159 -21.190 -48.945 1.00 98.41 519 ASP D O 1
ATOM 18230 N N . PRO H 2 520 ? 95.426 -22.545 -49.431 1.00 91.90 520 PRO D N 1
ATOM 18231 C CA . PRO H 2 520 ? 94.513 -21.830 -48.517 1.00 85.29 520 PRO D CA 1
ATOM 18232 C C . PRO H 2 520 ? 94.612 -22.192 -47.032 1.00 82.16 520 PRO D C 1
ATOM 18233 O O . PRO H 2 520 ? 94.403 -21.313 -46.187 1.00 80.65 520 PRO D O 1
ATOM 18237 N N . GLN H 2 521 ? 94.899 -23.452 -46.680 1.00 83.24 521 GLN D N 1
ATOM 18238 C CA . GLN H 2 521 ? 95.064 -23.791 -45.265 1.00 79.77 521 GLN D CA 1
ATOM 18239 C C . GLN H 2 521 ? 96.254 -23.062 -44.658 1.00 89.26 521 GLN D C 1
ATOM 18240 O O . GLN H 2 521 ? 96.183 -22.578 -43.520 1.00 89.44 521 GLN D O 1
ATOM 18242 N N . ALA H 2 522 ? 97.362 -22.989 -45.397 1.00 99.25 522 ALA D N 1
ATOM 18243 C CA . ALA H 2 522 ? 98.543 -22.272 -44.921 1.00 99.88 522 ALA D CA 1
ATOM 18244 C C . ALA H 2 522 ? 98.236 -20.806 -44.622 1.00 91.42 522 ALA D C 1
ATOM 18245 O O . ALA H 2 522 ? 98.518 -20.302 -43.522 1.00 86.91 522 ALA D O 1
ATOM 18247 N N . SER H 2 523 ? 97.649 -20.109 -45.596 1.00 88.25 523 SER D N 1
ATOM 18248 C CA . SER H 2 523 ? 97.355 -18.690 -45.423 1.00 87.68 523 SER D CA 1
ATOM 18249 C C . SER H 2 523 ? 96.361 -18.470 -44.299 1.00 86.35 523 SER D C 1
ATOM 18250 O O . SER H 2 523 ? 96.455 -17.491 -43.544 1.00 84.53 523 SER D O 1
ATOM 18253 N N . LEU H 2 524 ? 95.393 -19.373 -44.184 1.00 83.87 524 LEU D N 1
ATOM 18254 C CA . LEU H 2 524 ? 94.469 -19.327 -43.066 1.00 75.68 524 LEU D CA 1
ATOM 18255 C C . LEU H 2 524 ? 95.226 -19.393 -41.748 1.00 79.01 524 LEU D C 1
ATOM 18256 O O . LEU H 2 524 ? 95.025 -18.556 -40.857 1.00 77.65 524 LEU D O 1
ATOM 18261 N N . GLN H 2 525 ? 96.124 -20.375 -41.615 1.00 80.91 525 GLN D N 1
ATOM 18262 C CA . GLN H 2 525 ? 96.856 -20.526 -40.364 1.00 79.27 525 GLN D CA 1
ATOM 18263 C C . GLN H 2 525 ? 97.676 -19.282 -40.058 1.00 80.74 525 GLN D C 1
ATOM 18264 O O . GLN H 2 525 ? 97.781 -18.870 -38.897 1.00 83.01 525 GLN D O 1
ATOM 18270 N N . GLU H 2 526 ? 98.219 -18.631 -41.089 1.00 82.49 526 GLU D N 1
ATOM 18271 C CA . GLU H 2 526 ? 99.106 -17.499 -40.823 1.00 79.04 526 GLU D CA 1
ATOM 18272 C C . GLU H 2 526 ? 98.352 -16.212 -40.539 1.00 71.31 526 GLU D C 1
ATOM 18273 O O . GLU H 2 526 ? 98.861 -15.368 -39.798 1.00 70.96 526 GLU D O 1
ATOM 18275 N N . ILE H 2 527 ? 97.145 -16.045 -41.092 1.00 73.80 527 ILE D N 1
ATOM 18276 C CA . ILE H 2 527 ? 96.364 -14.849 -40.781 1.00 71.12 527 ILE D CA 1
ATOM 18277 C C . ILE H 2 527 ? 95.692 -15.003 -39.430 1.00 70.11 527 ILE D C 1
ATOM 18278 O O . ILE H 2 527 ? 95.550 -14.026 -38.682 1.00 60.13 527 ILE D O 1
ATOM 18283 N N . ILE H 2 528 ? 95.324 -16.237 -39.079 1.00 78.97 528 ILE D N 1
ATOM 18284 C CA . ILE H 2 528 ? 94.733 -16.513 -37.778 1.00 78.73 528 ILE D CA 1
ATOM 18285 C C . ILE H 2 528 ? 95.792 -16.386 -36.699 1.00 75.29 528 ILE D C 1
ATOM 18286 O O . ILE H 2 528 ? 95.515 -15.977 -35.563 1.00 68.91 528 ILE D O 1
ATOM 18291 N N . ASN H 2 529 ? 97.019 -16.777 -37.032 1.00 77.96 529 ASN D N 1
ATOM 18292 C CA . ASN H 2 529 ? 98.102 -16.673 -36.074 1.00 75.70 529 ASN D CA 1
ATOM 18293 C C . ASN H 2 529 ? 98.540 -15.229 -35.920 1.00 62.72 529 ASN D C 1
ATOM 18294 O O . ASN H 2 529 ? 98.993 -14.835 -34.841 1.00 63.51 529 ASN D O 1
ATOM 18299 N N . ARG H 2 530 ? 98.372 -14.412 -36.951 1.00 66.33 530 ARG D N 1
ATOM 18300 C CA . ARG H 2 530 ? 98.726 -13.014 -36.760 1.00 75.13 530 ARG D CA 1
ATOM 18301 C C . ARG H 2 530 ? 97.697 -12.334 -35.869 1.00 80.13 530 ARG D C 1
ATOM 18302 O O . ARG H 2 530 ? 96.515 -12.272 -36.235 1.00 89.30 530 ARG D O 1
ATOM 18310 N N . PRO H 2 531 ? 98.107 -11.721 -34.775 1.00 75.12 531 PRO D N 1
ATOM 18311 C CA . PRO H 2 531 ? 97.149 -11.040 -33.903 1.00 72.96 531 PRO D CA 1
ATOM 18312 C C . PRO H 2 531 ? 96.614 -9.781 -34.536 1.00 78.04 531 PRO D C 1
ATOM 18313 O O . PRO H 2 531 ? 97.003 -9.389 -35.644 1.00 85.92 531 PRO D O 1
ATOM 18317 N N . GLY H 2 532 ? 95.722 -9.131 -33.817 1.00 74.12 532 GLY D N 1
ATOM 18318 C CA . GLY H 2 532 ? 95.106 -7.938 -34.318 1.00 68.07 532 GLY D CA 1
ATOM 18319 C C . GLY H 2 532 ? 93.934 -8.368 -35.157 1.00 59.21 532 GLY D C 1
ATOM 18320 O O . GLY H 2 532 ? 93.839 -9.525 -35.598 1.00 54.82 532 GLY D O 1
ATOM 18321 N N . PRO H 2 533 ? 93.065 -7.425 -35.474 1.00 50.85 533 PRO D N 1
ATOM 18322 C CA . PRO H 2 533 ? 91.817 -7.793 -36.141 1.00 53.96 533 PRO D CA 1
ATOM 18323 C C . PRO H 2 533 ? 92.055 -8.182 -37.590 1.00 61.01 533 PRO D C 1
ATOM 18324 O O . PRO H 2 533 ? 92.870 -7.582 -38.295 1.00 64.95 533 PRO D O 1
ATOM 18328 N N . ALA H 2 534 ? 91.351 -9.228 -38.014 1.00 61.33 534 ALA D N 1
ATOM 18329 C CA . ALA H 2 534 ? 91.445 -9.736 -39.369 1.00 61.33 534 ALA D CA 1
ATOM 18330 C C . ALA H 2 534 ? 90.060 -10.134 -39.869 1.00 65.45 534 ALA D C 1
ATOM 18331 O O . ALA H 2 534 ? 89.178 -10.517 -39.094 1.00 67.04 534 ALA D O 1
ATOM 18333 N N . LEU H 2 535 ? 89.872 -10.005 -41.179 1.00 67.36 535 LEU D N 1
ATOM 18334 C CA . LEU H 2 535 ? 88.723 -10.541 -41.895 1.00 60.33 535 LEU D CA 1
ATOM 18335 C C . LEU H 2 535 ? 89.218 -11.587 -42.879 1.00 61.42 535 LEU D C 1
ATOM 18336 O O . LEU H 2 535 ? 90.217 -11.356 -43.562 1.00 56.61 535 LEU D O 1
ATOM 18341 N N . ILE H 2 536 ? 88.547 -12.739 -42.915 1.00 64.18 536 ILE D N 1
ATOM 18342 C CA . ILE H 2 536 ? 88.845 -13.834 -43.837 1.00 60.87 536 ILE D CA 1
ATOM 18343 C C . ILE H 2 536 ? 87.607 -14.069 -44.697 1.00 58.90 536 ILE D C 1
ATOM 18344 O O . ILE H 2 536 ? 86.528 -14.342 -44.162 1.00 56.48 536 ILE D O 1
ATOM 18349 N N . HIS H 2 537 ? 87.760 -14.000 -46.019 1.00 66.77 537 HIS D N 1
ATOM 18350 C CA . HIS H 2 537 ? 86.617 -13.960 -46.930 1.00 67.73 537 HIS D CA 1
ATOM 18351 C C . HIS H 2 537 ? 86.515 -15.256 -47.718 1.00 70.74 537 HIS D C 1
ATOM 18352 O O . HIS H 2 537 ? 87.518 -15.735 -48.257 1.00 79.73 537 HIS D O 1
ATOM 18359 N N . VAL H 2 538 ? 85.299 -15.807 -47.806 1.00 72.76 538 VAL D N 1
ATOM 18360 C CA . VAL H 2 538 ? 85.011 -17.021 -48.582 1.00 74.16 538 VAL D CA 1
ATOM 18361 C C . VAL H 2 538 ? 83.670 -16.888 -49.289 1.00 76.03 538 VAL D C 1
ATOM 18362 O O . VAL H 2 538 ? 82.683 -16.441 -48.692 1.00 77.04 538 VAL D O 1
ATOM 18366 N N . ARG H 2 539 ? 83.631 -17.317 -50.550 1.00 77.25 539 ARG D N 1
ATOM 18367 C CA . ARG H 2 539 ? 82.421 -17.282 -51.358 1.00 75.55 539 ARG D CA 1
ATOM 18368 C C . ARG H 2 539 ? 81.696 -18.617 -51.245 1.00 75.09 539 ARG D C 1
ATOM 18369 O O . ARG H 2 539 ? 82.295 -19.675 -51.462 1.00 64.29 539 ARG D O 1
ATOM 18371 N N . ILE H 2 540 ? 80.405 -18.556 -50.913 1.00 78.50 540 ILE D N 1
ATOM 18372 C CA . ILE H 2 540 ? 79.557 -19.730 -50.724 1.00 80.48 540 ILE D CA 1
ATOM 18373 C C . ILE H 2 540 ? 78.352 -19.606 -51.645 1.00 80.11 540 ILE D C 1
ATOM 18374 O O . ILE H 2 540 ? 77.730 -18.541 -51.710 1.00 80.58 540 ILE D O 1
ATOM 18379 N N . ASP H 2 541 ? 78.005 -20.692 -52.335 1.00 83.96 541 ASP D N 1
ATOM 18380 C CA . ASP H 2 541 ? 76.837 -20.665 -53.211 1.00 90.76 541 ASP D CA 1
ATOM 18381 C C . ASP H 2 541 ? 75.570 -20.553 -52.371 1.00 84.34 541 ASP D C 1
ATOM 18382 O O . ASP H 2 541 ? 75.413 -21.267 -51.376 1.00 82.96 541 ASP D O 1
ATOM 18387 N N . ALA H 2 542 ? 74.665 -19.656 -52.774 1.00 82.95 542 ALA D N 1
ATOM 18388 C CA . ALA H 2 542 ? 73.459 -19.396 -51.993 1.00 87.15 542 ALA D CA 1
ATOM 18389 C C . ALA H 2 542 ? 72.469 -20.555 -52.027 1.00 92.80 542 ALA D C 1
ATOM 18390 O O . ALA H 2 542 ? 71.586 -20.626 -51.159 1.00 93.46 542 ALA D O 1
ATOM 18392 N N . GLU H 2 543 ? 72.601 -21.463 -52.998 1.00 91.39 543 GLU D N 1
ATOM 18393 C CA . GLU H 2 543 ? 71.710 -22.610 -53.109 1.00 83.23 543 GLU D CA 1
ATOM 18394 C C . GLU H 2 543 ? 72.046 -23.703 -52.102 1.00 80.84 543 GLU D C 1
ATOM 18395 O O . GLU H 2 543 ? 71.282 -24.667 -51.990 1.00 79.39 543 GLU D O 1
ATOM 18397 N N . GLU H 2 544 ? 73.161 -23.581 -51.378 1.00 81.73 544 GLU D N 1
ATOM 18398 C CA . GLU H 2 544 ? 73.515 -24.569 -50.368 1.00 82.44 544 GLU D CA 1
ATOM 18399 C C . GLU H 2 544 ? 72.628 -24.374 -49.142 1.00 85.45 544 GLU D C 1
ATOM 18400 O O . GLU H 2 544 ? 72.188 -23.260 -48.839 1.00 80.93 544 GLU D O 1
ATOM 18402 N N . LYS H 2 545 ? 72.366 -25.469 -48.426 1.00 89.48 545 LYS D N 1
ATOM 18403 C CA . LYS H 2 545 ? 71.286 -25.480 -47.449 1.00 87.23 545 LYS D CA 1
ATOM 18404 C C . LYS H 2 545 ? 71.787 -25.977 -46.099 1.00 90.53 545 LYS D C 1
ATOM 18405 O O . LYS H 2 545 ? 72.842 -26.605 -45.990 1.00 92.13 545 LYS D O 1
ATOM 18411 N N . VAL H 2 546 ? 71.012 -25.684 -45.064 1.00 93.75 546 VAL D N 1
ATOM 18412 C CA . VAL H 2 546 ? 71.281 -26.194 -43.727 1.00 96.68 546 VAL D CA 1
ATOM 18413 C C . VAL H 2 546 ? 70.375 -27.393 -43.510 1.00 97.94 546 VAL D C 1
ATOM 18414 O O . VAL H 2 546 ? 69.156 -27.256 -43.354 1.00 96.82 546 VAL D O 1
ATOM 18418 N N . TYR H 2 547 ? 70.982 -28.567 -43.482 1.00 99.65 547 TYR D N 1
ATOM 18419 C CA . TYR H 2 547 ? 70.258 -29.800 -43.291 1.00 98.93 547 TYR D CA 1
ATOM 18420 C C . TYR H 2 547 ? 70.769 -30.521 -42.051 1.00 96.36 547 TYR D C 1
ATOM 18421 O O . TYR H 2 547 ? 71.950 -30.404 -41.701 1.00 97.25 547 TYR D O 1
ATOM 18430 N N . PRO H 2 548 ? 69.891 -31.248 -41.341 1.00 92.45 548 PRO D N 1
ATOM 18431 C CA . PRO H 2 548 ? 68.454 -31.301 -41.660 1.00 95.38 548 PRO D CA 1
ATOM 18432 C C . PRO H 2 548 ? 67.686 -30.120 -41.065 1.00 96.62 548 PRO D C 1
ATOM 18433 O O . PRO H 2 548 ? 68.186 -29.510 -40.122 1.00 104.41 548 PRO D O 1
ATOM 18437 N N . MET H 2 549 ? 66.517 -29.783 -41.608 1.00 90.39 549 MET D N 1
ATOM 18438 C CA . MET H 2 549 ? 65.677 -28.731 -41.050 1.00 87.53 549 MET D CA 1
ATOM 18439 C C . MET H 2 549 ? 64.284 -29.268 -40.731 1.00 91.93 549 MET D C 1
ATOM 18440 O O . MET H 2 549 ? 63.685 -29.987 -41.538 1.00 90.65 549 MET D O 1
ATOM 18442 N N . VAL H 2 550 ? 63.759 -28.861 -39.579 1.00 93.74 550 VAL D N 1
ATOM 18443 C CA . VAL H 2 550 ? 62.369 -29.138 -39.201 1.00 91.66 550 VAL D CA 1
ATOM 18444 C C . VAL H 2 550 ? 61.536 -27.937 -39.609 1.00 95.63 550 VAL D C 1
ATOM 18445 O O . VAL H 2 550 ? 61.734 -26.838 -39.060 1.00 97.46 550 VAL D O 1
ATOM 18449 N N . PRO H 2 551 ? 60.576 -28.085 -40.528 1.00 101.65 551 PRO D N 1
ATOM 18450 C CA . PRO H 2 551 ? 59.792 -26.933 -40.976 1.00 107.56 551 PRO D CA 1
ATOM 18451 C C . PRO H 2 551 ? 59.090 -26.289 -39.797 1.00 116.02 551 PRO D C 1
ATOM 18452 O O . PRO H 2 551 ? 58.580 -26.996 -38.914 1.00 115.44 551 PRO D O 1
ATOM 18456 N N . PRO H 2 552 ? 59.052 -24.958 -39.745 1.00 127.08 552 PRO D N 1
ATOM 18457 C CA . PRO H 2 552 ? 58.479 -24.285 -38.573 1.00 132.17 552 PRO D CA 1
ATOM 18458 C C . PRO H 2 552 ? 57.038 -24.716 -38.345 1.00 135.49 552 PRO D C 1
ATOM 18459 O O . PRO H 2 552 ? 56.219 -24.725 -39.266 1.00 139.89 552 PRO D O 1
ATOM 18463 N N . GLY H 2 553 ? 56.742 -25.103 -37.109 1.00 123.77 553 GLY D N 1
ATOM 18464 C CA . GLY H 2 553 ? 55.429 -25.585 -36.763 1.00 117.12 553 GLY D CA 1
ATOM 18465 C C . GLY H 2 553 ? 55.236 -27.071 -36.915 1.00 115.27 553 GLY D C 1
ATOM 18466 O O . GLY H 2 553 ? 54.118 -27.557 -36.693 1.00 114.51 553 GLY D O 1
ATOM 18467 N N . ALA H 2 554 ? 56.283 -27.810 -37.268 1.00 117.07 554 ALA D N 1
ATOM 18468 C CA . ALA H 2 554 ? 56.207 -29.246 -37.488 1.00 120.77 554 ALA D CA 1
ATOM 18469 C C . ALA H 2 554 ? 56.767 -30.015 -36.297 1.00 122.46 554 ALA D C 1
ATOM 18470 O O . ALA H 2 554 ? 57.493 -29.472 -35.461 1.00 125.56 554 ALA D O 1
ATOM 18472 N N . ALA H 2 555 ? 56.434 -31.304 -36.243 1.00 121.20 555 ALA D N 1
ATOM 18473 C CA . ALA H 2 555 ? 57.055 -32.181 -35.266 1.00 116.55 555 ALA D CA 1
ATOM 18474 C C . ALA H 2 555 ? 58.533 -32.322 -35.592 1.00 109.05 555 ALA D C 1
ATOM 18475 O O . ALA H 2 555 ? 58.952 -32.134 -36.733 1.00 111.61 555 ALA D O 1
ATOM 18477 N N . ASN H 2 556 ? 59.337 -32.642 -34.576 1.00 104.12 556 ASN D N 1
ATOM 18478 C CA . ASN H 2 556 ? 60.768 -32.787 -34.834 1.00 99.15 556 ASN D CA 1
ATOM 18479 C C . ASN H 2 556 ? 61.098 -34.018 -35.670 1.00 101.88 556 ASN D C 1
ATOM 18480 O O . ASN H 2 556 ? 62.226 -34.122 -36.163 1.00 97.87 556 ASN D O 1
ATOM 18485 N N . THR H 2 557 ? 60.147 -34.930 -35.874 1.00 106.64 557 THR D N 1
ATOM 18486 C CA . THR H 2 557 ? 60.419 -36.128 -36.659 1.00 104.28 557 THR D CA 1
ATOM 18487 C C . THR H 2 557 ? 60.251 -35.932 -38.159 1.00 106.79 557 THR D C 1
ATOM 18488 O O . THR H 2 557 ? 60.441 -36.891 -38.912 1.00 109.98 557 THR D O 1
ATOM 18492 N N . GLU H 2 558 ? 59.942 -34.724 -38.621 1.00 104.70 558 GLU D N 1
ATOM 18493 C CA . GLU H 2 558 ? 59.694 -34.486 -40.040 1.00 108.59 558 GLU D CA 1
ATOM 18494 C C . GLU H 2 558 ? 60.663 -33.408 -40.482 1.00 114.64 558 GLU D C 1
ATOM 18495 O O . GLU H 2 558 ? 60.300 -32.234 -40.563 1.00 117.64 558 GLU D O 1
ATOM 18501 N N . MET H 2 559 ? 61.887 -33.827 -40.786 1.00 116.65 559 MET D N 1
ATOM 18502 C CA . MET H 2 559 ? 63.008 -32.969 -41.119 1.00 117.07 559 MET D CA 1
ATOM 18503 C C . MET H 2 559 ? 63.279 -33.069 -42.613 1.00 119.39 559 MET D C 1
ATOM 18504 O O . MET H 2 559 ? 62.993 -34.089 -43.242 1.00 122.53 559 MET D O 1
ATOM 18509 N N . VAL H 2 560 ? 63.843 -32.011 -43.187 1.00 117.59 560 VAL D N 1
ATOM 18510 C CA . VAL H 2 560 ? 64.097 -32.042 -44.626 1.00 112.01 560 VAL D CA 1
ATOM 18511 C C . VAL H 2 560 ? 65.567 -32.339 -44.959 1.00 101.18 560 VAL D C 1
ATOM 18512 O O . VAL H 2 560 ? 65.866 -33.209 -45.800 1.00 91.87 560 VAL D O 1
#

GO terms:
  GO:0005515 protein binding (F, IPI)
  GO:0005948 acetolactate synthase complex (C, IDA)
  GO:0003984 acetolactate synthase activity (F, IDA)
  GO:0009099 L-valine biosynthetic process (P, IDA)
  GO:0009082 branched-chain amino acid biosynthetic process (P, IDA)

InterPro domains:
  IPR000399 TPP-binding enzyme, conserved site [PS00187] (427-446)
  IPR011766 Thiamine pyrophosphate enzyme, TPP-binding [PF02775] (390-538)
  IPR012000 Thiamine pyrophosphate enzyme, central domain [PF00205] (201-334)
  IPR012001 Thiamine pyrophosphate enzyme, N-terminal TPP-binding domain [PF02776] (14-128)
  IPR012846 Acetolactate synthase, large subunit, biosynthetic [TIGR00118] (14-561)
  IPR029035 DHS-like NAD/FAD-binding domain superfamily [SSF52467] (165-361)
  IPR029061 Thiamin diphosphate-binding fold [SSF52518] (10-185)
  IPR029061 Thiamin diphosphate-binding fold [SSF52518] (366-560)
  IPR039368 Acetolactate synthase large subunit, TPP binding domain [cd02015] (368-553)
  IPR045229 Thiamine pyrophosphate enzyme [PTHR18968] (13-559)

Radius of gyration: 54.76 Å; Cα contacts (8 Å, |Δi|>4): 5940; chains: 8; bounding box: 135×114×119 Å

Sequence (2486 aa):
DNVILELTVRNHPGVMTHVCGLFARRAFNVEGILCLPIQDSDKSHIWLLVNDDQRLEQMISQIDKLEDVVKVQRNQSDPTMFNKIAVFFKRFTGAEFIVHFLEQQGIKIVTGIPGGSILPVYDALSQSTQIRHILARHEQGAGFIAQGMARTDGKPAVCMACSGPGATNLVTAIADARLDSIPLICITGQVPASEVDTYGISIPITKHNYLVRHIEELPQVMSDAFRIAQSGRPGPVWIDIPKDVQTAVFEIQPAMAEKAAAPAFSEESIRDAAAMINAAKRPVLYLGGGVINAPARVRELAEKAQLPTTMTLMALGMLPKAHPLSLGMLGMHGVRSTNYILQEADLLIVLGARFDDRAIGKTEQFCPNAKIIHVDIDRAELGKIKQPHVAIQADVDDVLAQLIPLVEAQPRAEWHQLVADLQREFPCPPLSHYGLINAVAACVDDNAIITTDVGQHQMWTAQAYPLNRPRQWLTSGGLGTMGFGLPAAIGAALANPDRKVLCFSGDGSLMMNIQEMATASENQLDVKIILMNNEALGLVHQQQSLFYEQGVFAATYPGKINFMQIAAGFGLETCDLNDPQASLQEIINRPGPALIHVRIDAEEKVYPMVPPGAANTEMVNVILELTVRNHPGVMTHVCGLFARRAFNVEGILCLPIQDSDKSHIWLLVNDDQRLEQMISQIDKLEDVVKVQRNQSDPTMFNKIAVFFQSTRKRFTGAEFIVHFLEQQGIKIVTGIPGGSILPVYDALSQSTQIRHILARHEQGAGFIAQGMARTDGKPAVCMACSGPGATNLVTAIADARLDSIPLICITGQVPASMIGTDAFQEVDTYGISIPITKHNYLVRHIEELPQVMSDAFRIAQSGRPGPVWIDIPKDVQTAVFEIETQPAMAEKAAAPAFSEESIRDAAAMINAAKRPVLYLGGGVINAPARVRELAEKAQLPTTMTLMALGMLPKAHPLSLGMLGMHGVRSTNYILQEADLLIVLGARFDDRAIGKTEQFCPNAKIIHVDIDRAELGKIKQPHVAIQADVDDVLAQLIPLVEAQPRAEWHQLVADLQREDPLSHYGLINAVAACVDDNAIITTDVGQHQMWTAQAYPLNRPRQWLTSGGLGTMGFGLPAAIGAALANPDRKVLCFSGDGSLMMNIQEMATASENQLDVKIILMNNEALGLVHQQQSLFYEQGVFAATYPGKINFMQIAAGFGLETCDLPQASLQEIINRPGPALIHVRIDAEEKVYPMVPPGAANTEMVNVILELTVRNHPGVMTHVCGLFARRAFNVEGILCLPIQDSDKSHIWLLVNDDQRLEQMISQIDKLEDVVKVQRNQSDPTMFNKIAVFFKRFTGAEFIVHFLEQQGIKIVTGIPGGSILPVYDALSQSTQIRHILARHEQGAGFIAQGMARTDGKPAVCMACSGPGATNLVTAIADARLDSIPLICITGQVPASMDAFQEVDTYGISIPITKHNYLVRHIEELPQVMSDAFRIAQSGRPGPVWIDIPKDVQTAVFEIETQPAMAEKAAAPAFSEESIRDAAAMINAAKRPVLYLGGGVINAPARVRELAEKAQLPTTMTLMALGMLPKAHPLSLGMLGMHGVRSTNYILQEADLLIVLGARFDDRAIGKTEQFCPNAKIIHVDIDRAELGKIKQPHVAIQADVDDVLAQLIPLVEAQPRAEWHQLVADLQREDPLSHYGLINAVAACVDDNAIITTDVGQHQMWTAQAYPLNRPRQWLTSGGLGTMGFGLPAAIGAALANPDRKVLCFSGDGSLMMNIQEMATASENQLDVKIILMNNEALGLVHQQQSLFYEQGVFAATYPGKINFMQIAAGFGLETCDLPQASLQEIINRPGPALIHVRIDAEEKVYPMVPPGAANTEMVNVILELTVRNHPGVMTHVCGLFARRAFNVEGILCLPIQDSDKSHIWLLVNDDQRLEQMISQIDKLEDVVKVQRNQSDPTMFNKIAVFFKRFTGAEFIVHFLEQQGIKIVTGIPGGSILPVYDALSQSTQIRHILARHEQGAGFIAQGMARTDGKPAVCMACSGPGATNLVTAIADARLDSIPLICITGQVPASQEVDTYGISIPITKHNYLVRHIEELPQVMSDAFRIAQSGRPGPVWIDIPKDVQTAVFEIQPAMAEKAAAPAFSEESIRDAAAMINAAKRPVLYLGGGVINAPARVRELAEKAQLPTTMTLMALGMLPKAHPLSLGMLGMHGVRSTNYILQEADLLIVLGARFDDRAIGKTEQFCPNAKIIHVDIDRAELGKIKQPHVAIQADVDDVLAQLIPLVEAQPRAEWHQLVADLQREPLSHYGLINAVAACVDDNAIITTDVGQHQMWTAQAYPLNRPRQWLTSGGLGTMGFGLPAAIGAALANPDRKVLCFSGDGSLMMNIQEMATASENQLDVKIILMNNEALGLVHQQQSLFYEQGVFAATYPGKINFMQIAAGFGLETCDLNNDPQASLQEIINRPGPALIHVRIDAEEKVYPMVPPGAANTEMV